Protein 7Q3L (pdb70)

InterPro domains:
  IPR011989 Armadillo-like helical [G3DSA:1.25.10.10] (470-1044)
  IPR011989 Armadillo-like helical [G3DSA:1.25.10.10] (1049-1298)
  IPR015016 Splicing factor 3B subunit 1 [PF08920] (329-451)
  IPR016024 Armadillo-type fold [SSF48371] (500-1298)
  IPR038737 Splicing factor 3B subunit 1-like [PTHR12097] (16-1304)
  IPR054573 Phosphatase PP2A regulatory subunit A/Splicing factor 3B subunit 1-like, HEAT repeat [PF22646] (1086-1158)

Radius of gyration: 43.22 Å; Cα contacts (8 Å, |Δi|>4): 5336; chains: 8; bounding box: 98×124×126 Å

GO terms:
  GO:0016607 nuclear speck (C, IDA)
  GO:0005689 U12-type spliceosomal complex (C, IDA)
  GO:0005634 nucleus (C, IDA)
  GO:0005686 U2 snRNP (C, IDA)
  GO:0034693 U11/U12 snRNP (C, IDA)
  GO:0000398 mRNA splicing, via spliceosome (P, IDA)
  GO:0036002 pre-mRNA binding (F, IDA)
  GO:0005684 U2-type spliceosomal complex (C, IDA)
  GO:0071005 U2-type precatalytic spliceosome (C, IDA)
  GO:0071013 catalytic step 2 spliceosome (C, IDA)
  GO:0000245 spliceosomal complex assembly (P, IDA)
  GO:0005634 nucleus (C, EXP)
  GO:0016607 nuclear speck (C, EXP)
  GO:0000398 mRNA splicing, via spliceosome (P, IC)
  GO:0005515 protein binding (F, IPI)
  GO:0005654 nucleoplasm (C, TAS)
  GO:1990935 splicing factor binding (F, IPI)
  GO:0045945 positive regulation of transcription by RNA polymerase III (P, IDA)
  GO:0003723 RNA binding (F, HDA)
  GO:1990935 splicing factor binding (F, IDA)

Sequence (2440 aa):
KKLRRMNRFTVAELKQLVARPDVVEMHDVTAQDPKLLVHLKATRNSVPVPRHWCFKRKYLQGFELPDFIKRYQKLHDAFFKWQTKPKLTIHGDLYYEGKEFIDRTPWGELMMFLYNLTLQRATGISFAIHGNFSGTKQQEIVVSRGKILELLRPDPNTGKVHTLLTVEVFGVIRSLMAFRLTGGTKDYIVVGSDSGRIVILEYQPSKNMFEKIHQETFGKSGCRRIVPGQFLAVDPKGRAVMISAIEKQKLVYILNRDAAARLTISSPLEAHKANTLVYHVVGVDVGFENPMFACLEMDYEEADNDPTGEAAANTQQTLTFYELDLGLNHVVRKYSEPLEEHGNFLITVPGGSDGPSGVLICSENYITYKNFGDQPDIRCPIPRRRNDLDDPERGMIFVCSATHKTKSMFFFLAQTEQGDIFKITLETDEDMVTEIRLKYFDTVPVAAAMCVLKTGFLFVASEFGNHYLYQIAHLGDDDEEPEFSSAMPLEEGDTFFFQPRPLKNLVLVDELDSLSPILFCQ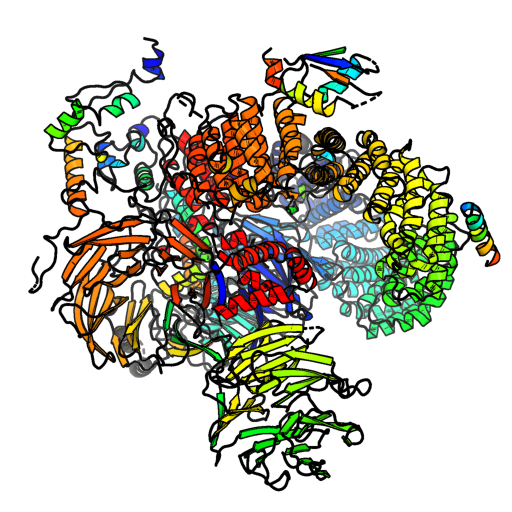IADLANEDTPQLYVACGRGPRSSLRVLRHGLEVSEMAVSELPGNPNAVWTVRRHIEDEFDAYIIVSFVNATLVLSIGETVEEVTDSGFLGTTPTLSCSLLGDDALVQVYPDGIRHIRAVNEWKTPGKKTIVKCAVNQRQVVIALTGGELVYFEMDPSGQLNEYTERKEMSADVVCMSLANVPPGEQRSRFLAVGLVDNTVRIISLDPSDCLQPLSMQALPAQPESLCIVEMFLYLNIGLQNGVLLRTVLDPGDLSDTRTGSRPVKLFRVRMQGQEAVLAMSSRSWLSYSYQSRFHLTPLSYETLEFASGFASEQCPEGIVAISTNTLRILALEKLGAVFNQVAFPLQYTPRKFVIHPESNNLIIIETDHNAYTEATKAQRKQQMAEEMVEAERELAAEMAAAFLNENLPESIFGAPKAGNGQWASVIRVMNPIQGNTLDLVQLEQNEAAFSVAVCRFSNTGEDWYVLVGVAKDLILNPRSVAGGFVYTYKLVNNGEKLEFLHKTPVEEVPAAIAPFQGRVLIGVGKLLRVYDLGKKKLLRKCENKHIANYISGIQTIGHRVIVSDVQESFIWVRYKRNENQLIIFADDTYPRWVTTASLLDYDTVAGADKFGNICVVRLPPNTNDEVDEDPTGNKALWDRGLLNGASQKAEVIMNYHVGETVLSLQKTTLIPGGSESLVYTTLSGGIGILVPFTSHEDHDFFQHVEMHLRSEHPPLCGRDHLSFRSYYFPVKNVIDGDLCEQFNSMEPNKQKNVSEELDRTPPEVSKKLEDIRTRYAFEHLQSKYIGTGHADTTKWEWLVNQHRDSYCSYMGHFDLLNYFAIAENESKARVRFNLMEKMLQPCGPPADIFCRKQAGVAIGRLCEKCDGKCVICDSYVRPCTLVRICDECNYGSYQGRCVICGGPGVSDAYYCKECTIQEKDRDGCPKIVIPYWLYKLHGLNINYNCEICGNYTYRGPKAFQRHFAEWRHAHGMRCLGIPNTAHFANVTQIEDAVSLWAKLKLQKASERWQPDTEEEYEVVNNTNVYVSGLPTVDEFIQLMSKFGIIMGLCCYLKRESVELALKLLDEDYKLHVEVLSMQQKQLDWRPEQKERKIMKLLLKIKNGTPPMRKAALRQITDKAREFGAGPLFNQILPLLMSPTLEDQERHLLVKVIDRILYKLDDLVRPYVHKILVVIEPLLIDEDYYARVEGREIISNLAKAAGLATMISTMRPDIDNMDEYVRNTTARAFAVVASALGIPSLLPFLKAVCKSKKSWQARHTGIKIVQQIAILMGCAILPHLRSLVEIIEHGLVDEQQKVRTISALAIAALAEAATPYGIESFDSVLKPLWKGIRQHRGKGLAAFLKAIGYLIPLMDAEYANYYTREVMLILIREFQSPDEEMKKIVLKVVKQCCGTDGVEANYIKTEILPPFFKHFWQHRMALDRRNYRQLVDTTVELANKVGAAEIISRIVDDLKDEAEQYRKMVMETIEKIMGNLGAADIDHKLEEQLIDGILYAFQEQTTEDSVMLNGFGTVVNALGKRVKPYLPQICGTVLWRLNNKSAKVRQQAADLISRTAVVMKTCQEEKLMGHLGVVLYEYLGEEYPEVLGSILGALKAIVNVIGMHKMTPPIKDLLPRLTPILKNRHEKVQENCIDLVGRIADRGAEYVSAREWMRICFELLELLKAHKKAIRRATVNTFGYIAKAIGPHDVLATLLNNLKVQERQNRVCTTVAIAIVAETCSPFTVLPALMNEYRVPELNVQNGVLKSLSFLFEYIGEMGKDYIYAVTPLLEDALMDRDLVHRQTASAVVQHMSLGVYGFGCEDSLNHLLNYVWPNVFETSPHVIQAVMGALEGLRVAIGPCRMLQYCLQGLFHPARKVRDVYWKIYNSIYIGSQDALIAHYPRIYNDDKNTYIRYELDYILEEEMRKRKERVEKWREEQ

Solvent-accessible surface area: 94444 Å² total; per-residue (Å²): 188,136,94,160,143,118,115,96,63,73,27,18,73,0,1,56,120,19,78,60,1,24,24,6,45,49,56,5,16,46,9,98,28,20,94,4,2,3,47,0,35,28,23,27,8,2,0,76,20,6,134,17,72,40,72,156,109,93,5,11,116,61,68,95,12,20,67,8,11,104,130,166,131,85,45,66,35,0,14,87,146,77,45,85,143,38,197,46,24,93,8,9,61,20,10,67,47,43,62,98,199,128,94,130,88,60,24,12,102,104,28,46,0,0,0,0,17,20,19,70,8,16,11,2,26,69,16,19,61,2,20,0,12,21,65,188,77,35,0,0,0,0,0,23,0,16,1,0,4,0,1,43,10,27,59,134,96,5,75,15,72,48,37,22,40,29,2,0,1,1,2,1,6,8,10,60,24,8,76,20,44,45,18,92,37,11,22,0,0,1,0,3,1,1,1,39,0,0,0,0,27,9,24,59,108,100,36,58,8,51,70,24,28,60,14,46,16,6,17,16,4,0,2,3,1,8,1,0,15,18,14,1,11,0,51,39,0,36,0,0,0,0,0,1,1,0,32,26,0,1,0,0,20,8,74,16,48,81,91,32,124,0,41,12,29,14,15,27,99,10,64,68,56,41,1,0,0,9,48,4,17,3,0,2,22,10,72,93,36,0,2,1,0,0,0,2,2,45,8,82,76,0,31,107,30,56,96,16,106,21,17,78,106,16,92,0,32,0,0,8,7,29,0,8,60,34,29,71,81,25,54,82,65,84,51,71,75,7,141,38,42,0,21,27,4,10,39,0,3,4,50,123,76,11,6,14,0,0,0,1,0,0,46,52,34,0,10,0,10,24,74,63,141,11,85,81,18,70,0,19,2,2,48,17,109,37,31,27,11,25,112,165,35,16,5,0,0,9,11,28,7,45,35,100,64,188,94,88,25,6,0,1,0,0,4,18,17,0,1,0,0,7,0,20,16,68,69,100,164,85,70,2,73,30,0,61,0,10,7,2,0,0,1,16,24,4,30,12,9,2,4,1,151,69,27,7,0,1,0,0,0,8,6,3,23,2,21,2,9,74,21,51,114,93,2,107,34,115,135,33,83,37,14,2,29,68,80,132,70,132,125,75,71,30,17,89,7,66,8,39,89,70,59,3,3,79,88,53,24,70,35,62,3,3,2,0,0,4,41,5,53,10,24,47,15,31,140,71,106,19,31,0,3,0,0,0,0,1,31,2,23,56,3,8,0,8,1,0,50,14,0,0,69,25,21,99,72,48,83,66,141,14,104,51,84,4,73,9,0,32,25,6,87,116,60,102,131,47,136,86,17,11,11,4,6,0,1,23,98,120,41,20,47,14,26,31,22,53,175,70,95,108,111,37,109,116,64,6,111,18,34,108,46,35,6,46,5,14,18,28,5,4,91,44,0,39,2,2,0,9,32,76,0,5,60,13,16,108,101,109,103,80,50,159,15,43,74,206,63,50,4,54,83,22,9,38,7,66,41,1,1,2,0,0,2,49,46,1,28,2,0,7,9,36,15,34,116,95,6,103,42,70,62,75,136,93,94,39,117,16,83,31,73,4,30,8,18,8,5,14,52,26,64,147,67,114,110,79,9,74,60,1,0,0,0,0,64,63,51,8,2,41,13,0,0,1,36,88,108,35,11,12,95,98,68,65,113,49,75,15,104,19,52,2,61,14,10,4,0,9,117,68,138,55,23,2,2,0,0,0,96,66,2,15,9,5,45,1,38,36,87,134,51,84,54,27,82,55,175,20,28,109,81,50,0,57,16,22,74,6,126,13,115,57,102,53,4,10,1,5,4,3,41,54,2,55,0,9,21,15,86,98,69,73,45,59,53,1,0,4,40,40,89,58,4,37,38,0,18,25,16,15,11,148,151,5,98,63,5,14,0,0,0,9,82,59,15,9,32,24,4,4,17,91,104,44,21,50,24,2,19,48,63,50,21,111,7,42,3,0,0,9,54,1,28,38,3,80,98,40,48,3,0,0,0,0,0,0,1,2,10,4,22,8,55,63,34,30,61,114,46,23,99,85,23,5,92,87,46,40,120,99,175,103,160,111,19,48,105,106,5,47,50,5,83,121,54,116,56,72,38,56,71,9,28,13,19,29,0,14,94,5,61,2,0,0,2,0,16,0,1,31,2,94,96,20,66,58,59,19,64,28,78,10,87,40,19,0,0,0,19,2,0,3,17,6,84,3,86,77,35,34,126,58,34,3,0,0,0,0,0,0,40,54,8,65,19,40,91,70,58,37,70,10,3,47,0,19,0,3,42,11,43,99,97,3,64,82,4,76,111,59,12,57,6,92,12,106,41,0,0,6,8,6,9,64,8,67,27,56,0,0,0,0,0,4,92,33,0,13,1,7,27,2,4,115,141,61,1,5,27,25,0,10,5,44,61,0,43,24,35,0,20,16,14,54,42,35,41,28,8,0,2,0,2,0,3,2,23,0,0,7,1,0,32,2,28,120,145,72,27,56,5,4,40,4,0,4,0,9,19,13,6,6,3,28,27,10,12,33,3,18,14,38,1,1,0,1,4,7,1,5,0,7,0,5,0,0,42,4,49,126,150,24,68,15,93,32,75,44,26,123,104,1,57,62,22,13,126,68,109,32,66,24,51,18,16,72,44,20,4,70,16,18,0,12,4,5,1,3,5,0,0,11,9,15,42,64,18,55,1,36,76,94,19,45,70,0,0,2,5,1,3,0,4,0,8,2,0,0,0,0,21,2,82,25,85,128,15,19,67,32,0,28,60,0,7,54,36,0,45,75,56,45,69,5,24,2,6,15,74,0,31,31,0,0,14,15,1,11,8,5,35,40,8,9,0,0,8,0,0,9,21,0,32,87,9,66,107,84,73,28,104,70,0,2,93,114,16,124,115,70,33,72,67,0,28,65,62,1,60,54,1,48,70,74,6,0,44,116,152,86,28,86,103,27,40,8,31,9,96,9,72,14,71,22,20,63,4,1,4,28,4,2,4,0,0,12,0,0,0,14,4,8,18,6,1,11,6,5,0,0,0,2,31,4,11,2,22,8,25,5,82,16,49,3,5,64,64,2,15,35,16,0,21,29,16,66,150,134,56,19,46,117,38,18,5,66,22,66,0,69,1,9,45,129,10,5,14,48,2,3,38,61,71,18,67,14,85,68,44,33,56,0,73,0,4,72,71,11,13,43,13,76,69,85,24,56,0,0,26,67,29,16,117,19,81,18,60,0,83,5,4,85,25,5,26,54,9,22,51,17,34,40,10,0,0,6,57,107,177,79,126,157,50,51,113,126,96,13,61,55,84,72,69,89,0,55,8,9,61,90,104,55,44,98,2,48,70,44,5,42,176,3,17,101,40,166,106,0,18,95,14,2,132,110,59,55,6,38,36,1,52,4,0,33,9,1,28,93,60,128,14,0,67,46,0,43,46,50,0,94,130,38,16,57,69,42,33,39,47,89,103,53,37,17,84,64,125,69,90,96,98,29,57,0,105,1,48,33,56,85,106,104,101,78,22,86,132,41,3,54,62,0,0,26,44,122,41,115,5,34,0,35,34,118,38,0,1,56,0,0,69,48,6,0,27,83,64,202,101,16,74,14,70,94,180,82,148,45,67,100,44,3,13,20,134,83,152,133,98,67,123,127,1,98,111,15,17,93,76,12,88,73,39,77,99,92,78,71,151,56,2,30,133,77,0,6,69,91,0,133,117,15,18,4,7,62,0,5,87,34,0,4,65,54,21,110,37,140,118,26,110,49,29,42,24,16,41,12,4,67,0,2,27,104,0,1,162,74,0,59,69,62,0,108,99,84,1,114,115,2,1,76,29,2,8,68,24,3,46,57,160,60,119,64,2,50,43,5,0,56,52,0,0,7,12,0,1,68,8,3,18,51,70,31,0,22,81,20,0,115,88,31,5,80,50,150,72,66,115,40,12,42,11,1,0,66,0,0,2,4,0,0,26,3,41,27,4,52,42,1,30,92,10,0,117,60,6,2,122,34,194,210,22,75,28,7,33,16,0,0,0,26,0,0,29,21,0,2,106,56,51,25,24,50,0,22,48,25,1,109,50,0,0,81,13,0,56,72,0,5,103,28,173,49,75,111,0,46,38,8,0,0,43,0,0,3,9,0,0,85,15,0,29,57,68,8,30,128,11,0,97,38,0,14,164,26,0,10,121,2,0,133,114,28,127,34,115,8,0,8,5,0,0,62,0,0,0,19,0,0,49,12,12,80,42,128,127,0,36,124,33,1,87,23,0,6,136,19,0,40,105,3,6,100,14,127,44,72,86,1,23,106,16,0,0,69,1,1,73,32,0,1,59,10,116,16,2,72,41,88,9,0,85,80,90,0,0,62,31,0,18,148,46,0,19,47,94,182,10,5,148,38,130,156,8,5,132,33,0,0,26,0,0,11,56,0,0,69,68,15,20,2,13,39,0,0,57,84,1,2,105,33,0,24,18,99,42,69,61,1,8,51,0,0,0,27,0,0,32,72,0,4,58,91,71,24,8,100,76,8,89,109,140,5,7,57,79,0,3,16,0,2,0,10,0,0,10,38,1,109,82,48,22,78,23,1,12,54,0,1,2,34,0,1,64,36,6,18,156,78,0,94,91,18,7,98,79,2,8,26,9,0,38,33,9,0,67,47,201,48,21,102,10,20,27,0,0,0,26,0,0,46,113,1,2,102,12,1,104,42,47,110,28,62,117,14,0,1,48,0,0,59,16,0,54,124,44,5,46,24,154,127,45,81,2,6,0,4,0,0,9,0,0,50,11,0,0,65,7,0,27,14,142,106,16,62,7,68,6,104,73,0,4,62,81,0,42,83,15,5,116,50,237,66,54,60,0,19,39,33,0,0,31,0,0,0,43,0,3,61,109,0,25,149,90,14,59,60,92,48,3,14,47,6,6,22,49,0,2,78,32,4,86,20,98,36,82,45,2,16,125,9,0,18,56,0,1,3,50,0,0,112,31,31,23,31,149,61,2,5,33,4,8,5,22,0,4,26,2,16,69,102,108,22,1,54,1,0,4,14,0,0,0,0,0,0,61,40,49,9,8,10,18,0,0,12,30,0,0,54,24,6,104,64,131,59,100,24,4,30,6,0,0,0,28,0,0,15,39,0,2,19,29,4,4,91,68,0,61,42,3,0,47,1,0,0,33,0,0,26,43,0,0,40,45,123,29,66,22,1,9,30,13,0,0,25,0,0,42,27,0,0,6,12,1,25,21,53,9,14,16,53,0,0,9,1,0,0,0,13,0,0,0,0,1,27,12,104,32,91,76,0,32,115,15,0,34,16,0,4,24,0,0,15,16,3,3,1,11,2,11,0,1,10,0,0,8,10,0,0,11,15,15,28,108,146,4,12,53,35,0,3,64,0,2,8,29,2,2,34,10,13,1,3,8,0,0,6,6,1,16,35,4,118,68,48,156,75,10,56,9,17,18,24,3,0,19,4,33,28,131,128,48,81,144,125,34,122,80,35,46,92,84,24,139,146,95,130

Secondary structure (DSSP, 8-state):
--THHHHTS-TT---EETTTTTEE--SHHHHTTGGGSHHHHHHHHHTT----GGGTT---HHHHHHHHHHHHHHHHHTS--GGG--B---B-/-HHHHHHHHHHHHHHSS-HHHHHHHHHHHHHHHHHH-HHHHHHHHHHHHH-TT--HHHHHHHHHHHHHHHHHHGGGGTTTHHHHHHHHGGGGG-S-HHHHHHHHHHHHHHHHHS-HHHHHHHHHHHHT-S-HHHHHHHHHHHHHHHHHS-HHHHHHHHHHHTT-TT-HHHHHHHHHHHHHHHHHHGGGGGGGHHHHHHHHTTGGG-S-HHHHHHHHHHHHHHHHHHTTS-HHHHHHHHHHHHHHHTT--THHHHHHHHHHHHHGGGS-HHHHHHHHHHHHHHHHHHTT---HHHHHHHHHHHHHHHHSSSS-HHHIIIIIHHHHHHHHSSGGGGG-HHHHHHHHHHHHHHHHHH-HHHHHHHHGGGTT-S-HHHHHHHHHHHHHHHHHH-STT--HHHHHHHHHHHHHHHHH-SS--HHHHHHHHHHHHHHGGGGGGGHHHHHHHHHHHHT-S-HHHHHHHHHHHHHHHHHHTTSSHHHHHHHHHHHHHHHTT-S-HHHHHHHHHHHHHHHTTS-GGG-SS-HHHHHHHHTTGGG-S-HHHHHHHHHHHHHHHHH-GGGS-HHHHHHHHHHHGGGGG-SSHHHHHHHHHHHHHHHHHH-HHHHHHHHHHHTTTS-HHHHHHHHHHHHHHHHSS-GGGTHHHHHHHHTSS-HHHHHHHHHHHHHHHHHHGGGGGGTHHHHHHHHHHHHHSS-HHHHHHHHHHHHHHHHHHTTSS-HHHHHHHHHHHGGGGG--SHHHHHHHHHHHHHHHHHT-HHHHHHHHGGGTT-S-HHHHHHHHHHHHHHHHHHTTTHHHHPPP----SS-----HHHH---/-THHHHSS--HHHHHHHSS-GGG--GGGGGSS-HHHHHHHHTSTT--PPPGGGG-SS-TT------HHHH--HHHHHHHHTS--------TT----TTS-----PPTT--/--EEEEEEE-----SEEEEE-TTSSSS-EEEEE-SSEEEEEEE-TTT--EEEEEEEE-SS-EEEEEEE--TT-SSPEEEEEETTSEEEEEEEETTTTEEEEEEEEE-S-SSS-SSSS-SEEEE-TTSSEEEEE-SBS-EEEEEEEE-TT--EEEPPPEE---TTEEEEEEEEE--TTSS-EEEEEEEE-HHHHT-SSSHHHHT---EEEEEEEETTTTEEEEEEEEE-SS-EEEEEEPP-TTT----EEEEETTEEEEE-SSSPPPEEEEPPEETT--S-TT----EEEEEEEEETTEEEEEEEETTSEEEEEEEEEETTEEEEEEEEEEEE-S-EEEEEEETTTEEEEEESSS-EEEEEE---S--SSSPEEETTS---SS---EE---S-SSEEEEEEE---PSEEEEEEE-SS--SSPEEEEEE-SGGG-EEEEEEESB--EEEEEE--SS---EEEEE-SSTT-SS--EEEEE-SS-EEEEE-SSS-EEESSS----SS--SEEEE-SSS-EEEEETTEEEEE---EEEEPSTT--EEEEEE-SSEEEEEETTTEEEEEEE-TTS-EEE-S--EEPSS-EEEEEEPPPPSSSS---EEEEEETTSEEEEEE-STTSTTEEEEEEE-SS-EEEEEEEE--EEEEEEESSSEEEEEE-----EEEEE---S--EEEEEEETTEEEEEEESSSEEEEEESSS-EEEEEBSS---SEEEEE--SS-SSEEEEEETTEEEEEE-----TTEEEEEEE-SS-EEEEEE-TTT--EEEEEEEES---HHHHHHHHHHHHHHHHT--HHHHHHHHHHHHH----HHHH------TT-EEEEEEEE-SSS--EEEEEEPPTTEEEEEEEEEE-TTTTT-EEEEEEEEES-EETTEE---EEEEEEEEETTTTEEEEEEEEEESS-EEEEEEETTEEEEEETTEEEEEE--SSS-EEEEEE----S-EEEEEEETTEEEEEESSB-EEEEEEETTTTEEEEEEE-SS-B-EEEEEEEETTEEEEEETTSEEEEEEPPTT--------SSSGGGTTS--STTS-SEE-EEEEEEE-SS-EEEEEEE-SSTTPPPEEEEEETTS-EEEEEE-SSHHHHHHHHHHHHHHHHHS--TTS--HHHHHTSSS--BSEEEHHHHGGGGGS-HHHHHHHHHTTTS-HHHHHHHHHHHHHHH--/-GGGGGSTT---TT--HHHHHHHHHHHHHHHHHH-HHHHHHHHHHHT--HHHHHHHHHHHTSSTT-S---/-B--SPP-SPBPEE-TTTTT--TTT---S-EEEE-B--SGGGSGGGTTBBTTT-SBP-EE-EEEHHHHHTTGGGSS---B-/--HHHHHHHHHHHHHHH-/--EEEEES---HHHHHHHHHTTS-B--EEEBSSTHHHHHHHHHTTT----EEE--HHHHTTS----

Foldseek 3Di:
DCVVQVVWDDLVRLLVVDPCSPQRDNCLRRDPCSPVVSVQSPDDQHADDAPCPPPPDPFAVVDDDDCQCVVVVSNVCSVVPDDDDDDDDDRRPDDGDVPPCVDDDDPPDD/DFWAWDFQFPFDAFQDKEKWQLQLDPAMWIWTDLQQKIWIWGQDLVQRDIDTLDIAGQLWGWQDWYWADAAPGSHIWIWTFTQQQWIWIWGQHNVLSDTHTLDTGHDDHGDLDQARWRNAWEAARNRQKIKTGHQFFWIWIWGWDADPVRRIDIHDIATDGDHQKGWLYKYWWHADPAFTKIKTFIWRCPVCVVDPVNVCVVPTFTKIWIWTQPVVVRHIHRDDIGGDPFHFNYKAHDHPDPQALIFIWTWGFQKIWTDDPDPADIQMAGDADADPFLFDPVDTKTFQEKEKDGDPHAIWMWTAIPLQWIWIWGFDDDPSYTDKIKTFTAAGFADASYWYQTPSQWIWGSHNFFKTFIWGQQDPRPDPVWDMGMSPDDADPVTHHYGHHDHHDRIDTSDIGGRFFPFQEWDFAPLPPDQFTWIFTFGDFFQQTWTKTWDQFFAKDFLDKDFFPAWWFEKEWEAQFPPDLFTFWIWIFHQFAIFIWGPDPVRHGDDPVDPADRGGWQDWYQQERRKIWTHGFQFIAIGDCGDTGGDPDPKTWQHWEDENFWIWTAIPQGKIWIWGADPVGDIDTDPDIDGDPAGWQEKYADYDPPVDRGGFWIWTFGQQQKIWIAGCPPVRHRHTDDMGHHPAGWHYWYWFPLCIWIWTWRQAQKIKIDHVPVTDIDMDGPGQFTWYWEWFQDPNGIWIWIFGQFIWIWHHDSLRIDTTTHPDGHFNYKYWGDDPSAHTWMWTHHTRMTTTMHRDGRSRRIDMDIGTDRRRWNDWDQDPFSRWIWIKHKDFQADAVVRSLVSLVVSLVVQCVVVNVVSNVVSVVSNVPDDDCSGSNGHGHDALWMWMKIFTARPVHGDTLDIGTDDISWGWQEWDWDAAPVRPPWIKIKTWIWHSFGVVVTDGQFIWIWIFTQDPRNRDTHTQEIATGGATQNEWDDDPRWIWTFGWQKIFTWHCDRHYTHTQEIDNPRPTGWNYWDDDDQWIWTQHQWQGTWIWGQPPVVRYTHTQEGAPGTFRWQDWDDPDPFKIWTFGPQQKIWIWGFPPPRDNPDDDDPVCCCVPPNYDPPNDHPGYIDTQFMWRNSFGWNDWDWAFRRNPFDIWIWTAGSSGIIMTMRDDPDCVLSVLLVLLQVLLQPLPNRSSNRRSQCSGCPPHGGHSYRHLSSSQCLSSDDVVSVQVSQVSSVHHSVVSNVSSVVVCVRGPD/DVCCVVPPQDDDPPDDPQSNVLSVLLVVLVVCLVPVVSLVVVCVVVVHDSVVSNVVSVVCNPAVPHDPPD/DFDQAAFDDAWAFADPVLPQAALPPRDNPAFDATQTAHVVCCDDLSNQAHQNHGDRGPGTHGHHPVCVVVVVSPRHGGRDD/DPCCCVPVVFQVAWDFAVLLVRDIQGGDVRRLCCLVPDSNCVSCVVLVHHSDPQCRVPRDDVCSNVSSVVVVVVVVPVDDDCCPDFDPVTHD/DQKKDKDLDPDPVCVCVVLCVLDDFCVMGGHPDNSSLVSCQVPVQQPPGMHMDGVVVNVVVVDPDD/DVVLVVVVVLLCQLLDDDVVSNVVSLVVCLVCLCVCAPVSNCVNLLVQLQDPPQDLVSLVSSLVSLLRSLVSCQQSCLVVCLVNCVSLLVLCVDPDPSSNVSSLSNLLSNLRRHDPVSLCVNLVVQLQDPDPVSLLSSLLSLLSSCVSDPVVVCLVVLLCQCVVVPGPSSVLSSLSNLLNNLVPCALVCQVCLLSSLVSLLCQCVDPDLSSVLSSLSSLLSSLRSNPQERLVSCPSRVVSLLVCCVPDDDVSNLSSLSNLLSNLNNDDLVVLAVVVVSNLVRLLVLLPPPDPSSLLSSLSSLLSSLLHDNHALVNCLPRVPPSLCVRQLDDVQLPDVSSLVSNLNSLLSNCVHNHLASSLVSLLVCLLPDDLSSVLSSLLSLLSNCVVHFCVRHDPVSLVSNLVSLLNSLLPDPADDVSSLSSLLSNLVRCQLVCVVCLVVVLVSLVVQCPDPDLRSVLSSLSSLLSHLNSCLNPCNLVRLQVVLVSLLVCLVPPDLSSNLSSLSNNLSSLVRDQLVSHNCHPVNVVVSLQVQCPDPDPSSVLSSLLSLQSCLQRPLPRDDLVSLLVVLVSLLLQCPDPDPSSNVSSLSRLLSSCVSNPPQVSLVVLLVCCQDDDPSSVLSSLSSLLSNPLRDHVVNRVVVLVVQCVPPDPSSVLSSLSSLLVNLQRNFLVLLVCLVVCLVSLLCLLPDPDLSSVLSSLSSLLSSLRRNAPVDCLVSNVVSCVSLVVCLLPDDPRNNVSSLSNLLSNCRRNHLLVLVVSLPCQCVDPDPSSNVSSVVSVVSSCVVQVPVCVVRDDADCADPVGHRGDVVVVDDD/DCPVVVVVCVVVVVVVVD

Structure (mmCIF, N/CA/C/O backbone):
data_7Q3L
#
_entry.id   7Q3L
#
_cell.length_a   1.00
_cell.length_b   1.00
_cell.length_c   1.00
_cell.angle_alpha   90.00
_cell.angle_beta   90.00
_cell.angle_gamma   90.00
#
_symmetry.space_group_name_H-M   'P 1'
#
loop_
_entity.id
_entity.type
_entity.pdbx_description
1 polymer 'Splicing factor 3B subunit 2'
2 polymer 'Splicing factor 3B subunit 3'
3 polymer 'Splicing factor 3B subunit 5'
4 polymer 'PHD finger-like domain-containing protein 5A'
5 polymer 'U2 snRNA'
6 polymer 'Splicing factor 3A subunit 3'
7 polymer 'HIV Tat-specific factor 1'
8 polymer 'Splicing factor 3B subunit 1'
9 polymer 'Probable ATP-dependent RNA helicase DDX46'
10 non-polymer 'ZINC ION'
11 water water
#
loop_
_atom_site.group_PDB
_atom_site.id
_atom_site.type_symbol
_atom_site.label_atom_id
_atom_site.label_alt_id
_atom_site.label_comp_id
_atom_site.label_asym_id
_atom_site.label_entity_id
_atom_site.label_seq_id
_atom_site.pdbx_PDB_ins_code
_atom_site.Cartn_x
_atom_site.Cartn_y
_atom_site.Cartn_z
_atom_site.occupancy
_atom_site.B_iso_or_equiv
_atom_site.auth_seq_id
_atom_site.auth_comp_id
_atom_site.auth_asym_id
_atom_site.auth_atom_id
_atom_site.pdbx_PDB_model_num
ATOM 1 N N . LYS A 1 452 ? 229.975 192.004 192.848 1.00 191.30 452 LYS B N 1
ATOM 2 C CA . LYS A 1 452 ? 230.668 190.768 192.314 1.00 191.33 452 LYS B CA 1
ATOM 3 C C . LYS A 1 452 ? 229.834 189.537 192.660 1.00 191.08 452 LYS B C 1
ATOM 4 O O . LYS A 1 452 ? 229.426 189.373 193.807 1.00 191.06 452 LYS B O 1
ATOM 10 N N . LYS A 1 453 ? 229.651 188.682 191.650 1.00 190.57 453 LYS B N 1
ATOM 11 C CA . LYS A 1 453 ? 228.837 187.470 191.643 1.00 189.97 453 LYS B CA 1
ATOM 12 C C . LYS A 1 453 ? 229.268 186.419 192.675 1.00 189.18 453 LYS B C 1
ATOM 13 O O . LYS A 1 453 ? 228.455 185.564 193.058 1.00 189.09 453 LYS B O 1
ATOM 19 N N . LEU A 1 454 ? 230.516 186.487 193.173 1.00 188.20 454 LEU B N 1
ATOM 20 C CA . LEU A 1 454 ? 231.100 185.436 194.011 1.00 187.13 454 LEU B CA 1
ATOM 21 C C . LEU A 1 454 ? 230.270 185.140 195.266 1.00 185.84 454 LEU B C 1
ATOM 22 O O . LEU A 1 454 ? 229.966 183.978 195.552 1.00 185.48 454 LEU B O 1
ATOM 27 N N . ARG A 1 455 ? 229.862 186.179 196.011 1.00 184.35 455 ARG B N 1
ATOM 28 C CA . ARG A 1 455 ? 229.082 186.005 197.235 1.00 182.72 455 ARG B CA 1
ATOM 29 C C . ARG A 1 455 ? 227.719 185.352 196.965 1.00 180.85 455 ARG B C 1
ATOM 30 O O . ARG A 1 455 ? 227.173 184.701 197.855 1.00 180.60 455 ARG B O 1
ATOM 38 N N . ARG A 1 456 ? 227.187 185.491 195.743 1.00 178.31 456 ARG B N 1
ATOM 39 C CA . ARG A 1 456 ? 225.939 184.854 195.322 1.00 175.79 456 ARG B CA 1
ATOM 40 C C . ARG A 1 456 ? 226.112 183.342 195.106 1.00 173.74 456 ARG B C 1
ATOM 41 O O . ARG A 1 456 ? 225.115 182.618 195.083 1.00 173.73 456 ARG B O 1
ATOM 49 N N . MET A 1 457 ? 227.365 182.866 195.011 1.00 171.18 457 MET B N 1
ATOM 50 C CA . MET A 1 457 ? 227.750 181.454 195.012 1.00 168.53 457 MET B CA 1
ATOM 51 C C . MET A 1 457 ? 228.043 180.936 196.429 1.00 165.71 457 MET B C 1
ATOM 52 O O . MET A 1 457 ? 227.941 179.730 196.667 1.00 165.44 457 MET B O 1
ATOM 57 N N . ASN A 1 458 ? 228.459 181.825 197.345 1.00 162.15 458 ASN B N 1
ATOM 58 C CA . ASN A 1 458 ? 228.818 181.494 198.719 1.00 158.58 458 ASN B CA 1
ATOM 59 C C . ASN A 1 458 ? 227.565 181.307 199.590 1.00 155.16 458 ASN B C 1
ATOM 60 O O . ASN A 1 458 ? 227.371 182.045 200.562 1.00 155.16 458 ASN B O 1
ATOM 65 N N . ARG A 1 459 ? 226.735 180.306 199.251 1.00 150.60 459 ARG B N 1
ATOM 66 C CA . ARG A 1 459 ? 225.432 180.101 199.877 1.00 146.50 459 ARG B CA 1
ATOM 67 C C . ARG A 1 459 ? 225.215 178.628 200.221 1.00 143.92 459 ARG B C 1
ATOM 68 O O . ARG A 1 459 ? 225.834 177.745 199.629 1.00 143.95 459 ARG B O 1
ATOM 76 N N . PHE A 1 460 ? 224.296 178.380 201.166 1.00 140.88 460 PHE B N 1
ATOM 77 C CA . PHE A 1 460 ? 223.803 177.034 201.412 1.00 138.17 460 PHE B CA 1
ATOM 78 C C . PHE A 1 460 ? 223.107 176.479 200.164 1.00 136.34 460 PHE B C 1
ATOM 79 O O . PHE A 1 460 ? 222.494 177.221 199.403 1.00 135.98 460 PHE B O 1
ATOM 87 N N . THR A 1 461 ? 223.141 175.152 199.981 1.00 134.45 461 THR B N 1
ATOM 88 C CA . THR A 1 461 ? 222.181 174.485 199.104 1.00 132.56 461 THR B CA 1
ATOM 89 C C . THR A 1 461 ? 220.826 174.339 199.810 1.00 130.76 461 THR B C 1
ATOM 90 O O . THR A 1 461 ? 220.772 174.340 201.037 1.00 130.33 461 THR B O 1
ATOM 94 N N . VAL A 1 462 ? 219.727 174.167 199.051 1.00 129.34 462 VAL B N 1
ATOM 95 C CA . VAL A 1 462 ? 218.400 173.946 199.628 1.00 128.09 462 VAL B CA 1
ATOM 96 C C . VAL A 1 462 ? 218.370 172.718 200.542 1.00 127.21 462 VAL B C 1
ATOM 97 O O . VAL A 1 462 ? 217.758 172.764 201.605 1.00 126.93 462 VAL B O 1
ATOM 101 N N . ALA A 1 463 ? 219.095 171.654 200.157 1.00 126.27 463 ALA B N 1
ATOM 102 C CA . ALA A 1 463 ? 219.297 170.422 200.919 1.00 124.93 463 ALA B CA 1
ATOM 103 C C . ALA A 1 463 ? 219.839 170.691 202.329 1.00 123.84 463 ALA B C 1
ATOM 104 O O . ALA A 1 463 ? 219.309 170.251 203.353 1.00 123.53 463 ALA B O 1
ATOM 106 N N . GLU A 1 464 ? 220.921 171.467 202.367 1.00 122.95 464 GLU B N 1
ATOM 107 C CA . GLU A 1 464 ? 221.673 171.833 203.558 1.00 122.33 464 GLU B CA 1
ATOM 108 C C . GLU A 1 464 ? 220.814 172.684 204.498 1.00 121.26 464 GLU B C 1
ATOM 109 O O . GLU A 1 464 ? 220.696 172.356 205.676 1.00 121.26 464 GLU B O 1
ATOM 115 N N . LEU A 1 465 ? 220.145 173.714 203.963 1.00 119.87 465 LEU B N 1
ATOM 116 C CA . LEU A 1 465 ? 219.211 174.528 204.732 1.00 118.54 465 LEU B CA 1
ATOM 117 C C . LEU A 1 465 ? 218.018 173.707 205.241 1.00 117.90 465 LEU B C 1
ATOM 118 O O . LEU A 1 465 ? 217.628 173.867 206.392 1.00 117.86 465 LEU B O 1
ATOM 123 N N . LYS A 1 466 ? 217.465 172.803 204.420 1.00 117.44 466 LYS B N 1
ATOM 124 C CA . LYS A 1 466 ? 216.386 171.898 204.815 1.00 117.18 466 LYS B CA 1
ATOM 125 C C . LYS A 1 466 ? 216.772 171.024 206.013 1.00 117.48 466 LYS B C 1
ATOM 126 O O . LYS A 1 466 ? 215.952 170.811 206.895 1.00 117.59 466 LYS B O 1
ATOM 132 N N . GLN A 1 467 ? 218.007 170.514 206.055 1.00 118.19 467 GLN B N 1
ATOM 133 C CA . GLN A 1 467 ? 218.431 169.623 207.131 1.00 118.85 467 GLN B CA 1
ATOM 134 C C . GLN A 1 467 ? 218.842 170.367 208.411 1.00 118.29 467 GLN B C 1
ATOM 135 O O . GLN A 1 467 ? 218.612 169.849 209.498 1.00 118.40 467 GLN B O 1
ATOM 141 N N . LEU A 1 468 ? 219.418 171.577 208.302 1.00 117.48 468 LEU B N 1
ATOM 142 C CA . LEU A 1 468 ? 219.879 172.385 209.433 1.00 116.90 468 LEU B CA 1
ATOM 143 C C . LEU A 1 468 ? 218.766 172.926 210.348 1.00 116.34 468 LEU B C 1
ATOM 144 O O . LEU A 1 468 ? 219.073 173.451 211.421 1.00 116.40 468 LEU B O 1
ATOM 149 N N . VAL A 1 469 ? 217.483 172.828 209.954 1.00 115.66 469 VAL B N 1
ATOM 150 C CA . VAL A 1 469 ? 216.410 173.589 210.602 1.00 114.98 469 VAL B CA 1
ATOM 151 C C . VAL A 1 469 ? 215.322 172.710 211.231 1.00 115.17 469 VAL B C 1
ATOM 152 O O . VAL A 1 469 ? 215.022 171.610 210.768 1.00 115.49 469 VAL B O 1
ATOM 156 N N . ALA A 1 470 ? 214.667 173.250 212.270 1.00 114.85 470 ALA B N 1
ATOM 157 C CA . ALA A 1 470 ? 213.625 172.547 213.013 1.00 114.45 470 ALA B CA 1
ATOM 158 C C . ALA A 1 470 ? 212.362 172.302 212.177 1.00 113.81 470 ALA B C 1
ATOM 159 O O . ALA A 1 470 ? 211.600 171.368 212.458 1.00 113.85 470 ALA B O 1
ATOM 161 N N . ARG A 1 471 ? 212.160 173.135 211.139 1.00 112.98 471 ARG B N 1
ATOM 162 C CA . ARG A 1 471 ? 210.943 173.155 210.337 1.00 112.21 471 ARG B CA 1
ATOM 163 C C . ARG A 1 471 ? 211.247 173.175 208.834 1.00 111.22 471 ARG B C 1
ATOM 164 O O . ARG A 1 471 ? 211.128 174.210 208.184 1.00 111.24 471 ARG B O 1
ATOM 172 N N . PRO A 1 472 ? 211.652 172.036 208.223 1.00 110.45 472 PRO B N 1
ATOM 173 C CA . PRO A 1 472 ? 211.978 172.004 206.794 1.00 109.63 472 PRO B CA 1
ATOM 174 C C . PRO A 1 472 ? 210.833 172.326 205.831 1.00 108.79 472 PRO B C 1
ATOM 175 O O . PRO A 1 472 ? 211.087 172.680 204.691 1.00 108.71 472 PRO B O 1
ATOM 179 N N . ASP A 1 473 ? 209.585 172.233 206.308 1.00 107.91 473 ASP B N 1
ATOM 180 C CA . ASP A 1 473 ? 208.396 172.526 205.519 1.00 107.11 473 ASP B CA 1
ATOM 181 C C . ASP A 1 473 ? 208.176 174.020 205.246 1.00 106.20 473 ASP B C 1
ATOM 182 O O . ASP A 1 473 ? 207.380 174.340 204.363 1.00 106.35 473 ASP B O 1
ATOM 187 N N . VAL A 1 474 ? 208.871 174.927 205.957 1.00 104.60 474 VAL B N 1
ATOM 188 C CA . VAL A 1 474 ? 208.784 176.358 205.654 1.00 103.25 474 VAL B CA 1
ATOM 189 C C . VAL A 1 474 ? 209.876 176.840 204.688 1.00 102.57 474 VAL B C 1
ATOM 190 O O . VAL A 1 474 ? 209.866 178.010 204.295 1.00 102.53 474 VAL B O 1
ATOM 194 N N . VAL A 1 475 ? 210.809 175.956 204.290 1.00 101.98 475 VAL B N 1
ATOM 195 C CA . VAL A 1 475 ? 211.939 176.307 203.431 1.00 101.37 475 VAL B CA 1
ATOM 196 C C . VAL A 1 475 ? 211.538 176.289 201.952 1.00 101.77 475 VAL B C 1
ATOM 197 O O . VAL A 1 475 ? 211.296 175.234 201.360 1.00 102.13 475 VAL B O 1
ATOM 201 N N . GLU A 1 476 ? 211.561 177.489 201.354 1.00 101.98 476 GLU B N 1
ATOM 202 C CA . GLU A 1 476 ? 211.258 177.762 199.948 1.00 102.01 476 GLU B CA 1
ATOM 203 C C . GLU A 1 476 ? 212.551 177.903 199.129 1.00 100.75 476 GLU B C 1
ATOM 204 O O . GLU A 1 476 ? 213.570 178.322 199.672 1.00 100.44 476 GLU B O 1
ATOM 210 N N . MET A 1 477 ? 212.514 177.607 197.811 1.00 99.89 477 MET B N 1
ATOM 211 C CA . MET A 1 477 ? 213.645 177.736 196.886 1.00 98.85 477 MET B CA 1
ATOM 212 C C . MET A 1 477 ? 214.408 179.055 197.058 1.00 96.66 477 MET B C 1
ATOM 213 O O . MET A 1 477 ? 215.643 179.071 197.076 1.00 96.56 477 MET B O 1
ATOM 218 N N . HIS A 1 478 ? 213.657 180.156 197.150 1.00 94.29 478 HIS B N 1
ATOM 219 C CA . HIS A 1 478 ? 214.194 181.500 197.247 1.00 92.19 478 HIS B CA 1
ATOM 220 C C . HIS A 1 478 ? 214.936 181.770 198.560 1.00 89.61 478 HIS B C 1
ATOM 221 O O . HIS A 1 478 ? 215.885 182.551 198.546 1.00 88.28 478 HIS B O 1
ATOM 228 N N . ASP A 1 479 ? 214.542 181.116 199.665 1.00 87.39 479 ASP B N 1
ATOM 229 C CA . ASP A 1 479 ? 215.043 181.400 201.010 1.00 85.39 479 ASP B CA 1
ATOM 230 C C . ASP A 1 479 ? 216.570 181.315 201.094 1.00 83.63 479 ASP B C 1
ATOM 231 O O . ASP A 1 479 ? 217.200 182.119 201.779 1.00 83.55 479 ASP B O 1
ATOM 236 N N . VAL A 1 480 ? 217.165 180.350 200.385 1.00 81.58 480 VAL B N 1
ATOM 237 C CA . VAL A 1 480 ? 218.605 180.133 200.261 1.00 79.81 480 VAL B CA 1
ATOM 238 C C . VAL A 1 480 ? 219.377 181.392 199.844 1.00 77.91 480 VAL B C 1
ATOM 239 O O . VAL A 1 480 ? 220.546 181.544 200.201 1.00 77.70 480 VAL B O 1
ATOM 243 N N . THR A 1 481 ? 218.732 182.299 199.098 1.00 76.05 481 THR B N 1
ATOM 244 C CA . THR A 1 481 ? 219.397 183.448 198.490 1.00 74.49 481 THR B CA 1
ATOM 245 C C . THR A 1 481 ? 219.422 184.686 199.397 1.00 73.42 481 THR B C 1
ATOM 246 O O . THR A 1 481 ? 220.004 185.702 199.004 1.00 73.53 481 THR B O 1
ATOM 250 N N . ALA A 1 482 ? 218.810 184.599 200.589 1.00 72.42 482 ALA B N 1
ATOM 251 C CA . ALA A 1 482 ? 218.755 185.660 201.597 1.00 71.61 482 ALA B CA 1
ATOM 252 C C . ALA A 1 482 ? 220.135 186.025 202.157 1.00 71.28 482 ALA B C 1
ATOM 253 O O . ALA A 1 482 ? 221.084 185.248 202.064 1.00 71.56 482 ALA B O 1
ATOM 255 N N . GLN A 1 483 ? 220.221 187.205 202.797 1.00 71.16 483 GLN B N 1
ATOM 256 C CA . GLN A 1 483 ? 221.414 187.645 203.517 1.00 71.16 483 GLN B CA 1
ATOM 257 C C . GLN A 1 483 ? 221.608 186.905 204.848 1.00 70.24 483 GLN B C 1
ATOM 258 O O . GLN A 1 483 ? 222.731 186.826 205.352 1.00 70.51 483 GLN B O 1
ATOM 264 N N . ASP A 1 484 ? 220.509 186.388 205.426 1.00 68.69 484 ASP B N 1
ATOM 265 C CA . ASP A 1 484 ? 220.529 185.490 206.578 1.00 67.15 484 ASP B CA 1
ATOM 266 C C . ASP A 1 484 ? 219.422 184.440 206.438 1.00 64.82 484 ASP B C 1
ATOM 267 O O . ASP A 1 484 ? 218.327 184.606 206.976 1.00 64.44 484 ASP B O 1
ATOM 272 N N . PRO A 1 485 ? 219.672 183.328 205.706 1.00 63.32 485 PRO B N 1
ATOM 273 C CA . PRO A 1 485 ? 218.658 182.295 205.501 1.00 62.16 485 PRO B CA 1
ATOM 274 C C . PRO A 1 485 ? 218.250 181.573 206.784 1.00 60.61 485 PRO B C 1
ATOM 275 O O . PRO A 1 485 ? 217.121 181.118 206.874 1.00 60.18 485 PRO B O 1
ATOM 279 N N . LYS A 1 486 ? 219.137 181.513 207.791 1.00 59.54 486 LYS B N 1
ATOM 280 C CA . LYS A 1 486 ? 218.826 180.873 209.065 1.00 58.52 486 LYS B CA 1
ATOM 281 C C . LYS A 1 486 ? 217.912 181.744 209.934 1.00 56.38 486 LYS B C 1
ATOM 282 O O . LYS A 1 486 ? 216.977 181.210 210.535 1.00 55.81 486 LYS B O 1
ATOM 288 N N . LEU A 1 487 ? 218.120 183.073 209.965 1.00 54.12 487 LEU B N 1
ATOM 289 C CA . LEU A 1 487 ? 217.155 183.962 210.606 1.00 52.38 487 LEU B CA 1
ATOM 290 C C . LEU A 1 487 ? 215.812 183.949 209.874 1.00 51.20 487 LEU B C 1
ATOM 291 O O . LEU A 1 487 ? 214.771 183.892 210.519 1.00 51.04 487 LEU B O 1
ATOM 296 N N . LEU A 1 488 ? 215.832 184.010 208.539 1.00 50.01 488 LEU B N 1
ATOM 297 C CA . LEU A 1 488 ? 214.616 184.005 207.739 1.00 48.99 488 LEU B CA 1
ATOM 298 C C . LEU A 1 488 ? 213.753 182.774 208.033 1.00 48.24 488 LEU B C 1
ATOM 299 O O . LEU A 1 488 ? 212.576 182.924 208.334 1.00 47.88 488 LEU B O 1
ATOM 304 N N . VAL A 1 489 ? 214.333 181.574 207.977 1.00 47.73 489 VAL B N 1
ATOM 305 C CA . VAL A 1 489 ? 213.608 180.330 208.215 1.00 47.12 489 VAL B CA 1
ATOM 306 C C . VAL A 1 489 ? 213.088 180.239 209.654 1.00 46.59 489 VAL B C 1
ATOM 307 O O . VAL A 1 489 ? 211.967 179.775 209.874 1.00 46.34 489 VAL B O 1
ATOM 311 N N . HIS A 1 490 ? 213.853 180.735 210.630 1.00 46.38 490 HIS B N 1
ATOM 312 C CA . HIS A 1 490 ? 213.397 180.878 212.008 1.00 46.66 490 HIS B CA 1
ATOM 313 C C . HIS A 1 490 ? 212.137 181.753 212.112 1.00 46.43 490 HIS B C 1
ATOM 314 O O . HIS A 1 490 ? 211.129 181.324 212.677 1.00 46.36 490 HIS B O 1
ATOM 321 N N . LEU A 1 491 ? 212.161 182.963 211.533 1.00 46.01 491 LEU B N 1
ATOM 322 C CA . LEU A 1 491 ? 211.019 183.870 211.548 1.00 46.46 491 LEU B CA 1
ATOM 323 C C . LEU A 1 491 ? 209.790 183.281 210.843 1.00 46.87 491 LEU B C 1
ATOM 324 O O . LEU A 1 491 ? 208.680 183.467 211.329 1.00 47.15 491 LEU B O 1
ATOM 329 N N . LYS A 1 492 ? 209.975 182.520 209.754 1.00 47.75 492 LYS B N 1
ATOM 330 C CA . LYS A 1 492 ? 208.911 181.811 209.039 1.00 49.22 492 LYS B CA 1
ATOM 331 C C . LYS A 1 492 ? 208.268 180.688 209.863 1.00 49.90 492 LYS B C 1
ATOM 332 O O . LYS A 1 492 ? 207.152 180.267 209.553 1.00 50.11 492 LYS B O 1
ATOM 338 N N . ALA A 1 493 ? 208.954 180.209 210.910 1.00 50.77 493 ALA B N 1
ATOM 339 C CA . ALA A 1 493 ? 208.487 179.140 211.787 1.00 51.80 493 ALA B CA 1
ATOM 340 C C . ALA A 1 493 ? 207.823 179.642 213.081 1.00 52.51 493 ALA B C 1
ATOM 341 O O . ALA A 1 493 ? 207.283 178.828 213.836 1.00 52.95 493 ALA B O 1
ATOM 343 N N . THR A 1 494 ? 207.839 180.962 213.358 1.00 53.26 494 THR B N 1
ATOM 344 C CA . THR A 1 494 ? 207.273 181.514 214.594 1.00 54.44 494 THR B CA 1
ATOM 345 C C . THR A 1 494 ? 205.744 181.384 214.655 1.00 55.07 494 THR B C 1
ATOM 346 O O . THR A 1 494 ? 205.049 181.552 213.652 1.00 55.26 494 THR B O 1
ATOM 350 N N . ARG A 1 495 ? 205.224 181.128 215.870 1.00 56.09 495 ARG B N 1
ATOM 351 C CA . ARG A 1 495 ? 203.944 180.479 216.178 1.00 57.12 495 ARG B CA 1
ATOM 352 C C . ARG A 1 495 ? 202.673 181.230 215.731 1.00 56.87 495 ARG B C 1
ATOM 353 O O . ARG A 1 495 ? 201.588 180.632 215.691 1.00 57.55 495 ARG B O 1
ATOM 361 N N . ASN A 1 496 ? 202.764 182.537 215.440 1.00 54.64 496 ASN B N 1
ATOM 362 C CA . ASN A 1 496 ? 201.599 183.333 215.058 1.00 53.54 496 ASN B CA 1
ATOM 363 C C . ASN A 1 496 ? 201.931 184.307 213.913 1.00 52.53 496 ASN B C 1
ATOM 364 O O . ASN A 1 496 ? 201.284 185.340 213.733 1.00 52.51 496 ASN B O 1
ATOM 369 N N . SER A 1 497 ? 202.954 183.979 213.119 1.00 51.34 497 SER B N 1
ATOM 370 C CA . SER A 1 497 ? 203.539 184.870 212.125 1.00 50.02 497 SER B CA 1
ATOM 371 C C . SER A 1 497 ? 202.870 184.678 210.762 1.00 49.26 497 SER B C 1
ATOM 372 O O . SER A 1 497 ? 202.485 183.563 210.418 1.00 49.47 497 SER B O 1
ATOM 375 N N . VAL A 1 498 ? 202.757 185.761 209.976 1.00 48.47 498 VAL B N 1
ATOM 376 C CA . VAL A 1 498 ? 201.978 185.733 208.748 1.00 48.12 498 VAL B CA 1
ATOM 377 C C . VAL A 1 498 ? 202.866 185.716 207.500 1.00 47.47 498 VAL B C 1
ATOM 378 O O . VAL A 1 498 ? 203.729 186.574 207.359 1.00 47.28 498 VAL B O 1
ATOM 382 N N . PRO A 1 499 ? 202.694 184.755 206.553 1.00 47.43 499 PRO B N 1
ATOM 383 C CA . PRO A 1 499 ? 203.511 184.704 205.334 1.00 47.57 499 PRO B CA 1
ATOM 384 C C . PRO A 1 499 ? 203.388 185.937 204.442 1.00 47.41 499 PRO B C 1
ATOM 385 O O . PRO A 1 499 ? 202.350 186.594 204.404 1.00 47.46 499 PRO B O 1
ATOM 389 N N . VAL A 1 500 ? 204.468 186.224 203.712 1.00 47.74 500 VAL B N 1
ATOM 390 C CA . VAL A 1 500 ? 204.520 187.310 202.736 1.00 48.34 500 VAL B CA 1
ATOM 391 C C . VAL A 1 500 ? 203.500 187.052 201.617 1.00 48.89 500 VAL B C 1
ATOM 392 O O . VAL A 1 500 ? 203.388 185.923 201.151 1.00 49.35 500 VAL B O 1
ATOM 396 N N . PRO A 1 501 ? 202.705 188.062 201.154 1.00 49.86 501 PRO B N 1
ATOM 397 C CA . PRO A 1 501 ? 201.752 187.884 200.054 1.00 50.61 501 PRO B CA 1
ATOM 398 C C . PRO A 1 501 ? 202.383 187.218 198.834 1.00 51.22 501 PRO B C 1
ATOM 399 O O . PRO A 1 501 ? 203.333 187.734 198.251 1.00 51.33 501 PRO B O 1
ATOM 403 N N . ARG A 1 502 ? 201.817 186.070 198.450 1.00 53.15 502 ARG B N 1
ATOM 404 C CA . ARG A 1 502 ? 202.389 185.133 197.484 1.00 54.74 502 ARG B CA 1
ATOM 405 C C . ARG A 1 502 ? 202.687 185.739 196.104 1.00 55.64 502 ARG B C 1
ATOM 406 O O . ARG A 1 502 ? 203.519 185.204 195.370 1.00 55.86 502 ARG B O 1
ATOM 414 N N . HIS A 1 503 ? 202.038 186.857 195.761 1.00 56.48 503 HIS B N 1
ATOM 415 C CA . HIS A 1 503 ? 202.178 187.491 194.458 1.00 57.37 503 HIS B CA 1
ATOM 416 C C . HIS A 1 503 ? 203.458 188.329 194.312 1.00 58.11 503 HIS B C 1
ATOM 417 O O . HIS A 1 503 ? 203.683 188.897 193.241 1.00 58.61 503 HIS B O 1
ATOM 424 N N . TRP A 1 504 ? 204.310 188.410 195.340 1.00 58.80 504 TRP B N 1
ATOM 425 C CA . TRP A 1 504 ? 205.538 189.210 195.329 1.00 59.79 504 TRP B CA 1
ATOM 426 C C . TRP A 1 504 ? 206.487 188.883 194.161 1.00 62.08 504 TRP B C 1
ATOM 427 O O . TRP A 1 504 ? 207.298 189.727 193.761 1.00 62.73 504 TRP B O 1
ATOM 438 N N . CYS A 1 505 ? 206.412 187.651 193.626 1.00 65.86 505 CYS B N 1
ATOM 439 C CA . CYS A 1 505 ? 207.235 187.182 192.511 1.00 69.22 505 CYS B CA 1
ATOM 440 C C . CYS A 1 505 ? 206.462 187.030 191.191 1.00 71.32 505 CYS B C 1
ATOM 441 O O . CYS A 1 505 ? 207.037 186.585 190.195 1.00 71.96 505 CYS B O 1
ATOM 444 N N . PHE A 1 506 ? 205.178 187.416 191.155 1.00 73.43 506 PHE B N 1
ATOM 445 C CA . PHE A 1 506 ? 204.384 187.337 189.936 1.00 75.90 506 PHE B CA 1
ATOM 446 C C . PHE A 1 506 ? 204.759 188.471 188.977 1.00 78.40 506 PHE B C 1
ATOM 447 O O . PHE A 1 506 ? 205.003 189.611 189.384 1.00 78.78 506 PHE B O 1
ATOM 455 N N . LYS A 1 507 ? 204.734 188.158 187.676 1.00 81.89 507 LYS B N 1
ATOM 456 C CA . LYS A 1 507 ? 205.033 189.120 186.618 1.00 85.05 507 LYS B CA 1
ATOM 457 C C . LYS A 1 507 ? 203.926 190.173 186.467 1.00 86.49 507 LYS B C 1
ATOM 458 O O . LYS A 1 507 ? 204.200 191.319 186.097 1.00 86.93 507 LYS B O 1
ATOM 464 N N . ARG A 1 508 ? 202.669 189.774 186.739 1.00 87.95 508 ARG B N 1
ATOM 465 C CA . ARG A 1 508 ? 201.509 190.662 186.694 1.00 89.32 508 ARG B CA 1
ATOM 466 C C . ARG A 1 508 ? 201.380 191.491 187.980 1.00 89.76 508 ARG B C 1
ATOM 467 O O . ARG A 1 508 ? 201.773 191.055 189.064 1.00 90.08 508 ARG B O 1
ATOM 475 N N . LYS A 1 509 ? 200.774 192.687 187.871 1.00 90.05 509 LYS B N 1
ATOM 476 C CA . LYS A 1 509 ? 200.381 193.463 189.044 1.00 89.83 509 LYS B CA 1
ATOM 477 C C . LYS A 1 509 ? 199.235 192.761 189.781 1.00 89.07 509 LYS B C 1
ATOM 478 O O . LYS A 1 509 ? 198.455 192.042 189.159 1.00 88.85 509 LYS B O 1
ATOM 484 N N . TYR A 1 510 ? 199.103 193.046 191.084 1.00 88.20 510 TYR B N 1
ATOM 485 C CA . TYR A 1 510 ? 198.409 192.265 192.109 1.00 87.73 510 TYR B CA 1
ATOM 486 C C . TYR A 1 510 ? 197.045 191.674 191.702 1.00 89.08 510 TYR B C 1
ATOM 487 O O . TYR A 1 510 ? 196.780 190.495 191.967 1.00 89.54 510 TYR B O 1
ATOM 496 N N . LEU A 1 511 ? 196.151 192.484 191.101 1.00 90.29 511 LEU B N 1
ATOM 497 C CA . LEU A 1 511 ? 194.800 192.040 190.746 1.00 92.14 511 LEU B CA 1
ATOM 498 C C . LEU A 1 511 ? 194.473 192.186 189.251 1.00 94.02 511 LEU B C 1
ATOM 499 O O . LEU A 1 511 ? 193.302 192.221 188.854 1.00 93.97 511 LEU B O 1
ATOM 504 N N . GLN A 1 512 ? 195.510 192.234 188.403 1.00 96.68 512 GLN B N 1
ATOM 505 C CA . GLN A 1 512 ? 195.362 192.330 186.951 1.00 98.93 512 GLN B CA 1
ATOM 506 C C . GLN A 1 512 ? 195.123 190.964 186.280 1.00 100.03 512 GLN B C 1
ATOM 507 O O . GLN A 1 512 ? 194.926 190.908 185.062 1.00 100.40 512 GLN B O 1
ATOM 513 N N . GLY A 1 513 ? 195.079 189.866 187.059 1.00 101.07 513 GLY B N 1
ATOM 514 C CA . GLY A 1 513 ? 194.436 188.627 186.621 1.00 102.18 513 GLY B CA 1
ATOM 515 C C . GLY A 1 513 ? 192.963 188.597 187.021 1.00 102.99 513 GLY B C 1
ATOM 516 O O . GLY A 1 513 ? 192.142 189.349 186.425 1.00 103.25 513 GLY B O 1
ATOM 517 N N . PHE A 1 522 ? 178.807 192.551 194.938 1.00 166.96 522 PHE B N 1
ATOM 518 C CA . PHE A 1 522 ? 178.190 192.943 196.231 1.00 167.41 522 PHE B CA 1
ATOM 519 C C . PHE A 1 522 ? 176.777 192.382 196.359 1.00 168.99 522 PHE B C 1
ATOM 520 O O . PHE A 1 522 ? 176.033 192.341 195.380 1.00 169.10 522 PHE B O 1
ATOM 528 N N . GLU A 1 523 ? 176.442 191.962 197.590 1.00 171.01 523 GLU B N 1
ATOM 529 C CA . GLU A 1 523 ? 175.078 191.649 197.997 1.00 172.80 523 GLU B CA 1
ATOM 530 C C . GLU A 1 523 ? 174.766 192.343 199.326 1.00 173.95 523 GLU B C 1
ATOM 531 O O . GLU A 1 523 ? 175.623 192.408 200.209 1.00 174.04 523 GLU B O 1
ATOM 537 N N . LEU A 1 524 ? 173.538 192.863 199.460 1.00 175.57 524 LEU B N 1
ATOM 538 C CA . LEU A 1 524 ? 173.103 193.601 200.640 1.00 177.24 524 LEU B CA 1
ATOM 539 C C . LEU A 1 524 ? 172.980 192.650 201.838 1.00 178.69 524 LEU B C 1
ATOM 540 O O . LEU A 1 524 ? 172.310 191.628 201.723 1.00 178.68 524 LEU B O 1
ATOM 545 N N . PRO A 1 525 ? 173.642 192.913 203.006 1.00 180.35 525 PRO B N 1
ATOM 546 C CA . PRO A 1 525 ? 173.543 192.031 204.174 1.00 181.71 525 PRO B CA 1
ATOM 547 C C . PRO A 1 525 ? 172.103 191.787 204.616 1.00 183.19 525 PRO B C 1
ATOM 548 O O . PRO A 1 525 ? 171.256 192.672 204.515 1.00 183.25 525 PRO B O 1
ATOM 552 N N . ASP A 1 526 ? 171.837 190.574 205.112 1.00 184.90 526 ASP B N 1
ATOM 553 C CA . ASP A 1 526 ? 170.485 190.044 205.234 1.00 186.44 526 ASP B CA 1
ATOM 554 C C . ASP A 1 526 ? 169.586 190.923 206.111 1.00 187.32 526 ASP B C 1
ATOM 555 O O . ASP A 1 526 ? 168.446 191.169 205.734 1.00 187.53 526 ASP B O 1
ATOM 560 N N . PHE A 1 527 ? 170.089 191.425 207.246 1.00 188.21 527 PHE B N 1
ATOM 561 C CA . PHE A 1 527 ? 169.347 192.274 208.177 1.00 189.13 527 PHE B CA 1
ATOM 562 C C . PHE A 1 527 ? 168.940 193.621 207.565 1.00 189.91 527 PHE B C 1
ATOM 563 O O . PHE A 1 527 ? 167.879 194.155 207.889 1.00 189.96 527 PHE B O 1
ATOM 571 N N . ILE A 1 528 ? 169.757 194.166 206.652 1.00 190.91 528 ILE B N 1
ATOM 572 C CA . ILE A 1 528 ? 169.380 195.360 205.903 1.00 191.98 528 ILE B CA 1
ATOM 573 C C . ILE A 1 528 ? 168.298 194.998 204.882 1.00 192.99 528 ILE B C 1
ATOM 574 O O . ILE A 1 528 ? 167.217 195.588 204.891 1.00 193.15 528 ILE B O 1
ATOM 579 N N . LYS A 1 529 ? 168.608 193.999 204.042 1.00 194.01 529 LYS B N 1
ATOM 580 C CA . LYS A 1 529 ? 167.784 193.411 202.989 1.00 194.95 529 LYS B CA 1
ATOM 581 C C . LYS A 1 529 ? 166.431 192.882 203.491 1.00 195.62 529 LYS B C 1
ATOM 582 O O . LYS A 1 529 ? 165.487 192.769 202.705 1.00 195.84 529 LYS B O 1
ATOM 588 N N . ARG A 1 530 ? 166.335 192.580 204.797 1.00 196.25 530 ARG B N 1
ATOM 589 C CA . ARG A 1 530 ? 165.198 191.966 205.479 1.00 196.76 530 ARG B CA 1
ATOM 590 C C . ARG A 1 530 ? 163.909 192.760 205.202 1.00 196.85 530 ARG B C 1
ATOM 591 O O . ARG A 1 530 ? 163.656 193.768 205.902 1.00 196.78 530 ARG B O 1
ATOM 599 N N . TYR A 1 568 ? 160.581 203.386 210.354 1.00 199.28 568 TYR B N 1
ATOM 600 C CA . TYR A 1 568 ? 161.808 203.797 211.085 1.00 199.10 568 TYR B CA 1
ATOM 601 C C . TYR A 1 568 ? 162.356 202.605 211.863 1.00 198.69 568 TYR B C 1
ATOM 602 O O . TYR A 1 568 ? 163.475 202.177 211.605 1.00 198.57 568 TYR B O 1
ATOM 611 N N . GLN A 1 569 ? 161.524 202.019 212.735 1.00 198.15 569 GLN B N 1
ATOM 612 C CA . GLN A 1 569 ? 161.832 200.933 213.665 1.00 197.38 569 GLN B CA 1
ATOM 613 C C . GLN A 1 569 ? 162.613 199.768 213.034 1.00 196.36 569 GLN B C 1
ATOM 614 O O . GLN A 1 569 ? 163.636 199.354 213.580 1.00 196.25 569 GLN B O 1
ATOM 620 N N . LYS A 1 570 ? 162.149 199.233 211.890 1.00 195.03 570 LYS B N 1
ATOM 621 C CA . LYS A 1 570 ? 162.833 198.176 211.137 1.00 193.62 570 LYS B CA 1
ATOM 622 C C . LYS A 1 570 ? 164.312 198.490 210.870 1.00 191.99 570 LYS B C 1
ATOM 623 O O . LYS A 1 570 ? 165.163 197.590 210.841 1.00 191.66 570 LYS B O 1
ATOM 629 N N . LEU A 1 571 ? 164.593 199.764 210.595 1.00 189.87 571 LEU B N 1
ATOM 630 C CA . LEU A 1 571 ? 165.912 200.225 210.194 1.00 187.78 571 LEU B CA 1
ATOM 631 C C . LEU A 1 571 ? 166.834 200.389 211.407 1.00 186.01 571 LEU B C 1
ATOM 632 O O . LEU A 1 571 ? 168.009 200.054 211.319 1.00 185.68 571 LEU B O 1
ATOM 637 N N . HIS A 1 572 ? 166.283 200.805 212.554 1.00 184.03 572 HIS B N 1
ATOM 638 C CA . HIS A 1 572 ? 166.939 200.743 213.855 1.00 182.38 572 HIS B CA 1
ATOM 639 C C . HIS A 1 572 ? 167.234 199.289 214.246 1.00 181.61 572 HIS B C 1
ATOM 640 O O . HIS A 1 572 ? 168.367 198.942 214.581 1.00 181.55 572 HIS B O 1
ATOM 647 N N . ASP A 1 573 ? 166.220 198.420 214.173 1.00 180.76 573 ASP B N 1
ATOM 648 C CA . ASP A 1 573 ? 166.290 197.027 214.610 1.00 179.87 573 ASP B CA 1
ATOM 649 C C . ASP A 1 573 ? 167.220 196.155 213.751 1.00 179.13 573 ASP B C 1
ATOM 650 O O . ASP A 1 573 ? 167.837 195.224 214.264 1.00 178.97 573 ASP B O 1
ATOM 655 N N . ALA A 1 574 ? 167.413 196.504 212.474 1.00 178.25 574 ALA B N 1
ATOM 656 C CA . ALA A 1 574 ? 168.474 195.918 211.657 1.00 177.30 574 ALA B CA 1
ATOM 657 C C . ALA A 1 574 ? 169.867 196.054 212.293 1.00 176.45 574 ALA B C 1
ATOM 658 O O . ALA A 1 574 ? 170.708 195.171 212.156 1.00 176.36 574 ALA B O 1
ATOM 660 N N . PHE A 1 575 ? 170.093 197.142 213.044 1.00 175.57 575 PHE B N 1
ATOM 661 C CA . PHE A 1 575 ? 171.344 197.443 213.729 1.00 174.96 575 PHE B CA 1
ATOM 662 C C . PHE A 1 575 ? 171.319 197.124 215.231 1.00 175.08 575 PHE B C 1
ATOM 663 O O . PHE A 1 575 ? 172.374 196.848 215.802 1.00 175.23 575 PHE B O 1
ATOM 671 N N . PHE A 1 576 ? 170.130 197.109 215.864 1.00 175.28 576 PHE B N 1
ATOM 672 C CA . PHE A 1 576 ? 170.015 196.986 217.318 1.00 175.41 576 PHE B CA 1
ATOM 673 C C . PHE A 1 576 ? 169.097 195.849 217.800 1.00 175.25 576 PHE B C 1
ATOM 674 O O . PHE A 1 576 ? 168.820 195.746 219.000 1.00 175.29 576 PHE B O 1
ATOM 682 N N . LYS A 1 577 ? 168.625 194.992 216.885 1.00 174.70 577 LYS B N 1
ATOM 683 C CA . LYS A 1 577 ? 167.813 193.854 217.302 1.00 173.96 577 LYS B CA 1
ATOM 684 C C . LYS A 1 577 ? 168.279 192.561 216.634 1.00 172.95 577 LYS B C 1
ATOM 685 O O . LYS A 1 577 ? 168.525 191.573 217.328 1.00 172.98 577 LYS B O 1
ATOM 691 N N . TRP A 1 578 ? 168.393 192.577 215.298 1.00 171.45 578 TRP B N 1
ATOM 692 C CA . TRP A 1 578 ? 168.776 191.380 214.557 1.00 169.76 578 TRP B CA 1
ATOM 693 C C . TRP A 1 578 ? 169.920 191.671 213.587 1.00 167.10 578 TRP B C 1
ATOM 694 O O . TRP A 1 578 ? 169.700 191.645 212.380 1.00 166.89 578 TRP B O 1
ATOM 705 N N . GLN A 1 579 ? 171.123 191.950 214.110 1.00 163.64 579 GLN B N 1
ATOM 706 C CA . GLN A 1 579 ? 172.317 192.121 213.284 1.00 160.25 579 GLN B CA 1
ATOM 707 C C . GLN A 1 579 ? 173.290 190.992 213.628 1.00 157.28 579 GLN B C 1
ATOM 708 O O . GLN A 1 579 ? 173.678 190.855 214.790 1.00 157.23 579 GLN B O 1
ATOM 714 N N . THR A 1 580 ? 173.679 190.201 212.620 1.00 153.20 580 THR B N 1
ATOM 715 C CA . THR A 1 580 ? 174.567 189.073 212.866 1.00 149.34 580 THR B CA 1
ATOM 716 C C . THR A 1 580 ? 175.961 189.417 212.355 1.00 145.74 580 THR B C 1
ATOM 717 O O . THR A 1 580 ? 176.075 190.071 211.324 1.00 145.40 580 THR B O 1
ATOM 721 N N . LYS A 1 581 ? 176.994 188.972 213.080 1.00 141.33 581 LYS B N 1
ATOM 722 C CA . LYS A 1 581 ? 178.376 189.159 212.677 1.00 137.20 581 LYS B CA 1
ATOM 723 C C . LYS A 1 581 ? 178.627 188.365 211.400 1.00 133.20 581 LYS B C 1
ATOM 724 O O . LYS A 1 581 ? 178.173 187.235 211.286 1.00 133.40 581 LYS B O 1
ATOM 730 N N . PRO A 1 582 ? 179.336 188.927 210.393 1.00 129.22 582 PRO B N 1
ATOM 731 C CA . PRO A 1 582 ? 179.556 188.229 209.122 1.00 125.94 582 PRO B CA 1
ATOM 732 C C . PRO A 1 582 ? 180.634 187.164 209.309 1.00 122.42 582 PRO B C 1
ATOM 733 O O . PRO A 1 582 ? 181.166 187.032 210.403 1.00 122.25 582 PRO B O 1
ATOM 737 N N . LYS A 1 583 ? 180.938 186.376 208.274 1.00 118.12 583 LYS B N 1
ATOM 738 C CA . LYS A 1 583 ? 182.041 185.447 208.437 1.00 113.98 583 LYS B CA 1
ATOM 739 C C . LYS A 1 583 ? 183.327 186.259 208.439 1.00 109.58 583 LYS B C 1
ATOM 740 O O . LYS A 1 583 ? 183.571 186.996 207.491 1.00 109.27 583 LYS B O 1
ATOM 746 N N . LEU A 1 584 ? 184.107 186.150 209.513 1.00 104.29 584 LEU B N 1
ATOM 747 C CA . LEU A 1 584 ? 185.308 186.955 209.607 1.00 99.72 584 LEU B CA 1
ATOM 748 C C . LEU A 1 584 ? 186.492 186.019 209.470 1.00 96.42 584 LEU B C 1
ATOM 749 O O . LEU A 1 584 ? 186.466 184.918 210.012 1.00 96.20 584 LEU B O 1
ATOM 754 N N . THR A 1 585 ? 187.475 186.453 208.685 1.00 92.59 585 THR B N 1
ATOM 755 C CA . THR A 1 585 ? 188.694 185.692 208.527 1.00 89.47 585 THR B CA 1
ATOM 756 C C . THR A 1 585 ? 189.501 185.858 209.802 1.00 87.04 585 THR B C 1
ATOM 757 O O . THR A 1 585 ? 189.402 186.882 210.471 1.00 86.68 585 THR B O 1
ATOM 761 N N . ILE A 1 586 ? 190.289 184.834 210.111 1.00 84.69 586 ILE B N 1
ATOM 762 C CA . ILE A 1 586 ? 191.167 184.802 211.279 1.00 82.55 586 ILE B CA 1
ATOM 763 C C . ILE A 1 586 ? 192.452 185.580 210.978 1.00 79.49 586 ILE B C 1
ATOM 764 O O . ILE A 1 586 ? 192.817 185.771 209.826 1.00 78.68 586 ILE B O 1
ATOM 769 N N . HIS A 1 587 ? 193.159 186.026 212.025 1.00 76.30 587 HIS B N 1
ATOM 770 C CA . HIS A 1 587 ? 194.504 186.583 211.902 1.00 73.79 587 HIS B CA 1
ATOM 771 C C . HIS A 1 587 ? 195.404 185.765 210.964 1.00 72.75 587 HIS B C 1
ATOM 772 O O . HIS A 1 587 ? 195.455 184.537 211.034 1.00 72.45 587 HIS B O 1
ATOM 779 N N . GLY A 1 588 ? 196.106 186.468 210.063 1.00 72.33 588 GLY B N 1
ATOM 780 C CA . GLY A 1 588 ? 197.040 185.888 209.110 1.00 72.30 588 GLY B CA 1
ATOM 781 C C . GLY A 1 588 ? 196.452 185.229 207.860 1.00 72.80 588 GLY B C 1
ATOM 782 O O . GLY A 1 588 ? 197.223 184.861 206.976 1.00 73.24 588 GLY B O 1
ATOM 783 N N . ASP A 1 589 ? 195.132 185.050 207.765 1.00 72.77 589 ASP B N 1
ATOM 784 C CA . ASP A 1 589 ? 194.506 184.494 206.572 1.00 72.71 589 ASP B CA 1
ATOM 785 C C . ASP A 1 589 ? 194.463 185.520 205.440 1.00 72.03 589 ASP B C 1
ATOM 786 O O . ASP A 1 589 ? 193.376 185.941 205.043 1.00 71.92 589 ASP B O 1
ATOM 791 N N . LEU A 1 590 ? 195.626 185.837 204.853 1.00 72.09 590 LEU B N 1
ATOM 792 C CA . LEU A 1 590 ? 195.729 186.889 203.847 1.00 72.31 590 LEU B CA 1
ATOM 793 C C . LEU A 1 590 ? 194.893 186.537 202.624 1.00 72.84 590 LEU B C 1
ATOM 794 O O . LEU A 1 590 ? 194.817 185.371 202.257 1.00 72.63 590 LEU B O 1
ATOM 799 N N . TYR A 1 591 ? 194.286 187.549 201.993 1.00 73.72 591 TYR B N 1
ATOM 800 C CA . TYR A 1 591 ? 193.578 187.319 200.743 1.00 75.03 591 TYR B CA 1
ATOM 801 C C . TYR A 1 591 ? 194.604 187.097 199.639 1.00 76.28 591 TYR B C 1
ATOM 802 O O . TYR A 1 591 ? 195.709 187.609 199.740 1.00 76.33 591 TYR B O 1
ATOM 811 N N . TYR A 1 592 ? 194.231 186.324 198.612 1.00 78.83 592 TYR B N 1
ATOM 812 C CA . TYR A 1 592 ? 195.057 186.087 197.431 1.00 81.61 592 TYR B CA 1
ATOM 813 C C . TYR A 1 592 ? 194.123 185.860 196.244 1.00 84.39 592 TYR B C 1
ATOM 814 O O . TYR A 1 592 ? 192.916 185.880 196.443 1.00 84.03 592 TYR B O 1
ATOM 823 N N . GLU A 1 593 ? 194.660 185.649 195.030 1.00 89.07 593 GLU B N 1
ATOM 824 C CA . GLU A 1 593 ? 193.855 185.549 193.814 1.00 92.89 593 GLU B CA 1
ATOM 825 C C . GLU A 1 593 ? 192.826 184.410 193.859 1.00 95.57 593 GLU B C 1
ATOM 826 O O . GLU A 1 593 ? 191.682 184.596 193.436 1.00 95.39 593 GLU B O 1
ATOM 832 N N . GLY A 1 594 ? 193.234 183.228 194.342 1.00 98.80 594 GLY B N 1
ATOM 833 C CA . GLY A 1 594 ? 192.387 182.045 194.277 1.00 102.48 594 GLY B CA 1
ATOM 834 C C . GLY A 1 594 ? 191.668 181.703 195.584 1.00 105.61 594 GLY B C 1
ATOM 835 O O . GLY A 1 594 ? 191.107 180.608 195.693 1.00 106.03 594 GLY B O 1
ATOM 836 N N . LYS A 1 595 ? 191.671 182.633 196.553 1.00 108.05 595 LYS B N 1
ATOM 837 C CA . LYS A 1 595 ? 191.103 182.382 197.876 1.00 110.82 595 LYS B CA 1
ATOM 838 C C . LYS A 1 595 ? 189.610 182.040 197.826 1.00 113.47 595 LYS B C 1
ATOM 839 O O . LYS A 1 595 ? 189.171 181.139 198.544 1.00 114.11 595 LYS B O 1
ATOM 845 N N . GLU A 1 596 ? 188.846 182.753 196.984 1.00 116.12 596 GLU B N 1
ATOM 846 C CA . GLU A 1 596 ? 187.393 182.629 196.947 1.00 118.93 596 GLU B CA 1
ATOM 847 C C . GLU A 1 596 ? 186.925 181.390 196.175 1.00 120.85 596 GLU B C 1
ATOM 848 O O . GLU A 1 596 ? 186.391 180.461 196.779 1.00 121.25 596 GLU B O 1
ATOM 854 N N . PHE A 1 597 ? 187.097 181.407 194.845 1.00 122.67 597 PHE B N 1
ATOM 855 C CA . PHE A 1 597 ? 186.624 180.373 193.932 1.00 124.20 597 PHE B CA 1
ATOM 856 C C . PHE A 1 597 ? 186.765 178.962 194.531 1.00 124.54 597 PHE B C 1
ATOM 857 O O . PHE A 1 597 ? 187.894 178.433 194.647 1.00 124.58 597 PHE B O 1
ATOM 865 N N . ILE A 1 703 ? 181.051 168.856 235.163 1.00 121.39 703 ILE B N 1
ATOM 866 C CA . ILE A 1 703 ? 181.396 170.294 235.373 1.00 121.16 703 ILE B CA 1
ATOM 867 C C . ILE A 1 703 ? 180.429 171.158 234.568 1.00 120.65 703 ILE B C 1
ATOM 868 O O . ILE A 1 703 ? 180.069 170.806 233.445 1.00 120.64 703 ILE B O 1
ATOM 873 N N . ASP A 1 704 ? 180.009 172.279 235.169 1.00 119.80 704 ASP B N 1
ATOM 874 C CA . ASP A 1 704 ? 179.118 173.233 234.532 1.00 118.79 704 ASP B CA 1
ATOM 875 C C . ASP A 1 704 ? 179.859 174.061 233.477 1.00 117.42 704 ASP B C 1
ATOM 876 O O . ASP A 1 704 ? 181.079 174.224 233.554 1.00 117.53 704 ASP B O 1
ATOM 881 N N . ARG A 1 705 ? 179.091 174.580 232.493 1.00 115.38 705 ARG B N 1
ATOM 882 C CA . ARG A 1 705 ? 179.572 175.350 231.351 1.00 113.66 705 ARG B CA 1
ATOM 883 C C . ARG A 1 705 ? 178.866 176.718 231.246 1.00 111.93 705 ARG B C 1
ATOM 884 O O . ARG A 1 705 ? 178.799 177.285 230.152 1.00 111.95 705 ARG B O 1
ATOM 892 N N . THR A 1 706 ? 178.364 177.282 232.360 1.00 109.63 706 THR B N 1
ATOM 893 C CA . THR A 1 706 ? 177.896 178.669 232.335 1.00 107.44 706 THR B CA 1
ATOM 894 C C . THR A 1 706 ? 179.068 179.628 232.104 1.00 105.01 706 THR B C 1
ATOM 895 O O . THR A 1 706 ? 180.105 179.502 232.747 1.00 104.76 706 THR B O 1
ATOM 899 N N . PRO A 1 707 ? 178.972 180.593 231.155 1.00 102.74 707 PRO B N 1
ATOM 900 C CA . PRO A 1 707 ? 180.021 181.596 230.968 1.00 100.85 707 PRO B CA 1
ATOM 901 C C . PRO A 1 707 ? 180.132 182.548 232.155 1.00 98.82 707 PRO B C 1
ATOM 902 O O . PRO A 1 707 ? 179.150 183.126 232.609 1.00 99.04 707 PRO B O 1
ATOM 906 N N . TRP A 1 708 ? 181.357 182.757 232.635 1.00 96.25 708 TRP B N 1
ATOM 907 C CA . TRP A 1 708 ? 181.576 183.808 233.621 1.00 94.35 708 TRP B CA 1
ATOM 908 C C . TRP A 1 708 ? 181.432 185.194 232.990 1.00 94.55 708 TRP B C 1
ATOM 909 O O . TRP A 1 708 ? 181.810 185.410 231.836 1.00 94.81 708 TRP B O 1
ATOM 920 N N . GLY A 1 709 ? 180.852 186.131 233.758 1.00 95.21 709 GLY B N 1
ATOM 921 C CA . GLY A 1 709 ? 180.722 187.531 233.369 1.00 96.56 709 GLY B CA 1
ATOM 922 C C . GLY A 1 709 ? 179.835 187.785 232.146 1.00 97.99 709 GLY B C 1
ATOM 923 O O . GLY A 1 709 ? 180.133 188.683 231.347 1.00 98.61 709 GLY B O 1
ATOM 924 N N . GLU A 1 710 ? 178.750 187.004 232.018 1.00 99.27 710 GLU B N 1
ATOM 925 C CA . GLU A 1 710 ? 177.640 187.347 231.126 1.00 100.69 710 GLU B CA 1
ATOM 926 C C . GLU A 1 710 ? 176.695 188.352 231.800 1.00 101.09 710 GLU B C 1
ATOM 927 O O . GLU A 1 710 ? 177.028 188.850 232.877 1.00 101.48 710 GLU B O 1
ATOM 933 N N . LEU A 1 711 ? 175.573 188.699 231.125 1.00 101.46 711 LEU B N 1
ATOM 934 C CA . LEU A 1 711 ? 174.596 189.679 231.585 1.00 101.76 711 LEU B CA 1
ATOM 935 C C . LEU A 1 711 ? 173.194 189.041 231.632 1.00 102.31 711 LEU B C 1
ATOM 936 O O . LEU A 1 711 ? 172.764 188.499 230.589 1.00 103.15 711 LEU B O 1
ATOM 941 N N A MET B 2 1 ? 182.313 190.091 227.620 0.50 45.51 1 MET C N 1
ATOM 942 N N B MET B 2 1 ? 182.417 189.313 230.103 0.50 47.23 1 MET C N 1
ATOM 943 C CA A MET B 2 1 ? 182.562 190.149 229.089 0.50 45.26 1 MET C CA 1
ATOM 944 C CA B MET B 2 1 ? 182.597 190.197 228.917 0.50 47.24 1 MET C CA 1
ATOM 945 C C A MET B 2 1 ? 183.024 191.553 229.469 0.50 45.22 1 MET C C 1
ATOM 946 C C B MET B 2 1 ? 183.031 191.586 229.383 0.50 46.39 1 MET C C 1
ATOM 947 O O A MET B 2 1 ? 184.225 191.811 229.543 0.50 45.68 1 MET C O 1
ATOM 948 O O B MET B 2 1 ? 184.228 191.859 229.464 0.50 46.74 1 MET C O 1
ATOM 957 N N . PHE B 2 2 ? 182.050 192.441 229.706 1.00 45.19 2 PHE C N 1
ATOM 958 C CA . PHE B 2 2 ? 182.288 193.812 230.138 1.00 44.29 2 PHE C CA 1
ATOM 959 C C . PHE B 2 2 ? 182.741 193.808 231.597 1.00 42.27 2 PHE C C 1
ATOM 960 O O . PHE B 2 2 ? 182.154 193.083 232.394 1.00 42.58 2 PHE C O 1
ATOM 968 N N . LEU B 2 3 ? 183.772 194.599 231.939 1.00 40.15 3 LEU C N 1
ATOM 969 C CA . LEU B 2 3 ? 184.352 194.551 233.282 1.00 38.42 3 LEU C CA 1
ATOM 970 C C . LEU B 2 3 ? 184.656 195.954 233.805 1.00 36.94 3 LEU C C 1
ATOM 971 O O . LEU B 2 3 ? 185.029 196.818 233.016 1.00 36.42 3 LEU C O 1
ATOM 976 N N . TYR B 2 4 ? 184.485 196.165 235.113 1.00 35.97 4 TYR C N 1
ATOM 977 C CA . TYR B 2 4 ? 184.821 197.420 235.753 1.00 35.29 4 TYR C CA 1
ATOM 978 C C . TYR B 2 4 ? 185.997 197.201 236.693 1.00 34.78 4 TYR C C 1
ATOM 979 O O . TYR B 2 4 ? 185.962 196.272 237.493 1.00 35.06 4 TYR C O 1
ATOM 988 N N . ASN B 2 5 ? 187.042 198.008 236.551 1.00 34.62 5 ASN C N 1
ATOM 989 C CA . ASN B 2 5 ? 188.199 197.874 237.400 1.00 35.18 5 ASN C CA 1
ATOM 990 C C . ASN B 2 5 ? 188.041 198.803 238.603 1.00 35.94 5 ASN C C 1
ATOM 991 O O . ASN B 2 5 ? 188.040 200.012 238.413 1.00 36.21 5 ASN C O 1
ATOM 996 N N . LEU B 2 6 ? 188.302 198.288 239.814 1.00 37.05 6 LEU C N 1
ATOM 997 C CA . LEU B 2 6 ? 188.447 199.139 240.990 1.00 38.43 6 LEU C CA 1
ATOM 998 C C . LEU B 2 6 ? 189.687 198.767 241.793 1.00 38.99 6 LEU C C 1
ATOM 999 O O . LEU B 2 6 ? 189.900 197.604 242.126 1.00 39.18 6 LEU C O 1
ATOM 1004 N N . THR B 2 7 ? 190.439 199.786 242.198 1.00 40.26 7 THR C N 1
ATOM 1005 C CA . THR B 2 7 ? 191.471 199.626 243.211 1.00 41.49 7 THR C CA 1
ATOM 1006 C C . THR B 2 7 ? 190.815 199.532 244.587 1.00 42.19 7 THR C C 1
ATOM 1007 O O . THR B 2 7 ? 189.973 200.351 244.950 1.00 42.43 7 THR C O 1
ATOM 1011 N N . LEU B 2 8 ? 191.207 198.508 245.348 1.00 43.13 8 LEU C N 1
ATOM 1012 C CA . LEU B 2 8 ? 190.829 198.364 246.747 1.00 44.10 8 LEU C CA 1
ATOM 1013 C C . LEU B 2 8 ? 191.937 198.925 247.631 1.00 44.83 8 LEU C C 1
ATOM 1014 O O . LEU B 2 8 ? 191.725 199.841 248.417 1.00 45.64 8 LEU C O 1
ATOM 1019 N N . GLN B 2 9 ? 193.148 198.391 247.457 1.00 45.87 9 GLN C N 1
ATOM 1020 C CA . GLN B 2 9 ? 194.338 198.866 248.141 1.00 46.61 9 GLN C CA 1
ATOM 1021 C C . GLN B 2 9 ? 195.287 199.506 247.124 1.00 46.72 9 GLN C C 1
ATOM 1022 O O . GLN B 2 9 ? 195.670 198.897 246.125 1.00 46.62 9 GLN C O 1
ATOM 1028 N N . ARG B 2 10 ? 195.476 200.830 247.236 1.00 47.65 10 ARG C N 1
ATOM 1029 C CA . ARG B 2 10 ? 196.452 201.526 246.414 1.00 48.04 10 ARG C CA 1
ATOM 1030 C C . ARG B 2 10 ? 197.830 200.913 246.638 1.00 47.11 10 ARG C C 1
ATOM 1031 O O . ARG B 2 10 ? 198.113 200.411 247.725 1.00 47.15 10 ARG C O 1
ATOM 1039 N N . ALA B 2 11 ? 198.665 200.952 245.591 1.00 46.40 11 ALA C N 1
ATOM 1040 C CA . ALA B 2 11 ? 200.061 200.554 245.672 1.00 45.82 11 ALA C CA 1
ATOM 1041 C C . ALA B 2 11 ? 200.719 201.227 246.876 1.00 45.36 11 ALA C C 1
ATOM 1042 O O . ALA B 2 11 ? 200.447 202.394 247.166 1.00 45.35 11 ALA C O 1
ATOM 1044 N N . THR B 2 12 ? 201.593 200.482 247.564 1.00 44.74 12 THR C N 1
ATOM 1045 C CA . THR B 2 12 ? 202.291 200.965 248.750 1.00 44.28 12 THR C CA 1
ATOM 1046 C C . THR B 2 12 ? 203.799 201.088 248.520 1.00 43.28 12 THR C C 1
ATOM 1047 O O . THR B 2 12 ? 204.468 201.785 249.278 1.00 43.66 12 THR C O 1
ATOM 1051 N N . GLY B 2 13 ? 204.330 200.438 247.474 1.00 42.28 13 GLY C N 1
ATOM 1052 C CA . GLY B 2 13 ? 205.740 200.545 247.120 1.00 41.45 13 GLY C CA 1
ATOM 1053 C C . GLY B 2 13 ? 206.102 201.954 246.654 1.00 41.24 13 GLY C C 1
ATOM 1054 O O . GLY B 2 13 ? 205.339 202.584 245.933 1.00 41.82 13 GLY C O 1
ATOM 1055 N N . ILE B 2 14 ? 207.265 202.444 247.088 1.00 40.14 14 ILE C N 1
ATOM 1056 C CA . ILE B 2 14 ? 207.762 203.763 246.719 1.00 39.66 14 ILE C CA 1
ATOM 1057 C C . ILE B 2 14 ? 208.964 203.579 245.793 1.00 39.83 14 ILE C C 1
ATOM 1058 O O . ILE B 2 14 ? 209.817 202.730 246.047 1.00 40.07 14 ILE C O 1
ATOM 1063 N N . SER B 2 15 ? 209.033 204.392 244.728 1.00 39.56 15 SER C N 1
ATOM 1064 C CA . SER B 2 15 ? 210.147 204.355 243.787 1.00 39.80 15 SER C CA 1
ATOM 1065 C C . SER B 2 15 ? 210.927 205.673 243.744 1.00 39.78 15 SER C C 1
ATOM 1066 O O . SER B 2 15 ? 212.127 205.648 243.485 1.00 40.41 15 SER C O 1
ATOM 1069 N N . PHE B 2 16 ? 210.254 206.805 244.018 1.00 39.52 16 PHE C N 1
ATOM 1070 C CA . PHE B 2 16 ? 210.889 208.111 244.178 1.00 38.93 16 PHE C CA 1
ATOM 1071 C C . PHE B 2 16 ? 210.294 208.809 245.392 1.00 38.27 16 PHE C C 1
ATOM 1072 O O . PHE B 2 16 ? 209.111 208.643 245.680 1.00 38.11 16 PHE C O 1
ATOM 1080 N N . ALA B 2 17 ? 211.115 209.619 246.067 1.00 37.65 17 ALA C N 1
ATOM 1081 C CA . ALA B 2 17 ? 210.646 210.531 247.098 1.00 37.56 17 ALA C CA 1
ATOM 1082 C C . ALA B 2 17 ? 211.413 211.845 246.991 1.00 37.61 17 ALA C C 1
ATOM 1083 O O . ALA B 2 17 ? 212.622 211.847 246.777 1.00 38.16 17 ALA C O 1
ATOM 1085 N N . ILE B 2 18 ? 210.689 212.961 247.137 1.00 37.59 18 ILE C N 1
ATOM 1086 C CA . ILE B 2 18 ? 211.242 214.308 247.156 1.00 37.90 18 ILE C CA 1
ATOM 1087 C C . ILE B 2 18 ? 210.626 215.033 248.348 1.00 38.11 18 ILE C C 1
ATOM 1088 O O . ILE B 2 18 ? 209.487 214.756 248.708 1.00 38.02 18 ILE C O 1
ATOM 1093 N N . HIS B 2 19 ? 211.362 215.984 248.925 1.00 38.99 19 HIS C N 1
ATOM 1094 C CA . HIS B 2 19 ? 210.862 216.724 250.073 1.00 40.12 19 HIS C CA 1
ATOM 1095 C C . HIS B 2 19 ? 210.934 218.222 249.799 1.00 40.04 19 HIS C C 1
ATOM 1096 O O . HIS B 2 19 ? 211.794 218.674 249.046 1.00 40.15 19 HIS C O 1
ATOM 1103 N N . GLY B 2 20 ? 210.020 218.978 250.418 1.00 40.32 20 GLY C N 1
ATOM 1104 C CA . GLY B 2 20 ? 209.909 220.405 250.168 1.00 40.82 20 GLY C CA 1
ATOM 1105 C C . GLY B 2 20 ? 208.749 221.051 250.920 1.00 41.35 20 GLY C C 1
ATOM 1106 O O . GLY B 2 20 ? 207.931 220.383 251.542 1.00 41.32 20 GLY C O 1
ATOM 1107 N N . ASN B 2 21 ? 208.695 222.377 250.863 1.00 41.88 21 ASN C N 1
ATOM 1108 C CA . ASN B 2 21 ? 207.557 223.156 251.316 1.00 42.72 21 ASN C CA 1
ATOM 1109 C C . ASN B 2 21 ? 206.523 223.226 250.184 1.00 43.09 21 ASN C C 1
ATOM 1110 O O . ASN B 2 21 ? 206.284 224.294 249.617 1.00 43.54 21 ASN C O 1
ATOM 1115 N N . PHE B 2 22 ? 205.915 222.085 249.834 1.00 43.23 22 PHE C N 1
ATOM 1116 C CA . PHE B 2 22 ? 204.948 222.010 248.743 1.00 43.92 22 PHE C CA 1
ATOM 1117 C C . PHE B 2 22 ? 203.675 222.809 249.049 1.00 45.19 22 PHE C C 1
ATOM 1118 O O . PHE B 2 22 ? 203.044 223.334 248.134 1.00 45.70 22 PHE C O 1
ATOM 1126 N N . SER B 2 23 ? 203.327 222.949 250.338 1.00 47.00 23 SER C N 1
ATOM 1127 C CA . SER B 2 23 ? 202.214 223.777 250.795 1.00 48.87 23 SER C CA 1
ATOM 1128 C C . SER B 2 23 ? 202.537 225.274 250.777 1.00 50.02 23 SER C C 1
ATOM 1129 O O . SER B 2 23 ? 201.616 226.089 250.838 1.00 50.40 23 SER C O 1
ATOM 1132 N N . GLY B 2 24 ? 203.828 225.639 250.737 1.00 51.69 24 GLY C N 1
ATOM 1133 C CA . GLY B 2 24 ? 204.276 227.025 250.837 1.00 54.56 24 GLY C CA 1
ATOM 1134 C C . GLY B 2 24 ? 204.282 227.542 252.276 1.00 56.66 24 GLY C C 1
ATOM 1135 O O . GLY B 2 24 ? 203.946 228.698 252.520 1.00 57.24 24 GLY C O 1
ATOM 1136 N N . THR B 2 25 ? 204.675 226.674 253.224 1.00 58.69 25 THR C N 1
ATOM 1137 C CA . THR B 2 25 ? 204.673 226.973 254.654 1.00 60.54 25 THR C CA 1
ATOM 1138 C C . THR B 2 25 ? 205.968 226.465 255.298 1.00 61.81 25 THR C C 1
ATOM 1139 O O . THR B 2 25 ? 206.703 225.699 254.679 1.00 62.32 25 THR C O 1
ATOM 1143 N N . LYS B 2 26 ? 206.220 226.838 256.565 1.00 63.43 26 LYS C N 1
ATOM 1144 C CA . LYS B 2 26 ? 207.427 226.498 257.317 1.00 64.63 26 LYS C CA 1
ATOM 1145 C C . LYS B 2 26 ? 207.728 224.991 257.350 1.00 64.01 26 LYS C C 1
ATOM 1146 O O . LYS B 2 26 ? 208.894 224.580 257.354 1.00 64.61 26 LYS C O 1
ATOM 1152 N N . GLN B 2 27 ? 206.671 224.172 257.421 1.00 63.34 27 GLN C N 1
ATOM 1153 C CA . GLN B 2 27 ? 206.769 222.720 257.527 1.00 62.59 27 GLN C CA 1
ATOM 1154 C C . GLN B 2 27 ? 207.050 222.064 256.169 1.00 60.32 27 GLN C C 1
ATOM 1155 O O . GLN B 2 27 ? 206.702 222.610 255.120 1.00 60.45 27 GLN C O 1
ATOM 1161 N N . GLN B 2 28 ? 207.680 220.881 256.204 1.00 57.71 28 GLN C N 1
ATOM 1162 C CA . GLN B 2 28 ? 208.040 220.144 255.002 1.00 55.14 28 GLN C CA 1
ATOM 1163 C C . GLN B 2 28 ? 207.130 218.940 254.798 1.00 52.54 28 GLN C C 1
ATOM 1164 O O . GLN B 2 28 ? 206.843 218.191 255.728 1.00 52.28 28 GLN C O 1
ATOM 1170 N N . GLU B 2 29 ? 206.707 218.757 253.548 1.00 49.59 29 GLU C N 1
ATOM 1171 C CA . GLU B 2 29 ? 206.049 217.541 253.107 1.00 47.20 29 GLU C CA 1
ATOM 1172 C C . GLU B 2 29 ? 207.010 216.709 252.256 1.00 44.28 29 GLU C C 1
ATOM 1173 O O . GLU B 2 29 ? 208.075 217.168 251.848 1.00 43.85 29 GLU C O 1
ATOM 1179 N N . ILE B 2 30 ? 206.613 215.460 251.999 1.00 42.07 30 ILE C N 1
ATOM 1180 C CA . ILE B 2 30 ? 207.309 214.562 251.090 1.00 39.90 30 ILE C CA 1
ATOM 1181 C C . ILE B 2 30 ? 206.332 214.175 249.986 1.00 38.26 30 ILE C C 1
ATOM 1182 O O . ILE B 2 30 ? 205.232 213.720 250.283 1.00 38.21 30 ILE C O 1
ATOM 1187 N N . VAL B 2 31 ? 206.733 214.333 248.718 1.00 36.87 31 VAL C N 1
ATOM 1188 C CA . VAL B 2 31 ? 205.967 213.762 247.618 1.00 36.07 31 VAL C CA 1
ATOM 1189 C C . VAL B 2 31 ? 206.637 212.459 247.198 1.00 35.30 31 VAL C C 1
ATOM 1190 O O . VAL B 2 31 ? 207.838 212.432 246.944 1.00 35.04 31 VAL C O 1
ATOM 1194 N N . VAL B 2 32 ? 205.847 211.381 247.151 1.00 35.58 32 VAL C N 1
ATOM 1195 C CA . VAL B 2 32 ? 206.338 210.059 246.802 1.00 35.91 32 VAL C CA 1
ATOM 1196 C C . VAL B 2 32 ? 205.676 209.603 245.507 1.00 36.16 32 VAL C C 1
ATOM 1197 O O . VAL B 2 32 ? 204.478 209.780 245.302 1.00 36.02 32 VAL C O 1
ATOM 1201 N N . SER B 2 33 ? 206.482 209.011 244.626 1.00 37.15 33 SER C N 1
ATOM 1202 C CA . SER B 2 33 ? 205.960 208.248 243.511 1.00 38.26 33 SER C CA 1
ATOM 1203 C C . SER B 2 33 ? 205.799 206.789 243.912 1.00 39.51 33 SER C C 1
ATOM 1204 O O . SER B 2 33 ? 206.749 206.148 244.350 1.00 39.82 33 SER C O 1
ATOM 1207 N N . ARG B 2 34 ? 204.610 206.249 243.645 1.00 40.98 34 ARG C N 1
ATOM 1208 C CA . ARG B 2 34 ? 204.355 204.815 243.693 1.00 42.99 34 ARG C CA 1
ATOM 1209 C C . ARG B 2 34 ? 204.167 204.232 242.291 1.00 43.33 34 ARG C C 1
ATOM 1210 O O . ARG B 2 34 ? 203.379 203.303 242.095 1.00 44.16 34 ARG C O 1
ATOM 1218 N N . GLY B 2 35 ? 204.883 204.804 241.319 1.00 43.63 35 GLY C N 1
ATOM 1219 C CA . GLY B 2 35 ? 204.845 204.368 239.936 1.00 43.78 35 GLY C CA 1
ATOM 1220 C C . GLY B 2 35 ? 203.628 204.906 239.194 1.00 43.77 35 GLY C C 1
ATOM 1221 O O . GLY B 2 35 ? 203.763 205.805 238.374 1.00 44.09 35 GLY C O 1
ATOM 1222 N N . LYS B 2 36 ? 202.450 204.346 239.497 1.00 44.25 36 LYS C N 1
ATOM 1223 C CA . LYS B 2 36 ? 201.178 204.712 238.880 1.00 44.44 36 LYS C CA 1
ATOM 1224 C C . LYS B 2 36 ? 200.473 205.849 239.636 1.00 43.52 36 LYS C C 1
ATOM 1225 O O . LYS B 2 36 ? 199.551 206.474 239.109 1.00 43.28 36 LYS C O 1
ATOM 1231 N N . ILE B 2 37 ? 200.918 206.127 240.873 1.00 42.65 37 ILE C N 1
ATOM 1232 C CA . ILE B 2 37 ? 200.266 207.047 241.807 1.00 42.13 37 ILE C CA 1
ATOM 1233 C C . ILE B 2 37 ? 201.284 208.076 242.308 1.00 41.23 37 ILE C C 1
ATOM 1234 O O . ILE B 2 37 ? 202.441 207.742 242.573 1.00 40.99 37 ILE C O 1
ATOM 1239 N N . LEU B 2 38 ? 200.845 209.336 242.436 1.00 41.28 38 LEU C N 1
ATOM 1240 C CA . LEU B 2 38 ? 201.595 210.387 243.104 1.00 41.76 38 LEU C CA 1
ATOM 1241 C C . LEU B 2 38 ? 200.900 210.714 244.425 1.00 42.29 38 LEU C C 1
ATOM 1242 O O . LEU B 2 38 ? 199.681 210.887 244.471 1.00 42.66 38 LEU C O 1
ATOM 1247 N N . GLU B 2 39 ? 201.683 210.790 245.507 1.00 43.42 39 GLU C N 1
ATOM 1248 C CA . GLU B 2 39 ? 201.124 210.895 246.851 1.00 44.91 39 GLU C CA 1
ATOM 1249 C C . GLU B 2 39 ? 201.890 211.931 247.675 1.00 44.84 39 GLU C C 1
ATOM 1250 O O . GLU B 2 39 ? 203.110 212.027 247.575 1.00 44.72 39 GLU C O 1
ATOM 1256 N N . LEU B 2 40 ? 201.164 212.695 248.501 1.00 45.49 40 LEU C N 1
ATOM 1257 C CA . LEU B 2 40 ? 201.748 213.706 249.369 1.00 46.20 40 LEU C CA 1
ATOM 1258 C C . LEU B 2 40 ? 201.634 213.278 250.832 1.00 46.45 40 LEU C C 1
ATOM 1259 O O . LEU B 2 40 ? 200.541 213.003 251.329 1.00 46.29 40 LEU C O 1
ATOM 1264 N N . LEU B 2 41 ? 202.779 213.276 251.526 1.00 47.61 41 LEU C N 1
ATOM 1265 C CA . LEU B 2 41 ? 202.900 212.859 252.918 1.00 49.26 41 LEU C CA 1
ATOM 1266 C C . LEU B 2 41 ? 203.333 214.030 253.800 1.00 50.73 41 LEU C C 1
ATOM 1267 O O . LEU B 2 41 ? 204.262 214.757 253.460 1.00 50.87 41 LEU C O 1
ATOM 1272 N N . ARG B 2 42 ? 202.719 214.153 254.981 1.00 53.56 42 ARG C N 1
ATOM 1273 C CA . ARG B 2 42 ? 203.180 215.057 256.023 1.00 56.32 42 ARG C CA 1
ATOM 1274 C C . ARG B 2 42 ? 203.633 214.230 257.225 1.00 57.68 42 ARG C C 1
ATOM 1275 O O . ARG B 2 42 ? 202.810 213.554 257.842 1.00 57.74 42 ARG C O 1
ATOM 1283 N N . PRO B 2 43 ? 204.933 214.236 257.606 1.00 59.58 43 PRO C N 1
ATOM 1284 C CA . PRO B 2 43 ? 205.334 213.743 258.924 1.00 61.57 43 PRO C CA 1
ATOM 1285 C C . PRO B 2 43 ? 204.991 214.815 259.960 1.00 63.91 43 PRO C C 1
ATOM 1286 O O . PRO B 2 43 ? 205.433 215.956 259.851 1.00 64.03 43 PRO C O 1
ATOM 1290 N N . ASP B 2 44 ? 204.189 214.463 260.969 1.00 66.98 44 ASP C N 1
ATOM 1291 C CA . ASP B 2 44 ? 203.985 215.377 262.084 1.00 69.94 44 ASP C CA 1
ATOM 1292 C C . ASP B 2 44 ? 205.220 215.411 262.992 1.00 71.88 44 ASP C C 1
ATOM 1293 O O . ASP B 2 44 ? 205.561 214.388 263.585 1.00 72.09 44 ASP C O 1
ATOM 1298 N N . PRO B 2 45 ? 205.953 216.551 263.124 1.00 73.94 45 PRO C N 1
ATOM 1299 C CA . PRO B 2 45 ? 207.143 216.599 263.974 1.00 75.90 45 PRO C CA 1
ATOM 1300 C C . PRO B 2 45 ? 206.865 216.417 265.466 1.00 77.46 45 PRO C C 1
ATOM 1301 O O . PRO B 2 45 ? 207.799 216.212 266.231 1.00 77.82 45 PRO C O 1
ATOM 1305 N N . ASN B 2 46 ? 205.587 216.469 265.870 1.00 79.38 46 ASN C N 1
ATOM 1306 C CA . ASN B 2 46 ? 205.165 216.227 267.247 1.00 81.42 46 ASN C CA 1
ATOM 1307 C C . ASN B 2 46 ? 204.877 214.740 267.516 1.00 81.49 46 ASN C C 1
ATOM 1308 O O . ASN B 2 46 ? 205.600 214.087 268.279 1.00 82.12 46 ASN C O 1
ATOM 1313 N N . THR B 2 47 ? 203.902 214.167 266.786 1.00 81.51 47 THR C N 1
ATOM 1314 C CA . THR B 2 47 ? 203.402 212.806 267.006 1.00 81.02 47 THR C CA 1
ATOM 1315 C C . THR B 2 47 ? 204.258 211.743 266.308 1.00 80.13 47 THR C C 1
ATOM 1316 O O . THR B 2 47 ? 204.138 210.549 266.600 1.00 80.31 47 THR C O 1
ATOM 1320 N N . GLY B 2 48 ? 205.098 212.148 265.351 1.00 78.88 48 GLY C N 1
ATOM 1321 C CA . GLY B 2 48 ? 205.948 211.209 264.626 1.00 77.24 48 GLY C CA 1
ATOM 1322 C C . GLY B 2 48 ? 205.240 210.531 263.452 1.00 75.96 48 GLY C C 1
ATOM 1323 O O . GLY B 2 48 ? 205.833 210.360 262.385 1.00 76.15 48 GLY C O 1
ATOM 1324 N N . LYS B 2 49 ? 203.963 210.156 263.644 1.00 74.82 49 LYS C N 1
ATOM 1325 C CA . LYS B 2 49 ? 203.151 209.514 262.610 1.00 73.35 49 LYS C CA 1
ATOM 1326 C C . LYS B 2 49 ? 203.127 210.325 261.308 1.00 71.14 49 LYS C C 1
ATOM 1327 O O . LYS B 2 49 ? 203.094 211.556 261.330 1.00 71.00 49 LYS C O 1
ATOM 1333 N N . VAL B 2 50 ? 203.093 209.609 260.171 1.00 68.11 50 VAL C N 1
ATOM 1334 C CA . VAL B 2 50 ? 203.100 210.196 258.833 1.00 65.40 50 VAL C CA 1
ATOM 1335 C C . VAL B 2 50 ? 201.700 210.125 258.209 1.00 63.59 50 VAL C C 1
ATOM 1336 O O . VAL B 2 50 ? 201.155 209.044 257.979 1.00 64.25 50 VAL C O 1
ATOM 1340 N N . HIS B 2 51 ? 201.140 211.295 257.870 1.00 61.74 51 HIS C N 1
ATOM 1341 C CA . HIS B 2 51 ? 199.785 211.412 257.352 1.00 60.05 51 HIS C CA 1
ATOM 1342 C C . HIS B 2 51 ? 199.794 211.595 255.837 1.00 57.87 51 HIS C C 1
ATOM 1343 O O . HIS B 2 51 ? 200.442 212.495 255.312 1.00 57.77 51 HIS C O 1
ATOM 1350 N N . THR B 2 52 ? 199.028 210.752 255.140 1.00 55.89 52 THR C N 1
ATOM 1351 C CA . THR B 2 52 ? 198.809 210.898 253.708 1.00 54.29 52 THR C CA 1
ATOM 1352 C C . THR B 2 52 ? 197.762 211.984 253.451 1.00 52.98 52 THR C C 1
ATOM 1353 O O . THR B 2 52 ? 196.574 211.776 253.694 1.00 53.19 52 THR C O 1
ATOM 1357 N N . LEU B 2 53 ? 198.199 213.137 252.930 1.00 51.90 53 LEU C N 1
ATOM 1358 C CA . LEU B 2 53 ? 197.310 214.263 252.650 1.00 50.99 53 LEU C CA 1
ATOM 1359 C C . LEU B 2 53 ? 196.493 214.045 251.374 1.00 49.59 53 LEU C C 1
ATOM 1360 O O . LEU B 2 53 ? 195.311 214.393 251.334 1.00 49.83 53 LEU C O 1
ATOM 1365 N N . LEU B 2 54 ? 197.132 213.493 250.333 1.00 48.12 54 LEU C N 1
ATOM 1366 C CA . LEU B 2 54 ? 196.559 213.408 248.996 1.00 47.06 54 LEU C CA 1
ATOM 1367 C C . LEU B 2 54 ? 197.176 212.239 248.224 1.00 46.35 54 LEU C C 1
ATOM 1368 O O . LEU B 2 54 ? 198.386 212.039 248.281 1.00 46.28 54 LEU C O 1
ATOM 1373 N N . THR B 2 55 ? 196.337 211.484 247.493 1.00 46.30 55 THR C N 1
ATOM 1374 C CA . THR B 2 55 ? 196.767 210.423 246.585 1.00 46.27 55 THR C CA 1
ATOM 1375 C C . THR B 2 55 ? 196.088 210.617 245.231 1.00 45.38 55 THR C C 1
ATOM 1376 O O . THR B 2 55 ? 194.872 210.800 245.173 1.00 45.68 55 THR C O 1
ATOM 1380 N N . VAL B 2 56 ? 196.859 210.564 244.135 1.00 44.50 56 VAL C N 1
ATOM 1381 C CA . VAL B 2 56 ? 196.304 210.740 242.798 1.00 43.98 56 VAL C CA 1
ATOM 1382 C C . VAL B 2 56 ? 196.844 209.651 241.871 1.00 43.52 56 VAL C C 1
ATOM 1383 O O . VAL B 2 56 ? 198.052 209.530 241.700 1.00 43.41 56 VAL C O 1
ATOM 1387 N N . GLU B 2 57 ? 195.949 208.877 241.236 1.00 43.46 57 GLU C N 1
ATOM 1388 C CA . GLU B 2 57 ? 196.346 208.051 240.103 1.00 43.69 57 GLU C CA 1
ATOM 1389 C C . GLU B 2 57 ? 196.706 208.962 238.933 1.00 42.70 57 GLU C C 1
ATOM 1390 O O . GLU B 2 57 ? 195.868 209.756 238.508 1.00 42.75 57 GLU C O 1
ATOM 1396 N N . VAL B 2 58 ? 197.924 208.812 238.414 1.00 41.97 58 VAL C N 1
ATOM 1397 C CA . VAL B 2 58 ? 198.355 209.646 237.300 1.00 41.59 58 VAL C CA 1
ATOM 1398 C C . VAL B 2 58 ? 198.237 208.937 235.949 1.00 40.96 58 VAL C C 1
ATOM 1399 O O . VAL B 2 58 ? 198.603 209.563 234.953 1.00 41.27 58 VAL C O 1
ATOM 1403 N N . PHE B 2 59 ? 197.757 207.665 235.911 1.00 40.23 59 PHE C N 1
ATOM 1404 C CA . PHE B 2 59 ? 197.523 206.829 234.702 1.00 39.67 59 PHE C CA 1
ATOM 1405 C C . PHE B 2 59 ? 198.697 206.998 233.717 1.00 39.17 59 PHE C C 1
ATOM 1406 O O . PHE B 2 59 ? 198.571 207.423 232.552 1.00 39.60 59 PHE C O 1
ATOM 1414 N N . GLY B 2 60 ? 199.885 206.734 234.254 1.00 38.69 60 GLY C N 1
ATOM 1415 C CA . GLY B 2 60 ? 201.149 206.843 233.559 1.00 38.13 60 GLY C CA 1
ATOM 1416 C C . GLY B 2 60 ? 202.238 206.221 234.421 1.00 37.91 60 GLY C C 1
ATOM 1417 O O . GLY B 2 60 ? 202.002 205.893 235.578 1.00 38.39 60 GLY C O 1
ATOM 1418 N N . VAL B 2 61 ? 203.435 206.087 233.853 1.00 37.48 61 VAL C N 1
ATOM 1419 C CA . VAL B 2 61 ? 204.591 205.562 234.562 1.00 37.12 61 VAL C CA 1
ATOM 1420 C C . VAL B 2 61 ? 205.480 206.737 234.972 1.00 36.56 61 VAL C C 1
ATOM 1421 O O . VAL B 2 61 ? 206.247 207.250 234.161 1.00 36.67 61 VAL C O 1
ATOM 1425 N N . ILE B 2 62 ? 205.409 207.156 236.240 1.00 35.80 62 ILE C N 1
ATOM 1426 C CA . ILE B 2 62 ? 206.345 208.155 236.746 1.00 35.35 62 ILE C CA 1
ATOM 1427 C C . ILE B 2 62 ? 207.761 207.571 236.708 1.00 35.03 62 ILE C C 1
ATOM 1428 O O . ILE B 2 62 ? 207.995 206.448 237.148 1.00 35.22 62 ILE C O 1
ATOM 1433 N N . ARG B 2 63 ? 208.709 208.345 236.163 1.00 34.80 63 ARG C N 1
ATOM 1434 C CA . ARG B 2 63 ? 210.075 207.881 235.951 1.00 34.90 63 ARG C CA 1
ATOM 1435 C C . ARG B 2 63 ? 211.109 208.762 236.640 1.00 34.93 63 ARG C C 1
ATOM 1436 O O . ARG B 2 63 ? 212.218 208.299 236.897 1.00 34.99 63 ARG C O 1
ATOM 1444 N N . SER B 2 64 ? 210.739 210.010 236.941 1.00 34.94 64 SER C N 1
ATOM 1445 C CA . SER B 2 64 ? 211.570 210.932 237.697 1.00 35.54 64 SER C CA 1
ATOM 1446 C C . SER B 2 64 ? 210.703 211.985 238.390 1.00 35.65 64 SER C C 1
ATOM 1447 O O . SER B 2 64 ? 209.621 212.334 237.916 1.00 35.43 64 SER C O 1
ATOM 1450 N N . LEU B 2 65 ? 211.184 212.443 239.555 1.00 36.26 65 LEU C N 1
ATOM 1451 C CA . LEU B 2 65 ? 210.623 213.567 240.289 1.00 36.93 65 LEU C CA 1
ATOM 1452 C C . LEU B 2 65 ? 211.764 214.492 240.696 1.00 37.27 65 LEU C C 1
ATOM 1453 O O . LEU B 2 65 ? 212.832 214.019 241.076 1.00 37.57 65 LEU C O 1
ATOM 1458 N N . MET B 2 66 ? 211.515 215.807 240.653 1.00 37.95 66 MET C N 1
ATOM 1459 C CA . MET B 2 66 ? 212.338 216.776 241.362 1.00 38.86 66 MET C CA 1
ATOM 1460 C C . MET B 2 66 ? 211.436 217.797 242.053 1.00 38.73 66 MET C C 1
ATOM 1461 O O . MET B 2 66 ? 210.432 218.216 241.493 1.00 38.29 66 MET C O 1
ATOM 1466 N N . ALA B 2 67 ? 211.812 218.211 243.268 1.00 39.33 67 ALA C N 1
ATOM 1467 C CA . ALA B 2 67 ? 211.336 219.475 243.809 1.00 40.40 67 ALA C CA 1
ATOM 1468 C C . ALA B 2 67 ? 212.171 220.601 243.197 1.00 41.34 67 ALA C C 1
ATOM 1469 O O . ALA B 2 67 ? 213.357 220.409 242.951 1.00 41.70 67 ALA C O 1
ATOM 1471 N N . PHE B 2 68 ? 211.577 221.783 242.965 1.00 43.14 68 PHE C N 1
ATOM 1472 C CA . PHE B 2 68 ? 212.374 222.975 242.693 1.00 45.23 68 PHE C CA 1
ATOM 1473 C C . PHE B 2 68 ? 211.653 224.234 243.175 1.00 46.75 68 PHE C C 1
ATOM 1474 O O . PHE B 2 68 ? 210.428 224.267 243.326 1.00 46.49 68 PHE C O 1
ATOM 1482 N N . ARG B 2 69 ? 212.440 225.299 243.365 1.00 49.76 69 ARG C N 1
ATOM 1483 C CA . ARG B 2 69 ? 211.970 226.574 243.869 1.00 52.47 69 ARG C CA 1
ATOM 1484 C C . ARG B 2 69 ? 212.547 227.680 242.994 1.00 53.73 69 ARG C C 1
ATOM 1485 O O . ARG B 2 69 ? 213.753 227.710 242.788 1.00 53.94 69 ARG C O 1
ATOM 1493 N N . LEU B 2 70 ? 211.716 228.626 242.536 1.00 55.83 70 LEU C N 1
ATOM 1494 C CA . LEU B 2 70 ? 212.249 229.834 241.914 1.00 57.92 70 LEU C CA 1
ATOM 1495 C C . LEU B 2 70 ? 212.924 230.692 242.985 1.00 58.88 70 LEU C C 1
ATOM 1496 O O . LEU B 2 70 ? 212.397 230.809 244.089 1.00 58.96 70 LEU C O 1
ATOM 1501 N N . THR B 2 71 ? 214.054 231.336 242.652 1.00 60.42 71 THR C N 1
ATOM 1502 C CA . THR B 2 71 ? 214.747 232.236 243.578 1.00 61.63 71 THR C CA 1
ATOM 1503 C C . THR B 2 71 ? 213.789 233.282 244.164 1.00 61.98 71 THR C C 1
ATOM 1504 O O . THR B 2 71 ? 213.102 233.983 243.423 1.00 62.39 71 THR C O 1
ATOM 1508 N N . GLY B 2 72 ? 213.755 233.388 245.505 1.00 61.99 72 GLY C N 1
ATOM 1509 C CA . GLY B 2 72 ? 212.851 234.299 246.197 1.00 61.87 72 GLY C CA 1
ATOM 1510 C C . GLY B 2 72 ? 211.499 233.685 246.588 1.00 61.59 72 GLY C C 1
ATOM 1511 O O . GLY B 2 72 ? 210.796 234.236 247.441 1.00 61.78 72 GLY C O 1
ATOM 1512 N N . GLY B 2 73 ? 211.123 232.546 245.988 1.00 61.32 73 GLY C N 1
ATOM 1513 C CA . GLY B 2 73 ? 209.832 231.912 246.250 1.00 60.66 73 GLY C CA 1
ATOM 1514 C C . GLY B 2 73 ? 209.778 231.142 247.571 1.00 59.79 73 GLY C C 1
ATOM 1515 O O . GLY B 2 73 ? 210.766 230.568 248.024 1.00 59.59 73 GLY C O 1
ATOM 1516 N N . THR B 2 74 ? 208.575 231.082 248.155 1.00 59.07 74 THR C N 1
ATOM 1517 C CA . THR B 2 74 ? 208.349 230.428 249.442 1.00 58.24 74 THR C CA 1
ATOM 1518 C C . THR B 2 74 ? 207.942 228.950 249.311 1.00 56.64 74 THR C C 1
ATOM 1519 O O . THR B 2 74 ? 208.013 228.195 250.287 1.00 57.02 74 THR C O 1
ATOM 1523 N N . LYS B 2 75 ? 207.523 228.535 248.105 1.00 54.33 75 LYS C N 1
ATOM 1524 C CA . LYS B 2 75 ? 206.817 227.282 247.867 1.00 52.60 75 LYS C CA 1
ATOM 1525 C C . LYS B 2 75 ? 207.567 226.452 246.824 1.00 51.00 75 LYS C C 1
ATOM 1526 O O . LYS B 2 75 ? 208.069 227.003 245.846 1.00 51.31 75 LYS C O 1
ATOM 1532 N N . ASP B 2 76 ? 207.619 225.130 247.035 1.00 49.37 76 ASP C N 1
ATOM 1533 C CA . ASP B 2 76 ? 208.242 224.209 246.095 1.00 47.83 76 ASP C CA 1
ATOM 1534 C C . ASP B 2 76 ? 207.242 223.685 245.065 1.00 45.70 76 ASP C C 1
ATOM 1535 O O . ASP B 2 76 ? 206.105 223.337 245.380 1.00 45.73 76 ASP C O 1
ATOM 1540 N N . TYR B 2 77 ? 207.715 223.603 243.818 1.00 44.19 77 TYR C N 1
ATOM 1541 C CA . TYR B 2 77 ? 207.041 222.954 242.705 1.00 42.96 77 TYR C CA 1
ATOM 1542 C C . TYR B 2 77 ? 207.497 221.506 242.598 1.00 41.50 77 TYR C C 1
ATOM 1543 O O . TYR B 2 77 ? 208.634 221.190 242.927 1.00 41.39 77 TYR C O 1
ATOM 1552 N N . ILE B 2 78 ? 206.622 220.644 242.075 1.00 40.28 78 ILE C N 1
ATOM 1553 C CA . ILE B 2 78 ? 207.005 219.299 241.679 1.00 39.47 78 ILE C CA 1
ATOM 1554 C C . ILE B 2 78 ? 207.148 219.301 240.159 1.00 38.73 78 ILE C C 1
ATOM 1555 O O . ILE B 2 78 ? 206.195 219.641 239.461 1.00 38.76 78 ILE C O 1
ATOM 1560 N N . VAL B 2 79 ? 208.323 218.931 239.637 1.00 38.07 79 VAL C N 1
ATOM 1561 C CA . VAL B 2 79 ? 208.451 218.725 238.198 1.00 37.92 79 VAL C CA 1
ATOM 1562 C C . VAL B 2 79 ? 208.482 217.214 237.969 1.00 37.54 79 VAL C C 1
ATOM 1563 O O . VAL B 2 79 ? 209.171 216.526 238.718 1.00 37.45 79 VAL C O 1
ATOM 1567 N N . VAL B 2 80 ? 207.713 216.697 236.994 1.00 37.28 80 VAL C N 1
ATOM 1568 C CA . VAL B 2 80 ? 207.578 215.244 236.843 1.00 36.98 80 VAL C CA 1
ATOM 1569 C C . VAL B 2 80 ? 208.101 214.769 235.483 1.00 37.15 80 VAL C C 1
ATOM 1570 O O . VAL B 2 80 ? 207.751 215.358 234.465 1.00 37.25 80 VAL C O 1
ATOM 1574 N N . GLY B 2 81 ? 208.924 213.708 235.473 1.00 37.30 81 GLY C N 1
ATOM 1575 C CA . GLY B 2 81 ? 209.311 213.056 234.234 1.00 37.73 81 GLY C CA 1
ATOM 1576 C C . GLY B 2 81 ? 208.576 211.729 234.135 1.00 38.15 81 GLY C C 1
ATOM 1577 O O . GLY B 2 81 ? 208.558 210.993 235.116 1.00 38.16 81 GLY C O 1
ATOM 1578 N N . SER B 2 82 ? 207.959 211.443 232.986 1.00 38.68 82 SER C N 1
ATOM 1579 C CA . SER B 2 82 ? 207.082 210.278 232.869 1.00 39.18 82 SER C CA 1
ATOM 1580 C C . SER B 2 82 ? 207.182 209.630 231.485 1.00 39.06 82 SER C C 1
ATOM 1581 O O . SER B 2 82 ? 207.918 210.131 230.633 1.00 39.98 82 SER C O 1
ATOM 1584 N N . ASP B 2 83 ? 206.492 208.487 231.303 1.00 38.84 83 ASP C N 1
ATOM 1585 C CA . ASP B 2 83 ? 206.447 207.801 230.014 1.00 39.02 83 ASP C CA 1
ATOM 1586 C C . ASP B 2 83 ? 205.677 208.644 228.992 1.00 38.84 83 ASP C C 1
ATOM 1587 O O . ASP B 2 83 ? 205.774 208.369 227.795 1.00 39.45 83 ASP C O 1
ATOM 1592 N N . SER B 2 84 ? 204.920 209.655 229.456 1.00 38.45 84 SER C N 1
ATOM 1593 C CA . SER B 2 84 ? 204.071 210.484 228.601 1.00 38.62 84 SER C CA 1
ATOM 1594 C C . SER B 2 84 ? 204.841 211.174 227.476 1.00 38.66 84 SER C C 1
ATOM 1595 O O . SER B 2 84 ? 204.312 211.329 226.378 1.00 38.84 84 SER C O 1
ATOM 1598 N N . GLY B 2 85 ? 206.074 211.600 227.764 1.00 38.84 85 GLY C N 1
ATOM 1599 C CA . GLY B 2 85 ? 206.856 212.374 226.817 1.00 38.57 85 GLY C CA 1
ATOM 1600 C C . GLY B 2 85 ? 206.516 213.859 226.901 1.00 38.41 85 GLY C C 1
ATOM 1601 O O . GLY B 2 85 ? 206.899 214.624 226.019 1.00 38.15 85 GLY C O 1
ATOM 1602 N N . ARG B 2 86 ? 205.790 214.241 227.961 1.00 39.08 86 ARG C N 1
ATOM 1603 C CA . ARG B 2 86 ? 205.497 215.641 228.245 1.00 39.75 86 ARG C CA 1
ATOM 1604 C C . ARG B 2 86 ? 206.051 215.997 229.624 1.00 39.81 86 ARG C C 1
ATOM 1605 O O . ARG B 2 86 ? 205.759 215.280 230.582 1.00 40.48 86 ARG C O 1
ATOM 1613 N N . ILE B 2 87 ? 206.851 217.075 229.730 1.00 39.09 87 ILE C N 1
ATOM 1614 C CA . ILE B 2 87 ? 207.334 217.535 231.032 1.00 38.79 87 ILE C CA 1
ATOM 1615 C C . ILE B 2 87 ? 206.201 218.272 231.748 1.00 38.20 87 ILE C C 1
ATOM 1616 O O . ILE B 2 87 ? 205.619 219.193 231.169 1.00 38.38 87 ILE C O 1
ATOM 1621 N N . VAL B 2 88 ? 205.882 217.847 232.978 1.00 38.04 88 VAL C N 1
ATOM 1622 C CA . VAL B 2 88 ? 204.749 218.402 233.701 1.00 38.20 88 VAL C CA 1
ATOM 1623 C C . VAL B 2 88 ? 205.261 219.049 234.980 1.00 38.09 88 VAL C C 1
ATOM 1624 O O . VAL B 2 88 ? 206.063 218.454 235.691 1.00 38.11 88 VAL C O 1
ATOM 1628 N N . ILE B 2 89 ? 204.811 220.284 235.242 1.00 37.99 89 ILE C N 1
ATOM 1629 C CA . ILE B 2 89 ? 205.076 220.956 236.504 1.00 38.11 89 ILE C CA 1
ATOM 1630 C C . ILE B 2 89 ? 203.766 221.112 237.267 1.00 38.25 89 ILE C C 1
ATOM 1631 O O . ILE B 2 89 ? 202.785 221.634 236.732 1.00 38.09 89 ILE C O 1
ATOM 1636 N N . LEU B 2 90 ? 203.793 220.674 238.533 1.00 39.29 90 LEU C N 1
ATOM 1637 C CA . LEU B 2 90 ? 202.657 220.690 239.437 1.00 40.52 90 LEU C CA 1
ATOM 1638 C C . LEU B 2 90 ? 202.955 221.601 240.622 1.00 41.34 90 LEU C C 1
ATOM 1639 O O . LEU B 2 90 ? 204.080 221.673 241.113 1.00 41.04 90 LEU C O 1
ATOM 1644 N N . GLU B 2 91 ? 201.902 222.262 241.103 1.00 43.31 91 GLU C N 1
ATOM 1645 C CA . GLU B 2 91 ? 201.927 222.993 242.357 1.00 45.15 91 GLU C CA 1
ATOM 1646 C C . GLU B 2 91 ? 200.864 222.383 243.267 1.00 45.22 91 GLU C C 1
ATOM 1647 O O . GLU B 2 91 ? 199.729 222.174 242.848 1.00 45.51 91 GLU C O 1
ATOM 1653 N N . TYR B 2 92 ? 201.230 222.077 244.512 1.00 45.86 92 TYR C N 1
ATOM 1654 C CA . TYR B 2 92 ? 200.210 221.622 245.436 1.00 46.50 92 TYR C CA 1
ATOM 1655 C C . TYR B 2 92 ? 199.385 222.792 245.949 1.00 47.18 92 TYR C C 1
ATOM 1656 O O . TYR B 2 92 ? 199.933 223.804 246.381 1.00 47.19 92 TYR C O 1
ATOM 1665 N N . GLN B 2 93 ? 198.073 222.649 245.821 1.00 49.30 93 GLN C N 1
ATOM 1666 C CA . GLN B 2 93 ? 197.202 223.670 246.285 1.00 51.15 93 GLN C CA 1
ATOM 1667 C C . GLN B 2 93 ? 196.535 223.331 247.604 1.00 51.86 93 GLN C C 1
ATOM 1668 O O . GLN B 2 93 ? 195.613 222.528 247.600 1.00 51.38 93 GLN C O 1
ATOM 1674 N N . PRO B 2 94 ? 197.110 223.755 248.754 1.00 53.17 94 PRO C N 1
ATOM 1675 C CA . PRO B 2 94 ? 196.736 223.229 250.066 1.00 54.43 94 PRO C CA 1
ATOM 1676 C C . PRO B 2 94 ? 195.248 223.430 250.331 1.00 55.79 94 PRO C C 1
ATOM 1677 O O . PRO B 2 94 ? 194.625 222.537 250.868 1.00 56.35 94 PRO C O 1
ATOM 1681 N N . SER B 2 95 ? 194.693 224.581 249.940 1.00 57.41 95 SER C N 1
ATOM 1682 C CA . SER B 2 95 ? 193.296 224.909 250.192 1.00 59.21 95 SER C CA 1
ATOM 1683 C C . SER B 2 95 ? 192.342 223.910 249.530 1.00 59.87 95 SER C C 1
ATOM 1684 O O . SER B 2 95 ? 191.385 223.462 250.151 1.00 60.22 95 SER C O 1
ATOM 1687 N N . LYS B 2 96 ? 192.620 223.543 248.278 1.00 60.47 96 LYS C N 1
ATOM 1688 C CA . LYS B 2 96 ? 191.757 222.633 247.537 1.00 61.04 96 LYS C CA 1
ATOM 1689 C C . LYS B 2 96 ? 192.217 221.176 247.680 1.00 60.41 96 LYS C C 1
ATOM 1690 O O . LYS B 2 96 ? 191.532 220.281 247.186 1.00 60.57 96 LYS C O 1
ATOM 1696 N N . ASN B 2 97 ? 193.371 220.943 248.335 1.00 59.52 97 ASN C N 1
ATOM 1697 C CA . ASN B 2 97 ? 193.954 219.609 248.500 1.00 58.72 97 ASN C CA 1
ATOM 1698 C C . ASN B 2 97 ? 194.051 218.899 247.153 1.00 57.89 97 ASN C C 1
ATOM 1699 O O . ASN B 2 97 ? 193.519 217.801 246.996 1.00 57.92 97 ASN C O 1
ATOM 1704 N N . MET B 2 98 ? 194.680 219.558 246.178 1.00 57.14 98 MET C N 1
ATOM 1705 C CA . MET B 2 98 ? 194.831 218.980 244.847 1.00 56.97 98 MET C CA 1
ATOM 1706 C C . MET B 2 98 ? 196.188 219.372 244.271 1.00 55.71 98 MET C C 1
ATOM 1707 O O . MET B 2 98 ? 196.758 220.362 244.705 1.00 55.34 98 MET C O 1
ATOM 1712 N N . PHE B 2 99 ? 196.711 218.572 243.339 1.00 54.82 99 PHE C N 1
ATOM 1713 C CA . PHE B 2 99 ? 197.899 218.970 242.600 1.00 54.08 99 PHE C CA 1
ATOM 1714 C C . PHE B 2 99 ? 197.400 219.697 241.360 1.00 53.39 99 PHE C C 1
ATOM 1715 O O . PHE B 2 99 ? 196.551 219.169 240.646 1.00 53.58 99 PHE C O 1
ATOM 1723 N N . GLU B 2 100 ? 197.885 220.920 241.151 1.00 53.34 100 GLU C N 1
ATOM 1724 C CA . GLU B 2 100 ? 197.450 221.751 240.037 1.00 53.66 100 GLU C CA 1
ATOM 1725 C C . GLU B 2 100 ? 198.537 221.807 238.964 1.00 52.36 100 GLU C C 1
ATOM 1726 O O . GLU B 2 100 ? 199.690 222.073 239.272 1.00 52.00 100 GLU C O 1
ATOM 1732 N N . LYS B 2 101 ? 198.154 221.572 237.705 1.00 51.68 101 LYS C N 1
ATOM 1733 C CA . LYS B 2 101 ? 199.109 221.491 236.611 1.00 51.02 101 LYS C CA 1
ATOM 1734 C C . LYS B 2 101 ? 199.437 222.887 236.073 1.00 50.43 101 LYS C C 1
ATOM 1735 O O . LYS B 2 101 ? 198.684 223.456 235.284 1.00 51.23 101 LYS C O 1
ATOM 1741 N N . ILE B 2 102 ? 200.607 223.400 236.465 1.00 49.89 102 ILE C N 1
ATOM 1742 C CA . ILE B 2 102 ? 201.049 224.760 236.170 1.00 50.17 102 ILE C CA 1
ATOM 1743 C C . ILE B 2 102 ? 201.626 224.881 234.756 1.00 49.70 102 ILE C C 1
ATOM 1744 O O . ILE B 2 102 ? 201.490 225.938 234.130 1.00 50.33 102 ILE C O 1
ATOM 1749 N N . HIS B 2 103 ? 202.295 223.819 234.274 1.00 48.79 103 HIS C N 1
ATOM 1750 C CA . HIS B 2 103 ? 202.783 223.698 232.902 1.00 48.05 103 HIS C CA 1
ATOM 1751 C C . HIS B 2 103 ? 202.781 222.244 232.441 1.00 47.49 103 HIS C C 1
ATOM 1752 O O . HIS B 2 103 ? 202.922 221.328 233.254 1.00 47.45 103 HIS C O 1
ATOM 1759 N N . GLN B 2 104 ? 202.637 222.073 231.121 1.00 46.86 104 GLN C N 1
ATOM 1760 C CA . GLN B 2 104 ? 202.732 220.801 230.429 1.00 46.53 104 GLN C CA 1
ATOM 1761 C C . GLN B 2 104 ? 203.337 221.070 229.055 1.00 46.39 104 GLN C C 1
ATOM 1762 O O . GLN B 2 104 ? 202.658 221.582 228.163 1.00 46.81 104 GLN C O 1
ATOM 1768 N N . GLU B 2 105 ? 204.624 220.747 228.907 1.00 45.72 105 GLU C N 1
ATOM 1769 C CA . GLU B 2 105 ? 205.351 220.968 227.667 1.00 45.35 105 GLU C CA 1
ATOM 1770 C C . GLU B 2 105 ? 205.704 219.632 227.015 1.00 43.80 105 GLU C C 1
ATOM 1771 O O . GLU B 2 105 ? 206.129 218.696 227.678 1.00 43.57 105 GLU C O 1
ATOM 1777 N N . THR B 2 106 ? 205.473 219.559 225.696 1.00 42.00 106 THR C N 1
ATOM 1778 C CA . THR B 2 106 ? 205.493 218.320 224.933 1.00 40.18 106 THR C CA 1
ATOM 1779 C C . THR B 2 106 ? 206.743 218.266 224.061 1.00 38.82 106 THR C C 1
ATOM 1780 O O . THR B 2 106 ? 207.078 219.234 223.384 1.00 39.42 106 THR C O 1
ATOM 1784 N N . PHE B 2 107 ? 207.397 217.093 224.036 1.00 37.42 107 PHE C N 1
ATOM 1785 C CA . PHE B 2 107 ? 208.657 216.929 223.319 1.00 36.42 107 PHE C CA 1
ATOM 1786 C C . PHE B 2 107 ? 208.810 215.571 222.615 1.00 36.31 107 PHE C C 1
ATOM 1787 O O . PHE B 2 107 ? 209.809 215.365 221.927 1.00 36.71 107 PHE C O 1
ATOM 1795 N N . GLY B 2 108 ? 207.870 214.628 222.774 1.00 36.15 108 GLY C N 1
ATOM 1796 C CA . GLY B 2 108 ? 208.065 213.331 222.142 1.00 36.31 108 GLY C CA 1
ATOM 1797 C C . GLY B 2 108 ? 206.851 212.412 222.210 1.00 36.86 108 GLY C C 1
ATOM 1798 O O . GLY B 2 108 ? 205.783 212.788 222.692 1.00 36.79 108 GLY C O 1
ATOM 1799 N N . LYS B 2 109 ? 207.020 211.191 221.691 1.00 37.68 109 LYS C N 1
ATOM 1800 C CA . LYS B 2 109 ? 206.003 210.150 221.770 1.00 38.53 109 LYS C CA 1
ATOM 1801 C C . LYS B 2 109 ? 206.023 209.483 223.146 1.00 38.54 109 LYS C C 1
ATOM 1802 O O . LYS B 2 109 ? 207.012 209.565 223.873 1.00 38.42 109 LYS C O 1
ATOM 1808 N N . SER B 2 110 ? 204.912 208.830 223.506 1.00 38.66 110 SER C N 1
ATOM 1809 C CA . SER B 2 110 ? 204.718 208.196 224.804 1.00 38.45 110 SER C CA 1
ATOM 1810 C C . SER B 2 110 ? 205.225 206.744 224.860 1.00 38.26 110 SER C C 1
ATOM 1811 O O . SER B 2 110 ? 205.508 206.111 223.843 1.00 38.65 110 SER C O 1
ATOM 1814 N N . GLY B 2 111 ? 205.351 206.225 226.091 1.00 37.83 111 GLY C N 1
ATOM 1815 C CA . GLY B 2 111 ? 206.014 204.972 226.439 1.00 37.42 111 GLY C CA 1
ATOM 1816 C C . GLY B 2 111 ? 207.371 205.219 227.105 1.00 37.32 111 GLY C C 1
ATOM 1817 O O . GLY B 2 111 ? 207.921 206.312 226.999 1.00 37.32 111 GLY C O 1
ATOM 1818 N N . CYS B 2 112 ? 207.927 204.192 227.765 1.00 37.41 112 CYS C N 1
ATOM 1819 C CA . CYS B 2 112 ? 209.264 204.215 228.357 1.00 37.68 112 CYS C CA 1
ATOM 1820 C C . CYS B 2 112 ? 210.347 204.029 227.290 1.00 37.50 112 CYS C C 1
ATOM 1821 O O . CYS B 2 112 ? 211.093 203.042 227.293 1.00 37.89 112 CYS C O 1
ATOM 1824 N N . ARG B 2 113 ? 210.433 205.001 226.369 1.00 36.54 113 ARG C N 1
ATOM 1825 C CA . ARG B 2 113 ? 211.276 204.878 225.178 1.00 35.87 113 ARG C CA 1
ATOM 1826 C C . ARG B 2 113 ? 212.755 205.161 225.460 1.00 35.60 113 ARG C C 1
ATOM 1827 O O . ARG B 2 113 ? 213.077 205.950 226.344 1.00 35.87 113 ARG C O 1
ATOM 1835 N N . ARG B 2 114 ? 213.645 204.530 224.673 1.00 35.30 114 ARG C N 1
ATOM 1836 C CA . ARG B 2 114 ? 215.094 204.665 224.788 1.00 34.95 114 ARG C CA 1
ATOM 1837 C C . ARG B 2 114 ? 215.593 206.086 224.497 1.00 34.20 114 ARG C C 1
ATOM 1838 O O . ARG B 2 114 ? 216.423 206.602 225.251 1.00 34.12 114 ARG C O 1
ATOM 1846 N N . ILE B 2 115 ? 215.128 206.699 223.396 1.00 33.73 115 ILE C N 1
ATOM 1847 C CA . ILE B 2 115 ? 215.673 207.984 222.959 1.00 33.80 115 ILE C CA 1
ATOM 1848 C C . ILE B 2 115 ? 214.727 209.159 223.230 1.00 33.17 115 ILE C C 1
ATOM 1849 O O . ILE B 2 115 ? 215.023 210.279 222.808 1.00 33.68 115 ILE C O 1
ATOM 1854 N N . VAL B 2 116 ? 213.602 208.922 223.918 1.00 32.27 116 VAL C N 1
ATOM 1855 C CA . VAL B 2 116 ? 212.707 210.024 224.269 1.00 31.84 116 VAL C CA 1
ATOM 1856 C C . VAL B 2 116 ? 212.913 210.389 225.741 1.00 31.29 116 VAL C C 1
ATOM 1857 O O . VAL B 2 116 ? 212.911 209.493 226.577 1.00 31.28 116 VAL C O 1
ATOM 1861 N N . PRO B 2 117 ? 213.131 211.686 226.102 1.00 31.11 117 PRO C N 1
ATOM 1862 C CA . PRO B 2 117 ? 213.428 212.087 227.484 1.00 31.10 117 PRO C CA 1
ATOM 1863 C C . PRO B 2 117 ? 212.321 211.812 228.502 1.00 31.18 117 PRO C C 1
ATOM 1864 O O . PRO B 2 117 ? 211.161 211.668 228.123 1.00 31.19 117 PRO C O 1
ATOM 1868 N N . GLY B 2 118 ? 212.696 211.714 229.784 1.00 31.81 118 GLY C N 1
ATOM 1869 C CA . GLY B 2 118 ? 211.735 211.395 230.825 1.00 32.56 118 GLY C CA 1
ATOM 1870 C C . GLY B 2 118 ? 212.326 210.554 231.952 1.00 33.02 118 GLY C C 1
ATOM 1871 O O . GLY B 2 118 ? 211.952 210.747 233.111 1.00 33.32 118 GLY C O 1
ATOM 1872 N N . GLN B 2 119 ? 213.246 209.643 231.608 1.00 33.49 119 GLN C N 1
ATOM 1873 C CA . GLN B 2 119 ? 213.882 208.769 232.587 1.00 34.24 119 GLN C CA 1
ATOM 1874 C C . GLN B 2 119 ? 214.683 209.571 233.619 1.00 34.12 119 GLN C C 1
ATOM 1875 O O . GLN B 2 119 ? 214.603 209.264 234.810 1.00 34.82 119 GLN C O 1
ATOM 1881 N N . PHE B 2 120 ? 215.430 210.595 233.170 1.00 33.66 120 PHE C N 1
ATOM 1882 C CA . PHE B 2 120 ? 216.282 211.377 234.061 1.00 33.70 120 PHE C CA 1
ATOM 1883 C C . PHE B 2 120 ? 215.803 212.824 234.131 1.00 33.44 120 PHE C C 1
ATOM 1884 O O . PHE B 2 120 ? 215.568 213.435 233.094 1.00 33.25 120 PHE C O 1
ATOM 1892 N N . LEU B 2 121 ? 215.663 213.355 235.354 1.00 33.72 121 LEU C N 1
ATOM 1893 C CA . LEU B 2 121 ? 215.281 214.748 235.548 1.00 34.10 121 LEU C CA 1
ATOM 1894 C C . LEU B 2 121 ? 216.306 215.439 236.441 1.00 34.35 121 LEU C C 1
ATOM 1895 O O . LEU B 2 121 ? 216.578 214.933 237.529 1.00 34.94 121 LEU C O 1
ATOM 1900 N N . ALA B 2 122 ? 216.856 216.576 235.989 1.00 34.36 122 ALA C N 1
ATOM 1901 C CA . ALA B 2 122 ? 217.785 217.362 236.792 1.00 34.98 122 ALA C CA 1
ATOM 1902 C C . ALA B 2 122 ? 217.307 218.810 236.831 1.00 35.61 122 ALA C C 1
ATOM 1903 O O . ALA B 2 122 ? 216.933 219.337 235.789 1.00 36.00 122 ALA C O 1
ATOM 1905 N N . VAL B 2 123 ? 217.306 219.436 238.016 1.00 36.74 123 VAL C N 1
ATOM 1906 C CA . VAL B 2 123 ? 216.946 220.847 238.120 1.00 38.53 123 VAL C CA 1
ATOM 1907 C C . VAL B 2 123 ? 218.117 221.638 238.697 1.00 39.11 123 VAL C C 1
ATOM 1908 O O . VAL B 2 123 ? 218.800 221.136 239.582 1.00 39.53 123 VAL C O 1
ATOM 1912 N N . ASP B 2 124 ? 218.330 222.866 238.196 1.00 40.65 124 ASP C N 1
ATOM 1913 C CA . ASP B 2 124 ? 219.297 223.778 238.790 1.00 42.33 124 ASP C CA 1
ATOM 1914 C C . ASP B 2 124 ? 218.837 224.087 240.216 1.00 43.26 124 ASP C C 1
ATOM 1915 O O . ASP B 2 124 ? 217.639 224.253 240.425 1.00 43.31 124 ASP C O 1
ATOM 1920 N N . PRO B 2 125 ? 219.742 224.139 241.227 1.00 44.52 125 PRO C N 1
ATOM 1921 C CA . PRO B 2 125 ? 219.346 224.369 242.618 1.00 45.55 125 PRO C CA 1
ATOM 1922 C C . PRO B 2 125 ? 218.575 225.672 242.803 1.00 46.72 125 PRO C C 1
ATOM 1923 O O . PRO B 2 125 ? 217.600 225.700 243.546 1.00 47.69 125 PRO C O 1
ATOM 1927 N N . LYS B 2 126 ? 218.985 226.720 242.080 1.00 47.45 126 LYS C N 1
ATOM 1928 C CA . LYS B 2 126 ? 218.308 228.012 242.127 1.00 48.09 126 LYS C CA 1
ATOM 1929 C C . LYS B 2 126 ? 216.939 227.967 241.442 1.00 47.66 126 LYS C C 1
ATOM 1930 O O . LYS B 2 126 ? 216.142 228.895 241.609 1.00 48.33 126 LYS C O 1
ATOM 1936 N N . GLY B 2 127 ? 216.677 226.895 240.676 1.00 46.75 127 GLY C N 1
ATOM 1937 C CA . GLY B 2 127 ? 215.398 226.685 240.005 1.00 46.00 127 GLY C CA 1
ATOM 1938 C C . GLY B 2 127 ? 215.309 227.418 238.666 1.00 45.59 127 GLY C C 1
ATOM 1939 O O . GLY B 2 127 ? 214.235 227.484 238.072 1.00 46.17 127 GLY C O 1
ATOM 1940 N N . ARG B 2 128 ? 216.438 227.973 238.206 1.00 44.40 128 ARG C N 1
ATOM 1941 C CA . ARG B 2 128 ? 216.501 228.743 236.967 1.00 43.53 128 ARG C CA 1
ATOM 1942 C C . ARG B 2 128 ? 216.263 227.856 235.743 1.00 42.59 128 ARG C C 1
ATOM 1943 O O . ARG B 2 128 ? 215.659 228.320 234.780 1.00 42.62 128 ARG C O 1
ATOM 1951 N N . ALA B 2 129 ? 216.763 226.611 235.769 1.00 41.56 129 ALA C N 1
ATOM 1952 C CA . ALA B 2 129 ? 216.641 225.736 234.605 1.00 40.52 129 ALA C CA 1
ATOM 1953 C C . ALA B 2 129 ? 216.350 224.289 235.010 1.00 40.07 129 ALA C C 1
ATOM 1954 O O . ALA B 2 129 ? 216.772 223.877 236.083 1.00 40.26 129 ALA C O 1
ATOM 1956 N N . VAL B 2 130 ? 215.644 223.534 234.148 1.00 39.14 130 VAL C N 1
ATOM 1957 C CA . VAL B 2 130 ? 215.412 222.105 234.364 1.00 38.74 130 VAL C CA 1
ATOM 1958 C C . VAL B 2 130 ? 215.864 221.340 233.118 1.00 38.12 130 VAL C C 1
ATOM 1959 O O . VAL B 2 130 ? 215.512 221.753 232.023 1.00 38.27 130 VAL C O 1
ATOM 1963 N N . MET B 2 131 ? 216.641 220.254 233.281 1.00 37.12 131 MET C N 1
ATOM 1964 C CA . MET B 2 131 ? 217.031 219.413 232.150 1.00 36.46 131 MET C CA 1
ATOM 1965 C C . MET B 2 131 ? 216.356 218.045 232.264 1.00 35.69 131 MET C C 1
ATOM 1966 O O . MET B 2 131 ? 216.512 217.388 233.289 1.00 36.01 131 MET C O 1
ATOM 1971 N N . ILE B 2 132 ? 215.622 217.626 231.224 1.00 34.62 132 ILE C N 1
ATOM 1972 C CA . ILE B 2 132 ? 215.039 216.288 231.171 1.00 34.06 132 ILE C CA 1
ATOM 1973 C C . ILE B 2 132 ? 215.845 215.474 230.157 1.00 33.67 132 ILE C C 1
ATOM 1974 O O . ILE B 2 132 ? 216.048 215.944 229.039 1.00 33.69 132 ILE C O 1
ATOM 1979 N N . SER B 2 133 ? 216.346 214.294 230.553 1.00 33.54 133 SER C N 1
ATOM 1980 C CA . SER B 2 133 ? 217.255 213.549 229.686 1.00 33.73 133 SER C CA 1
ATOM 1981 C C . SER B 2 133 ? 216.775 212.117 229.443 1.00 33.28 133 SER C C 1
ATOM 1982 O O . SER B 2 133 ? 216.326 211.458 230.380 1.00 33.24 133 SER C O 1
ATOM 1985 N N . ALA B 2 134 ? 216.880 211.647 228.187 1.00 33.31 134 ALA C N 1
ATOM 1986 C CA . ALA B 2 134 ? 216.590 210.258 227.855 1.00 33.66 134 ALA C CA 1
ATOM 1987 C C . ALA B 2 134 ? 217.785 209.408 228.266 1.00 33.94 134 ALA C C 1
ATOM 1988 O O . ALA B 2 134 ? 218.851 209.960 228.517 1.00 33.85 134 ALA C O 1
ATOM 1990 N N . ILE B 2 135 ? 217.607 208.081 228.321 1.00 35.37 135 ILE C N 1
ATOM 1991 C CA . ILE B 2 135 ? 218.742 207.204 228.578 1.00 36.98 135 ILE C CA 1
ATOM 1992 C C . ILE B 2 135 ? 219.777 207.385 227.468 1.00 37.32 135 ILE C C 1
ATOM 1993 O O . ILE B 2 135 ? 220.967 207.435 227.765 1.00 37.48 135 ILE C O 1
ATOM 1998 N N . GLU B 2 136 ? 219.332 207.530 226.211 1.00 38.46 136 GLU C N 1
ATOM 1999 C CA . GLU B 2 136 ? 220.280 207.585 225.096 1.00 39.79 136 GLU C CA 1
ATOM 2000 C C . GLU B 2 136 ? 220.070 208.812 224.199 1.00 39.76 136 GLU C C 1
ATOM 2001 O O . GLU B 2 136 ? 218.952 209.034 223.748 1.00 39.57 136 GLU C O 1
ATOM 2007 N N . LYS B 2 137 ? 221.157 209.560 223.897 1.00 40.02 137 LYS C N 1
ATOM 2008 C CA . LYS B 2 137 ? 221.184 210.612 222.873 1.00 40.67 137 LYS C CA 1
ATOM 2009 C C . LYS B 2 137 ? 220.433 211.904 223.238 1.00 40.39 137 LYS C C 1
ATOM 2010 O O . LYS B 2 137 ? 221.058 212.966 223.334 1.00 40.03 137 LYS C O 1
ATOM 2016 N N . GLN B 2 138 ? 219.104 211.840 223.399 1.00 40.36 138 GLN C N 1
ATOM 2017 C CA . GLN B 2 138 ? 218.303 213.061 223.507 1.00 40.65 138 GLN C CA 1
ATOM 2018 C C . GLN B 2 138 ? 218.265 213.625 224.932 1.00 40.64 138 GLN C C 1
ATOM 2019 O O . GLN B 2 138 ? 217.843 212.929 225.853 1.00 40.77 138 GLN C O 1
ATOM 2025 N N . LYS B 2 139 ? 218.690 214.890 225.102 1.00 40.63 139 LYS C N 1
ATOM 2026 C CA . LYS B 2 139 ? 218.581 215.597 226.375 1.00 41.11 139 LYS C CA 1
ATOM 2027 C C . LYS B 2 139 ? 218.001 216.981 226.094 1.00 40.18 139 LYS C C 1
ATOM 2028 O O . LYS B 2 139 ? 218.475 217.637 225.166 1.00 40.12 139 LYS C O 1
ATOM 2034 N N . LEU B 2 140 ? 217.000 217.425 226.870 1.00 39.29 140 LEU C N 1
ATOM 2035 C CA . LEU B 2 140 ? 216.367 218.713 226.618 1.00 38.88 140 LEU C CA 1
ATOM 2036 C C . LEU B 2 140 ? 216.372 219.589 227.863 1.00 38.48 140 LEU C C 1
ATOM 2037 O O . LEU B 2 140 ? 216.026 219.091 228.924 1.00 38.74 140 LEU C O 1
ATOM 2042 N N . VAL B 2 141 ? 216.681 220.884 227.689 1.00 38.27 141 VAL C N 1
ATOM 2043 C CA . VAL B 2 141 ? 216.771 221.814 228.813 1.00 38.35 141 VAL C CA 1
ATOM 2044 C C . VAL B 2 141 ? 215.677 222.873 228.670 1.00 38.32 141 VAL C C 1
ATOM 2045 O O . VAL B 2 141 ? 215.602 223.518 227.626 1.00 38.37 141 VAL C O 1
ATOM 2049 N N . TYR B 2 142 ? 214.865 223.073 229.723 1.00 38.41 142 TYR C N 1
ATOM 2050 C CA . TYR B 2 142 ? 213.826 224.095 229.732 1.00 39.22 142 TYR C CA 1
ATOM 2051 C C . TYR B 2 142 ? 214.197 225.186 230.733 1.00 40.13 142 TYR C C 1
ATOM 2052 O O . TYR B 2 142 ? 214.371 224.891 231.914 1.00 40.23 142 TYR C O 1
ATOM 2061 N N . ILE B 2 143 ? 214.333 226.438 230.267 1.00 41.92 143 ILE C N 1
ATOM 2062 C CA . ILE B 2 143 ? 214.621 227.558 231.162 1.00 43.94 143 ILE C CA 1
ATOM 2063 C C . ILE B 2 143 ? 213.352 227.900 231.948 1.00 45.12 143 ILE C C 1
ATOM 2064 O O . ILE B 2 143 ? 212.260 227.806 231.390 1.00 45.48 143 ILE C O 1
ATOM 2069 N N . LEU B 2 144 ? 213.503 228.289 233.229 1.00 47.52 144 LEU C N 1
ATOM 2070 C CA . LEU B 2 144 ? 212.376 228.611 234.096 1.00 50.64 144 LEU C CA 1
ATOM 2071 C C . LEU B 2 144 ? 212.481 230.065 234.555 1.00 52.90 144 LEU C C 1
ATOM 2072 O O . LEU B 2 144 ? 213.544 230.465 235.029 1.00 53.23 144 LEU C O 1
ATOM 2077 N N . ASN B 2 145 ? 211.389 230.840 234.417 1.00 56.30 145 ASN C N 1
ATOM 2078 C CA . ASN B 2 145 ? 211.378 232.257 234.777 1.00 59.97 145 ASN C CA 1
ATOM 2079 C C . ASN B 2 145 ? 210.099 232.571 235.558 1.00 61.60 145 ASN C C 1
ATOM 2080 O O . ASN B 2 145 ? 209.122 231.871 235.368 1.00 61.07 145 ASN C O 1
ATOM 2085 N N . ARG B 2 146 ? 210.136 233.572 236.449 1.00 65.33 146 ARG C N 1
ATOM 2086 C CA . ARG B 2 146 ? 208.967 234.022 237.199 1.00 68.38 146 ARG C CA 1
ATOM 2087 C C . ARG B 2 146 ? 208.382 235.276 236.547 1.00 69.79 146 ARG C C 1
ATOM 2088 O O . ARG B 2 146 ? 209.110 236.249 236.388 1.00 70.56 146 ARG C O 1
ATOM 2096 N N . ASP B 2 147 ? 207.078 235.281 236.207 1.00 71.95 147 ASP C N 1
ATOM 2097 C CA . ASP B 2 147 ? 206.468 236.485 235.640 1.00 73.81 147 ASP C CA 1
ATOM 2098 C C . ASP B 2 147 ? 206.155 237.505 236.741 1.00 74.77 147 ASP C C 1
ATOM 2099 O O . ASP B 2 147 ? 206.379 237.230 237.918 1.00 74.54 147 ASP C O 1
ATOM 2104 N N . ALA B 2 148 ? 205.639 238.684 236.346 1.00 75.97 148 ALA C N 1
ATOM 2105 C CA . ALA B 2 148 ? 205.295 239.757 237.269 1.00 76.75 148 ALA C CA 1
ATOM 2106 C C . ALA B 2 148 ? 204.236 239.307 238.277 1.00 77.04 148 ALA C C 1
ATOM 2107 O O . ALA B 2 148 ? 204.320 239.643 239.459 1.00 77.43 148 ALA C O 1
ATOM 2109 N N . ALA B 2 149 ? 203.247 238.539 237.796 1.00 77.04 149 ALA C N 1
ATOM 2110 C CA . ALA B 2 149 ? 202.176 238.010 238.630 1.00 76.77 149 ALA C CA 1
ATOM 2111 C C . ALA B 2 149 ? 202.688 236.921 239.578 1.00 76.61 149 ALA C C 1
ATOM 2112 O O . ALA B 2 149 ? 201.949 236.500 240.466 1.00 76.88 149 ALA C O 1
ATOM 2114 N N . ALA B 2 150 ? 203.938 236.466 239.372 1.00 75.99 150 ALA C N 1
ATOM 2115 C CA . ALA B 2 150 ? 204.611 235.434 240.160 1.00 75.30 150 ALA C CA 1
ATOM 2116 C C . ALA B 2 150 ? 204.205 234.027 239.716 1.00 74.71 150 ALA C C 1
ATOM 2117 O O . ALA B 2 150 ? 204.633 233.042 240.318 1.00 75.16 150 ALA C O 1
ATOM 2119 N N . ARG B 2 151 ? 203.385 233.931 238.657 1.00 73.55 151 ARG C N 1
ATOM 2120 C CA . ARG B 2 151 ? 203.041 232.637 238.075 1.00 72.00 151 ARG C CA 1
ATOM 2121 C C . ARG B 2 151 ? 204.282 232.083 237.376 1.00 69.23 151 ARG C C 1
ATOM 2122 O O . ARG B 2 151 ? 205.071 232.861 236.852 1.00 68.09 151 ARG C O 1
ATOM 2130 N N . LEU B 2 152 ? 204.444 230.753 237.360 1.00 66.10 152 LEU C N 1
ATOM 2131 C CA . LEU B 2 152 ? 205.603 230.122 236.736 1.00 62.66 152 LEU C CA 1
ATOM 2132 C C . LEU B 2 152 ? 205.541 230.269 235.214 1.00 59.92 152 LEU C C 1
ATOM 2133 O O . LEU B 2 152 ? 204.445 230.285 234.661 1.00 59.82 152 LEU C O 1
ATOM 2138 N N . THR B 2 153 ? 206.714 230.404 234.563 1.00 57.18 153 THR C N 1
ATOM 2139 C CA . THR B 2 153 ? 206.842 230.479 233.111 1.00 55.44 153 THR C CA 1
ATOM 2140 C C . THR B 2 153 ? 207.907 229.483 232.644 1.00 53.75 153 THR C C 1
ATOM 2141 O O . THR B 2 153 ? 208.983 229.444 233.235 1.00 53.89 153 THR C O 1
ATOM 2145 N N . ILE B 2 154 ? 207.602 228.696 231.596 1.00 52.65 154 ILE C N 1
ATOM 2146 C CA . ILE B 2 154 ? 208.523 227.684 231.085 1.00 51.89 154 ILE C CA 1
ATOM 2147 C C . ILE B 2 154 ? 209.029 228.106 229.702 1.00 51.08 154 ILE C C 1
ATOM 2148 O O . ILE B 2 154 ? 208.222 228.372 228.818 1.00 50.71 154 ILE C O 1
ATOM 2153 N N . SER B 2 155 ? 210.358 228.149 229.511 1.00 50.89 155 SER C N 1
ATOM 2154 C CA . SER B 2 155 ? 210.962 228.512 228.231 1.00 50.35 155 SER C CA 1
ATOM 2155 C C . SER B 2 155 ? 210.866 227.353 227.235 1.00 50.24 155 SER C C 1
ATOM 2156 O O . SER B 2 155 ? 210.715 226.211 227.649 1.00 50.88 155 SER C O 1
ATOM 2159 N N . SER B 2 156 ? 210.986 227.649 225.927 1.00 49.78 156 SER C N 1
ATOM 2160 C CA . SER B 2 156 ? 211.021 226.624 224.891 1.00 49.43 156 SER C CA 1
ATOM 2161 C C . SER B 2 156 ? 212.259 225.743 225.080 1.00 48.69 156 SER C C 1
ATOM 2162 O O . SER B 2 156 ? 213.307 226.265 225.456 1.00 48.39 156 SER C O 1
ATOM 2165 N N . PRO B 2 157 ? 212.185 224.403 224.852 1.00 48.91 157 PRO C N 1
ATOM 2166 C CA . PRO B 2 157 ? 213.314 223.507 225.130 1.00 49.13 157 PRO C CA 1
ATOM 2167 C C . PRO B 2 157 ? 214.530 223.789 224.250 1.00 49.11 157 PRO C C 1
ATOM 2168 O O . PRO B 2 157 ? 214.363 224.103 223.072 1.00 49.67 157 PRO C O 1
ATOM 2172 N N . LEU B 2 158 ? 215.735 223.676 224.823 1.00 49.40 158 LEU C N 1
ATOM 2173 C CA . LEU B 2 158 ? 216.959 223.841 224.052 1.00 50.14 158 LEU C CA 1
ATOM 2174 C C . LEU B 2 158 ? 217.590 222.468 223.862 1.00 50.41 158 LEU C C 1
ATOM 2175 O O . LEU B 2 158 ? 217.839 221.787 224.848 1.00 50.46 158 LEU C O 1
ATOM 2180 N N . GLU B 2 159 ? 217.838 222.072 222.604 1.00 51.71 159 GLU C N 1
ATOM 2181 C CA . GLU B 2 159 ? 218.325 220.729 222.299 1.00 52.09 159 GLU C CA 1
ATOM 2182 C C . GLU B 2 159 ? 219.776 220.552 222.752 1.00 51.76 159 GLU C C 1
ATOM 2183 O O . GLU B 2 159 ? 220.608 221.413 222.468 1.00 52.43 159 GLU C O 1
ATOM 2189 N N . ALA B 2 160 ? 220.061 219.450 223.463 1.00 51.38 160 ALA C N 1
ATOM 2190 C CA . ALA B 2 160 ? 221.416 219.097 223.847 1.00 51.18 160 ALA C CA 1
ATOM 2191 C C . ALA B 2 160 ? 221.600 217.617 223.542 1.00 50.88 160 ALA C C 1
ATOM 2192 O O . ALA B 2 160 ? 221.727 216.820 224.467 1.00 51.15 160 ALA C O 1
ATOM 2194 N N . HIS B 2 161 ? 221.607 217.253 222.251 1.00 51.09 161 HIS C N 1
ATOM 2195 C CA . HIS B 2 161 ? 221.630 215.848 221.856 1.00 50.99 161 HIS C CA 1
ATOM 2196 C C . HIS B 2 161 ? 223.024 215.419 221.398 1.00 51.15 161 HIS C C 1
ATOM 2197 O O . HIS B 2 161 ? 223.604 216.084 220.538 1.00 51.55 161 HIS C O 1
ATOM 2204 N N . LYS B 2 162 ? 223.548 214.315 221.962 1.00 51.33 162 LYS C N 1
ATOM 2205 C CA . LYS B 2 162 ? 224.813 213.743 221.512 1.00 51.51 162 LYS C CA 1
ATOM 2206 C C . LYS B 2 162 ? 224.560 212.283 221.149 1.00 50.63 162 LYS C C 1
ATOM 2207 O O . LYS B 2 162 ? 224.249 211.500 222.041 1.00 50.72 162 LYS C O 1
ATOM 2213 N N . ALA B 2 163 ? 224.696 211.936 219.858 1.00 49.67 163 ALA C N 1
ATOM 2214 C CA . ALA B 2 163 ? 224.366 210.610 219.347 1.00 48.52 163 ALA C CA 1
ATOM 2215 C C . ALA B 2 163 ? 225.306 209.553 219.925 1.00 47.32 163 ALA C C 1
ATOM 2216 O O . ALA B 2 163 ? 226.467 209.845 220.204 1.00 47.03 163 ALA C O 1
ATOM 2218 N N . ASN B 2 164 ? 224.786 208.326 220.070 1.00 46.50 164 ASN C N 1
ATOM 2219 C CA . ASN B 2 164 ? 225.559 207.175 220.495 1.00 46.07 164 ASN C CA 1
ATOM 2220 C C . ASN B 2 164 ? 225.988 207.303 221.954 1.00 45.61 164 ASN C C 1
ATOM 2221 O O . ASN B 2 164 ? 227.067 206.833 222.269 1.00 45.83 164 ASN C O 1
ATOM 2226 N N . THR B 2 165 ? 225.286 208.112 222.750 1.00 44.91 165 THR C N 1
ATOM 2227 C CA . THR B 2 165 ? 225.703 208.391 224.115 1.00 44.34 165 THR C CA 1
ATOM 2228 C C . THR B 2 165 ? 224.646 207.813 225.037 1.00 43.17 165 THR C C 1
ATOM 2229 O O . THR B 2 165 ? 223.479 208.004 224.768 1.00 43.03 165 THR C O 1
ATOM 2233 N N . LEU B 2 166 ? 225.061 207.048 226.048 1.00 41.74 166 LEU C N 1
ATOM 2234 C CA . LEU B 2 166 ? 224.136 206.526 227.034 1.00 40.61 166 LEU C CA 1
ATOM 2235 C C . LEU B 2 166 ? 224.359 207.347 228.286 1.00 38.80 166 LEU C C 1
ATOM 2236 O O . LEU B 2 166 ? 225.494 207.656 228.577 1.00 38.93 166 LEU C O 1
ATOM 2241 N N . VAL B 2 167 ? 223.292 207.766 228.950 1.00 36.93 167 VAL C N 1
ATOM 2242 C CA . VAL B 2 167 ? 223.426 208.575 230.151 1.00 35.62 167 VAL C CA 1
ATOM 2243 C C . VAL B 2 167 ? 223.056 207.703 231.343 1.00 34.91 167 VAL C C 1
ATOM 2244 O O . VAL B 2 167 ? 222.062 207.004 231.273 1.00 34.58 167 VAL C O 1
ATOM 2248 N N . TYR B 2 168 ? 223.883 207.714 232.389 1.00 34.35 168 TYR C N 1
ATOM 2249 C CA . TYR B 2 168 ? 223.659 206.868 233.544 1.00 34.60 168 TYR C CA 1
ATOM 2250 C C . TYR B 2 168 ? 222.930 207.677 234.608 1.00 33.89 168 TYR C C 1
ATOM 2251 O O . TYR B 2 168 ? 222.059 207.130 235.264 1.00 33.59 168 TYR C O 1
ATOM 2260 N N . HIS B 2 169 ? 223.278 208.956 234.766 1.00 33.52 169 HIS C N 1
ATOM 2261 C CA . HIS B 2 169 ? 222.577 209.837 235.695 1.00 33.52 169 HIS C CA 1
ATOM 2262 C C . HIS B 2 169 ? 222.896 211.274 235.312 1.00 33.04 169 HIS C C 1
ATOM 2263 O O . HIS B 2 169 ? 223.948 211.463 234.739 1.00 32.93 169 HIS C O 1
ATOM 2270 N N . VAL B 2 170 ? 222.014 212.238 235.622 1.00 33.00 170 VAL C N 1
ATOM 2271 C CA . VAL B 2 170 ? 222.267 213.659 235.402 1.00 33.08 170 VAL C CA 1
ATOM 2272 C C . VAL B 2 170 ? 221.926 214.347 236.711 1.00 32.76 170 VAL C C 1
ATOM 2273 O O . VAL B 2 170 ? 220.913 213.984 237.291 1.00 32.94 170 VAL C O 1
ATOM 2277 N N . VAL B 2 171 ? 222.720 215.325 237.155 1.00 32.78 171 VAL C N 1
ATOM 2278 C CA . VAL B 2 171 ? 222.333 216.106 238.324 1.00 33.19 171 VAL C CA 1
ATOM 2279 C C . VAL B 2 171 ? 222.649 217.557 238.030 1.00 33.50 171 VAL C C 1
ATOM 2280 O O . VAL B 2 171 ? 223.519 217.830 237.233 1.00 33.26 171 VAL C O 1
ATOM 2284 N N . GLY B 2 172 ? 221.914 218.469 238.650 1.00 34.43 172 GLY C N 1
ATOM 2285 C CA . GLY B 2 172 ? 222.226 219.877 238.491 1.00 35.48 172 GLY C CA 1
ATOM 2286 C C . GLY B 2 172 ? 223.394 220.228 239.399 1.00 36.67 172 GLY C C 1
ATOM 2287 O O . GLY B 2 172 ? 223.424 219.791 240.523 1.00 36.88 172 GLY C O 1
ATOM 2288 N N . VAL B 2 173 ? 224.363 220.987 238.900 1.00 38.09 173 VAL C N 1
ATOM 2289 C CA . VAL B 2 173 ? 225.507 221.402 239.705 1.00 40.02 173 VAL C CA 1
ATOM 2290 C C . VAL B 2 173 ? 225.196 222.773 240.294 1.00 41.58 173 VAL C C 1
ATOM 2291 O O . VAL B 2 173 ? 224.612 223.579 239.593 1.00 41.92 173 VAL C O 1
ATOM 2295 N N . ASP B 2 174 ? 225.581 223.028 241.554 1.00 43.62 174 ASP C N 1
ATOM 2296 C CA . ASP B 2 174 ? 225.256 224.272 242.222 1.00 45.90 174 ASP C CA 1
ATOM 2297 C C . ASP B 2 174 ? 226.399 225.247 241.981 1.00 46.85 174 ASP C C 1
ATOM 2298 O O . ASP B 2 174 ? 227.450 225.117 242.584 1.00 46.92 174 ASP C O 1
ATOM 2303 N N . VAL B 2 175 ? 226.153 226.233 241.127 1.00 48.18 175 VAL C N 1
ATOM 2304 C CA . VAL B 2 175 ? 227.172 227.157 240.681 1.00 49.72 175 VAL C CA 1
ATOM 2305 C C . VAL B 2 175 ? 226.854 228.519 241.280 1.00 50.52 175 VAL C C 1
ATOM 2306 O O . VAL B 2 175 ? 227.488 229.513 240.951 1.00 50.68 175 VAL C O 1
ATOM 2310 N N . GLY B 2 176 ? 225.882 228.526 242.191 1.00 51.63 176 GLY C N 1
ATOM 2311 C CA . GLY B 2 176 ? 225.438 229.777 242.769 1.00 53.00 176 GLY C CA 1
ATOM 2312 C C . GLY B 2 176 ? 224.638 230.542 241.725 1.00 54.11 176 GLY C C 1
ATOM 2313 O O . GLY B 2 176 ? 223.688 230.006 241.174 1.00 54.10 176 GLY C O 1
ATOM 2314 N N . PHE B 2 177 ? 225.018 231.784 241.435 1.00 55.09 177 PHE C N 1
ATOM 2315 C CA . PHE B 2 177 ? 224.201 232.525 240.494 1.00 55.73 177 PHE C CA 1
ATOM 2316 C C . PHE B 2 177 ? 224.949 232.678 239.180 1.00 55.52 177 PHE C C 1
ATOM 2317 O O . PHE B 2 177 ? 224.589 233.510 238.359 1.00 55.91 177 PHE C O 1
ATOM 2325 N N . GLU B 2 178 ? 225.950 231.824 238.960 1.00 55.35 178 GLU C N 1
ATOM 2326 C CA . GLU B 2 178 ? 226.598 231.769 237.663 1.00 54.98 178 GLU C CA 1
ATOM 2327 C C . GLU B 2 178 ? 225.689 230.949 236.759 1.00 53.63 178 GLU C C 1
ATOM 2328 O O . GLU B 2 178 ? 224.675 230.461 237.244 1.00 53.59 178 GLU C O 1
ATOM 2334 N N . ASN B 2 179 ? 226.021 230.825 235.469 1.00 52.30 179 ASN C N 1
ATOM 2335 C CA . ASN B 2 179 ? 225.193 230.136 234.494 1.00 50.97 179 ASN C CA 1
ATOM 2336 C C . ASN B 2 179 ? 224.887 228.709 234.933 1.00 49.25 179 ASN C C 1
ATOM 2337 O O . ASN B 2 179 ? 225.763 228.016 235.396 1.00 49.22 179 ASN C O 1
ATOM 2342 N N . PRO B 2 180 ? 223.656 228.180 234.786 1.00 47.35 180 PRO C N 1
ATOM 2343 C CA . PRO B 2 180 ? 223.351 226.832 235.279 1.00 46.11 180 PRO C CA 1
ATOM 2344 C C . PRO B 2 180 ? 224.221 225.774 234.609 1.00 44.99 180 PRO C C 1
ATOM 2345 O O . PRO B 2 180 ? 224.574 225.937 233.456 1.00 44.74 180 PRO C O 1
ATOM 2349 N N . MET B 2 181 ? 224.611 224.729 235.344 1.00 43.98 181 MET C N 1
ATOM 2350 C CA . MET B 2 181 ? 225.403 223.656 234.763 1.00 43.02 181 MET C CA 1
ATOM 2351 C C . MET B 2 181 ? 224.756 222.338 235.151 1.00 40.99 181 MET C C 1
ATOM 2352 O O . MET B 2 181 ? 224.189 222.231 236.221 1.00 40.65 181 MET C O 1
ATOM 2357 N N . PHE B 2 182 ? 224.779 221.370 234.250 1.00 39.13 182 PHE C N 1
ATOM 2358 C CA . PHE B 2 182 ? 224.268 220.065 234.601 1.00 38.06 182 PHE C CA 1
ATOM 2359 C C . PHE B 2 182 ? 225.464 219.144 234.459 1.00 37.51 182 PHE C C 1
ATOM 2360 O O . PHE B 2 182 ? 226.430 219.559 233.857 1.00 37.68 182 PHE C O 1
ATOM 2368 N N . ALA B 2 183 ? 225.469 218.027 235.170 1.00 36.98 183 ALA C N 1
ATOM 2369 C CA . ALA B 2 183 ? 226.556 217.072 235.070 1.00 36.79 183 ALA C CA 1
ATOM 2370 C C . ALA B 2 183 ? 225.929 215.746 234.686 1.00 36.70 183 ALA C C 1
ATOM 2371 O O . ALA B 2 183 ? 224.888 215.408 235.216 1.00 36.32 183 ALA C O 1
ATOM 2373 N N . CYS B 2 184 ? 226.542 215.037 233.742 1.00 37.33 184 CYS C N 1
ATOM 2374 C CA . CYS B 2 184 ? 225.979 213.768 233.320 1.00 38.09 184 CYS C CA 1
ATOM 2375 C C . CYS B 2 184 ? 227.085 212.729 233.355 1.00 37.90 184 CYS C C 1
ATOM 2376 O O . CYS B 2 184 ? 228.223 213.061 233.069 1.00 37.61 184 CYS C O 1
ATOM 2379 N N . LEU B 2 185 ? 226.752 211.502 233.758 1.00 38.59 185 LEU C N 1
ATOM 2380 C CA . LEU B 2 185 ? 227.684 210.397 233.660 1.00 40.07 185 LEU C CA 1
ATOM 2381 C C . LEU B 2 185 ? 227.287 209.705 232.375 1.00 40.88 185 LEU C C 1
ATOM 2382 O O . LEU B 2 185 ? 226.155 209.278 232.267 1.00 40.72 185 LEU C O 1
ATOM 2387 N N . GLU B 2 186 ? 228.175 209.698 231.395 1.00 43.32 186 GLU C N 1
ATOM 2388 C CA . GLU B 2 186 ? 227.776 209.248 230.070 1.00 45.72 186 GLU C CA 1
ATOM 2389 C C . GLU B 2 186 ? 228.792 208.289 229.473 1.00 46.50 186 GLU C C 1
ATOM 2390 O O . GLU B 2 186 ? 229.975 208.453 229.722 1.00 46.40 186 GLU C O 1
ATOM 2396 N N . MET B 2 187 ? 228.344 207.341 228.641 1.00 47.83 187 MET C N 1
ATOM 2397 C CA . MET B 2 187 ? 229.284 206.500 227.918 1.00 49.60 187 MET C CA 1
ATOM 2398 C C . MET B 2 187 ? 228.923 206.539 226.441 1.00 49.63 187 MET C C 1
ATOM 2399 O O . MET B 2 187 ? 227.750 206.432 226.125 1.00 49.71 187 MET C O 1
ATOM 2404 N N . ASP B 2 188 ? 229.919 206.711 225.567 1.00 50.57 188 ASP C N 1
ATOM 2405 C CA . ASP B 2 188 ? 229.696 206.712 224.129 1.00 51.49 188 ASP C CA 1
ATOM 2406 C C . ASP B 2 188 ? 229.861 205.291 223.607 1.00 51.88 188 ASP C C 1
ATOM 2407 O O . ASP B 2 188 ? 230.903 204.699 223.827 1.00 51.66 188 ASP C O 1
ATOM 2412 N N . TYR B 2 189 ? 228.888 204.779 222.844 1.00 52.49 189 TYR C N 1
ATOM 2413 C CA . TYR B 2 189 ? 228.904 203.373 222.469 1.00 53.69 189 TYR C CA 1
ATOM 2414 C C . TYR B 2 189 ? 229.217 203.128 220.998 1.00 55.23 189 TYR C C 1
ATOM 2415 O O . TYR B 2 189 ? 229.059 202.000 220.543 1.00 55.01 189 TYR C O 1
ATOM 2424 N N . GLU B 2 190 ? 229.641 204.155 220.267 1.00 57.65 190 GLU C N 1
ATOM 2425 C CA . GLU B 2 190 ? 229.802 204.053 218.821 1.00 60.41 190 GLU C CA 1
ATOM 2426 C C . GLU B 2 190 ? 230.909 203.070 218.455 1.00 61.40 190 GLU C C 1
ATOM 2427 O O . GLU B 2 190 ? 230.716 202.243 217.568 1.00 61.62 190 GLU C O 1
ATOM 2433 N N . GLU B 2 191 ? 232.035 203.153 219.159 1.00 62.61 191 GLU C N 1
ATOM 2434 C CA . GLU B 2 191 ? 233.192 202.331 218.860 1.00 63.88 191 GLU C CA 1
ATOM 2435 C C . GLU B 2 191 ? 232.922 200.862 219.167 1.00 63.79 191 GLU C C 1
ATOM 2436 O O . GLU B 2 191 ? 233.347 200.015 218.417 1.00 64.27 191 GLU C O 1
ATOM 2442 N N . ALA B 2 192 ? 232.211 200.553 220.250 1.00 63.40 192 ALA C N 1
ATOM 2443 C CA . ALA B 2 192 ? 231.898 199.177 220.566 1.00 63.52 192 ALA C CA 1
ATOM 2444 C C . ALA B 2 192 ? 231.089 198.584 219.424 1.00 64.10 192 ALA C C 1
ATOM 2445 O O . ALA B 2 192 ? 231.224 197.417 219.139 1.00 64.16 192 ALA C O 1
ATOM 2447 N N . ASP B 2 193 ? 230.223 199.385 218.814 1.00 64.92 193 ASP C N 1
ATOM 2448 C CA . ASP B 2 193 ? 229.337 198.861 217.799 1.00 66.07 193 ASP C CA 1
ATOM 2449 C C . ASP B 2 193 ? 230.108 198.587 216.513 1.00 67.04 193 ASP C C 1
ATOM 2450 O O . ASP B 2 193 ? 229.603 197.894 215.650 1.00 66.96 193 ASP C O 1
ATOM 2455 N N . ASN B 2 194 ? 231.296 199.179 216.360 1.00 68.60 194 ASN C N 1
ATOM 2456 C CA . ASN B 2 194 ? 232.022 199.063 215.108 1.00 70.13 194 ASN C CA 1
ATOM 2457 C C . ASN B 2 194 ? 233.285 198.219 215.256 1.00 71.00 194 ASN C C 1
ATOM 2458 O O . ASN B 2 194 ? 234.085 198.187 214.325 1.00 71.52 194 ASN C O 1
ATOM 2463 N N . ASP B 2 195 ? 233.470 197.555 216.409 1.00 72.04 195 ASP C N 1
ATOM 2464 C CA . ASP B 2 195 ? 234.685 196.785 216.649 1.00 73.01 195 ASP C CA 1
ATOM 2465 C C . ASP B 2 195 ? 234.366 195.302 216.775 1.00 73.09 195 ASP C C 1
ATOM 2466 O O . ASP B 2 195 ? 233.875 194.876 217.800 1.00 72.84 195 ASP C O 1
ATOM 2471 N N . PRO B 2 196 ? 234.758 194.478 215.788 1.00 73.66 196 PRO C N 1
ATOM 2472 C CA . PRO B 2 196 ? 234.486 193.042 215.788 1.00 74.14 196 PRO C CA 1
ATOM 2473 C C . PRO B 2 196 ? 235.171 192.259 216.908 1.00 74.36 196 PRO C C 1
ATOM 2474 O O . PRO B 2 196 ? 234.684 191.210 217.269 1.00 74.18 196 PRO C O 1
ATOM 2478 N N . THR B 2 197 ? 236.312 192.742 217.397 1.00 75.18 197 THR C N 1
ATOM 2479 C CA . THR B 2 197 ? 237.074 192.087 218.447 1.00 75.99 197 THR C CA 1
ATOM 2480 C C . THR B 2 197 ? 236.382 192.187 219.803 1.00 76.13 197 THR C C 1
ATOM 2481 O O . THR B 2 197 ? 236.394 191.213 220.542 1.00 76.57 197 THR C O 1
ATOM 2485 N N . GLY B 2 198 ? 235.815 193.353 220.141 1.00 76.44 198 GLY C N 1
ATOM 2486 C CA . GLY B 2 198 ? 235.226 193.567 221.455 1.00 76.66 198 GLY C CA 1
ATOM 2487 C C . GLY B 2 198 ? 236.151 194.346 222.387 1.00 76.86 198 GLY C C 1
ATOM 2488 O O . GLY B 2 198 ? 235.783 194.615 223.528 1.00 77.06 198 GLY C O 1
ATOM 2489 N N . GLU B 2 199 ? 237.349 194.677 221.897 1.00 76.90 199 GLU C N 1
ATOM 2490 C CA . GLU B 2 199 ? 238.297 195.422 222.704 1.00 76.94 199 GLU C CA 1
ATOM 2491 C C . GLU B 2 199 ? 237.728 196.803 223.014 1.00 76.15 199 GLU C C 1
ATOM 2492 O O . GLU B 2 199 ? 237.859 197.263 224.137 1.00 76.10 199 GLU C O 1
ATOM 2498 N N . ALA B 2 200 ? 237.074 197.421 222.023 1.00 74.65 200 ALA C N 1
ATOM 2499 C CA . ALA B 2 200 ? 236.515 198.748 222.187 1.00 73.49 200 ALA C CA 1
ATOM 2500 C C . ALA B 2 200 ? 235.480 198.755 223.307 1.00 72.36 200 ALA C C 1
ATOM 2501 O O . ALA B 2 200 ? 235.412 199.706 224.048 1.00 72.55 200 ALA C O 1
ATOM 2503 N N . ALA B 2 201 ? 234.665 197.712 223.434 1.00 71.12 201 ALA C N 1
ATOM 2504 C CA . ALA B 2 201 ? 233.715 197.696 224.529 1.00 70.13 201 ALA C CA 1
ATOM 2505 C C . ALA B 2 201 ? 234.467 197.718 225.852 1.00 69.51 201 ALA C C 1
ATOM 2506 O O . ALA B 2 201 ? 234.095 198.441 226.755 1.00 69.82 201 ALA C O 1
ATOM 2508 N N . ALA B 2 202 ? 235.521 196.909 225.959 1.00 68.52 202 ALA C N 1
ATOM 2509 C CA . ALA B 2 202 ? 236.250 196.798 227.208 1.00 67.27 202 ALA C CA 1
ATOM 2510 C C . ALA B 2 202 ? 236.981 198.102 227.528 1.00 66.01 202 ALA C C 1
ATOM 2511 O O . ALA B 2 202 ? 237.132 198.450 228.691 1.00 66.51 202 ALA C O 1
ATOM 2513 N N . ASN B 2 203 ? 237.436 198.826 226.501 1.00 64.44 203 ASN C N 1
ATOM 2514 C CA . ASN B 2 203 ? 238.232 200.020 226.727 1.00 63.16 203 ASN C CA 1
ATOM 2515 C C . ASN B 2 203 ? 237.393 201.293 226.663 1.00 61.61 203 ASN C C 1
ATOM 2516 O O . ASN B 2 203 ? 237.961 202.379 226.631 1.00 61.70 203 ASN C O 1
ATOM 2521 N N . THR B 2 204 ? 236.064 201.166 226.597 1.00 59.77 204 THR C N 1
ATOM 2522 C CA . THR B 2 204 ? 235.201 202.343 226.611 1.00 58.12 204 THR C CA 1
ATOM 2523 C C . THR B 2 204 ? 235.061 202.807 228.052 1.00 56.39 204 THR C C 1
ATOM 2524 O O . THR B 2 204 ? 234.817 201.999 228.934 1.00 56.11 204 THR C O 1
ATOM 2528 N N . GLN B 2 205 ? 235.257 204.097 228.282 1.00 54.75 205 GLN C N 1
ATOM 2529 C CA . GLN B 2 205 ? 235.221 204.625 229.632 1.00 53.38 205 GLN C CA 1
ATOM 2530 C C . GLN B 2 205 ? 234.031 205.564 229.748 1.00 51.46 205 GLN C C 1
ATOM 2531 O O . GLN B 2 205 ? 233.716 206.261 228.793 1.00 51.21 205 GLN C O 1
ATOM 2537 N N . GLN B 2 206 ? 233.396 205.612 230.922 1.00 49.41 206 GLN C N 1
ATOM 2538 C CA . GLN B 2 206 ? 232.353 206.572 231.222 1.00 47.72 206 GLN C CA 1
ATOM 2539 C C . GLN B 2 206 ? 233.048 207.915 231.389 1.00 46.56 206 GLN C C 1
ATOM 2540 O O . GLN B 2 206 ? 234.213 207.947 231.739 1.00 46.30 206 GLN C O 1
ATOM 2546 N N . THR B 2 207 ? 232.362 209.003 231.076 1.00 45.91 207 THR C N 1
ATOM 2547 C CA . THR B 2 207 ? 232.957 210.318 231.249 1.00 45.55 207 THR C CA 1
ATOM 2548 C C . THR B 2 207 ? 232.020 211.114 232.133 1.00 44.53 207 THR C C 1
ATOM 2549 O O . THR B 2 207 ? 230.891 210.696 232.314 1.00 44.15 207 THR C O 1
ATOM 2553 N N . LEU B 2 208 ? 232.531 212.148 232.776 1.00 44.19 208 LEU C N 1
ATOM 2554 C CA . LEU B 2 208 ? 231.644 213.050 233.470 1.00 43.80 208 LEU C CA 1
ATOM 2555 C C . LEU B 2 208 ? 231.659 214.277 232.592 1.00 43.44 208 LEU C C 1
ATOM 2556 O O . LEU B 2 208 ? 232.722 214.796 232.324 1.00 43.40 208 LEU C O 1
ATOM 2561 N N . THR B 2 209 ? 230.501 214.669 232.096 1.00 43.68 209 THR C N 1
ATOM 2562 C CA . THR B 2 209 ? 230.460 215.843 231.245 1.00 44.35 209 THR C CA 1
ATOM 2563 C C . THR B 2 209 ? 229.662 216.933 231.933 1.00 44.35 209 THR C C 1
ATOM 2564 O O . THR B 2 209 ? 228.616 216.649 232.475 1.00 44.13 209 THR C O 1
ATOM 2568 N N . PHE B 2 210 ? 230.160 218.163 231.891 1.00 45.44 210 PHE C N 1
ATOM 2569 C CA . PHE B 2 210 ? 229.398 219.270 232.425 1.00 46.38 210 PHE C CA 1
ATOM 2570 C C . PHE B 2 210 ? 228.839 220.058 231.253 1.00 47.04 210 PHE C C 1
ATOM 2571 O O . PHE B 2 210 ? 229.580 220.521 230.402 1.00 47.24 210 PHE C O 1
ATOM 2579 N N . TYR B 2 211 ? 227.518 220.160 231.197 1.00 48.28 211 TYR C N 1
ATOM 2580 C CA . TYR B 2 211 ? 226.877 220.960 230.174 1.00 49.64 211 TYR C CA 1
ATOM 2581 C C . TYR B 2 211 ? 226.498 222.285 230.818 1.00 50.68 211 TYR C C 1
ATOM 2582 O O . TYR B 2 211 ? 225.798 222.253 231.817 1.00 50.89 211 TYR C O 1
ATOM 2591 N N . GLU B 2 212 ? 226.961 223.421 230.281 1.00 52.28 212 GLU C N 1
ATOM 2592 C CA . GLU B 2 212 ? 226.630 224.737 230.822 1.00 53.88 212 GLU C CA 1
ATOM 2593 C C . GLU B 2 212 ? 225.538 225.374 229.970 1.00 54.44 212 GLU C C 1
ATOM 2594 O O . GLU B 2 212 ? 225.605 225.276 228.761 1.00 54.24 212 GLU C O 1
ATOM 2600 N N . LEU B 2 213 ? 224.555 226.021 230.595 1.00 55.91 213 LEU C N 1
ATOM 2601 C CA . LEU B 2 213 ? 223.531 226.731 229.858 1.00 57.82 213 LEU C CA 1
ATOM 2602 C C . LEU B 2 213 ? 223.906 228.196 229.949 1.00 59.49 213 LEU C C 1
ATOM 2603 O O . LEU B 2 213 ? 223.955 228.748 231.036 1.00 59.55 213 LEU C O 1
ATOM 2608 N N . ASP B 2 214 ? 224.225 228.797 228.814 1.00 62.24 214 ASP C N 1
ATOM 2609 C CA . ASP B 2 214 ? 224.516 230.214 228.821 1.00 64.85 214 ASP C CA 1
ATOM 2610 C C . ASP B 2 214 ? 223.168 230.900 228.738 1.00 66.28 214 ASP C C 1
ATOM 2611 O O . ASP B 2 214 ? 222.539 230.861 227.695 1.00 66.55 214 ASP C O 1
ATOM 2616 N N . LEU B 2 215 ? 222.729 231.472 229.850 1.00 68.31 215 LEU C N 1
ATOM 2617 C CA . LEU B 2 215 ? 221.385 232.006 229.946 1.00 70.37 215 LEU C CA 1
ATOM 2618 C C . LEU B 2 215 ? 221.198 233.122 228.923 1.00 71.95 215 LEU C C 1
ATOM 2619 O O . LEU B 2 215 ? 220.130 233.232 228.332 1.00 72.52 215 LEU C O 1
ATOM 2624 N N . GLY B 2 216 ? 222.256 233.912 228.721 1.00 73.08 216 GLY C N 1
ATOM 2625 C CA . GLY B 2 216 ? 222.240 235.043 227.811 1.00 74.57 216 GLY C CA 1
ATOM 2626 C C . GLY B 2 216 ? 222.041 234.623 226.357 1.00 75.79 216 GLY C C 1
ATOM 2627 O O . GLY B 2 216 ? 221.169 235.160 225.684 1.00 76.36 216 GLY C O 1
ATOM 2628 N N . LEU B 2 217 ? 222.805 233.629 225.902 1.00 76.40 217 LEU C N 1
ATOM 2629 C CA . LEU B 2 217 ? 222.837 233.270 224.493 1.00 76.72 217 LEU C CA 1
ATOM 2630 C C . LEU B 2 217 ? 221.838 232.165 224.148 1.00 76.25 217 LEU C C 1
ATOM 2631 O O . LEU B 2 217 ? 221.820 231.725 223.001 1.00 76.39 217 LEU C O 1
ATOM 2636 N N . ASN B 2 218 ? 221.070 231.685 225.139 1.00 75.73 218 ASN C N 1
ATOM 2637 C CA . ASN B 2 218 ? 220.121 230.590 224.988 1.00 75.09 218 ASN C CA 1
ATOM 2638 C C . ASN B 2 218 ? 220.726 229.411 224.231 1.00 73.86 218 ASN C C 1
ATOM 2639 O O . ASN B 2 218 ? 220.136 228.965 223.255 1.00 73.78 218 ASN C O 1
ATOM 2644 N N . HIS B 2 219 ? 221.889 228.919 224.666 1.00 72.89 219 HIS C N 1
ATOM 2645 C CA . HIS B 2 219 ? 222.408 227.685 224.085 1.00 72.07 219 HIS C CA 1
ATOM 2646 C C . HIS B 2 219 ? 223.039 226.821 225.172 1.00 70.06 219 HIS C C 1
ATOM 2647 O O . HIS B 2 219 ? 223.496 227.363 226.164 1.00 70.12 219 HIS C O 1
ATOM 2654 N N . VAL B 2 220 ? 223.056 225.502 224.975 1.00 68.66 220 VAL C N 1
ATOM 2655 C CA . VAL B 2 220 ? 223.622 224.597 225.955 1.00 67.57 220 VAL C CA 1
ATOM 2656 C C . VAL B 2 220 ? 224.921 224.087 225.359 1.00 67.38 220 VAL C C 1
ATOM 2657 O O . VAL B 2 220 ? 224.876 223.474 224.305 1.00 67.73 220 VAL C O 1
ATOM 2661 N N . VAL B 2 221 ? 226.058 224.337 226.021 1.00 67.37 221 VAL C N 1
ATOM 2662 C CA . VAL B 2 221 ? 227.376 223.938 225.537 1.00 67.98 221 VAL C CA 1
ATOM 2663 C C . VAL B 2 221 ? 227.977 222.824 226.406 1.00 68.39 221 VAL C C 1
ATOM 2664 O O . VAL B 2 221 ? 228.024 222.933 227.631 1.00 67.95 221 VAL C O 1
ATOM 2668 N N . ARG B 2 222 ? 228.498 221.779 225.744 1.00 69.88 222 ARG C N 1
ATOM 2669 C CA . ARG B 2 222 ? 229.138 220.625 226.371 1.00 71.07 222 ARG C CA 1
ATOM 2670 C C . ARG B 2 222 ? 230.560 220.994 226.824 1.00 71.80 222 ARG C C 1
ATOM 2671 O O . ARG B 2 222 ? 231.548 220.499 226.274 1.00 72.51 222 ARG C O 1
ATOM 2679 N N . LYS B 2 223 ? 230.645 221.842 227.860 1.00 72.75 223 LYS C N 1
ATOM 2680 C CA . LYS B 2 223 ? 231.794 222.675 228.192 1.00 74.22 223 LYS C CA 1
ATOM 2681 C C . LYS B 2 223 ? 233.021 221.896 228.687 1.00 74.26 223 LYS C C 1
ATOM 2682 O O . LYS B 2 223 ? 234.152 222.271 228.371 1.00 74.82 223 LYS C O 1
ATOM 2688 N N . TYR B 2 224 ? 232.817 220.861 229.512 1.00 74.01 224 TYR C N 1
ATOM 2689 C CA . TYR B 2 224 ? 233.901 219.980 229.950 1.00 73.52 224 TYR C CA 1
ATOM 2690 C C . TYR B 2 224 ? 233.447 218.526 229.865 1.00 71.94 224 TYR C C 1
ATOM 2691 O O . TYR B 2 224 ? 232.281 218.237 230.108 1.00 71.74 224 TYR C O 1
ATOM 2700 N N . SER B 2 225 ? 234.370 217.614 229.551 1.00 70.70 225 SER C N 1
ATOM 2701 C CA . SER B 2 225 ? 234.086 216.186 229.556 1.00 69.74 225 SER C CA 1
ATOM 2702 C C . SER B 2 225 ? 235.376 215.442 229.886 1.00 69.21 225 SER C C 1
ATOM 2703 O O . SER B 2 225 ? 236.435 215.821 229.393 1.00 69.81 225 SER C O 1
ATOM 2706 N N . GLU B 2 226 ? 235.293 214.403 230.733 1.00 68.62 226 GLU C N 1
ATOM 2707 C CA . GLU B 2 226 ? 236.482 213.827 231.344 1.00 67.64 226 GLU C CA 1
ATOM 2708 C C . GLU B 2 226 ? 236.270 212.342 231.648 1.00 66.04 226 GLU C C 1
ATOM 2709 O O . GLU B 2 226 ? 235.267 211.986 232.258 1.00 65.94 226 GLU C O 1
ATOM 2715 N N . PRO B 2 227 ? 237.199 211.432 231.261 1.00 64.73 227 PRO C N 1
ATOM 2716 C CA . PRO B 2 227 ? 237.052 210.007 231.555 1.00 63.64 227 PRO C CA 1
ATOM 2717 C C . PRO B 2 227 ? 237.227 209.709 233.042 1.00 62.26 227 PRO C C 1
ATOM 2718 O O . PRO B 2 227 ? 238.137 210.220 233.683 1.00 62.41 227 PRO C O 1
ATOM 2722 N N . LEU B 2 228 ? 236.348 208.855 233.572 1.00 61.68 228 LEU C N 1
ATOM 2723 C CA . LEU B 2 228 ? 236.463 208.382 234.948 1.00 61.52 228 LEU C CA 1
ATOM 2724 C C . LEU B 2 228 ? 237.311 207.112 235.025 1.00 62.16 228 LEU C C 1
ATOM 2725 O O . LEU B 2 228 ? 237.328 206.307 234.094 1.00 61.95 228 LEU C O 1
ATOM 2730 N N . GLU B 2 229 ? 237.965 206.907 236.180 1.00 63.44 229 GLU C N 1
ATOM 2731 C CA . GLU B 2 229 ? 238.746 205.705 236.461 1.00 64.53 229 GLU C CA 1
ATOM 2732 C C . GLU B 2 229 ? 237.870 204.440 236.453 1.00 63.69 229 GLU C C 1
ATOM 2733 O O . GLU B 2 229 ? 238.311 203.381 235.997 1.00 64.11 229 GLU C O 1
ATOM 2739 N N . GLU B 2 230 ? 236.638 204.553 236.961 1.00 63.00 230 GLU C N 1
ATOM 2740 C CA . GLU B 2 230 ? 235.696 203.442 237.014 1.00 62.12 230 GLU C CA 1
ATOM 2741 C C . GLU B 2 230 ? 234.261 203.936 236.793 1.00 60.30 230 GLU C C 1
ATOM 2742 O O . GLU B 2 230 ? 233.956 205.114 236.984 1.00 60.30 230 GLU C O 1
ATOM 2748 N N . HIS B 2 231 ? 233.339 203.008 236.484 1.00 58.14 231 HIS C N 1
ATOM 2749 C CA . HIS B 2 231 ? 231.954 203.364 236.177 1.00 55.91 231 HIS C CA 1
ATOM 2750 C C . HIS B 2 231 ? 231.169 203.760 237.433 1.00 53.26 231 HIS C C 1
ATOM 2751 O O . HIS B 2 231 ? 231.011 202.976 238.366 1.00 52.98 231 HIS C O 1
ATOM 2758 N N . GLY B 2 232 ? 230.668 205.005 237.447 1.00 50.69 232 GLY C N 1
ATOM 2759 C CA . GLY B 2 232 ? 229.759 205.511 238.457 1.00 47.83 232 GLY C CA 1
ATOM 2760 C C . GLY B 2 232 ? 228.325 205.069 238.189 1.00 45.95 232 GLY C C 1
ATOM 2761 O O . GLY B 2 232 ? 227.893 204.986 237.045 1.00 46.14 232 GLY C O 1
ATOM 2762 N N . ASN B 2 233 ? 227.582 204.799 239.263 1.00 44.32 233 ASN C N 1
ATOM 2763 C CA . ASN B 2 233 ? 226.176 204.437 239.170 1.00 43.02 233 ASN C CA 1
ATOM 2764 C C . ASN B 2 233 ? 225.251 205.647 239.341 1.00 42.23 233 ASN C C 1
ATOM 2765 O O . ASN B 2 233 ? 224.150 205.630 238.793 1.00 42.90 233 ASN C O 1
ATOM 2770 N N . PHE B 2 234 ? 225.683 206.680 240.092 1.00 41.50 234 PHE C N 1
ATOM 2771 C CA . PHE B 2 234 ? 224.947 207.938 240.222 1.00 41.47 234 PHE C CA 1
ATOM 2772 C C . PHE B 2 234 ? 225.812 209.086 240.754 1.00 40.11 234 PHE C C 1
ATOM 2773 O O . PHE B 2 234 ? 226.937 208.879 241.208 1.00 40.23 234 PHE C O 1
ATOM 2781 N N . LEU B 2 235 ? 225.261 210.310 240.671 1.00 39.04 235 LEU C N 1
ATOM 2782 C CA . LEU B 2 235 ? 225.907 211.547 241.095 1.00 38.54 235 LEU C CA 1
ATOM 2783 C C . LEU B 2 235 ? 225.176 212.166 242.285 1.00 37.90 235 LEU C C 1
ATOM 2784 O O . LEU B 2 235 ? 223.969 212.001 242.442 1.00 38.00 235 LEU C O 1
ATOM 2789 N N . ILE B 2 236 ? 225.914 212.937 243.095 1.00 37.82 236 ILE C N 1
ATOM 2790 C CA . ILE B 2 236 ? 225.329 213.769 244.140 1.00 37.80 236 ILE C CA 1
ATOM 2791 C C . ILE B 2 236 ? 225.786 215.212 243.923 1.00 37.34 236 ILE C C 1
ATOM 2792 O O . ILE B 2 236 ? 226.982 215.479 243.801 1.00 37.18 236 ILE C O 1
ATOM 2797 N N . THR B 2 237 ? 224.822 216.144 243.916 1.00 37.34 237 THR C N 1
ATOM 2798 C CA . THR B 2 237 ? 225.092 217.574 243.897 1.00 37.78 237 THR C CA 1
ATOM 2799 C C . THR B 2 237 ? 225.683 217.998 245.239 1.00 37.80 237 THR C C 1
ATOM 2800 O O . THR B 2 237 ? 225.053 217.834 246.279 1.00 37.66 237 THR C O 1
ATOM 2804 N N . VAL B 2 238 ? 226.872 218.600 245.196 1.00 38.28 238 VAL C N 1
ATOM 2805 C CA . VAL B 2 238 ? 227.477 219.194 246.382 1.00 39.36 238 VAL C CA 1
ATOM 2806 C C . VAL B 2 238 ? 227.049 220.660 246.470 1.00 40.60 238 VAL C C 1
ATOM 2807 O O . VAL B 2 238 ? 227.099 221.345 245.461 1.00 40.95 238 VAL C O 1
ATOM 2811 N N . PRO B 2 239 ? 226.628 221.191 247.652 1.00 41.74 239 PRO C N 1
ATOM 2812 C CA . PRO B 2 239 ? 226.349 222.620 247.852 1.00 42.75 239 PRO C CA 1
ATOM 2813 C C . PRO B 2 239 ? 227.438 223.547 247.316 1.00 44.00 239 PRO C C 1
ATOM 2814 O O . PRO B 2 239 ? 228.618 223.214 247.375 1.00 44.34 239 PRO C O 1
ATOM 2818 N N . GLY B 2 240 ? 227.025 224.681 246.737 1.00 46.06 240 GLY C N 1
ATOM 2819 C CA . GLY B 2 240 ? 227.979 225.580 246.098 1.00 48.96 240 GLY C CA 1
ATOM 2820 C C . GLY B 2 240 ? 227.871 227.016 246.603 1.00 51.73 240 GLY C C 1
ATOM 2821 O O . GLY B 2 240 ? 227.083 227.285 247.501 1.00 52.11 240 GLY C O 1
ATOM 2822 N N . GLY B 2 241 ? 228.674 227.921 246.022 1.00 54.12 241 GLY C N 1
ATOM 2823 C CA . GLY B 2 241 ? 228.689 229.319 246.428 1.00 56.43 241 GLY C CA 1
ATOM 2824 C C . GLY B 2 241 ? 229.104 229.477 247.889 1.00 58.48 241 GLY C C 1
ATOM 2825 O O . GLY B 2 241 ? 230.090 228.883 248.310 1.00 59.10 241 GLY C O 1
ATOM 2826 N N . SER B 2 242 ? 228.338 230.274 248.649 1.00 59.90 242 SER C N 1
ATOM 2827 C CA . SER B 2 242 ? 228.563 230.443 250.079 1.00 61.33 242 SER C CA 1
ATOM 2828 C C . SER B 2 242 ? 228.362 229.129 250.837 1.00 61.49 242 SER C C 1
ATOM 2829 O O . SER B 2 242 ? 229.131 228.823 251.750 1.00 62.15 242 SER C O 1
ATOM 2832 N N . ASP B 2 243 ? 227.339 228.355 250.449 1.00 61.76 243 ASP C N 1
ATOM 2833 C CA . ASP B 2 243 ? 226.992 227.115 251.135 1.00 61.82 243 ASP C CA 1
ATOM 2834 C C . ASP B 2 243 ? 228.124 226.089 251.082 1.00 60.34 243 ASP C C 1
ATOM 2835 O O . ASP B 2 243 ? 228.376 225.414 252.082 1.00 60.80 243 ASP C O 1
ATOM 2840 N N . GLY B 2 244 ? 228.798 225.954 249.929 1.00 58.24 244 GLY C N 1
ATOM 2841 C CA . GLY B 2 244 ? 229.816 224.915 249.821 1.00 56.09 244 GLY C CA 1
ATOM 2842 C C . GLY B 2 244 ? 230.798 225.128 248.670 1.00 54.19 244 GLY C C 1
ATOM 2843 O O . GLY B 2 244 ? 230.813 226.215 248.088 1.00 54.65 244 GLY C O 1
ATOM 2844 N N . PRO B 2 245 ? 231.626 224.111 248.316 1.00 52.55 245 PRO C N 1
ATOM 2845 C CA . PRO B 2 245 ? 232.638 224.250 247.271 1.00 51.56 245 PRO C CA 1
ATOM 2846 C C . PRO B 2 245 ? 232.176 223.887 245.863 1.00 50.26 245 PRO C C 1
ATOM 2847 O O . PRO B 2 245 ? 233.009 223.904 244.966 1.00 50.60 245 PRO C O 1
ATOM 2851 N N . SER B 2 246 ? 230.888 223.531 245.683 1.00 48.78 246 SER C N 1
ATOM 2852 C CA . SER B 2 246 ? 230.341 223.104 244.390 1.00 47.75 246 SER C CA 1
ATOM 2853 C C . SER B 2 246 ? 230.889 221.719 244.031 1.00 46.75 246 SER C C 1
ATOM 2854 O O . SER B 2 246 ? 231.355 221.020 244.926 1.00 46.45 246 SER C O 1
ATOM 2857 N N . GLY B 2 247 ? 230.819 221.318 242.747 1.00 45.78 247 GLY C N 1
ATOM 2858 C CA . GLY B 2 247 ? 231.327 220.021 242.311 1.00 44.68 247 GLY C CA 1
ATOM 2859 C C . GLY B 2 247 ? 230.296 218.917 242.524 1.00 43.84 247 GLY C C 1
ATOM 2860 O O . GLY B 2 247 ? 229.188 219.227 242.966 1.00 43.83 247 GLY C O 1
ATOM 2861 N N . VAL B 2 248 ? 230.659 217.655 242.228 1.00 43.57 248 VAL C N 1
ATOM 2862 C CA . VAL B 2 248 ? 229.693 216.551 242.313 1.00 43.75 248 VAL C CA 1
ATOM 2863 C C . VAL B 2 248 ? 230.380 215.253 242.749 1.00 43.18 248 VAL C C 1
ATOM 2864 O O . VAL B 2 248 ? 231.402 214.894 242.160 1.00 44.19 248 VAL C O 1
ATOM 2868 N N . LEU B 2 249 ? 229.848 214.585 243.786 1.00 42.02 249 LEU C N 1
ATOM 2869 C CA . LEU B 2 249 ? 230.367 213.280 244.167 1.00 41.55 249 LEU C CA 1
ATOM 2870 C C . LEU B 2 249 ? 229.860 212.242 243.176 1.00 40.86 249 LEU C C 1
ATOM 2871 O O . LEU B 2 249 ? 228.668 212.182 242.898 1.00 40.88 249 LEU C O 1
ATOM 2876 N N . ILE B 2 250 ? 230.785 211.443 242.634 1.00 40.65 250 ILE C N 1
ATOM 2877 C CA . ILE B 2 250 ? 230.439 210.281 241.833 1.00 40.84 250 ILE C CA 1
ATOM 2878 C C . ILE B 2 250 ? 230.476 209.074 242.759 1.00 40.84 250 ILE C C 1
ATOM 2879 O O . ILE B 2 250 ? 231.528 208.755 243.310 1.00 40.63 250 ILE C O 1
ATOM 2884 N N . CYS B 2 251 ? 229.337 208.402 242.902 1.00 41.62 251 CYS C N 1
ATOM 2885 C CA . CYS B 2 251 ? 229.319 207.095 243.531 1.00 42.49 251 CYS C CA 1
ATOM 2886 C C . CYS B 2 251 ? 229.593 206.046 242.465 1.00 42.73 251 CYS C C 1
ATOM 2887 O O . CYS B 2 251 ? 228.952 206.033 241.417 1.00 42.64 251 CYS C O 1
ATOM 2890 N N . SER B 2 252 ? 230.549 205.154 242.747 1.00 43.57 252 SER C N 1
ATOM 2891 C CA . SER B 2 252 ? 230.999 204.148 241.796 1.00 44.74 252 SER C CA 1
ATOM 2892 C C . SER B 2 252 ? 231.234 202.812 242.505 1.00 45.50 252 SER C C 1
ATOM 2893 O O . SER B 2 252 ? 231.004 202.684 243.705 1.00 45.76 252 SER C O 1
ATOM 2896 N N . GLU B 2 253 ? 231.654 201.802 241.742 1.00 47.14 253 GLU C N 1
ATOM 2897 C CA . GLU B 2 253 ? 231.917 200.476 242.286 1.00 48.39 253 GLU C CA 1
ATOM 2898 C C . GLU B 2 253 ? 233.104 200.518 243.257 1.00 48.18 253 GLU C C 1
ATOM 2899 O O . GLU B 2 253 ? 234.225 200.823 242.856 1.00 48.51 253 GLU C O 1
ATOM 2905 N N . ASN B 2 254 ? 232.855 200.226 244.545 1.00 47.95 254 ASN C N 1
ATOM 2906 C CA . ASN B 2 254 ? 233.824 200.263 245.644 1.00 48.05 254 ASN C CA 1
ATOM 2907 C C . ASN B 2 254 ? 234.319 201.658 246.070 1.00 47.87 254 ASN C C 1
ATOM 2908 O O . ASN B 2 254 ? 235.057 201.747 247.055 1.00 47.69 254 ASN C O 1
ATOM 2913 N N . TYR B 2 255 ? 233.929 202.744 245.382 1.00 47.98 255 TYR C N 1
ATOM 2914 C CA . TYR B 2 255 ? 234.508 204.062 245.617 1.00 48.21 255 TYR C CA 1
ATOM 2915 C C . TYR B 2 255 ? 233.470 205.189 245.637 1.00 47.22 255 TYR C C 1
ATOM 2916 O O . TYR B 2 255 ? 232.377 205.089 245.081 1.00 47.12 255 TYR C O 1
ATOM 2925 N N . ILE B 2 256 ? 233.847 206.290 246.290 1.00 46.28 256 ILE C N 1
ATOM 2926 C CA . ILE B 2 256 ? 233.216 207.582 246.079 1.00 45.73 256 ILE C CA 1
ATOM 2927 C C . ILE B 2 256 ? 234.307 208.600 245.746 1.00 44.74 256 ILE C C 1
ATOM 2928 O O . ILE B 2 256 ? 235.362 208.631 246.376 1.00 44.84 256 ILE C O 1
ATOM 2933 N N . THR B 2 257 ? 234.058 209.402 244.707 1.00 44.26 257 THR C N 1
ATOM 2934 C CA . THR B 2 257 ? 235.035 210.324 244.148 1.00 44.35 257 THR C CA 1
ATOM 2935 C C . THR B 2 257 ? 234.426 211.719 244.132 1.00 43.90 257 THR C C 1
ATOM 2936 O O . THR B 2 257 ? 233.264 211.865 243.777 1.00 43.55 257 THR C O 1
ATOM 2940 N N . TYR B 2 258 ? 235.201 212.740 244.503 1.00 43.76 258 TYR C N 1
ATOM 2941 C CA . TYR B 2 258 ? 234.762 214.113 244.350 1.00 44.04 258 TYR C CA 1
ATOM 2942 C C . TYR B 2 258 ? 235.467 214.751 243.157 1.00 45.02 258 TYR C C 1
ATOM 2943 O O . TYR B 2 258 ? 236.693 214.666 243.059 1.00 45.17 258 TYR C O 1
ATOM 2952 N N . LYS B 2 259 ? 234.681 215.402 242.285 1.00 46.88 259 LYS C N 1
ATOM 2953 C CA . LYS B 2 259 ? 235.207 216.148 241.153 1.00 48.88 259 LYS C CA 1
ATOM 2954 C C . LYS B 2 259 ? 234.585 217.537 241.053 1.00 50.38 259 LYS C C 1
ATOM 2955 O O . LYS B 2 259 ? 233.400 217.736 241.286 1.00 50.65 259 LYS C O 1
ATOM 2961 N N . ASN B 2 260 ? 235.422 218.497 240.644 1.00 53.28 260 ASN C N 1
ATOM 2962 C CA . ASN B 2 260 ? 234.978 219.819 240.235 1.00 55.93 260 ASN C CA 1
ATOM 2963 C C . ASN B 2 260 ? 235.824 220.272 239.046 1.00 58.80 260 ASN C C 1
ATOM 2964 O O . ASN B 2 260 ? 236.969 219.847 238.892 1.00 59.15 260 ASN C O 1
ATOM 2969 N N . PHE B 2 261 ? 235.266 221.145 238.201 1.00 62.74 261 PHE C N 1
ATOM 2970 C CA . PHE B 2 261 ? 235.991 221.685 237.058 1.00 66.03 261 PHE C CA 1
ATOM 2971 C C . PHE B 2 261 ? 237.034 222.711 237.511 1.00 66.95 261 PHE C C 1
ATOM 2972 O O . PHE B 2 261 ? 236.882 223.358 238.547 1.00 67.67 261 PHE C O 1
ATOM 2980 N N . GLY B 2 262 ? 238.095 222.870 236.711 1.00 67.99 262 GLY C N 1
ATOM 2981 C CA . GLY B 2 262 ? 239.196 223.752 237.072 1.00 68.97 262 GLY C CA 1
ATOM 2982 C C . GLY B 2 262 ? 240.238 223.059 237.951 1.00 69.51 262 GLY C C 1
ATOM 2983 O O . GLY B 2 262 ? 240.419 221.846 237.862 1.00 69.99 262 GLY C O 1
ATOM 2984 N N . ASP B 2 263 ? 240.895 223.844 238.817 1.00 70.02 263 ASP C N 1
ATOM 2985 C CA . ASP B 2 263 ? 242.132 223.471 239.496 1.00 70.28 263 ASP C CA 1
ATOM 2986 C C . ASP B 2 263 ? 241.953 222.399 240.581 1.00 69.31 263 ASP C C 1
ATOM 2987 O O . ASP B 2 263 ? 242.945 221.925 241.145 1.00 69.67 263 ASP C O 1
ATOM 2992 N N . GLN B 2 264 ? 240.699 222.024 240.868 1.00 67.19 264 GLN C N 1
ATOM 2993 C CA . GLN B 2 264 ? 240.344 221.020 241.867 1.00 65.18 264 GLN C CA 1
ATOM 2994 C C . GLN B 2 264 ? 240.858 219.623 241.497 1.00 64.29 264 GLN C C 1
ATOM 2995 O O . GLN B 2 264 ? 240.414 219.027 240.514 1.00 64.08 264 GLN C O 1
ATOM 3001 N N . PRO B 2 265 ? 241.781 219.013 242.286 1.00 63.77 265 PRO C N 1
ATOM 3002 C CA . PRO B 2 265 ? 242.187 217.625 242.052 1.00 63.35 265 PRO C CA 1
ATOM 3003 C C . PRO B 2 265 ? 241.062 216.655 242.407 1.00 62.45 265 PRO C C 1
ATOM 3004 O O . PRO B 2 265 ? 240.169 216.979 243.187 1.00 62.60 265 PRO C O 1
ATOM 3008 N N . ASP B 2 266 ? 241.129 215.444 241.853 1.00 62.05 266 ASP C N 1
ATOM 3009 C CA . ASP B 2 266 ? 240.252 214.359 242.277 1.00 61.73 266 ASP C CA 1
ATOM 3010 C C . ASP B 2 266 ? 240.608 213.899 243.689 1.00 61.04 266 ASP C C 1
ATOM 3011 O O . ASP B 2 266 ? 241.768 213.628 243.997 1.00 61.56 266 ASP C O 1
ATOM 3016 N N . ILE B 2 267 ? 239.588 213.797 244.547 1.00 59.75 267 ILE C N 1
ATOM 3017 C CA . ILE B 2 267 ? 239.723 213.149 245.841 1.00 59.23 267 ILE C CA 1
ATOM 3018 C C . ILE B 2 267 ? 238.873 211.879 245.771 1.00 58.90 267 ILE C C 1
ATOM 3019 O O . ILE B 2 267 ? 237.706 211.953 245.384 1.00 58.89 267 ILE C O 1
ATOM 3024 N N . ARG B 2 268 ? 239.445 210.720 246.135 1.00 59.12 268 ARG C N 1
ATOM 3025 C CA . ARG B 2 268 ? 238.712 209.460 246.085 1.00 59.36 268 ARG C CA 1
ATOM 3026 C C . ARG B 2 268 ? 238.842 208.693 247.403 1.00 58.03 268 ARG C C 1
ATOM 3027 O O . ARG B 2 268 ? 239.941 208.526 247.925 1.00 58.24 268 ARG C O 1
ATOM 3035 N N . CYS B 2 269 ? 237.706 208.208 247.919 1.00 56.70 269 CYS C N 1
ATOM 3036 C CA . CYS B 2 269 ? 237.635 207.434 249.141 1.00 55.48 269 CYS C CA 1
ATOM 3037 C C . CYS B 2 269 ? 237.023 206.066 248.843 1.00 54.23 269 CYS C C 1
ATOM 3038 O O . CYS B 2 269 ? 235.960 206.004 248.237 1.00 54.09 269 CYS C O 1
ATOM 3041 N N . PRO B 2 270 ? 237.641 204.928 249.243 1.00 53.51 270 PRO C N 1
ATOM 3042 C CA . PRO B 2 270 ? 236.972 203.633 249.125 1.00 52.72 270 PRO C CA 1
ATOM 3043 C C . PRO B 2 270 ? 235.808 203.544 250.105 1.00 51.88 270 PRO C C 1
ATOM 3044 O O . PRO B 2 270 ? 235.843 204.131 251.184 1.00 52.17 270 PRO C O 1
ATOM 3048 N N . ILE B 2 271 ? 234.775 202.809 249.695 1.00 51.70 271 ILE C N 1
ATOM 3049 C CA . ILE B 2 271 ? 233.622 202.506 250.531 1.00 51.78 271 ILE C CA 1
ATOM 3050 C C . ILE B 2 271 ? 234.041 201.483 251.590 1.00 52.10 271 ILE C C 1
ATOM 3051 O O . ILE B 2 271 ? 234.478 200.392 251.241 1.00 52.03 271 ILE C O 1
ATOM 3056 N N . PRO B 2 272 ? 233.957 201.797 252.909 1.00 52.44 272 PRO C N 1
ATOM 3057 C CA . PRO B 2 272 ? 234.332 200.854 253.965 1.00 52.83 272 PRO C CA 1
ATOM 3058 C C . PRO B 2 272 ? 233.447 199.612 253.965 1.00 53.45 272 PRO C C 1
ATOM 3059 O O . PRO B 2 272 ? 232.225 199.710 253.884 1.00 53.45 272 PRO C O 1
ATOM 3063 N N . ARG B 2 273 ? 234.089 198.446 254.064 1.00 54.70 273 ARG C N 1
ATOM 3064 C CA . ARG B 2 273 ? 233.402 197.162 254.089 1.00 55.62 273 ARG C CA 1
ATOM 3065 C C . ARG B 2 273 ? 233.084 196.727 255.518 1.00 55.87 273 ARG C C 1
ATOM 3066 O O . ARG B 2 273 ? 233.728 197.152 256.468 1.00 55.50 273 ARG C O 1
ATOM 3074 N N . ARG B 2 274 ? 232.110 195.827 255.665 1.00 57.19 274 ARG C N 1
ATOM 3075 C CA . ARG B 2 274 ? 231.856 195.214 256.959 1.00 59.18 274 ARG C CA 1
ATOM 3076 C C . ARG B 2 274 ? 233.012 194.303 257.355 1.00 60.93 274 ARG C C 1
ATOM 3077 O O . ARG B 2 274 ? 233.492 193.506 256.558 1.00 60.99 274 ARG C O 1
ATOM 3085 N N . ARG B 2 275 ? 233.482 194.444 258.598 1.00 63.84 275 ARG C N 1
ATOM 3086 C CA . ARG B 2 275 ? 234.399 193.473 259.179 1.00 66.57 275 ARG C CA 1
ATOM 3087 C C . ARG B 2 275 ? 233.681 192.126 259.277 1.00 68.12 275 ARG C C 1
ATOM 3088 O O . ARG B 2 275 ? 232.490 192.096 259.563 1.00 68.34 275 ARG C O 1
ATOM 3096 N N . ASN B 2 276 ? 234.396 191.022 259.000 1.00 70.24 276 ASN C N 1
ATOM 3097 C CA . ASN B 2 276 ? 233.867 189.660 259.043 1.00 72.63 276 ASN C CA 1
ATOM 3098 C C . ASN B 2 276 ? 232.670 189.437 258.100 1.00 74.02 276 ASN C C 1
ATOM 3099 O O . ASN B 2 276 ? 231.829 188.575 258.362 1.00 74.25 276 ASN C O 1
ATOM 3104 N N . ASP B 2 277 ? 232.600 190.152 256.967 1.00 75.58 277 ASP C N 1
ATOM 3105 C CA . ASP B 2 277 ? 231.448 190.039 256.069 1.00 76.86 277 ASP C CA 1
ATOM 3106 C C . ASP B 2 277 ? 231.312 188.631 255.473 1.00 77.41 277 ASP C C 1
ATOM 3107 O O . ASP B 2 277 ? 232.257 188.101 254.898 1.00 77.19 277 ASP C O 1
ATOM 3112 N N . LEU B 2 278 ? 230.121 188.017 255.600 1.00 78.75 278 LEU C N 1
ATOM 3113 C CA . LEU B 2 278 ? 229.868 186.677 255.071 1.00 80.15 278 LEU C CA 1
ATOM 3114 C C . LEU B 2 278 ? 229.625 186.673 253.554 1.00 80.92 278 LEU C C 1
ATOM 3115 O O . LEU B 2 278 ? 229.639 185.608 252.928 1.00 80.89 278 LEU C O 1
ATOM 3120 N N . ASP B 2 279 ? 229.413 187.858 252.959 1.00 81.82 279 ASP C N 1
ATOM 3121 C CA . ASP B 2 279 ? 229.194 188.014 251.520 1.00 82.98 279 ASP C CA 1
ATOM 3122 C C . ASP B 2 279 ? 230.343 187.443 250.680 1.00 83.52 279 ASP C C 1
ATOM 3123 O O . ASP B 2 279 ? 231.505 187.398 251.092 1.00 83.66 279 ASP C O 1
ATOM 3128 N N . ASP B 2 280 ? 229.980 187.021 249.468 1.00 83.90 280 ASP C N 1
ATOM 3129 C CA . ASP B 2 280 ? 230.887 186.628 248.402 1.00 83.99 280 ASP C CA 1
ATOM 3130 C C . ASP B 2 280 ? 231.922 187.727 248.126 1.00 83.65 280 ASP C C 1
ATOM 3131 O O . ASP B 2 280 ? 231.550 188.821 247.714 1.00 83.90 280 ASP C O 1
ATOM 3136 N N . PRO B 2 281 ? 233.245 187.473 248.323 1.00 83.15 281 PRO C N 1
ATOM 3137 C CA . PRO B 2 281 ? 234.291 188.466 248.064 1.00 82.59 281 PRO C CA 1
ATOM 3138 C C . PRO B 2 281 ? 234.386 189.021 246.645 1.00 81.93 281 PRO C C 1
ATOM 3139 O O . PRO B 2 281 ? 234.940 190.102 246.476 1.00 82.32 281 PRO C O 1
ATOM 3143 N N . GLU B 2 282 ? 233.843 188.311 245.642 1.00 81.27 282 GLU C N 1
ATOM 3144 C CA . GLU B 2 282 ? 233.801 188.835 244.278 1.00 80.35 282 GLU C CA 1
ATOM 3145 C C . GLU B 2 282 ? 232.889 190.065 244.171 1.00 78.31 282 GLU C C 1
ATOM 3146 O O . GLU B 2 282 ? 233.109 190.924 243.312 1.00 78.40 282 GLU C O 1
ATOM 3152 N N . ARG B 2 283 ? 231.884 190.173 245.056 1.00 75.73 283 ARG C N 1
ATOM 3153 C CA . ARG B 2 283 ? 230.953 191.301 245.049 1.00 72.92 283 ARG C CA 1
ATOM 3154 C C . ARG B 2 283 ? 231.633 192.625 245.411 1.00 70.13 283 ARG C C 1
ATOM 3155 O O . ARG B 2 283 ? 232.147 192.807 246.522 1.00 70.21 283 ARG C O 1
ATOM 3163 N N . GLY B 2 284 ? 231.570 193.571 244.460 1.00 66.80 284 GLY C N 1
ATOM 3164 C CA . GLY B 2 284 ? 231.821 194.982 244.736 1.00 62.53 284 GLY C CA 1
ATOM 3165 C C . GLY B 2 284 ? 230.770 195.570 245.682 1.00 59.53 284 GLY C C 1
ATOM 3166 O O . GLY B 2 284 ? 229.882 194.861 246.154 1.00 60.17 284 GLY C O 1
ATOM 3167 N N . MET B 2 285 ? 230.877 196.871 245.971 1.00 56.19 285 MET C N 1
ATOM 3168 C CA . MET B 2 285 ? 229.874 197.569 246.755 1.00 53.13 285 MET C CA 1
ATOM 3169 C C . MET B 2 285 ? 229.535 198.909 246.093 1.00 50.48 285 MET C C 1
ATOM 3170 O O . MET B 2 285 ? 230.430 199.699 245.807 1.00 50.03 285 MET C O 1
ATOM 3175 N N . ILE B 2 286 ? 228.234 199.186 245.906 1.00 47.69 286 ILE C N 1
ATOM 3176 C CA . ILE B 2 286 ? 227.743 200.486 245.453 1.00 45.62 286 ILE C CA 1
ATOM 3177 C C . ILE B 2 286 ? 226.907 201.153 246.548 1.00 44.44 286 ILE C C 1
ATOM 3178 O O . ILE B 2 286 ? 226.268 200.488 247.364 1.00 44.42 286 ILE C O 1
ATOM 3183 N N . PHE B 2 287 ? 226.887 202.490 246.521 1.00 43.52 287 PHE C N 1
ATOM 3184 C CA . PHE B 2 287 ? 225.818 203.245 247.147 1.00 42.90 287 PHE C CA 1
ATOM 3185 C C . PHE B 2 287 ? 224.551 203.147 246.295 1.00 42.71 287 PHE C C 1
ATOM 3186 O O . PHE B 2 287 ? 224.601 203.344 245.088 1.00 42.94 287 PHE C O 1
ATOM 3194 N N . VAL B 2 288 ? 223.409 202.862 246.933 1.00 42.88 288 VAL C N 1
ATOM 3195 C CA . VAL B 2 288 ? 222.139 202.633 246.244 1.00 43.41 288 VAL C CA 1
ATOM 3196 C C . VAL B 2 288 ? 221.300 203.910 246.132 1.00 43.90 288 VAL C C 1
ATOM 3197 O O . VAL B 2 288 ? 220.522 204.057 245.189 1.00 44.34 288 VAL C O 1
ATOM 3201 N N . CYS B 2 289 ? 221.455 204.825 247.104 1.00 44.70 289 CYS C N 1
ATOM 3202 C CA . CYS B 2 289 ? 220.737 206.090 247.171 1.00 45.84 289 CYS C CA 1
ATOM 3203 C C . CYS B 2 289 ? 221.469 207.049 248.116 1.00 45.87 289 CYS C C 1
ATOM 3204 O O . CYS B 2 289 ? 222.372 206.647 248.855 1.00 45.64 289 CYS C O 1
ATOM 3207 N N . SER B 2 290 ? 221.064 208.325 248.089 1.00 46.71 290 SER C N 1
ATOM 3208 C CA . SER B 2 290 ? 221.654 209.348 248.943 1.00 47.80 290 SER C CA 1
ATOM 3209 C C . SER B 2 290 ? 220.627 210.400 249.371 1.00 48.32 290 SER C C 1
ATOM 3210 O O . SER B 2 290 ? 219.660 210.659 248.659 1.00 48.68 290 SER C O 1
ATOM 3213 N N . ALA B 2 291 ? 220.863 211.016 250.538 1.00 49.34 291 ALA C N 1
ATOM 3214 C CA . ALA B 2 291 ? 220.205 212.245 250.954 1.00 50.83 291 ALA C CA 1
ATOM 3215 C C . ALA B 2 291 ? 221.264 213.297 251.275 1.00 51.94 291 ALA C C 1
ATOM 3216 O O . ALA B 2 291 ? 222.346 212.963 251.756 1.00 52.07 291 ALA C O 1
ATOM 3218 N N . THR B 2 292 ? 220.929 214.572 251.040 1.00 54.21 292 THR C N 1
ATOM 3219 C CA . THR B 2 292 ? 221.773 215.696 251.437 1.00 56.32 292 THR C CA 1
ATOM 3220 C C . THR B 2 292 ? 221.102 216.456 252.578 1.00 58.44 292 THR C C 1
ATOM 3221 O O . THR B 2 292 ? 219.901 216.708 252.534 1.00 58.95 292 THR C O 1
ATOM 3225 N N . HIS B 2 293 ? 221.876 216.851 253.594 1.00 61.57 293 HIS C N 1
ATOM 3226 C CA . HIS B 2 293 ? 221.382 217.797 254.581 1.00 64.92 293 HIS C CA 1
ATOM 3227 C C . HIS B 2 293 ? 222.213 219.075 254.520 1.00 67.27 293 HIS C C 1
ATOM 3228 O O . HIS B 2 293 ? 223.415 219.040 254.771 1.00 67.57 293 HIS C O 1
ATOM 3235 N N . LYS B 2 294 ? 221.566 220.188 254.150 1.00 70.83 294 LYS C N 1
ATOM 3236 C CA . LYS B 2 294 ? 222.203 221.492 254.060 1.00 74.01 294 LYS C CA 1
ATOM 3237 C C . LYS B 2 294 ? 221.707 222.319 255.245 1.00 75.57 294 LYS C C 1
ATOM 3238 O O . LYS B 2 294 ? 220.506 222.467 255.456 1.00 76.42 294 LYS C O 1
ATOM 3244 N N . THR B 2 295 ? 222.659 222.838 256.032 1.00 77.56 295 THR C N 1
ATOM 3245 C CA . THR B 2 295 ? 222.429 223.559 257.283 1.00 79.37 295 THR C CA 1
ATOM 3246 C C . THR B 2 295 ? 223.137 224.914 257.226 1.00 80.60 295 THR C C 1
ATOM 3247 O O . THR B 2 295 ? 224.119 225.072 256.500 1.00 81.02 295 THR C O 1
ATOM 3251 N N . LYS B 2 296 ? 222.691 225.874 258.048 1.00 81.81 296 LYS C N 1
ATOM 3252 C CA . LYS B 2 296 ? 223.068 227.286 257.979 1.00 82.40 296 LYS C CA 1
ATOM 3253 C C . LYS B 2 296 ? 224.585 227.545 257.949 1.00 81.61 296 LYS C C 1
ATOM 3254 O O . LYS B 2 296 ? 225.020 228.578 257.423 1.00 81.80 296 LYS C O 1
ATOM 3260 N N . SER B 2 297 ? 225.391 226.636 258.533 1.00 79.99 297 SER C N 1
ATOM 3261 C CA . SER B 2 297 ? 226.848 226.741 258.568 1.00 78.21 297 SER C CA 1
ATOM 3262 C C . SER B 2 297 ? 227.606 225.478 258.109 1.00 76.16 297 SER C C 1
ATOM 3263 O O . SER B 2 297 ? 228.837 225.483 258.145 1.00 76.47 297 SER C O 1
ATOM 3266 N N . MET B 2 298 ? 226.902 224.418 257.657 1.00 72.77 298 MET C N 1
ATOM 3267 C CA . MET B 2 298 ? 227.536 223.154 257.282 1.00 69.34 298 MET C CA 1
ATOM 3268 C C . MET B 2 298 ? 226.610 222.277 256.431 1.00 65.01 298 MET C C 1
ATOM 3269 O O . MET B 2 298 ? 225.405 222.495 256.377 1.00 64.85 298 MET C O 1
ATOM 3274 N N . PHE B 2 299 ? 227.176 221.248 255.786 1.00 59.70 299 PHE C N 1
ATOM 3275 C CA . PHE B 2 299 ? 226.383 220.237 255.094 1.00 55.33 299 PHE C CA 1
ATOM 3276 C C . PHE B 2 299 ? 227.031 218.863 255.269 1.00 52.54 299 PHE C C 1
ATOM 3277 O O . PHE B 2 299 ? 228.237 218.762 255.501 1.00 52.61 299 PHE C O 1
ATOM 3285 N N . PHE B 2 300 ? 226.222 217.812 255.104 1.00 50.03 300 PHE C N 1
ATOM 3286 C CA . PHE B 2 300 ? 226.698 216.437 255.028 1.00 47.76 300 PHE C CA 1
ATOM 3287 C C . PHE B 2 300 ? 225.779 215.640 254.103 1.00 45.32 300 PHE C C 1
ATOM 3288 O O . PHE B 2 300 ? 224.656 216.054 253.829 1.00 45.14 300 PHE C O 1
ATOM 3296 N N . PHE B 2 301 ? 226.262 214.487 253.626 1.00 42.70 301 PHE C N 1
ATOM 3297 C CA . PHE B 2 301 ? 225.441 213.574 252.848 1.00 40.38 301 PHE C CA 1
ATOM 3298 C C . PHE B 2 301 ? 225.262 212.288 253.641 1.00 39.36 301 PHE C C 1
ATOM 3299 O O . PHE B 2 301 ? 226.159 211.880 254.371 1.00 39.43 301 PHE C O 1
ATOM 3307 N N . LEU B 2 302 ? 224.098 211.657 253.489 1.00 38.43 302 LEU C N 1
ATOM 3308 C CA . LEU B 2 302 ? 223.934 210.267 253.874 1.00 37.72 302 LEU C CA 1
ATOM 3309 C C . LEU B 2 302 ? 223.918 209.444 252.594 1.00 37.56 302 LEU C C 1
ATOM 3310 O O . LEU B 2 302 ? 223.222 209.796 251.645 1.00 37.98 302 LEU C O 1
ATOM 3315 N N . ALA B 2 303 ? 224.681 208.351 252.569 1.00 36.92 303 ALA C N 1
ATOM 3316 C CA . ALA B 2 303 ? 224.667 207.440 251.437 1.00 36.45 303 ALA C CA 1
ATOM 3317 C C . ALA B 2 303 ? 224.561 206.013 251.960 1.00 36.20 303 ALA C C 1
ATOM 3318 O O . ALA B 2 303 ? 225.271 205.642 252.891 1.00 35.81 303 ALA C O 1
ATOM 3320 N N . GLN B 2 304 ? 223.659 205.221 251.371 1.00 36.01 304 GLN C N 1
ATOM 3321 C CA . GLN B 2 304 ? 223.391 203.877 251.857 1.00 36.26 304 GLN C CA 1
ATOM 3322 C C . GLN B 2 304 ? 223.983 202.843 250.896 1.00 36.42 304 GLN C C 1
ATOM 3323 O O . GLN B 2 304 ? 223.802 202.955 249.695 1.00 36.32 304 GLN C O 1
ATOM 3329 N N . THR B 2 305 ? 224.677 201.820 251.409 1.00 36.95 305 THR C N 1
ATOM 3330 C CA . THR B 2 305 ? 225.218 200.732 250.589 1.00 37.76 305 THR C CA 1
ATOM 3331 C C . THR B 2 305 ? 224.153 199.671 250.275 1.00 38.61 305 THR C C 1
ATOM 3332 O O . THR B 2 305 ? 223.078 199.681 250.867 1.00 38.38 305 THR C O 1
ATOM 3336 N N . GLU B 2 306 ? 224.474 198.696 249.402 1.00 40.60 306 GLU C N 1
ATOM 3337 C CA . GLU B 2 306 ? 223.586 197.584 249.048 1.00 42.20 306 GLU C CA 1
ATOM 3338 C C . GLU B 2 306 ? 223.160 196.714 250.240 1.00 42.27 306 GLU C C 1
ATOM 3339 O O . GLU B 2 306 ? 222.183 195.966 250.142 1.00 42.85 306 GLU C O 1
ATOM 3345 N N . GLN B 2 307 ? 223.927 196.770 251.334 1.00 42.71 307 GLN C N 1
ATOM 3346 C CA . GLN B 2 307 ? 223.690 196.019 252.563 1.00 43.47 307 GLN C CA 1
ATOM 3347 C C . GLN B 2 307 ? 222.763 196.760 253.538 1.00 42.74 307 GLN C C 1
ATOM 3348 O O . GLN B 2 307 ? 222.180 196.161 254.440 1.00 43.04 307 GLN C O 1
ATOM 3354 N N . GLY B 2 308 ? 222.506 198.042 253.264 1.00 41.97 308 GLY C N 1
ATOM 3355 C CA . GLY B 2 308 ? 221.625 198.869 254.078 1.00 41.41 308 GLY C CA 1
ATOM 3356 C C . GLY B 2 308 ? 222.370 199.796 255.039 1.00 41.01 308 GLY C C 1
ATOM 3357 O O . GLY B 2 308 ? 221.744 200.600 255.725 1.00 41.06 308 GLY C O 1
ATOM 3358 N N . ASP B 2 309 ? 223.702 199.719 255.058 1.00 40.76 309 ASP C N 1
ATOM 3359 C CA . ASP B 2 309 ? 224.533 200.541 255.927 1.00 41.04 309 ASP C CA 1
ATOM 3360 C C . ASP B 2 309 ? 224.627 201.973 255.391 1.00 40.53 309 ASP C C 1
ATOM 3361 O O . ASP B 2 309 ? 225.004 202.190 254.244 1.00 40.42 309 ASP C O 1
ATOM 3366 N N . ILE B 2 310 ? 224.293 202.954 256.241 1.00 40.08 310 ILE C N 1
ATOM 3367 C CA . ILE B 2 310 ? 224.376 204.371 255.909 1.00 39.74 310 ILE C CA 1
ATOM 3368 C C . ILE B 2 310 ? 225.718 204.918 256.384 1.00 39.65 310 ILE C C 1
ATOM 3369 O O . ILE B 2 310 ? 226.108 204.726 257.536 1.00 39.77 310 ILE C O 1
ATOM 3374 N N . PHE B 2 311 ? 226.380 205.666 255.503 1.00 39.77 311 PHE C N 1
ATOM 3375 C CA . PHE B 2 311 ? 227.542 206.472 255.840 1.00 40.35 311 PHE C CA 1
ATOM 3376 C C . PHE B 2 311 ? 227.172 207.949 255.822 1.00 40.81 311 PHE C C 1
ATOM 3377 O O . PHE B 2 311 ? 226.546 208.419 254.877 1.00 40.88 311 PHE C O 1
ATOM 3385 N N . LYS B 2 312 ? 227.562 208.668 256.878 1.00 42.02 312 LYS C N 1
ATOM 3386 C CA . LYS B 2 312 ? 227.652 210.117 256.837 1.00 43.24 312 LYS C CA 1
ATOM 3387 C C . LYS B 2 312 ? 228.935 210.489 256.100 1.00 43.15 312 LYS C C 1
ATOM 3388 O O . LYS B 2 312 ? 230.005 209.996 256.436 1.00 43.10 312 LYS C O 1
ATOM 3394 N N . ILE B 2 313 ? 228.796 211.346 255.084 1.00 43.19 313 ILE C N 1
ATOM 3395 C CA . ILE B 2 313 ? 229.897 211.818 254.254 1.00 43.61 313 ILE C CA 1
ATOM 3396 C C . ILE B 2 313 ? 230.029 213.327 254.447 1.00 43.84 313 ILE C C 1
ATOM 3397 O O . ILE B 2 313 ? 229.051 214.061 254.293 1.00 43.82 313 ILE C O 1
ATOM 3402 N N . THR B 2 314 ? 231.248 213.777 254.774 1.00 45.22 314 THR C N 1
ATOM 3403 C CA . THR B 2 314 ? 231.575 215.197 254.839 1.00 47.21 314 THR C CA 1
ATOM 3404 C C . THR B 2 314 ? 232.785 215.495 253.957 1.00 48.07 314 THR C C 1
ATOM 3405 O O . THR B 2 314 ? 233.588 214.608 253.663 1.00 48.04 314 THR C O 1
ATOM 3409 N N . LEU B 2 315 ? 232.893 216.755 253.520 1.00 50.31 315 LEU C N 1
ATOM 3410 C CA . LEU B 2 315 ? 233.999 217.195 252.684 1.00 52.90 315 LEU C CA 1
ATOM 3411 C C . LEU B 2 315 ? 234.788 218.258 253.436 1.00 55.29 315 LEU C C 1
ATOM 3412 O O . LEU B 2 315 ? 234.257 219.322 253.751 1.00 55.86 315 LEU C O 1
ATOM 3417 N N . GLU B 2 316 ? 236.075 217.992 253.675 1.00 59.41 316 GLU C N 1
ATOM 3418 C CA . GLU B 2 316 ? 236.957 219.018 254.213 1.00 63.31 316 GLU C CA 1
ATOM 3419 C C . GLU B 2 316 ? 237.400 219.949 253.087 1.00 65.29 316 GLU C C 1
ATOM 3420 O O . GLU B 2 316 ? 237.715 219.491 251.988 1.00 65.27 316 GLU C O 1
ATOM 3426 N N . THR B 2 317 ? 237.439 221.256 253.383 1.00 68.97 317 THR C N 1
ATOM 3427 C CA . THR B 2 317 ? 237.793 222.271 252.401 1.00 72.66 317 THR C CA 1
ATOM 3428 C C . THR B 2 317 ? 238.915 223.158 252.935 1.00 75.21 317 THR C C 1
ATOM 3429 O O . THR B 2 317 ? 238.963 223.473 254.124 1.00 76.10 317 THR C O 1
ATOM 3433 N N . ASP B 2 318 ? 239.837 223.522 252.035 1.00 78.04 318 ASP C N 1
ATOM 3434 C CA . ASP B 2 318 ? 240.822 224.574 252.247 1.00 80.66 318 ASP C CA 1
ATOM 3435 C C . ASP B 2 318 ? 240.693 225.570 251.094 1.00 81.88 318 ASP C C 1
ATOM 3436 O O . ASP B 2 318 ? 240.668 225.161 249.930 1.00 82.24 318 ASP C O 1
ATOM 3441 N N . GLU B 2 319 ? 240.510 226.859 251.418 1.00 83.47 319 GLU C N 1
ATOM 3442 C CA . GLU B 2 319 ? 239.828 227.775 250.502 1.00 84.55 319 GLU C CA 1
ATOM 3443 C C . GLU B 2 319 ? 238.537 227.136 249.954 1.00 84.34 319 GLU C C 1
ATOM 3444 O O . GLU B 2 319 ? 237.777 226.540 250.720 1.00 84.71 319 GLU C O 1
ATOM 3450 N N . ASP B 2 320 ? 238.298 227.243 248.633 1.00 83.54 320 ASP C N 1
ATOM 3451 C CA . ASP B 2 320 ? 237.161 226.612 247.968 1.00 82.29 320 ASP C CA 1
ATOM 3452 C C . ASP B 2 320 ? 237.497 225.218 247.407 1.00 80.34 320 ASP C C 1
ATOM 3453 O O . ASP B 2 320 ? 236.730 224.645 246.626 1.00 80.22 320 ASP C O 1
ATOM 3458 N N . MET B 2 321 ? 238.664 224.663 247.767 1.00 77.52 321 MET C N 1
ATOM 3459 C CA . MET B 2 321 ? 239.095 223.364 247.265 1.00 74.77 321 MET C CA 1
ATOM 3460 C C . MET B 2 321 ? 238.766 222.281 248.291 1.00 71.64 321 MET C C 1
ATOM 3461 O O . MET B 2 321 ? 239.114 222.397 249.459 1.00 71.55 321 MET C O 1
ATOM 3466 N N . VAL B 2 322 ? 238.113 221.200 247.858 1.00 67.90 322 VAL C N 1
ATOM 3467 C CA . VAL B 2 322 ? 237.983 220.010 248.696 1.00 64.79 322 VAL C CA 1
ATOM 3468 C C . VAL B 2 322 ? 239.342 219.319 248.792 1.00 63.23 322 VAL C C 1
ATOM 3469 O O . VAL B 2 322 ? 240.026 219.171 247.780 1.00 62.76 322 VAL C O 1
ATOM 3473 N N . THR B 2 323 ? 239.709 218.886 250.010 1.00 61.85 323 THR C N 1
ATOM 3474 C CA . THR B 2 323 ? 240.994 218.256 250.283 1.00 60.84 323 THR C CA 1
ATOM 3475 C C . THR B 2 323 ? 240.832 216.792 250.693 1.00 59.84 323 THR C C 1
ATOM 3476 O O . THR B 2 323 ? 241.679 215.970 250.350 1.00 60.03 323 THR C O 1
ATOM 3480 N N . GLU B 2 324 ? 239.751 216.456 251.419 1.00 58.86 324 GLU C N 1
ATOM 3481 C CA . GLU B 2 324 ? 239.428 215.060 251.699 1.00 58.02 324 GLU C CA 1
ATOM 3482 C C . GLU B 2 324 ? 237.919 214.820 251.806 1.00 56.12 324 GLU C C 1
ATOM 3483 O O . GLU B 2 324 ? 237.141 215.713 252.137 1.00 56.06 324 GLU C O 1
ATOM 3489 N N . ILE B 2 325 ? 237.514 213.575 251.507 1.00 54.65 325 ILE C N 1
ATOM 3490 C CA . ILE B 2 325 ? 236.188 213.052 251.796 1.00 53.74 325 ILE C CA 1
ATOM 3491 C C . ILE B 2 325 ? 236.322 212.213 253.064 1.00 53.77 325 ILE C C 1
ATOM 3492 O O . ILE B 2 325 ? 237.156 211.313 253.107 1.00 53.60 325 ILE C O 1
ATOM 3497 N N . ARG B 2 326 ? 235.473 212.481 254.062 1.00 54.20 326 ARG C N 1
ATOM 3498 C CA . ARG B 2 326 ? 235.452 211.728 255.310 1.00 54.61 326 ARG C CA 1
ATOM 3499 C C . ARG B 2 326 ? 234.157 210.924 255.400 1.00 53.67 326 ARG C C 1
ATOM 3500 O O . ARG B 2 326 ? 233.088 211.465 255.140 1.00 53.38 326 ARG C O 1
ATOM 3508 N N . LEU B 2 327 ? 234.264 209.627 255.732 1.00 53.07 327 LEU C N 1
ATOM 3509 C CA . LEU B 2 327 ? 233.129 208.719 255.878 1.00 52.73 327 LEU C CA 1
ATOM 3510 C C . LEU B 2 327 ? 233.052 208.200 257.314 1.00 52.28 327 LEU C C 1
ATOM 3511 O O . LEU B 2 327 ? 233.935 207.465 257.757 1.00 53.05 327 LEU C O 1
ATOM 3516 N N . LYS B 2 328 ? 231.958 208.516 258.020 1.00 51.52 328 LYS C N 1
ATOM 3517 C CA . LYS B 2 328 ? 231.664 207.884 259.295 1.00 50.91 328 LYS C CA 1
ATOM 3518 C C . LYS B 2 328 ? 230.486 206.936 259.099 1.00 49.20 328 LYS C C 1
ATOM 3519 O O . LYS B 2 328 ? 229.504 207.285 258.452 1.00 48.72 328 LYS C O 1
ATOM 3525 N N . TYR B 2 329 ? 230.587 205.720 259.637 1.00 47.10 329 TYR C N 1
ATOM 3526 C CA . TYR B 2 329 ? 229.427 204.848 259.662 1.00 45.60 329 TYR C CA 1
ATOM 3527 C C . TYR B 2 329 ? 228.356 205.433 260.582 1.00 45.13 329 TYR C C 1
ATOM 3528 O O . TYR B 2 329 ? 228.645 205.828 261.705 1.00 45.28 329 TYR C O 1
ATOM 3537 N N . PHE B 2 330 ? 227.125 205.515 260.077 1.00 44.81 330 PHE C N 1
ATOM 3538 C CA . PHE B 2 330 ? 226.060 206.225 260.754 1.00 44.79 330 PHE C CA 1
ATOM 3539 C C . PHE B 2 330 ? 225.094 205.253 261.426 1.00 44.74 330 PHE C C 1
ATOM 3540 O O . PHE B 2 330 ? 225.042 205.199 262.659 1.00 45.40 330 PHE C O 1
ATOM 3548 N N . ASP B 2 331 ? 224.360 204.474 260.618 1.00 44.56 331 ASP C N 1
ATOM 3549 C CA . ASP B 2 331 ? 223.440 203.443 261.086 1.00 44.39 331 ASP C CA 1
ATOM 3550 C C . ASP B 2 331 ? 223.113 202.469 259.953 1.00 43.69 331 ASP C C 1
ATOM 3551 O O . ASP B 2 331 ? 223.366 202.770 258.796 1.00 43.64 331 ASP C O 1
ATOM 3556 N N . THR B 2 332 ? 222.546 201.298 260.280 1.00 42.53 332 THR C N 1
ATOM 3557 C CA . THR B 2 332 ? 222.063 200.344 259.291 1.00 42.38 332 THR C CA 1
ATOM 3558 C C . THR B 2 332 ? 220.538 200.295 259.344 1.00 42.32 332 THR C C 1
ATOM 3559 O O . THR B 2 332 ? 219.947 200.092 260.406 1.00 42.58 332 THR C O 1
ATOM 3563 N N . VAL B 2 333 ? 219.903 200.450 258.174 1.00 41.78 333 VAL C N 1
ATOM 3564 C CA . VAL B 2 333 ? 218.454 200.395 258.023 1.00 41.61 333 VAL C CA 1
ATOM 3565 C C . VAL B 2 333 ? 218.138 199.579 256.765 1.00 41.70 333 VAL C C 1
ATOM 3566 O O . VAL B 2 333 ? 219.037 199.340 255.965 1.00 41.55 333 VAL C O 1
ATOM 3570 N N . PRO B 2 334 ? 216.891 199.101 256.527 1.00 41.91 334 PRO C N 1
ATOM 3571 C CA . PRO B 2 334 ? 216.569 198.392 255.284 1.00 41.59 334 PRO C CA 1
ATOM 3572 C C . PRO B 2 334 ? 216.941 199.189 254.035 1.00 40.83 334 PRO C C 1
ATOM 3573 O O . PRO B 2 334 ? 216.911 200.420 254.029 1.00 40.66 334 PRO C O 1
ATOM 3577 N N . VAL B 2 335 ? 217.321 198.460 252.984 1.00 39.99 335 VAL C N 1
ATOM 3578 C CA . VAL B 2 335 ? 217.791 199.043 251.734 1.00 39.59 335 VAL C CA 1
ATOM 3579 C C . VAL B 2 335 ? 216.696 199.923 251.134 1.00 39.41 335 VAL C C 1
ATOM 3580 O O . VAL B 2 335 ? 215.553 199.497 251.012 1.00 39.04 335 VAL C O 1
ATOM 3584 N N . ALA B 2 336 ? 217.064 201.155 250.763 1.00 39.64 336 ALA C N 1
ATOM 3585 C CA . ALA B 2 336 ? 216.102 202.202 250.452 1.00 40.16 336 ALA C CA 1
ATOM 3586 C C . ALA B 2 336 ? 216.084 202.540 248.959 1.00 40.62 336 ALA C C 1
ATOM 3587 O O . ALA B 2 336 ? 217.125 202.655 248.310 1.00 41.06 336 ALA C O 1
ATOM 3589 N N . ALA B 2 337 ? 214.877 202.744 248.419 1.00 41.39 337 ALA C N 1
ATOM 3590 C CA . ALA B 2 337 ? 214.690 203.383 247.123 1.00 41.86 337 ALA C CA 1
ATOM 3591 C C . ALA B 2 337 ? 215.063 204.868 247.192 1.00 42.61 337 ALA C C 1
ATOM 3592 O O . ALA B 2 337 ? 215.659 205.401 246.253 1.00 43.11 337 ALA C O 1
ATOM 3594 N N . ALA B 2 338 ? 214.696 205.528 248.307 1.00 42.86 338 ALA C N 1
ATOM 3595 C CA . ALA B 2 338 ? 215.009 206.932 248.548 1.00 43.35 338 ALA C CA 1
ATOM 3596 C C . ALA B 2 338 ? 215.142 207.236 250.042 1.00 43.72 338 ALA C C 1
ATOM 3597 O O . ALA B 2 338 ? 214.503 206.605 250.885 1.00 43.55 338 ALA C O 1
ATOM 3599 N N . MET B 2 339 ? 215.958 208.254 250.342 1.00 44.72 339 MET C N 1
ATOM 3600 C CA . MET B 2 339 ? 216.066 208.833 251.673 1.00 45.59 339 MET C CA 1
ATOM 3601 C C . MET B 2 339 ? 215.797 210.335 251.588 1.00 46.00 339 MET C C 1
ATOM 3602 O O . MET B 2 339 ? 216.306 211.001 250.686 1.00 46.25 339 MET C O 1
ATOM 3607 N N . CYS B 2 340 ? 215.026 210.864 252.544 1.00 46.86 340 CYS C N 1
ATOM 3608 C CA . CYS B 2 340 ? 214.859 212.299 252.708 1.00 47.70 340 CYS C CA 1
ATOM 3609 C C . CYS B 2 340 ? 215.198 212.688 254.142 1.00 47.78 340 CYS C C 1
ATOM 3610 O O . CYS B 2 340 ? 214.571 212.194 255.077 1.00 47.36 340 CYS C O 1
ATOM 3613 N N . VAL B 2 341 ? 216.183 213.585 254.317 1.00 48.67 341 VAL C N 1
ATOM 3614 C CA . VAL B 2 341 ? 216.377 214.232 255.609 1.00 50.06 341 VAL C CA 1
ATOM 3615 C C . VAL B 2 341 ? 215.526 215.499 255.644 1.00 51.17 341 VAL C C 1
ATOM 3616 O O . VAL B 2 341 ? 215.735 216.419 254.855 1.00 51.76 341 VAL C O 1
ATOM 3620 N N . LEU B 2 342 ? 214.596 215.544 256.602 1.00 52.63 342 LEU C N 1
ATOM 3621 C CA . LEU B 2 342 ? 213.730 216.682 256.864 1.00 54.14 342 LEU C CA 1
ATOM 3622 C C . LEU B 2 342 ? 214.401 217.680 257.807 1.00 55.29 342 LEU C C 1
ATOM 3623 O O . LEU B 2 342 ? 215.104 217.300 258.749 1.00 55.26 342 LEU C O 1
ATOM 3628 N N . LYS B 2 343 ? 214.100 218.967 257.598 1.00 56.73 343 LYS C N 1
ATOM 3629 C CA . LYS B 2 343 ? 214.617 220.081 258.389 1.00 57.83 343 LYS C CA 1
ATOM 3630 C C . LYS B 2 343 ? 214.326 219.933 259.888 1.00 57.33 343 LYS C C 1
ATOM 3631 O O . LYS B 2 343 ? 215.078 220.452 260.718 1.00 57.98 343 LYS C O 1
ATOM 3637 N N . THR B 2 344 ? 213.228 219.240 260.225 1.00 56.64 344 THR C N 1
ATOM 3638 C CA . THR B 2 344 ? 212.778 219.011 261.594 1.00 56.27 344 THR C CA 1
ATOM 3639 C C . THR B 2 344 ? 213.529 217.885 262.315 1.00 55.40 344 THR C C 1
ATOM 3640 O O . THR B 2 344 ? 213.153 217.521 263.432 1.00 55.75 344 THR C O 1
ATOM 3644 N N . GLY B 2 345 ? 214.563 217.306 261.691 1.00 54.32 345 GLY C N 1
ATOM 3645 C CA . GLY B 2 345 ? 215.416 216.317 262.341 1.00 52.69 345 GLY C CA 1
ATOM 3646 C C . GLY B 2 345 ? 214.896 214.881 262.239 1.00 51.36 345 GLY C C 1
ATOM 3647 O O . GLY B 2 345 ? 215.091 214.077 263.155 1.00 51.15 345 GLY C O 1
ATOM 3648 N N . PHE B 2 346 ? 214.251 214.559 261.110 1.00 49.99 346 PHE C N 1
ATOM 3649 C CA . PHE B 2 346 ? 213.781 213.210 260.830 1.00 48.53 346 PHE C CA 1
ATOM 3650 C C . PHE B 2 346 ? 214.365 212.722 259.507 1.00 46.78 346 PHE C C 1
ATOM 3651 O O . PHE B 2 346 ? 214.516 213.496 258.563 1.00 46.71 346 PHE C O 1
ATOM 3659 N N . LEU B 2 347 ? 214.680 211.423 259.450 1.00 44.66 347 LEU C N 1
ATOM 3660 C CA . LEU B 2 347 ? 215.068 210.744 258.227 1.00 42.72 347 LEU C CA 1
ATOM 3661 C C . LEU B 2 347 ? 213.907 209.856 257.794 1.00 41.31 347 LEU C C 1
ATOM 3662 O O . LEU B 2 347 ? 213.487 208.966 258.532 1.00 41.20 347 LEU C O 1
ATOM 3667 N N . PHE B 2 348 ? 213.403 210.091 256.584 1.00 40.07 348 PHE C N 1
ATOM 3668 C CA . PHE B 2 348 ? 212.423 209.204 255.996 1.00 39.11 348 PHE C CA 1
ATOM 3669 C C . PHE B 2 348 ? 213.136 208.234 255.067 1.00 38.74 348 PHE C C 1
ATOM 3670 O O . PHE B 2 348 ? 213.863 208.643 254.168 1.00 38.40 348 PHE C O 1
ATOM 3678 N N . VAL B 2 349 ? 212.899 206.947 255.303 1.00 38.44 349 VAL C N 1
ATOM 3679 C CA . VAL B 2 349 ? 213.506 205.877 254.546 1.00 38.41 349 VAL C CA 1
ATOM 3680 C C . VAL B 2 349 ? 212.457 205.096 253.764 1.00 38.14 349 VAL C C 1
ATOM 3681 O O . VAL B 2 349 ? 211.611 204.406 254.321 1.00 37.85 349 VAL C O 1
ATOM 3685 N N . ALA B 2 350 ? 212.299 205.484 252.489 1.00 38.14 350 ALA C N 1
ATOM 3686 C CA . ALA B 2 350 ? 211.427 204.787 251.555 1.00 38.47 350 ALA C CA 1
ATOM 3687 C C . ALA B 2 350 ? 212.109 203.476 251.187 1.00 38.65 350 ALA C C 1
ATOM 3688 O O . ALA B 2 350 ? 213.050 203.464 250.389 1.00 39.12 350 ALA C O 1
ATOM 3690 N N . SER B 2 351 ? 211.661 202.375 251.801 1.00 38.71 351 SER C N 1
ATOM 3691 C CA . SER B 2 351 ? 212.259 201.069 251.594 1.00 39.18 351 SER C CA 1
ATOM 3692 C C . SER B 2 351 ? 212.084 200.613 250.150 1.00 39.43 351 SER C C 1
ATOM 3693 O O . SER B 2 351 ? 211.033 200.790 249.543 1.00 39.36 351 SER C O 1
ATOM 3696 N N . GLU B 2 352 ? 213.126 199.974 249.625 1.00 40.00 352 GLU C N 1
ATOM 3697 C CA . GLU B 2 352 ? 213.126 199.351 248.311 1.00 40.46 352 GLU C CA 1
ATOM 3698 C C . GLU B 2 352 ? 211.939 198.389 248.155 1.00 39.67 352 GLU C C 1
ATOM 3699 O O . GLU B 2 352 ? 211.262 198.402 247.127 1.00 39.43 352 GLU C O 1
ATOM 3705 N N . PHE B 2 353 ? 211.701 197.576 249.196 1.00 38.96 353 PHE C N 1
ATOM 3706 C CA . PHE B 2 353 ? 210.564 196.674 249.327 1.00 38.31 353 PHE C CA 1
ATOM 3707 C C . PHE B 2 353 ? 210.092 196.669 250.780 1.00 37.66 353 PHE C C 1
ATOM 3708 O O . PHE B 2 353 ? 210.832 197.061 251.678 1.00 37.89 353 PHE C O 1
ATOM 3716 N N . GLY B 2 354 ? 208.847 196.249 251.024 1.00 37.10 354 GLY C N 1
ATOM 3717 C CA . GLY B 2 354 ? 208.342 196.165 252.387 1.00 36.84 354 GLY C CA 1
ATOM 3718 C C . GLY B 2 354 ? 208.110 197.540 253.013 1.00 36.28 354 GLY C C 1
ATOM 3719 O O . GLY B 2 354 ? 208.063 198.551 252.321 1.00 36.38 354 GLY C O 1
ATOM 3720 N N . ASN B 2 355 ? 207.949 197.558 254.335 1.00 36.05 355 ASN C N 1
ATOM 3721 C CA . ASN B 2 355 ? 207.492 198.726 255.075 1.00 36.10 355 ASN C CA 1
ATOM 3722 C C . ASN B 2 355 ? 208.497 199.871 254.976 1.00 35.83 355 ASN C C 1
ATOM 3723 O O . ASN B 2 355 ? 209.692 199.622 254.972 1.00 35.92 355 ASN C O 1
ATOM 3728 N N . HIS B 2 356 ? 208.006 201.120 254.938 1.00 36.01 356 HIS C N 1
ATOM 3729 C CA . HIS B 2 356 ? 208.830 202.327 254.988 1.00 36.05 356 HIS C CA 1
ATOM 3730 C C . HIS B 2 356 ? 208.928 202.845 256.420 1.00 36.65 356 HIS C C 1
ATOM 3731 O O . HIS B 2 356 ? 208.042 202.596 257.232 1.00 36.61 356 HIS C O 1
ATOM 3738 N N . TYR B 2 357 ? 209.982 203.618 256.721 1.00 37.46 357 TYR C N 1
ATOM 3739 C CA . TYR B 2 357 ? 210.278 204.025 258.093 1.00 38.34 357 TYR C CA 1
ATOM 3740 C C . TYR B 2 357 ? 210.460 205.536 258.190 1.00 38.28 357 TYR C C 1
ATOM 3741 O O . TYR B 2 357 ? 211.105 206.142 257.336 1.00 38.08 357 TYR C O 1
ATOM 3750 N N . LEU B 2 358 ? 209.945 206.134 259.268 1.00 38.59 358 LEU C N 1
ATOM 3751 C CA . LEU B 2 358 ? 210.426 207.434 259.695 1.00 39.33 358 LEU C CA 1
ATOM 3752 C C . LEU B 2 358 ? 211.251 207.252 260.966 1.00 39.75 358 LEU C C 1
ATOM 3753 O O . LEU B 2 358 ? 210.783 206.671 261.944 1.00 39.59 358 LEU C O 1
ATOM 3758 N N . TYR B 2 359 ? 212.477 207.774 260.937 1.00 40.94 359 TYR C N 1
ATOM 3759 C CA . TYR B 2 359 ? 213.353 207.803 262.096 1.00 42.64 359 TYR C CA 1
ATOM 3760 C C . TYR B 2 359 ? 213.551 209.244 262.553 1.00 44.58 359 TYR C C 1
ATOM 3761 O O . TYR B 2 359 ? 213.786 210.122 261.731 1.00 44.39 359 TYR C O 1
ATOM 3770 N N . GLN B 2 360 ? 213.525 209.484 263.865 1.00 47.94 360 GLN C N 1
ATOM 3771 C CA . GLN B 2 360 ? 214.119 210.704 264.380 1.00 51.21 360 GLN C CA 1
ATOM 3772 C C . GLN B 2 360 ? 215.640 210.556 264.400 1.00 52.90 360 GLN C C 1
ATOM 3773 O O . GLN B 2 360 ? 216.157 209.513 264.792 1.00 52.84 360 GLN C O 1
ATOM 3779 N N . ILE B 2 361 ? 216.344 211.612 263.983 1.00 56.22 361 ILE C N 1
ATOM 3780 C CA . ILE B 2 361 ? 217.793 211.658 264.074 1.00 59.78 361 ILE C CA 1
ATOM 3781 C C . ILE B 2 361 ? 218.148 212.139 265.479 1.00 62.80 361 ILE C C 1
ATOM 3782 O O . ILE B 2 361 ? 218.110 213.336 265.767 1.00 63.58 361 ILE C O 1
ATOM 3787 N N . ALA B 2 362 ? 218.471 211.184 266.358 1.00 66.85 362 ALA C N 1
ATOM 3788 C CA . ALA B 2 362 ? 218.814 211.467 267.744 1.00 71.08 362 ALA C CA 1
ATOM 3789 C C . ALA B 2 362 ? 220.179 212.151 267.854 1.00 74.56 362 ALA C C 1
ATOM 3790 O O . ALA B 2 362 ? 220.362 213.027 268.698 1.00 75.45 362 ALA C O 1
ATOM 3792 N N . HIS B 2 363 ? 221.133 211.747 266.998 1.00 79.16 363 HIS C N 1
ATOM 3793 C CA . HIS B 2 363 ? 222.477 212.317 266.960 1.00 83.54 363 HIS C CA 1
ATOM 3794 C C . HIS B 2 363 ? 222.939 212.482 265.513 1.00 86.21 363 HIS C C 1
ATOM 3795 O O . HIS B 2 363 ? 222.613 211.664 264.650 1.00 86.28 363 HIS C O 1
ATOM 3802 N N . LEU B 2 364 ? 223.759 213.512 265.258 1.00 90.03 364 LEU C N 1
ATOM 3803 C CA . LEU B 2 364 ? 224.179 213.848 263.899 1.00 93.47 364 LEU C CA 1
ATOM 3804 C C . LEU B 2 364 ? 225.376 213.012 263.416 1.00 95.93 364 LEU C C 1
ATOM 3805 O O . LEU B 2 364 ? 225.956 213.325 262.373 1.00 95.91 364 LEU C O 1
ATOM 3810 N N . GLY B 2 365 ? 225.744 211.938 264.140 1.00 98.74 365 GLY C N 1
ATOM 3811 C CA . GLY B 2 365 ? 226.919 211.143 263.803 1.00 102.45 365 GLY C CA 1
ATOM 3812 C C . GLY B 2 365 ? 228.234 211.858 264.105 1.00 105.40 365 GLY C C 1
ATOM 3813 O O . GLY B 2 365 ? 229.124 211.908 263.253 1.00 105.47 365 GLY C O 1
ATOM 3814 N N . ASP B 2 366 ? 228.310 212.437 265.315 1.00 108.42 366 ASP C N 1
ATOM 3815 C CA . ASP B 2 366 ? 229.473 213.145 265.844 1.00 111.30 366 ASP C CA 1
ATOM 3816 C C . ASP B 2 366 ? 229.889 212.568 267.206 1.00 112.89 366 ASP C C 1
ATOM 3817 O O . ASP B 2 366 ? 230.228 213.301 268.139 1.00 113.47 366 ASP C O 1
ATOM 3822 N N . ASP B 2 367 ? 229.837 211.234 267.284 1.00 114.53 367 ASP C N 1
ATOM 3823 C CA . ASP B 2 367 ? 230.441 210.378 268.295 1.00 115.76 367 ASP C CA 1
ATOM 3824 C C . ASP B 2 367 ? 231.938 210.226 268.008 1.00 116.14 367 ASP C C 1
ATOM 3825 O O . ASP B 2 367 ? 232.419 210.737 266.995 1.00 116.17 367 ASP C O 1
ATOM 3830 N N . ASP B 2 368 ? 232.683 209.442 268.825 1.00 116.25 368 ASP C N 1
ATOM 3831 C CA . ASP B 2 368 ? 233.964 208.921 268.332 1.00 116.24 368 ASP C CA 1
ATOM 3832 C C . ASP B 2 368 ? 234.405 207.558 268.899 1.00 115.61 368 ASP C C 1
ATOM 3833 O O . ASP B 2 368 ? 235.571 207.168 268.769 1.00 115.88 368 ASP C O 1
ATOM 3838 N N . GLU B 2 369 ? 233.467 206.787 269.464 1.00 114.29 369 GLU C N 1
ATOM 3839 C CA . GLU B 2 369 ? 233.676 205.368 269.753 1.00 112.95 369 GLU C CA 1
ATOM 3840 C C . GLU B 2 369 ? 233.886 204.552 268.468 1.00 110.96 369 GLU C C 1
ATOM 3841 O O . GLU B 2 369 ? 234.485 203.475 268.511 1.00 111.08 369 GLU C O 1
ATOM 3847 N N . GLU B 2 370 ? 233.376 205.060 267.331 1.00 107.71 370 GLU C N 1
ATOM 3848 C CA . GLU B 2 370 ? 233.499 204.426 266.022 1.00 104.70 370 GLU C CA 1
ATOM 3849 C C . GLU B 2 370 ? 234.288 205.317 265.058 1.00 101.85 370 GLU C C 1
ATOM 3850 O O . GLU B 2 370 ? 233.961 206.494 264.885 1.00 101.49 370 GLU C O 1
ATOM 3856 N N . PRO B 2 371 ? 235.324 204.770 264.375 1.00 99.31 371 PRO C N 1
ATOM 3857 C CA . PRO B 2 371 ? 236.276 205.581 263.614 1.00 97.53 371 PRO C CA 1
ATOM 3858 C C . PRO B 2 371 ? 235.706 206.213 262.346 1.00 95.45 371 PRO C C 1
ATOM 3859 O O . PRO B 2 371 ? 234.794 205.683 261.714 1.00 95.01 371 PRO C O 1
ATOM 3863 N N . GLU B 2 372 ? 236.290 207.356 261.975 1.00 92.99 372 GLU C N 1
ATOM 3864 C CA . GLU B 2 372 ? 235.969 208.036 260.730 1.00 90.67 372 GLU C CA 1
ATOM 3865 C C . GLU B 2 372 ? 237.069 207.787 259.696 1.00 88.36 372 GLU C C 1
ATOM 3866 O O . GLU B 2 372 ? 238.222 208.173 259.894 1.00 88.45 372 GLU C O 1
ATOM 3872 N N . PHE B 2 373 ? 236.676 207.205 258.556 1.00 85.62 373 PHE C N 1
ATOM 3873 C CA . PHE B 2 373 ? 237.557 206.899 257.436 1.00 83.50 373 PHE C CA 1
ATOM 3874 C C . PHE B 2 373 ? 237.768 208.139 256.572 1.00 82.52 373 PHE C C 1
ATOM 3875 O O . PHE B 2 373 ? 236.921 209.026 256.549 1.00 82.50 373 PHE C O 1
ATOM 3883 N N . SER B 2 374 ? 238.874 208.186 255.816 1.00 81.95 374 SER C N 1
ATOM 3884 C CA . SER B 2 374 ? 239.169 209.357 255.004 1.00 81.49 374 SER C CA 1
ATOM 3885 C C . SER B 2 374 ? 239.949 209.011 253.730 1.00 81.75 374 SER C C 1
ATOM 3886 O O . SER B 2 374 ? 240.815 208.143 253.732 1.00 82.21 374 SER C O 1
ATOM 3889 N N . SER B 2 375 ? 239.698 209.768 252.653 1.00 82.33 375 SER C N 1
ATOM 3890 C CA . SER B 2 375 ? 240.453 209.728 251.402 1.00 83.69 375 SER C CA 1
ATOM 3891 C C . SER B 2 375 ? 241.928 210.118 251.556 1.00 85.52 375 SER C C 1
ATOM 3892 O O . SER B 2 375 ? 242.702 209.919 250.620 1.00 85.71 375 SER C O 1
ATOM 3895 N N . ALA B 2 376 ? 242.294 210.735 252.688 1.00 87.85 376 ALA C N 1
ATOM 3896 C CA . ALA B 2 376 ? 243.651 211.166 253.006 1.00 90.60 376 ALA C CA 1
ATOM 3897 C C . ALA B 2 376 ? 244.476 210.085 253.723 1.00 92.91 376 ALA C C 1
ATOM 3898 O O . ALA B 2 376 ? 245.700 210.217 253.818 1.00 93.65 376 ALA C O 1
ATOM 3900 N N . MET B 2 377 ? 243.828 209.018 254.208 1.00 95.81 377 MET C N 1
ATOM 3901 C CA . MET B 2 377 ? 244.520 207.927 254.884 1.00 98.91 377 MET C CA 1
ATOM 3902 C C . MET B 2 377 ? 245.338 207.094 253.895 1.00 101.74 377 MET C C 1
ATOM 3903 O O . MET B 2 377 ? 244.869 206.785 252.799 1.00 101.95 377 MET C O 1
ATOM 3908 N N . PRO B 2 378 ? 246.564 206.654 254.274 1.00 104.49 378 PRO C N 1
ATOM 3909 C CA . PRO B 2 378 ? 247.315 205.695 253.463 1.00 106.31 378 PRO C CA 1
ATOM 3910 C C . PRO B 2 378 ? 246.610 204.339 253.474 1.00 108.09 378 PRO C C 1
ATOM 3911 O O . PRO B 2 378 ? 246.119 203.898 254.514 1.00 108.41 378 PRO C O 1
ATOM 3915 N N . LEU B 2 379 ? 246.539 203.726 252.285 1.00 110.47 379 LEU C N 1
ATOM 3916 C CA . LEU B 2 379 ? 245.916 202.435 252.031 1.00 112.76 379 LEU C CA 1
ATOM 3917 C C . LEU B 2 379 ? 246.492 201.885 250.726 1.00 114.50 379 LEU C C 1
ATOM 3918 O O . LEU B 2 379 ? 247.027 202.649 249.921 1.00 114.91 379 LEU C O 1
ATOM 3923 N N . GLU B 2 380 ? 246.363 200.567 250.509 1.00 116.13 380 GLU C N 1
ATOM 3924 C CA . GLU B 2 380 ? 246.733 199.942 249.242 1.00 117.48 380 GLU C CA 1
ATOM 3925 C C . GLU B 2 380 ? 245.528 199.854 248.296 1.00 117.82 380 GLU C C 1
ATOM 3926 O O . GLU B 2 380 ? 244.419 200.239 248.665 1.00 117.92 380 GLU C O 1
ATOM 3932 N N . GLU B 2 381 ? 245.732 199.327 247.072 1.00 117.84 381 GLU C N 1
ATOM 3933 C CA . GLU B 2 381 ? 244.636 198.926 246.191 1.00 117.54 381 GLU C CA 1
ATOM 3934 C C . GLU B 2 381 ? 244.265 197.459 246.461 1.00 116.49 381 GLU C C 1
ATOM 3935 O O . GLU B 2 381 ? 245.134 196.651 246.780 1.00 116.49 381 GLU C O 1
ATOM 3941 N N . GLY B 2 382 ? 242.972 197.104 246.366 1.00 114.64 382 GLY C N 1
ATOM 3942 C CA . GLY B 2 382 ? 242.488 195.804 246.829 1.00 112.20 382 GLY C CA 1
ATOM 3943 C C . GLY B 2 382 ? 242.319 195.697 248.350 1.00 110.13 382 GLY C C 1
ATOM 3944 O O . GLY B 2 382 ? 241.521 194.890 248.837 1.00 110.32 382 GLY C O 1
ATOM 3945 N N . ASP B 2 383 ? 243.113 196.482 249.085 1.00 107.50 383 ASP C N 1
ATOM 3946 C CA . ASP B 2 383 ? 242.998 196.759 250.513 1.00 104.41 383 ASP C CA 1
ATOM 3947 C C . ASP B 2 383 ? 241.750 197.605 250.793 1.00 101.09 383 ASP C C 1
ATOM 3948 O O . ASP B 2 383 ? 241.232 198.272 249.900 1.00 101.09 383 ASP C O 1
ATOM 3953 N N . THR B 2 384 ? 241.244 197.588 252.042 1.00 96.53 384 THR C N 1
ATOM 3954 C CA . THR B 2 384 ? 240.045 198.361 252.360 1.00 92.22 384 THR C CA 1
ATOM 3955 C C . THR B 2 384 ? 239.932 198.744 253.840 1.00 88.16 384 THR C C 1
ATOM 3956 O O . THR B 2 384 ? 240.327 197.999 254.736 1.00 88.07 384 THR C O 1
ATOM 3960 N N . PHE B 2 385 ? 239.267 199.879 254.092 1.00 83.14 385 PHE C N 1
ATOM 3961 C CA . PHE B 2 385 ? 238.723 200.191 255.404 1.00 78.67 385 PHE C CA 1
ATOM 3962 C C . PHE B 2 385 ? 237.677 199.152 255.816 1.00 75.03 385 PHE C C 1
ATOM 3963 O O . PHE B 2 385 ? 236.866 198.728 254.991 1.00 74.71 385 PHE C O 1
ATOM 3971 N N . PHE B 2 386 ? 237.661 198.815 257.117 1.00 71.20 386 PHE C N 1
ATOM 3972 C CA . PHE B 2 386 ? 236.647 197.952 257.706 1.00 67.98 386 PHE C CA 1
ATOM 3973 C C . PHE B 2 386 ? 235.987 198.602 258.923 1.00 65.31 386 PHE C C 1
ATOM 3974 O O . PHE B 2 386 ? 236.658 199.128 259.811 1.00 65.34 386 PHE C O 1
ATOM 3982 N N . PHE B 2 387 ? 234.656 198.460 259.004 1.00 62.14 387 PHE C N 1
ATOM 3983 C CA . PHE B 2 387 ? 233.836 198.980 260.092 1.00 60.13 387 PHE C CA 1
ATOM 3984 C C . PHE B 2 387 ? 232.981 197.854 260.680 1.00 60.15 387 PHE C C 1
ATOM 3985 O O . PHE B 2 387 ? 232.804 196.812 260.054 1.00 59.79 387 PHE C O 1
ATOM 3993 N N . GLN B 2 388 ? 232.450 198.064 261.892 1.00 61.30 388 GLN C N 1
ATOM 3994 C CA . GLN B 2 388 ? 231.604 197.069 262.529 1.00 61.89 388 GLN C CA 1
ATOM 3995 C C . GLN B 2 388 ? 230.137 197.484 262.418 1.00 61.76 388 GLN C C 1
ATOM 3996 O O . GLN B 2 388 ? 229.766 198.511 262.977 1.00 61.55 388 GLN C O 1
ATOM 4002 N N . PRO B 2 389 ? 229.243 196.714 261.740 1.00 62.02 389 PRO C N 1
ATOM 4003 C CA . PRO B 2 389 ? 227.798 196.951 261.840 1.00 62.33 389 PRO C CA 1
ATOM 4004 C C . PRO B 2 389 ? 227.329 196.729 263.279 1.00 62.61 389 PRO C C 1
ATOM 4005 O O . PRO B 2 389 ? 227.748 195.778 263.932 1.00 63.08 389 PRO C O 1
ATOM 4009 N N . ARG B 2 390 ? 226.462 197.620 263.775 1.00 62.97 390 ARG C N 1
ATOM 4010 C CA . ARG B 2 390 ? 225.946 197.545 265.140 1.00 63.30 390 ARG C CA 1
ATOM 4011 C C . ARG B 2 390 ? 224.566 198.209 265.237 1.00 63.53 390 ARG C C 1
ATOM 4012 O O . ARG B 2 390 ? 224.226 199.006 264.369 1.00 63.48 390 ARG C O 1
ATOM 4020 N N . PRO B 2 391 ? 223.730 197.898 266.267 1.00 63.89 391 PRO C N 1
ATOM 4021 C CA . PRO B 2 391 ? 222.365 198.433 266.379 1.00 63.55 391 PRO C CA 1
ATOM 4022 C C . PRO B 2 391 ? 222.235 199.955 266.310 1.00 63.21 391 PRO C C 1
ATOM 4023 O O . PRO B 2 391 ? 223.227 200.675 266.411 1.00 63.24 391 PRO C O 1
ATOM 4027 N N . LEU B 2 392 ? 220.992 200.432 266.143 1.00 63.38 392 LEU C N 1
ATOM 4028 C CA . LEU B 2 392 ? 220.691 201.826 265.827 1.00 63.67 392 LEU C CA 1
ATOM 4029 C C . LEU B 2 392 ? 221.122 202.768 266.956 1.00 63.18 392 LEU C C 1
ATOM 4030 O O . LEU B 2 392 ? 220.664 202.647 268.094 1.00 63.76 392 LEU C O 1
ATOM 4035 N N . LYS B 2 393 ? 221.996 203.731 266.612 1.00 62.86 393 LYS C N 1
ATOM 4036 C CA . LYS B 2 393 ? 222.700 204.610 267.540 1.00 62.61 393 LYS C CA 1
ATOM 4037 C C . LYS B 2 393 ? 222.345 206.085 267.310 1.00 61.36 393 LYS C C 1
ATOM 4038 O O . LYS B 2 393 ? 222.106 206.826 268.268 1.00 61.44 393 LYS C O 1
ATOM 4044 N N . ASN B 2 394 ? 222.332 206.498 266.039 1.00 59.55 394 ASN C N 1
ATOM 4045 C CA . ASN B 2 394 ? 222.029 207.856 265.628 1.00 57.59 394 ASN C CA 1
ATOM 4046 C C . ASN B 2 394 ? 220.548 208.045 265.272 1.00 56.13 394 ASN C C 1
ATOM 4047 O O . ASN B 2 394 ? 220.050 209.176 265.270 1.00 56.35 394 ASN C O 1
ATOM 4052 N N . LEU B 2 395 ? 219.843 206.940 264.984 1.00 54.65 395 LEU C N 1
ATOM 4053 C CA . LEU B 2 395 ? 218.443 206.936 264.573 1.00 53.52 395 LEU C CA 1
ATOM 4054 C C . LEU B 2 395 ? 217.551 206.263 265.619 1.00 53.24 395 LEU C C 1
ATOM 4055 O O . LEU B 2 395 ? 217.922 205.251 266.218 1.00 53.43 395 LEU C O 1
ATOM 4060 N N . VAL B 2 396 ? 216.347 206.818 265.804 1.00 53.34 396 VAL C N 1
ATOM 4061 C CA . VAL B 2 396 ? 215.304 206.228 266.636 1.00 53.76 396 VAL C CA 1
ATOM 4062 C C . VAL B 2 396 ? 214.052 206.073 265.776 1.00 53.95 396 VAL C C 1
ATOM 4063 O O . VAL B 2 396 ? 213.607 207.037 265.160 1.00 54.17 396 VAL C O 1
ATOM 4067 N N . LEU B 2 397 ? 213.485 204.863 265.709 1.00 54.35 397 LEU C N 1
ATOM 4068 C CA . LEU B 2 397 ? 212.284 204.625 264.917 1.00 55.15 397 LEU C CA 1
ATOM 4069 C C . LEU B 2 397 ? 211.062 205.297 265.554 1.00 55.56 397 LEU C C 1
ATOM 4070 O O . LEU B 2 397 ? 210.852 205.164 266.759 1.00 56.40 397 LEU C O 1
ATOM 4075 N N . VAL B 2 398 ? 210.235 205.978 264.730 1.00 55.90 398 VAL C N 1
ATOM 4076 C CA . VAL B 2 398 ? 209.063 206.710 265.220 1.00 56.57 398 VAL C CA 1
ATOM 4077 C C . VAL B 2 398 ? 207.765 206.408 264.455 1.00 57.53 398 VAL C C 1
ATOM 4078 O O . VAL B 2 398 ? 206.690 206.599 265.024 1.00 58.12 398 VAL C O 1
ATOM 4082 N N . ASP B 2 399 ? 207.839 205.981 263.179 1.00 58.09 399 ASP C N 1
ATOM 4083 C CA . ASP B 2 399 ? 206.676 205.467 262.456 1.00 59.02 399 ASP C CA 1
ATOM 4084 C C . ASP B 2 399 ? 207.082 204.421 261.414 1.00 58.83 399 ASP C C 1
ATOM 4085 O O . ASP B 2 399 ? 208.198 204.455 260.899 1.00 58.51 399 ASP C O 1
ATOM 4090 N N . GLU B 2 400 ? 206.152 203.505 261.100 1.00 59.36 400 GLU C N 1
ATOM 4091 C CA . GLU B 2 400 ? 206.352 202.467 260.097 1.00 59.72 400 GLU C CA 1
ATOM 4092 C C . GLU B 2 400 ? 205.121 202.366 259.193 1.00 59.34 400 GLU C C 1
ATOM 4093 O O . GLU B 2 400 ? 204.040 201.977 259.629 1.00 60.07 400 GLU C O 1
ATOM 4099 N N . LEU B 2 401 ? 205.311 202.677 257.908 1.00 59.01 401 LEU C N 1
ATOM 4100 C CA . LEU B 2 401 ? 204.240 202.596 256.928 1.00 58.45 401 LEU C CA 1
ATOM 4101 C C . LEU B 2 401 ? 204.163 201.179 256.369 1.00 58.05 401 LEU C C 1
ATOM 4102 O O . LEU B 2 401 ? 204.901 200.803 255.457 1.00 58.30 401 LEU C O 1
ATOM 4107 N N . ASP B 2 402 ? 203.237 200.402 256.932 1.00 57.87 402 ASP C N 1
ATOM 4108 C CA . ASP B 2 402 ? 203.078 198.983 256.627 1.00 57.54 402 ASP C CA 1
ATOM 4109 C C . ASP B 2 402 ? 202.719 198.762 255.153 1.00 56.02 402 ASP C C 1
ATOM 4110 O O . ASP B 2 402 ? 201.634 199.134 254.723 1.00 56.62 402 ASP C O 1
ATOM 4115 N N . SER B 2 403 ? 203.616 198.118 254.387 1.00 53.44 403 SER C N 1
ATOM 4116 C CA . SER B 2 403 ? 203.561 198.100 252.927 1.00 50.94 403 SER C CA 1
ATOM 4117 C C . SER B 2 403 ? 203.667 196.689 252.350 1.00 48.56 403 SER C C 1
ATOM 4118 O O . SER B 2 403 ? 204.595 195.940 252.653 1.00 48.38 403 SER C O 1
ATOM 4121 N N . LEU B 2 404 ? 202.764 196.384 251.412 1.00 45.82 404 LEU C N 1
ATOM 4122 C CA . LEU B 2 404 ? 202.600 195.043 250.866 1.00 44.07 404 LEU C CA 1
ATOM 4123 C C . LEU B 2 404 ? 203.582 194.734 249.734 1.00 42.81 404 LEU C C 1
ATOM 4124 O O . LEU B 2 404 ? 203.664 193.582 249.315 1.00 42.78 404 LEU C O 1
ATOM 4129 N N . SER B 2 405 ? 204.311 195.731 249.213 1.00 41.23 405 SER C N 1
ATOM 4130 C CA . SER B 2 405 ? 205.226 195.511 248.095 1.00 40.21 405 SER C CA 1
ATOM 4131 C C . SER B 2 405 ? 206.370 194.584 248.507 1.00 39.15 405 SER C C 1
ATOM 4132 O O . SER B 2 405 ? 206.975 194.802 249.557 1.00 39.26 405 SER C O 1
ATOM 4135 N N . PRO B 2 406 ? 206.744 193.541 247.724 1.00 38.17 406 PRO C N 1
ATOM 4136 C CA . PRO B 2 406 ? 205.950 192.966 246.634 1.00 37.44 406 PRO C CA 1
ATOM 4137 C C . PRO B 2 406 ? 204.979 191.895 247.122 1.00 37.01 406 PRO C C 1
ATOM 4138 O O . PRO B 2 406 ? 205.322 191.108 248.000 1.00 37.08 406 PRO C O 1
ATOM 4142 N N . ILE B 2 407 ? 203.785 191.841 246.522 1.00 36.32 407 ILE C N 1
ATOM 4143 C CA . ILE B 2 407 ? 202.918 190.687 246.708 1.00 36.17 407 ILE C CA 1
ATOM 4144 C C . ILE B 2 407 ? 203.324 189.625 245.695 1.00 36.22 407 ILE C C 1
ATOM 4145 O O . ILE B 2 407 ? 203.172 189.816 244.492 1.00 36.16 407 ILE C O 1
ATOM 4150 N N . LEU B 2 408 ? 203.801 188.492 246.205 1.00 36.56 408 LEU C N 1
ATOM 4151 C CA . LEU B 2 408 ? 204.331 187.423 245.376 1.00 36.92 408 LEU C CA 1
ATOM 4152 C C . LEU B 2 408 ? 203.295 186.327 245.141 1.00 37.36 408 LEU C C 1
ATOM 4153 O O . LEU B 2 408 ? 203.236 185.750 244.058 1.00 37.75 408 LEU C O 1
ATOM 4158 N N . PHE B 2 409 ? 202.455 186.070 246.147 1.00 37.42 409 PHE C N 1
ATOM 4159 C CA . PHE B 2 409 ? 201.389 185.087 246.035 1.00 37.93 409 PHE C CA 1
ATOM 4160 C C . PHE B 2 409 ? 200.217 185.527 246.904 1.00 38.33 409 PHE C C 1
ATOM 4161 O O . PHE B 2 409 ? 200.415 186.220 247.900 1.00 38.19 409 PHE C O 1
ATOM 4169 N N . CYS B 2 410 ? 199.001 185.111 246.537 1.00 40.08 410 CYS C N 1
ATOM 4170 C CA . CYS B 2 410 ? 197.825 185.448 247.315 1.00 41.72 410 CYS C CA 1
ATOM 4171 C C . CYS B 2 410 ? 196.805 184.312 247.258 1.00 42.50 410 CYS C C 1
ATOM 4172 O O . CYS B 2 410 ? 196.652 183.658 246.231 1.00 42.90 410 CYS C O 1
ATOM 4175 N N . GLN B 2 411 ? 196.114 184.078 248.378 1.00 43.98 411 GLN C N 1
ATOM 4176 C CA . GLN B 2 411 ? 194.907 183.273 248.413 1.00 45.64 411 GLN C CA 1
ATOM 4177 C C . GLN B 2 411 ? 193.859 184.020 249.227 1.00 46.03 411 GLN C C 1
ATOM 4178 O O . GLN B 2 411 ? 194.124 184.441 250.349 1.00 45.98 411 GLN C O 1
ATOM 4184 N N . ILE B 2 412 ? 192.652 184.138 248.675 1.00 47.38 412 ILE C N 1
ATOM 4185 C CA . ILE B 2 412 ? 191.517 184.646 249.423 1.00 49.07 412 ILE C CA 1
ATOM 4186 C C . ILE B 2 412 ? 190.710 183.443 249.895 1.00 49.72 412 ILE C C 1
ATOM 4187 O O . ILE B 2 412 ? 190.144 182.715 249.082 1.00 50.18 412 ILE C O 1
ATOM 4192 N N . ALA B 2 413 ? 190.690 183.234 251.212 1.00 51.46 413 ALA C N 1
ATOM 4193 C CA . ALA B 2 413 ? 189.920 182.161 251.817 1.00 53.18 413 ALA C CA 1
ATOM 4194 C C . ALA B 2 413 ? 189.531 182.556 253.235 1.00 54.64 413 ALA C C 1
ATOM 4195 O O . ALA B 2 413 ? 190.221 183.327 253.893 1.00 54.21 413 ALA C O 1
ATOM 4197 N N . ASP B 2 414 ? 188.424 182.002 253.726 1.00 57.49 414 ASP C N 1
ATOM 4198 C CA . ASP B 2 414 ? 188.277 181.942 255.168 1.00 59.91 414 ASP C CA 1
ATOM 4199 C C . ASP B 2 414 ? 189.086 180.751 255.676 1.00 60.62 414 ASP C C 1
ATOM 4200 O O . ASP B 2 414 ? 188.767 179.606 255.347 1.00 61.58 414 ASP C O 1
ATOM 4205 N N . LEU B 2 415 ? 190.139 181.023 256.461 1.00 61.75 415 LEU C N 1
ATOM 4206 C CA . LEU B 2 415 ? 190.872 179.987 257.178 1.00 63.10 415 LEU C CA 1
ATOM 4207 C C . LEU B 2 415 ? 190.721 180.144 258.700 1.00 65.04 415 LEU C C 1
ATOM 4208 O O . LEU B 2 415 ? 191.364 179.422 259.461 1.00 65.50 415 LEU C O 1
ATOM 4213 N N . ALA B 2 416 ? 189.854 181.066 259.144 1.00 67.47 416 ALA C N 1
ATOM 4214 C CA . ALA B 2 416 ? 189.682 181.449 260.542 1.00 69.82 416 ALA C CA 1
ATOM 4215 C C . ALA B 2 416 ? 188.275 181.161 261.080 1.00 71.90 416 ALA C C 1
ATOM 4216 O O . ALA B 2 416 ? 188.051 181.284 262.286 1.00 72.95 416 ALA C O 1
ATOM 4218 N N . ASN B 2 417 ? 187.333 180.804 260.197 1.00 73.67 417 ASN C N 1
ATOM 4219 C CA . ASN B 2 417 ? 185.913 180.623 260.507 1.00 75.41 417 ASN C CA 1
ATOM 4220 C C . ASN B 2 417 ? 185.255 181.923 260.986 1.00 75.82 417 ASN C C 1
ATOM 4221 O O . ASN B 2 417 ? 184.328 181.922 261.798 1.00 76.66 417 ASN C O 1
ATOM 4226 N N . GLU B 2 418 ? 185.729 183.024 260.401 1.00 75.87 418 GLU C N 1
ATOM 4227 C CA . GLU B 2 418 ? 185.051 184.309 260.386 1.00 76.06 418 GLU C CA 1
ATOM 4228 C C . GLU B 2 418 ? 183.948 184.302 259.324 1.00 76.00 418 GLU C C 1
ATOM 4229 O O . GLU B 2 418 ? 183.890 183.425 258.464 1.00 76.33 418 GLU C O 1
ATOM 4235 N N . ASP B 2 419 ? 183.101 185.337 259.356 1.00 76.02 419 ASP C N 1
ATOM 4236 C CA . ASP B 2 419 ? 182.065 185.596 258.363 1.00 75.62 419 ASP C CA 1
ATOM 4237 C C . ASP B 2 419 ? 182.684 185.801 256.971 1.00 73.94 419 ASP C C 1
ATOM 4238 O O . ASP B 2 419 ? 182.237 185.244 255.958 1.00 74.18 419 ASP C O 1
ATOM 4243 N N . THR B 2 420 ? 183.754 186.607 256.941 1.00 70.80 420 THR C N 1
ATOM 4244 C CA . THR B 2 420 ? 184.326 187.162 255.719 1.00 67.67 420 THR C CA 1
ATOM 4245 C C . THR B 2 420 ? 185.677 186.514 255.404 1.00 64.49 420 THR C C 1
ATOM 4246 O O . THR B 2 420 ? 186.515 186.388 256.293 1.00 64.40 420 THR C O 1
ATOM 4250 N N . PRO B 2 421 ? 185.962 186.106 254.137 1.00 61.31 421 PRO C N 1
ATOM 4251 C CA . PRO B 2 421 ? 187.286 185.608 253.742 1.00 58.33 421 PRO C CA 1
ATOM 4252 C C . PRO B 2 421 ? 188.403 186.608 254.043 1.00 54.82 421 PRO C C 1
ATOM 4253 O O . PRO B 2 421 ? 188.232 187.815 253.901 1.00 54.79 421 PRO C O 1
ATOM 4257 N N . GLN B 2 422 ? 189.550 186.084 254.483 1.00 51.01 422 GLN C N 1
ATOM 4258 C CA . GLN B 2 422 ? 190.760 186.877 254.648 1.00 48.13 422 GLN C CA 1
ATOM 4259 C C . GLN B 2 422 ? 191.627 186.744 253.394 1.00 46.06 422 GLN C C 1
ATOM 4260 O O . GLN B 2 422 ? 191.495 185.780 252.642 1.00 45.66 422 GLN C O 1
ATOM 4266 N N . LEU B 2 423 ? 192.533 187.702 253.179 1.00 43.96 423 LEU C N 1
ATOM 4267 C CA . LEU B 2 423 ? 193.520 187.550 252.121 1.00 42.69 423 LEU C CA 1
ATOM 4268 C C . LEU B 2 423 ? 194.852 187.157 252.748 1.00 41.17 423 LEU C C 1
ATOM 4269 O O . LEU B 2 423 ? 195.407 187.888 253.563 1.00 40.69 423 LEU C O 1
ATOM 4274 N N . TYR B 2 424 ? 195.342 185.967 252.383 1.00 40.00 424 TYR C N 1
ATOM 4275 C CA . TYR B 2 424 ? 196.636 185.447 252.800 1.00 39.34 424 TYR C CA 1
ATOM 4276 C C . TYR B 2 424 ? 197.638 185.852 251.733 1.00 38.84 424 TYR C C 1
ATOM 4277 O O . TYR B 2 424 ? 197.542 185.408 250.593 1.00 38.64 424 TYR C O 1
ATOM 4286 N N . VAL B 2 425 ? 198.564 186.730 252.110 1.00 38.73 425 VAL C N 1
ATOM 4287 C CA . VAL B 2 425 ? 199.420 187.422 251.161 1.00 39.00 425 VAL C CA 1
ATOM 4288 C C . VAL B 2 425 ? 200.876 187.073 251.468 1.00 38.67 425 VAL C C 1
ATOM 4289 O O . VAL B 2 425 ? 201.350 187.291 252.580 1.00 38.64 425 VAL C O 1
ATOM 4293 N N . ALA B 2 426 ? 201.592 186.522 250.486 1.00 38.49 426 ALA C N 1
ATOM 4294 C CA . ALA B 2 426 ? 203.021 186.289 250.603 1.00 38.64 426 ALA C CA 1
ATOM 4295 C C . ALA B 2 426 ? 203.759 187.544 250.133 1.00 38.94 426 ALA C C 1
ATOM 4296 O O . ALA B 2 426 ? 203.592 187.974 248.989 1.00 39.11 426 ALA C O 1
ATOM 4298 N N . CYS B 2 427 ? 204.573 188.124 251.026 1.00 39.80 427 CYS C N 1
ATOM 4299 C CA . CYS B 2 427 ? 205.085 189.478 250.889 1.00 41.01 427 CYS C CA 1
ATOM 4300 C C . CYS B 2 427 ? 206.593 189.549 251.103 1.00 41.92 427 CYS C C 1
ATOM 4301 O O . CYS B 2 427 ? 207.191 188.661 251.712 1.00 41.78 427 CYS C O 1
ATOM 4304 N N . GLY B 2 428 ? 207.176 190.673 250.669 1.00 43.19 428 GLY C N 1
ATOM 4305 C CA . GLY B 2 428 ? 208.537 191.074 251.000 1.00 42.93 428 GLY C CA 1
ATOM 4306 C C . GLY B 2 428 ? 209.572 190.358 250.137 1.00 42.99 428 GLY C C 1
ATOM 4307 O O . GLY B 2 428 ? 209.224 189.476 249.359 1.00 43.46 428 GLY C O 1
ATOM 4308 N N . ARG B 2 429 ? 210.846 190.752 250.285 1.00 42.91 429 ARG C N 1
ATOM 4309 C CA . ARG B 2 429 ? 211.955 189.983 249.735 1.00 42.85 429 ARG C CA 1
ATOM 4310 C C . ARG B 2 429 ? 212.951 189.631 250.841 1.00 41.72 429 ARG C C 1
ATOM 4311 O O . ARG B 2 429 ? 213.172 190.412 251.763 1.00 41.83 429 ARG C O 1
ATOM 4319 N N . GLY B 2 430 ? 213.577 188.453 250.721 1.00 40.75 430 GLY C N 1
ATOM 4320 C CA . GLY B 2 430 ? 214.642 188.016 251.615 1.00 39.66 430 GLY C CA 1
ATOM 4321 C C . GLY B 2 430 ? 214.202 187.926 253.077 1.00 38.95 430 GLY C C 1
ATOM 4322 O O . GLY B 2 430 ? 213.082 187.516 253.362 1.00 38.88 430 GLY C O 1
ATOM 4323 N N . PRO B 2 431 ? 215.046 188.348 254.047 1.00 39.18 431 PRO C N 1
ATOM 4324 C CA . PRO B 2 431 ? 214.729 188.205 255.470 1.00 39.02 431 PRO C CA 1
ATOM 4325 C C . PRO B 2 431 ? 213.709 189.205 256.016 1.00 38.92 431 PRO C C 1
ATOM 4326 O O . PRO B 2 431 ? 213.401 189.171 257.200 1.00 39.52 431 PRO C O 1
ATOM 4330 N N . ARG B 2 432 ? 213.199 190.093 255.151 1.00 38.45 432 ARG C N 1
ATOM 4331 C CA . ARG B 2 432 ? 212.070 190.962 255.472 1.00 38.07 432 ARG C CA 1
ATOM 4332 C C . ARG B 2 432 ? 210.766 190.452 254.846 1.00 37.27 432 ARG C C 1
ATOM 4333 O O . ARG B 2 432 ? 209.758 191.165 254.816 1.00 37.56 432 ARG C O 1
ATOM 4341 N N . SER B 2 433 ? 210.784 189.207 254.350 1.00 36.52 433 SER C N 1
ATOM 4342 C CA . SER B 2 433 ? 209.591 188.525 253.864 1.00 36.06 433 SER C CA 1
ATOM 4343 C C . SER B 2 433 ? 208.627 188.244 255.008 1.00 36.03 433 SER C C 1
ATOM 4344 O O . SER B 2 433 ? 209.021 188.067 256.158 1.00 36.42 433 SER C O 1
ATOM 4347 N N . SER B 2 434 ? 207.343 188.175 254.669 1.00 35.95 434 SER C N 1
ATOM 4348 C CA . SER B 2 434 ? 206.318 187.856 255.644 1.00 36.41 434 SER C CA 1
ATOM 4349 C C . SER B 2 434 ? 205.138 187.192 254.948 1.00 36.11 434 SER C C 1
ATOM 4350 O O . SER B 2 434 ? 204.909 187.399 253.757 1.00 36.20 434 SER C O 1
ATOM 4353 N N . LEU B 2 435 ? 204.380 186.387 255.696 1.00 36.39 435 LEU C N 1
ATOM 4354 C CA . LEU B 2 435 ? 203.016 186.107 255.302 1.00 36.88 435 LEU C CA 1
ATOM 4355 C C . LEU B 2 435 ? 202.114 187.070 256.063 1.00 37.00 435 LEU C C 1
ATOM 4356 O O . LEU B 2 435 ? 202.201 187.173 257.285 1.00 37.10 435 LEU C O 1
ATOM 4361 N N . ARG B 2 436 ? 201.271 187.789 255.323 1.00 37.05 436 ARG C N 1
ATOM 4362 C CA . ARG B 2 436 ? 200.394 188.773 255.928 1.00 37.53 436 ARG C CA 1
ATOM 4363 C C . ARG B 2 436 ? 198.954 188.341 255.734 1.00 37.62 436 ARG C C 1
ATOM 4364 O O . ARG B 2 436 ? 198.570 187.883 254.655 1.00 37.44 436 ARG C O 1
ATOM 4372 N N . VAL B 2 437 ? 198.170 188.496 256.796 1.00 38.47 437 VAL C N 1
ATOM 4373 C CA . VAL B 2 437 ? 196.751 188.232 256.712 1.00 39.37 437 VAL C CA 1
ATOM 4374 C C . VAL B 2 437 ? 196.029 189.567 256.740 1.00 40.21 437 VAL C C 1
ATOM 4375 O O . VAL B 2 437 ? 196.162 190.339 257.686 1.00 40.40 437 VAL C O 1
ATOM 4379 N N . LEU B 2 438 ? 195.255 189.807 255.682 1.00 41.52 438 LEU C N 1
ATOM 4380 C CA . LEU B 2 438 ? 194.494 191.032 255.532 1.00 42.91 438 LEU C CA 1
ATOM 4381 C C . LEU B 2 438 ? 193.020 190.735 255.785 1.00 44.22 438 LEU C C 1
ATOM 4382 O O . LEU B 2 438 ? 192.443 189.814 255.203 1.00 44.24 438 LEU C O 1
ATOM 4387 N N . ARG B 2 439 ? 192.430 191.543 256.665 1.00 46.61 439 ARG C N 1
ATOM 4388 C CA . ARG B 2 439 ? 191.000 191.557 256.907 1.00 49.32 439 ARG C CA 1
ATOM 4389 C C . ARG B 2 439 ? 190.492 192.951 256.569 1.00 51.29 439 ARG C C 1
ATOM 4390 O O . ARG B 2 439 ? 191.195 193.940 256.784 1.00 50.99 439 ARG C O 1
ATOM 4398 N N . HIS B 2 440 ? 189.273 193.032 256.028 1.00 54.78 440 HIS C N 1
ATOM 4399 C CA . HIS B 2 440 ? 188.631 194.320 255.849 1.00 58.72 440 HIS C CA 1
ATOM 4400 C C . HIS B 2 440 ? 188.199 194.843 257.214 1.00 62.04 440 HIS C C 1
ATOM 4401 O O . HIS B 2 440 ? 187.514 194.156 257.974 1.00 61.61 440 HIS C O 1
ATOM 4408 N N . GLY B 2 441 ? 188.806 195.966 257.604 1.00 67.21 441 GLY C N 1
ATOM 4409 C CA . GLY B 2 441 ? 188.538 196.514 258.928 1.00 75.02 441 GLY C CA 1
ATOM 4410 C C . GLY B 2 441 ? 189.649 197.407 259.479 1.00 81.32 441 GLY C C 1
ATOM 4411 O O . GLY B 2 441 ? 190.620 197.674 258.769 1.00 81.29 441 GLY C O 1
ATOM 4412 N N . LEU B 2 442 ? 189.491 197.858 260.740 1.00 88.35 442 LEU C N 1
ATOM 4413 C CA . LEU B 2 442 ? 190.449 198.746 261.403 1.00 95.38 442 LEU C CA 1
ATOM 4414 C C . LEU B 2 442 ? 191.066 198.029 262.602 1.00 100.73 442 LEU C C 1
ATOM 4415 O O . LEU B 2 442 ? 190.353 197.326 263.306 1.00 101.06 442 LEU C O 1
ATOM 4420 N N . GLU B 2 443 ? 192.374 198.221 262.840 1.00 107.74 443 GLU C N 1
ATOM 4421 C CA . GLU B 2 443 ? 193.033 197.661 264.020 1.00 114.51 443 GLU C CA 1
ATOM 4422 C C . GLU B 2 443 ? 192.449 198.300 265.283 1.00 119.28 443 GLU C C 1
ATOM 4423 O O . GLU B 2 443 ? 192.258 199.511 265.296 1.00 119.64 443 GLU C O 1
ATOM 4429 N N . VAL B 2 444 ? 192.175 197.489 266.322 1.00 125.52 444 VAL C N 1
ATOM 4430 C CA . VAL B 2 444 ? 191.641 197.983 267.593 1.00 131.59 444 VAL C CA 1
ATOM 4431 C C . VAL B 2 444 ? 192.691 197.792 268.693 1.00 136.51 444 VAL C C 1
ATOM 4432 O O . VAL B 2 444 ? 193.333 196.741 268.721 1.00 136.90 444 VAL C O 1
ATOM 4436 N N . SER B 2 445 ? 192.862 198.801 269.570 1.00 142.70 445 SER C N 1
ATOM 4437 C CA . SER B 2 445 ? 193.809 198.746 270.674 1.00 148.70 445 SER C CA 1
ATOM 4438 C C . SER B 2 445 ? 193.036 198.794 271.988 1.00 153.54 445 SER C C 1
ATOM 4439 O O . SER B 2 445 ? 192.478 199.832 272.338 1.00 154.00 445 SER C O 1
ATOM 4442 N N . GLU B 2 446 ? 192.994 197.663 272.699 1.00 159.86 446 GLU C N 1
ATOM 4443 C CA . GLU B 2 446 ? 192.311 197.587 273.982 1.00 165.95 446 GLU C CA 1
ATOM 4444 C C . GLU B 2 446 ? 193.106 198.376 275.023 1.00 170.32 446 GLU C C 1
ATOM 4445 O O . GLU B 2 446 ? 194.129 197.910 275.513 1.00 170.83 446 GLU C O 1
ATOM 4451 N N . MET B 2 447 ? 192.633 199.577 275.350 1.00 175.94 447 MET C N 1
ATOM 4452 C CA . MET B 2 447 ? 193.305 200.397 276.347 1.00 181.13 447 MET C CA 1
ATOM 4453 C C . MET B 2 447 ? 193.011 199.890 277.760 1.00 184.84 447 MET C C 1
ATOM 4454 O O . MET B 2 447 ? 193.889 199.932 278.624 1.00 185.14 447 MET C O 1
ATOM 4459 N N . ALA B 2 448 ? 191.782 199.422 278.002 1.00 189.47 448 ALA C N 1
ATOM 4460 C CA . ALA B 2 448 ? 191.433 198.894 279.313 1.00 194.11 448 ALA C CA 1
ATOM 4461 C C . ALA B 2 448 ? 190.264 197.927 279.183 1.00 197.71 448 ALA C C 1
ATOM 4462 O O . ALA B 2 448 ? 189.461 198.033 278.259 1.00 198.06 448 ALA C O 1
ATOM 4464 N N . VAL B 2 449 ? 190.182 196.980 280.125 1.00 202.25 449 VAL C N 1
ATOM 4465 C CA . VAL B 2 449 ? 189.052 196.067 280.222 1.00 206.53 449 VAL C CA 1
ATOM 4466 C C . VAL B 2 449 ? 188.715 195.831 281.693 1.00 209.94 449 VAL C C 1
ATOM 4467 O O . VAL B 2 449 ? 189.563 195.390 282.468 1.00 210.34 449 VAL C O 1
ATOM 4471 N N . SER B 2 450 ? 187.464 196.120 282.070 1.00 213.97 450 SER C N 1
ATOM 4472 C CA . SER B 2 450 ? 186.983 195.890 283.424 1.00 217.73 450 SER C CA 1
ATOM 4473 C C . SER B 2 450 ? 185.611 195.233 283.342 1.00 220.65 450 SER C C 1
ATOM 4474 O O . SER B 2 450 ? 184.720 195.755 282.676 1.00 220.85 450 SER C O 1
ATOM 4477 N N . GLU B 2 451 ? 185.447 194.098 284.027 1.00 224.30 451 GLU C N 1
ATOM 4478 C CA . GLU B 2 451 ? 184.194 193.351 283.999 1.00 227.68 451 GLU C CA 1
ATOM 4479 C C . GLU B 2 451 ? 183.147 194.050 284.866 1.00 230.12 451 GLU C C 1
ATOM 4480 O O . GLU B 2 451 ? 183.473 194.588 285.923 1.00 230.32 451 GLU C O 1
ATOM 4486 N N . LEU B 2 452 ? 181.888 194.023 284.407 1.00 233.14 452 LEU C N 1
ATOM 4487 C CA . LEU B 2 452 ? 180.797 194.674 285.112 1.00 235.92 452 LEU C CA 1
ATOM 4488 C C . LEU B 2 452 ? 179.805 193.643 285.639 1.00 238.09 452 LEU C C 1
ATOM 4489 O O . LEU B 2 452 ? 179.483 192.665 284.960 1.00 238.08 452 LEU C O 1
ATOM 4494 N N . PRO B 2 453 ? 179.276 193.837 286.868 1.00 240.17 453 PRO C N 1
ATOM 4495 C CA . PRO B 2 453 ? 178.204 192.983 287.372 1.00 241.71 453 PRO C CA 1
ATOM 4496 C C . PRO B 2 453 ? 176.881 193.263 286.662 1.00 243.21 453 PRO C C 1
ATOM 4497 O O . PRO B 2 453 ? 176.663 194.346 286.112 1.00 243.30 453 PRO C O 1
ATOM 4501 N N . GLY B 2 454 ? 176.017 192.247 286.669 1.00 244.81 454 GLY C N 1
ATOM 4502 C CA . GLY B 2 454 ? 174.728 192.326 286.007 1.00 246.67 454 GLY C CA 1
ATOM 4503 C C . GLY B 2 454 ? 174.889 192.531 284.501 1.00 248.10 454 GLY C C 1
ATOM 4504 O O . GLY B 2 454 ? 175.962 192.317 283.930 1.00 248.10 454 GLY C O 1
ATOM 4505 N N . ASN B 2 455 ? 173.796 192.954 283.872 1.00 249.49 455 ASN C N 1
ATOM 4506 C CA . ASN B 2 455 ? 173.770 193.173 282.438 1.00 250.79 455 ASN C CA 1
ATOM 4507 C C . ASN B 2 455 ? 173.671 194.668 282.158 1.00 251.79 455 ASN C C 1
ATOM 4508 O O . ASN B 2 455 ? 172.586 195.245 282.194 1.00 251.81 455 ASN C O 1
ATOM 4513 N N . PRO B 2 456 ? 174.797 195.353 281.869 1.00 252.66 456 PRO C N 1
ATOM 4514 C CA . PRO B 2 456 ? 174.733 196.776 281.540 1.00 253.30 456 PRO C CA 1
ATOM 4515 C C . PRO B 2 456 ? 174.116 196.972 280.158 1.00 253.95 456 PRO C C 1
ATOM 4516 O O . PRO B 2 456 ? 174.343 196.175 279.247 1.00 253.99 456 PRO C O 1
ATOM 4520 N N . ASN B 2 457 ? 173.338 198.047 280.012 1.00 254.59 457 ASN C N 1
ATOM 4521 C CA . ASN B 2 457 ? 172.675 198.331 278.747 1.00 254.99 457 ASN C CA 1
ATOM 4522 C C . ASN B 2 457 ? 173.130 199.642 278.101 1.00 255.10 457 ASN C C 1
ATOM 4523 O O . ASN B 2 457 ? 172.936 199.806 276.901 1.00 255.01 457 ASN C O 1
ATOM 4528 N N . ALA B 2 458 ? 173.680 200.589 278.871 1.00 255.36 458 ALA C N 1
ATOM 4529 C CA . ALA B 2 458 ? 174.077 201.857 278.272 1.00 255.72 458 ALA C CA 1
ATOM 4530 C C . ALA B 2 458 ? 175.343 202.392 278.934 1.00 256.21 458 ALA C C 1
ATOM 4531 O O . ALA B 2 458 ? 175.777 201.895 279.973 1.00 256.17 458 ALA C O 1
ATOM 4533 N N . VAL B 2 459 ? 175.914 203.432 278.312 1.00 257.35 459 VAL C N 1
ATOM 4534 C CA . VAL B 2 459 ? 177.128 204.080 278.790 1.00 258.58 459 VAL C CA 1
ATOM 4535 C C . VAL B 2 459 ? 177.316 205.421 278.081 1.00 259.46 459 VAL C C 1
ATOM 4536 O O . VAL B 2 459 ? 177.044 205.542 276.889 1.00 259.51 459 VAL C O 1
ATOM 4540 N N . TRP B 2 460 ? 177.786 206.428 278.824 1.00 260.69 460 TRP C N 1
ATOM 4541 C CA . TRP B 2 460 ? 178.108 207.733 278.267 1.00 262.06 460 TRP C CA 1
ATOM 4542 C C . TRP B 2 460 ? 179.387 208.254 278.909 1.00 262.96 460 TRP C C 1
ATOM 4543 O O . TRP B 2 460 ? 179.824 207.756 279.946 1.00 263.04 460 TRP C O 1
ATOM 4554 N N . THR B 2 461 ? 179.965 209.285 278.284 1.00 264.38 461 THR C N 1
ATOM 4555 C CA . THR B 2 461 ? 181.151 209.944 278.797 1.00 265.86 461 THR C CA 1
ATOM 4556 C C . THR B 2 461 ? 180.911 211.449 278.796 1.00 267.14 461 THR C C 1
ATOM 4557 O O . THR B 2 461 ? 180.659 212.032 277.744 1.00 267.08 461 THR C O 1
ATOM 4561 N N . VAL B 2 462 ? 180.993 212.064 279.981 1.00 268.81 462 VAL C N 1
ATOM 4562 C CA . VAL B 2 462 ? 180.635 213.463 280.150 1.00 270.27 462 VAL C CA 1
ATOM 4563 C C . VAL B 2 462 ? 181.832 214.222 280.708 1.00 271.32 462 VAL C C 1
ATOM 4564 O O . VAL B 2 462 ? 182.494 213.756 281.636 1.00 271.32 462 VAL C O 1
ATOM 4568 N N . ARG B 2 463 ? 182.084 215.406 280.142 1.00 272.74 463 ARG C N 1
ATOM 4569 C CA . ARG B 2 463 ? 183.091 216.322 280.652 1.00 274.13 463 ARG C CA 1
ATOM 4570 C C . ARG B 2 463 ? 182.564 217.029 281.900 1.00 275.31 463 ARG C C 1
ATOM 4571 O O . ARG B 2 463 ? 181.380 216.972 282.221 1.00 275.42 463 ARG C O 1
ATOM 4579 N N . ARG B 2 464 ? 183.472 217.716 282.600 1.00 276.62 464 ARG C N 1
ATOM 4580 C CA . ARG B 2 464 ? 183.102 218.560 283.729 1.00 277.67 464 ARG C CA 1
ATOM 4581 C C . ARG B 2 464 ? 182.894 220.013 283.291 1.00 278.19 464 ARG C C 1
ATOM 4582 O O . ARG B 2 464 ? 182.067 220.719 283.870 1.00 278.11 464 ARG C O 1
ATOM 4590 N N . HIS B 2 465 ? 183.665 220.458 282.290 1.00 278.92 465 HIS C N 1
ATOM 4591 C CA . HIS B 2 465 ? 183.552 221.805 281.752 1.00 279.56 465 HIS C CA 1
ATOM 4592 C C . HIS B 2 465 ? 183.680 221.733 280.237 1.00 279.94 465 HIS C C 1
ATOM 4593 O O . HIS B 2 465 ? 184.231 220.774 279.698 1.00 279.90 465 HIS C O 1
ATOM 4600 N N . ILE B 2 466 ? 183.166 222.758 279.556 1.00 280.46 466 ILE C N 1
ATOM 4601 C CA . ILE B 2 466 ? 183.235 222.804 278.104 1.00 280.92 466 ILE C CA 1
ATOM 4602 C C . ILE B 2 466 ? 184.679 222.995 277.636 1.00 281.13 466 ILE C C 1
ATOM 4603 O O . ILE B 2 466 ? 185.071 222.470 276.597 1.00 281.11 466 ILE C O 1
ATOM 4608 N N . GLU B 2 467 ? 185.467 223.754 278.402 1.00 281.35 467 GLU C N 1
ATOM 4609 C CA . GLU B 2 467 ? 186.858 224.010 278.051 1.00 281.47 467 GLU C CA 1
ATOM 4610 C C . GLU B 2 467 ? 187.777 222.836 278.407 1.00 281.43 467 GLU C C 1
ATOM 4611 O O . GLU B 2 467 ? 188.967 222.884 278.097 1.00 281.45 467 GLU C O 1
ATOM 4617 N N . ASP B 2 468 ? 187.244 221.806 279.072 1.00 281.25 468 ASP C N 1
ATOM 4618 C CA . ASP B 2 468 ? 188.047 220.648 279.444 1.00 281.00 468 ASP C CA 1
ATOM 4619 C C . ASP B 2 468 ? 188.467 219.881 278.195 1.00 280.80 468 ASP C C 1
ATOM 4620 O O . ASP B 2 468 ? 187.620 219.455 277.414 1.00 280.77 468 ASP C O 1
ATOM 4625 N N . GLU B 2 469 ? 189.780 219.708 278.024 1.00 280.40 469 GLU C N 1
ATOM 4626 C CA . GLU B 2 469 ? 190.324 218.942 276.913 1.00 279.93 469 GLU C CA 1
ATOM 4627 C C . GLU B 2 469 ? 190.074 217.440 277.063 1.00 279.42 469 GLU C C 1
ATOM 4628 O O . GLU B 2 469 ? 190.194 216.705 276.083 1.00 279.36 469 GLU C O 1
ATOM 4634 N N . PHE B 2 470 ? 189.743 216.985 278.279 1.00 278.74 470 PHE C N 1
ATOM 4635 C CA . PHE B 2 470 ? 189.508 215.573 278.538 1.00 278.06 470 PHE C CA 1
ATOM 4636 C C . PHE B 2 470 ? 188.214 215.404 279.323 1.00 277.56 470 PHE C C 1
ATOM 4637 O O . PHE B 2 470 ? 187.792 216.307 280.041 1.00 277.41 470 PHE C O 1
ATOM 4645 N N . ASP B 2 471 ? 187.610 214.222 279.203 1.00 277.10 471 ASP C N 1
ATOM 4646 C CA . ASP B 2 471 ? 186.358 213.919 279.876 1.00 276.69 471 ASP C CA 1
ATOM 4647 C C . ASP B 2 471 ? 186.580 213.775 281.380 1.00 276.43 471 ASP C C 1
ATOM 4648 O O . ASP B 2 471 ? 187.707 213.835 281.867 1.00 276.34 471 ASP C O 1
ATOM 4653 N N . ALA B 2 472 ? 185.487 213.581 282.122 1.00 276.18 472 ALA C N 1
ATOM 4654 C CA . ALA B 2 472 ? 185.551 213.546 283.576 1.00 275.95 472 ALA C CA 1
ATOM 4655 C C . ALA B 2 472 ? 184.810 212.345 284.165 1.00 275.75 472 ALA C C 1
ATOM 4656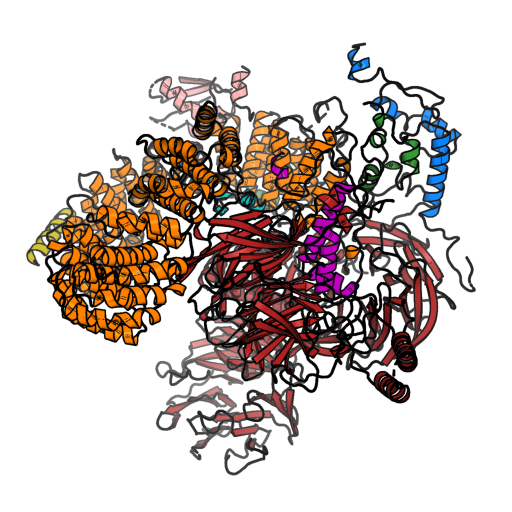 O O . ALA B 2 472 ? 185.205 211.834 285.213 1.00 275.76 472 ALA C O 1
ATOM 4658 N N . TYR B 2 473 ? 183.726 211.906 283.512 1.00 275.37 473 TYR C N 1
ATOM 4659 C CA . TYR B 2 473 ? 182.884 210.863 284.077 1.00 275.02 473 TYR C CA 1
ATOM 4660 C C . TYR B 2 473 ? 182.471 209.860 283.007 1.00 274.34 473 TYR C C 1
ATOM 4661 O O . TYR B 2 473 ? 182.250 210.220 281.854 1.00 274.16 473 TYR C O 1
ATOM 4670 N N . ILE B 2 474 ? 182.364 208.592 283.423 1.00 273.78 474 ILE C N 1
ATOM 4671 C CA . ILE B 2 474 ? 181.811 207.516 282.615 1.00 273.38 474 ILE C CA 1
ATOM 4672 C C . ILE B 2 474 ? 180.616 206.942 283.366 1.00 272.96 474 ILE C C 1
ATOM 4673 O O . ILE B 2 474 ? 180.757 206.504 284.510 1.00 272.94 474 ILE C O 1
ATOM 4678 N N . ILE B 2 475 ? 179.446 206.946 282.714 1.00 272.55 475 ILE C N 1
ATOM 4679 C CA . ILE B 2 475 ? 178.202 206.510 283.331 1.00 272.20 475 ILE C CA 1
ATOM 4680 C C . ILE B 2 475 ? 177.734 205.237 282.637 1.00 272.09 475 ILE C C 1
ATOM 4681 O O . ILE B 2 475 ? 177.714 205.170 281.410 1.00 272.02 475 ILE C O 1
ATOM 4686 N N . VAL B 2 476 ? 177.354 204.233 283.439 1.00 272.07 476 VAL C N 1
ATOM 4687 C CA . VAL B 2 476 ? 176.912 202.947 282.927 1.00 272.24 476 VAL C CA 1
ATOM 4688 C C . VAL B 2 476 ? 175.513 202.660 283.462 1.00 272.61 476 VAL C C 1
ATOM 4689 O O . VAL B 2 476 ? 175.304 202.665 284.674 1.00 272.72 476 VAL C O 1
ATOM 4693 N N . SER B 2 477 ? 174.568 202.401 282.550 1.00 272.99 477 SER C N 1
ATOM 4694 C CA . SER B 2 477 ? 173.187 202.103 282.911 1.00 273.41 477 SER C CA 1
ATOM 4695 C C . SER B 2 477 ? 172.948 200.598 282.819 1.00 273.86 477 SER C C 1
ATOM 4696 O O . SER B 2 477 ? 173.151 200.001 281.758 1.00 273.74 477 SER C O 1
ATOM 4699 N N . PHE B 2 478 ? 172.509 200.014 283.942 1.00 274.60 478 PHE C N 1
ATOM 4700 C CA . PHE B 2 478 ? 172.098 198.621 284.057 1.00 275.30 478 PHE C CA 1
ATOM 4701 C C . PHE B 2 478 ? 170.571 198.532 283.986 1.00 275.98 478 PHE C C 1
ATOM 4702 O O . PHE B 2 478 ? 169.900 199.478 283.562 1.00 276.02 478 PHE C O 1
ATOM 4710 N N . VAL B 2 479 ? 170.016 197.404 284.437 1.00 276.81 479 VAL C N 1
ATOM 4711 C CA . VAL B 2 479 ? 168.584 197.156 284.341 1.00 277.54 479 VAL C CA 1
ATOM 4712 C C . VAL B 2 479 ? 167.823 197.933 285.416 1.00 278.12 479 VAL C C 1
ATOM 4713 O O . VAL B 2 479 ? 166.736 198.461 285.160 1.00 278.18 479 VAL C O 1
ATOM 4717 N N . ASN B 2 480 ? 168.382 197.984 286.630 1.00 278.71 480 ASN C N 1
ATOM 4718 C CA . ASN B 2 480 ? 167.724 198.654 287.740 1.00 279.18 480 ASN C CA 1
ATOM 4719 C C . ASN B 2 480 ? 168.584 199.742 288.379 1.00 279.45 480 ASN C C 1
ATOM 4720 O O . ASN B 2 480 ? 168.153 200.337 289.366 1.00 279.38 480 ASN C O 1
ATOM 4725 N N . ALA B 2 481 ? 169.791 199.993 287.854 1.00 279.85 481 ALA C N 1
ATOM 4726 C CA . ALA B 2 481 ? 170.694 200.951 288.475 1.00 280.25 481 ALA C CA 1
ATOM 4727 C C . ALA B 2 481 ? 171.623 201.558 287.431 1.00 280.55 481 ALA C C 1
ATOM 4728 O O . ALA B 2 481 ? 171.828 200.994 286.354 1.00 280.54 481 ALA C O 1
ATOM 4730 N N . THR B 2 482 ? 172.168 202.731 287.767 1.00 281.01 482 THR C N 1
ATOM 4731 C CA . THR B 2 482 ? 173.229 203.357 286.994 1.00 281.43 482 THR C CA 1
ATOM 4732 C C . THR B 2 482 ? 174.387 203.700 287.916 1.00 281.73 482 THR C C 1
ATOM 4733 O O . THR B 2 482 ? 174.189 204.009 289.089 1.00 281.68 482 THR C O 1
ATOM 4737 N N . LEU B 2 483 ? 175.592 203.665 287.349 1.00 282.16 483 LEU C N 1
ATOM 4738 C CA . LEU B 2 483 ? 176.829 203.789 288.104 1.00 282.55 483 LEU C CA 1
ATOM 4739 C C . LEU B 2 483 ? 177.695 204.859 287.450 1.00 282.86 483 LEU C C 1
ATOM 4740 O O . LEU B 2 483 ? 177.739 204.955 286.228 1.00 282.84 483 LEU C O 1
ATOM 4745 N N . VAL B 2 484 ? 178.390 205.637 288.283 1.00 283.20 484 VAL C N 1
ATOM 4746 C CA . VAL B 2 484 ? 179.248 206.717 287.826 1.00 283.57 484 VAL C CA 1
ATOM 4747 C C . VAL B 2 484 ? 180.689 206.403 288.224 1.00 284.07 484 VAL C C 1
ATOM 4748 O O . VAL B 2 484 ? 180.950 206.003 289.354 1.00 284.14 484 VAL C O 1
ATOM 4752 N N . LEU B 2 485 ? 181.610 206.592 287.272 1.00 284.76 485 LEU C N 1
ATOM 4753 C CA . LEU B 2 485 ? 183.036 206.407 287.491 1.00 285.48 485 LEU C CA 1
ATOM 4754 C C . LEU B 2 485 ? 183.762 207.698 287.131 1.00 286.23 485 LEU C C 1
ATOM 4755 O O . LEU B 2 485 ? 183.498 208.294 286.086 1.00 286.19 485 LEU C O 1
ATOM 4760 N N . SER B 2 486 ? 184.678 208.122 288.009 1.00 287.41 486 SER C N 1
ATOM 4761 C CA . SER B 2 486 ? 185.531 209.273 287.755 1.00 288.56 486 SER C CA 1
ATOM 4762 C C . SER B 2 486 ? 186.824 208.793 287.103 1.00 289.51 486 SER C C 1
ATOM 4763 O O . SER B 2 486 ? 187.567 208.012 287.696 1.00 289.63 486 SER C O 1
ATOM 4766 N N . ILE B 2 487 ? 187.091 209.270 285.888 1.00 290.70 487 ILE C N 1
ATOM 4767 C CA . ILE B 2 487 ? 188.266 208.843 285.143 1.00 291.81 487 ILE C CA 1
ATOM 4768 C C . ILE B 2 487 ? 189.478 209.673 285.552 1.00 292.71 487 ILE C C 1
ATOM 4769 O O . ILE B 2 487 ? 190.138 210.282 284.709 1.00 292.73 487 ILE C O 1
ATOM 4774 N N . GLY B 2 488 ? 189.777 209.670 286.855 1.00 293.71 488 GLY C N 1
ATOM 4775 C CA . GLY B 2 488 ? 190.976 210.306 287.376 1.00 294.97 488 GLY C CA 1
ATOM 4776 C C . GLY B 2 488 ? 192.209 209.447 287.113 1.00 296.00 488 GLY C C 1
ATOM 4777 O O . GLY B 2 488 ? 192.278 208.739 286.108 1.00 295.98 488 GLY C O 1
ATOM 4778 N N . GLU B 2 489 ? 193.158 209.491 288.047 1.00 297.05 489 GLU C N 1
ATOM 4779 C CA . GLU B 2 489 ? 194.386 208.720 287.923 1.00 297.97 489 GLU C CA 1
ATOM 4780 C C . GLU B 2 489 ? 194.126 207.221 288.084 1.00 298.43 489 GLU C C 1
ATOM 4781 O O . GLU B 2 489 ? 194.855 206.402 287.529 1.00 298.41 489 GLU C O 1
ATOM 4787 N N . THR B 2 490 ? 193.081 206.864 288.840 1.00 298.94 490 THR C N 1
ATOM 4788 C CA . THR B 2 490 ? 192.851 205.474 289.222 1.00 299.34 490 THR C CA 1
ATOM 4789 C C . THR B 2 490 ? 191.492 204.951 288.756 1.00 299.55 490 THR C C 1
ATOM 4790 O O . THR B 2 490 ? 191.074 203.873 289.188 1.00 299.62 490 THR C O 1
ATOM 4794 N N . VAL B 2 491 ? 190.805 205.702 287.879 1.00 299.68 491 VAL C N 1
ATOM 4795 C CA . VAL B 2 491 ? 189.487 205.380 287.333 1.00 299.76 491 VAL C CA 1
ATOM 4796 C C . VAL B 2 491 ? 188.601 204.677 288.361 1.00 299.96 491 VAL C C 1
ATOM 4797 O O . VAL B 2 491 ? 188.080 203.594 288.100 1.00 299.90 491 VAL C O 1
ATOM 4801 N N . GLU B 2 492 ? 188.426 205.308 289.527 1.00 300.18 492 GLU C N 1
ATOM 4802 C CA . GLU B 2 492 ? 187.700 204.677 290.621 1.00 300.34 492 GLU C CA 1
ATOM 4803 C C . GLU B 2 492 ? 186.224 205.076 290.630 1.00 300.27 492 GLU C C 1
ATOM 4804 O O . GLU B 2 492 ? 185.844 206.143 290.152 1.00 300.24 492 GLU C O 1
ATOM 4810 N N . GLU B 2 493 ? 185.404 204.192 291.200 1.00 300.15 493 GLU C N 1
ATOM 4811 C CA . GLU B 2 493 ? 183.985 204.445 291.413 1.00 300.03 493 GLU C CA 1
ATOM 4812 C C . GLU B 2 493 ? 183.803 205.640 292.352 1.00 299.95 493 GLU C C 1
ATOM 4813 O O . GLU B 2 493 ? 184.446 205.723 293.394 1.00 299.96 493 GLU C O 1
ATOM 4819 N N . VAL B 2 494 ? 182.904 206.555 291.967 1.00 299.74 494 VAL C N 1
ATOM 4820 C CA . VAL B 2 494 ? 182.564 207.717 292.773 1.00 299.47 494 VAL C CA 1
ATOM 4821 C C . VAL B 2 494 ? 181.059 207.693 293.042 1.00 299.33 494 VAL C C 1
ATOM 4822 O O . VAL B 2 494 ? 180.299 207.006 292.360 1.00 299.36 494 VAL C O 1
ATOM 4826 N N . THR B 2 495 ? 180.633 208.447 294.060 1.00 298.96 495 THR C N 1
ATOM 4827 C CA . THR B 2 495 ? 179.230 208.470 294.444 1.00 298.54 495 THR C CA 1
ATOM 4828 C C . THR B 2 495 ? 178.752 209.879 294.796 1.00 298.18 495 THR C C 1
ATOM 4829 O O . THR B 2 495 ? 177.610 210.240 294.508 1.00 298.04 495 THR C O 1
ATOM 4833 N N . ASP B 2 496 ? 179.615 210.679 295.431 1.00 297.77 496 ASP C N 1
ATOM 4834 C CA . ASP B 2 496 ? 179.193 211.975 295.937 1.00 297.31 496 ASP C CA 1
ATOM 4835 C C . ASP B 2 496 ? 179.125 213.021 294.825 1.00 296.74 496 ASP C C 1
ATOM 4836 O O . ASP B 2 496 ? 178.131 213.740 294.709 1.00 296.80 496 ASP C O 1
ATOM 4841 N N . SER B 2 497 ? 180.193 213.129 294.028 1.00 295.76 497 SER C N 1
ATOM 4842 C CA . SER B 2 497 ? 180.261 214.125 292.963 1.00 294.81 497 SER C CA 1
ATOM 4843 C C . SER B 2 497 ? 179.062 214.006 292.019 1.00 294.16 497 SER C C 1
ATOM 4844 O O . SER B 2 497 ? 178.337 214.976 291.783 1.00 294.00 497 SER C O 1
ATOM 4847 N N . GLY B 2 498 ? 178.859 212.795 291.491 1.00 293.46 498 GLY C N 1
ATOM 4848 C CA . GLY B 2 498 ? 177.627 212.464 290.804 1.00 292.61 498 GLY C CA 1
ATOM 4849 C C . GLY B 2 498 ? 176.455 212.394 291.778 1.00 292.00 498 GLY C C 1
ATOM 4850 O O . GLY B 2 498 ? 176.639 212.161 292.968 1.00 292.01 498 GLY C O 1
ATOM 4851 N N . PHE B 2 499 ? 175.248 212.612 291.256 1.00 291.39 499 PHE C N 1
ATOM 4852 C CA . PHE B 2 499 ? 174.045 212.434 292.050 1.00 290.72 499 PHE C CA 1
ATOM 4853 C C . PHE B 2 499 ? 173.144 211.390 291.408 1.00 289.81 499 PHE C C 1
ATOM 4854 O O . PHE B 2 499 ? 172.969 210.306 291.963 1.00 289.61 499 PHE C O 1
ATOM 4862 N N . LEU B 2 500 ? 172.577 211.728 290.241 1.00 288.76 500 LEU C N 1
ATOM 4863 C CA . LEU B 2 500 ? 171.832 210.798 289.401 1.00 287.74 500 LEU C CA 1
ATOM 4864 C C . LEU B 2 500 ? 170.739 210.133 290.245 1.00 286.81 500 LEU C C 1
ATOM 4865 O O . LEU B 2 500 ? 169.974 210.837 290.902 1.00 286.67 500 LEU C O 1
ATOM 4870 N N . GLY B 2 501 ? 170.698 208.801 290.269 1.00 285.75 501 GLY C N 1
ATOM 4871 C CA . GLY B 2 501 ? 169.713 208.123 291.082 1.00 284.45 501 GLY C CA 1
ATOM 4872 C C . GLY B 2 501 ? 169.879 206.619 290.975 1.00 283.50 501 GLY C C 1
ATOM 4873 O O . GLY B 2 501 ? 170.798 206.127 290.320 1.00 283.38 501 GLY C O 1
ATOM 4874 N N . THR B 2 502 ? 168.956 205.907 291.624 1.00 282.64 502 THR C N 1
ATOM 4875 C CA . THR B 2 502 ? 168.931 204.455 291.614 1.00 281.79 502 THR C CA 1
ATOM 4876 C C . THR B 2 502 ? 168.411 203.917 290.279 1.00 281.07 502 THR C C 1
ATOM 4877 O O . THR B 2 502 ? 168.800 202.829 289.861 1.00 281.02 502 THR C O 1
ATOM 4881 N N . THR B 2 503 ? 167.540 204.677 289.611 1.00 280.07 503 THR C N 1
ATOM 4882 C CA . THR B 2 503 ? 166.803 204.173 288.465 1.00 279.07 503 THR C CA 1
ATOM 4883 C C . THR B 2 503 ? 167.686 204.162 287.219 1.00 278.20 503 THR C C 1
ATOM 4884 O O . THR B 2 503 ? 168.678 204.888 287.145 1.00 278.16 503 THR C O 1
ATOM 4888 N N . PRO B 2 504 ? 167.349 203.336 286.200 1.00 277.26 504 PRO C N 1
ATOM 4889 C CA . PRO B 2 504 ? 168.061 203.372 284.922 1.00 276.51 504 PRO C CA 1
ATOM 4890 C C . PRO B 2 504 ? 168.076 204.778 284.323 1.00 275.71 504 PRO C C 1
ATOM 4891 O O . PRO B 2 504 ? 167.184 205.583 284.576 1.00 275.59 504 PRO C O 1
ATOM 4895 N N . THR B 2 505 ? 169.117 205.058 283.537 1.00 274.67 505 THR C N 1
ATOM 4896 C CA . THR B 2 505 ? 169.314 206.360 282.920 1.00 273.59 505 THR C CA 1
ATOM 4897 C C . THR B 2 505 ? 169.193 206.238 281.404 1.00 272.60 505 THR C C 1
ATOM 4898 O O . THR B 2 505 ? 169.742 205.314 280.805 1.00 272.42 505 THR C O 1
ATOM 4902 N N . LEU B 2 506 ? 168.484 207.193 280.800 1.00 271.41 506 LEU C N 1
ATOM 4903 C CA . LEU B 2 506 ? 168.359 207.248 279.352 1.00 270.31 506 LEU C CA 1
ATOM 4904 C C . LEU B 2 506 ? 169.437 208.120 278.712 1.00 269.59 506 LEU C C 1
ATOM 4905 O O . LEU B 2 506 ? 169.799 207.881 277.560 1.00 269.62 506 LEU C O 1
ATOM 4910 N N . SER B 2 507 ? 169.942 209.130 279.430 1.00 268.73 507 SER C N 1
ATOM 4911 C CA . SER B 2 507 ? 170.985 209.974 278.862 1.00 268.13 507 SER C CA 1
ATOM 4912 C C . SER B 2 507 ? 171.748 210.694 279.965 1.00 267.73 507 SER C C 1
ATOM 4913 O O . SER B 2 507 ? 171.199 210.986 281.023 1.00 267.64 507 SER C O 1
ATOM 4916 N N . CYS B 2 508 ? 173.013 211.002 279.677 1.00 267.56 508 CYS C N 1
ATOM 4917 C CA . CYS B 2 508 ? 173.835 211.855 280.518 1.00 267.47 508 CYS C CA 1
ATOM 4918 C C . CYS B 2 508 ? 174.620 212.785 279.599 1.00 267.41 508 CYS C C 1
ATOM 4919 O O . CYS B 2 508 ? 175.398 212.317 278.772 1.00 267.50 508 CYS C O 1
ATOM 4922 N N . SER B 2 509 ? 174.403 214.096 279.737 1.00 267.32 509 SER C N 1
ATOM 4923 C CA . SER B 2 509 ? 175.073 215.063 278.886 1.00 267.33 509 SER C CA 1
ATOM 4924 C C . SER B 2 509 ? 175.508 216.270 279.707 1.00 267.56 509 SER C C 1
ATOM 4925 O O . SER B 2 509 ? 174.961 216.548 280.775 1.00 267.70 509 SER C O 1
ATOM 4928 N N . LEU B 2 510 ? 176.505 216.986 279.184 1.00 267.84 510 LEU C N 1
ATOM 4929 C CA . LEU B 2 510 ? 176.899 218.273 279.735 1.00 268.20 510 LEU C CA 1
ATOM 4930 C C . LEU B 2 510 ? 176.068 219.346 279.040 1.00 268.36 510 LEU C C 1
ATOM 4931 O O . LEU B 2 510 ? 176.329 219.703 277.891 1.00 268.41 510 LEU C O 1
ATOM 4936 N N . LEU B 2 511 ? 175.051 219.846 279.743 1.00 268.22 511 LEU C N 1
ATOM 4937 C CA . LEU B 2 511 ? 174.165 220.836 279.147 1.00 268.10 511 LEU C CA 1
ATOM 4938 C C . LEU B 2 511 ? 174.814 222.218 279.193 1.00 268.15 511 LEU C C 1
ATOM 4939 O O . LEU B 2 511 ? 175.212 222.762 278.168 1.00 268.01 511 LEU C O 1
ATOM 4944 N N . GLY B 2 512 ? 174.902 222.799 280.391 1.00 268.32 512 GLY C N 1
ATOM 4945 C CA . GLY B 2 512 ? 175.524 224.102 280.537 1.00 268.58 512 GLY C CA 1
ATOM 4946 C C . GLY B 2 512 ? 177.008 224.056 280.181 1.00 268.73 512 GLY C C 1
ATOM 4947 O O . GLY B 2 512 ? 177.535 223.048 279.706 1.00 268.72 512 GLY C O 1
ATOM 4948 N N . ASP B 2 513 ? 177.678 225.177 280.411 1.00 268.87 513 ASP C N 1
ATOM 4949 C CA . ASP B 2 513 ? 179.132 225.212 280.354 1.00 268.86 513 ASP C CA 1
ATOM 4950 C C . ASP B 2 513 ? 179.730 224.221 281.349 1.00 268.66 513 ASP C C 1
ATOM 4951 O O . ASP B 2 513 ? 180.763 223.606 281.079 1.00 268.60 513 ASP C O 1
ATOM 4956 N N . ASP B 2 514 ? 179.041 224.036 282.479 1.00 268.48 514 ASP C N 1
ATOM 4957 C CA . ASP B 2 514 ? 179.511 223.192 283.565 1.00 268.18 514 ASP C CA 1
ATOM 4958 C C . ASP B 2 514 ? 178.374 222.390 284.198 1.00 267.82 514 ASP C C 1
ATOM 4959 O O . ASP B 2 514 ? 178.610 221.687 285.182 1.00 267.81 514 ASP C O 1
ATOM 4964 N N . ALA B 2 515 ? 177.153 222.480 283.646 1.00 267.21 515 ALA C N 1
ATOM 4965 C CA . ALA B 2 515 ? 175.980 221.818 284.207 1.00 266.54 515 ALA C CA 1
ATOM 4966 C C . ALA B 2 515 ? 175.791 220.448 283.562 1.00 266.01 515 ALA C C 1
ATOM 4967 O O . ALA B 2 515 ? 175.992 220.280 282.357 1.00 265.81 515 ALA C O 1
ATOM 4969 N N . LEU B 2 516 ? 175.395 219.469 284.385 1.00 265.53 516 LEU C N 1
ATOM 4970 C CA . LEU B 2 516 ? 175.123 218.115 283.928 1.00 265.08 516 LEU C CA 1
ATOM 4971 C C . LEU B 2 516 ? 173.618 217.867 283.929 1.00 264.82 516 LEU C C 1
ATOM 4972 O O . LEU B 2 516 ? 172.891 218.378 284.780 1.00 264.94 516 LEU C O 1
ATOM 4977 N N . VAL B 2 517 ? 173.168 217.054 282.968 1.00 264.44 517 VAL C N 1
ATOM 4978 C CA . VAL B 2 517 ? 171.766 216.706 282.818 1.00 264.24 517 VAL C CA 1
ATOM 4979 C C . VAL B 2 517 ? 171.650 215.201 282.627 1.00 264.40 517 VAL C C 1
ATOM 4980 O O . VAL B 2 517 ? 172.284 214.631 281.737 1.00 264.61 517 VAL C O 1
ATOM 4984 N N . GLN B 2 518 ? 170.827 214.578 283.476 1.00 264.50 518 GLN C N 1
ATOM 4985 C CA . GLN B 2 518 ? 170.507 213.165 283.390 1.00 264.69 518 GLN C CA 1
ATOM 4986 C C . GLN B 2 518 ? 169.037 213.016 283.015 1.00 264.74 518 GLN C C 1
ATOM 4987 O O . GLN B 2 518 ? 168.178 213.685 283.585 1.00 264.67 518 GLN C O 1
ATOM 4993 N N . VAL B 2 519 ? 168.768 212.114 282.067 1.00 265.12 519 VAL C N 1
ATOM 4994 C CA . VAL B 2 519 ? 167.416 211.779 281.658 1.00 265.44 519 VAL C CA 1
ATOM 4995 C C . VAL B 2 519 ? 167.166 210.320 282.013 1.00 265.59 519 VAL C C 1
ATOM 4996 O O . VAL B 2 519 ? 167.869 209.436 281.527 1.00 265.85 519 VAL C O 1
ATOM 5000 N N . TYR B 2 520 ? 166.155 210.091 282.855 1.00 265.58 520 TYR C N 1
ATOM 5001 C CA . TYR B 2 520 ? 165.760 208.768 283.305 1.00 265.66 520 TYR C CA 1
ATOM 5002 C C . TYR B 2 520 ? 164.253 208.626 283.109 1.00 265.91 520 TYR C C 1
ATOM 5003 O O . TYR B 2 520 ? 163.539 209.626 282.993 1.00 265.99 520 TYR C O 1
ATOM 5012 N N . PRO B 2 521 ? 163.706 207.389 283.063 1.00 266.14 521 PRO C N 1
ATOM 5013 C CA . PRO B 2 521 ? 162.297 207.219 282.703 1.00 266.38 521 PRO C CA 1
ATOM 5014 C C . PRO B 2 521 ? 161.322 207.929 283.642 1.00 266.65 521 PRO C C 1
ATOM 5015 O O . PRO B 2 521 ? 160.238 208.313 283.219 1.00 266.67 521 PRO C O 1
ATOM 5019 N N . ASP B 2 522 ? 161.725 208.139 284.901 1.00 266.92 522 ASP C N 1
ATOM 5020 C CA . ASP B 2 522 ? 160.865 208.792 285.874 1.00 267.10 522 ASP C CA 1
ATOM 5021 C C . ASP B 2 522 ? 161.027 210.311 285.897 1.00 267.20 522 ASP C C 1
ATOM 5022 O O . ASP B 2 522 ? 160.349 210.976 286.680 1.00 267.27 522 ASP C O 1
ATOM 5027 N N . GLY B 2 523 ? 161.908 210.864 285.064 1.00 267.19 523 GLY C N 1
ATOM 5028 C CA . GLY B 2 523 ? 162.027 212.308 284.985 1.00 267.17 523 GLY C CA 1
ATOM 5029 C C . GLY B 2 523 ? 163.431 212.738 284.593 1.00 267.22 523 GLY C C 1
ATOM 5030 O O . GLY B 2 523 ? 164.229 211.938 284.113 1.00 267.21 523 GLY C O 1
ATOM 5031 N N . ILE B 2 524 ? 163.696 214.029 284.810 1.00 267.43 524 ILE C N 1
ATOM 5032 C CA . ILE B 2 524 ? 164.930 214.680 284.395 1.00 267.70 524 ILE C CA 1
ATOM 5033 C C . ILE B 2 524 ? 165.572 215.314 285.622 1.00 267.83 524 ILE C C 1
ATOM 5034 O O . ILE B 2 524 ? 164.918 216.066 286.348 1.00 267.82 524 ILE C O 1
ATOM 5039 N N . ARG B 2 525 ? 166.863 215.025 285.830 1.00 268.22 525 ARG C N 1
ATOM 5040 C CA . ARG B 2 525 ? 167.631 215.630 286.906 1.00 268.67 525 ARG C CA 1
ATOM 5041 C C . ARG B 2 525 ? 168.662 216.588 286.314 1.00 269.04 525 ARG C C 1
ATOM 5042 O O . ARG B 2 525 ? 169.437 216.202 285.439 1.00 269.15 525 ARG C O 1
ATOM 5050 N N . HIS B 2 526 ? 168.659 217.831 286.806 1.00 269.51 526 HIS C N 1
ATOM 5051 C CA . HIS B 2 526 ? 169.668 218.814 286.443 1.00 270.04 526 HIS C CA 1
ATOM 5052 C C . HIS B 2 526 ? 170.555 219.115 287.646 1.00 270.60 526 HIS C C 1
ATOM 5053 O O . HIS B 2 526 ? 170.061 219.420 288.731 1.00 270.78 526 HIS C O 1
ATOM 5060 N N . ILE B 2 527 ? 171.866 219.060 287.400 1.00 271.18 527 ILE C N 1
ATOM 5061 C CA . ILE B 2 527 ? 172.885 219.254 288.413 1.00 271.79 527 ILE C CA 1
ATOM 5062 C C . ILE B 2 527 ? 173.741 220.435 287.978 1.00 272.37 527 ILE C C 1
ATOM 5063 O O . ILE B 2 527 ? 174.512 220.338 287.023 1.00 272.35 527 ILE C O 1
ATOM 5068 N N . ARG B 2 528 ? 173.591 221.556 288.681 1.00 273.21 528 ARG C N 1
ATOM 5069 C CA . ARG B 2 528 ? 174.432 222.719 288.449 1.00 273.92 528 ARG C CA 1
ATOM 5070 C C . ARG B 2 528 ? 175.828 222.454 289.015 1.00 274.23 528 ARG C C 1
ATOM 5071 O O . ARG B 2 528 ? 175.996 221.613 289.893 1.00 274.30 528 ARG C O 1
ATOM 5079 N N . ALA B 2 529 ? 176.833 223.163 288.485 1.00 274.36 529 ALA C N 1
ATOM 5080 C CA . ALA B 2 529 ? 178.185 223.118 289.030 1.00 274.37 529 ALA C CA 1
ATOM 5081 C C . ALA B 2 529 ? 178.174 223.430 290.535 1.00 274.41 529 ALA C C 1
ATOM 5082 O O . ALA B 2 529 ? 178.643 222.565 291.315 1.00 274.38 529 ALA C O 1
ATOM 5084 N N . VAL B 2 533 ? 170.189 221.132 292.742 1.00 274.62 533 VAL C N 1
ATOM 5085 C CA . VAL B 2 533 ? 169.569 220.078 291.895 1.00 274.63 533 VAL C CA 1
ATOM 5086 C C . VAL B 2 533 ? 168.141 220.505 291.585 1.00 274.74 533 VAL C C 1
ATOM 5087 O O . VAL B 2 533 ? 167.377 220.824 292.494 1.00 274.83 533 VAL C O 1
ATOM 5091 N N . ASN B 2 534 ? 167.809 220.536 290.290 1.00 274.73 534 ASN C N 1
ATOM 5092 C CA . ASN B 2 534 ? 166.455 220.809 289.835 1.00 274.68 534 ASN C CA 1
ATOM 5093 C C . ASN B 2 534 ? 165.872 219.536 289.234 1.00 274.67 534 ASN C C 1
ATOM 5094 O O . ASN B 2 534 ? 166.460 218.953 288.325 1.00 274.71 534 ASN C O 1
ATOM 5099 N N . GLU B 2 535 ? 164.719 219.119 289.765 1.00 274.62 535 GLU C N 1
ATOM 5100 C CA . GLU B 2 535 ? 164.120 217.822 289.481 1.00 274.56 535 GLU C CA 1
ATOM 5101 C C . GLU B 2 535 ? 162.822 218.035 288.704 1.00 274.63 535 GLU C C 1
ATOM 5102 O O . GLU B 2 535 ? 162.010 218.873 289.076 1.00 274.60 535 GLU C O 1
ATOM 5108 N N . TRP B 2 536 ? 162.626 217.233 287.651 1.00 274.74 536 TRP C N 1
ATOM 5109 C CA . TRP B 2 536 ? 161.453 217.299 286.791 1.00 274.82 536 TRP C CA 1
ATOM 5110 C C . TRP B 2 536 ? 160.785 215.929 286.777 1.00 274.91 536 TRP C C 1
ATOM 5111 O O . TRP B 2 536 ? 161.300 214.990 286.177 1.00 274.93 536 TRP C O 1
ATOM 5122 N N . LYS B 2 537 ? 159.635 215.828 287.446 1.00 274.97 537 LYS C N 1
ATOM 5123 C CA . LYS B 2 537 ? 158.875 214.587 287.490 1.00 275.01 537 LYS C CA 1
ATOM 5124 C C . LYS B 2 537 ? 158.086 214.420 286.195 1.00 274.90 537 LYS C C 1
ATOM 5125 O O . LYS B 2 537 ? 157.681 215.396 285.563 1.00 274.79 537 LYS C O 1
ATOM 5131 N N . THR B 2 538 ? 157.869 213.161 285.804 1.00 274.88 538 THR C N 1
ATOM 5132 C CA . THR B 2 538 ? 157.109 212.861 284.605 1.00 274.92 538 THR C CA 1
ATOM 5133 C C . THR B 2 538 ? 155.632 213.153 284.859 1.00 275.04 538 THR C C 1
ATOM 5134 O O . THR B 2 538 ? 155.091 212.716 285.870 1.00 275.01 538 THR C O 1
ATOM 5138 N N . PRO B 2 539 ? 154.933 213.896 283.964 1.00 275.14 539 PRO C N 1
ATOM 5139 C CA . PRO B 2 539 ? 153.530 214.256 284.189 1.00 275.19 539 PRO C CA 1
ATOM 5140 C C . PRO B 2 539 ? 152.623 213.029 284.238 1.00 275.20 539 PRO C C 1
ATOM 5141 O O . PRO B 2 539 ? 152.608 212.227 283.305 1.00 275.19 539 PRO C O 1
ATOM 5145 N N . GLY B 2 540 ? 151.898 212.890 285.357 1.00 275.08 540 GLY C N 1
ATOM 5146 C CA . GLY B 2 540 ? 150.985 211.785 285.590 1.00 274.81 540 GLY C CA 1
ATOM 5147 C C . GLY B 2 540 ? 151.714 210.449 285.709 1.00 274.57 540 GLY C C 1
ATOM 5148 O O . GLY B 2 540 ? 152.870 210.394 286.122 1.00 274.56 540 GLY C O 1
ATOM 5149 N N . LYS B 2 541 ? 151.014 209.381 285.314 1.00 274.15 541 LYS C N 1
ATOM 5150 C CA . LYS B 2 541 ? 151.505 208.017 285.430 1.00 273.60 541 LYS C CA 1
ATOM 5151 C C . LYS B 2 541 ? 152.492 207.649 284.319 1.00 272.90 541 LYS C C 1
ATOM 5152 O O . LYS B 2 541 ? 152.995 206.524 284.308 1.00 272.76 541 LYS C O 1
ATOM 5158 N N . LYS B 2 542 ? 152.764 208.572 283.388 1.00 272.04 542 LYS C N 1
ATOM 5159 C CA . LYS B 2 542 ? 153.586 208.260 282.225 1.00 271.21 542 LYS C CA 1
ATOM 5160 C C . LYS B 2 542 ? 155.049 208.098 282.632 1.00 270.62 542 LYS C C 1
ATOM 5161 O O . LYS B 2 542 ? 155.431 208.353 283.774 1.00 270.59 542 LYS C O 1
ATOM 5167 N N . THR B 2 543 ? 155.863 207.648 281.675 1.00 269.76 543 THR C N 1
ATOM 5168 C CA . THR B 2 543 ? 157.305 207.565 281.823 1.00 268.84 543 THR C CA 1
ATOM 5169 C C . THR B 2 543 ? 157.964 208.074 280.548 1.00 268.01 543 THR C C 1
ATOM 5170 O O . THR B 2 543 ? 157.329 208.156 279.494 1.00 267.83 543 THR C O 1
ATOM 5174 N N . ILE B 2 544 ? 159.251 208.405 280.652 1.00 266.92 544 ILE C N 1
ATOM 5175 C CA . ILE B 2 544 ? 160.014 208.879 279.509 1.00 265.84 544 ILE C CA 1
ATOM 5176 C C . ILE B 2 544 ? 160.501 207.673 278.714 1.00 265.02 544 ILE C C 1
ATOM 5177 O O . ILE B 2 544 ? 161.270 206.856 279.219 1.00 264.97 544 ILE C O 1
ATOM 5182 N N . VAL B 2 545 ? 160.057 207.574 277.456 1.00 263.88 545 VAL C N 1
ATOM 5183 C CA . VAL B 2 545 ? 160.426 206.446 276.617 1.00 262.81 545 VAL C CA 1
ATOM 5184 C C . VAL B 2 545 ? 161.782 206.693 275.961 1.00 261.99 545 VAL C C 1
ATOM 5185 O O . VAL B 2 545 ? 162.671 205.843 276.025 1.00 261.92 545 VAL C O 1
ATOM 5189 N N . LYS B 2 546 ? 161.935 207.843 275.299 1.00 260.64 546 LYS C N 1
ATOM 5190 C CA . LYS B 2 546 ? 163.162 208.146 274.585 1.00 259.19 546 LYS C CA 1
ATOM 5191 C C . LYS B 2 546 ? 163.589 209.578 274.874 1.00 258.05 546 LYS C C 1
ATOM 5192 O O . LYS B 2 546 ? 162.854 210.353 275.481 1.00 258.01 546 LYS C O 1
ATOM 5198 N N . CYS B 2 547 ? 164.800 209.922 274.424 1.00 256.46 547 CYS C N 1
ATOM 5199 C CA . CYS B 2 547 ? 165.364 211.238 274.666 1.00 255.15 547 CYS C CA 1
ATOM 5200 C C . CYS B 2 547 ? 166.335 211.604 273.548 1.00 254.27 547 CYS C C 1
ATOM 5201 O O . CYS B 2 547 ? 166.749 210.754 272.755 1.00 254.25 547 CYS C O 1
ATOM 5204 N N . ALA B 2 548 ? 166.688 212.890 273.509 1.00 253.22 548 ALA C N 1
ATOM 5205 C CA . ALA B 2 548 ? 167.659 213.433 272.574 1.00 252.32 548 ALA C CA 1
ATOM 5206 C C . ALA B 2 548 ? 168.182 214.733 273.172 1.00 251.55 548 ALA C C 1
ATOM 5207 O O . ALA B 2 548 ? 167.430 215.696 273.315 1.00 251.46 548 ALA C O 1
ATOM 5209 N N . VAL B 2 549 ? 169.469 214.744 273.517 1.00 250.85 549 VAL C N 1
ATOM 5210 C CA . VAL B 2 549 ? 170.063 215.866 274.228 1.00 250.30 549 VAL C CA 1
ATOM 5211 C C . VAL B 2 549 ? 170.929 216.684 273.276 1.00 249.93 549 VAL C C 1
ATOM 5212 O O . VAL B 2 549 ? 171.067 216.346 272.101 1.00 249.86 549 VAL C O 1
ATOM 5216 N N . ASN B 2 550 ? 171.523 217.755 273.809 1.00 249.74 550 ASN C N 1
ATOM 5217 C CA . ASN B 2 550 ? 172.267 218.725 273.028 1.00 249.75 550 ASN C CA 1
ATOM 5218 C C . ASN B 2 550 ? 173.066 219.582 274.001 1.00 250.01 550 ASN C C 1
ATOM 5219 O O . ASN B 2 550 ? 172.929 219.450 275.214 1.00 250.03 550 ASN C O 1
ATOM 5224 N N . GLN B 2 551 ? 173.901 220.468 273.457 1.00 250.38 551 GLN C N 1
ATOM 5225 C CA . GLN B 2 551 ? 174.618 221.436 274.272 1.00 250.64 551 GLN C CA 1
ATOM 5226 C C . GLN B 2 551 ? 173.664 222.455 274.894 1.00 250.47 551 GLN C C 1
ATOM 5227 O O . GLN B 2 551 ? 173.967 223.001 275.955 1.00 250.42 551 GLN C O 1
ATOM 5233 N N . ARG B 2 552 ? 172.518 222.724 274.248 1.00 249.98 552 ARG C N 1
ATOM 5234 C CA . ARG B 2 552 ? 171.584 223.702 274.795 1.00 249.34 552 ARG C CA 1
ATOM 5235 C C . ARG B 2 552 ? 170.122 223.308 274.576 1.00 248.63 552 ARG C C 1
ATOM 5236 O O . ARG B 2 552 ? 169.244 224.166 274.666 1.00 248.70 552 ARG C O 1
ATOM 5244 N N . GLN B 2 553 ? 169.850 222.030 274.284 1.00 247.77 553 GLN C N 1
ATOM 5245 C CA . GLN B 2 553 ? 168.491 221.573 274.020 1.00 247.11 553 GLN C CA 1
ATOM 5246 C C . GLN B 2 553 ? 168.299 220.172 274.594 1.00 246.73 553 GLN C C 1
ATOM 5247 O O . GLN B 2 553 ? 169.224 219.362 274.595 1.00 246.92 553 GLN C O 1
ATOM 5253 N N . VAL B 2 554 ? 167.084 219.899 275.088 1.00 246.19 554 VAL C N 1
ATOM 5254 C CA . VAL B 2 554 ? 166.731 218.597 275.634 1.00 245.88 554 VAL C CA 1
ATOM 5255 C C . VAL B 2 554 ? 165.309 218.259 275.205 1.00 245.83 554 VAL C C 1
ATOM 5256 O O . VAL B 2 554 ? 164.356 218.892 275.656 1.00 245.96 554 VAL C O 1
ATOM 5260 N N . VAL B 2 555 ? 165.169 217.246 274.347 1.00 246.02 555 VAL C N 1
ATOM 5261 C CA . VAL B 2 555 ? 163.865 216.798 273.877 1.00 246.23 555 VAL C CA 1
ATOM 5262 C C . VAL B 2 555 ? 163.622 215.395 274.420 1.00 246.39 555 VAL C C 1
ATOM 5263 O O . VAL B 2 555 ? 164.513 214.550 274.366 1.00 246.59 555 VAL C O 1
ATOM 5267 N N . ILE B 2 556 ? 162.408 215.151 274.928 1.00 246.53 556 ILE C N 1
ATOM 5268 C CA . ILE B 2 556 ? 162.057 213.850 275.479 1.00 246.76 556 ILE C CA 1
ATOM 5269 C C . ILE B 2 556 ? 160.751 213.370 274.855 1.00 246.97 556 ILE C C 1
ATOM 5270 O O . ILE B 2 556 ? 159.887 214.170 274.495 1.00 247.04 556 ILE C O 1
ATOM 5275 N N . ALA B 2 557 ? 160.622 212.044 274.753 1.00 247.32 557 ALA C N 1
ATOM 5276 C CA . ALA B 2 557 ? 159.437 211.392 274.216 1.00 247.81 557 ALA C CA 1
ATOM 5277 C C . ALA B 2 557 ? 158.862 210.464 275.279 1.00 248.24 557 ALA C C 1
ATOM 5278 O O . ALA B 2 557 ? 159.538 209.539 275.734 1.00 248.33 557 ALA C O 1
ATOM 5280 N N . LEU B 2 558 ? 157.607 210.734 275.667 1.00 248.73 558 LEU C N 1
ATOM 5281 C CA . LEU B 2 558 ? 156.894 209.990 276.697 1.00 249.09 558 LEU C CA 1
ATOM 5282 C C . LEU B 2 558 ? 155.880 209.044 276.051 1.00 249.58 558 LEU C C 1
ATOM 5283 O O . LEU B 2 558 ? 155.470 209.221 274.899 1.00 249.65 558 LEU C O 1
ATOM 5288 N N . THR B 2 559 ? 155.444 208.065 276.850 1.00 250.19 559 THR C N 1
ATOM 5289 C CA . THR B 2 559 ? 154.485 207.053 276.436 1.00 250.72 559 THR C CA 1
ATOM 5290 C C . THR B 2 559 ? 153.278 207.693 275.756 1.00 250.83 559 THR C C 1
ATOM 5291 O O . THR B 2 559 ? 152.832 208.778 276.134 1.00 250.88 559 THR C O 1
ATOM 5295 N N . GLY B 2 560 ? 152.768 207.008 274.728 1.00 250.90 560 GLY C N 1
ATOM 5296 C CA . GLY B 2 560 ? 151.754 207.585 273.865 1.00 250.98 560 GLY C CA 1
ATOM 5297 C C . GLY B 2 560 ? 152.318 208.560 272.834 1.00 251.04 560 GLY C C 1
ATOM 5298 O O . GLY B 2 560 ? 151.547 209.167 272.093 1.00 250.99 560 GLY C O 1
ATOM 5299 N N . GLY B 2 561 ? 153.650 208.701 272.781 1.00 251.05 561 GLY C N 1
ATOM 5300 C CA . GLY B 2 561 ? 154.317 209.556 271.807 1.00 251.07 561 GLY C CA 1
ATOM 5301 C C . GLY B 2 561 ? 154.105 211.046 272.085 1.00 251.11 561 GLY C C 1
ATOM 5302 O O . GLY B 2 561 ? 153.782 211.807 271.172 1.00 251.17 561 GLY C O 1
ATOM 5303 N N . GLU B 2 562 ? 154.303 211.461 273.344 1.00 251.19 562 GLU C N 1
ATOM 5304 C CA . GLU B 2 562 ? 154.132 212.857 273.722 1.00 251.33 562 GLU C CA 1
ATOM 5305 C C . GLU B 2 562 ? 155.504 213.501 273.891 1.00 251.29 562 GLU C C 1
ATOM 5306 O O . GLU B 2 562 ? 156.267 213.131 274.783 1.00 251.12 562 GLU C O 1
ATOM 5312 N N . LEU B 2 563 ? 155.809 214.471 273.024 1.00 251.58 563 LEU C N 1
ATOM 5313 C CA . LEU B 2 563 ? 157.095 215.154 273.046 1.00 251.89 563 LEU C CA 1
ATOM 5314 C C . LEU B 2 563 ? 157.055 216.333 274.014 1.00 251.95 563 LEU C C 1
ATOM 5315 O O . LEU B 2 563 ? 156.101 217.112 274.026 1.00 252.04 563 LEU C O 1
ATOM 5320 N N . VAL B 2 564 ? 158.116 216.452 274.819 1.00 252.20 564 VAL C N 1
ATOM 5321 C CA . VAL B 2 564 ? 158.310 217.584 275.710 1.00 252.57 564 VAL C CA 1
ATOM 5322 C C . VAL B 2 564 ? 159.673 218.192 275.405 1.00 252.83 564 VAL C C 1
ATOM 5323 O O . VAL B 2 564 ? 160.669 217.474 275.326 1.00 252.87 564 VAL C O 1
ATOM 5327 N N . TYR B 2 565 ? 159.695 219.521 275.238 1.00 253.34 565 TYR C N 1
ATOM 5328 C CA . TYR B 2 565 ? 160.871 220.233 274.769 1.00 253.97 565 TYR C CA 1
ATOM 5329 C C . TYR B 2 565 ? 161.357 221.206 275.839 1.00 254.52 565 TYR C C 1
ATOM 5330 O O . TYR B 2 565 ? 160.575 222.000 276.355 1.00 254.71 565 TYR C O 1
ATOM 5339 N N . PHE B 2 566 ? 162.659 221.136 276.134 1.00 255.33 566 PHE C N 1
ATOM 5340 C CA . PHE B 2 566 ? 163.322 222.025 277.076 1.00 256.18 566 PHE C CA 1
ATOM 5341 C C . PHE B 2 566 ? 164.458 222.746 276.362 1.00 256.79 566 PHE C C 1
ATOM 5342 O O . PHE B 2 566 ? 165.235 222.124 275.633 1.00 256.93 566 PHE C O 1
ATOM 5350 N N . GLU B 2 567 ? 164.556 224.060 276.593 1.00 257.64 567 GLU C N 1
ATOM 5351 C CA . GLU B 2 567 ? 165.654 224.854 276.061 1.00 258.53 567 GLU C CA 1
ATOM 5352 C C . GLU B 2 567 ? 166.272 225.678 277.184 1.00 259.38 567 GLU C C 1
ATOM 5353 O O . GLU B 2 567 ? 165.558 226.274 277.987 1.00 259.59 567 GLU C O 1
ATOM 5359 N N . MET B 2 568 ? 167.607 225.714 277.212 1.00 260.37 568 MET C N 1
ATOM 5360 C CA . MET B 2 568 ? 168.333 226.437 278.241 1.00 261.41 568 MET C CA 1
ATOM 5361 C C . MET B 2 568 ? 168.545 227.887 277.807 1.00 262.31 568 MET C C 1
ATOM 5362 O O . MET B 2 568 ? 168.977 228.159 276.688 1.00 262.32 568 MET C O 1
ATOM 5367 N N . ASP B 2 569 ? 168.237 228.814 278.716 1.00 263.41 569 ASP C N 1
ATOM 5368 C CA . ASP B 2 569 ? 168.475 230.225 278.480 1.00 264.37 569 ASP C CA 1
ATOM 5369 C C . ASP B 2 569 ? 169.917 230.552 278.853 1.00 265.22 569 ASP C C 1
ATOM 5370 O O . ASP B 2 569 ? 170.562 229.813 279.597 1.00 265.27 569 ASP C O 1
ATOM 5375 N N . PRO B 2 570 ? 170.480 231.665 278.334 1.00 266.00 570 PRO C N 1
ATOM 5376 C CA . PRO B 2 570 ? 171.846 232.057 278.684 1.00 266.62 570 PRO C CA 1
ATOM 5377 C C . PRO B 2 570 ? 172.106 232.244 280.177 1.00 267.23 570 PRO C C 1
ATOM 5378 O O . PRO B 2 570 ? 173.258 232.182 280.603 1.00 267.22 570 PRO C O 1
ATOM 5382 N N . SER B 2 571 ? 171.040 232.441 280.973 1.00 267.89 571 SER C N 1
ATOM 5383 C CA . SER B 2 571 ? 171.195 232.517 282.421 1.00 268.46 571 SER C CA 1
ATOM 5384 C C . SER B 2 571 ? 171.569 231.152 283.002 1.00 268.85 571 SER C C 1
ATOM 5385 O O . SER B 2 571 ? 172.281 231.075 284.005 1.00 268.80 571 SER C O 1
ATOM 5388 N N . GLY B 2 572 ? 171.058 230.076 282.389 1.00 269.31 572 GLY C N 1
ATOM 5389 C CA . GLY B 2 572 ? 171.522 228.740 282.723 1.00 269.82 572 GLY C CA 1
ATOM 5390 C C . GLY B 2 572 ? 170.421 227.711 282.976 1.00 270.15 572 GLY C C 1
ATOM 5391 O O . GLY B 2 572 ? 170.657 226.510 282.839 1.00 270.16 572 GLY C O 1
ATOM 5392 N N . GLN B 2 573 ? 169.229 228.155 283.378 1.00 270.54 573 GLN C N 1
ATOM 5393 C CA . GLN B 2 573 ? 168.164 227.223 283.714 1.00 270.93 573 GLN C CA 1
ATOM 5394 C C . GLN B 2 573 ? 167.518 226.678 282.439 1.00 271.11 573 GLN C C 1
ATOM 5395 O O . GLN B 2 573 ? 167.751 227.172 281.339 1.00 271.04 573 GLN C O 1
ATOM 5401 N N . LEU B 2 574 ? 166.683 225.648 282.606 1.00 271.37 574 LEU C N 1
ATOM 5402 C CA . LEU B 2 574 ? 165.891 225.105 281.511 1.00 271.60 574 LEU C CA 1
ATOM 5403 C C . LEU B 2 574 ? 164.484 225.690 281.551 1.00 271.75 574 LEU C C 1
ATOM 5404 O O . LEU B 2 574 ? 163.903 225.894 282.615 1.00 271.65 574 LEU C O 1
ATOM 5409 N N . ASN B 2 575 ? 163.945 225.930 280.357 1.00 271.98 575 ASN C N 1
ATOM 5410 C CA . ASN B 2 575 ? 162.595 226.426 280.176 1.00 272.16 575 ASN C CA 1
ATOM 5411 C C . ASN B 2 575 ? 161.856 225.435 279.287 1.00 272.39 575 ASN C C 1
ATOM 5412 O O . ASN B 2 575 ? 162.308 225.133 278.184 1.00 272.44 575 ASN C O 1
ATOM 5417 N N . GLU B 2 576 ? 160.745 224.902 279.801 1.00 272.58 576 GLU C N 1
ATOM 5418 C CA . GLU B 2 576 ? 159.906 223.991 279.039 1.00 272.84 576 GLU C CA 1
ATOM 5419 C C . GLU B 2 576 ? 159.017 224.797 278.097 1.00 273.28 576 GLU C C 1
ATOM 5420 O O . GLU B 2 576 ? 158.440 225.808 278.493 1.00 273.31 576 GLU C O 1
ATOM 5426 N N . TYR B 2 577 ? 158.897 224.317 276.859 1.00 273.89 577 TYR C N 1
ATOM 5427 C CA . TYR B 2 577 ? 158.048 224.970 275.879 1.00 274.50 577 TYR C CA 1
ATOM 5428 C C . TYR B 2 577 ? 156.590 224.916 276.327 1.00 275.05 577 TYR C C 1
ATOM 5429 O O . TYR B 2 577 ? 156.188 224.030 277.078 1.00 275.06 577 TYR C O 1
ATOM 5438 N N . THR B 2 578 ? 155.805 225.871 275.832 1.00 275.75 578 THR C N 1
ATOM 5439 C CA . THR B 2 578 ? 154.420 226.019 276.252 1.00 276.33 578 THR C CA 1
ATOM 5440 C C . THR B 2 578 ? 153.472 225.118 275.461 1.00 276.55 578 THR C C 1
ATOM 5441 O O . THR B 2 578 ? 152.266 225.374 275.441 1.00 276.57 578 THR C O 1
ATOM 5445 N N . GLU B 2 579 ? 153.992 224.055 274.842 1.00 276.66 579 GLU C N 1
ATOM 5446 C CA . GLU B 2 579 ? 153.157 223.153 274.058 1.00 276.66 579 GLU C CA 1
ATOM 5447 C C . GLU B 2 579 ? 153.817 221.780 274.003 1.00 276.59 579 GLU C C 1
ATOM 5448 O O . GLU B 2 579 ? 155.037 221.678 273.909 1.00 276.48 579 GLU C O 1
ATOM 5454 N N . ARG B 2 580 ? 152.985 220.736 274.059 1.00 276.60 580 ARG C N 1
ATOM 5455 C CA . ARG B 2 580 ? 153.436 219.361 273.921 1.00 276.61 580 ARG C CA 1
ATOM 5456 C C . ARG B 2 580 ? 152.701 218.725 272.748 1.00 276.71 580 ARG C C 1
ATOM 5457 O O . ARG B 2 580 ? 151.470 218.703 272.721 1.00 276.68 580 ARG C O 1
ATOM 5465 N N . LYS B 2 581 ? 153.474 218.225 271.777 1.00 276.79 581 LYS C N 1
ATOM 5466 C CA . LYS B 2 581 ? 152.916 217.639 270.569 1.00 276.83 581 LYS C CA 1
ATOM 5467 C C . LYS B 2 581 ? 152.861 216.120 270.700 1.00 276.94 581 LYS C C 1
ATOM 5468 O O . LYS B 2 581 ? 153.801 215.497 271.190 1.00 276.79 581 LYS C O 1
ATOM 5474 N N . GLU B 2 582 ? 151.748 215.540 270.234 1.00 277.24 582 GLU C N 1
ATOM 5475 C CA . GLU B 2 582 ? 151.595 214.098 270.146 1.00 277.52 582 GLU C CA 1
ATOM 5476 C C . GLU B 2 582 ? 151.903 213.637 268.723 1.00 277.57 582 GLU C C 1
ATOM 5477 O O . GLU B 2 582 ? 151.689 214.363 267.753 1.00 277.53 582 GLU C O 1
ATOM 5483 N N . MET B 2 583 ? 152.385 212.397 268.617 1.00 277.62 583 MET C N 1
ATOM 5484 C CA . MET B 2 583 ? 152.748 211.810 267.338 1.00 277.62 583 MET C CA 1
ATOM 5485 C C . MET B 2 583 ? 151.672 210.821 266.892 1.00 277.46 583 MET C C 1
ATOM 5486 O O . MET B 2 583 ? 150.819 210.414 267.681 1.00 277.37 583 MET C O 1
ATOM 5491 N N . SER B 2 584 ? 151.736 210.424 265.616 1.00 277.23 584 SER C N 1
ATOM 5492 C CA . SER B 2 584 ? 150.821 209.438 265.055 1.00 276.94 584 SER C CA 1
ATOM 5493 C C . SER B 2 584 ? 150.907 208.107 265.806 1.00 276.65 584 SER C C 1
ATOM 5494 O O . SER B 2 584 ? 149.909 207.394 265.941 1.00 276.59 584 SER C O 1
ATOM 5497 N N . ALA B 2 585 ? 152.111 207.775 266.277 1.00 276.24 585 ALA C N 1
ATOM 5498 C CA . ALA B 2 585 ? 152.344 206.556 267.030 1.00 275.75 585 ALA C CA 1
ATOM 5499 C C . ALA B 2 585 ? 153.436 206.818 268.062 1.00 275.41 585 ALA C C 1
ATOM 5500 O O . ALA B 2 585 ? 153.925 207.941 268.202 1.00 275.40 585 ALA C O 1
ATOM 5502 N N . ASP B 2 586 ? 153.815 205.766 268.787 1.00 274.84 586 ASP C N 1
ATOM 5503 C CA . ASP B 2 586 ? 154.853 205.879 269.797 1.00 274.16 586 ASP C CA 1
ATOM 5504 C C . ASP B 2 586 ? 156.206 206.146 269.146 1.00 273.49 586 ASP C C 1
ATOM 5505 O O . ASP B 2 586 ? 156.421 205.870 267.965 1.00 273.31 586 ASP C O 1
ATOM 5510 N N . VAL B 2 587 ? 157.116 206.710 269.945 1.00 272.62 587 VAL C N 1
ATOM 5511 C CA . VAL B 2 587 ? 158.441 207.082 269.482 1.00 271.75 587 VAL C CA 1
ATOM 5512 C C . VAL B 2 587 ? 159.430 206.006 269.913 1.00 271.08 587 VAL C C 1
ATOM 5513 O O . VAL B 2 587 ? 159.432 205.589 271.070 1.00 271.05 587 VAL C O 1
ATOM 5517 N N . VAL B 2 588 ? 160.291 205.596 268.980 1.00 270.04 588 VAL C N 1
ATOM 5518 C CA . VAL B 2 588 ? 161.245 204.524 269.239 1.00 268.98 588 VAL C CA 1
ATOM 5519 C C . VAL B 2 588 ? 162.694 205.013 269.251 1.00 268.25 588 VAL C C 1
ATOM 5520 O O . VAL B 2 588 ? 163.558 204.312 269.778 1.00 268.23 588 VAL C O 1
ATOM 5524 N N . CYS B 2 589 ? 162.965 206.182 268.661 1.00 267.22 589 CYS C N 1
ATOM 5525 C CA . CYS B 2 589 ? 164.317 206.723 268.633 1.00 266.27 589 CYS C CA 1
ATOM 5526 C C . CYS B 2 589 ? 164.262 208.185 268.212 1.00 265.47 589 CYS C C 1
ATOM 5527 O O . CYS B 2 589 ? 163.374 208.586 267.463 1.00 265.28 589 CYS C O 1
ATOM 5530 N N . MET B 2 590 ? 165.220 208.970 268.714 1.00 264.80 590 MET C N 1
ATOM 5531 C CA . MET B 2 590 ? 165.328 210.373 268.359 1.00 264.39 590 MET C CA 1
ATOM 5532 C C . MET B 2 590 ? 166.798 210.753 268.210 1.00 264.16 590 MET C C 1
ATOM 5533 O O . MET B 2 590 ? 167.686 210.095 268.749 1.00 264.20 590 MET C O 1
ATOM 5538 N N . SER B 2 591 ? 167.031 211.842 267.476 1.00 264.09 591 SER C N 1
ATOM 5539 C CA . SER B 2 591 ? 168.360 212.399 267.286 1.00 264.22 591 SER C CA 1
ATOM 5540 C C . SER B 2 591 ? 168.243 213.908 267.134 1.00 264.18 591 SER C C 1
ATOM 5541 O O . SER B 2 591 ? 167.283 214.408 266.552 1.00 264.04 591 SER C O 1
ATOM 5544 N N . LEU B 2 592 ? 169.247 214.618 267.656 1.00 264.61 592 LEU C N 1
ATOM 5545 C CA . LEU B 2 592 ? 169.284 216.070 267.585 1.00 265.25 592 LEU C CA 1
ATOM 5546 C C . LEU B 2 592 ? 170.716 216.495 267.291 1.00 265.78 592 LEU C C 1
ATOM 5547 O O . LEU B 2 592 ? 171.625 216.187 268.059 1.00 265.68 592 LEU C O 1
ATOM 5552 N N . ALA B 2 593 ? 170.895 217.210 266.174 1.00 266.65 593 ALA C N 1
ATOM 5553 C CA . ALA B 2 593 ? 172.223 217.620 265.739 1.00 267.72 593 ALA C CA 1
ATOM 5554 C C . ALA B 2 593 ? 172.846 218.560 266.770 1.00 268.55 593 ALA C C 1
ATOM 5555 O O . ALA B 2 593 ? 172.146 219.329 267.432 1.00 268.61 593 ALA C O 1
ATOM 5557 N N . ASN B 2 594 ? 174.172 218.488 266.897 1.00 269.76 594 ASN C N 1
ATOM 5558 C CA . ASN B 2 594 ? 174.904 219.392 267.766 1.00 270.89 594 ASN C CA 1
ATOM 5559 C C . ASN B 2 594 ? 174.775 220.824 267.254 1.00 271.72 594 ASN C C 1
ATOM 5560 O O . ASN B 2 594 ? 174.629 221.058 266.054 1.00 271.73 594 ASN C O 1
ATOM 5565 N N . VAL B 2 595 ? 174.830 221.778 268.188 1.00 272.74 595 VAL C N 1
ATOM 5566 C CA . VAL B 2 595 ? 174.709 223.187 267.857 1.00 273.74 595 VAL C CA 1
ATOM 5567 C C . VAL B 2 595 ? 176.033 223.666 267.263 1.00 274.68 595 VAL C C 1
ATOM 5568 O O . VAL B 2 595 ? 177.097 223.349 267.784 1.00 274.64 595 VAL C O 1
ATOM 5572 N N . PRO B 2 596 ? 176.006 224.422 266.143 1.00 275.62 596 PRO C N 1
ATOM 5573 C CA . PRO B 2 596 ? 177.210 225.060 265.612 1.00 276.43 596 PRO C CA 1
ATOM 5574 C C . PRO B 2 596 ? 177.814 226.006 266.646 1.00 277.41 596 PRO C C 1
ATOM 5575 O O . PRO B 2 596 ? 177.112 226.510 267.525 1.00 277.53 596 PRO C O 1
ATOM 5579 N N . PRO B 2 597 ? 179.143 226.253 266.600 1.00 278.17 597 PRO C N 1
ATOM 5580 C CA . PRO B 2 597 ? 179.789 227.159 267.555 1.00 278.66 597 PRO C CA 1
ATOM 5581 C C . PRO B 2 597 ? 179.202 228.569 267.591 1.00 279.12 597 PRO C C 1
ATOM 5582 O O . PRO B 2 597 ? 179.137 229.180 268.655 1.00 279.15 597 PRO C O 1
ATOM 5586 N N . GLY B 2 598 ? 178.760 229.075 266.432 1.00 279.42 598 GLY C N 1
ATOM 5587 C CA . GLY B 2 598 ? 178.251 230.435 266.333 1.00 279.62 598 GLY C CA 1
ATOM 5588 C C . GLY B 2 598 ? 176.801 230.563 266.800 1.00 279.77 598 GLY C C 1
ATOM 5589 O O . GLY B 2 598 ? 176.451 231.502 267.518 1.00 279.77 598 GLY C O 1
ATOM 5590 N N . GLU B 2 599 ? 175.958 229.616 266.381 1.00 279.83 599 GLU C N 1
ATOM 5591 C CA . GLU B 2 599 ? 174.532 229.667 266.667 1.00 279.78 599 GLU C CA 1
ATOM 5592 C C . GLU B 2 599 ? 174.268 229.340 268.136 1.00 279.61 599 GLU C C 1
ATOM 5593 O O . GLU B 2 599 ? 175.182 229.036 268.898 1.00 279.56 599 GLU C O 1
ATOM 5599 N N . GLN B 2 600 ? 172.991 229.409 268.524 1.00 279.34 600 GLN C N 1
ATOM 5600 C CA . GLN B 2 600 ? 172.583 229.128 269.895 1.00 279.01 600 GLN C CA 1
ATOM 5601 C C . GLN B 2 600 ? 171.612 227.950 270.001 1.00 278.49 600 GLN C C 1
ATOM 5602 O O . GLN B 2 600 ? 171.232 227.586 271.112 1.00 278.38 600 GLN C O 1
ATOM 5608 N N . ARG B 2 601 ? 171.201 227.362 268.871 1.00 277.82 601 ARG C N 1
ATOM 5609 C CA . ARG B 2 601 ? 170.328 226.196 268.883 1.00 277.14 601 ARG C CA 1
ATOM 5610 C C . ARG B 2 601 ? 170.333 225.556 267.501 1.00 276.40 601 ARG C C 1
ATOM 5611 O O . ARG B 2 601 ? 170.436 226.246 266.489 1.00 276.34 601 ARG C O 1
ATOM 5619 N N . SER B 2 602 ? 170.210 224.227 267.488 1.00 275.39 602 SER C N 1
ATOM 5620 C CA . SER B 2 602 ? 170.034 223.470 266.258 1.00 274.38 602 SER C CA 1
ATOM 5621 C C . SER B 2 602 ? 168.552 223.446 265.895 1.00 273.48 602 SER C C 1
ATOM 5622 O O . SER B 2 602 ? 167.687 223.467 266.768 1.00 273.35 602 SER C O 1
ATOM 5625 N N . ARG B 2 603 ? 168.269 223.374 264.592 1.00 272.32 603 ARG C N 1
ATOM 5626 C CA . ARG B 2 603 ? 166.905 223.515 264.100 1.00 271.17 603 ARG C CA 1
ATOM 5627 C C . ARG B 2 603 ? 166.184 222.169 263.980 1.00 270.01 603 ARG C C 1
ATOM 5628 O O . ARG B 2 603 ? 165.031 222.046 264.393 1.00 269.94 603 ARG C O 1
ATOM 5636 N N . PHE B 2 604 ? 166.852 221.169 263.402 1.00 268.46 604 PHE C N 1
ATOM 5637 C CA . PHE B 2 604 ? 166.178 219.950 262.976 1.00 266.99 604 PHE C CA 1
ATOM 5638 C C . PHE B 2 604 ? 166.233 218.872 264.053 1.00 265.70 604 PHE C C 1
ATOM 5639 O O . PHE B 2 604 ? 167.259 218.680 264.701 1.00 265.55 604 PHE C O 1
ATOM 5647 N N . LEU B 2 605 ? 165.111 218.162 264.215 1.00 264.18 605 LEU C N 1
ATOM 5648 C CA . LEU B 2 605 ? 164.980 217.085 265.184 1.00 262.88 605 LEU C CA 1
ATOM 5649 C C . LEU B 2 605 ? 164.385 215.868 264.488 1.00 261.95 605 LEU C C 1
ATOM 5650 O O . LEU B 2 605 ? 163.252 215.923 264.006 1.00 261.81 605 LEU C O 1
ATOM 5655 N N . ALA B 2 606 ? 165.151 214.772 264.458 1.00 261.06 606 ALA C N 1
ATOM 5656 C CA . ALA B 2 606 ? 164.705 213.528 263.845 1.00 260.25 606 ALA C CA 1
ATOM 5657 C C . ALA B 2 606 ? 163.991 212.673 264.889 1.00 259.56 606 ALA C C 1
ATOM 5658 O O . ALA B 2 606 ? 164.521 212.444 265.976 1.00 259.54 606 ALA C O 1
ATOM 5660 N N . VAL B 2 607 ? 162.788 212.202 264.544 1.00 258.81 607 VAL C N 1
ATOM 5661 C CA . VAL B 2 607 ? 161.986 211.376 265.435 1.00 258.35 607 VAL C CA 1
ATOM 5662 C C . VAL B 2 607 ? 161.516 210.149 264.664 1.00 258.12 607 VAL C C 1
ATOM 5663 O O . VAL B 2 607 ? 160.848 210.280 263.638 1.00 258.01 607 VAL C O 1
ATOM 5667 N N . GLY B 2 608 ? 161.859 208.961 265.171 1.00 258.16 608 GLY C N 1
ATOM 5668 C CA . GLY B 2 608 ? 161.418 207.705 264.590 1.00 258.35 608 GLY C CA 1
ATOM 5669 C C . GLY B 2 608 ? 160.203 207.159 265.332 1.00 258.50 608 GLY C C 1
ATOM 5670 O O . GLY B 2 608 ? 160.150 207.193 266.560 1.00 258.55 608 GLY C O 1
ATOM 5671 N N . LEU B 2 609 ? 159.236 206.643 264.567 1.00 258.70 609 LEU C N 1
ATOM 5672 C CA . LEU B 2 609 ? 157.972 206.187 265.124 1.00 258.97 609 LEU C CA 1
ATOM 5673 C C . LEU B 2 609 ? 157.777 204.695 264.880 1.00 259.23 609 LEU C C 1
ATOM 5674 O O . LEU B 2 609 ? 158.409 204.104 264.006 1.00 259.13 609 LEU C O 1
ATOM 5679 N N . VAL B 2 610 ? 156.859 204.105 265.652 1.00 259.71 610 VAL C N 1
ATOM 5680 C CA . VAL B 2 610 ? 156.378 202.755 265.389 1.00 260.15 610 VAL C CA 1
ATOM 5681 C C . VAL B 2 610 ? 155.601 202.703 264.072 1.00 260.49 610 VAL C C 1
ATOM 5682 O O . VAL B 2 610 ? 155.314 201.621 263.560 1.00 260.52 610 VAL C O 1
ATOM 5686 N N . ASP B 2 611 ? 155.286 203.881 263.514 1.00 260.78 611 ASP C N 1
ATOM 5687 C CA . ASP B 2 611 ? 154.698 204.033 262.192 1.00 260.97 611 ASP C CA 1
ATOM 5688 C C . ASP B 2 611 ? 155.663 203.546 261.107 1.00 260.99 611 ASP C C 1
ATOM 5689 O O . ASP B 2 611 ? 155.325 203.552 259.923 1.00 260.98 611 ASP C O 1
ATOM 5694 N N . ASN B 2 612 ? 156.864 203.111 261.521 1.00 260.93 612 ASN C N 1
ATOM 5695 C CA . ASN B 2 612 ? 157.940 202.762 260.597 1.00 260.82 612 ASN C CA 1
ATOM 5696 C C . ASN B 2 612 ? 158.278 203.949 259.696 1.00 260.62 612 ASN C C 1
ATOM 5697 O O . ASN B 2 612 ? 158.542 203.792 258.502 1.00 260.57 612 ASN C O 1
ATOM 5702 N N . THR B 2 613 ? 158.247 205.146 260.286 1.00 260.40 613 THR C N 1
ATOM 5703 C CA . THR B 2 613 ? 158.539 206.385 259.585 1.00 260.28 613 THR C CA 1
ATOM 5704 C C . THR B 2 613 ? 159.414 207.266 260.465 1.00 260.25 613 THR C C 1
ATOM 5705 O O . THR B 2 613 ? 159.366 207.180 261.692 1.00 260.10 613 THR C O 1
ATOM 5709 N N . VAL B 2 614 ? 160.217 208.108 259.813 1.00 260.39 614 VAL C N 1
ATOM 5710 C CA . VAL B 2 614 ? 161.024 209.116 260.480 1.00 260.51 614 VAL C CA 1
ATOM 5711 C C . VAL B 2 614 ? 160.508 210.488 260.056 1.00 260.55 614 VAL C C 1
ATOM 5712 O O . VAL B 2 614 ? 160.139 210.687 258.899 1.00 260.55 614 VAL C O 1
ATOM 5716 N N . ARG B 2 615 ? 160.502 211.424 261.004 1.00 260.78 615 ARG C N 1
ATOM 5717 C CA . ARG B 2 615 ? 159.961 212.754 260.774 1.00 261.08 615 ARG C CA 1
ATOM 5718 C C . ARG B 2 615 ? 160.960 213.798 261.259 1.00 261.16 615 ARG C C 1
ATOM 5719 O O . ARG B 2 615 ? 161.573 213.643 262.317 1.00 261.15 615 ARG C O 1
ATOM 5727 N N . ILE B 2 616 ? 161.110 214.866 260.471 1.00 261.43 616 ILE C N 1
ATOM 5728 C CA . ILE B 2 616 ? 161.944 216.003 260.826 1.00 261.78 616 ILE C CA 1
ATOM 5729 C C . ILE B 2 616 ? 161.044 217.099 261.379 1.00 262.23 616 ILE C C 1
ATOM 5730 O O . ILE B 2 616 ? 160.046 217.464 260.754 1.00 262.30 616 ILE C O 1
ATOM 5735 N N . ILE B 2 617 ? 161.417 217.627 262.551 1.00 262.76 617 ILE C N 1
ATOM 5736 C CA . ILE B 2 617 ? 160.641 218.648 263.237 1.00 263.18 617 ILE C CA 1
ATOM 5737 C C . ILE B 2 617 ? 161.548 219.835 263.532 1.00 263.64 617 ILE C C 1
ATOM 5738 O O . ILE B 2 617 ? 162.643 219.657 264.068 1.00 263.68 617 ILE C O 1
ATOM 5743 N N . SER B 2 618 ? 161.077 221.041 263.191 1.00 264.21 618 SER C N 1
ATOM 5744 C CA . SER B 2 618 ? 161.807 222.265 263.487 1.00 264.78 618 SER C CA 1
ATOM 5745 C C . SER B 2 618 ? 161.752 222.580 264.981 1.00 265.40 618 SER C C 1
ATOM 5746 O O . SER B 2 618 ? 160.758 222.306 265.651 1.00 265.48 618 SER C O 1
ATOM 5749 N N . LEU B 2 619 ? 162.836 223.181 265.482 1.00 266.22 619 LEU C N 1
ATOM 5750 C CA . LEU B 2 619 ? 162.897 223.635 266.863 1.00 267.02 619 LEU C CA 1
ATOM 5751 C C . LEU B 2 619 ? 163.109 225.142 266.984 1.00 267.65 619 LEU C C 1
ATOM 5752 O O . LEU B 2 619 ? 163.259 225.639 268.101 1.00 267.65 619 LEU C O 1
ATOM 5757 N N . ASP B 2 620 ? 163.139 225.866 265.861 1.00 268.50 620 ASP C N 1
ATOM 5758 C CA . ASP B 2 620 ? 163.177 227.317 265.919 1.00 269.29 620 ASP C CA 1
ATOM 5759 C C . ASP B 2 620 ? 161.854 227.831 266.474 1.00 269.90 620 ASP C C 1
ATOM 5760 O O . ASP B 2 620 ? 160.800 227.260 266.198 1.00 269.91 620 ASP C O 1
ATOM 5765 N N . PRO B 2 621 ? 161.859 228.923 267.270 1.00 270.47 621 PRO C N 1
ATOM 5766 C CA . PRO B 2 621 ? 160.617 229.448 267.838 1.00 270.83 621 PRO C CA 1
ATOM 5767 C C . PRO B 2 621 ? 159.586 229.915 266.811 1.00 271.12 621 PRO C C 1
ATOM 5768 O O . PRO B 2 621 ? 158.430 230.110 267.168 1.00 271.13 621 PRO C O 1
ATOM 5772 N N . SER B 2 622 ? 160.000 230.070 265.546 1.00 271.35 622 SER C N 1
ATOM 5773 C CA . SER B 2 622 ? 159.086 230.488 264.488 1.00 271.49 622 SER C CA 1
ATOM 5774 C C . SER B 2 622 ? 158.058 229.393 264.183 1.00 271.54 622 SER C C 1
ATOM 5775 O O . SER B 2 622 ? 156.865 229.668 264.046 1.00 271.56 622 SER C O 1
ATOM 5778 N N . ASP B 2 623 ? 158.536 228.152 264.076 1.00 271.50 623 ASP C N 1
ATOM 5779 C CA . ASP B 2 623 ? 157.700 226.998 263.781 1.00 271.43 623 ASP C CA 1
ATOM 5780 C C . ASP B 2 623 ? 158.066 225.850 264.719 1.00 271.33 623 ASP C C 1
ATOM 5781 O O . ASP B 2 623 ? 158.358 224.733 264.287 1.00 271.30 623 ASP C O 1
ATOM 5786 N N . CYS B 2 624 ? 158.033 226.129 266.021 1.00 271.13 624 CYS C N 1
ATOM 5787 C CA . CYS B 2 624 ? 158.440 225.158 267.027 1.00 270.96 624 CYS C CA 1
ATOM 5788 C C . CYS B 2 624 ? 157.467 223.978 267.057 1.00 270.94 624 CYS C C 1
ATOM 5789 O O . CYS B 2 624 ? 156.251 224.170 267.064 1.00 270.91 624 CYS C O 1
ATOM 5792 N N . LEU B 2 625 ? 158.022 222.758 267.042 1.00 270.86 625 LEU C N 1
ATOM 5793 C CA . LEU B 2 625 ? 157.252 221.516 267.068 1.00 270.75 625 LEU C CA 1
ATOM 5794 C C . LEU B 2 625 ? 156.293 221.439 265.877 1.00 270.63 625 LEU C C 1
ATOM 5795 O O . LEU B 2 625 ? 155.134 221.041 266.017 1.00 270.56 625 LEU C O 1
ATOM 5800 N N . GLN B 2 626 ? 156.789 221.814 264.696 1.00 270.53 626 GLN C N 1
ATOM 5801 C CA . GLN B 2 626 ? 155.995 221.751 263.479 1.00 270.39 626 GLN C CA 1
ATOM 5802 C C . GLN B 2 626 ? 156.595 220.726 262.523 1.00 270.20 626 GLN C C 1
ATOM 5803 O O . GLN B 2 626 ? 157.816 220.632 262.387 1.00 270.20 626 GLN C O 1
ATOM 5809 N N . PRO B 2 627 ? 155.755 219.919 261.834 1.00 269.96 627 PRO C N 1
ATOM 5810 C CA . PRO B 2 627 ? 156.257 218.970 260.839 1.00 269.71 627 PRO C CA 1
ATOM 5811 C C . PRO B 2 627 ? 156.937 219.692 259.677 1.00 269.41 627 PRO C C 1
ATOM 5812 O O . PRO B 2 627 ? 156.442 220.703 259.179 1.00 269.45 627 PRO C O 1
ATOM 5816 N N . LEU B 2 628 ? 158.105 219.172 259.282 1.00 268.88 628 LEU C N 1
ATOM 5817 C CA . LEU B 2 628 ? 158.866 219.706 258.159 1.00 268.34 628 LEU C CA 1
ATOM 5818 C C . LEU B 2 628 ? 158.888 218.737 256.980 1.00 267.97 628 LEU C C 1
ATOM 5819 O O . LEU B 2 628 ? 158.599 219.138 255.851 1.00 267.92 628 LEU C O 1
ATOM 5824 N N . SER B 2 629 ? 159.272 217.476 257.237 1.00 267.48 629 SER C N 1
ATOM 5825 C CA . SER B 2 629 ? 159.305 216.434 256.218 1.00 267.02 629 SER C CA 1
ATOM 5826 C C . SER B 2 629 ? 159.316 215.052 256.866 1.00 266.70 629 SER C C 1
ATOM 5827 O O . SER B 2 629 ? 160.157 214.763 257.713 1.00 266.70 629 SER C O 1
ATOM 5830 N N . MET B 2 630 ? 158.391 214.185 256.443 1.00 266.33 630 MET C N 1
ATOM 5831 C CA . MET B 2 630 ? 158.355 212.822 256.944 1.00 266.02 630 MET C CA 1
ATOM 5832 C C . MET B 2 630 ? 158.937 211.886 255.886 1.00 265.63 630 MET C C 1
ATOM 5833 O O . MET B 2 630 ? 159.302 212.322 254.789 1.00 265.49 630 MET C O 1
ATOM 5838 N N . GLN B 2 631 ? 159.017 210.594 256.225 1.00 265.13 631 GLN C N 1
ATOM 5839 C CA . GLN B 2 631 ? 159.583 209.596 255.330 1.00 264.56 631 GLN C CA 1
ATOM 5840 C C . GLN B 2 631 ? 159.288 208.186 255.837 1.00 264.16 631 GLN C C 1
ATOM 5841 O O . GLN B 2 631 ? 159.508 207.884 257.007 1.00 264.10 631 GLN C O 1
ATOM 5847 N N . ALA B 2 632 ? 158.831 207.314 254.926 1.00 263.66 632 ALA C N 1
ATOM 5848 C CA . ALA B 2 632 ? 158.555 205.921 255.239 1.00 263.19 632 ALA C CA 1
ATOM 5849 C C . ALA B 2 632 ? 159.835 205.094 255.133 1.00 262.80 632 ALA C C 1
ATOM 5850 O O . ALA B 2 632 ? 160.700 205.364 254.300 1.00 262.72 632 ALA C O 1
ATOM 5852 N N . LEU B 2 633 ? 159.929 204.066 255.985 1.00 262.18 633 LEU C N 1
ATOM 5853 C CA . LEU B 2 633 ? 161.091 203.195 256.041 1.00 261.49 633 LEU C CA 1
ATOM 5854 C C . LEU B 2 633 ? 160.670 201.744 255.849 1.00 261.00 633 LEU C C 1
ATOM 5855 O O . LEU B 2 633 ? 159.561 201.359 256.222 1.00 261.06 633 LEU C O 1
ATOM 5860 N N . PRO B 2 634 ? 161.546 200.894 255.257 1.00 260.41 634 PRO C N 1
ATOM 5861 C CA . PRO B 2 634 ? 161.248 199.474 255.060 1.00 259.80 634 PRO C CA 1
ATOM 5862 C C . PRO B 2 634 ? 160.969 198.670 256.328 1.00 258.95 634 PRO C C 1
ATOM 5863 O O . PRO B 2 634 ? 160.424 197.571 256.235 1.00 258.84 634 PRO C O 1
ATOM 5867 N N . ALA B 2 635 ? 161.326 199.220 257.494 1.00 257.85 635 ALA C N 1
ATOM 5868 C CA . ALA B 2 635 ? 161.123 198.522 258.753 1.00 256.75 635 ALA C CA 1
ATOM 5869 C C . ALA B 2 635 ? 161.117 199.541 259.886 1.00 255.95 635 ALA C C 1
ATOM 5870 O O . ALA B 2 635 ? 161.343 200.732 259.669 1.00 255.72 635 ALA C O 1
ATOM 5872 N N . GLN B 2 636 ? 160.866 199.053 261.103 1.00 255.11 636 GLN C N 1
ATOM 5873 C CA . GLN B 2 636 ? 160.791 199.918 262.269 1.00 254.35 636 GLN C CA 1
ATOM 5874 C C . GLN B 2 636 ? 162.187 200.438 262.607 1.00 253.39 636 GLN C C 1
ATOM 5875 O O . GLN B 2 636 ? 163.140 199.667 262.649 1.00 253.19 636 GLN C O 1
ATOM 5881 N N . PRO B 2 637 ? 162.361 201.757 262.844 1.00 252.56 637 PRO C N 1
ATOM 5882 C CA . PRO B 2 637 ? 163.683 202.293 263.155 1.00 251.87 637 PRO C CA 1
ATOM 5883 C C . PRO B 2 637 ? 164.186 201.842 264.524 1.00 251.20 637 PRO C C 1
ATOM 5884 O O . PRO B 2 637 ? 163.409 201.547 265.433 1.00 251.26 637 PRO C O 1
ATOM 5888 N N . GLU B 2 638 ? 165.515 201.794 264.644 1.00 250.24 638 GLU C N 1
ATOM 5889 C CA . GLU B 2 638 ? 166.189 201.476 265.899 1.00 249.40 638 GLU C CA 1
ATOM 5890 C C . GLU B 2 638 ? 167.021 202.648 266.427 1.00 248.59 638 GLU C C 1
ATOM 5891 O O . GLU B 2 638 ? 167.108 202.834 267.639 1.00 248.49 638 GLU C O 1
ATOM 5897 N N . SER B 2 639 ? 167.638 203.434 265.539 1.00 247.64 639 SER C N 1
ATOM 5898 C CA . SER B 2 639 ? 168.426 204.576 265.974 1.00 246.89 639 SER C CA 1
ATOM 5899 C C . SER B 2 639 ? 168.497 205.608 264.855 1.00 246.24 639 SER C C 1
ATOM 5900 O O . SER B 2 639 ? 168.361 205.278 263.677 1.00 246.03 639 SER C O 1
ATOM 5903 N N . LEU B 2 640 ? 168.714 206.865 265.253 1.00 245.75 640 LEU C N 1
ATOM 5904 C CA . LEU B 2 640 ? 168.896 207.974 264.330 1.00 245.46 640 LEU C CA 1
ATOM 5905 C C . LEU B 2 640 ? 170.125 208.772 264.750 1.00 245.12 640 LEU C C 1
ATOM 5906 O O . LEU B 2 640 ? 170.476 208.803 265.928 1.00 244.94 640 LEU C O 1
ATOM 5911 N N . CYS B 2 641 ? 170.757 209.437 263.780 1.00 245.09 641 CYS C N 1
ATOM 5912 C CA . CYS B 2 641 ? 171.917 210.262 264.077 1.00 245.23 641 CYS C CA 1
ATOM 5913 C C . CYS B 2 641 ? 172.116 211.287 262.967 1.00 245.27 641 CYS C C 1
ATOM 5914 O O . CYS B 2 641 ? 172.472 210.922 261.847 1.00 245.24 641 CYS C O 1
ATOM 5917 N N . ILE B 2 642 ? 171.901 212.567 263.292 1.00 245.57 642 ILE C N 1
ATOM 5918 C CA . ILE B 2 642 ? 172.217 213.659 262.386 1.00 245.98 642 ILE C CA 1
ATOM 5919 C C . ILE B 2 642 ? 173.684 214.026 262.579 1.00 245.98 642 ILE C C 1
ATOM 5920 O O . ILE B 2 642 ? 174.145 214.154 263.709 1.00 245.82 642 ILE C O 1
ATOM 5925 N N . VAL B 2 643 ? 174.405 214.206 261.468 1.00 246.37 643 VAL C N 1
ATOM 5926 C CA . VAL B 2 643 ? 175.827 214.507 261.515 1.00 246.85 643 VAL C CA 1
ATOM 5927 C C . VAL B 2 643 ? 176.178 215.398 260.326 1.00 247.18 643 VAL C C 1
ATOM 5928 O O . VAL B 2 643 ? 175.505 215.371 259.296 1.00 247.10 643 VAL C O 1
ATOM 5932 N N . GLU B 2 644 ? 177.256 216.169 260.481 1.00 247.62 644 GLU C N 1
ATOM 5933 C CA . GLU B 2 644 ? 177.751 217.051 259.436 1.00 248.05 644 GLU C CA 1
ATOM 5934 C C . GLU B 2 644 ? 178.932 216.381 258.738 1.00 248.15 644 GLU C C 1
ATOM 5935 O O . GLU B 2 644 ? 179.969 216.146 259.362 1.00 248.16 644 GLU C O 1
ATOM 5941 N N . MET B 2 645 ? 178.758 216.086 257.441 1.00 248.28 645 MET C N 1
ATOM 5942 C CA . MET B 2 645 ? 179.791 215.480 256.605 1.00 248.43 645 MET C CA 1
ATOM 5943 C C . MET B 2 645 ? 180.350 214.202 257.253 1.00 248.36 645 MET C C 1
ATOM 5944 O O . MET B 2 645 ? 179.678 213.154 257.164 1.00 248.15 645 MET C O 1
ATOM 5949 N N . PHE B 2 662 ? 178.008 219.730 254.644 1.00 237.76 662 PHE C N 1
ATOM 5950 C CA . PHE B 2 662 ? 176.701 219.103 254.315 1.00 237.67 662 PHE C CA 1
ATOM 5951 C C . PHE B 2 662 ? 176.113 218.457 255.564 1.00 236.99 662 PHE C C 1
ATOM 5952 O O . PHE B 2 662 ? 176.792 218.296 256.576 1.00 236.97 662 PHE C O 1
ATOM 5960 N N . LEU B 2 663 ? 174.822 218.118 255.482 1.00 236.12 663 LEU C N 1
ATOM 5961 C CA . LEU B 2 663 ? 174.108 217.496 256.585 1.00 235.28 663 LEU C CA 1
ATOM 5962 C C . LEU B 2 663 ? 173.561 216.144 256.145 1.00 234.38 663 LEU C C 1
ATOM 5963 O O . LEU B 2 663 ? 172.954 216.030 255.077 1.00 234.32 663 LEU C O 1
ATOM 5968 N N . TYR B 2 664 ? 173.786 215.129 256.987 1.00 233.20 664 TYR C N 1
ATOM 5969 C CA . TYR B 2 664 ? 173.337 213.773 256.720 1.00 232.21 664 TYR C CA 1
ATOM 5970 C C . TYR B 2 664 ? 172.556 213.242 257.915 1.00 231.51 664 TYR C C 1
ATOM 5971 O O . TYR B 2 664 ? 172.953 213.442 259.061 1.00 231.42 664 TYR C O 1
ATOM 5980 N N . LEU B 2 665 ? 171.439 212.569 257.619 1.00 230.90 665 LEU C N 1
ATOM 5981 C CA . LEU B 2 665 ? 170.685 211.817 258.609 1.00 230.45 665 LEU C CA 1
ATOM 5982 C C . LEU B 2 665 ? 170.949 210.332 258.395 1.00 230.19 665 LEU C C 1
ATOM 5983 O O . LEU B 2 665 ? 170.650 209.791 257.327 1.00 230.25 665 LEU C O 1
ATOM 5988 N N . ASN B 2 666 ? 171.518 209.698 259.420 1.00 229.81 666 ASN C N 1
ATOM 5989 C CA . ASN B 2 666 ? 171.776 208.269 259.418 1.00 229.53 666 ASN C CA 1
ATOM 5990 C C . ASN B 2 666 ? 170.652 207.569 260.173 1.00 229.36 666 ASN C C 1
ATOM 5991 O O . ASN B 2 666 ? 170.268 208.001 261.263 1.00 229.34 666 ASN C O 1
ATOM 5996 N N . ILE B 2 667 ? 170.132 206.489 259.578 1.00 229.46 667 ILE C N 1
ATOM 5997 C CA . ILE B 2 667 ? 168.986 205.766 260.109 1.00 229.66 667 ILE C CA 1
ATOM 5998 C C . ILE B 2 667 ? 169.353 204.290 260.191 1.00 229.88 667 ILE C C 1
ATOM 5999 O O . ILE B 2 667 ? 169.647 203.664 259.172 1.00 230.05 667 ILE C O 1
ATOM 6004 N N . GLY B 2 668 ? 169.324 203.737 261.408 1.00 230.07 668 GLY C N 1
ATOM 6005 C CA . GLY B 2 668 ? 169.559 202.315 261.602 1.00 230.46 668 GLY C CA 1
ATOM 6006 C C . GLY B 2 668 ? 168.270 201.600 261.992 1.00 230.68 668 GLY C C 1
ATOM 6007 O O . GLY B 2 668 ? 167.670 201.929 263.015 1.00 230.65 668 GLY C O 1
ATOM 6008 N N . LEU B 2 669 ? 167.849 200.615 261.189 1.00 231.03 669 LEU C N 1
ATOM 6009 C CA . LEU B 2 669 ? 166.530 200.025 261.376 1.00 231.42 669 LEU C CA 1
ATOM 6010 C C . LEU B 2 669 ? 166.575 198.821 262.317 1.00 231.60 669 LEU C C 1
ATOM 6011 O O . LEU B 2 669 ? 167.631 198.439 262.829 1.00 231.66 669 LEU C O 1
ATOM 6016 N N . GLN B 2 670 ? 165.400 198.221 262.541 1.00 231.95 670 GLN C N 1
ATOM 6017 C CA . GLN B 2 670 ? 165.286 197.043 263.393 1.00 232.18 670 GLN C CA 1
ATOM 6018 C C . GLN B 2 670 ? 165.979 195.844 262.745 1.00 232.15 670 GLN C C 1
ATOM 6019 O O . GLN B 2 670 ? 166.730 195.122 263.396 1.00 232.18 670 GLN C O 1
ATOM 6025 N N . ASN B 2 671 ? 165.705 195.623 261.458 1.00 231.96 671 ASN C N 1
ATOM 6026 C CA . ASN B 2 671 ? 166.549 194.745 260.670 1.00 231.76 671 ASN C CA 1
ATOM 6027 C C . ASN B 2 671 ? 167.885 195.445 260.417 1.00 231.75 671 ASN C C 1
ATOM 6028 O O . ASN B 2 671 ? 168.056 196.628 260.703 1.00 231.78 671 ASN C O 1
ATOM 6033 N N . GLY B 2 672 ? 168.837 194.704 259.855 1.00 231.63 672 GLY C N 1
ATOM 6034 C CA . GLY B 2 672 ? 170.219 195.158 259.817 1.00 231.38 672 GLY C CA 1
ATOM 6035 C C . GLY B 2 672 ? 170.514 196.289 258.830 1.00 231.13 672 GLY C C 1
ATOM 6036 O O . GLY B 2 672 ? 171.681 196.611 258.625 1.00 231.20 672 GLY C O 1
ATOM 6037 N N . VAL B 2 673 ? 169.482 196.919 258.259 1.00 230.78 673 VAL C N 1
ATOM 6038 C CA . VAL B 2 673 ? 169.714 197.909 257.217 1.00 230.29 673 VAL C CA 1
ATOM 6039 C C . VAL B 2 673 ? 170.026 199.270 257.841 1.00 229.81 673 VAL C C 1
ATOM 6040 O O . VAL B 2 673 ? 169.500 199.635 258.896 1.00 229.75 673 VAL C O 1
ATOM 6044 N N . LEU B 2 674 ? 170.897 200.008 257.147 1.00 229.16 674 LEU C N 1
ATOM 6045 C CA . LEU B 2 674 ? 171.318 201.355 257.507 1.00 228.75 674 LEU C CA 1
ATOM 6046 C C . LEU B 2 674 ? 171.186 202.249 256.279 1.00 228.95 674 LEU C C 1
ATOM 6047 O O . LEU B 2 674 ? 171.460 201.822 255.161 1.00 229.10 674 LEU C O 1
ATOM 6052 N N . LEU B 2 675 ? 170.786 203.504 256.518 1.00 229.05 675 LEU C N 1
ATOM 6053 C CA . LEU B 2 675 ? 170.491 204.457 255.460 1.00 229.11 675 LEU C CA 1
ATOM 6054 C C . LEU B 2 675 ? 171.205 205.776 255.754 1.00 229.22 675 LEU C C 1
ATOM 6055 O O . LEU B 2 675 ? 171.180 206.266 256.883 1.00 229.11 675 LEU C O 1
ATOM 6060 N N . ARG B 2 676 ? 171.829 206.343 254.717 1.00 229.87 676 ARG C N 1
ATOM 6061 C CA . ARG B 2 676 ? 172.323 207.709 254.752 1.00 230.55 676 ARG C CA 1
ATOM 6062 C C . ARG B 2 676 ? 171.447 208.569 253.846 1.00 231.38 676 ARG C C 1
ATOM 6063 O O . ARG B 2 676 ? 171.276 208.255 252.670 1.00 231.55 676 ARG C O 1
ATOM 6071 N N . THR B 2 677 ? 170.909 209.657 254.407 1.00 232.41 677 THR C N 1
ATOM 6072 C CA . THR B 2 677 ? 170.077 210.595 253.671 1.00 233.42 677 THR C CA 1
ATOM 6073 C C . THR B 2 677 ? 170.669 211.999 253.780 1.00 234.35 677 THR C C 1
ATOM 6074 O O . THR B 2 677 ? 171.319 212.325 254.763 1.00 234.33 677 THR C O 1
ATOM 6078 N N . VAL B 2 678 ? 170.451 212.835 252.758 1.00 235.73 678 VAL C N 1
ATOM 6079 C CA . VAL B 2 678 ? 171.018 214.184 252.741 1.00 237.10 678 VAL C CA 1
ATOM 6080 C C . VAL B 2 678 ? 169.892 215.203 252.917 1.00 238.31 678 VAL C C 1
ATOM 6081 O O . VAL B 2 678 ? 169.124 215.413 251.979 1.00 238.43 678 VAL C O 1
ATOM 6085 N N . LEU B 2 679 ? 169.798 215.830 254.103 1.00 239.82 679 LEU C N 1
ATOM 6086 C CA . LEU B 2 679 ? 168.705 216.747 254.414 1.00 241.33 679 LEU C CA 1
ATOM 6087 C C . LEU B 2 679 ? 169.005 218.176 253.962 1.00 242.55 679 LEU C C 1
ATOM 6088 O O . LEU B 2 679 ? 168.430 219.121 254.506 1.00 242.60 679 LEU C O 1
ATOM 6093 N N . ASP B 2 680 ? 169.907 218.333 252.985 1.00 244.13 680 ASP C N 1
ATOM 6094 C CA . ASP B 2 680 ? 170.179 219.659 252.443 1.00 245.41 680 ASP C CA 1
ATOM 6095 C C . ASP B 2 680 ? 168.909 220.289 251.861 1.00 246.30 680 ASP C C 1
ATOM 6096 O O . ASP B 2 680 ? 168.611 221.445 252.185 1.00 246.27 680 ASP C O 1
ATOM 6101 N N . PRO B 2 681 ? 168.121 219.579 251.006 1.00 247.05 681 PRO C N 1
ATOM 6102 C CA . PRO B 2 681 ? 166.834 220.098 250.534 1.00 247.36 681 PRO C CA 1
ATOM 6103 C C . PRO B 2 681 ? 165.656 219.642 251.411 1.00 247.45 681 PRO C C 1
ATOM 6104 O O . PRO B 2 681 ? 164.751 219.021 250.881 1.00 247.42 681 PRO C O 1
ATOM 6108 N N . GLY B 2 684 ? 166.300 214.676 251.495 1.00 237.43 684 GLY C N 1
ATOM 6109 C CA . GLY B 2 684 ? 166.601 214.445 250.069 1.00 237.63 684 GLY C CA 1
ATOM 6110 C C . GLY B 2 684 ? 166.741 212.962 249.741 1.00 237.70 684 GLY C C 1
ATOM 6111 O O . GLY B 2 684 ? 166.122 212.108 250.375 1.00 237.72 684 GLY C O 1
ATOM 6112 N N . ASP B 2 685 ? 167.567 212.680 248.730 1.00 237.78 685 ASP C N 1
ATOM 6113 C CA . ASP B 2 685 ? 167.815 211.314 248.303 1.00 237.71 685 ASP C CA 1
ATOM 6114 C C . ASP B 2 685 ? 168.668 210.591 249.345 1.00 237.24 685 ASP C C 1
ATOM 6115 O O . ASP B 2 685 ? 169.261 211.209 250.225 1.00 237.14 685 ASP C O 1
ATOM 6120 N N . LEU B 2 686 ? 168.742 209.266 249.211 1.00 236.58 686 LEU C N 1
ATOM 6121 C CA . LEU B 2 686 ? 169.441 208.449 250.189 1.00 235.96 686 LEU C CA 1
ATOM 6122 C C . LEU B 2 686 ? 170.082 207.246 249.513 1.00 235.53 686 LEU C C 1
ATOM 6123 O O . LEU B 2 686 ? 169.763 206.912 248.374 1.00 234.91 686 LEU C O 1
ATOM 6128 N N . SER B 2 687 ? 170.952 206.575 250.269 1.00 235.30 687 SER C N 1
ATOM 6129 C CA . SER B 2 687 ? 171.504 205.283 249.899 1.00 235.22 687 SER C CA 1
ATOM 6130 C C . SER B 2 687 ? 171.501 204.393 251.135 1.00 235.51 687 SER C C 1
ATOM 6131 O O . SER B 2 687 ? 171.694 204.876 252.249 1.00 235.52 687 SER C O 1
ATOM 6134 N N . ASP B 2 688 ? 171.311 203.087 250.925 1.00 236.02 688 ASP C N 1
ATOM 6135 C CA . ASP B 2 688 ? 171.181 202.160 252.037 1.00 236.58 688 ASP C CA 1
ATOM 6136 C C . ASP B 2 688 ? 171.999 200.897 251.784 1.00 236.93 688 ASP C C 1
ATOM 6137 O O . ASP B 2 688 ? 172.334 200.580 250.644 1.00 236.95 688 ASP C O 1
ATOM 6142 N N . THR B 2 689 ? 172.269 200.166 252.864 1.00 237.27 689 THR C N 1
ATOM 6143 C CA . THR B 2 689 ? 173.005 198.913 252.796 1.00 237.48 689 THR C CA 1
ATOM 6144 C C . THR B 2 689 ? 172.660 198.076 254.020 1.00 237.68 689 THR C C 1
ATOM 6145 O O . THR B 2 689 ? 172.410 198.615 255.096 1.00 237.69 689 THR C O 1
ATOM 6149 N N . ARG B 2 690 ? 172.679 196.754 253.841 1.00 237.82 690 ARG C N 1
ATOM 6150 C CA . ARG B 2 690 ? 172.430 195.830 254.934 1.00 237.81 690 ARG C CA 1
ATOM 6151 C C . ARG B 2 690 ? 173.753 195.504 255.623 1.00 237.23 690 ARG C C 1
ATOM 6152 O O . ARG B 2 690 ? 174.713 195.086 254.976 1.00 237.08 690 ARG C O 1
ATOM 6160 N N . THR B 2 691 ? 173.782 195.698 256.946 1.00 236.51 691 THR C N 1
ATOM 6161 C CA . THR B 2 691 ? 174.982 195.498 257.743 1.00 235.87 691 THR C CA 1
ATOM 6162 C C . THR B 2 691 ? 175.067 194.045 258.232 1.00 235.83 691 THR C C 1
ATOM 6163 O O . THR B 2 691 ? 174.406 193.712 259.241 1.00 235.79 691 THR C O 1
ATOM 6167 N N . GLY B 2 695 ? 172.621 191.544 258.023 1.00 235.71 695 GLY C N 1
ATOM 6168 C CA . GLY B 2 695 ? 171.725 192.132 259.036 1.00 235.79 695 GLY C CA 1
ATOM 6169 C C . GLY B 2 695 ? 171.984 191.527 260.412 1.00 235.79 695 GLY C C 1
ATOM 6170 O O . GLY B 2 695 ? 172.923 191.918 261.106 1.00 235.71 695 GLY C O 1
ATOM 6171 N N . SER B 2 696 ? 171.106 190.594 260.798 1.00 235.66 696 SER C N 1
ATOM 6172 C CA . SER B 2 696 ? 171.279 189.735 261.964 1.00 235.46 696 SER C CA 1
ATOM 6173 C C . SER B 2 696 ? 171.099 190.478 263.292 1.00 235.13 696 SER C C 1
ATOM 6174 O O . SER B 2 696 ? 170.778 189.852 264.305 1.00 235.13 696 SER C O 1
ATOM 6177 N N . ARG B 2 697 ? 171.330 191.797 263.306 1.00 234.53 697 ARG C N 1
ATOM 6178 C CA . ARG B 2 697 ? 171.291 192.550 264.547 1.00 233.95 697 ARG C CA 1
ATOM 6179 C C . ARG B 2 697 ? 170.724 193.938 264.280 1.00 233.26 697 ARG C C 1
ATOM 6180 O O . ARG B 2 697 ? 170.937 194.504 263.207 1.00 233.16 697 ARG C O 1
ATOM 6188 N N . PRO B 2 698 ? 169.963 194.517 265.237 1.00 232.63 698 PRO C N 1
ATOM 6189 C CA . PRO B 2 698 ? 169.453 195.881 265.080 1.00 232.00 698 PRO C CA 1
ATOM 6190 C C . PRO B 2 698 ? 170.591 196.899 265.105 1.00 231.14 698 PRO C C 1
ATOM 6191 O O . PRO B 2 698 ? 171.483 196.832 265.949 1.00 230.92 698 PRO C O 1
ATOM 6195 N N . VAL B 2 699 ? 170.548 197.836 264.157 1.00 230.26 699 VAL C N 1
ATOM 6196 C CA . VAL B 2 699 ? 171.612 198.812 263.992 1.00 229.59 699 VAL C CA 1
ATOM 6197 C C . VAL B 2 699 ? 171.425 199.946 264.995 1.00 229.09 699 VAL C C 1
ATOM 6198 O O . VAL B 2 699 ? 170.388 200.601 265.006 1.00 229.18 699 VAL C O 1
ATOM 6202 N N . LYS B 2 700 ? 172.448 200.171 265.825 1.00 228.54 700 LYS C N 1
ATOM 6203 C CA . LYS B 2 700 ? 172.501 201.309 266.731 1.00 228.20 700 LYS C CA 1
ATOM 6204 C C . LYS B 2 700 ? 173.512 202.319 266.199 1.00 228.01 700 LYS C C 1
ATOM 6205 O O . LYS B 2 700 ? 174.438 201.957 265.476 1.00 228.03 700 LYS C O 1
ATOM 6211 N N . LEU B 2 701 ? 173.318 203.598 266.539 1.00 228.10 701 LEU C N 1
ATOM 6212 C CA . LEU B 2 701 ? 174.162 204.668 266.024 1.00 228.38 701 LEU C CA 1
ATOM 6213 C C . LEU B 2 701 ? 174.718 205.483 267.188 1.00 228.44 701 LEU C C 1
ATOM 6214 O O . LEU B 2 701 ? 173.979 205.854 268.101 1.00 228.46 701 LEU C O 1
ATOM 6219 N N . PHE B 2 702 ? 176.022 205.776 267.131 1.00 228.87 702 PHE C N 1
ATOM 6220 C CA . PHE B 2 702 ? 176.682 206.585 268.142 1.00 229.47 702 PHE C CA 1
ATOM 6221 C C . PHE B 2 702 ? 177.594 207.611 267.483 1.00 230.36 702 PHE C C 1
ATOM 6222 O O . PHE B 2 702 ? 178.134 207.378 266.399 1.00 230.47 702 PHE C O 1
ATOM 6230 N N . ARG B 2 703 ? 177.762 208.746 268.166 1.00 231.77 703 ARG C N 1
ATOM 6231 C CA . ARG B 2 703 ? 178.688 209.783 267.744 1.00 233.19 703 ARG C CA 1
ATOM 6232 C C . ARG B 2 703 ? 180.077 209.467 268.290 1.00 233.86 703 ARG C C 1
ATOM 6233 O O . ARG B 2 703 ? 180.239 209.242 269.491 1.00 233.94 703 ARG C O 1
ATOM 6241 N N . VAL B 2 704 ? 181.074 209.475 267.403 1.00 234.82 704 VAL C N 1
ATOM 6242 C CA . VAL B 2 704 ? 182.455 209.265 267.807 1.00 235.81 704 VAL C CA 1
ATOM 6243 C C . VAL B 2 704 ? 183.329 210.325 267.147 1.00 236.40 704 VAL C C 1
ATOM 6244 O O . VAL B 2 704 ? 183.014 210.831 266.069 1.00 236.19 704 VAL C O 1
ATOM 6248 N N . ARG B 2 705 ? 184.438 210.646 267.816 1.00 237.34 705 ARG C N 1
ATOM 6249 C CA . ARG B 2 705 ? 185.410 211.597 267.302 1.00 238.20 705 ARG C CA 1
ATOM 6250 C C . ARG B 2 705 ? 186.566 210.815 266.687 1.00 238.67 705 ARG C C 1
ATOM 6251 O O . ARG B 2 705 ? 187.232 210.048 267.378 1.00 238.77 705 ARG C O 1
ATOM 6259 N N . MET B 2 706 ? 186.787 211.012 265.385 1.00 239.16 706 MET C N 1
ATOM 6260 C CA . MET B 2 706 ? 187.838 210.309 264.668 1.00 239.58 706 MET C CA 1
ATOM 6261 C C . MET B 2 706 ? 188.651 211.313 263.859 1.00 239.49 706 MET C C 1
ATOM 6262 O O . MET B 2 706 ? 188.092 212.063 263.063 1.00 239.48 706 MET C O 1
ATOM 6267 N N . GLN B 2 707 ? 189.973 211.324 264.083 1.00 239.37 707 GLN C N 1
ATOM 6268 C CA . GLN B 2 707 ? 190.909 212.180 263.357 1.00 239.13 707 GLN C CA 1
ATOM 6269 C C . GLN B 2 707 ? 190.500 213.653 263.442 1.00 238.55 707 GLN C C 1
ATOM 6270 O O . GLN B 2 707 ? 190.631 214.410 262.477 1.00 238.54 707 GLN C O 1
ATOM 6276 N N . GLY B 2 708 ? 189.987 214.050 264.609 1.00 237.71 708 GLY C N 1
ATOM 6277 C CA . GLY B 2 708 ? 189.583 215.424 264.850 1.00 236.55 708 GLY C CA 1
ATOM 6278 C C . GLY B 2 708 ? 188.293 215.837 264.137 1.00 235.66 708 GLY C C 1
ATOM 6279 O O . GLY B 2 708 ? 187.973 217.022 264.110 1.00 235.68 708 GLY C O 1
ATOM 6280 N N . GLN B 2 709 ? 187.559 214.875 263.565 1.00 234.50 709 GLN C N 1
ATOM 6281 C CA . GLN B 2 709 ? 186.301 215.162 262.891 1.00 233.16 709 GLN C CA 1
ATOM 6282 C C . GLN B 2 709 ? 185.208 214.266 263.465 1.00 231.92 709 GLN C C 1
ATOM 6283 O O . GLN B 2 709 ? 185.479 213.292 264.168 1.00 231.81 709 GLN C O 1
ATOM 6289 N N . GLU B 2 710 ? 183.955 214.608 263.153 1.00 230.29 710 GLU C N 1
ATOM 6290 C CA . GLU B 2 710 ? 182.813 213.832 263.607 1.00 228.58 710 GLU C CA 1
ATOM 6291 C C . GLU B 2 710 ? 182.609 212.635 262.680 1.00 226.62 710 GLU C C 1
ATOM 6292 O O . GLU B 2 710 ? 182.424 212.808 261.476 1.00 226.41 710 GLU C O 1
ATOM 6298 N N . ALA B 2 711 ? 182.647 211.428 263.260 1.00 224.07 711 ALA C N 1
ATOM 6299 C CA . ALA B 2 711 ? 182.329 210.196 262.557 1.00 221.54 711 ALA C CA 1
ATOM 6300 C C . ALA B 2 711 ? 181.217 209.470 263.304 1.00 219.55 711 ALA C C 1
ATOM 6301 O O . ALA B 2 711 ? 180.988 209.713 264.489 1.00 219.53 711 ALA C O 1
ATOM 6303 N N . VAL B 2 712 ? 180.546 208.561 262.599 1.00 216.99 712 VAL C N 1
ATOM 6304 C CA . VAL B 2 712 ? 179.431 207.820 263.163 1.00 214.74 712 VAL C CA 1
ATOM 6305 C C . VAL B 2 712 ? 179.819 206.351 263.276 1.00 212.90 712 VAL C C 1
ATOM 6306 O O . VAL B 2 712 ? 180.403 205.783 262.355 1.00 212.90 712 VAL C O 1
ATOM 6310 N N . LEU B 2 713 ? 179.477 205.745 264.418 1.00 210.62 713 LEU C N 1
ATOM 6311 C CA . LEU B 2 713 ? 179.740 204.336 264.666 1.00 208.79 713 LEU C CA 1
ATOM 6312 C C . LEU B 2 713 ? 178.410 203.595 264.719 1.00 207.25 713 LEU C C 1
ATOM 6313 O O . LEU B 2 713 ? 177.602 203.826 265.621 1.00 207.31 713 LEU C O 1
ATOM 6318 N N . ALA B 2 714 ? 178.202 202.717 263.732 1.00 205.94 714 ALA C N 1
ATOM 6319 C CA . ALA B 2 714 ? 176.997 201.908 263.629 1.00 204.66 714 ALA C CA 1
ATOM 6320 C C . ALA B 2 714 ? 177.295 200.504 264.142 1.00 203.65 714 ALA C C 1
ATOM 6321 O O . ALA B 2 714 ? 178.301 199.904 263.762 1.00 203.88 714 ALA C O 1
ATOM 6323 N N . MET B 2 715 ? 176.406 199.982 264.989 1.00 202.33 715 MET C N 1
ATOM 6324 C CA . MET B 2 715 ? 176.629 198.704 265.642 1.00 201.22 715 MET C CA 1
ATOM 6325 C C . MET B 2 715 ? 175.537 197.723 265.231 1.00 200.26 715 MET C C 1
ATOM 6326 O O . MET B 2 715 ? 174.349 198.012 265.380 1.00 200.58 715 MET C O 1
ATOM 6331 N N . SER B 2 716 ? 175.963 196.565 264.714 1.00 199.06 716 SER C N 1
ATOM 6332 C CA . SER B 2 716 ? 175.075 195.452 264.416 1.00 197.99 716 SER C CA 1
ATOM 6333 C C . SER B 2 716 ? 175.745 194.157 264.875 1.00 197.33 716 SER C C 1
ATOM 6334 O O . SER B 2 716 ? 176.212 194.062 266.009 1.00 197.16 716 SER C O 1
ATOM 6337 N N . SER B 2 717 ? 175.796 193.158 263.985 1.00 196.51 717 SER C N 1
ATOM 6338 C CA . SER B 2 717 ? 176.602 191.968 264.215 1.00 195.49 717 SER C CA 1
ATOM 6339 C C . SER B 2 717 ? 178.085 192.331 264.312 1.00 194.53 717 SER C C 1
ATOM 6340 O O . SER B 2 717 ? 178.843 191.674 265.020 1.00 194.56 717 SER C O 1
ATOM 6343 N N . ARG B 2 718 ? 178.487 193.371 263.575 1.00 192.87 718 ARG C N 1
ATOM 6344 C CA . ARG B 2 718 ? 179.816 193.945 263.690 1.00 191.17 718 ARG C CA 1
ATOM 6345 C C . ARG B 2 718 ? 179.684 195.442 263.942 1.00 189.56 718 ARG C C 1
ATOM 6346 O O . ARG B 2 718 ? 178.645 196.047 263.675 1.00 189.70 718 ARG C O 1
ATOM 6354 N N . SER B 2 719 ? 180.763 196.033 264.464 1.00 187.60 719 SER C N 1
ATOM 6355 C CA . SER B 2 719 ? 180.842 197.465 264.699 1.00 185.85 719 SER C CA 1
ATOM 6356 C C . SER B 2 719 ? 181.517 198.119 263.498 1.00 184.44 719 SER C C 1
ATOM 6357 O O . SER B 2 719 ? 182.722 197.972 263.301 1.00 184.66 719 SER C O 1
ATOM 6360 N N . TRP B 2 720 ? 180.719 198.828 262.693 1.00 182.40 720 TRP C N 1
ATOM 6361 C CA . TRP B 2 720 ? 181.185 199.520 261.501 1.00 181.03 720 TRP C CA 1
ATOM 6362 C C . TRP B 2 720 ? 181.359 201.004 261.801 1.00 180.32 720 TRP C C 1
ATOM 6363 O O . TRP B 2 720 ? 180.637 201.574 262.617 1.00 180.23 720 TRP C O 1
ATOM 6374 N N . LEU B 2 721 ? 182.327 201.619 261.116 1.00 180.55 721 LEU C N 1
ATOM 6375 C CA . LEU B 2 721 ? 182.633 203.032 261.277 1.00 181.03 721 LEU C CA 1
ATOM 6376 C C . LEU B 2 721 ? 182.438 203.726 259.935 1.00 182.01 721 LEU C C 1
ATOM 6377 O O . LEU B 2 721 ? 183.068 203.355 258.946 1.00 182.29 721 LEU C O 1
ATOM 6382 N N . SER B 2 722 ? 181.563 204.735 259.924 1.00 183.22 722 SER C N 1
ATOM 6383 C CA . SER B 2 722 ? 181.341 205.585 258.765 1.00 184.56 722 SER C CA 1
ATOM 6384 C C . SER B 2 722 ? 181.987 206.942 259.032 1.00 185.61 722 SER C C 1
ATOM 6385 O O . SER B 2 722 ? 181.664 207.598 260.024 1.00 185.74 722 SER C O 1
ATOM 6388 N N . TYR B 2 723 ? 182.901 207.346 258.142 1.00 187.31 723 TYR C N 1
ATOM 6389 C CA . TYR B 2 723 ? 183.627 208.597 258.285 1.00 189.05 723 TYR C CA 1
ATOM 6390 C C . TYR B 2 723 ? 183.983 209.121 256.899 1.00 190.33 723 TYR C C 1
ATOM 6391 O O . TYR B 2 723 ? 184.278 208.349 255.989 1.00 190.15 723 TYR C O 1
ATOM 6400 N N . SER B 2 724 ? 183.970 210.449 256.763 1.00 192.25 724 SER C N 1
ATOM 6401 C CA . SER B 2 724 ? 184.284 211.113 255.505 1.00 193.90 724 SER C CA 1
ATOM 6402 C C . SER B 2 724 ? 185.788 211.357 255.410 1.00 195.01 724 SER C C 1
ATOM 6403 O O . SER B 2 724 ? 186.414 211.781 256.378 1.00 195.07 724 SER C O 1
ATOM 6406 N N . TYR B 2 725 ? 186.346 211.098 254.223 1.00 196.30 725 TYR C N 1
ATOM 6407 C CA . TYR B 2 725 ? 187.759 211.306 253.957 1.00 197.47 725 TYR C CA 1
ATOM 6408 C C . TYR B 2 725 ? 187.904 212.048 252.634 1.00 197.60 725 TYR C C 1
ATOM 6409 O O . TYR B 2 725 ? 187.751 211.456 251.566 1.00 197.54 725 TYR C O 1
ATOM 6418 N N . GLN B 2 726 ? 188.204 213.350 252.719 1.00 197.49 726 GLN C N 1
ATOM 6419 C CA . GLN B 2 726 ? 188.370 214.213 251.553 1.00 197.29 726 GLN C CA 1
ATOM 6420 C C . GLN B 2 726 ? 187.128 214.167 250.660 1.00 196.90 726 GLN C C 1
ATOM 6421 O O . GLN B 2 726 ? 187.209 213.907 249.457 1.00 197.00 726 GLN C O 1
ATOM 6427 N N . SER B 2 727 ? 185.967 214.425 251.271 1.00 196.05 727 SER C N 1
ATOM 6428 C CA . SER B 2 727 ? 184.674 214.410 250.590 1.00 195.04 727 SER C CA 1
ATOM 6429 C C . SER B 2 727 ? 184.375 213.043 249.968 1.00 193.85 727 SER C C 1
ATOM 6430 O O . SER B 2 727 ? 183.632 212.951 248.992 1.00 193.89 727 SER C O 1
ATOM 6433 N N . ARG B 2 728 ? 184.955 211.980 250.536 1.00 191.85 728 ARG C N 1
ATOM 6434 C CA . ARG B 2 728 ? 184.709 210.619 250.085 1.00 190.09 728 ARG C CA 1
ATOM 6435 C C . ARG B 2 728 ? 184.511 209.746 251.319 1.00 189.96 728 ARG C C 1
ATOM 6436 O O . ARG B 2 728 ? 185.402 209.641 252.159 1.00 189.99 728 ARG C O 1
ATOM 6444 N N . PHE B 2 729 ? 183.343 209.107 251.411 1.00 189.55 729 PHE C N 1
ATOM 6445 C CA . PHE B 2 729 ? 182.952 208.404 252.623 1.00 188.95 729 PHE C CA 1
ATOM 6446 C C . PHE B 2 729 ? 183.578 207.015 252.685 1.00 187.82 729 PHE C C 1
ATOM 6447 O O . PHE B 2 729 ? 184.022 206.466 251.680 1.00 187.79 729 PHE C O 1
ATOM 6455 N N . HIS B 2 730 ? 183.615 206.462 253.901 1.00 186.08 730 HIS C N 1
ATOM 6456 C CA . HIS B 2 730 ? 184.112 205.123 254.162 1.00 184.08 730 HIS C CA 1
ATOM 6457 C C . HIS B 2 730 ? 183.272 204.479 255.257 1.00 181.96 730 HIS C C 1
ATOM 6458 O O . HIS B 2 730 ? 182.876 205.144 256.213 1.00 181.85 730 HIS C O 1
ATOM 6465 N N . LEU B 2 731 ? 183.023 203.172 255.097 1.00 179.37 731 LEU C N 1
ATOM 6466 C CA . LEU B 2 731 ? 182.235 202.376 256.028 1.00 177.15 731 LEU C CA 1
ATOM 6467 C C . LEU B 2 731 ? 183.011 201.096 256.323 1.00 175.70 731 LEU C C 1
ATOM 6468 O O . LEU B 2 731 ? 182.738 200.034 255.759 1.00 175.60 731 LEU C O 1
ATOM 6473 N N . THR B 2 732 ? 183.999 201.210 257.210 1.00 173.90 732 THR C N 1
ATOM 6474 C CA . THR B 2 732 ? 184.924 200.119 257.473 1.00 172.45 732 THR C CA 1
ATOM 6475 C C . THR B 2 732 ? 184.568 199.458 258.798 1.00 171.58 732 THR C C 1
ATOM 6476 O O . THR B 2 732 ? 184.422 200.132 259.820 1.00 171.67 732 THR C O 1
ATOM 6480 N N . PRO B 2 733 ? 184.421 198.116 258.842 1.00 171.10 733 PRO C N 1
ATOM 6481 C CA . PRO B 2 733 ? 184.111 197.434 260.096 1.00 171.61 733 PRO C CA 1
ATOM 6482 C C . PRO B 2 733 ? 185.334 197.342 261.004 1.00 172.94 733 PRO C C 1
ATOM 6483 O O . PRO B 2 733 ? 186.479 197.461 260.568 1.00 172.62 733 PRO C O 1
ATOM 6487 N N . LEU B 2 734 ? 185.063 197.131 262.292 1.00 175.32 734 LEU C N 1
ATOM 6488 C CA . LEU B 2 734 ? 186.111 196.947 263.285 1.00 177.83 734 LEU C CA 1
ATOM 6489 C C . LEU B 2 734 ? 186.429 195.460 263.422 1.00 180.01 734 LEU C C 1
ATOM 6490 O O . LEU B 2 734 ? 185.522 194.644 263.595 1.00 180.17 734 LEU C O 1
ATOM 6495 N N . SER B 2 735 ? 187.725 195.119 263.348 1.00 182.82 735 SER C N 1
ATOM 6496 C CA . SER B 2 735 ? 188.187 193.767 263.633 1.00 185.82 735 SER C CA 1
ATOM 6497 C C . SER B 2 735 ? 188.048 193.496 265.130 1.00 188.33 735 SER C C 1
ATOM 6498 O O . SER B 2 735 ? 189.022 193.523 265.878 1.00 188.59 735 SER C O 1
ATOM 6501 N N . TYR B 2 736 ? 186.806 193.260 265.560 1.00 191.33 736 TYR C N 1
ATOM 6502 C CA . TYR B 2 736 ? 186.488 193.112 266.969 1.00 194.06 736 TYR C CA 1
ATOM 6503 C C . TYR B 2 736 ? 185.184 192.336 267.088 1.00 196.25 736 TYR C C 1
ATOM 6504 O O . TYR B 2 736 ? 184.476 192.136 266.102 1.00 196.47 736 TYR C O 1
ATOM 6513 N N . GLU B 2 737 ? 184.867 191.917 268.316 1.00 198.87 737 GLU C N 1
ATOM 6514 C CA . GLU B 2 737 ? 183.664 191.148 268.590 1.00 201.34 737 GLU C CA 1
ATOM 6515 C C . GLU B 2 737 ? 182.442 192.064 268.631 1.00 202.95 737 GLU C C 1
ATOM 6516 O O . GLU B 2 737 ? 182.552 193.273 268.436 1.00 203.14 737 GLU C O 1
ATOM 6522 N N . THR B 2 738 ? 181.278 191.468 268.897 1.00 204.68 738 THR C N 1
ATOM 6523 C CA . THR B 2 738 ? 180.049 192.229 269.048 1.00 206.13 738 THR C CA 1
ATOM 6524 C C . THR B 2 738 ? 180.156 193.177 270.238 1.00 207.18 738 THR C C 1
ATOM 6525 O O . THR B 2 738 ? 180.780 192.859 271.246 1.00 207.25 738 THR C O 1
ATOM 6529 N N . LEU B 2 739 ? 179.545 194.358 270.093 1.00 208.61 739 LEU C N 1
ATOM 6530 C CA . LEU B 2 739 ? 179.435 195.316 271.180 1.00 210.11 739 LEU C CA 1
ATOM 6531 C C . LEU B 2 739 ? 177.975 195.729 271.332 1.00 211.47 739 LEU C C 1
ATOM 6532 O O . LEU B 2 739 ? 177.173 195.594 270.408 1.00 211.65 739 LEU C O 1
ATOM 6537 N N . GLU B 2 740 ? 177.640 196.236 272.524 1.00 212.91 740 GLU C N 1
ATOM 6538 C CA . GLU B 2 740 ? 176.266 196.559 272.880 1.00 214.21 740 GLU C CA 1
ATOM 6539 C C . GLU B 2 740 ? 176.014 198.060 273.018 1.00 215.12 740 GLU C C 1
ATOM 6540 O O . GLU B 2 740 ? 174.935 198.534 272.659 1.00 215.13 740 GLU C O 1
ATOM 6546 N N . PHE B 2 741 ? 176.980 198.814 273.555 1.00 216.57 741 PHE C N 1
ATOM 6547 C CA . PHE B 2 741 ? 176.846 200.264 273.598 1.00 218.09 741 PHE C CA 1
ATOM 6548 C C . PHE B 2 741 ? 178.229 200.896 273.515 1.00 218.68 741 PHE C C 1
ATOM 6549 O O . PHE B 2 741 ? 179.233 200.230 273.742 1.00 218.73 741 PHE C O 1
ATOM 6557 N N . ALA B 2 742 ? 178.267 202.188 273.181 1.00 219.90 742 ALA C N 1
ATOM 6558 C CA . ALA B 2 742 ? 179.529 202.900 273.041 1.00 221.44 742 ALA C CA 1
ATOM 6559 C C . ALA B 2 742 ? 179.279 204.405 273.027 1.00 222.59 742 ALA C C 1
ATOM 6560 O O . ALA B 2 742 ? 178.200 204.858 272.641 1.00 222.76 742 ALA C O 1
ATOM 6562 N N . SER B 2 743 ? 180.301 205.158 273.449 1.00 224.27 743 SER C N 1
ATOM 6563 C CA . SER B 2 743 ? 180.297 206.611 273.431 1.00 226.19 743 SER C CA 1
ATOM 6564 C C . SER B 2 743 ? 181.736 207.098 273.287 1.00 227.56 743 SER C C 1
ATOM 6565 O O . SER B 2 743 ? 182.679 206.386 273.635 1.00 227.55 743 SER C O 1
ATOM 6568 N N . GLY B 2 744 ? 181.898 208.321 272.768 1.00 229.41 744 GLY C N 1
ATOM 6569 C CA . GLY B 2 744 ? 183.211 208.921 272.578 1.00 231.87 744 GLY C CA 1
ATOM 6570 C C . GLY B 2 744 ? 183.959 209.100 273.897 1.00 233.92 744 GLY C C 1
ATOM 6571 O O . GLY B 2 744 ? 183.369 209.428 274.921 1.00 234.26 744 GLY C O 1
ATOM 6572 N N . PHE B 2 745 ? 185.274 208.877 273.847 1.00 235.78 745 PHE C N 1
ATOM 6573 C CA . PHE B 2 745 ? 186.133 208.963 275.016 1.00 237.65 745 PHE C CA 1
ATOM 6574 C C . PHE B 2 745 ? 187.371 209.795 274.701 1.00 239.12 745 PHE C C 1
ATOM 6575 O O . PHE B 2 745 ? 187.870 209.785 273.574 1.00 239.15 745 PHE C O 1
ATOM 6583 N N . ALA B 2 746 ? 187.866 210.502 275.721 1.00 241.04 746 ALA C N 1
ATOM 6584 C CA . ALA B 2 746 ? 189.053 211.331 275.587 1.00 242.85 746 ALA C CA 1
ATOM 6585 C C . ALA B 2 746 ? 189.615 211.616 276.974 1.00 244.24 746 ALA C C 1
ATOM 6586 O O . ALA B 2 746 ? 188.999 212.340 277.752 1.00 244.63 746 ALA C O 1
ATOM 6588 N N . SER B 2 747 ? 190.785 211.037 277.265 1.00 245.68 747 SER C N 1
ATOM 6589 C CA . SER B 2 747 ? 191.517 211.298 278.492 1.00 246.99 747 SER C CA 1
ATOM 6590 C C . SER B 2 747 ? 192.995 211.442 278.148 1.00 247.94 747 SER C C 1
ATOM 6591 O O . SER B 2 747 ? 193.390 211.322 276.988 1.00 248.05 747 SER C O 1
ATOM 6594 N N . GLU B 2 748 ? 193.817 211.710 279.163 1.00 248.96 748 GLU C N 1
ATOM 6595 C CA . GLU B 2 748 ? 195.261 211.782 278.972 1.00 249.73 748 GLU C CA 1
ATOM 6596 C C . GLU B 2 748 ? 195.829 210.397 278.638 1.00 249.96 748 GLU C C 1
ATOM 6597 O O . GLU B 2 748 ? 196.787 210.276 277.868 1.00 249.94 748 GLU C O 1
ATOM 6603 N N . GLN B 2 749 ? 195.234 209.351 279.227 1.00 250.12 749 GLN C N 1
ATOM 6604 C CA . GLN B 2 749 ? 195.644 207.979 278.949 1.00 250.10 749 GLN C CA 1
ATOM 6605 C C . GLN B 2 749 ? 195.332 207.609 277.496 1.00 249.75 749 GLN C C 1
ATOM 6606 O O . GLN B 2 749 ? 196.109 206.904 276.850 1.00 249.72 749 GLN C O 1
ATOM 6612 N N . CYS B 2 750 ? 194.193 208.090 276.988 1.00 249.05 750 CYS C N 1
ATOM 6613 C CA . CYS B 2 750 ? 193.765 207.806 275.626 1.00 248.31 750 CYS C CA 1
ATOM 6614 C C . CYS B 2 750 ? 193.136 209.069 275.052 1.00 247.69 750 CYS C C 1
ATOM 6615 O O . CYS B 2 750 ? 191.967 209.375 275.312 1.00 247.70 750 CYS C O 1
ATOM 6618 N N . PRO B 2 751 ? 193.904 209.871 274.280 1.00 246.90 751 PRO C N 1
ATOM 6619 C CA . PRO B 2 751 ? 193.412 211.171 273.819 1.00 246.12 751 PRO C CA 1
ATOM 6620 C C . PRO B 2 751 ? 192.160 211.124 272.948 1.00 245.22 751 PRO C C 1
ATOM 6621 O O . PRO B 2 751 ? 191.379 212.068 272.951 1.00 245.10 751 PRO C O 1
ATOM 6625 N N . GLU B 2 752 ? 191.960 210.018 272.225 1.00 244.02 752 GLU C N 1
ATOM 6626 C CA . GLU B 2 752 ? 190.827 209.903 271.321 1.00 242.66 752 GLU C CA 1
ATOM 6627 C C . GLU B 2 752 ? 190.460 208.431 271.190 1.00 241.37 752 GLU C C 1
ATOM 6628 O O . GLU B 2 752 ? 190.967 207.728 270.316 1.00 241.33 752 GLU C O 1
ATOM 6634 N N . GLY B 2 753 ? 189.572 207.979 272.076 1.00 239.83 753 GLY C N 1
ATOM 6635 C CA . GLY B 2 753 ? 189.147 206.589 272.093 1.00 237.93 753 GLY C CA 1
ATOM 6636 C C . GLY B 2 753 ? 187.631 206.444 272.166 1.00 236.53 753 GLY C C 1
ATOM 6637 O O . GLY B 2 753 ? 186.889 207.401 271.943 1.00 236.55 753 GLY C O 1
ATOM 6638 N N . ILE B 2 754 ? 187.181 205.229 272.499 1.00 235.12 754 ILE C N 1
ATOM 6639 C CA . ILE B 2 754 ? 185.764 204.910 272.585 1.00 233.82 754 ILE C CA 1
ATOM 6640 C C . ILE B 2 754 ? 185.545 204.030 273.809 1.00 232.54 754 ILE C C 1
ATOM 6641 O O . ILE B 2 754 ? 186.291 203.076 274.027 1.00 232.28 754 ILE C O 1
ATOM 6646 N N . VAL B 2 755 ? 184.514 204.352 274.597 1.00 231.23 755 VAL C N 1
ATOM 6647 C CA . VAL B 2 755 ? 184.073 203.502 275.690 1.00 230.22 755 VAL C CA 1
ATOM 6648 C C . VAL B 2 755 ? 182.921 202.641 275.188 1.00 229.49 755 VAL C C 1
ATOM 6649 O O . VAL B 2 755 ? 181.883 203.168 274.795 1.00 229.47 755 VAL C O 1
ATOM 6653 N N . ALA B 2 756 ? 183.113 201.318 275.200 1.00 228.59 756 ALA C N 1
ATOM 6654 C CA . ALA B 2 756 ? 182.106 200.395 274.704 1.00 227.93 756 ALA C CA 1
ATOM 6655 C C . ALA B 2 756 ? 181.848 199.313 275.749 1.00 227.42 756 ALA C C 1
ATOM 6656 O O . ALA B 2 756 ? 182.785 198.770 276.334 1.00 227.24 756 ALA C O 1
ATOM 6658 N N . ILE B 2 757 ? 180.567 199.002 275.968 1.00 227.15 757 ILE C N 1
ATOM 6659 C CA . ILE B 2 757 ? 180.165 197.914 276.845 1.00 227.00 757 ILE C CA 1
ATOM 6660 C C . ILE B 2 757 ? 179.589 196.796 275.984 1.00 226.53 757 ILE C C 1
ATOM 6661 O O . ILE B 2 757 ? 178.768 197.044 275.096 1.00 226.44 757 ILE C O 1
ATOM 6666 N N . SER B 2 758 ? 180.056 195.574 276.244 1.00 226.07 758 SER C N 1
ATOM 6667 C CA . SER B 2 758 ? 179.480 194.351 275.711 1.00 225.78 758 SER C CA 1
ATOM 6668 C C . SER B 2 758 ? 178.892 193.549 276.872 1.00 225.70 758 SER C C 1
ATOM 6669 O O . SER B 2 758 ? 179.002 193.945 278.033 1.00 225.72 758 SER C O 1
ATOM 6672 N N . THR B 2 759 ? 178.280 192.408 276.545 1.00 225.43 759 THR C N 1
ATOM 6673 C CA . THR B 2 759 ? 177.599 191.586 277.531 1.00 225.03 759 THR C CA 1
ATOM 6674 C C . THR B 2 759 ? 178.517 191.265 278.711 1.00 224.44 759 THR C C 1
ATOM 6675 O O . THR B 2 759 ? 179.444 190.467 278.592 1.00 224.38 759 THR C O 1
ATOM 6679 N N . ASN B 2 760 ? 178.245 191.916 279.849 1.00 223.36 760 ASN C N 1
ATOM 6680 C CA . ASN B 2 760 ? 178.952 191.702 281.107 1.00 222.11 760 ASN C CA 1
ATOM 6681 C C . ASN B 2 760 ? 180.425 192.107 281.010 1.00 220.73 760 ASN C C 1
ATOM 6682 O O . ASN B 2 760 ? 181.297 191.450 281.580 1.00 220.67 760 ASN C O 1
ATOM 6687 N N . THR B 2 761 ? 180.711 193.198 280.294 1.00 218.77 761 THR C N 1
ATOM 6688 C CA . THR B 2 761 ? 182.087 193.667 280.171 1.00 216.84 761 THR C CA 1
ATOM 6689 C C . THR B 2 761 ? 182.109 195.127 279.733 1.00 215.24 761 THR C C 1
ATOM 6690 O O . THR B 2 761 ? 181.366 195.518 278.833 1.00 215.28 761 THR C O 1
ATOM 6694 N N . LEU B 2 762 ? 182.993 195.905 280.363 1.00 213.10 762 LEU C N 1
ATOM 6695 C CA . LEU B 2 762 ? 183.249 197.294 280.002 1.00 211.06 762 LEU C CA 1
ATOM 6696 C C . LEU B 2 762 ? 184.658 197.399 279.427 1.00 209.12 762 LEU C C 1
ATOM 6697 O O . LEU B 2 762 ? 185.608 196.881 280.010 1.00 209.04 762 LEU C O 1
ATOM 6702 N N . ARG B 2 763 ? 184.774 198.091 278.288 1.00 206.55 763 ARG C N 1
ATOM 6703 C CA . ARG B 2 763 ? 186.023 198.157 277.548 1.00 204.00 763 ARG C CA 1
ATOM 6704 C C . ARG B 2 763 ? 186.314 199.595 277.132 1.00 201.82 763 ARG C C 1
ATOM 6705 O O . ARG B 2 763 ? 185.427 200.314 276.668 1.00 201.92 763 ARG C O 1
ATOM 6713 N N . ILE B 2 764 ? 187.580 199.992 277.298 1.00 198.96 764 ILE C N 1
ATOM 6714 C CA . ILE B 2 764 ? 188.097 201.251 276.789 1.00 196.26 764 ILE C CA 1
ATOM 6715 C C . ILE B 2 764 ? 188.999 200.921 275.610 1.00 193.95 764 ILE C C 1
ATOM 6716 O O . ILE B 2 764 ? 190.073 200.336 275.783 1.00 193.75 764 ILE C O 1
ATOM 6721 N N . LEU B 2 765 ? 188.541 201.303 274.412 1.00 190.95 765 LEU C N 1
ATOM 6722 C CA . LEU B 2 765 ? 189.202 200.956 273.162 1.00 187.76 765 LEU C CA 1
ATOM 6723 C C . LEU B 2 765 ? 189.704 202.216 272.464 1.00 185.34 765 LEU C C 1
ATOM 6724 O O . LEU B 2 765 ? 189.367 203.339 272.836 1.00 185.53 765 LEU C O 1
ATOM 6729 N N . ALA B 2 766 ? 190.527 202.012 271.432 1.00 182.10 766 ALA C N 1
ATOM 6730 C CA . ALA B 2 766 ? 191.067 203.085 270.616 1.00 179.01 766 ALA C CA 1
ATOM 6731 C C . ALA B 2 766 ? 191.272 202.582 269.193 1.00 176.70 766 ALA C C 1
ATOM 6732 O O . ALA B 2 766 ? 191.603 201.415 268.973 1.00 176.31 766 ALA C O 1
ATOM 6734 N N . LEU B 2 767 ? 191.065 203.493 268.236 1.00 173.50 767 LEU C N 1
ATOM 6735 C CA . LEU B 2 767 ? 191.243 203.200 266.824 1.00 170.21 767 LEU C CA 1
ATOM 6736 C C . LEU B 2 767 ? 192.427 204.006 266.302 1.00 167.49 767 LEU C C 1
ATOM 6737 O O . LEU B 2 767 ? 192.256 205.073 265.713 1.00 167.31 767 LEU C O 1
ATOM 6742 N N . GLU B 2 768 ? 193.632 203.477 266.531 1.00 163.96 768 GLU C N 1
ATOM 6743 C CA . GLU B 2 768 ? 194.849 204.198 266.182 1.00 160.46 768 GLU C CA 1
ATOM 6744 C C . GLU B 2 768 ? 195.140 204.098 264.683 1.00 156.68 768 GLU C C 1
ATOM 6745 O O . GLU B 2 768 ? 195.260 205.115 263.991 1.00 156.26 768 GLU C O 1
ATOM 6751 N N . LYS B 2 769 ? 195.323 202.864 264.206 1.00 151.87 769 LYS C N 1
ATOM 6752 C CA . LYS B 2 769 ? 195.762 202.649 262.832 1.00 147.14 769 LYS C CA 1
ATOM 6753 C C . LYS B 2 769 ? 194.583 202.313 261.919 1.00 142.72 769 LYS C C 1
ATOM 6754 O O . LYS B 2 769 ? 193.938 201.277 262.105 1.00 142.43 769 LYS C O 1
ATOM 6760 N N . LEU B 2 770 ? 194.314 203.185 260.935 1.00 136.95 770 LEU C N 1
ATOM 6761 C CA . LEU B 2 770 ? 193.314 202.888 259.918 1.00 131.59 770 LEU C CA 1
ATOM 6762 C C . LEU B 2 770 ? 193.781 201.663 259.135 1.00 127.03 770 LEU C C 1
ATOM 6763 O O . LEU B 2 770 ? 192.993 200.756 258.876 1.00 126.81 770 LEU C O 1
ATOM 6768 N N . GLY B 2 771 ? 195.082 201.643 258.804 1.00 121.07 771 GLY C N 1
ATOM 6769 C CA . GLY B 2 771 ? 195.670 200.624 257.946 1.00 113.74 771 GLY C CA 1
ATOM 6770 C C . GLY B 2 771 ? 194.949 200.553 256.603 1.00 108.06 771 GLY C C 1
ATOM 6771 O O . GLY B 2 771 ? 194.732 199.460 256.074 1.00 108.12 771 GLY C O 1
ATOM 6772 N N . ALA B 2 772 ? 194.584 201.735 256.084 1.00 101.91 772 ALA C N 1
ATOM 6773 C CA . ALA B 2 772 ? 193.729 201.884 254.913 1.00 95.63 772 ALA C CA 1
ATOM 6774 C C . ALA B 2 772 ? 192.416 201.125 255.125 1.00 90.41 772 ALA C C 1
ATOM 6775 O O . ALA B 2 772 ? 191.768 201.327 256.152 1.00 90.27 772 ALA C O 1
ATOM 6777 N N . VAL B 2 773 ? 192.030 200.290 254.148 1.00 84.52 773 VAL C N 1
ATOM 6778 C CA . VAL B 2 773 ? 190.816 199.487 254.236 1.00 79.38 773 VAL C CA 1
ATOM 6779 C C . VAL B 2 773 ? 191.113 198.086 254.796 1.00 74.88 773 VAL C C 1
ATOM 6780 O O . VAL B 2 773 ? 190.186 197.363 255.176 1.00 74.19 773 VAL C O 1
ATOM 6784 N N . PHE B 2 774 ? 192.403 197.733 254.924 1.00 69.86 774 PHE C N 1
ATOM 6785 C CA . PHE B 2 774 ? 192.780 196.368 255.296 1.00 66.05 774 PHE C CA 1
ATOM 6786 C C . PHE B 2 774 ? 193.744 196.313 256.480 1.00 64.04 774 PHE C C 1
ATOM 6787 O O . PHE B 2 774 ? 194.927 196.577 256.280 1.00 64.73 774 PHE C O 1
ATOM 6795 N N . ASN B 2 775 ? 193.288 195.896 257.671 1.00 61.94 775 ASN C N 1
ATOM 6796 C CA . ASN B 2 775 ? 194.236 195.705 258.761 1.00 60.46 775 ASN C CA 1
ATOM 6797 C C . ASN B 2 775 ? 195.104 194.482 258.469 1.00 58.53 775 ASN C C 1
ATOM 6798 O O . ASN B 2 775 ? 194.628 193.500 257.904 1.00 57.92 775 ASN C O 1
ATOM 6803 N N . GLN B 2 776 ? 196.381 194.565 258.863 1.00 57.49 776 GLN C N 1
ATOM 6804 C CA . GLN B 2 776 ? 197.361 193.532 258.562 1.00 56.31 776 GLN C CA 1
ATOM 6805 C C . GLN B 2 776 ? 197.882 192.890 259.847 1.00 54.99 776 GLN C C 1
ATOM 6806 O O . GLN B 2 776 ? 198.282 193.583 260.781 1.00 55.50 776 GLN C O 1
ATOM 6812 N N . VAL B 2 777 ? 197.918 191.554 259.878 1.00 53.46 777 VAL C N 1
ATOM 6813 C CA . VAL B 2 777 ? 198.798 190.867 260.812 1.00 52.21 777 VAL C CA 1
ATOM 6814 C C . VAL B 2 777 ? 199.888 190.152 260.015 1.00 50.63 777 VAL C C 1
ATOM 6815 O O . VAL B 2 777 ? 199.576 189.438 259.068 1.00 50.62 777 VAL C O 1
ATOM 6819 N N . ALA B 2 778 ? 201.159 190.354 260.399 1.00 49.00 778 ALA C N 1
ATOM 6820 C CA . ALA B 2 778 ? 202.307 189.862 259.643 1.00 47.56 778 ALA C CA 1
ATOM 6821 C C . ALA B 2 778 ? 203.100 188.814 260.428 1.00 46.68 778 ALA C C 1
ATOM 6822 O O . ALA B 2 778 ? 203.451 189.024 261.591 1.00 47.14 778 ALA C O 1
ATOM 6824 N N . PHE B 2 779 ? 203.429 187.709 259.752 1.00 45.89 779 PHE C N 1
ATOM 6825 C CA . PHE B 2 779 ? 204.227 186.628 260.312 1.00 45.47 779 PHE C CA 1
ATOM 6826 C C . PHE B 2 779 ? 205.536 186.521 259.531 1.00 45.00 779 PHE C C 1
ATOM 6827 O O . PHE B 2 779 ? 205.489 186.344 258.317 1.00 45.00 779 PHE C O 1
ATOM 6835 N N . PRO B 2 780 ? 206.732 186.659 260.163 1.00 44.85 780 PRO C N 1
ATOM 6836 C CA . PRO B 2 780 ? 208.004 186.624 259.436 1.00 44.58 780 PRO C CA 1
ATOM 6837 C C . PRO B 2 780 ? 208.282 185.324 258.686 1.00 44.31 780 PRO C C 1
ATOM 6838 O O . PRO B 2 780 ? 207.921 184.236 259.134 1.00 44.61 780 PRO C O 1
ATOM 6842 N N . LEU B 2 781 ? 208.944 185.481 257.533 1.00 44.42 781 LEU C N 1
ATOM 6843 C CA . LEU B 2 781 ? 209.484 184.401 256.718 1.00 44.38 781 LEU C CA 1
ATOM 6844 C C . LEU B 2 781 ? 210.973 184.666 256.478 1.00 44.29 781 LEU C C 1
ATOM 6845 O O . LEU B 2 781 ? 211.467 185.763 256.708 1.00 45.05 781 LEU C O 1
ATOM 6850 N N . GLN B 2 782 ? 211.693 183.648 256.013 1.00 44.25 782 GLN C N 1
ATOM 6851 C CA . GLN B 2 782 ? 213.148 183.575 256.096 1.00 44.26 782 GLN C CA 1
ATOM 6852 C C . GLN B 2 782 ? 213.816 183.929 254.763 1.00 42.86 782 GLN C C 1
ATOM 6853 O O . GLN B 2 782 ? 214.867 184.574 254.738 1.00 42.58 782 GLN C O 1
ATOM 6859 N N . TYR B 2 783 ? 213.184 183.511 253.660 1.00 41.39 783 TYR C N 1
ATOM 6860 C CA . TYR B 2 783 ? 213.579 183.803 252.285 1.00 40.33 783 TYR C CA 1
ATOM 6861 C C . TYR B 2 783 ? 212.333 184.260 251.522 1.00 39.29 783 TYR C C 1
ATOM 6862 O O . TYR B 2 783 ? 211.212 184.114 252.000 1.00 38.80 783 TYR C O 1
ATOM 6871 N N . THR B 2 784 ? 212.516 184.812 250.321 1.00 38.34 784 THR C N 1
ATOM 6872 C CA . THR B 2 784 ? 211.422 185.270 249.469 1.00 37.37 784 THR C CA 1
ATOM 6873 C C . THR B 2 784 ? 210.408 184.156 249.168 1.00 37.22 784 THR C C 1
ATOM 6874 O O . THR B 2 784 ? 210.745 183.181 248.501 1.00 37.47 784 THR C O 1
ATOM 6878 N N . PRO B 2 785 ? 209.129 184.253 249.615 1.00 37.39 785 PRO C N 1
ATOM 6879 C CA . PRO B 2 785 ? 208.129 183.209 249.381 1.00 37.54 785 PRO C CA 1
ATOM 6880 C C . PRO B 2 785 ? 207.637 183.209 247.935 1.00 37.94 785 PRO C C 1
ATOM 6881 O O . PRO B 2 785 ? 207.195 184.229 247.415 1.00 38.45 785 PRO C O 1
ATOM 6885 N N . ARG B 2 786 ? 207.699 182.042 247.291 1.00 38.40 786 ARG C N 1
ATOM 6886 C CA . ARG B 2 786 ? 207.370 181.928 245.874 1.00 38.63 786 ARG C CA 1
ATOM 6887 C C . ARG B 2 786 ? 205.921 181.502 245.657 1.00 38.85 786 ARG C C 1
ATOM 6888 O O . ARG B 2 786 ? 205.264 181.957 244.715 1.00 39.41 786 ARG C O 1
ATOM 6896 N N . LYS B 2 787 ? 205.451 180.587 246.511 1.00 38.77 787 LYS C N 1
ATOM 6897 C CA . LYS B 2 787 ? 204.109 180.042 246.441 1.00 38.79 787 LYS C CA 1
ATOM 6898 C C . LYS B 2 787 ? 203.757 179.455 247.803 1.00 38.04 787 LYS C C 1
ATOM 6899 O O . LYS B 2 787 ? 204.638 179.132 248.596 1.00 37.73 787 LYS C O 1
ATOM 6905 N N . PHE B 2 788 ? 202.456 179.330 248.066 1.00 37.25 788 PHE C N 1
ATOM 6906 C CA . PHE B 2 788 ? 201.988 178.492 249.153 1.00 37.06 788 PHE C CA 1
ATOM 6907 C C . PHE B 2 788 ? 200.713 177.775 248.722 1.00 37.41 788 PHE C C 1
ATOM 6908 O O . PHE B 2 788 ? 200.065 178.174 247.757 1.00 37.52 788 PHE C O 1
ATOM 6916 N N . VAL B 2 789 ? 200.367 176.716 249.455 1.00 38.18 789 VAL C N 1
ATOM 6917 C CA . VAL B 2 789 ? 199.137 175.970 249.236 1.00 39.28 789 VAL C CA 1
ATOM 6918 C C . VAL B 2 789 ? 198.481 175.708 250.586 1.00 40.20 789 VAL C C 1
ATOM 6919 O O . VAL B 2 789 ? 199.159 175.432 251.573 1.00 40.36 789 VAL C O 1
ATOM 6923 N N . ILE B 2 790 ? 197.150 175.800 250.615 1.00 42.26 790 ILE C N 1
ATOM 6924 C CA . ILE B 2 790 ? 196.381 175.482 251.808 1.00 44.44 790 ILE C CA 1
ATOM 6925 C C . ILE B 2 790 ? 196.150 173.971 251.826 1.00 45.69 790 ILE C C 1
ATOM 6926 O O . ILE B 2 790 ? 195.579 173.413 250.892 1.00 46.01 790 ILE C O 1
ATOM 6931 N N . HIS B 2 791 ? 196.575 173.307 252.903 1.00 48.20 791 HIS C N 1
ATOM 6932 C CA . HIS B 2 791 ? 196.209 171.914 253.121 1.00 51.06 791 HIS C CA 1
ATOM 6933 C C . HIS B 2 791 ? 194.735 171.833 253.532 1.00 52.46 791 HIS C C 1
ATOM 6934 O O . HIS B 2 791 ? 194.356 172.434 254.527 1.00 52.29 791 HIS C O 1
ATOM 6941 N N . PRO B 2 792 ? 193.843 171.158 252.762 1.00 54.59 792 PRO C N 1
ATOM 6942 C CA . PRO B 2 792 ? 192.397 171.364 252.895 1.00 56.12 792 PRO C CA 1
ATOM 6943 C C . PRO B 2 792 ? 191.710 170.986 254.201 1.00 57.89 792 PRO C C 1
ATOM 6944 O O . PRO B 2 792 ? 190.705 171.592 254.542 1.00 58.49 792 PRO C O 1
ATOM 6948 N N . GLU B 2 793 ? 192.253 170.000 254.920 1.00 59.62 793 GLU C N 1
ATOM 6949 C CA . GLU B 2 793 ? 191.632 169.531 256.150 1.00 61.44 793 GLU C CA 1
ATOM 6950 C C . GLU B 2 793 ? 191.982 170.445 257.327 1.00 61.20 793 GLU C C 1
ATOM 6951 O O . GLU B 2 793 ? 191.106 171.131 257.857 1.00 62.19 793 GLU C O 1
ATOM 6957 N N . SER B 2 794 ? 193.262 170.510 257.704 1.00 59.88 794 SER C N 1
ATOM 6958 C CA . SER B 2 794 ? 193.661 171.299 258.863 1.00 58.85 794 SER C CA 1
ATOM 6959 C C . SER B 2 794 ? 193.932 172.775 258.557 1.00 57.07 794 SER C C 1
ATOM 6960 O O . SER B 2 794 ? 194.274 173.523 259.473 1.00 56.77 794 SER C O 1
ATOM 6963 N N . ASN B 2 795 ? 193.796 173.199 257.293 1.00 55.01 795 ASN C N 1
ATOM 6964 C CA . ASN B 2 795 ? 193.894 174.598 256.881 1.00 52.91 795 ASN C CA 1
ATOM 6965 C C . ASN B 2 795 ? 195.266 175.258 257.116 1.00 50.63 795 ASN C C 1
ATOM 6966 O O . ASN B 2 795 ? 195.403 176.468 256.924 1.00 50.66 795 ASN C O 1
ATOM 6971 N N . ASN B 2 796 ? 196.300 174.481 257.474 1.00 48.08 796 ASN C N 1
ATOM 6972 C CA . ASN B 2 796 ? 197.675 174.976 257.513 1.00 45.87 796 ASN C CA 1
ATOM 6973 C C . ASN B 2 796 ? 198.177 175.334 256.109 1.00 44.37 796 ASN C C 1
ATOM 6974 O O . ASN B 2 796 ? 197.748 174.752 255.110 1.00 44.41 796 ASN C O 1
ATOM 6979 N N . LEU B 2 797 ? 199.121 176.282 256.045 1.00 42.56 797 LEU C N 1
ATOM 6980 C CA . LEU B 2 797 ? 199.762 176.683 254.800 1.00 41.10 797 LEU C CA 1
ATOM 6981 C C . LEU B 2 797 ? 201.092 175.957 254.646 1.00 39.77 797 LEU C C 1
ATOM 6982 O O . LEU B 2 797 ? 201.919 175.967 255.557 1.00 39.79 797 LEU C O 1
ATOM 6987 N N . ILE B 2 798 ? 201.312 175.371 253.465 1.00 38.52 798 ILE C N 1
ATOM 6988 C CA . ILE B 2 798 ? 202.628 174.897 253.070 1.00 37.69 798 ILE C CA 1
ATOM 6989 C C . ILE B 2 798 ? 203.250 175.977 252.189 1.00 36.67 798 ILE C C 1
ATOM 6990 O O . ILE B 2 798 ? 202.758 176.223 251.093 1.00 36.83 798 ILE C O 1
ATOM 6995 N N . ILE B 2 799 ? 204.318 176.621 252.671 1.00 35.67 799 ILE C N 1
ATOM 6996 C CA . ILE B 2 799 ? 204.950 177.753 252.001 1.00 34.79 799 ILE C CA 1
ATOM 6997 C C . ILE B 2 799 ? 206.318 177.304 251.484 1.00 33.99 799 ILE C C 1
ATOM 6998 O O . ILE B 2 799 ? 207.055 176.648 252.214 1.00 33.86 799 ILE C O 1
ATOM 7003 N N . ILE B 2 800 ? 206.661 177.668 250.241 1.00 33.43 800 ILE C N 1
ATOM 7004 C CA . ILE B 2 800 ? 208.024 177.516 249.744 1.00 33.27 800 ILE C CA 1
ATOM 7005 C C . ILE B 2 800 ? 208.691 178.886 249.645 1.00 33.50 800 ILE C C 1
ATOM 7006 O O . ILE B 2 800 ? 208.150 179.817 249.053 1.00 33.52 800 ILE C O 1
ATOM 7011 N N . GLU B 2 801 ? 209.876 178.999 250.249 1.00 34.22 801 GLU C N 1
ATOM 7012 C CA . GLU B 2 801 ? 210.641 180.234 250.279 1.00 34.82 801 GLU C CA 1
ATOM 7013 C C . GLU B 2 801 ? 211.992 179.968 249.619 1.00 34.70 801 GLU C C 1
ATOM 7014 O O . GLU B 2 801 ? 212.602 178.940 249.880 1.00 34.84 801 GLU C O 1
ATOM 7020 N N . THR B 2 802 ? 212.454 180.889 248.766 1.00 34.70 802 THR C N 1
ATOM 7021 C CA . THR B 2 802 ? 213.599 180.641 247.897 1.00 35.16 802 THR C CA 1
ATOM 7022 C C . THR B 2 802 ? 214.266 181.966 247.548 1.00 35.42 802 THR C C 1
ATOM 7023 O O . THR B 2 802 ? 213.608 182.865 247.028 1.00 35.80 802 THR C O 1
ATOM 7027 N N . ASP B 2 803 ? 215.586 182.065 247.756 1.00 36.03 803 ASP C N 1
ATOM 7028 C CA . ASP B 2 803 ? 216.356 183.199 247.263 1.00 36.55 803 ASP C CA 1
ATOM 7029 C C . ASP B 2 803 ? 217.598 182.784 246.472 1.00 36.67 803 ASP C C 1
ATOM 7030 O O . ASP B 2 803 ? 218.293 181.835 246.816 1.00 36.82 803 ASP C O 1
ATOM 7035 N N . HIS B 2 804 ? 217.872 183.549 245.412 1.00 36.75 804 HIS C N 1
ATOM 7036 C CA . HIS B 2 804 ? 219.146 183.603 244.709 1.00 37.12 804 HIS C CA 1
ATOM 7037 C C . HIS B 2 804 ? 220.167 184.392 245.538 1.00 37.59 804 HIS C C 1
ATOM 7038 O O . HIS B 2 804 ? 219.788 185.051 246.502 1.00 37.69 804 HIS C O 1
ATOM 7045 N N . ASN B 2 805 ? 221.468 184.328 245.204 1.00 39.19 805 ASN C N 1
ATOM 7046 C CA . ASN B 2 805 ? 222.535 184.963 245.982 1.00 40.90 805 ASN C CA 1
ATOM 7047 C C . ASN B 2 805 ? 222.461 184.632 247.484 1.00 41.08 805 ASN C C 1
ATOM 7048 O O . ASN B 2 805 ? 222.757 185.486 248.321 1.00 41.48 805 ASN C O 1
ATOM 7053 N N . ALA B 2 806 ? 222.064 183.401 247.846 1.00 41.95 806 ALA C N 1
ATOM 7054 C CA . ALA B 2 806 ? 221.773 183.076 249.240 1.00 43.27 806 ALA C CA 1
ATOM 7055 C C . ALA B 2 806 ? 222.496 181.824 249.757 1.00 44.25 806 ALA C C 1
ATOM 7056 O O . ALA B 2 806 ? 222.712 180.853 249.030 1.00 44.09 806 ALA C O 1
ATOM 7058 N N . TYR B 2 807 ? 222.813 181.851 251.059 1.00 46.25 807 TYR C N 1
ATOM 7059 C CA . TYR B 2 807 ? 223.329 180.706 251.780 1.00 47.79 807 TYR C CA 1
ATOM 7060 C C . TYR B 2 807 ? 222.220 180.069 252.622 1.00 48.59 807 TYR C C 1
ATOM 7061 O O . TYR B 2 807 ? 221.500 180.759 253.349 1.00 48.85 807 TYR C O 1
ATOM 7070 N N . THR B 2 808 ? 222.098 178.739 252.531 1.00 49.96 808 THR C N 1
ATOM 7071 C CA . THR B 2 808 ? 221.325 177.948 253.487 1.00 51.80 808 THR C CA 1
ATOM 7072 C C . THR B 2 808 ? 221.988 178.037 254.861 1.00 53.45 808 THR C C 1
ATOM 7073 O O . THR B 2 808 ? 223.181 178.309 254.930 1.00 53.68 808 THR C O 1
ATOM 7077 N N . GLU B 2 809 ? 221.256 177.781 255.957 1.00 55.97 809 GLU C N 1
ATOM 7078 C CA . GLU B 2 809 ? 221.852 177.903 257.287 1.00 58.05 809 GLU C CA 1
ATOM 7079 C C . GLU B 2 809 ? 223.043 176.974 257.537 1.00 58.15 809 GLU C C 1
ATOM 7080 O O . GLU B 2 809 ? 224.009 177.412 258.162 1.00 57.85 809 GLU C O 1
ATOM 7086 N N . ALA B 2 810 ? 223.029 175.739 257.011 1.00 58.84 810 ALA C N 1
ATOM 7087 C CA . ALA B 2 810 ? 224.178 174.840 257.079 1.00 59.79 810 ALA C CA 1
ATOM 7088 C C . ALA B 2 810 ? 225.434 175.456 256.445 1.00 60.81 810 ALA C C 1
ATOM 7089 O O . ALA B 2 810 ? 226.511 175.470 257.043 1.00 61.37 810 ALA C O 1
ATOM 7091 N N . THR B 2 811 ? 225.284 176.015 255.240 1.00 61.71 811 THR C N 1
ATOM 7092 C CA . THR B 2 811 ? 226.373 176.671 254.524 1.00 63.08 811 THR C CA 1
ATOM 7093 C C . THR B 2 811 ? 226.791 177.964 255.222 1.00 64.37 811 THR C C 1
ATOM 7094 O O . THR B 2 811 ? 227.976 178.264 255.299 1.00 64.62 811 THR C O 1
ATOM 7098 N N . LYS B 2 812 ? 225.817 178.723 255.736 1.00 66.64 812 LYS C N 1
ATOM 7099 C CA . LYS B 2 812 ? 226.002 179.972 256.468 1.00 68.98 812 LYS C CA 1
ATOM 7100 C C . LYS B 2 812 ? 226.836 179.729 257.733 1.00 70.08 812 LYS C C 1
ATOM 7101 O O . LYS B 2 812 ? 227.761 180.485 258.015 1.00 70.17 812 LYS C O 1
ATOM 7107 N N . ALA B 2 813 ? 226.567 178.624 258.444 1.00 71.88 813 ALA C N 1
ATOM 7108 C CA . ALA B 2 813 ? 227.356 178.153 259.579 1.00 74.13 813 ALA C CA 1
ATOM 7109 C C . ALA B 2 813 ? 228.768 177.712 259.172 1.00 76.10 813 ALA C C 1
ATOM 7110 O O . ALA B 2 813 ? 229.743 178.146 259.787 1.00 76.44 813 ALA C O 1
ATOM 7112 N N . GLN B 2 814 ? 228.901 176.869 258.137 1.00 78.78 814 GLN C N 1
ATOM 7113 C CA . GLN B 2 814 ? 230.195 176.392 257.650 1.00 81.52 814 GLN C CA 1
ATOM 7114 C C . GLN B 2 814 ? 231.104 177.538 257.190 1.00 83.02 814 GLN C C 1
ATOM 7115 O O . GLN B 2 814 ? 232.289 177.540 257.543 1.00 83.31 814 GLN C O 1
ATOM 7121 N N . ARG B 2 815 ? 230.553 178.519 256.447 1.00 85.50 815 ARG C N 1
ATOM 7122 C CA . ARG B 2 815 ? 231.222 179.762 256.037 1.00 87.92 815 ARG C CA 1
ATOM 7123 C C . ARG B 2 815 ? 231.751 180.516 257.260 1.00 89.05 815 ARG C C 1
ATOM 7124 O O . ARG B 2 815 ? 232.906 180.946 257.269 1.00 89.11 815 ARG C O 1
ATOM 7132 N N . LYS B 2 816 ? 230.923 180.596 258.307 1.00 91.46 816 LYS C N 1
ATOM 7133 C CA . LYS B 2 816 ? 231.271 181.214 259.579 1.00 93.98 816 LYS C CA 1
ATOM 7134 C C . LYS B 2 816 ? 232.405 180.474 260.298 1.00 95.73 816 LYS C C 1
ATOM 7135 O O . LYS B 2 816 ? 233.334 181.126 260.776 1.00 95.78 816 LYS C O 1
ATOM 7141 N N . GLN B 2 817 ? 232.363 179.129 260.332 1.00 98.61 817 GLN C N 1
ATOM 7142 C CA . GLN B 2 817 ? 233.409 178.281 260.917 1.00 101.06 817 GLN C CA 1
ATOM 7143 C C . GLN B 2 817 ? 234.781 178.423 260.242 1.00 102.13 817 GLN C C 1
ATOM 7144 O O . GLN B 2 817 ? 235.699 178.960 260.860 1.00 102.41 817 GLN C O 1
ATOM 7150 N N . GLN B 2 818 ? 234.823 178.333 258.900 1.00 103.69 818 GLN C N 1
ATOM 7151 C CA . GLN B 2 818 ? 236.088 178.519 258.183 1.00 105.63 818 GLN C CA 1
ATOM 7152 C C . GLN B 2 818 ? 236.662 179.934 258.375 1.00 106.34 818 GLN C C 1
ATOM 7153 O O . GLN B 2 818 ? 237.852 180.068 258.614 1.00 106.58 818 GLN C O 1
ATOM 7159 N N . MET B 2 819 ? 235.826 180.983 258.360 1.00 107.92 819 MET C N 1
ATOM 7160 C CA . MET B 2 819 ? 236.267 182.359 258.575 1.00 109.63 819 MET C CA 1
ATOM 7161 C C . MET B 2 819 ? 236.828 182.592 259.982 1.00 110.90 819 MET C C 1
ATOM 7162 O O . MET B 2 819 ? 237.738 183.401 260.142 1.00 111.11 819 MET C O 1
ATOM 7167 N N . ALA B 2 820 ? 236.318 181.872 260.992 1.00 112.80 820 ALA C N 1
ATOM 7168 C CA . ALA B 2 820 ? 236.879 181.914 262.341 1.00 114.90 820 ALA C CA 1
ATOM 7169 C C . ALA B 2 820 ? 238.255 181.239 262.395 1.00 116.82 820 ALA C C 1
ATOM 7170 O O . ALA B 2 820 ? 239.195 181.778 262.979 1.00 117.10 820 ALA C O 1
ATOM 7172 N N . GLU B 2 821 ? 238.395 180.079 261.746 1.00 119.21 821 GLU C N 1
ATOM 7173 C CA . GLU B 2 821 ? 239.656 179.350 261.660 1.00 121.51 821 GLU C CA 1
ATOM 7174 C C . GLU B 2 821 ? 240.712 180.135 260.872 1.00 123.04 821 GLU C C 1
ATOM 7175 O O . GLU B 2 821 ? 241.853 180.240 261.330 1.00 123.40 821 GLU C O 1
ATOM 7181 N N . GLU B 2 822 ? 240.330 180.727 259.728 1.00 125.26 822 GLU C N 1
ATOM 7182 C CA . GLU B 2 822 ? 241.163 181.624 258.929 1.00 127.58 822 GLU C CA 1
ATOM 7183 C C . GLU B 2 822 ? 241.594 182.869 259.716 1.00 129.12 822 GLU C C 1
ATOM 7184 O O . GLU B 2 822 ? 242.718 183.343 259.535 1.00 129.26 822 GLU C O 1
ATOM 7190 N N . MET B 2 823 ? 240.724 183.397 260.587 1.00 131.38 823 MET C N 1
ATOM 7191 C CA . MET B 2 823 ? 241.038 184.547 261.430 1.00 133.49 823 MET C CA 1
ATOM 7192 C C . MET B 2 823 ? 242.048 184.194 262.533 1.00 134.92 823 MET C C 1
ATOM 7193 O O . MET B 2 823 ? 242.867 185.040 262.899 1.00 135.01 823 MET C O 1
ATOM 7198 N N . VAL B 2 824 ? 242.003 182.965 263.064 1.00 136.58 824 VAL C N 1
ATOM 7199 C CA . VAL B 2 824 ? 243.019 182.471 263.993 1.00 138.10 824 VAL C CA 1
ATOM 7200 C C . VAL B 2 824 ? 244.343 182.199 263.269 1.00 139.31 824 VAL C C 1
ATOM 7201 O O . VAL B 2 824 ? 245.410 182.505 263.804 1.00 139.60 824 VAL C O 1
ATOM 7205 N N . GLU B 2 825 ? 244.274 181.633 262.056 1.00 140.85 825 GLU C N 1
ATOM 7206 C CA . GLU B 2 825 ? 245.434 181.300 261.233 1.00 142.25 825 GLU C CA 1
ATOM 7207 C C . GLU B 2 825 ? 245.811 182.386 260.217 1.00 142.69 825 GLU C C 1
ATOM 7208 O O . GLU B 2 825 ? 246.322 182.094 259.129 1.00 142.65 825 GLU C O 1
ATOM 7214 N N . ALA B 2 826 ? 245.604 183.643 260.619 1.00 143.48 826 ALA C N 1
ATOM 7215 C CA . ALA B 2 826 ? 246.236 184.798 260.011 1.00 144.24 826 ALA C CA 1
ATOM 7216 C C . ALA B 2 826 ? 247.457 185.162 260.875 1.00 144.55 826 ALA C C 1
ATOM 7217 O O . ALA B 2 826 ? 248.493 184.448 260.779 1.00 144.93 826 ALA C O 1
ATOM 7219 N N . GLU B 2 831 ? 249.802 187.590 269.042 1.00 179.33 831 GLU C N 1
ATOM 7220 C CA . GLU B 2 831 ? 248.627 187.979 268.212 1.00 179.20 831 GLU C CA 1
ATOM 7221 C C . GLU B 2 831 ? 247.548 186.903 268.339 1.00 178.56 831 GLU C C 1
ATOM 7222 O O . GLU B 2 831 ? 246.365 187.214 268.505 1.00 178.57 831 GLU C O 1
ATOM 7228 N N . ARG B 2 832 ? 247.977 185.632 268.342 1.00 177.61 832 ARG C N 1
ATOM 7229 C CA . ARG B 2 832 ? 247.085 184.488 268.180 1.00 176.63 832 ARG C CA 1
ATOM 7230 C C . ARG B 2 832 ? 246.140 184.288 269.367 1.00 175.72 832 ARG C C 1
ATOM 7231 O O . ARG B 2 832 ? 245.052 183.742 269.183 1.00 175.81 832 ARG C O 1
ATOM 7239 N N . GLU B 2 833 ? 246.495 184.810 270.551 1.00 174.59 833 GLU C N 1
ATOM 7240 C CA . GLU B 2 833 ? 245.593 184.823 271.701 1.00 173.48 833 GLU C CA 1
ATOM 7241 C C . GLU B 2 833 ? 244.414 185.781 271.488 1.00 171.79 833 GLU C C 1
ATOM 7242 O O . GLU B 2 833 ? 243.255 185.426 271.734 1.00 171.64 833 GLU C O 1
ATOM 7248 N N . LEU B 2 834 ? 244.700 186.992 270.992 1.00 169.66 834 LEU C N 1
ATOM 7249 C CA . LEU B 2 834 ? 243.680 187.982 270.665 1.00 167.45 834 LEU C CA 1
ATOM 7250 C C . LEU B 2 834 ? 242.846 187.552 269.453 1.00 165.38 834 LEU C C 1
ATOM 7251 O O . LEU B 2 834 ? 241.634 187.777 269.432 1.00 165.19 834 LEU C O 1
ATOM 7256 N N . ALA B 2 835 ? 243.486 186.923 268.459 1.00 163.03 835 ALA C N 1
ATOM 7257 C CA . ALA B 2 835 ? 242.804 186.358 267.301 1.00 160.73 835 ALA C CA 1
ATOM 7258 C C . ALA B 2 835 ? 241.798 185.276 267.707 1.00 159.11 835 ALA C C 1
ATOM 7259 O O . ALA B 2 835 ? 240.680 185.267 267.191 1.00 159.13 835 ALA C O 1
ATOM 7261 N N . ALA B 2 836 ? 242.169 184.395 268.650 1.00 157.16 836 ALA C N 1
ATOM 7262 C CA . ALA B 2 836 ? 241.277 183.372 269.191 1.00 155.39 836 ALA C CA 1
ATOM 7263 C C . ALA B 2 836 ? 240.042 183.975 269.866 1.00 154.01 836 ALA C C 1
ATOM 7264 O O . ALA B 2 836 ? 238.928 183.494 269.638 1.00 153.82 836 ALA C O 1
ATOM 7266 N N . GLU B 2 837 ? 240.222 185.048 270.652 1.00 152.37 837 GLU C N 1
ATOM 7267 C CA . GLU B 2 837 ? 239.111 185.787 271.248 1.00 150.78 837 GLU C CA 1
ATOM 7268 C C . GLU B 2 837 ? 238.216 186.412 270.171 1.00 148.87 837 GLU C C 1
ATOM 7269 O O . GLU B 2 837 ? 237.006 186.187 270.167 1.00 148.54 837 GLU C O 1
ATOM 7275 N N . MET B 2 838 ? 238.796 187.151 269.216 1.00 146.53 838 MET C N 1
ATOM 7276 C CA . MET B 2 838 ? 238.018 187.767 268.143 1.00 144.32 838 MET C CA 1
ATOM 7277 C C . MET B 2 838 ? 237.253 186.734 267.304 1.00 142.17 838 MET C C 1
ATOM 7278 O O . MET B 2 838 ? 236.122 186.995 266.903 1.00 142.00 838 MET C O 1
ATOM 7283 N N . ALA B 2 839 ? 237.832 185.549 267.080 1.00 139.56 839 ALA C N 1
ATOM 7284 C CA . ALA B 2 839 ? 237.176 184.441 266.392 1.00 137.16 839 ALA C CA 1
ATOM 7285 C C . ALA B 2 839 ? 236.023 183.843 267.204 1.00 135.62 839 ALA C C 1
ATOM 7286 O O . ALA B 2 839 ? 234.966 183.546 266.641 1.00 135.39 839 ALA C O 1
ATOM 7288 N N . ALA B 2 840 ? 236.201 183.686 268.524 1.00 133.83 840 ALA C N 1
ATOM 7289 C CA . ALA B 2 840 ? 235.135 183.243 269.417 1.00 132.09 840 ALA C CA 1
ATOM 7290 C C . ALA B 2 840 ? 234.001 184.274 269.495 1.00 130.67 840 ALA C C 1
ATOM 7291 O O . ALA B 2 840 ? 232.819 183.909 269.438 1.00 130.35 840 ALA C O 1
ATOM 7293 N N . ALA B 2 841 ? 234.363 185.565 269.577 1.00 128.94 841 ALA C N 1
ATOM 7294 C CA . ALA B 2 841 ? 233.431 186.683 269.510 1.00 127.14 841 ALA C CA 1
ATOM 7295 C C . ALA B 2 841 ? 232.628 186.649 268.208 1.00 125.66 841 ALA C C 1
ATOM 7296 O O . ALA B 2 841 ? 231.400 186.601 268.266 1.00 125.47 841 ALA C O 1
ATOM 7298 N N . PHE B 2 842 ? 233.304 186.591 267.053 1.00 123.74 842 PHE C N 1
ATOM 7299 C CA . PHE B 2 842 ? 232.688 186.490 265.734 1.00 121.94 842 PHE C CA 1
ATOM 7300 C C . PHE B 2 842 ? 231.740 185.292 265.604 1.00 121.07 842 PHE C C 1
ATOM 7301 O O . PHE B 2 842 ? 230.658 185.424 265.038 1.00 121.15 842 PHE C O 1
ATOM 7309 N N . LEU B 2 843 ? 232.097 184.127 266.154 1.00 120.36 843 LEU C N 1
ATOM 7310 C CA . LEU B 2 843 ? 231.191 182.984 266.090 1.00 119.70 843 LEU C CA 1
ATOM 7311 C C . LEU B 2 843 ? 229.880 183.221 266.848 1.00 119.21 843 LEU C C 1
ATOM 7312 O O . LEU B 2 843 ? 228.844 182.722 266.416 1.00 119.28 843 LEU C O 1
ATOM 7317 N N . ASN B 2 844 ? 229.907 184.035 267.911 1.00 119.03 844 ASN C N 1
ATOM 7318 C CA . ASN B 2 844 ? 228.732 184.461 268.667 1.00 118.84 844 ASN C CA 1
ATOM 7319 C C . ASN B 2 844 ? 228.035 185.707 268.094 1.00 118.13 844 ASN C C 1
ATOM 7320 O O . ASN B 2 844 ? 226.831 185.884 268.300 1.00 118.04 844 ASN C O 1
ATOM 7325 N N . GLU B 2 845 ? 228.780 186.570 267.382 1.00 117.26 845 GLU C N 1
ATOM 7326 C CA . GLU B 2 845 ? 228.276 187.749 266.678 1.00 115.94 845 GLU C CA 1
ATOM 7327 C C . GLU B 2 845 ? 227.244 187.317 265.632 1.00 114.29 845 GLU C C 1
ATOM 7328 O O . GLU B 2 845 ? 227.597 186.751 264.598 1.00 114.34 845 GLU C O 1
ATOM 7334 N N . ASN B 2 846 ? 225.956 187.579 265.902 1.00 111.84 846 ASN C N 1
ATOM 7335 C CA . ASN B 2 846 ? 224.898 186.997 265.091 1.00 109.44 846 ASN C CA 1
ATOM 7336 C C . ASN B 2 846 ? 223.750 187.978 264.830 1.00 106.81 846 ASN C C 1
ATOM 7337 O O . ASN B 2 846 ? 222.588 187.692 265.137 1.00 106.92 846 ASN C O 1
ATOM 7342 N N . LEU B 2 847 ? 224.101 189.106 264.195 1.00 103.04 847 LEU C N 1
ATOM 7343 C CA . LEU B 2 847 ? 223.192 190.188 263.822 1.00 99.58 847 LEU C CA 1
ATOM 7344 C C . LEU B 2 847 ? 222.032 189.690 262.946 1.00 96.39 847 LEU C C 1
ATOM 7345 O O . LEU B 2 847 ? 222.249 188.910 262.019 1.00 96.37 847 LEU C O 1
ATOM 7350 N N . PRO B 2 848 ? 220.758 190.109 263.190 1.00 93.30 848 PRO C N 1
ATOM 7351 C CA . PRO B 2 848 ? 219.619 189.608 262.413 1.00 90.91 848 PRO C CA 1
ATOM 7352 C C . PRO B 2 848 ? 219.621 190.041 260.949 1.00 87.74 848 PRO C C 1
ATOM 7353 O O . PRO B 2 848 ? 219.790 191.222 260.639 1.00 87.01 848 PRO C O 1
ATOM 7357 N N . GLU B 2 849 ? 219.369 189.076 260.055 1.00 84.66 849 GLU C N 1
ATOM 7358 C CA . GLU B 2 849 ? 219.311 189.310 258.615 1.00 82.08 849 GLU C CA 1
ATOM 7359 C C . GLU B 2 849 ? 218.248 190.358 258.257 1.00 79.40 849 GLU C C 1
ATOM 7360 O O . GLU B 2 849 ? 218.437 191.135 257.323 1.00 78.71 849 GLU C O 1
ATOM 7366 N N . SER B 2 850 ? 217.136 190.407 259.009 1.00 77.58 850 SER C N 1
ATOM 7367 C CA . SER B 2 850 ? 216.035 191.336 258.759 1.00 75.99 850 SER C CA 1
ATOM 7368 C C . SER B 2 850 ? 216.464 192.802 258.870 1.00 74.59 850 SER C C 1
ATOM 7369 O O . SER B 2 850 ? 215.865 193.671 258.238 1.00 74.58 850 SER C O 1
ATOM 7372 N N . ILE B 2 851 ? 217.490 193.083 259.685 1.00 72.98 851 ILE C N 1
ATOM 7373 C CA . ILE B 2 851 ? 218.004 194.428 259.923 1.00 71.98 851 ILE C CA 1
ATOM 7374 C C . ILE B 2 851 ? 219.245 194.681 259.063 1.00 70.47 851 ILE C C 1
ATOM 7375 O O . ILE B 2 851 ? 219.298 195.659 258.320 1.00 70.28 851 ILE C O 1
ATOM 7380 N N . PHE B 2 852 ? 220.232 193.778 259.150 1.00 69.01 852 PHE C N 1
ATOM 7381 C CA . PHE B 2 852 ? 221.561 193.963 258.575 1.00 67.96 852 PHE C CA 1
ATOM 7382 C C . PHE B 2 852 ? 221.716 193.366 257.172 1.00 67.13 852 PHE C C 1
ATOM 7383 O O . PHE B 2 852 ? 222.773 193.492 256.555 1.00 67.32 852 PHE C O 1
ATOM 7391 N N . GLY B 2 853 ? 220.659 192.725 256.661 1.00 66.18 853 GLY C N 1
ATOM 7392 C CA . GLY B 2 853 ? 220.671 192.063 255.364 1.00 65.99 853 GLY C CA 1
ATOM 7393 C C . GLY B 2 853 ? 221.151 190.618 255.464 1.00 65.51 853 GLY C C 1
ATOM 7394 O O . GLY B 2 853 ? 222.102 190.316 256.185 1.00 65.84 853 GLY C O 1
ATOM 7395 N N . ALA B 2 854 ? 220.496 189.730 254.704 1.00 64.81 854 ALA C N 1
ATOM 7396 C CA . ALA B 2 854 ? 220.988 188.376 254.494 1.00 64.44 854 ALA C CA 1
ATOM 7397 C C . ALA B 2 854 ? 222.288 188.439 253.688 1.00 64.04 854 ALA C C 1
ATOM 7398 O O . ALA B 2 854 ? 222.345 189.151 252.685 1.00 64.39 854 ALA C O 1
ATOM 7400 N N . PRO B 2 855 ? 223.372 187.731 254.102 1.00 63.68 855 PRO C N 1
ATOM 7401 C CA . PRO B 2 855 ? 224.655 187.808 253.405 1.00 63.25 855 PRO C CA 1
ATOM 7402 C C . PRO B 2 855 ? 224.550 187.259 251.985 1.00 62.47 855 PRO C C 1
ATOM 7403 O O . PRO B 2 855 ? 224.021 186.172 251.772 1.00 61.95 855 PRO C O 1
ATOM 7407 N N . LYS B 2 856 ? 225.035 188.053 251.026 1.00 61.63 856 LYS C N 1
ATOM 7408 C CA . LYS B 2 856 ? 224.916 187.760 249.606 1.00 61.10 856 LYS C CA 1
ATOM 7409 C C . LYS B 2 856 ? 225.977 186.752 249.167 1.00 60.03 856 LYS C C 1
ATOM 7410 O O . LYS B 2 856 ? 227.136 187.111 248.968 1.00 60.21 856 LYS C O 1
ATOM 7416 N N . ALA B 2 857 ? 225.552 185.493 248.986 1.00 58.46 857 ALA C N 1
ATOM 7417 C CA . ALA B 2 857 ? 226.331 184.469 248.301 1.00 57.64 857 ALA C CA 1
ATOM 7418 C C . ALA B 2 857 ? 226.484 184.812 246.816 1.00 57.27 857 ALA C C 1
ATOM 7419 O O . ALA B 2 857 ? 225.810 185.706 246.304 1.00 57.28 857 ALA C O 1
ATOM 7421 N N . GLY B 2 858 ? 227.364 184.092 246.107 1.00 56.72 858 GLY C N 1
ATOM 7422 C CA . GLY B 2 858 ? 227.630 184.369 244.700 1.00 55.84 858 GLY C CA 1
ATOM 7423 C C . GLY B 2 858 ? 226.464 184.098 243.747 1.00 54.37 858 GLY C C 1
ATOM 7424 O O . GLY B 2 858 ? 225.407 183.600 244.128 1.00 54.02 858 GLY C O 1
ATOM 7425 N N . ASN B 2 859 ? 226.680 184.414 242.471 1.00 53.72 859 ASN C N 1
ATOM 7426 C CA . ASN B 2 859 ? 225.729 184.117 241.412 1.00 52.34 859 ASN C CA 1
ATOM 7427 C C . ASN B 2 859 ? 225.514 182.606 241.277 1.00 50.78 859 ASN C C 1
ATOM 7428 O O . ASN B 2 859 ? 226.475 181.849 241.314 1.00 51.33 859 ASN C O 1
ATOM 7433 N N . GLY B 2 860 ? 224.259 182.160 241.126 1.00 49.03 860 GLY C N 1
ATOM 7434 C CA . GLY B 2 860 ? 223.918 180.745 241.052 1.00 46.64 860 GLY C CA 1
ATOM 7435 C C . GLY B 2 860 ? 223.813 180.035 242.408 1.00 45.28 860 GLY C C 1
ATOM 7436 O O . GLY B 2 860 ? 223.440 178.864 242.457 1.00 44.80 860 GLY C O 1
ATOM 7437 N N . GLN B 2 861 ? 224.116 180.731 243.515 1.00 44.11 861 GLN C N 1
ATOM 7438 C CA . GLN B 2 861 ? 223.954 180.176 244.856 1.00 42.96 861 GLN C CA 1
ATOM 7439 C C . GLN B 2 861 ? 222.522 180.390 245.359 1.00 41.24 861 GLN C C 1
ATOM 7440 O O . GLN B 2 861 ? 222.041 181.520 245.384 1.00 41.54 861 GLN C O 1
ATOM 7446 N N . TRP B 2 862 ? 221.852 179.319 245.813 1.00 39.05 862 TRP C N 1
ATOM 7447 C CA . TRP B 2 862 ? 220.471 179.389 246.286 1.00 37.90 862 TRP C CA 1
ATOM 7448 C C . TRP B 2 862 ? 220.286 178.821 247.690 1.00 37.19 862 TRP C C 1
ATOM 7449 O O . TRP B 2 862 ? 220.908 177.830 248.066 1.00 37.75 862 TRP C O 1
ATOM 7460 N N . ALA B 2 863 ? 219.325 179.405 248.411 1.00 36.26 863 ALA C N 1
ATOM 7461 C CA . ALA B 2 863 ? 218.824 178.876 249.667 1.00 36.13 863 ALA C CA 1
ATOM 7462 C C . ALA B 2 863 ? 217.301 178.815 249.615 1.00 35.66 863 ALA C C 1
ATOM 7463 O O . ALA B 2 863 ? 216.652 179.739 249.128 1.00 35.95 863 ALA C O 1
ATOM 7465 N N . SER B 2 864 ? 216.741 177.719 250.136 1.00 35.53 864 SER C N 1
ATOM 7466 C CA . SER B 2 864 ? 215.316 177.450 250.022 1.00 35.64 864 SER C CA 1
ATOM 7467 C C . SER B 2 864 ? 214.834 176.597 251.197 1.00 35.32 864 SER C C 1
ATOM 7468 O O . SER B 2 864 ? 215.566 175.742 251.685 1.00 35.77 864 SER C O 1
ATOM 7471 N N . VAL B 2 865 ? 213.594 176.838 251.655 1.00 35.09 865 VAL C N 1
ATOM 7472 C CA . VAL B 2 865 ? 212.980 176.079 252.738 1.00 35.20 865 VAL C CA 1
ATOM 7473 C C . VAL B 2 865 ? 211.519 175.792 252.398 1.00 35.33 865 VAL C C 1
ATOM 7474 O O . VAL B 2 865 ? 210.891 176.515 251.626 1.00 35.20 865 VAL C O 1
ATOM 7478 N N . ILE B 2 866 ? 210.983 174.720 252.992 1.00 36.09 866 ILE C N 1
ATOM 7479 C CA . ILE B 2 866 ? 209.559 174.427 252.988 1.00 37.05 866 ILE C CA 1
ATOM 7480 C C . ILE B 2 866 ? 209.070 174.587 254.425 1.00 38.06 866 ILE C C 1
ATOM 7481 O O . ILE B 2 866 ? 209.528 173.874 255.316 1.00 38.41 866 ILE C O 1
ATOM 7486 N N . ARG B 2 867 ? 208.136 175.514 254.641 1.00 39.13 867 ARG C N 1
ATOM 7487 C CA . ARG B 2 867 ? 207.609 175.803 255.963 1.00 40.43 867 ARG C CA 1
ATOM 7488 C C . ARG B 2 867 ? 206.141 175.394 256.025 1.00 40.81 867 ARG C C 1
ATOM 7489 O O . ARG B 2 867 ? 205.361 175.768 255.156 1.00 40.62 867 ARG C O 1
ATOM 7497 N N . VAL B 2 868 ? 205.763 174.641 257.063 1.00 41.89 868 VAL C N 1
ATOM 7498 C CA . VAL B 2 868 ? 204.358 174.467 257.402 1.00 43.17 868 VAL C CA 1
ATOM 7499 C C . VAL B 2 868 ? 204.017 175.513 258.457 1.00 44.47 868 VAL C C 1
ATOM 7500 O O . VAL B 2 868 ? 204.728 175.643 259.452 1.00 44.74 868 VAL C O 1
ATOM 7504 N N . MET B 2 869 ? 202.939 176.268 258.234 1.00 46.38 869 MET C N 1
ATOM 7505 C CA . MET B 2 869 ? 202.596 177.383 259.103 1.00 48.48 869 MET C CA 1
ATOM 7506 C C . MET B 2 869 ? 201.095 177.374 259.394 1.00 48.97 869 MET C C 1
ATOM 7507 O O . MET B 2 869 ? 200.280 177.139 258.505 1.00 48.79 869 MET C O 1
ATOM 7512 N N . ASN B 2 870 ? 200.719 177.653 260.645 1.00 50.77 870 ASN C N 1
ATOM 7513 C CA . ASN B 2 870 ? 199.323 177.859 260.989 1.00 52.51 870 ASN C CA 1
ATOM 7514 C C . ASN B 2 870 ? 198.886 179.278 260.608 1.00 53.55 870 ASN C C 1
ATOM 7515 O O . ASN B 2 870 ? 199.572 180.239 260.944 1.00 53.33 870 ASN C O 1
ATOM 7520 N N . PRO B 2 871 ? 197.755 179.488 259.885 1.00 55.15 871 PRO C N 1
ATOM 7521 C CA . PRO B 2 871 ? 197.336 180.834 259.489 1.00 56.71 871 PRO C CA 1
ATOM 7522 C C . PRO B 2 871 ? 196.689 181.700 260.568 1.00 58.35 871 PRO C C 1
ATOM 7523 O O . PRO B 2 871 ? 196.554 182.897 260.359 1.00 58.65 871 PRO C O 1
ATOM 7527 N N . ILE B 2 872 ? 196.288 181.109 261.706 1.00 60.48 872 ILE C N 1
ATOM 7528 C CA . ILE B 2 872 ? 195.620 181.855 262.773 1.00 62.58 872 ILE C CA 1
ATOM 7529 C C . ILE B 2 872 ? 196.634 182.737 263.502 1.00 63.30 872 ILE C C 1
ATOM 7530 O O . ILE B 2 872 ? 196.434 183.940 263.661 1.00 64.06 872 ILE C O 1
ATOM 7535 N N . GLN B 2 873 ? 197.713 182.111 263.974 1.00 64.24 873 GLN C N 1
ATOM 7536 C CA . GLN B 2 873 ? 198.914 182.788 264.434 1.00 65.03 873 GLN C CA 1
ATOM 7537 C C . GLN B 2 873 ? 200.084 182.072 263.771 1.00 64.79 873 GLN C C 1
ATOM 7538 O O . GLN B 2 873 ? 200.120 180.846 263.777 1.00 65.75 873 GLN C O 1
ATOM 7544 N N . GLY B 2 874 ? 201.030 182.824 263.203 1.00 63.87 874 GLY C N 1
ATOM 7545 C CA . GLY B 2 874 ? 202.032 182.286 262.292 1.00 62.31 874 GLY C CA 1
ATOM 7546 C C . GLY B 2 874 ? 203.148 181.466 262.944 1.00 61.19 874 GLY C C 1
ATOM 7547 O O . GLY B 2 874 ? 204.314 181.632 262.593 1.00 61.72 874 GLY C O 1
ATOM 7548 N N . ASN B 2 875 ? 202.801 180.558 263.861 1.00 60.03 875 ASN C N 1
ATOM 7549 C CA . ASN B 2 875 ? 203.791 179.609 264.351 1.00 59.30 875 ASN C CA 1
ATOM 7550 C C . ASN B 2 875 ? 204.168 178.641 263.229 1.00 58.21 875 ASN C C 1
ATOM 7551 O O . ASN B 2 875 ? 203.306 178.079 262.556 1.00 57.49 875 ASN C O 1
ATOM 7556 N N . THR B 2 876 ? 205.476 178.485 263.017 1.00 57.92 876 THR C N 1
ATOM 7557 C CA . THR B 2 876 ? 205.994 177.431 262.161 1.00 57.53 876 THR C CA 1
ATOM 7558 C C . THR B 2 876 ? 205.733 176.097 262.854 1.00 57.31 876 THR C C 1
ATOM 7559 O O . THR B 2 876 ? 206.191 175.896 263.974 1.00 58.03 876 THR C O 1
ATOM 7563 N N . LEU B 2 877 ? 204.958 175.217 262.204 1.00 56.63 877 LEU C N 1
ATOM 7564 C CA . LEU B 2 877 ? 204.708 173.864 262.688 1.00 56.54 877 LEU C CA 1
ATOM 7565 C C . LEU B 2 877 ? 205.848 172.920 262.307 1.00 56.35 877 LEU C C 1
ATOM 7566 O O . LEU B 2 877 ? 206.204 172.040 263.090 1.00 57.18 877 LEU C O 1
ATOM 7571 N N . ASP B 2 878 ? 206.414 173.119 261.106 1.00 55.93 878 ASP C N 1
ATOM 7572 C CA . ASP B 2 878 ? 207.509 172.315 260.582 1.00 55.65 878 ASP C CA 1
ATOM 7573 C C . ASP B 2 878 ? 208.342 173.138 259.600 1.00 54.80 878 ASP C C 1
ATOM 7574 O O . ASP B 2 878 ? 207.812 174.028 258.942 1.00 54.67 878 ASP C O 1
ATOM 7579 N N . LEU B 2 879 ? 209.639 172.810 259.485 1.00 54.04 879 LEU C N 1
ATOM 7580 C CA . LEU B 2 879 ? 210.538 173.541 258.606 1.00 53.43 879 LEU C CA 1
ATOM 7581 C C . LEU B 2 879 ? 211.573 172.597 257.997 1.00 53.27 879 LEU C C 1
ATOM 7582 O O . LEU B 2 879 ? 212.607 172.307 258.594 1.00 54.07 879 LEU C O 1
ATOM 7587 N N . VAL B 2 880 ? 211.300 172.142 256.775 1.00 52.85 880 VAL C N 1
ATOM 7588 C CA . VAL B 2 880 ? 212.285 171.392 256.016 1.00 52.70 880 VAL C CA 1
ATOM 7589 C C . VAL B 2 880 ? 213.251 172.369 255.349 1.00 52.85 880 VAL C C 1
ATOM 7590 O O . VAL B 2 880 ? 212.837 173.300 254.655 1.00 52.72 880 VAL C O 1
ATOM 7594 N N . GLN B 2 881 ? 214.548 172.114 255.539 1.00 53.59 881 GLN C N 1
ATOM 7595 C CA . GLN B 2 881 ? 215.596 172.863 254.866 1.00 53.98 881 GLN C CA 1
ATOM 7596 C C . GLN B 2 881 ? 216.172 172.012 253.736 1.00 53.72 881 GLN C C 1
ATOM 7597 O O . GLN B 2 881 ? 216.535 170.853 253.943 1.00 54.33 881 GLN C O 1
ATOM 7603 N N . LEU B 2 882 ? 216.256 172.612 252.543 1.00 53.39 882 LEU C N 1
ATOM 7604 C CA . LEU B 2 882 ? 216.774 171.947 251.351 1.00 53.73 882 LEU C CA 1
ATOM 7605 C C . LEU B 2 882 ? 218.293 172.134 251.252 1.00 53.61 882 LEU C C 1
ATOM 7606 O O . LEU B 2 882 ? 218.856 172.949 251.981 1.00 53.67 882 LEU C O 1
ATOM 7611 N N . GLU B 2 883 ? 218.963 171.374 250.369 1.00 54.24 883 GLU C N 1
ATOM 7612 C CA . GLU B 2 883 ? 220.411 171.477 250.211 1.00 54.29 883 GLU C CA 1
ATOM 7613 C C . GLU B 2 883 ? 220.799 172.876 249.707 1.00 52.69 883 GLU C C 1
ATOM 7614 O O . GLU B 2 883 ? 220.017 173.539 249.030 1.00 52.71 883 GLU C O 1
ATOM 7620 N N . GLN B 2 884 ? 222.047 173.296 249.941 1.00 51.70 884 GLN C N 1
ATOM 7621 C CA . GLN B 2 884 ? 222.607 174.423 249.206 1.00 50.40 884 GLN C CA 1
ATOM 7622 C C . GLN B 2 884 ? 222.420 174.249 247.691 1.00 50.20 884 GLN C C 1
ATOM 7623 O O . GLN B 2 884 ? 222.627 173.175 247.129 1.00 50.21 884 GLN C O 1
ATOM 7629 N N . ASN B 2 885 ? 222.008 175.338 247.033 1.00 49.01 885 ASN C N 1
ATOM 7630 C CA . ASN B 2 885 ? 221.767 175.437 245.596 1.00 47.71 885 ASN C CA 1
ATOM 7631 C C . ASN B 2 885 ? 220.576 174.621 245.088 1.00 46.51 885 ASN C C 1
ATOM 7632 O O . ASN B 2 885 ? 220.399 174.498 243.874 1.00 46.41 885 ASN C O 1
ATOM 7637 N N . GLU B 2 886 ? 219.734 174.135 245.997 1.00 45.79 886 GLU C N 1
ATOM 7638 C CA . GLU B 2 886 ? 218.390 173.712 245.629 1.00 45.47 886 GLU C CA 1
ATOM 7639 C C . GLU B 2 886 ? 217.428 174.882 245.807 1.00 44.11 886 GLU C C 1
ATOM 7640 O O . GLU B 2 886 ? 217.378 175.508 246.865 1.00 44.09 886 GLU C O 1
ATOM 7646 N N . ALA B 2 887 ? 216.644 175.157 244.763 1.00 42.22 887 ALA C N 1
ATOM 7647 C CA . ALA B 2 887 ? 215.710 176.269 244.745 1.00 40.94 887 ALA C CA 1
ATOM 7648 C C . ALA B 2 887 ? 214.303 175.741 244.471 1.00 39.54 887 ALA C C 1
ATOM 7649 O O . ALA B 2 887 ? 214.042 175.248 243.377 1.00 39.39 887 ALA C O 1
ATOM 7651 N N . ALA B 2 888 ? 213.406 175.795 245.469 1.00 38.53 888 ALA C N 1
ATOM 7652 C CA . ALA B 2 888 ? 212.025 175.367 245.282 1.00 37.82 888 ALA C CA 1
ATOM 7653 C C . ALA B 2 888 ? 211.272 176.397 244.436 1.00 37.45 888 ALA C C 1
ATOM 7654 O O . ALA B 2 888 ? 211.248 177.574 244.781 1.00 37.43 888 ALA C O 1
ATOM 7656 N N . PHE B 2 889 ? 210.637 175.936 243.348 1.00 37.49 889 PHE C N 1
ATOM 7657 C CA . PHE B 2 889 ? 209.882 176.788 242.441 1.00 37.56 889 PHE C CA 1
ATOM 7658 C C . PHE B 2 889 ? 208.397 176.440 242.395 1.00 36.88 889 PHE C C 1
ATOM 7659 O O . PHE B 2 889 ? 207.586 177.279 242.010 1.00 36.98 889 PHE C O 1
ATOM 7667 N N . SER B 2 890 ? 208.038 175.213 242.788 1.00 36.10 890 SER C N 1
ATOM 7668 C CA . SER B 2 890 ? 206.658 174.753 242.724 1.00 35.81 890 SER C CA 1
ATOM 7669 C C . SER B 2 890 ? 206.333 173.901 243.948 1.00 35.52 890 SER C C 1
ATOM 7670 O O . SER B 2 890 ? 207.221 173.294 244.542 1.00 35.30 890 SER C O 1
ATOM 7673 N N . VAL B 2 891 ? 205.047 173.880 244.316 1.00 35.90 891 VAL C N 1
ATOM 7674 C CA . VAL B 2 891 ? 204.548 173.078 245.424 1.00 36.49 891 VAL C CA 1
ATOM 7675 C C . VAL B 2 891 ? 203.100 172.677 245.146 1.00 36.99 891 VAL C C 1
ATOM 7676 O O . VAL B 2 891 ? 202.357 173.416 244.510 1.00 37.28 891 VAL C O 1
ATOM 7680 N N . ALA B 2 892 ? 202.711 171.494 245.633 1.00 38.18 892 ALA C N 1
ATOM 7681 C CA . ALA B 2 892 ? 201.324 171.060 245.619 1.00 39.34 892 ALA C CA 1
ATOM 7682 C C . ALA B 2 892 ? 201.047 170.164 246.821 1.00 40.63 892 ALA C C 1
ATOM 7683 O O . ALA B 2 892 ? 201.924 169.422 247.254 1.00 40.73 892 ALA C O 1
ATOM 7685 N N . VAL B 2 893 ? 199.817 170.248 247.351 1.00 42.85 893 VAL C N 1
ATOM 7686 C CA . VAL B 2 893 ? 199.278 169.305 248.325 1.00 45.08 893 VAL C CA 1
ATOM 7687 C C . VAL B 2 893 ? 198.242 168.452 247.599 1.00 46.66 893 VAL C C 1
ATOM 7688 O O . VAL B 2 893 ? 197.339 169.003 246.968 1.00 47.39 893 VAL C O 1
ATOM 7692 N N . CYS B 2 894 ? 198.345 167.119 247.705 1.00 48.83 894 CYS C N 1
ATOM 7693 C CA . CYS B 2 894 ? 197.387 166.253 247.027 1.00 50.96 894 CYS C CA 1
ATOM 7694 C C . CYS B 2 894 ? 197.271 164.866 247.667 1.00 52.11 894 CYS C C 1
ATOM 7695 O O . CYS B 2 894 ? 198.125 164.439 248.440 1.00 52.19 894 CYS C O 1
ATOM 7698 N N . ARG B 2 895 ? 196.172 164.181 247.319 1.00 54.80 895 ARG C N 1
ATOM 7699 C CA . ARG B 2 895 ? 196.001 162.748 247.509 1.00 57.02 895 ARG C CA 1
ATOM 7700 C C . ARG B 2 895 ? 196.298 162.035 246.187 1.00 57.56 895 ARG C C 1
ATOM 7701 O O . ARG B 2 895 ? 196.095 162.611 245.120 1.00 57.67 895 ARG C O 1
ATOM 7709 N N . PHE B 2 896 ? 196.766 160.782 246.260 1.00 58.78 896 PHE C N 1
ATOM 7710 C CA . PHE B 2 896 ? 196.951 159.953 245.076 1.00 59.60 896 PHE C CA 1
ATOM 7711 C C . PHE B 2 896 ? 195.930 158.818 245.117 1.00 61.52 896 PHE C C 1
ATOM 7712 O O . PHE B 2 896 ? 195.553 158.400 246.208 1.00 61.94 896 PHE C O 1
ATOM 7720 N N . SER B 2 897 ? 195.479 158.335 243.948 1.00 63.99 897 SER C N 1
ATOM 7721 C CA . SER B 2 897 ? 194.457 157.294 243.896 1.00 66.01 897 SER C CA 1
ATOM 7722 C C . SER B 2 897 ? 194.904 156.016 244.610 1.00 67.44 897 SER C C 1
ATOM 7723 O O . SER B 2 897 ? 194.118 155.405 245.337 1.00 68.33 897 SER C O 1
ATOM 7726 N N . ASN B 2 898 ? 196.166 155.621 244.390 1.00 69.70 898 ASN C N 1
ATOM 7727 C CA . ASN B 2 898 ? 196.718 154.398 244.959 1.00 71.92 898 ASN C CA 1
ATOM 7728 C C . ASN B 2 898 ? 196.717 154.431 246.490 1.00 72.79 898 ASN C C 1
ATOM 7729 O O . ASN B 2 898 ? 196.363 153.430 247.118 1.00 73.75 898 ASN C O 1
ATOM 7734 N N . THR B 2 899 ? 197.110 155.569 247.080 1.00 73.26 899 THR C N 1
ATOM 7735 C CA . THR B 2 899 ? 197.240 155.672 248.531 1.00 73.74 899 THR C CA 1
ATOM 7736 C C . THR B 2 899 ? 195.976 156.212 249.206 1.00 73.77 899 THR C C 1
ATOM 7737 O O . THR B 2 899 ? 195.913 156.239 250.439 1.00 74.25 899 THR C O 1
ATOM 7741 N N . GLY B 2 900 ? 194.975 156.629 248.417 1.00 73.90 900 GLY C N 1
ATOM 7742 C CA . GLY B 2 900 ? 193.697 157.043 248.994 1.00 73.96 900 GLY C CA 1
ATOM 7743 C C . GLY B 2 900 ? 193.822 158.249 249.928 1.00 73.81 900 GLY C C 1
ATOM 7744 O O . GLY B 2 900 ? 194.266 159.306 249.491 1.00 74.36 900 GLY C O 1
ATOM 7745 N N . GLU B 2 901 ? 193.454 158.072 251.207 1.00 73.31 901 GLU C N 1
ATOM 7746 C CA . GLU B 2 901 ? 193.392 159.143 252.196 1.00 72.29 901 GLU C CA 1
ATOM 7747 C C . GLU B 2 901 ? 194.742 159.827 252.438 1.00 70.12 901 GLU C C 1
ATOM 7748 O O . GLU B 2 901 ? 194.758 161.033 252.708 1.00 70.27 901 GLU C O 1
ATOM 7754 N N . ASP B 2 902 ? 195.861 159.084 252.352 1.00 67.33 902 ASP C N 1
ATOM 7755 C CA . ASP B 2 902 ? 197.173 159.643 252.686 1.00 64.66 902 ASP C CA 1
ATOM 7756 C C . ASP B 2 902 ? 197.435 160.921 251.887 1.00 62.05 902 ASP C C 1
ATOM 7757 O O . ASP B 2 902 ? 197.202 160.930 250.682 1.00 62.42 902 ASP C O 1
ATOM 7762 N N . TRP B 2 903 ? 197.927 161.981 252.558 1.00 58.22 903 TRP C N 1
ATOM 7763 C CA . TRP B 2 903 ? 198.212 163.267 251.929 1.00 54.95 903 TRP C CA 1
ATOM 7764 C C . TRP B 2 903 ? 199.689 163.362 251.560 1.00 52.42 903 TRP C C 1
ATOM 7765 O O . TRP B 2 903 ? 200.513 162.758 252.242 1.00 52.73 903 TRP C O 1
ATOM 7776 N N . TYR B 2 904 ? 200.004 164.125 250.502 1.00 49.09 904 TYR C N 1
ATOM 7777 C CA . TYR B 2 904 ? 201.382 164.290 250.067 1.00 46.35 904 TYR C CA 1
ATOM 7778 C C . TYR B 2 904 ? 201.624 165.749 249.716 1.00 44.23 904 TYR C C 1
ATOM 7779 O O . TYR B 2 904 ? 200.751 166.426 249.183 1.00 44.29 904 TYR C O 1
ATOM 7788 N N . VAL B 2 905 ? 202.831 166.218 250.028 1.00 42.05 905 VAL C N 1
ATOM 7789 C CA . VAL B 2 905 ? 203.345 167.487 249.549 1.00 40.20 905 VAL C CA 1
ATOM 7790 C C . VAL B 2 905 ? 204.429 167.170 248.528 1.00 39.06 905 VAL C C 1
ATOM 7791 O O . VAL B 2 905 ? 205.385 166.464 248.844 1.00 39.12 905 VAL C O 1
ATOM 7795 N N . LEU B 2 906 ? 204.260 167.687 247.310 1.00 37.90 906 LEU C N 1
ATOM 7796 C CA . LEU B 2 906 ? 205.259 167.576 246.261 1.00 37.08 906 LEU C CA 1
ATOM 7797 C C . LEU B 2 906 ? 205.881 168.950 246.058 1.00 35.88 906 LEU C C 1
ATOM 7798 O O . LEU B 2 906 ? 205.159 169.924 245.858 1.00 35.95 906 LEU C O 1
ATOM 7803 N N . VAL B 2 907 ? 207.214 169.024 246.132 1.00 34.97 907 VAL C N 1
ATOM 7804 C CA . VAL B 2 907 ? 207.944 170.272 245.964 1.00 34.31 907 VAL C CA 1
ATOM 7805 C C . VAL B 2 907 ? 208.926 170.114 244.809 1.00 34.20 907 VAL C C 1
ATOM 7806 O O . VAL B 2 907 ? 209.791 169.238 244.835 1.00 34.13 907 VAL C O 1
ATOM 7810 N N . GLY B 2 908 ? 208.791 170.981 243.801 1.00 34.28 908 GLY C N 1
ATOM 7811 C CA . GLY B 2 908 ? 209.668 170.973 242.646 1.00 34.72 908 GLY C CA 1
ATOM 7812 C C . GLY B 2 908 ? 210.849 171.915 242.840 1.00 34.93 908 GLY C C 1
ATOM 7813 O O . GLY B 2 908 ? 210.676 173.083 243.172 1.00 34.96 908 GLY C O 1
ATOM 7814 N N . VAL B 2 909 ? 212.049 171.379 242.615 1.00 35.76 909 VAL C N 1
ATOM 7815 C CA . VAL B 2 909 ? 213.325 172.011 242.928 1.00 36.81 909 VAL C CA 1
ATOM 7816 C C . VAL B 2 909 ? 214.204 172.084 241.678 1.00 37.65 909 VAL C C 1
ATOM 7817 O O . VAL B 2 909 ? 214.374 171.094 240.970 1.00 37.79 909 VAL C O 1
ATOM 7821 N N . ALA B 2 910 ? 214.819 173.247 241.429 1.00 38.93 910 ALA C N 1
ATOM 7822 C CA . ALA B 2 910 ? 215.933 173.376 240.493 1.00 40.57 910 ALA C CA 1
ATOM 7823 C C . ALA B 2 910 ? 217.246 173.080 241.218 1.00 41.98 910 ALA C C 1
ATOM 7824 O O . ALA B 2 910 ? 217.414 173.515 242.359 1.00 41.95 910 ALA C O 1
ATOM 7826 N N . LYS B 2 911 ? 218.208 172.426 240.539 1.00 44.01 911 LYS C N 1
ATOM 7827 C CA . LYS B 2 911 ? 219.546 172.239 241.085 1.00 45.80 911 LYS C CA 1
ATOM 7828 C C . LYS B 2 911 ? 220.552 173.103 240.318 1.00 46.05 911 LYS C C 1
ATOM 7829 O O . LYS B 2 911 ? 220.621 173.023 239.093 1.00 46.42 911 LYS C O 1
ATOM 7835 N N . ASP B 2 912 ? 221.330 173.935 241.035 1.00 46.57 912 ASP C N 1
ATOM 7836 C CA . ASP B 2 912 ? 222.351 174.804 240.449 1.00 47.09 912 ASP C CA 1
ATOM 7837 C C . ASP B 2 912 ? 221.837 175.649 239.270 1.00 46.33 912 ASP C C 1
ATOM 7838 O O . ASP B 2 912 ? 222.515 175.784 238.244 1.00 46.54 912 ASP C O 1
ATOM 7843 N N . LEU B 2 913 ? 220.653 176.260 239.429 1.00 44.82 913 LEU C N 1
ATOM 7844 C CA . LEU B 2 913 ? 220.117 177.175 238.430 1.00 43.67 913 LEU C CA 1
ATOM 7845 C C . LEU B 2 913 ? 220.960 178.451 238.358 1.00 43.23 913 LEU C C 1
ATOM 7846 O O . LEU B 2 913 ? 221.154 179.147 239.347 1.00 43.06 913 LEU C O 1
ATOM 7851 N N . ILE B 2 914 ? 221.432 178.766 237.153 1.00 43.13 914 ILE C N 1
ATOM 7852 C CA . ILE B 2 914 ? 221.990 180.070 236.847 1.00 43.39 914 ILE C CA 1
ATOM 7853 C C . ILE B 2 914 ? 220.946 180.791 235.999 1.00 43.53 914 ILE C C 1
ATOM 7854 O O . ILE B 2 914 ? 220.402 180.214 235.058 1.00 43.64 914 ILE C O 1
ATOM 7859 N N . LEU B 2 915 ? 220.651 182.046 236.356 1.00 44.02 915 LEU C N 1
ATOM 7860 C CA . LEU B 2 915 ? 219.554 182.802 235.758 1.00 44.60 915 LEU C CA 1
ATOM 7861 C C . LEU B 2 915 ? 219.925 183.431 234.412 1.00 45.07 915 LEU C C 1
ATOM 7862 O O . LEU B 2 915 ? 219.077 183.537 233.520 1.00 45.09 915 LEU C O 1
ATOM 7867 N N . ASN B 2 916 ? 221.180 183.890 234.287 1.00 45.48 916 ASN C N 1
ATOM 7868 C CA . ASN B 2 916 ? 221.577 184.802 233.227 1.00 46.48 916 ASN C CA 1
ATOM 7869 C C . ASN B 2 916 ? 223.085 184.703 232.980 1.00 47.22 916 ASN C C 1
ATOM 7870 O O . ASN B 2 916 ? 223.858 185.180 233.813 1.00 47.61 916 ASN C O 1
ATOM 7875 N N . PRO B 2 917 ? 223.583 184.073 231.879 1.00 47.89 917 PRO C N 1
ATOM 7876 C CA . PRO B 2 917 ? 222.780 183.308 230.913 1.00 48.08 917 PRO C CA 1
ATOM 7877 C C . PRO B 2 917 ? 222.199 182.048 231.548 1.00 48.23 917 PRO C C 1
ATOM 7878 O O . PRO B 2 917 ? 222.850 181.407 232.362 1.00 48.64 917 PRO C O 1
ATOM 7882 N N . ARG B 2 918 ? 220.968 181.696 231.173 1.00 48.18 918 ARG C N 1
ATOM 7883 C CA . ARG B 2 918 ? 220.261 180.603 231.832 1.00 48.43 918 ARG C CA 1
ATOM 7884 C C . ARG B 2 918 ? 220.911 179.235 231.581 1.00 48.63 918 ARG C C 1
ATOM 7885 O O . ARG B 2 918 ? 221.145 178.861 230.436 1.00 49.12 918 ARG C O 1
ATOM 7893 N N . SER B 2 919 ? 221.162 178.487 232.670 1.00 48.59 919 SER C N 1
ATOM 7894 C CA . SER B 2 919 ? 221.546 177.074 232.642 1.00 48.72 919 SER C CA 1
ATOM 7895 C C . SER B 2 919 ? 221.176 176.401 233.967 1.00 48.83 919 SER C C 1
ATOM 7896 O O . SER B 2 919 ? 220.998 177.090 234.965 1.00 48.82 919 SER C O 1
ATOM 7899 N N . VAL B 2 920 ? 221.049 175.062 233.994 1.00 49.04 920 VAL C N 1
ATOM 7900 C CA . VAL B 2 920 ? 220.643 174.358 235.210 1.00 49.28 920 VAL C CA 1
ATOM 7901 C C . VAL B 2 920 ? 221.173 172.921 235.205 1.00 49.31 920 VAL C C 1
ATOM 7902 O O . VAL B 2 920 ? 221.260 172.310 234.144 1.00 49.57 920 VAL C O 1
ATOM 7906 N N . ALA B 2 921 ? 221.488 172.373 236.392 1.00 49.58 921 ALA C N 1
ATOM 7907 C CA . ALA B 2 921 ? 221.923 170.986 236.544 1.00 49.55 921 ALA C CA 1
ATOM 7908 C C . ALA B 2 921 ? 220.732 170.026 236.709 1.00 49.72 921 ALA C C 1
ATOM 7909 O O . ALA B 2 921 ? 220.766 169.098 237.525 1.00 50.78 921 ALA C O 1
ATOM 7911 N N . GLY B 2 922 ? 219.660 170.261 235.937 1.00 49.03 922 GLY C N 1
ATOM 7912 C CA . GLY B 2 922 ? 218.393 169.559 236.103 1.00 48.51 922 GLY C CA 1
ATOM 7913 C C . GLY B 2 922 ? 217.639 169.952 237.376 1.00 47.70 922 GLY C C 1
ATOM 7914 O O . GLY B 2 922 ? 217.789 171.049 237.915 1.00 47.95 922 GLY C O 1
ATOM 7915 N N . GLY B 2 923 ? 216.800 169.035 237.859 1.00 46.48 923 GLY C N 1
ATOM 7916 C CA . GLY B 2 923 ? 215.983 169.327 239.022 1.00 45.40 923 GLY C CA 1
ATOM 7917 C C . GLY B 2 923 ? 215.589 168.073 239.789 1.00 44.60 923 GLY C C 1
ATOM 7918 O O . GLY B 2 923 ? 216.009 166.967 239.461 1.00 44.79 923 GLY C O 1
ATOM 7919 N N . PHE B 2 924 ? 214.767 168.270 240.820 1.00 44.27 924 PHE C N 1
ATOM 7920 C CA . PHE B 2 924 ? 214.201 167.192 241.608 1.00 43.74 924 PHE C CA 1
ATOM 7921 C C . PHE B 2 924 ? 212.754 167.519 241.947 1.00 42.77 924 PHE C C 1
ATOM 7922 O O . PHE B 2 924 ? 212.395 168.680 242.120 1.00 42.86 924 PHE C O 1
ATOM 7930 N N . VAL B 2 925 ? 211.930 166.482 242.101 1.00 42.10 925 VAL C N 1
ATOM 7931 C CA . VAL B 2 925 ? 210.689 166.626 242.841 1.00 41.82 925 VAL C CA 1
ATOM 7932 C C . VAL B 2 925 ? 210.858 165.872 244.154 1.00 41.73 925 VAL C C 1
ATOM 7933 O O . VAL B 2 925 ? 211.124 164.672 244.152 1.00 41.63 925 VAL C O 1
ATOM 7937 N N . TYR B 2 926 ? 210.738 166.590 245.275 1.00 42.21 926 TYR C N 1
ATOM 7938 C CA . TYR B 2 926 ? 210.697 165.981 246.591 1.00 42.45 926 TYR C CA 1
ATOM 7939 C C . TYR B 2 926 ? 209.252 165.628 246.933 1.00 41.98 926 TYR C C 1
ATOM 7940 O O . TYR B 2 926 ? 208.362 166.455 246.764 1.00 41.84 926 TYR C O 1
ATOM 7949 N N . THR B 2 927 ? 209.020 164.409 247.436 1.00 41.98 927 THR C N 1
ATOM 7950 C CA . THR B 2 927 ? 207.717 164.008 247.952 1.00 41.97 927 THR C CA 1
ATOM 7951 C C . THR B 2 927 ? 207.804 163.815 249.463 1.00 42.10 927 THR C C 1
ATOM 7952 O O . THR B 2 927 ? 208.718 163.169 249.971 1.00 41.95 927 THR C O 1
ATOM 7956 N N . TYR B 2 928 ? 206.823 164.378 250.176 1.00 42.68 928 TYR C N 1
ATOM 7957 C CA . TYR B 2 928 ? 206.645 164.195 251.608 1.00 43.57 928 TYR C CA 1
ATOM 7958 C C . TYR B 2 928 ? 205.237 163.670 251.851 1.00 45.47 928 TYR C C 1
ATOM 7959 O O . TYR B 2 928 ? 204.321 164.083 251.150 1.00 45.66 928 TYR C O 1
ATOM 7968 N N . LYS B 2 929 ? 205.063 162.799 252.855 1.00 48.72 929 LYS C N 1
ATOM 7969 C CA . LYS B 2 929 ? 203.730 162.382 253.269 1.00 52.00 929 LYS C CA 1
ATOM 7970 C C . LYS B 2 929 ? 203.271 163.329 254.371 1.00 52.99 929 LYS C C 1
ATOM 7971 O O . LYS B 2 929 ? 203.874 163.332 255.440 1.00 53.39 929 LYS C O 1
ATOM 7977 N N . LEU B 2 930 ? 202.234 164.140 254.110 1.00 54.79 930 LEU C N 1
ATOM 7978 C CA . LEU B 2 930 ? 201.704 165.014 255.152 1.00 56.44 930 LEU C CA 1
ATOM 7979 C C . LEU B 2 930 ? 201.134 164.151 256.278 1.00 57.52 930 LEU C C 1
ATOM 7980 O O . LEU B 2 930 ? 200.388 163.216 255.980 1.00 58.18 930 LEU C O 1
ATOM 7985 N N . VAL B 2 931 ? 201.518 164.430 257.538 1.00 58.57 931 VAL C N 1
ATOM 7986 C CA . VAL B 2 931 ? 201.135 163.599 258.683 1.00 60.08 931 VAL C CA 1
ATOM 7987 C C . VAL B 2 931 ? 200.844 164.497 259.888 1.00 61.25 931 VAL C C 1
ATOM 7988 O O . VAL B 2 931 ? 201.060 165.701 259.792 1.00 61.31 931 VAL C O 1
ATOM 7992 N N . ASN B 2 932 ? 200.336 163.913 260.989 1.00 63.20 932 ASN C N 1
ATOM 7993 C CA . ASN B 2 932 ? 199.996 164.650 262.202 1.00 64.49 932 ASN C CA 1
ATOM 7994 C C . ASN B 2 932 ? 199.011 165.772 261.872 1.00 65.42 932 ASN C C 1
ATOM 7995 O O . ASN B 2 932 ? 199.250 166.928 262.222 1.00 65.75 932 ASN C O 1
ATOM 8000 N N . ASN B 2 933 ? 197.917 165.417 261.178 1.00 66.76 933 ASN C N 1
ATOM 8001 C CA . ASN B 2 933 ? 196.888 166.358 260.738 1.00 68.05 933 ASN C CA 1
ATOM 8002 C C . ASN B 2 933 ? 197.513 167.540 259.986 1.00 67.66 933 ASN C C 1
ATOM 8003 O O . ASN B 2 933 ? 197.237 168.696 260.305 1.00 67.49 933 ASN C O 1
ATOM 8008 N N . GLY B 2 934 ? 198.373 167.236 259.006 1.00 67.25 934 GLY C N 1
ATOM 8009 C CA . GLY B 2 934 ? 199.006 168.254 258.186 1.00 66.41 934 GLY C CA 1
ATOM 8010 C C . GLY B 2 934 ? 199.862 169.239 258.980 1.00 65.36 934 GLY C C 1
ATOM 8011 O O . GLY B 2 934 ? 199.870 170.426 258.650 1.00 65.09 934 GLY C O 1
ATOM 8012 N N . GLU B 2 935 ? 200.563 168.746 260.012 1.00 65.16 935 GLU C N 1
ATOM 8013 C CA . GLU B 2 935 ? 201.460 169.580 260.805 1.00 65.14 935 GLU C CA 1
ATOM 8014 C C . GLU B 2 935 ? 202.923 169.164 260.623 1.00 64.15 935 GLU C C 1
ATOM 8015 O O . GLU B 2 935 ? 203.814 169.908 261.042 1.00 64.44 935 GLU C O 1
ATOM 8021 N N . LYS B 2 936 ? 203.174 167.991 260.014 1.00 63.21 936 LYS C N 1
ATOM 8022 C CA . LYS B 2 936 ? 204.557 167.571 259.794 1.00 62.62 936 LYS C CA 1
ATOM 8023 C C . LYS B 2 936 ? 204.784 166.920 258.424 1.00 61.20 936 LYS C C 1
ATOM 8024 O O . LYS B 2 936 ? 203.992 166.100 257.980 1.00 60.74 936 LYS C O 1
ATOM 8030 N N . LEU B 2 937 ? 205.914 167.271 257.786 1.00 59.56 937 LEU C N 1
ATOM 8031 C CA . LEU B 2 937 ? 206.398 166.689 256.541 1.00 58.53 937 LEU C CA 1
ATOM 8032 C C . LEU B 2 937 ? 207.333 165.505 256.808 1.00 57.88 937 LEU C C 1
ATOM 8033 O O . LEU B 2 937 ? 208.485 165.673 257.214 1.00 57.99 937 LEU C O 1
ATOM 8038 N N . GLU B 2 938 ? 206.815 164.297 256.552 1.00 57.39 938 GLU C N 1
ATOM 8039 C CA . GLU B 2 938 ? 207.573 163.051 256.555 1.00 56.83 938 GLU C CA 1
ATOM 8040 C C . GLU B 2 938 ? 208.155 162.845 255.154 1.00 55.08 938 GLU C C 1
ATOM 8041 O O . GLU B 2 938 ? 207.414 162.604 254.212 1.00 54.96 938 GLU C O 1
ATOM 8047 N N . PHE B 2 939 ? 209.478 162.992 254.988 1.00 53.68 939 PHE C N 1
ATOM 8048 C CA . PHE B 2 939 ? 210.101 162.821 253.679 1.00 52.79 939 PHE C CA 1
ATOM 8049 C C . PHE B 2 939 ? 209.954 161.385 253.165 1.00 52.78 939 PHE C C 1
ATOM 8050 O O . PHE B 2 939 ? 210.222 160.437 253.898 1.00 53.22 939 PHE C O 1
ATOM 8058 N N . LEU B 2 940 ? 209.570 161.242 251.887 1.00 52.36 940 LEU C N 1
ATOM 8059 C CA . LEU B 2 940 ? 209.263 159.955 251.288 1.00 52.31 940 LEU C CA 1
ATOM 8060 C C . LEU B 2 940 ? 210.323 159.555 250.257 1.00 51.38 940 LEU C C 1
ATOM 8061 O O . LEU B 2 940 ? 210.935 158.498 250.399 1.00 52.32 940 LEU C O 1
ATOM 8066 N N . HIS B 2 941 ? 210.520 160.389 249.225 1.00 50.04 941 HIS C N 1
ATOM 8067 C CA . HIS B 2 941 ? 211.573 160.176 248.243 1.00 49.11 941 HIS C CA 1
ATOM 8068 C C . HIS B 2 941 ? 211.860 161.446 247.432 1.00 49.17 941 HIS C C 1
ATOM 8069 O O . HIS B 2 941 ? 211.054 162.374 247.405 1.00 48.82 941 HIS C O 1
ATOM 8076 N N . LYS B 2 942 ? 213.037 161.483 246.784 1.00 49.91 942 LYS C N 1
ATOM 8077 C CA . LYS B 2 942 ? 213.493 162.581 245.945 1.00 50.37 942 LYS C CA 1
ATOM 8078 C C . LYS B 2 942 ? 213.714 162.053 244.527 1.00 50.81 942 LYS C C 1
ATOM 8079 O O . LYS B 2 942 ? 214.563 161.191 244.319 1.00 51.42 942 LYS C O 1
ATOM 8085 N N . THR B 2 943 ? 212.942 162.564 243.559 1.00 50.72 943 THR C N 1
ATOM 8086 C CA . THR B 2 943 ? 212.904 162.023 242.207 1.00 50.64 943 THR C CA 1
ATOM 8087 C C . THR B 2 943 ? 213.604 162.993 241.258 1.00 50.94 943 THR C C 1
ATOM 8088 O O . THR B 2 943 ? 213.172 164.135 241.162 1.00 50.70 943 THR C O 1
ATOM 8092 N N . PRO B 2 944 ? 214.683 162.598 240.537 1.00 51.40 944 PRO C N 1
ATOM 8093 C CA . PRO B 2 944 ? 215.358 163.508 239.610 1.00 51.30 944 PRO C CA 1
ATOM 8094 C C . PRO B 2 944 ? 214.548 163.760 238.340 1.00 51.20 944 PRO C C 1
ATOM 8095 O O . PRO B 2 944 ? 213.780 162.904 237.905 1.00 51.54 944 PRO C O 1
ATOM 8099 N N . VAL B 2 945 ? 214.734 164.961 237.772 1.00 51.50 945 VAL C N 1
ATOM 8100 C CA . VAL B 2 945 ? 214.159 165.404 236.505 1.00 52.02 945 VAL C CA 1
ATOM 8101 C C . VAL B 2 945 ? 215.189 166.235 235.728 1.00 52.44 945 VAL C C 1
ATOM 8102 O O . VAL B 2 945 ? 216.124 166.789 236.308 1.00 52.29 945 VAL C O 1
ATOM 8106 N N . GLU B 2 946 ? 214.979 166.368 234.411 1.00 53.99 946 GLU C N 1
ATOM 8107 C CA . GLU B 2 946 ? 215.996 166.812 233.460 1.00 55.13 946 GLU C CA 1
ATOM 8108 C C . GLU B 2 946 ? 216.192 168.336 233.432 1.00 54.89 946 GLU C C 1
ATOM 8109 O O . GLU B 2 946 ? 217.220 168.815 232.944 1.00 55.40 946 GLU C O 1
ATOM 8115 N N . GLU B 2 947 ? 215.199 169.088 233.935 1.00 54.13 947 GLU C N 1
ATOM 8116 C CA . GLU B 2 947 ? 215.075 170.543 233.846 1.00 53.66 947 GLU C CA 1
ATOM 8117 C C . GLU B 2 947 ? 214.125 170.972 234.971 1.00 52.05 947 GLU C C 1
ATOM 8118 O O . GLU B 2 947 ? 213.505 170.114 235.594 1.00 52.30 947 GLU C O 1
ATOM 8124 N N . VAL B 2 948 ? 214.025 172.273 235.288 1.00 50.52 948 VAL C N 1
ATOM 8125 C CA . VAL B 2 948 ? 213.270 172.750 236.449 1.00 48.78 948 VAL C CA 1
ATOM 8126 C C . VAL B 2 948 ? 211.801 172.314 236.398 1.00 47.55 948 VAL C C 1
ATOM 8127 O O . VAL B 2 948 ? 211.100 172.641 235.445 1.00 47.65 948 VAL C O 1
ATOM 8131 N N . PRO B 2 949 ? 211.282 171.597 237.430 1.00 46.49 949 PRO C N 1
ATOM 8132 C CA . PRO B 2 949 ? 209.852 171.306 237.553 1.00 45.90 949 PRO C CA 1
ATOM 8133 C C . PRO B 2 949 ? 209.110 172.549 238.047 1.00 45.28 949 PRO C C 1
ATOM 8134 O O . PRO B 2 949 ? 208.827 172.700 239.234 1.00 45.65 949 PRO C O 1
ATOM 8138 N N . ALA B 2 950 ? 208.810 173.447 237.104 1.00 44.36 950 ALA C N 1
ATOM 8139 C CA . ALA B 2 950 ? 208.400 174.816 237.379 1.00 43.21 950 ALA C CA 1
ATOM 8140 C C . ALA B 2 950 ? 206.937 174.939 237.819 1.00 42.53 950 ALA C C 1
ATOM 8141 O O . ALA B 2 950 ? 206.566 175.934 238.443 1.00 42.82 950 ALA C O 1
ATOM 8143 N N . ALA B 2 951 ? 206.109 173.936 237.499 1.00 41.03 951 ALA C N 1
ATOM 8144 C CA . ALA B 2 951 ? 204.718 173.894 237.926 1.00 40.23 951 ALA C CA 1
ATOM 8145 C C . ALA B 2 951 ? 204.331 172.461 238.278 1.00 39.49 951 ALA C C 1
ATOM 8146 O O . ALA B 2 951 ? 204.759 171.523 237.611 1.00 39.11 951 ALA C O 1
ATOM 8148 N N . ILE B 2 952 ? 203.510 172.313 239.326 1.00 38.79 952 ILE C N 1
ATOM 8149 C CA . ILE B 2 952 ? 202.944 171.036 239.743 1.00 38.53 952 ILE C CA 1
ATOM 8150 C C . ILE B 2 952 ? 201.446 171.248 239.961 1.00 38.47 952 ILE C C 1
ATOM 8151 O O . ILE B 2 952 ? 201.053 172.235 240.579 1.00 38.90 952 ILE C O 1
ATOM 8156 N N . ALA B 2 953 ? 200.614 170.323 239.455 1.00 38.98 953 ALA C N 1
ATOM 8157 C CA . ALA B 2 953 ? 199.167 170.428 239.599 1.00 39.51 953 ALA C CA 1
ATOM 8158 C C . ALA B 2 953 ? 198.535 169.047 239.786 1.00 40.10 953 ALA C C 1
ATOM 8159 O O . ALA B 2 953 ? 198.686 168.191 238.920 1.00 40.13 953 ALA C O 1
ATOM 8161 N N . PRO B 2 954 ? 197.804 168.790 240.900 1.00 41.18 954 PRO C N 1
ATOM 8162 C CA . PRO B 2 954 ? 197.100 167.518 241.085 1.00 41.92 954 PRO C CA 1
ATOM 8163 C C . PRO B 2 954 ? 196.043 167.337 239.997 1.00 42.66 954 PRO C C 1
ATOM 8164 O O . PRO B 2 954 ? 195.272 168.258 239.752 1.00 42.90 954 PRO C O 1
ATOM 8168 N N . PHE B 2 955 ? 196.028 166.167 239.340 1.00 44.17 955 PHE C N 1
ATOM 8169 C CA . PHE B 2 955 ? 195.102 165.914 238.237 1.00 45.58 955 PHE C CA 1
ATOM 8170 C C . PHE B 2 955 ? 194.557 164.485 238.277 1.00 46.41 955 PHE C C 1
ATOM 8171 O O . PHE B 2 955 ? 195.316 163.546 238.061 1.00 46.30 955 PHE C O 1
ATOM 8179 N N . GLN B 2 956 ? 193.244 164.321 238.524 1.00 48.19 956 GLN C N 1
ATOM 8180 C CA . GLN B 2 956 ? 192.563 163.027 238.488 1.00 49.39 956 GLN C CA 1
ATOM 8181 C C . GLN B 2 956 ? 193.263 161.970 239.354 1.00 49.21 956 GLN C C 1
ATOM 8182 O O . GLN B 2 956 ? 193.441 160.832 238.912 1.00 49.47 956 GLN C O 1
ATOM 8188 N N . GLY B 2 957 ? 193.652 162.343 240.584 1.00 49.22 957 GLY C N 1
ATOM 8189 C CA . GLY B 2 957 ? 194.275 161.426 241.529 1.00 49.11 957 GLY C CA 1
ATOM 8190 C C . GLY B 2 957 ? 195.727 161.099 241.181 1.00 49.05 957 GLY C C 1
ATOM 8191 O O . GLY B 2 957 ? 196.295 160.173 241.754 1.00 49.49 957 GLY C O 1
ATOM 8192 N N . ARG B 2 958 ? 196.302 161.845 240.227 1.00 49.19 958 ARG C N 1
ATOM 8193 C CA . ARG B 2 958 ? 197.702 161.750 239.836 1.00 48.72 958 ARG C CA 1
ATOM 8194 C C . ARG B 2 958 ? 198.255 163.172 239.782 1.00 47.47 958 ARG C C 1
ATOM 8195 O O . ARG B 2 958 ? 197.476 164.106 239.929 1.00 47.82 958 ARG C O 1
ATOM 8203 N N . VAL B 2 959 ? 199.574 163.343 239.627 1.00 46.14 959 VAL C N 1
ATOM 8204 C CA . VAL B 2 959 ? 200.114 164.700 239.640 1.00 44.79 959 VAL C CA 1
ATOM 8205 C C . VAL B 2 959 ? 200.608 165.080 238.240 1.00 44.11 959 VAL C C 1
ATOM 8206 O O . VAL B 2 959 ? 201.207 164.245 237.568 1.00 43.80 959 VAL C O 1
ATOM 8210 N N . LEU B 2 960 ? 200.313 166.312 237.799 1.00 42.83 960 LEU C N 1
ATOM 8211 C CA . LEU B 2 960 ? 200.812 166.815 236.525 1.00 41.82 960 LEU C CA 1
ATOM 8212 C C . LEU B 2 960 ? 201.963 167.776 236.795 1.00 40.91 960 LEU C C 1
ATOM 8213 O O . LEU B 2 960 ? 201.747 168.786 237.460 1.00 40.90 960 LEU C O 1
ATOM 8218 N N . ILE B 2 961 ? 203.165 167.461 236.292 1.00 40.24 961 ILE C N 1
ATOM 8219 C CA . ILE B 2 961 ? 204.347 168.280 236.554 1.00 39.96 961 ILE C CA 1
ATOM 8220 C C . ILE B 2 961 ? 204.889 168.820 235.230 1.00 39.98 961 ILE C C 1
ATOM 8221 O O . ILE B 2 961 ? 205.095 168.043 234.303 1.00 40.22 961 ILE C O 1
ATOM 8226 N N . GLY B 2 962 ? 205.107 170.140 235.137 1.00 40.24 962 GLY C N 1
ATOM 8227 C CA . GLY B 2 962 ? 205.705 170.702 233.936 1.00 40.73 962 GLY C CA 1
ATOM 8228 C C . GLY B 2 962 ? 207.209 170.873 234.116 1.00 41.35 962 GLY C C 1
ATOM 8229 O O . GLY B 2 962 ? 207.622 171.752 234.863 1.00 41.87 962 GLY C O 1
ATOM 8230 N N . VAL B 2 963 ? 207.998 170.024 233.445 1.00 42.24 963 VAL C N 1
ATOM 8231 C CA . VAL B 2 963 ? 209.454 170.076 233.513 1.00 42.79 963 VAL C CA 1
ATOM 8232 C C . VAL B 2 963 ? 209.951 170.755 232.239 1.00 43.67 963 VAL C C 1
ATOM 8233 O O . VAL B 2 963 ? 209.883 170.148 231.174 1.00 44.01 963 VAL C O 1
ATOM 8237 N N . GLY B 2 964 ? 210.442 171.998 232.344 1.00 44.94 964 GLY C N 1
ATOM 8238 C CA . GLY B 2 964 ? 210.821 172.754 231.159 1.00 46.11 964 GLY C CA 1
ATOM 8239 C C . GLY B 2 964 ? 209.648 172.860 230.188 1.00 47.04 964 GLY C C 1
ATOM 8240 O O . GLY B 2 964 ? 208.581 173.303 230.590 1.00 47.17 964 GLY C O 1
ATOM 8241 N N . LYS B 2 965 ? 209.845 172.416 228.935 1.00 48.49 965 LYS C N 1
ATOM 8242 C CA . LYS B 2 965 ? 208.809 172.436 227.909 1.00 49.50 965 LYS C CA 1
ATOM 8243 C C . LYS B 2 965 ? 207.997 171.137 227.888 1.00 49.54 965 LYS C C 1
ATOM 8244 O O . LYS B 2 965 ? 207.125 170.983 227.029 1.00 50.22 965 LYS C O 1
ATOM 8250 N N . LEU B 2 966 ? 208.292 170.203 228.806 1.00 48.39 966 LEU C N 1
ATOM 8251 C CA . LEU B 2 966 ? 207.639 168.894 228.811 1.00 47.50 966 LEU C CA 1
ATOM 8252 C C . LEU B 2 966 ? 206.539 168.856 229.871 1.00 46.76 966 LEU C C 1
ATOM 8253 O O . LEU B 2 966 ? 206.809 169.200 231.018 1.00 46.84 966 LEU C O 1
ATOM 8258 N N . LEU B 2 967 ? 205.318 168.445 229.491 1.00 45.84 967 LEU C N 1
ATOM 8259 C CA . LEU B 2 967 ? 204.216 168.293 230.435 1.00 45.58 967 LEU C CA 1
ATOM 8260 C C . LEU B 2 967 ? 204.071 166.807 230.742 1.00 45.53 967 LEU C C 1
ATOM 8261 O O . LEU B 2 967 ? 203.838 166.040 229.813 1.00 45.37 967 LEU C O 1
ATOM 8266 N N . ARG B 2 968 ? 204.210 166.397 232.016 1.00 46.29 968 ARG C N 1
ATOM 8267 C CA . ARG B 2 968 ? 204.244 164.969 232.333 1.00 46.88 968 ARG C CA 1
ATOM 8268 C C . ARG B 2 968 ? 203.256 164.620 233.450 1.00 46.93 968 ARG C C 1
ATOM 8269 O O . ARG B 2 968 ? 203.135 165.388 234.399 1.00 47.16 968 ARG C O 1
ATOM 8277 N N . VAL B 2 969 ? 202.578 163.463 233.347 1.00 46.82 969 VAL C N 1
ATOM 8278 C CA . VAL B 2 969 ? 201.704 162.970 234.409 1.00 47.14 969 VAL C CA 1
ATOM 8279 C C . VAL B 2 969 ? 202.514 161.975 235.237 1.00 47.59 969 VAL C C 1
ATOM 8280 O O . VAL B 2 969 ? 203.069 161.045 234.659 1.00 47.56 969 VAL C O 1
ATOM 8284 N N . TYR B 2 970 ? 202.591 162.172 236.564 1.00 48.49 970 TYR C N 1
ATOM 8285 C CA . TYR B 2 970 ? 203.408 161.320 237.423 1.00 49.43 970 TYR C CA 1
ATOM 8286 C C . TYR B 2 970 ? 202.552 160.608 238.470 1.00 51.02 970 TYR C C 1
ATOM 8287 O O . TYR B 2 970 ? 201.840 161.271 239.220 1.00 51.58 970 TYR C O 1
ATOM 8296 N N . ASP B 2 971 ? 202.639 159.269 238.539 1.00 53.62 971 ASP C N 1
ATOM 8297 C CA . ASP B 2 971 ? 201.976 158.520 239.605 1.00 56.13 971 ASP C CA 1
ATOM 8298 C C . ASP B 2 971 ? 202.891 158.553 240.825 1.00 57.21 971 ASP C C 1
ATOM 8299 O O . ASP B 2 971 ? 204.087 158.773 240.648 1.00 57.34 971 ASP C O 1
ATOM 8304 N N . LEU B 2 972 ? 202.344 158.347 242.036 1.00 59.62 972 LEU C N 1
ATOM 8305 C CA . LEU B 2 972 ? 203.151 158.465 243.246 1.00 62.19 972 LEU C CA 1
ATOM 8306 C C . LEU B 2 972 ? 204.318 157.474 243.260 1.00 63.95 972 LEU C C 1
ATOM 8307 O O . LEU B 2 972 ? 205.449 157.861 243.574 1.00 65.35 972 LEU C O 1
ATOM 8312 N N . GLY B 2 973 ? 204.041 156.199 242.937 1.00 64.94 973 GLY C N 1
ATOM 8313 C CA . GLY B 2 973 ? 205.044 155.140 243.029 1.00 67.35 973 GLY C CA 1
ATOM 8314 C C . GLY B 2 973 ? 205.353 154.840 244.492 1.00 69.46 973 GLY C C 1
ATOM 8315 O O . GLY B 2 973 ? 204.567 155.245 245.358 1.00 70.45 973 GLY C O 1
ATOM 8316 N N . LYS B 2 974 ? 206.455 154.112 244.760 1.00 70.63 974 LYS C N 1
ATOM 8317 C CA . LYS B 2 974 ? 206.848 153.867 246.143 1.00 71.58 974 LYS C CA 1
ATOM 8318 C C . LYS B 2 974 ? 208.231 154.445 246.448 1.00 70.90 974 LYS C C 1
ATOM 8319 O O . LYS B 2 974 ? 208.408 155.108 247.471 1.00 70.98 974 LYS C O 1
ATOM 8325 N N . LYS B 2 975 ? 209.205 154.160 245.568 1.00 70.17 975 LYS C N 1
ATOM 8326 C CA . LYS B 2 975 ? 210.555 154.697 245.693 1.00 69.79 975 LYS C CA 1
ATOM 8327 C C . LYS B 2 975 ? 210.772 155.937 244.820 1.00 68.51 975 LYS C C 1
ATOM 8328 O O . LYS B 2 975 ? 211.707 156.701 245.073 1.00 68.26 975 LYS C O 1
ATOM 8334 N N . LYS B 2 976 ? 209.940 156.120 243.782 1.00 67.62 976 LYS C N 1
ATOM 8335 C CA . LYS B 2 976 ? 210.033 157.296 242.915 1.00 66.93 976 LYS C CA 1
ATOM 8336 C C . LYS B 2 976 ? 208.708 157.543 242.194 1.00 65.71 976 LYS C C 1
ATOM 8337 O O . LYS B 2 976 ? 207.906 156.621 242.097 1.00 66.00 976 LYS C O 1
ATOM 8343 N N . LEU B 2 977 ? 208.502 158.769 241.675 1.00 64.26 977 LEU C N 1
ATOM 8344 C CA . LEU B 2 977 ? 207.318 159.067 240.871 1.00 63.19 977 LEU C CA 1
ATOM 8345 C C . LEU B 2 977 ? 207.427 158.351 239.523 1.00 62.71 977 LEU C C 1
ATOM 8346 O O . LEU B 2 977 ? 208.537 158.239 239.004 1.00 62.46 977 LEU C O 1
ATOM 8351 N N . LEU B 2 978 ? 206.295 157.873 238.971 1.00 62.99 978 LEU C N 1
ATOM 8352 C CA . LEU B 2 978 ? 206.301 157.124 237.716 1.00 63.37 978 LEU C CA 1
ATOM 8353 C C . LEU B 2 978 ? 205.663 157.965 236.613 1.00 63.39 978 LEU C C 1
ATOM 8354 O O . LEU B 2 978 ? 204.551 158.439 236.808 1.00 62.75 978 LEU C O 1
ATOM 8359 N N . ARG B 2 979 ? 206.340 158.116 235.461 1.00 64.60 979 ARG C N 1
ATOM 8360 C CA . ARG B 2 979 ? 205.832 158.992 234.409 1.00 65.41 979 ARG C CA 1
ATOM 8361 C C . ARG B 2 979 ? 204.815 158.239 233.548 1.00 65.29 979 ARG C C 1
ATOM 8362 O O . ARG B 2 979 ? 205.210 157.514 232.636 1.00 66.10 979 ARG C O 1
ATOM 8370 N N . LYS B 2 980 ? 203.522 158.389 233.865 1.00 65.18 980 LYS C N 1
ATOM 8371 C CA . LYS B 2 980 ? 202.452 157.738 233.120 1.00 65.41 980 LYS C CA 1
ATOM 8372 C C . LYS B 2 980 ? 202.338 158.282 231.695 1.00 64.98 980 LYS C C 1
ATOM 8373 O O . LYS B 2 980 ? 202.159 157.492 230.769 1.00 65.77 980 LYS C O 1
ATOM 8379 N N . CYS B 2 981 ? 202.436 159.611 231.530 1.00 64.87 981 CYS C N 1
ATOM 8380 C CA . CYS B 2 981 ? 202.290 160.245 230.218 1.00 64.67 981 CYS C CA 1
ATOM 8381 C C . CYS B 2 981 ? 203.222 161.453 230.104 1.00 64.06 981 CYS C C 1
ATOM 8382 O O . CYS B 2 981 ? 203.571 162.031 231.126 1.00 64.23 981 CYS C O 1
ATOM 8385 N N . GLU B 2 982 ? 203.618 161.822 228.872 1.00 64.36 982 GLU C N 1
ATOM 8386 C CA . GLU B 2 982 ? 204.421 163.025 228.642 1.00 65.15 982 GLU C CA 1
ATOM 8387 C C . GLU B 2 982 ? 203.998 163.712 227.340 1.00 65.02 982 GLU C C 1
ATOM 8388 O O . GLU B 2 982 ? 203.675 163.022 226.381 1.00 65.65 982 GLU C O 1
ATOM 8394 N N . ASN B 2 983 ? 204.017 165.056 227.307 1.00 64.64 983 ASN C N 1
ATOM 8395 C CA . ASN B 2 983 ? 203.755 165.825 226.094 1.00 64.45 983 ASN C CA 1
ATOM 8396 C C . ASN B 2 983 ? 204.956 166.729 225.822 1.00 64.63 983 ASN C C 1
ATOM 8397 O O . ASN B 2 983 ? 205.339 167.487 226.705 1.00 64.26 983 ASN C O 1
ATOM 8402 N N . LYS B 2 984 ? 205.543 166.634 224.619 1.00 65.70 984 LYS C N 1
ATOM 8403 C CA . LYS B 2 984 ? 206.743 167.386 224.274 1.00 66.80 984 LYS C CA 1
ATOM 8404 C C . LYS B 2 984 ? 206.442 168.512 223.281 1.00 66.73 984 LYS C C 1
ATOM 8405 O O . LYS B 2 984 ? 207.377 169.147 222.781 1.00 67.07 984 LYS C O 1
ATOM 8411 N N . HIS B 2 985 ? 205.150 168.767 223.011 1.00 67.34 985 HIS C N 1
ATOM 8412 C CA . HIS B 2 985 ? 204.768 169.716 221.966 1.00 67.77 985 HIS C CA 1
ATOM 8413 C C . HIS B 2 985 ? 204.611 171.156 222.469 1.00 67.06 985 HIS C C 1
ATOM 8414 O O . HIS B 2 985 ? 204.349 172.059 221.670 1.00 67.22 985 HIS C O 1
ATOM 8421 N N . ILE B 2 986 ? 204.772 171.387 223.780 1.00 66.60 986 ILE C N 1
ATOM 8422 C CA . ILE B 2 986 ? 204.731 172.754 224.301 1.00 66.20 986 ILE C CA 1
ATOM 8423 C C . ILE B 2 986 ? 205.915 173.528 223.717 1.00 66.21 986 ILE C C 1
ATOM 8424 O O . ILE B 2 986 ? 207.020 173.005 223.686 1.00 66.57 986 ILE C O 1
ATOM 8429 N N . ALA B 2 987 ? 205.674 174.761 223.247 1.00 65.98 987 ALA C N 1
ATOM 8430 C CA . ALA B 2 987 ? 206.669 175.549 222.527 1.00 65.39 987 ALA C CA 1
ATOM 8431 C C . ALA B 2 987 ? 207.890 175.906 223.384 1.00 64.33 987 ALA C C 1
ATOM 8432 O O . ALA B 2 987 ? 209.024 175.806 222.897 1.00 64.77 987 ALA C O 1
ATOM 8434 N N . ASN B 2 988 ? 207.667 176.304 224.648 1.00 62.68 988 ASN C N 1
ATOM 8435 C CA . ASN B 2 988 ? 208.754 176.797 225.496 1.00 61.07 988 ASN C CA 1
ATOM 8436 C C . ASN B 2 988 ? 208.544 176.389 226.954 1.00 59.34 988 ASN C C 1
ATOM 8437 O O . ASN B 2 988 ? 207.683 175.564 227.238 1.00 60.13 988 ASN C O 1
ATOM 8442 N N . TYR B 2 989 ? 209.325 176.988 227.865 1.00 56.25 989 TYR C N 1
ATOM 8443 C CA . TYR B 2 989 ? 209.295 176.703 229.296 1.00 53.90 989 TYR C CA 1
ATOM 8444 C C . TYR B 2 989 ? 207.887 176.899 229.865 1.00 51.53 989 TYR C C 1
ATOM 8445 O O . TYR B 2 989 ? 207.211 177.860 229.492 1.00 51.99 989 TYR C O 1
ATOM 8454 N N . ILE B 2 990 ? 207.455 175.993 230.760 1.00 48.32 990 ILE C N 1
ATOM 8455 C CA . ILE B 2 990 ? 206.120 176.041 231.355 1.00 46.11 990 ILE C CA 1
ATOM 8456 C C . ILE B 2 990 ? 206.198 176.758 232.704 1.00 45.16 990 ILE C C 1
ATOM 8457 O O . ILE B 2 990 ? 206.982 176.340 233.553 1.00 45.72 990 ILE C O 1
ATOM 8462 N N . SER B 2 991 ? 205.379 177.808 232.893 1.00 44.01 991 SER C N 1
ATOM 8463 C CA . SER B 2 991 ? 205.374 178.574 234.136 1.00 43.00 991 SER C CA 1
ATOM 8464 C C . SER B 2 991 ? 204.265 178.124 235.090 1.00 42.05 991 SER C C 1
ATOM 8465 O O . SER B 2 991 ? 204.475 178.124 236.305 1.00 42.78 991 SER C O 1
ATOM 8468 N N . GLY B 2 992 ? 203.090 177.767 234.552 1.00 40.70 992 GLY C N 1
ATOM 8469 C CA . GLY B 2 992 ? 201.962 177.391 235.400 1.00 39.84 992 GLY C CA 1
ATOM 8470 C C . GLY B 2 992 ? 201.059 176.329 234.774 1.00 39.39 992 GLY C C 1
ATOM 8471 O O . GLY B 2 992 ? 201.061 176.184 233.556 1.00 39.35 992 GLY C O 1
ATOM 8472 N N . ILE B 2 993 ? 200.278 175.612 235.608 1.00 39.55 993 ILE C N 1
ATOM 8473 C CA . ILE B 2 993 ? 199.348 174.573 235.152 1.00 40.12 993 ILE C CA 1
ATOM 8474 C C . ILE B 2 993 ? 198.031 174.649 235.932 1.00 41.04 993 ILE C C 1
ATOM 8475 O O . ILE B 2 993 ? 198.028 174.379 237.133 1.00 41.82 993 ILE C O 1
ATOM 8480 N N . GLN B 2 994 ? 196.920 174.995 235.252 1.00 42.17 994 GLN C N 1
ATOM 8481 C CA . GLN B 2 994 ? 195.589 174.952 235.854 1.00 43.19 994 GLN C CA 1
ATOM 8482 C C . GLN B 2 994 ? 194.837 173.767 235.248 1.00 43.45 994 GLN C C 1
ATOM 8483 O O . GLN B 2 994 ? 195.140 173.383 234.125 1.00 43.50 994 GLN C O 1
ATOM 8489 N N . THR B 2 995 ? 193.850 173.202 235.960 1.00 43.58 995 THR C N 1
ATOM 8490 C CA . THR B 2 995 ? 193.080 172.089 235.408 1.00 44.13 995 THR C CA 1
ATOM 8491 C C . THR B 2 995 ? 191.589 172.232 235.720 1.00 44.21 995 THR C C 1
ATOM 8492 O O . THR B 2 995 ? 191.223 172.836 236.729 1.00 44.51 995 THR C O 1
ATOM 8496 N N . ILE B 2 996 ? 190.737 171.696 234.829 1.00 44.87 996 ILE C N 1
ATOM 8497 C CA . ILE B 2 996 ? 189.292 171.625 235.024 1.00 45.65 996 ILE C CA 1
ATOM 8498 C C . ILE B 2 996 ? 188.712 170.466 234.206 1.00 45.93 996 ILE C C 1
ATOM 8499 O O . ILE B 2 996 ? 188.790 170.456 232.976 1.00 46.14 996 ILE C O 1
ATOM 8504 N N . GLY B 2 997 ? 188.151 169.454 234.883 1.00 46.17 997 GLY C N 1
ATOM 8505 C CA . GLY B 2 997 ? 187.753 168.228 234.196 1.00 46.50 997 GLY C CA 1
ATOM 8506 C C . GLY B 2 997 ? 188.943 167.513 233.549 1.00 46.89 997 GLY C C 1
ATOM 8507 O O . GLY B 2 997 ? 189.941 167.262 234.220 1.00 47.39 997 GLY C O 1
ATOM 8508 N N . HIS B 2 998 ? 188.836 167.180 232.248 1.00 47.11 998 HIS C N 1
ATOM 8509 C CA . HIS B 2 998 ? 189.965 166.653 231.490 1.00 47.30 998 HIS C CA 1
ATOM 8510 C C . HIS B 2 998 ? 190.801 167.729 230.787 1.00 46.29 998 HIS C C 1
ATOM 8511 O O . HIS B 2 998 ? 191.758 167.385 230.091 1.00 46.52 998 HIS C O 1
ATOM 8518 N N . ARG B 2 999 ? 190.445 169.011 230.936 1.00 44.37 999 ARG C N 1
ATOM 8519 C CA . ARG B 2 999 ? 191.214 170.104 230.360 1.00 42.81 999 ARG C CA 1
ATOM 8520 C C . ARG B 2 999 ? 192.336 170.533 231.296 1.00 41.21 999 ARG C C 1
ATOM 8521 O O . ARG B 2 999 ? 192.166 170.633 232.512 1.00 41.29 999 ARG C O 1
ATOM 8529 N N . VAL B 2 1000 ? 193.479 170.817 230.674 1.00 39.35 1000 VAL C N 1
ATOM 8530 C CA . VAL B 2 1000 ? 194.673 171.322 231.322 1.00 38.19 1000 VAL C CA 1
ATOM 8531 C C . VAL B 2 1000 ? 195.026 172.625 230.614 1.00 37.38 1000 VAL C C 1
ATOM 8532 O O . VAL B 2 1000 ? 195.126 172.641 229.394 1.00 37.18 1000 VAL C O 1
ATOM 8536 N N . ILE B 2 1001 ? 195.196 173.719 231.365 1.00 36.85 1001 ILE C N 1
ATOM 8537 C CA . ILE B 2 1001 ? 195.624 174.983 230.781 1.00 36.77 1001 ILE C CA 1
ATOM 8538 C C . ILE B 2 1001 ? 197.070 175.216 231.196 1.00 36.00 1001 ILE C C 1
ATOM 8539 O O . ILE B 2 1001 ? 197.362 175.346 232.380 1.00 35.98 1001 ILE C O 1
ATOM 8544 N N . VAL B 2 1002 ? 197.951 175.305 230.200 1.00 35.97 1002 VAL C N 1
ATOM 8545 C CA . VAL B 2 1002 ? 199.377 175.442 230.421 1.00 36.21 1002 VAL C CA 1
ATOM 8546 C C . VAL B 2 1002 ? 199.775 176.875 230.087 1.00 36.66 1002 VAL C C 1
ATOM 8547 O O . VAL B 2 1002 ? 199.471 177.367 229.003 1.00 36.82 1002 VAL C O 1
ATOM 8551 N N . SER B 2 1003 ? 200.456 177.531 231.032 1.00 37.55 1003 SER C N 1
ATOM 8552 C CA . SER B 2 1003 ? 201.025 178.854 230.840 1.00 38.36 1003 SER C CA 1
ATOM 8553 C C . SER B 2 1003 ? 202.456 178.703 230.340 1.00 39.06 1003 SER C C 1
ATOM 8554 O O . SER B 2 1003 ? 203.350 178.357 231.108 1.00 39.45 1003 SER C O 1
ATOM 8557 N N . ASP B 2 1004 ? 202.694 179.018 229.066 1.00 40.31 1004 ASP C N 1
ATOM 8558 C CA . ASP B 2 1004 ? 204.049 179.123 228.550 1.00 41.39 1004 ASP C CA 1
ATOM 8559 C C . ASP B 2 1004 ? 204.677 180.442 229.017 1.00 41.47 1004 ASP C C 1
ATOM 8560 O O . ASP B 2 1004 ? 203.983 181.440 229.161 1.00 41.73 1004 ASP C O 1
ATOM 8565 N N . VAL B 2 1005 ? 205.999 180.458 229.236 1.00 41.55 1005 VAL C N 1
ATOM 8566 C CA . VAL B 2 1005 ? 206.721 181.644 229.685 1.00 42.21 1005 VAL C CA 1
ATOM 8567 C C . VAL B 2 1005 ? 206.564 182.839 228.733 1.00 42.46 1005 VAL C C 1
ATOM 8568 O O . VAL B 2 1005 ? 206.605 183.974 229.202 1.00 42.51 1005 VAL C O 1
ATOM 8572 N N . GLN B 2 1006 ? 206.383 182.588 227.422 1.00 42.68 1006 GLN C N 1
ATOM 8573 C CA . GLN B 2 1006 ? 206.283 183.620 226.398 1.00 42.98 1006 GLN C CA 1
ATOM 8574 C C . GLN B 2 1006 ? 205.096 183.405 225.443 1.00 43.15 1006 GLN C C 1
ATOM 8575 O O . GLN B 2 1006 ? 204.558 184.379 224.902 1.00 43.07 1006 GLN C O 1
ATOM 8581 N N . GLU B 2 1007 ? 204.772 182.150 225.121 1.00 43.43 1007 GLU C N 1
ATOM 8582 C CA . GLU B 2 1007 ? 203.774 181.810 224.112 1.00 43.70 1007 GLU C CA 1
ATOM 8583 C C . GLU B 2 1007 ? 202.370 181.636 224.701 1.00 43.04 1007 GLU C C 1
ATOM 8584 O O . GLU B 2 1007 ? 201.526 180.936 224.134 1.00 43.37 1007 GLU C O 1
ATOM 8590 N N . SER B 2 1008 ? 202.136 182.291 225.845 1.00 42.06 1008 SER C N 1
ATOM 8591 C CA . SER B 2 1008 ? 200.864 182.401 226.562 1.00 41.05 1008 SER C CA 1
ATOM 8592 C C . SER B 2 1008 ? 200.162 181.067 226.854 1.00 40.06 1008 SER C C 1
ATOM 8593 O O . SER B 2 1008 ? 200.731 180.219 227.536 1.00 40.22 1008 SER C O 1
ATOM 8596 N N . PHE B 2 1009 ? 198.897 180.901 226.428 1.00 39.73 1009 PHE C N 1
ATOM 8597 C CA . PHE B 2 1009 ? 198.070 179.787 226.875 1.00 39.36 1009 PHE C CA 1
ATOM 8598 C C . PHE B 2 1009 ? 197.961 178.689 225.825 1.00 39.24 1009 PHE C C 1
ATOM 8599 O O . PHE B 2 1009 ? 197.630 178.939 224.664 1.00 39.32 1009 PHE C O 1
ATOM 8607 N N . ILE B 2 1010 ? 198.172 177.455 226.294 1.00 38.87 1010 ILE C N 1
ATOM 8608 C CA . ILE B 2 1010 ? 197.942 176.241 225.532 1.00 38.78 1010 ILE C CA 1
ATOM 8609 C C . ILE B 2 1010 ? 196.888 175.419 226.276 1.00 38.16 1010 ILE C C 1
ATOM 8610 O O . ILE B 2 1010 ? 197.019 175.173 227.474 1.00 38.17 1010 ILE C O 1
ATOM 8615 N N . TRP B 2 1011 ? 195.851 174.976 225.559 1.00 38.51 1011 TRP C N 1
ATOM 8616 C CA . TRP B 2 1011 ? 194.835 174.092 226.102 1.00 38.70 1011 TRP C CA 1
ATOM 8617 C C . TRP B 2 1011 ? 195.155 172.660 225.689 1.00 39.45 1011 TRP C C 1
ATOM 8618 O O . TRP B 2 1011 ? 195.322 172.358 224.508 1.00 39.35 1011 TRP C O 1
ATOM 8629 N N . VAL B 2 1012 ? 195.194 171.773 226.681 1.00 40.86 1012 VAL C N 1
ATOM 8630 C CA . VAL B 2 1012 ? 195.531 170.368 226.513 1.00 42.44 1012 VAL C CA 1
ATOM 8631 C C . VAL B 2 1012 ? 194.372 169.525 227.048 1.00 43.75 1012 VAL C C 1
ATOM 8632 O O . VAL B 2 1012 ? 193.779 169.877 228.064 1.00 43.71 1012 VAL C O 1
ATOM 8636 N N . ARG B 2 1013 ? 194.049 168.412 226.378 1.00 46.73 1013 ARG C N 1
ATOM 8637 C CA . ARG B 2 1013 ? 193.131 167.431 226.932 1.00 49.87 1013 ARG C CA 1
ATOM 8638 C C . ARG B 2 1013 ? 193.896 166.161 227.295 1.00 50.83 1013 ARG C C 1
ATOM 8639 O O . ARG B 2 1013 ? 194.693 165.658 226.507 1.00 50.78 1013 ARG C O 1
ATOM 8647 N N . TYR B 2 1014 ? 193.617 165.626 228.486 1.00 53.03 1014 TYR C N 1
ATOM 8648 C CA . TYR B 2 1014 ? 194.039 164.275 228.818 1.00 55.60 1014 TYR C CA 1
ATOM 8649 C C . TYR B 2 1014 ? 193.003 163.256 228.343 1.00 57.31 1014 TYR C C 1
ATOM 8650 O O . TYR B 2 1014 ? 191.873 163.219 228.839 1.00 57.22 1014 TYR C O 1
ATOM 8659 N N . LYS B 2 1015 ? 193.420 162.431 227.375 1.00 60.65 1015 LYS C N 1
ATOM 8660 C CA . LYS B 2 1015 ? 192.690 161.260 226.916 1.00 64.07 1015 LYS C CA 1
ATOM 8661 C C . LYS B 2 1015 ? 192.977 160.107 227.874 1.00 65.58 1015 LYS C C 1
ATOM 8662 O O . LYS B 2 1015 ? 194.065 159.532 227.857 1.00 65.70 1015 LYS C O 1
ATOM 8668 N N . ARG B 2 1016 ? 191.993 159.801 228.732 1.00 68.94 1016 ARG C N 1
ATOM 8669 C CA . ARG B 2 1016 ? 192.128 158.924 229.892 1.00 71.94 1016 ARG C CA 1
ATOM 8670 C C . ARG B 2 1016 ? 192.438 157.469 229.529 1.00 72.40 1016 ARG C C 1
ATOM 8671 O O . ARG B 2 1016 ? 193.299 156.859 230.162 1.00 72.93 1016 ARG C O 1
ATOM 8679 N N . ASN B 2 1017 ? 191.733 156.912 228.536 1.00 73.05 1017 ASN C N 1
ATOM 8680 C CA . ASN B 2 1017 ? 191.847 155.512 228.140 1.00 73.78 1017 ASN C CA 1
ATOM 8681 C C . ASN B 2 1017 ? 193.096 155.288 227.282 1.00 73.04 1017 ASN C C 1
ATOM 8682 O O . ASN B 2 1017 ? 193.760 154.253 227.374 1.00 73.46 1017 ASN C O 1
ATOM 8687 N N . GLU B 2 1018 ? 193.370 156.276 226.423 1.00 71.22 1018 GLU C N 1
ATOM 8688 C CA . GLU B 2 1018 ? 194.405 156.260 225.397 1.00 69.79 1018 GLU C CA 1
ATOM 8689 C C . GLU B 2 1018 ? 195.767 156.708 225.953 1.00 68.31 1018 GLU C C 1
ATOM 8690 O O . GLU B 2 1018 ? 196.778 156.633 225.252 1.00 68.30 1018 GLU C O 1
ATOM 8696 N N . ASN B 2 1019 ? 195.784 157.200 227.203 1.00 66.35 1019 ASN C N 1
ATOM 8697 C CA . ASN B 2 1019 ? 196.936 157.718 227.937 1.00 64.72 1019 ASN C CA 1
ATOM 8698 C C . ASN B 2 1019 ? 197.732 158.785 227.172 1.00 63.03 1019 ASN C C 1
ATOM 8699 O O . ASN B 2 1019 ? 198.958 158.687 227.052 1.00 62.93 1019 ASN C O 1
ATOM 8704 N N . GLN B 2 1020 ? 197.042 159.830 226.684 1.00 60.43 1020 GLN C N 1
ATOM 8705 C CA . GLN B 2 1020 ? 197.676 160.895 225.914 1.00 58.25 1020 GLN C CA 1
ATOM 8706 C C . GLN B 2 1020 ? 197.282 162.290 226.412 1.00 55.14 1020 GLN C C 1
ATOM 8707 O O . GLN B 2 1020 ? 196.114 162.559 226.690 1.00 54.59 1020 GLN C O 1
ATOM 8713 N N . LEU B 2 1021 ? 198.267 163.197 226.439 1.00 52.40 1021 LEU C N 1
ATOM 8714 C CA . LEU B 2 1021 ? 198.037 164.627 226.590 1.00 50.01 1021 LEU C CA 1
ATOM 8715 C C . LEU B 2 1021 ? 198.080 165.273 225.205 1.00 48.73 1021 LEU C C 1
ATOM 8716 O O . LEU B 2 1021 ? 199.134 165.290 224.577 1.00 48.81 1021 LEU C O 1
ATOM 8721 N N . ILE B 2 1022 ? 196.941 165.793 224.718 1.00 47.44 1022 ILE C N 1
ATOM 8722 C CA . ILE B 2 1022 ? 196.822 166.349 223.370 1.00 46.41 1022 ILE C CA 1
ATOM 8723 C C . ILE B 2 1022 ? 196.638 167.867 223.441 1.00 44.86 1022 ILE C C 1
ATOM 8724 O O . ILE B 2 1022 ? 195.684 168.322 224.062 1.00 45.02 1022 ILE C O 1
ATOM 8729 N N . I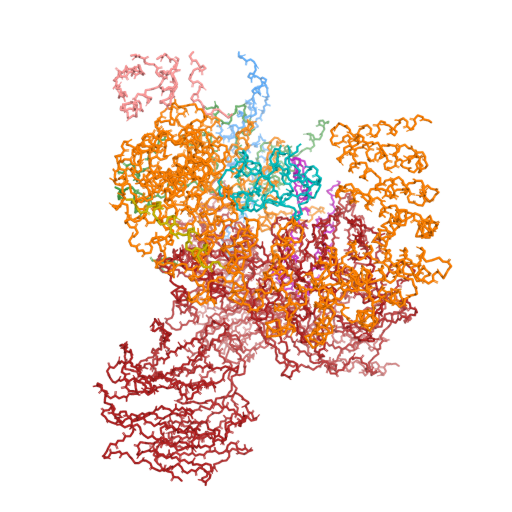LE B 2 1023 ? 197.479 168.658 222.754 1.00 43.21 1023 ILE C N 1
ATOM 8730 C CA . ILE B 2 1023 ? 197.187 170.082 222.576 1.00 42.04 1023 ILE C CA 1
ATOM 8731 C C . ILE B 2 1023 ? 196.017 170.237 221.601 1.00 41.61 1023 ILE C C 1
ATOM 8732 O O . ILE B 2 1023 ? 196.097 169.765 220.467 1.00 42.31 1023 ILE C O 1
ATOM 8737 N N . PHE B 2 1024 ? 194.955 170.953 222.011 1.00 40.81 1024 PHE C N 1
ATOM 8738 C CA . PHE B 2 1024 ? 193.818 171.175 221.127 1.00 40.49 1024 PHE C CA 1
ATOM 8739 C C . PHE B 2 1024 ? 193.592 172.646 220.752 1.00 41.06 1024 PHE C C 1
ATOM 8740 O O . PHE B 2 1024 ? 192.942 172.898 219.742 1.00 41.70 1024 PHE C O 1
ATOM 8748 N N . ALA B 2 1025 ? 194.092 173.612 221.545 1.00 40.98 1025 ALA C N 1
ATOM 8749 C CA . ALA B 2 1025 ? 193.993 175.029 221.195 1.00 41.45 1025 ALA C CA 1
ATOM 8750 C C . ALA B 2 1025 ? 195.157 175.854 221.760 1.00 41.62 1025 ALA C C 1
ATOM 8751 O O . ALA B 2 1025 ? 195.789 175.457 222.742 1.00 41.63 1025 ALA C O 1
ATOM 8753 N N . ASP B 2 1026 ? 195.416 177.026 221.149 1.00 42.95 1026 ASP C N 1
ATOM 8754 C CA . ASP B 2 1026 ? 196.377 178.008 221.652 1.00 44.06 1026 ASP C CA 1
ATOM 8755 C C . ASP B 2 1026 ? 195.919 179.454 221.411 1.00 44.14 1026 ASP C C 1
ATOM 8756 O O . ASP B 2 1026 ? 194.992 179.714 220.650 1.00 44.42 1026 ASP C O 1
ATOM 8761 N N . ASP B 2 1027 ? 196.575 180.411 222.082 1.00 44.95 1027 ASP C N 1
ATOM 8762 C CA . ASP B 2 1027 ? 196.385 181.841 221.862 1.00 45.29 1027 ASP C CA 1
ATOM 8763 C C . ASP B 2 1027 ? 196.978 182.292 220.517 1.00 44.76 1027 ASP C C 1
ATOM 8764 O O . ASP B 2 1027 ? 197.843 181.631 219.950 1.00 44.62 1027 ASP C O 1
ATOM 8769 N N . THR B 2 1028 ? 196.565 183.475 220.023 1.00 43.99 1028 THR C N 1
ATOM 8770 C CA . THR B 2 1028 ? 197.138 184.048 218.804 1.00 43.55 1028 THR C CA 1
ATOM 8771 C C . THR B 2 1028 ? 198.158 185.160 219.077 1.00 42.47 1028 THR C C 1
ATOM 8772 O O . THR B 2 1028 ? 198.596 185.835 218.142 1.00 42.06 1028 THR C O 1
ATOM 8776 N N . TYR B 2 1029 ? 198.531 185.371 220.342 1.00 42.31 1029 TYR C N 1
ATOM 8777 C CA . TYR B 2 1029 ? 199.510 186.377 220.722 1.00 42.17 1029 TYR C CA 1
ATOM 8778 C C . TYR B 2 1029 ? 200.591 185.761 221.607 1.00 41.53 1029 TYR C C 1
ATOM 8779 O O . TYR B 2 1029 ? 200.317 184.836 222.362 1.00 41.75 1029 TYR C O 1
ATOM 8788 N N . PRO B 2 1030 ? 201.837 186.292 221.589 1.00 41.15 1030 PRO C N 1
ATOM 8789 C CA . PRO B 2 1030 ? 202.784 186.065 222.679 1.00 40.70 1030 PRO C CA 1
ATOM 8790 C C . PRO B 2 1030 ? 202.327 186.844 223.912 1.00 40.53 1030 PRO C C 1
ATOM 8791 O O . PRO B 2 1030 ? 201.933 188.006 223.823 1.00 40.76 1030 PRO C O 1
ATOM 8795 N N . ARG B 2 1031 ? 202.333 186.183 225.077 1.00 40.14 1031 ARG C N 1
ATOM 8796 C CA . ARG B 2 1031 ? 202.169 186.859 226.364 1.00 39.90 1031 ARG C CA 1
ATOM 8797 C C . ARG B 2 1031 ? 203.190 186.297 227.340 1.00 38.63 1031 ARG C C 1
ATOM 8798 O O . ARG B 2 1031 ? 203.234 185.091 227.535 1.00 38.52 1031 ARG C O 1
ATOM 8806 N N . TRP B 2 1032 ? 203.884 187.181 228.051 1.00 37.51 1032 TRP C N 1
ATOM 8807 C CA . TRP B 2 1032 ? 204.823 186.771 229.076 1.00 36.84 1032 TRP C CA 1
ATOM 8808 C C . TRP B 2 1032 ? 204.094 186.457 230.384 1.00 36.89 1032 TRP C C 1
ATOM 8809 O O . TRP B 2 1032 ? 204.249 187.179 231.367 1.00 37.44 1032 TRP C O 1
ATOM 8820 N N . VAL B 2 1033 ? 203.303 185.373 230.394 1.00 37.01 1033 VAL C N 1
ATOM 8821 C CA . VAL B 2 1033 ? 202.390 185.039 231.486 1.00 37.61 1033 VAL C CA 1
ATOM 8822 C C . VAL B 2 1033 ? 203.142 184.888 232.812 1.00 38.11 1033 VAL C C 1
ATOM 8823 O O . VAL B 2 1033 ? 204.172 184.218 232.882 1.00 38.64 1033 VAL C O 1
ATOM 8827 N N . THR B 2 1034 ? 202.595 185.510 233.865 1.00 38.29 1034 THR C N 1
ATOM 8828 C CA . THR B 2 1034 ? 203.076 185.376 235.234 1.00 38.95 1034 THR C CA 1
ATOM 8829 C C . THR B 2 1034 ? 202.177 184.454 236.059 1.00 39.45 1034 THR C C 1
ATOM 8830 O O . THR B 2 1034 ? 202.674 183.672 236.870 1.00 40.32 1034 THR C O 1
ATOM 8834 N N . THR B 2 1035 ? 200.854 184.562 235.848 1.00 39.77 1035 THR C N 1
ATOM 8835 C CA . THR B 2 1035 ? 199.833 183.857 236.613 1.00 40.11 1035 THR C CA 1
ATOM 8836 C C . THR B 2 1035 ? 198.559 183.716 235.780 1.00 40.03 1035 THR C C 1
ATOM 8837 O O . THR B 2 1035 ? 198.336 184.488 234.850 1.00 40.01 1035 THR C O 1
ATOM 8841 N N . ALA B 2 1036 ? 197.706 182.750 236.158 1.00 40.48 1036 ALA C N 1
ATOM 8842 C CA . ALA B 2 1036 ? 196.465 182.464 235.452 1.00 40.88 1036 ALA C CA 1
ATOM 8843 C C . ALA B 2 1036 ? 195.374 181.999 236.417 1.00 41.64 1036 ALA C C 1
ATOM 8844 O O . ALA B 2 1036 ? 195.659 181.504 237.506 1.00 42.59 1036 ALA C O 1
ATOM 8846 N N . SER B 2 1037 ? 194.114 182.156 235.996 1.00 42.08 1037 SER C N 1
ATOM 8847 C CA . SER B 2 1037 ? 192.950 181.742 236.764 1.00 42.42 1037 SER C CA 1
ATOM 8848 C C . SER B 2 1037 ? 191.859 181.257 235.813 1.00 42.47 1037 SER C C 1
ATOM 8849 O O . SER B 2 1037 ? 191.653 181.857 234.763 1.00 42.78 1037 SER C O 1
ATOM 8852 N N . LEU B 2 1038 ? 191.143 180.190 236.191 1.00 43.34 1038 LEU C N 1
ATOM 8853 C CA . LEU B 2 1038 ? 190.029 179.715 235.384 1.00 43.81 1038 LEU C CA 1
ATOM 8854 C C . LEU B 2 1038 ? 188.742 180.420 235.796 1.00 44.23 1038 LEU C C 1
ATOM 8855 O O . LEU B 2 1038 ? 188.340 180.380 236.960 1.00 44.79 1038 LEU C O 1
ATOM 8860 N N . LEU B 2 1039 ? 188.086 181.053 234.820 1.00 44.42 1039 LEU C N 1
ATOM 8861 C CA . LEU B 2 1039 ? 186.810 181.702 235.077 1.00 44.93 1039 LEU C CA 1
ATOM 8862 C C . LEU B 2 1039 ? 185.657 180.719 234.868 1.00 45.38 1039 LEU C C 1
ATOM 8863 O O . LEU B 2 1039 ? 184.739 180.677 235.680 1.00 46.01 1039 LEU C O 1
ATOM 8868 N N . ASP B 2 1040 ? 185.747 179.887 233.816 1.00 45.69 1040 ASP C N 1
ATOM 8869 C CA . ASP B 2 1040 ? 184.787 178.834 233.500 1.00 45.85 1040 ASP C CA 1
ATOM 8870 C C . ASP B 2 1040 ? 185.513 177.719 232.736 1.00 45.81 1040 ASP C C 1
ATOM 8871 O O . ASP B 2 1040 ? 186.723 177.789 232.561 1.00 45.67 1040 ASP C O 1
ATOM 8876 N N . TYR B 2 1041 ? 184.782 176.708 232.246 1.00 45.72 1041 TYR C N 1
ATOM 8877 C CA . TYR B 2 1041 ? 185.360 175.573 231.532 1.00 45.84 1041 TYR C CA 1
ATOM 8878 C C . TYR B 2 1041 ? 186.102 175.977 230.248 1.00 44.84 1041 TYR C C 1
ATOM 8879 O O . TYR B 2 1041 ? 187.010 175.270 229.799 1.00 44.68 1041 TYR C O 1
ATOM 8888 N N . ASP B 2 1042 ? 185.720 177.121 229.659 1.00 43.83 1042 ASP C N 1
ATOM 8889 C CA . ASP B 2 1042 ? 186.221 177.617 228.383 1.00 43.10 1042 ASP C CA 1
ATOM 8890 C C . ASP B 2 1042 ? 187.091 178.879 228.504 1.00 41.12 1042 ASP C C 1
ATOM 8891 O O . ASP B 2 1042 ? 187.648 179.322 227.501 1.00 40.80 1042 ASP C O 1
ATOM 8896 N N . THR B 2 1043 ? 187.232 179.461 229.706 1.00 39.39 1043 THR C N 1
ATOM 8897 C CA . THR B 2 1043 ? 187.743 180.824 229.849 1.00 38.16 1043 THR C CA 1
ATOM 8898 C C . THR B 2 1043 ? 188.849 180.941 230.897 1.00 37.25 1043 THR C C 1
ATOM 8899 O O . THR B 2 1043 ? 188.709 180.490 232.032 1.00 37.52 1043 THR C O 1
ATOM 8903 N N . VAL B 2 1044 ? 189.919 181.657 230.531 1.00 36.46 1044 VAL C N 1
ATOM 8904 C CA . VAL B 2 1044 ? 191.089 181.858 231.374 1.00 35.89 1044 VAL C CA 1
ATOM 8905 C C . VAL B 2 1044 ? 191.365 183.355 231.508 1.00 34.94 1044 VAL C C 1
ATOM 8906 O O . VAL B 2 1044 ? 191.500 184.048 230.505 1.00 34.73 1044 VAL C O 1
ATOM 8910 N N . ALA B 2 1045 ? 191.473 183.847 232.746 1.00 34.06 1045 ALA C N 1
ATOM 8911 C CA . ALA B 2 1045 ? 192.090 185.139 233.003 1.00 33.08 1045 ALA C CA 1
ATOM 8912 C C . ALA B 2 1045 ? 193.595 184.936 233.152 1.00 32.57 1045 ALA C C 1
ATOM 8913 O O . ALA B 2 1045 ? 194.038 184.046 233.870 1.00 32.66 1045 ALA C O 1
ATOM 8915 N N . GLY B 2 1046 ? 194.386 185.774 232.483 1.00 32.19 1046 GLY C N 1
ATOM 8916 C CA . GLY B 2 1046 ? 195.831 185.709 232.590 1.00 31.67 1046 GLY C CA 1
ATOM 8917 C C . GLY B 2 1046 ? 196.411 187.080 232.904 1.00 31.38 1046 GLY C C 1
ATOM 8918 O O . GLY B 2 1046 ? 195.803 188.102 232.599 1.00 31.58 1046 GLY C O 1
ATOM 8919 N N . ALA B 2 1047 ? 197.603 187.091 233.503 1.00 31.28 1047 ALA C N 1
ATOM 8920 C CA . ALA B 2 1047 ? 198.380 188.309 233.671 1.00 31.60 1047 ALA C CA 1
ATOM 8921 C C . ALA B 2 1047 ? 199.785 188.076 233.127 1.00 32.08 1047 ALA C C 1
ATOM 8922 O O . ALA B 2 1047 ? 200.211 186.931 233.009 1.00 32.14 1047 ALA C O 1
ATOM 8924 N N . ASP B 2 1048 ? 200.513 189.162 232.820 1.00 33.25 1048 ASP C N 1
ATOM 8925 C CA . ASP B 2 1048 ? 201.830 189.043 232.202 1.00 34.26 1048 ASP C CA 1
ATOM 8926 C C . ASP B 2 1048 ? 202.854 189.975 232.862 1.00 34.11 1048 ASP C C 1
ATOM 8927 O O . ASP B 2 1048 ? 202.488 190.874 233.615 1.00 34.27 1048 ASP C O 1
ATOM 8932 N N . LYS B 2 1049 ? 204.147 189.770 232.556 1.00 34.34 1049 LYS C N 1
ATOM 8933 C CA . LYS B 2 1049 ? 205.255 190.559 233.086 1.00 34.28 1049 LYS C CA 1
ATOM 8934 C C . LYS B 2 1049 ? 205.169 192.048 232.738 1.00 33.94 1049 LYS C C 1
ATOM 8935 O O . LYS B 2 1049 ? 205.891 192.848 233.322 1.00 34.24 1049 LYS C O 1
ATOM 8941 N N . PHE B 2 1050 ? 204.325 192.421 231.773 1.00 33.35 1050 PHE C N 1
ATOM 8942 C CA . PHE B 2 1050 ? 204.243 193.789 231.288 1.00 33.16 1050 PHE C CA 1
ATOM 8943 C C . PHE B 2 1050 ? 203.018 194.522 231.843 1.00 33.45 1050 PHE C C 1
ATOM 8944 O O . PHE B 2 1050 ? 202.472 195.408 231.187 1.00 34.26 1050 PHE C O 1
ATOM 8952 N N . GLY B 2 1051 ? 202.571 194.154 233.048 1.00 33.24 1051 GLY C N 1
ATOM 8953 C CA . GLY B 2 1051 ? 201.509 194.862 233.748 1.00 33.20 1051 GLY C CA 1
ATOM 8954 C C . GLY B 2 1051 ? 200.124 194.747 233.106 1.00 32.91 1051 GLY C C 1
ATOM 8955 O O . GLY B 2 1051 ? 199.251 195.551 233.408 1.00 33.05 1051 GLY C O 1
ATOM 8956 N N . ASN B 2 1052 ? 199.914 193.772 232.217 1.00 33.00 1052 ASN C N 1
ATOM 8957 C CA . ASN B 2 1052 ? 198.606 193.554 231.614 1.00 33.25 1052 ASN C CA 1
ATOM 8958 C C . ASN B 2 1052 ? 197.831 192.434 232.309 1.00 33.06 1052 ASN C C 1
ATOM 8959 O O . ASN B 2 1052 ? 198.403 191.541 232.930 1.00 32.96 1052 ASN C O 1
ATOM 8964 N N . ILE B 2 1053 ? 196.501 192.507 232.174 1.00 33.06 1053 ILE C N 1
ATOM 8965 C CA . ILE B 2 1053 ? 195.589 191.385 232.347 1.00 33.71 1053 ILE C CA 1
ATOM 8966 C C . ILE B 2 1053 ? 194.891 191.157 231.008 1.00 33.75 1053 ILE C C 1
ATOM 8967 O O . ILE B 2 1053 ? 194.692 192.081 230.217 1.00 33.87 1053 ILE C O 1
ATOM 8972 N N . CYS B 2 1054 ? 194.552 189.898 230.734 1.00 34.15 1054 CYS C N 1
ATOM 8973 C CA . CYS B 2 1054 ? 193.711 189.564 229.600 1.00 34.77 1054 CYS C CA 1
ATOM 8974 C C . CYS B 2 1054 ? 192.723 188.486 230.034 1.00 34.66 1054 CYS C C 1
ATOM 8975 O O . CYS B 2 1054 ? 192.945 187.785 231.017 1.00 34.74 1054 CYS C O 1
ATOM 8978 N N . VAL B 2 1055 ? 191.621 188.356 229.298 1.00 34.94 1055 VAL C N 1
ATOM 8979 C CA . VAL B 2 1055 ? 190.799 187.162 229.384 1.00 35.21 1055 VAL C CA 1
ATOM 8980 C C . VAL B 2 1055 ? 190.726 186.560 227.987 1.00 36.03 1055 VAL C C 1
ATOM 8981 O O . VAL B 2 1055 ? 190.393 187.247 227.018 1.00 36.08 1055 VAL C O 1
ATOM 8985 N N . VAL B 2 1056 ? 191.072 185.272 227.912 1.00 37.42 1056 VAL C N 1
ATOM 8986 C CA . VAL B 2 1056 ? 191.034 184.486 226.691 1.00 38.93 1056 VAL C CA 1
ATOM 8987 C C . VAL B 2 1056 ? 189.982 183.394 226.849 1.00 39.58 1056 VAL C C 1
ATOM 8988 O O . VAL B 2 1056 ? 189.887 182.763 227.898 1.00 39.77 1056 VAL C O 1
ATOM 8992 N N . ARG B 2 1057 ? 189.188 183.184 225.796 1.00 40.95 1057 ARG C N 1
ATOM 8993 C CA . ARG B 2 1057 ? 188.084 182.238 225.810 1.00 42.86 1057 ARG C CA 1
ATOM 8994 C C . ARG B 2 1057 ? 188.213 181.326 224.592 1.00 43.72 1057 ARG C C 1
ATOM 8995 O O . ARG B 2 1057 ? 188.700 181.744 223.546 1.00 43.67 1057 ARG C O 1
ATOM 9003 N N . LEU B 2 1058 ? 187.807 180.063 224.736 1.00 45.82 1058 LEU C N 1
ATOM 9004 C CA . LEU B 2 1058 ? 187.681 179.208 223.568 1.00 48.02 1058 LEU C CA 1
ATOM 9005 C C . LEU B 2 1058 ? 186.396 179.567 222.828 1.00 50.56 1058 LEU C C 1
ATOM 9006 O O . LEU B 2 1058 ? 185.336 179.661 223.442 1.00 50.50 1058 LEU C O 1
ATOM 9011 N N . PRO B 2 1059 ? 186.436 179.800 221.493 1.00 53.77 1059 PRO C N 1
ATOM 9012 C CA . PRO B 2 1059 ? 185.228 180.121 220.732 1.00 56.34 1059 PRO C CA 1
ATOM 9013 C C . PRO B 2 1059 ? 184.238 178.961 220.799 1.00 59.21 1059 PRO C C 1
ATOM 9014 O O . PRO B 2 1059 ? 184.649 177.806 220.895 1.00 59.43 1059 PRO C O 1
ATOM 9018 N N . PRO B 2 1060 ? 182.911 179.225 220.780 1.00 62.83 1060 PRO C N 1
ATOM 9019 C CA . PRO B 2 1060 ? 181.901 178.162 220.780 1.00 65.16 1060 PRO C CA 1
ATOM 9020 C C . PRO B 2 1060 ? 182.152 177.126 219.685 1.00 67.71 1060 PRO C C 1
ATOM 9021 O O . PRO B 2 1060 ? 182.618 177.468 218.598 1.00 67.94 1060 PRO C O 1
ATOM 9025 N N . ASN B 2 1061 ? 181.866 175.858 220.011 1.00 70.99 1061 ASN C N 1
ATOM 9026 C CA . ASN B 2 1061 ? 182.127 174.711 219.150 1.00 73.74 1061 ASN C CA 1
ATOM 9027 C C . ASN B 2 1061 ? 183.626 174.438 218.950 1.00 74.74 1061 ASN C C 1
ATOM 9028 O O . ASN B 2 1061 ? 184.000 173.674 218.050 1.00 74.98 1061 ASN C O 1
ATOM 9033 N N . THR B 2 1062 ? 184.495 174.984 219.823 1.00 75.62 1062 THR C N 1
ATOM 9034 C CA . THR B 2 1062 ? 185.835 174.412 219.971 1.00 76.60 1062 THR C CA 1
ATOM 9035 C C . THR B 2 1062 ? 185.720 172.969 220.460 1.00 77.52 1062 THR C C 1
ATOM 9036 O O . THR B 2 1062 ? 185.014 172.687 221.429 1.00 77.48 1062 THR C O 1
ATOM 9040 N N . ASN B 2 1063 ? 186.442 172.061 219.797 1.00 79.15 1063 ASN C N 1
ATOM 9041 C CA . ASN B 2 1063 ? 186.407 170.643 220.097 1.00 81.26 1063 ASN C CA 1
ATOM 9042 C C . ASN B 2 1063 ? 187.676 170.228 220.845 1.00 82.61 1063 ASN C C 1
ATOM 9043 O O . ASN B 2 1063 ? 188.772 170.402 220.323 1.00 82.24 1063 ASN C O 1
ATOM 9048 N N . ASP B 2 1064 ? 187.519 169.629 222.043 1.00 85.65 1064 ASP C N 1
ATOM 9049 C CA . ASP B 2 1064 ? 188.641 169.104 222.816 1.00 89.07 1064 ASP C CA 1
ATOM 9050 C C . ASP B 2 1064 ? 188.910 167.617 222.533 1.00 92.36 1064 ASP C C 1
ATOM 9051 O O . ASP B 2 1064 ? 189.992 167.127 222.847 1.00 92.63 1064 ASP C O 1
ATOM 9056 N N . GLU B 2 1065 ? 187.952 166.913 221.911 1.00 97.15 1065 GLU C N 1
ATOM 9057 C CA . GLU B 2 1065 ? 188.110 165.523 221.479 1.00 101.91 1065 GLU C CA 1
ATOM 9058 C C . GLU B 2 1065 ? 188.969 165.432 220.209 1.00 105.14 1065 GLU C C 1
ATOM 9059 O O . GLU B 2 1065 ? 188.439 165.266 219.104 1.00 105.55 1065 GLU C O 1
ATOM 9065 N N . VAL B 2 1066 ? 190.303 165.511 220.377 1.00 110.12 1066 VAL C N 1
ATOM 9066 C CA . VAL B 2 1066 ? 191.259 165.553 219.271 1.00 115.06 1066 VAL C CA 1
ATOM 9067 C C . VAL B 2 1066 ? 192.285 164.426 219.427 1.00 119.16 1066 VAL C C 1
ATOM 9068 O O . VAL B 2 1066 ? 192.612 164.027 220.540 1.00 119.31 1066 VAL C O 1
ATOM 9072 N N . ASP B 2 1067 ? 192.822 163.953 218.292 1.00 124.67 1067 ASP C N 1
ATOM 9073 C CA . ASP B 2 1067 ? 193.779 162.851 218.212 1.00 129.94 1067 ASP C CA 1
ATOM 9074 C C . ASP B 2 1067 ? 195.218 163.364 218.088 1.00 133.76 1067 ASP C C 1
ATOM 9075 O O . ASP B 2 1067 ? 195.438 164.500 217.686 1.00 133.96 1067 ASP C O 1
ATOM 9080 N N . GLU B 2 1068 ? 196.206 162.487 218.349 1.00 138.46 1068 GLU C N 1
ATOM 9081 C CA . GLU B 2 1068 ? 197.574 162.660 217.864 1.00 143.04 1068 GLU C CA 1
ATOM 9082 C C . GLU B 2 1068 ? 198.011 161.354 217.197 1.00 146.46 1068 GLU C C 1
ATOM 9083 O O . GLU B 2 1068 ? 197.774 160.274 217.741 1.00 146.69 1068 GLU C O 1
ATOM 9089 N N . ASP B 2 1069 ? 198.640 161.459 216.014 1.00 150.59 1069 ASP C N 1
ATOM 9090 C CA . ASP B 2 1069 ? 198.790 160.295 215.145 1.00 154.22 1069 ASP C CA 1
ATOM 9091 C C . ASP B 2 1069 ? 199.894 159.334 215.610 1.00 156.71 1069 ASP C C 1
ATOM 9092 O O . ASP B 2 1069 ? 201.029 159.762 215.839 1.00 156.78 1069 ASP C O 1
ATOM 9097 N N . PRO B 2 1070 ? 199.620 158.000 215.689 1.00 158.92 1070 PRO C N 1
ATOM 9098 C CA . PRO B 2 1070 ? 200.592 157.014 216.175 1.00 160.57 1070 PRO C CA 1
ATOM 9099 C C . PRO B 2 1070 ? 201.772 156.737 215.242 1.00 162.08 1070 PRO C C 1
ATOM 9100 O O . PRO B 2 1070 ? 202.826 156.307 215.703 1.00 162.20 1070 PRO C O 1
ATOM 9104 N N . THR B 2 1071 ? 201.617 157.031 213.938 1.00 163.83 1071 THR C N 1
ATOM 9105 C CA . THR B 2 1071 ? 202.698 156.890 212.963 1.00 165.52 1071 THR C CA 1
ATOM 9106 C C . THR B 2 1071 ? 203.548 158.162 212.849 1.00 166.44 1071 THR C C 1
ATOM 9107 O O . THR B 2 1071 ? 204.779 158.088 212.812 1.00 166.51 1071 THR C O 1
ATOM 9111 N N . GLY B 2 1072 ? 202.888 159.333 212.825 1.00 167.31 1072 GLY C N 1
ATOM 9112 C CA . GLY B 2 1072 ? 203.501 160.645 212.662 1.00 168.37 1072 GLY C CA 1
ATOM 9113 C C . GLY B 2 1072 ? 202.695 161.647 211.826 1.00 169.13 1072 GLY C C 1
ATOM 9114 O O . GLY B 2 1072 ? 203.107 162.808 211.739 1.00 169.13 1072 GLY C O 1
ATOM 9115 N N . ASN B 2 1073 ? 201.545 161.245 211.252 1.00 169.71 1073 ASN C N 1
ATOM 9116 C CA . ASN B 2 1073 ? 200.837 162.044 210.249 1.00 170.26 1073 ASN C CA 1
ATOM 9117 C C . ASN B 2 1073 ? 200.478 163.452 210.738 1.00 170.30 1073 ASN C C 1
ATOM 9118 O O . ASN B 2 1073 ? 200.596 164.408 209.967 1.00 170.09 1073 ASN C O 1
ATOM 9123 N N . LYS B 2 1074 ? 200.059 163.576 212.015 1.00 170.35 1074 LYS C N 1
ATOM 9124 C CA . LYS B 2 1074 ? 199.629 164.836 212.628 1.00 170.36 1074 LYS C CA 1
ATOM 9125 C C . LYS B 2 1074 ? 200.775 165.783 213.019 1.00 170.20 1074 LYS C C 1
ATOM 9126 O O . LYS B 2 1074 ? 200.547 166.827 213.639 1.00 170.33 1074 LYS C O 1
ATOM 9132 N N . ALA B 2 1075 ? 202.007 165.416 212.649 1.00 169.62 1075 ALA C N 1
ATOM 9133 C CA . ALA B 2 1075 ? 203.196 166.254 212.753 1.00 168.79 1075 ALA C CA 1
ATOM 9134 C C . ALA B 2 1075 ? 203.926 166.373 211.404 1.00 167.94 1075 ALA C C 1
ATOM 9135 O O . ALA B 2 1075 ? 205.050 166.879 211.352 1.00 168.05 1075 ALA C O 1
ATOM 9137 N N . LEU B 2 1076 ? 203.267 165.934 210.309 1.00 166.50 1076 LEU C N 1
ATOM 9138 C CA . LEU B 2 1076 ? 203.828 165.833 208.964 1.00 164.96 1076 LEU C CA 1
ATOM 9139 C C . LEU B 2 1076 ? 202.859 166.386 207.914 1.00 163.36 1076 LEU C C 1
ATOM 9140 O O . LEU B 2 1076 ? 203.123 167.445 207.336 1.00 163.24 1076 LEU C O 1
ATOM 9145 N N . TRP B 2 1077 ? 201.751 165.664 207.676 1.00 161.16 1077 TRP C N 1
ATOM 9146 C CA . TRP B 2 1077 ? 200.702 166.074 206.754 1.00 158.92 1077 TRP C CA 1
ATOM 9147 C C . TRP B 2 1077 ? 199.722 167.022 207.454 1.00 155.93 1077 TRP C C 1
ATOM 9148 O O . TRP B 2 1077 ? 199.716 168.225 207.175 1.00 155.65 1077 TRP C O 1
ATOM 9159 N N . ASP B 2 1078 ? 198.926 166.457 208.378 1.00 152.06 1078 ASP C N 1
ATOM 9160 C CA . ASP B 2 1078 ? 197.962 167.151 209.221 1.00 148.13 1078 ASP C CA 1
ATOM 9161 C C . ASP B 2 1078 ? 198.701 167.971 210.280 1.00 144.27 1078 ASP C C 1
ATOM 9162 O O . ASP B 2 1078 ? 199.789 167.602 210.712 1.00 144.17 1078 ASP C O 1
ATOM 9167 N N . ARG B 2 1079 ? 198.112 169.127 210.641 1.00 138.95 1079 ARG C N 1
ATOM 9168 C CA . ARG B 2 1079 ? 198.864 170.224 211.237 1.00 133.79 1079 ARG C CA 1
ATOM 9169 C C . ARG B 2 1079 ? 197.962 171.298 211.853 1.00 128.79 1079 ARG C C 1
ATOM 9170 O O . ARG B 2 1079 ? 196.753 171.355 211.622 1.00 128.63 1079 ARG C O 1
ATOM 9178 N N . GLY B 2 1080 ? 198.599 172.189 212.625 1.00 122.59 1080 GLY C N 1
ATOM 9179 C CA . GLY B 2 1080 ? 197.967 173.368 213.203 1.00 114.73 1080 GLY C CA 1
ATOM 9180 C C . GLY B 2 1080 ? 198.112 174.617 212.331 1.00 109.09 1080 GLY C C 1
ATOM 9181 O O . GLY B 2 1080 ? 198.682 174.581 211.241 1.00 108.84 1080 GLY C O 1
ATOM 9182 N N . LEU B 2 1081 ? 197.598 175.735 212.851 1.00 103.87 1081 LEU C N 1
ATOM 9183 C CA . LEU B 2 1081 ? 197.454 176.996 212.140 1.00 98.82 1081 LEU C CA 1
ATOM 9184 C C . LEU B 2 1081 ? 198.511 178.013 212.592 1.00 94.84 1081 LEU C C 1
ATOM 9185 O O . LEU B 2 1081 ? 198.724 178.188 213.790 1.00 94.18 1081 LEU C O 1
ATOM 9190 N N . LEU B 2 1082 ? 199.171 178.674 211.623 1.00 90.88 1082 LEU C N 1
ATOM 9191 C CA . LEU B 2 1082 ? 200.192 179.711 211.813 1.00 87.48 1082 LEU C CA 1
ATOM 9192 C C . LEU B 2 1082 ? 201.462 179.227 212.534 1.00 84.27 1082 LEU C C 1
ATOM 9193 O O . LEU B 2 1082 ? 202.209 180.065 213.041 1.00 83.94 1082 LEU C O 1
ATOM 9198 N N . ASN B 2 1083 ? 201.753 177.912 212.519 1.00 81.12 1083 ASN C N 1
ATOM 9199 C CA . ASN B 2 1083 ? 202.790 177.272 213.332 1.00 78.44 1083 ASN C CA 1
ATOM 9200 C C . ASN B 2 1083 ? 202.402 177.084 214.813 1.00 76.68 1083 ASN C C 1
ATOM 9201 O O . ASN B 2 1083 ? 203.261 176.717 215.620 1.00 76.98 1083 ASN C O 1
ATOM 9206 N N . GLY B 2 1084 ? 201.119 177.274 215.172 1.00 74.76 1084 GLY C N 1
ATOM 9207 C CA . GLY B 2 1084 ? 200.545 176.881 216.459 1.00 72.19 1084 GLY C CA 1
ATOM 9208 C C . GLY B 2 1084 ? 199.525 175.747 216.312 1.00 70.11 1084 GLY C C 1
ATOM 9209 O O . GLY B 2 1084 ? 199.559 175.033 215.314 1.00 70.43 1084 GLY C O 1
ATOM 9210 N N . ALA B 2 1085 ? 198.594 175.594 217.269 1.00 68.30 1085 ALA C N 1
ATOM 9211 C CA . ALA B 2 1085 ? 197.519 174.600 217.202 1.00 66.34 1085 ALA C CA 1
ATOM 9212 C C . ALA B 2 1085 ? 196.485 174.927 216.113 1.00 65.10 1085 ALA C C 1
ATOM 9213 O O . ALA B 2 1085 ? 196.442 176.039 215.596 1.00 65.02 1085 ALA C O 1
ATOM 9215 N N . SER B 2 1086 ? 195.615 173.955 215.771 1.00 63.37 1086 SER C N 1
ATOM 9216 C CA . SER B 2 1086 ? 194.598 174.096 214.726 1.00 61.55 1086 SER C CA 1
ATOM 9217 C C . SER B 2 1086 ? 193.433 175.013 215.121 1.00 59.39 1086 SER C C 1
ATOM 9218 O O . SER B 2 1086 ? 192.826 175.642 214.252 1.00 59.36 1086 SER C O 1
ATOM 9221 N N . GLN B 2 1087 ? 193.097 175.073 216.420 1.00 56.88 1087 GLN C N 1
ATOM 9222 C CA . GLN B 2 1087 ? 192.027 175.916 216.942 1.00 54.93 1087 GLN C CA 1
ATOM 9223 C C . GLN B 2 1087 ? 192.636 177.027 217.796 1.00 53.28 1087 GLN C C 1
ATOM 9224 O O . GLN B 2 1087 ? 193.663 176.807 218.427 1.00 53.16 1087 GLN C O 1
ATOM 9230 N N . LYS B 2 1088 ? 192.012 178.215 217.800 1.00 51.69 1088 LYS C N 1
ATOM 9231 C CA . LYS B 2 1088 ? 192.574 179.380 218.471 1.00 50.24 1088 LYS C CA 1
ATOM 9232 C C . LYS B 2 1088 ? 191.608 179.934 219.511 1.00 49.06 1088 LYS C C 1
ATOM 9233 O O . LYS B 2 1088 ? 190.403 179.952 219.289 1.00 49.33 1088 LYS C O 1
ATOM 9239 N N . ALA B 2 1089 ? 192.168 180.443 220.613 1.00 48.01 1089 ALA C N 1
ATOM 9240 C CA . ALA B 2 1089 ? 191.404 181.169 221.618 1.00 47.03 1089 ALA C CA 1
ATOM 9241 C C . ALA B 2 1089 ? 191.181 182.617 221.177 1.00 46.37 1089 ALA C C 1
ATOM 9242 O O . ALA B 2 1089 ? 192.041 183.225 220.542 1.00 46.39 1089 ALA C O 1
ATOM 9244 N N . GLU B 2 1090 ? 190.012 183.166 221.527 1.00 46.28 1090 GLU C N 1
ATOM 9245 C CA . GLU B 2 1090 ? 189.692 184.574 221.320 1.00 46.24 1090 GLU C CA 1
ATOM 9246 C C . GLU B 2 1090 ? 190.094 185.396 222.549 1.00 44.76 1090 GLU C C 1
ATOM 9247 O O . GLU B 2 1090 ? 189.770 185.043 223.682 1.00 44.34 1090 GLU C O 1
ATOM 9253 N N . VAL B 2 1091 ? 190.795 186.517 222.332 1.00 43.21 1091 VAL C N 1
ATOM 9254 C CA . VAL B 2 1091 ? 190.997 187.478 223.411 1.00 42.02 1091 VAL C CA 1
ATOM 9255 C C . VAL B 2 1091 ? 189.727 188.318 223.554 1.00 40.95 1091 VAL C C 1
ATOM 9256 O O . VAL B 2 1091 ? 189.445 189.181 222.721 1.00 41.53 1091 VAL C O 1
ATOM 9260 N N . ILE B 2 1092 ? 188.977 188.078 224.636 1.00 39.54 1092 ILE C N 1
ATOM 9261 C CA . ILE B 2 1092 ? 187.724 188.777 224.909 1.00 38.56 1092 ILE C CA 1
ATOM 9262 C C . ILE B 2 1092 ? 187.901 189.972 225.851 1.00 37.70 1092 ILE C C 1
ATOM 9263 O O . ILE B 2 1092 ? 186.983 190.790 225.973 1.00 38.08 1092 ILE C O 1
ATOM 9268 N N . MET B 2 1093 ? 189.069 190.098 226.497 1.00 36.80 1093 MET C N 1
ATOM 9269 C CA . MET B 2 1093 ? 189.375 191.240 227.353 1.00 35.61 1093 MET C CA 1
ATOM 9270 C C . MET B 2 1093 ? 190.878 191.537 227.333 1.00 33.94 1093 MET C C 1
ATOM 9271 O O . MET B 2 1093 ? 191.689 190.615 227.345 1.00 33.71 1093 MET C O 1
ATOM 9276 N N . ASN B 2 1094 ? 191.240 192.829 227.320 1.00 32.71 1094 ASN C N 1
ATOM 9277 C CA . ASN B 2 1094 ? 192.613 193.286 227.484 1.00 31.58 1094 ASN C CA 1
ATOM 9278 C C . ASN B 2 1094 ? 192.608 194.553 228.336 1.00 30.30 1094 ASN C C 1
ATOM 9279 O O . ASN B 2 1094 ? 191.772 195.430 228.123 1.00 29.98 1094 ASN C O 1
ATOM 9284 N N . TYR B 2 1095 ? 193.586 194.686 229.240 1.00 29.50 1095 TYR C N 1
ATOM 9285 C CA . TYR B 2 1095 ? 193.694 195.891 230.046 1.00 29.06 1095 TYR C CA 1
ATOM 9286 C C . TYR B 2 1095 ? 195.076 196.008 230.670 1.00 28.54 1095 TYR C C 1
ATOM 9287 O O . TYR B 2 1095 ? 195.559 195.081 231.312 1.00 28.74 1095 TYR C O 1
ATOM 9296 N N . HIS B 2 1096 ? 195.711 197.165 230.496 1.00 28.37 1096 HIS C N 1
ATOM 9297 C CA . HIS B 2 1096 ? 196.953 197.436 231.195 1.00 28.80 1096 HIS C CA 1
ATOM 9298 C C . HIS B 2 1096 ? 196.648 197.955 232.601 1.00 29.78 1096 HIS C C 1
ATOM 9299 O O . HIS B 2 1096 ? 196.144 199.068 232.768 1.00 29.68 1096 HIS C O 1
ATOM 9306 N N . VAL B 2 1097 ? 196.953 197.146 233.624 1.00 31.53 1097 VAL C N 1
ATOM 9307 C CA . VAL B 2 1097 ? 196.770 197.495 235.032 1.00 33.47 1097 VAL C CA 1
ATOM 9308 C C . VAL B 2 1097 ? 197.719 198.627 235.441 1.00 34.72 1097 VAL C C 1
ATOM 9309 O O . VAL B 2 1097 ? 197.394 199.423 236.329 1.00 35.36 1097 VAL C O 1
ATOM 9313 N N . GLY B 2 1098 ? 198.872 198.710 234.764 1.00 36.24 1098 GLY C N 1
ATOM 9314 C CA . GLY B 2 1098 ? 199.885 199.729 234.989 1.00 38.74 1098 GLY C CA 1
ATOM 9315 C C . GLY B 2 1098 ? 201.023 199.225 235.881 1.00 40.28 1098 GLY C C 1
ATOM 9316 O O . GLY B 2 1098 ? 201.876 200.017 236.264 1.00 40.80 1098 GLY C O 1
ATOM 9317 N N . GLU B 2 1099 ? 201.039 197.914 236.178 1.00 41.56 1099 GLU C N 1
ATOM 9318 C CA . GLU B 2 1099 ? 201.833 197.315 237.245 1.00 42.65 1099 GLU C CA 1
ATOM 9319 C C . GLU B 2 1099 ? 201.638 195.795 237.229 1.00 41.60 1099 GLU C C 1
ATOM 9320 O O . GLU B 2 1099 ? 200.556 195.319 236.910 1.00 41.79 1099 GLU C O 1
ATOM 9326 N N . THR B 2 1100 ? 202.709 195.027 237.471 1.00 40.61 1100 THR C N 1
ATOM 9327 C CA . THR B 2 1100 ? 202.769 193.577 237.299 1.00 39.84 1100 THR C CA 1
ATOM 9328 C C . THR B 2 1100 ? 201.956 192.799 238.339 1.00 39.23 1100 THR C C 1
ATOM 9329 O O . THR B 2 1100 ? 202.183 192.891 239.546 1.00 39.46 1100 THR C O 1
ATOM 9333 N N . VAL B 2 1101 ? 201.089 191.916 237.831 1.00 38.50 1101 VAL C N 1
ATOM 9334 C CA . VAL B 2 1101 ? 200.198 191.088 238.633 1.00 38.34 1101 VAL C CA 1
ATOM 9335 C C . VAL B 2 1101 ? 200.763 189.668 238.752 1.00 38.57 1101 VAL C C 1
ATOM 9336 O O . VAL B 2 1101 ? 201.019 189.022 237.734 1.00 38.29 1101 VAL C O 1
ATOM 9340 N N . LEU B 2 1102 ? 200.913 189.159 239.991 1.00 39.50 1102 LEU C N 1
ATOM 9341 C CA . LEU B 2 1102 ? 201.337 187.778 240.223 1.00 40.51 1102 LEU C CA 1
ATOM 9342 C C . LEU B 2 1102 ? 200.247 186.905 240.863 1.00 40.87 1102 LEU C C 1
ATOM 9343 O O . LEU B 2 1102 ? 200.471 185.714 241.077 1.00 41.31 1102 LEU C O 1
ATOM 9348 N N . SER B 2 1103 ? 199.064 187.456 241.166 1.00 41.30 1103 SER C N 1
ATOM 9349 C CA . SER B 2 1103 ? 197.953 186.633 241.633 1.00 41.95 1103 SER C CA 1
ATOM 9350 C C . SER B 2 1103 ? 196.645 187.052 240.972 1.00 41.61 1103 SER C C 1
ATOM 9351 O O . SER B 2 1103 ? 196.365 188.244 240.869 1.00 41.69 1103 SER C O 1
ATOM 9354 N N . LEU B 2 1104 ? 195.850 186.052 240.566 1.00 41.93 1104 LEU C N 1
ATOM 9355 C CA . LEU B 2 1104 ? 194.481 186.220 240.105 1.00 42.35 1104 LEU C CA 1
ATOM 9356 C C . LEU B 2 1104 ? 193.609 185.170 240.786 1.00 42.81 1104 LEU C C 1
ATOM 9357 O O . LEU B 2 1104 ? 193.913 183.980 240.723 1.00 43.37 1104 LEU C O 1
ATOM 9362 N N . GLN B 2 1105 ? 192.495 185.600 241.388 1.00 43.67 1105 GLN C N 1
ATOM 9363 C CA . GLN B 2 1105 ? 191.543 184.672 241.974 1.00 44.88 1105 GLN C CA 1
ATOM 9364 C C . GLN B 2 1105 ? 190.116 185.193 241.830 1.00 45.99 1105 GLN C C 1
ATOM 9365 O O . GLN B 2 1105 ? 189.806 186.321 242.199 1.00 46.21 1105 GLN C O 1
ATOM 9371 N N . LYS B 2 1106 ? 189.242 184.336 241.303 1.00 48.47 1106 LYS C N 1
ATOM 9372 C CA . LYS B 2 1106 ? 187.812 184.577 241.284 1.00 50.75 1106 LYS C CA 1
ATOM 9373 C C . LYS B 2 1106 ? 187.240 184.250 242.665 1.00 51.75 1106 LYS C C 1
ATOM 9374 O O . LYS B 2 1106 ? 187.432 183.137 243.148 1.00 52.62 1106 LYS C O 1
ATOM 9380 N N . THR B 2 1107 ? 186.573 185.226 243.312 1.00 53.07 1107 THR C N 1
ATOM 9381 C CA . THR B 2 1107 ? 186.084 185.081 244.686 1.00 54.57 1107 THR C CA 1
ATOM 9382 C C . THR B 2 1107 ? 185.055 186.159 245.062 1.00 55.27 1107 THR C C 1
ATOM 9383 O O . THR B 2 1107 ? 184.967 187.194 244.413 1.00 55.51 1107 THR C O 1
ATOM 9387 N N . THR B 2 1108 ? 184.289 185.929 246.144 1.00 56.50 1108 THR C N 1
ATOM 9388 C CA . THR B 2 1108 ? 183.436 186.942 246.763 1.00 58.01 1108 THR C CA 1
ATOM 9389 C C . THR B 2 1108 ? 184.139 187.529 247.992 1.00 59.04 1108 THR C C 1
ATOM 9390 O O . THR B 2 1108 ? 184.399 186.809 248.954 1.00 59.71 1108 THR C O 1
ATOM 9394 N N . LEU B 2 1109 ? 184.353 188.856 248.018 1.00 60.41 1109 LEU C N 1
ATOM 9395 C CA . LEU B 2 1109 ? 185.103 189.483 249.107 1.00 61.98 1109 LEU C CA 1
ATOM 9396 C C . LEU B 2 1109 ? 184.250 189.811 250.334 1.00 63.60 1109 LEU C C 1
ATOM 9397 O O . LEU B 2 1109 ? 184.797 190.075 251.409 1.00 64.09 1109 LEU C O 1
ATOM 9402 N N . ILE B 2 1110 ? 182.919 189.842 250.165 1.00 65.50 1110 ILE C N 1
ATOM 9403 C CA . ILE B 2 1110 ? 181.992 190.198 251.232 1.00 67.42 1110 ILE C CA 1
ATOM 9404 C C . ILE B 2 1110 ? 180.850 189.176 251.288 1.00 68.94 1110 ILE C C 1
ATOM 9405 O O . ILE B 2 1110 ? 180.395 188.701 250.247 1.00 69.35 1110 ILE C O 1
ATOM 9410 N N . PRO B 2 1111 ? 180.352 188.804 252.494 1.00 70.33 1111 PRO C N 1
ATOM 9411 C CA . PRO B 2 1111 ? 179.268 187.827 252.626 1.00 70.70 1111 PRO C CA 1
ATOM 9412 C C . PRO B 2 1111 ? 177.994 188.328 251.946 1.00 70.44 1111 PRO C C 1
ATOM 9413 O O . PRO B 2 1111 ? 177.516 189.427 252.229 1.00 70.61 1111 PRO C O 1
ATOM 9417 N N . GLY B 2 1112 ? 177.491 187.529 250.997 1.00 69.97 1112 GLY C N 1
ATOM 9418 C CA . GLY B 2 1112 ? 176.337 187.888 250.187 1.00 68.84 1112 GLY C CA 1
ATOM 9419 C C . GLY B 2 1112 ? 176.581 189.075 249.252 1.00 67.95 1112 GLY C C 1
ATOM 9420 O O . GLY B 2 1112 ? 175.632 189.761 248.872 1.00 68.38 1112 GLY C O 1
ATOM 9421 N N . GLY B 2 1113 ? 177.850 189.330 248.909 1.00 66.30 1113 GLY C N 1
ATOM 9422 C CA . GLY B 2 1113 ? 178.182 190.219 247.807 1.00 63.97 1113 GLY C CA 1
ATOM 9423 C C . GLY B 2 1113 ? 178.328 189.431 246.509 1.00 62.29 1113 GLY C C 1
ATOM 9424 O O . GLY B 2 1113 ? 178.306 188.202 246.518 1.00 62.43 1113 GLY C O 1
ATOM 9425 N N . SER B 2 1114 ? 178.486 190.146 245.389 1.00 60.38 1114 SER C N 1
ATOM 9426 C CA . SER B 2 1114 ? 178.685 189.503 244.099 1.00 58.36 1114 SER C CA 1
ATOM 9427 C C . SER B 2 1114 ? 180.130 189.020 243.944 1.00 56.53 1114 SER C C 1
ATOM 9428 O O . SER B 2 1114 ? 181.059 189.553 244.553 1.00 56.72 1114 SER C O 1
ATOM 9431 N N . GLU B 2 1115 ? 180.314 188.003 243.096 1.00 54.60 1115 GLU C N 1
ATOM 9432 C CA . GLU B 2 1115 ? 181.623 187.428 242.807 1.00 52.83 1115 GLU C CA 1
ATOM 9433 C C . GLU B 2 1115 ? 182.454 188.351 241.911 1.00 50.81 1115 GLU C C 1
ATOM 9434 O O . GLU B 2 1115 ? 181.927 189.026 241.036 1.00 50.80 1115 GLU C O 1
ATOM 9440 N N . SER B 2 1116 ? 183.779 188.336 242.114 1.00 47.90 1116 SER C N 1
ATOM 9441 C CA . SER B 2 1116 ? 184.704 189.272 241.485 1.00 45.66 1116 SER C CA 1
ATOM 9442 C C . SER B 2 1116 ? 186.024 188.580 241.135 1.00 43.73 1116 SER C C 1
ATOM 9443 O O . SER B 2 1116 ? 186.346 187.537 241.692 1.00 43.56 1116 SER C O 1
ATOM 9446 N N . LEU B 2 1117 ? 186.795 189.150 240.202 1.00 41.83 1117 LEU C N 1
ATOM 9447 C CA . LEU B 2 1117 ? 188.141 188.674 239.930 1.00 40.03 1117 LEU C CA 1
ATOM 9448 C C . LEU B 2 1117 ? 189.148 189.598 240.621 1.00 38.34 1117 LEU C C 1
ATOM 9449 O O . LEU B 2 1117 ? 189.323 190.748 240.223 1.00 38.10 1117 LEU C O 1
ATOM 9454 N N . VAL B 2 1118 ? 189.792 189.098 241.687 1.00 36.80 1118 VAL C N 1
ATOM 9455 C CA . VAL B 2 1118 ? 190.702 189.869 242.530 1.00 35.83 1118 VAL C CA 1
ATOM 9456 C C . VAL B 2 1118 ? 192.136 189.665 242.042 1.00 35.00 1118 VAL C C 1
ATOM 9457 O O . VAL B 2 1118 ? 192.567 188.530 241.850 1.00 35.17 1118 VAL C O 1
ATOM 9461 N N . TYR B 2 1119 ? 192.895 190.761 241.917 1.00 34.12 1119 TYR C N 1
ATOM 9462 C CA . TYR B 2 1119 ? 194.302 190.705 241.541 1.00 33.83 1119 TYR C CA 1
ATOM 9463 C C . TYR B 2 1119 ? 195.177 191.436 242.564 1.00 34.06 1119 TYR C C 1
ATOM 9464 O O . TYR B 2 1119 ? 194.719 192.335 243.267 1.00 34.17 1119 TYR C O 1
ATOM 9473 N N . THR B 2 1120 ? 196.466 191.075 242.598 1.00 34.59 1120 THR C N 1
ATOM 9474 C CA . THR B 2 1120 ? 197.453 191.669 243.498 1.00 35.42 1120 THR C CA 1
ATOM 9475 C C . THR B 2 1120 ? 198.729 191.975 242.714 1.00 35.80 1120 THR C C 1
ATOM 9476 O O . THR B 2 1120 ? 198.935 191.382 241.660 1.00 36.06 1120 THR C O 1
ATOM 9480 N N . THR B 2 1121 ? 199.599 192.869 243.233 1.00 36.80 1121 THR C N 1
ATOM 9481 C CA . THR B 2 1121 ? 200.715 193.385 242.431 1.00 37.22 1121 THR C CA 1
ATOM 9482 C C . THR B 2 1121 ? 202.062 193.511 243.169 1.00 37.67 1121 THR C C 1
ATOM 9483 O O . THR B 2 1121 ? 202.135 193.554 244.397 1.00 37.92 1121 THR C O 1
ATOM 9487 N N . LEU B 2 1122 ? 203.162 193.645 242.403 1.00 38.15 1122 LEU C N 1
ATOM 9488 C CA . LEU B 2 1122 ? 204.510 193.870 242.926 1.00 38.78 1122 LEU C CA 1
ATOM 9489 C C . LEU B 2 1122 ? 204.706 195.229 243.617 1.00 38.94 1122 LEU C C 1
ATOM 9490 O O . LEU B 2 1122 ? 205.567 195.320 244.488 1.00 39.56 1122 LEU C O 1
ATOM 9495 N N . SER B 2 1123 ? 203.955 196.289 243.274 1.00 38.44 1123 SER C N 1
ATOM 9496 C CA . SER B 2 1123 ? 203.967 197.504 244.094 1.00 38.68 1123 SER C CA 1
ATOM 9497 C C . SER B 2 1123 ? 203.024 197.431 245.305 1.00 37.78 1123 SER C C 1
ATOM 9498 O O . SER B 2 1123 ? 202.887 198.409 246.043 1.00 38.16 1123 SER C O 1
ATOM 9501 N N . GLY B 2 1124 ? 202.405 196.271 245.551 1.00 37.21 1124 GLY C N 1
ATOM 9502 C CA . GLY B 2 1124 ? 201.577 196.042 246.727 1.00 36.62 1124 GLY C CA 1
ATOM 9503 C C . GLY B 2 1124 ? 200.125 196.493 246.557 1.00 36.39 1124 GLY C C 1
ATOM 9504 O O . GLY B 2 1124 ? 199.416 196.625 247.548 1.00 36.91 1124 GLY C O 1
ATOM 9505 N N . GLY B 2 1125 ? 199.687 196.742 245.317 1.00 35.52 1125 GLY C N 1
ATOM 9506 C CA . GLY B 2 1125 ? 198.296 197.073 245.054 1.00 35.12 1125 GLY C CA 1
ATOM 9507 C C . GLY B 2 1125 ? 197.400 195.833 245.085 1.00 34.79 1125 GLY C C 1
ATOM 9508 O O . GLY B 2 1125 ? 197.827 194.730 244.749 1.00 35.08 1125 GLY C O 1
ATOM 9509 N N . ILE B 2 1126 ? 196.153 196.025 245.525 1.00 34.37 1126 ILE C N 1
ATOM 9510 C CA . ILE B 2 1126 ? 195.096 195.035 245.368 1.00 34.09 1126 ILE C CA 1
ATOM 9511 C C . ILE B 2 1126 ? 193.959 195.704 244.601 1.00 33.78 1126 ILE C C 1
ATOM 9512 O O . ILE B 2 1126 ? 193.581 196.832 244.911 1.00 33.78 1126 ILE C O 1
ATOM 9517 N N . GLY B 2 1127 ? 193.415 195.009 243.604 1.00 33.76 1127 GLY C N 1
ATOM 9518 C CA . GLY B 2 1127 ? 192.295 195.526 242.838 1.00 34.15 1127 GLY C CA 1
ATOM 9519 C C . GLY B 2 1127 ? 191.347 194.402 242.436 1.00 34.52 1127 GLY C C 1
ATOM 9520 O O . GLY B 2 1127 ? 191.643 193.219 242.618 1.00 34.55 1127 GLY C O 1
ATOM 9521 N N . ILE B 2 1128 ? 190.204 194.799 241.876 1.00 35.35 1128 ILE C N 1
ATOM 9522 C CA . ILE B 2 1128 ? 189.221 193.855 241.376 1.00 35.96 1128 ILE C CA 1
ATOM 9523 C C . ILE B 2 1128 ? 188.822 194.228 239.953 1.00 35.76 1128 ILE C C 1
ATOM 9524 O O . ILE B 2 1128 ? 188.900 195.385 239.536 1.00 35.74 1128 ILE C O 1
ATOM 9529 N N . LEU B 2 1129 ? 188.394 193.204 239.217 1.00 36.34 1129 LEU C N 1
ATOM 9530 C CA . LEU B 2 1129 ? 187.657 193.346 237.975 1.00 37.14 1129 LEU C CA 1
ATOM 9531 C C . LEU B 2 1129 ? 186.296 192.695 238.190 1.00 37.52 1129 LEU C C 1
ATOM 9532 O O . LEU B 2 1129 ? 186.221 191.524 238.563 1.00 37.59 1129 LEU C O 1
ATOM 9537 N N . VAL B 2 1130 ? 185.222 193.473 238.000 1.00 38.73 1130 VAL C N 1
ATOM 9538 C CA . VAL B 2 1130 ? 183.875 193.028 238.329 1.00 40.27 1130 VAL C CA 1
ATOM 9539 C C . VAL B 2 1130 ? 182.978 193.106 237.100 1.00 41.53 1130 VAL C C 1
ATOM 9540 O O . VAL B 2 1130 ? 183.035 194.083 236.363 1.00 41.44 1130 VAL C O 1
ATOM 9544 N N . PRO B 2 1131 ? 182.149 192.074 236.819 1.00 43.63 1131 PRO C N 1
ATOM 9545 C CA . PRO B 2 1131 ? 181.268 192.105 235.655 1.00 45.31 1131 PRO C CA 1
ATOM 9546 C C . PRO B 2 1131 ? 180.099 193.060 235.867 1.00 47.08 1131 PRO C C 1
ATOM 9547 O O . PRO B 2 1131 ? 179.439 193.034 236.901 1.00 47.68 1131 PRO C O 1
ATOM 9551 N N . PHE B 2 1132 ? 179.853 193.909 234.863 1.00 49.48 1132 PHE C N 1
ATOM 9552 C CA . PHE B 2 1132 ? 178.599 194.634 234.781 1.00 51.67 1132 PHE C CA 1
ATOM 9553 C C . PHE B 2 1132 ? 177.464 193.650 234.505 1.00 54.34 1132 PHE C C 1
ATOM 9554 O O . PHE B 2 1132 ? 177.566 192.825 233.601 1.00 54.66 1132 PHE C O 1
ATOM 9562 N N . THR B 2 1133 ? 176.364 193.792 235.254 1.00 58.14 1133 THR C N 1
ATOM 9563 C CA . THR B 2 1133 ? 175.230 192.871 235.182 1.00 61.76 1133 THR C CA 1
ATOM 9564 C C . THR B 2 1133 ? 174.251 193.197 234.044 1.00 63.52 1133 THR C C 1
ATOM 9565 O O . THR B 2 1133 ? 173.394 192.371 233.725 1.00 63.72 1133 THR C O 1
ATOM 9569 N N . SER B 2 1134 ? 174.336 194.421 233.493 1.00 65.88 1134 SER C N 1
ATOM 9570 C CA . SER B 2 1134 ? 173.437 194.910 232.451 1.00 67.76 1134 SER C CA 1
ATOM 9571 C C . SER B 2 1134 ? 174.026 196.134 231.741 1.00 69.06 1134 SER C C 1
ATOM 9572 O O . SER B 2 1134 ? 174.986 196.731 232.239 1.00 69.06 1134 SER C O 1
ATOM 9575 N N . HIS B 2 1135 ? 173.421 196.530 230.609 1.00 71.12 1135 HIS C N 1
ATOM 9576 C CA . HIS B 2 1135 ? 173.804 197.728 229.867 1.00 72.92 1135 HIS C CA 1
ATOM 9577 C C . HIS B 2 1135 ? 173.501 198.971 230.688 1.00 73.45 1135 HIS C C 1
ATOM 9578 O O . HIS B 2 1135 ? 174.141 200.029 230.472 1.00 73.90 1135 HIS C O 1
ATOM 9585 N N . GLU B 2 1136 ? 172.433 198.973 231.502 1.00 74.06 1136 GLU C N 1
ATOM 9586 C CA . GLU B 2 1136 ? 172.061 200.067 232.401 1.00 74.55 1136 GLU C CA 1
ATOM 9587 C C . GLU B 2 1136 ? 173.182 200.442 233.381 1.00 73.71 1136 GLU C C 1
ATOM 9588 O O . GLU B 2 1136 ? 173.250 201.573 233.871 1.00 74.36 1136 GLU C O 1
ATOM 9594 N N . ASP B 2 1137 ? 174.067 199.490 233.695 1.00 71.08 1137 ASP C N 1
ATOM 9595 C CA . ASP B 2 1137 ? 175.365 199.814 234.268 1.00 68.12 1137 ASP C CA 1
ATOM 9596 C C . ASP B 2 1137 ? 176.419 200.103 233.187 1.00 65.44 1137 ASP C C 1
ATOM 9597 O O . ASP B 2 1137 ? 176.914 201.218 233.131 1.00 64.84 1137 ASP C O 1
ATOM 9602 N N . HIS B 2 1138 ? 176.659 199.164 232.259 1.00 62.27 1138 HIS C N 1
ATOM 9603 C CA . HIS B 2 1138 ? 177.807 199.217 231.362 1.00 59.77 1138 HIS C CA 1
ATOM 9604 C C . HIS B 2 1138 ? 177.871 200.502 230.538 1.00 58.46 1138 HIS C C 1
ATOM 9605 O O . HIS B 2 1138 ? 178.888 201.195 230.540 1.00 58.01 1138 HIS C O 1
ATOM 9612 N N . ASP B 2 1139 ? 176.782 200.824 229.841 1.00 57.30 1139 ASP C N 1
ATOM 9613 C CA . ASP B 2 1139 ? 176.758 201.960 228.927 1.00 56.29 1139 ASP C CA 1
ATOM 9614 C C . ASP B 2 1139 ? 176.791 203.299 229.673 1.00 54.21 1139 ASP C C 1
ATOM 9615 O O . ASP B 2 1139 ? 177.369 204.269 229.177 1.00 54.18 1139 ASP C O 1
ATOM 9620 N N . PHE B 2 1140 ? 176.260 203.327 230.904 1.00 52.36 1140 PHE C N 1
ATOM 9621 C CA . PHE B 2 1140 ? 176.436 204.472 231.791 1.00 51.07 1140 PHE C CA 1
ATOM 9622 C C . PHE B 2 1140 ? 177.910 204.690 232.160 1.00 50.73 1140 PHE C C 1
ATOM 9623 O O . PHE B 2 1140 ? 178.435 205.780 231.957 1.00 50.45 1140 PHE C O 1
ATOM 9631 N N . PHE B 2 1141 ? 178.603 203.672 232.697 1.00 50.47 1141 PHE C N 1
ATOM 9632 C CA . PHE B 2 1141 ? 180.008 203.833 233.070 1.00 50.51 1141 PHE C CA 1
ATOM 9633 C C . PHE B 2 1141 ? 180.913 204.068 231.858 1.00 50.80 1141 PHE C C 1
ATOM 9634 O O . PHE B 2 1141 ? 181.881 204.809 231.970 1.00 50.22 1141 PHE C O 1
ATOM 9642 N N . GLN B 2 1142 ? 180.563 203.511 230.693 1.00 51.63 1142 GLN C N 1
ATOM 9643 C CA . GLN B 2 1142 ? 181.207 203.806 229.417 1.00 53.04 1142 GLN C CA 1
ATOM 9644 C C . GLN B 2 1142 ? 181.138 205.307 229.100 1.00 53.02 1142 GLN C C 1
ATOM 9645 O O . GLN B 2 1142 ? 182.160 205.910 228.768 1.00 52.73 1142 GLN C O 1
ATOM 9651 N N . HIS B 2 1143 ? 179.964 205.940 229.255 1.00 53.31 1143 HIS C N 1
ATOM 9652 C CA . HIS B 2 1143 ? 179.832 207.378 229.033 1.00 53.88 1143 HIS C CA 1
ATOM 9653 C C . HIS B 2 1143 ? 180.562 208.217 230.085 1.00 52.67 1143 HIS C C 1
ATOM 9654 O O . HIS B 2 1143 ? 181.172 209.216 229.731 1.00 52.37 1143 HIS C O 1
ATOM 9661 N N . VAL B 2 1144 ? 180.538 207.795 231.356 1.00 51.80 1144 VAL C N 1
ATOM 9662 C CA . VAL B 2 1144 ? 181.293 208.431 232.435 1.00 51.57 1144 VAL C CA 1
ATOM 9663 C C . VAL B 2 1144 ? 182.791 208.435 232.120 1.00 51.49 1144 VAL C C 1
ATOM 9664 O O . VAL B 2 1144 ? 183.435 209.473 232.210 1.00 50.90 1144 VAL C O 1
ATOM 9668 N N . GLU B 2 1145 ? 183.350 207.281 231.736 1.00 51.69 1145 GLU C N 1
ATOM 9669 C CA . GLU B 2 1145 ? 184.760 207.151 231.388 1.00 52.03 1145 GLU C CA 1
ATOM 9670 C C . GLU B 2 1145 ? 185.120 208.035 230.187 1.00 52.12 1145 GLU C C 1
ATOM 9671 O O . GLU B 2 1145 ? 186.134 208.726 230.219 1.00 52.12 1145 GLU C O 1
ATOM 9677 N N . MET B 2 1146 ? 184.285 208.048 229.142 1.00 53.17 1146 MET C N 1
ATOM 9678 C CA . MET B 2 1146 ? 184.493 208.902 227.978 1.00 54.21 1146 MET C CA 1
ATOM 9679 C C . MET B 2 1146 ? 184.604 210.385 228.357 1.00 53.84 1146 MET C C 1
ATOM 9680 O O . MET B 2 1146 ? 185.537 211.048 227.915 1.00 53.79 1146 MET C O 1
ATOM 9685 N N . HIS B 2 1147 ? 183.682 210.913 229.181 1.00 53.78 1147 HIS C N 1
ATOM 9686 C CA . HIS B 2 1147 ? 183.690 212.317 229.604 1.00 53.92 1147 HIS C CA 1
ATOM 9687 C C . HIS B 2 1147 ? 184.868 212.640 230.528 1.00 53.10 1147 HIS C C 1
ATOM 9688 O O . HIS B 2 1147 ? 185.515 213.665 230.374 1.00 53.25 1147 HIS C O 1
ATOM 9695 N N . LEU B 2 1148 ? 185.219 211.741 231.444 1.00 52.51 1148 LEU C N 1
ATOM 9696 C CA . LEU B 2 1148 ? 186.353 211.984 232.323 1.00 52.26 1148 LEU C CA 1
ATOM 9697 C C . LEU B 2 1148 ? 187.702 211.937 231.604 1.00 51.91 1148 LEU C C 1
ATOM 9698 O O . LEU B 2 1148 ? 188.605 212.662 232.009 1.00 51.60 1148 LEU C O 1
ATOM 9703 N N . ARG B 2 1149 ? 187.830 211.161 230.519 1.00 52.38 1149 ARG C N 1
ATOM 9704 C CA . ARG B 2 1149 ? 189.036 211.151 229.696 1.00 52.86 1149 ARG C CA 1
ATOM 9705 C C . ARG B 2 1149 ? 189.382 212.525 229.115 1.00 53.70 1149 ARG C C 1
ATOM 9706 O O . ARG B 2 1149 ? 190.560 212.827 228.954 1.00 54.06 1149 ARG C O 1
ATOM 9714 N N . SER B 2 1150 ? 188.364 213.333 228.779 1.00 54.39 1150 SER C N 1
ATOM 9715 C CA . SER B 2 1150 ? 188.521 214.675 228.228 1.00 55.26 1150 SER C CA 1
ATOM 9716 C C . SER B 2 1150 ? 188.460 215.774 229.298 1.00 55.57 1150 SER C C 1
ATOM 9717 O O . SER B 2 1150 ? 189.315 216.660 229.295 1.00 56.05 1150 SER C O 1
ATOM 9720 N N . GLU B 2 1151 ? 187.486 215.722 230.221 1.00 55.90 1151 GLU C N 1
ATOM 9721 C CA . GLU B 2 1151 ? 187.301 216.774 231.219 1.00 56.26 1151 GLU C CA 1
ATOM 9722 C C . GLU B 2 1151 ? 188.303 216.694 232.377 1.00 55.10 1151 GLU C C 1
ATOM 9723 O O . GLU B 2 1151 ? 188.576 217.705 233.022 1.00 55.63 1151 GLU C O 1
ATOM 9729 N N . HIS B 2 1152 ? 188.834 215.492 232.647 1.00 53.71 1152 HIS C N 1
ATOM 9730 C CA . HIS B 2 1152 ? 189.734 215.254 233.766 1.00 52.35 1152 HIS C CA 1
ATOM 9731 C C . HIS B 2 1152 ? 190.926 214.388 233.355 1.00 51.05 1152 HIS C C 1
ATOM 9732 O O . HIS B 2 1152 ? 191.179 213.323 233.923 1.00 50.92 1152 HIS C O 1
ATOM 9739 N N . PRO B 2 1153 ? 191.732 214.853 232.371 1.00 50.02 1153 PRO C N 1
ATOM 9740 C CA . PRO B 2 1153 ? 192.785 214.033 231.776 1.00 49.16 1153 PRO C CA 1
ATOM 9741 C C . PRO B 2 1153 ? 193.922 213.790 232.762 1.00 48.41 1153 PRO C C 1
ATOM 9742 O O . PRO B 2 1153 ? 194.117 214.578 233.684 1.00 48.45 1153 PRO C O 1
ATOM 9746 N N . PRO B 2 1154 ? 194.686 212.685 232.593 1.00 47.69 1154 PRO C N 1
ATOM 9747 C CA . PRO B 2 1154 ? 195.749 212.295 233.521 1.00 47.15 1154 PRO C CA 1
ATOM 9748 C C . PRO B 2 1154 ? 196.735 213.404 233.878 1.00 46.89 1154 PRO C C 1
ATOM 9749 O O . PRO B 2 1154 ? 197.209 214.160 233.023 1.00 46.99 1154 PRO C O 1
ATOM 9753 N N . LEU B 2 1155 ? 197.084 213.447 235.165 1.00 46.61 1155 LEU C N 1
ATOM 9754 C CA . LEU B 2 1155 ? 197.861 214.524 235.756 1.00 46.60 1155 LEU C CA 1
ATOM 9755 C C . LEU B 2 1155 ? 199.203 214.736 235.052 1.00 46.48 1155 LEU C C 1
ATOM 9756 O O . LEU B 2 1155 ? 199.506 215.869 234.692 1.00 46.83 1155 LEU C O 1
ATOM 9761 N N . CYS B 2 1156 ? 199.956 213.662 234.789 1.00 46.33 1156 CYS C N 1
ATOM 9762 C CA . CYS B 2 1156 ? 201.296 213.788 234.222 1.00 46.41 1156 CYS C CA 1
ATOM 9763 C C . CYS B 2 1156 ? 201.340 213.750 232.685 1.00 45.63 1156 CYS C C 1
ATOM 9764 O O . CYS B 2 1156 ? 202.385 213.472 232.083 1.00 45.57 1156 CYS C O 1
ATOM 9767 N N . GLY B 2 1157 ? 200.213 214.056 232.027 1.00 44.43 1157 GLY C N 1
ATOM 9768 C CA . GLY B 2 1157 ? 200.201 214.367 230.603 1.00 43.02 1157 GLY C CA 1
ATOM 9769 C C . GLY B 2 1157 ? 200.030 213.167 229.669 1.00 42.27 1157 GLY C C 1
ATOM 9770 O O . GLY B 2 1157 ? 200.137 213.325 228.450 1.00 42.41 1157 GLY C O 1
ATOM 9771 N N . ARG B 2 1158 ? 199.762 211.978 230.229 1.00 41.42 1158 ARG C N 1
ATOM 9772 C CA . ARG B 2 1158 ? 199.413 210.792 229.459 1.00 40.78 1158 ARG C CA 1
ATOM 9773 C C . ARG B 2 1158 ? 197.996 210.908 228.902 1.00 40.09 1158 ARG C C 1
ATOM 9774 O O . ARG B 2 1158 ? 197.135 211.539 229.507 1.00 40.73 1158 ARG C O 1
ATOM 9782 N N . ASP B 2 1159 ? 197.748 210.266 227.758 1.00 39.03 1159 ASP C N 1
ATOM 9783 C CA . ASP B 2 1159 ? 196.379 209.940 227.402 1.00 37.92 1159 ASP C CA 1
ATOM 9784 C C . ASP B 2 1159 ? 195.942 208.664 228.124 1.00 36.69 1159 ASP C C 1
ATOM 9785 O O . ASP B 2 1159 ? 196.631 207.652 228.065 1.00 36.60 1159 ASP C O 1
ATOM 9790 N N . HIS B 2 1160 ? 194.764 208.693 228.755 1.00 34.97 1160 HIS C N 1
ATOM 9791 C CA . HIS B 2 1160 ? 194.250 207.568 229.522 1.00 33.64 1160 HIS C CA 1
ATOM 9792 C C . HIS B 2 1160 ? 193.993 206.321 228.673 1.00 33.38 1160 HIS C C 1
ATOM 9793 O O . HIS B 2 1160 ? 194.345 205.207 229.074 1.00 33.00 1160 HIS C O 1
ATOM 9800 N N . LEU B 2 1161 ? 193.354 206.508 227.514 1.00 33.15 1161 LEU C N 1
ATOM 9801 C CA . LEU B 2 1161 ? 193.069 205.411 226.603 1.00 32.74 1161 LEU C CA 1
ATOM 9802 C C . LEU B 2 1161 ? 194.370 204.759 226.116 1.00 31.92 1161 LEU C C 1
ATOM 9803 O O . LEU B 2 1161 ? 194.474 203.534 226.098 1.00 31.53 1161 LEU C O 1
ATOM 9808 N N . SER B 2 1162 ? 195.385 205.572 225.797 1.00 31.26 1162 SER C N 1
ATOM 9809 C CA . SER B 2 1162 ? 196.725 205.103 225.459 1.00 30.58 1162 SER C CA 1
ATOM 9810 C C . SER B 2 1162 ? 197.382 204.333 226.609 1.00 29.78 1162 SER C C 1
ATOM 9811 O O . SER B 2 1162 ? 197.966 203.281 226.371 1.00 29.60 1162 SER C O 1
ATOM 9814 N N . PHE B 2 1163 ? 197.265 204.813 227.852 1.00 29.02 1163 PHE C N 1
ATOM 9815 C CA . PHE B 2 1163 ? 197.829 204.102 228.990 1.00 28.55 1163 PHE C CA 1
ATOM 9816 C C . PHE B 2 1163 ? 197.173 202.737 229.205 1.00 28.24 1163 PHE C C 1
ATOM 9817 O O . PHE B 2 1163 ? 197.865 201.746 229.349 1.00 27.94 1163 PHE C O 1
ATOM 9825 N N . ARG B 2 1164 ? 195.842 202.661 229.213 1.00 28.09 1164 ARG C N 1
ATOM 9826 C CA . ARG B 2 1164 ? 195.156 201.380 229.357 1.00 28.07 1164 ARG C CA 1
ATOM 9827 C C . ARG B 2 1164 ? 195.341 200.457 228.145 1.00 28.17 1164 ARG C C 1
ATOM 9828 O O . ARG B 2 1164 ? 195.101 199.260 228.264 1.00 28.11 1164 ARG C O 1
ATOM 9836 N N . SER B 2 1165 ? 195.811 201.001 227.012 1.00 28.57 1165 SER C N 1
ATOM 9837 C CA . SER B 2 1165 ? 196.106 200.297 225.766 1.00 29.01 1165 SER C CA 1
ATOM 9838 C C . SER B 2 1165 ? 197.612 200.124 225.522 1.00 29.54 1165 SER C C 1
ATOM 9839 O O . SER B 2 1165 ? 198.060 200.141 224.374 1.00 29.79 1165 SER C O 1
ATOM 9842 N N . TYR B 2 1166 ? 198.408 199.973 226.584 1.00 30.04 1166 TYR C N 1
ATOM 9843 C CA . TYR B 2 1166 ? 199.860 200.077 226.521 1.00 30.79 1166 TYR C CA 1
ATOM 9844 C C . TYR B 2 1166 ? 200.505 199.075 225.557 1.00 30.60 1166 TYR C C 1
ATOM 9845 O O . TYR B 2 1166 ? 201.314 199.462 224.713 1.00 30.78 1166 TYR C O 1
ATOM 9854 N N . TYR B 2 1167 ? 200.170 197.790 225.713 1.00 30.13 1167 TYR C N 1
ATOM 9855 C CA . TYR B 2 1167 ? 200.760 196.702 224.939 1.00 30.31 1167 TYR C CA 1
ATOM 9856 C C . TYR B 2 1167 ? 199.771 196.113 223.938 1.00 30.39 1167 TYR C C 1
ATOM 9857 O O . TYR B 2 1167 ? 200.163 195.711 222.847 1.00 30.66 1167 TYR C O 1
ATOM 9866 N N . PHE B 2 1168 ? 198.491 196.078 224.330 1.00 30.35 1168 PHE C N 1
ATOM 9867 C CA . PHE B 2 1168 ? 197.384 195.710 223.466 1.00 30.72 1168 PHE C CA 1
ATOM 9868 C C . PHE B 2 1168 ? 196.278 196.747 223.632 1.00 31.06 1168 PHE C C 1
ATOM 9869 O O . PHE B 2 1168 ? 196.162 197.345 224.692 1.00 31.26 1168 PHE C O 1
ATOM 9877 N N . PRO B 2 1169 ? 195.415 196.978 222.616 1.00 31.31 1169 PRO C N 1
ATOM 9878 C CA . PRO B 2 1169 ? 194.292 197.907 222.755 1.00 31.40 1169 PRO C CA 1
ATOM 9879 C C . PRO B 2 1169 ? 193.388 197.452 223.899 1.00 31.54 1169 PRO C C 1
ATOM 9880 O O . PRO B 2 1169 ? 193.155 196.253 224.058 1.00 31.69 1169 PRO C O 1
ATOM 9884 N N . VAL B 2 1170 ? 192.923 198.407 224.714 1.00 31.93 1170 VAL C N 1
ATOM 9885 C CA . VAL B 2 1170 ? 192.003 198.101 225.803 1.00 32.29 1170 VAL C CA 1
ATOM 9886 C C . VAL B 2 1170 ? 190.720 197.500 225.229 1.00 32.61 1170 VAL C C 1
ATOM 9887 O O . VAL B 2 1170 ? 190.216 197.961 224.211 1.00 33.08 1170 VAL C O 1
ATOM 9891 N N . LYS B 2 1171 ? 190.190 196.478 225.905 1.00 33.25 1171 LYS C N 1
ATOM 9892 C CA . LYS B 2 1171 ? 189.028 195.776 225.403 1.00 33.43 1171 LYS C CA 1
ATOM 9893 C C . LYS B 2 1171 ? 188.157 195.296 226.557 1.00 32.88 1171 LYS C C 1
ATOM 9894 O O . LYS B 2 1171 ? 188.602 194.495 227.375 1.00 32.68 1171 LYS C O 1
ATOM 9900 N N . ASN B 2 1172 ? 186.906 195.773 226.574 1.00 32.98 1172 ASN C N 1
ATOM 9901 C CA . ASN B 2 1172 ? 185.851 195.349 227.489 1.00 32.90 1172 ASN C CA 1
ATOM 9902 C C . ASN B 2 1172 ? 186.151 195.618 228.972 1.00 32.58 1172 ASN C C 1
ATOM 9903 O O . ASN B 2 1172 ? 185.558 194.974 229.837 1.00 32.82 1172 ASN C O 1
ATOM 9908 N N . VAL B 2 1173 ? 187.050 196.571 229.270 1.00 32.13 1173 VAL C N 1
ATOM 9909 C CA . VAL B 2 1173 ? 187.276 197.018 230.642 1.00 32.65 1173 VAL C CA 1
ATOM 9910 C C . VAL B 2 1173 ? 187.088 198.528 230.714 1.00 32.59 1173 VAL C C 1
ATOM 9911 O O . VAL B 2 1173 ? 187.634 199.259 229.894 1.00 32.67 1173 VAL C O 1
ATOM 9915 N N . ILE B 2 1174 ? 186.330 198.978 231.720 1.00 33.34 1174 ILE C N 1
ATOM 9916 C CA . ILE B 2 1174 ? 186.174 200.384 232.057 1.00 34.20 1174 ILE C CA 1
ATOM 9917 C C . ILE B 2 1174 ? 186.936 200.661 233.350 1.00 34.63 1174 ILE C C 1
ATOM 9918 O O . ILE B 2 1174 ? 186.834 199.921 234.326 1.00 34.53 1174 ILE C O 1
ATOM 9923 N N . ASP B 2 1175 ? 187.716 201.740 233.342 1.00 35.64 1175 ASP C N 1
ATOM 9924 C CA . ASP B 2 1175 ? 188.561 202.101 234.466 1.00 36.68 1175 ASP C CA 1
ATOM 9925 C C . ASP B 2 1175 ? 187.762 202.845 235.544 1.00 37.49 1175 ASP C C 1
ATOM 9926 O O . ASP B 2 1175 ? 187.499 204.050 235.447 1.00 37.74 1175 ASP C O 1
ATOM 9931 N N . GLY B 2 1176 ? 187.424 202.123 236.615 1.00 38.14 1176 GLY C N 1
ATOM 9932 C CA . GLY B 2 1176 ? 186.791 202.709 237.778 1.00 39.32 1176 GLY C CA 1
ATOM 9933 C C . GLY B 2 1176 ? 187.715 203.577 238.625 1.00 40.07 1176 GLY C C 1
ATOM 9934 O O . GLY B 2 1176 ? 187.216 204.465 239.288 1.00 39.88 1176 GLY C O 1
ATOM 9935 N N . ASP B 2 1177 ? 189.033 203.407 238.521 1.00 41.53 1177 ASP C N 1
ATOM 9936 C CA . ASP B 2 1177 ? 190.014 204.285 239.126 1.00 42.49 1177 ASP C CA 1
ATOM 9937 C C . ASP B 2 1177 ? 189.970 205.693 238.514 1.00 42.73 1177 ASP C C 1
ATOM 9938 O O . ASP B 2 1177 ? 190.241 206.687 239.194 1.00 42.64 1177 ASP C O 1
ATOM 9943 N N . LEU B 2 1178 ? 189.607 205.787 237.224 1.00 43.26 1178 LEU C N 1
ATOM 9944 C CA . LEU B 2 1178 ? 189.290 207.054 236.577 1.00 43.81 1178 LEU C CA 1
ATOM 9945 C C . LEU B 2 1178 ? 187.869 207.519 236.909 1.00 44.04 1178 LEU C C 1
ATOM 9946 O O . LEU B 2 1178 ? 187.688 208.684 237.263 1.00 43.93 1178 LEU C O 1
ATOM 9951 N N . CYS B 2 1179 ? 186.863 206.638 236.807 1.00 44.71 1179 CYS C N 1
ATOM 9952 C CA . CYS B 2 1179 ? 185.477 207.015 237.078 1.00 45.95 1179 CYS C CA 1
ATOM 9953 C C . CYS B 2 1179 ? 185.276 207.586 238.487 1.00 47.12 1179 CYS C C 1
ATOM 9954 O O . CYS B 2 1179 ? 184.581 208.586 238.651 1.00 47.56 1179 CYS C O 1
ATOM 9957 N N . GLU B 2 1180 ? 185.949 207.023 239.497 1.00 48.83 1180 GLU C N 1
ATOM 9958 C CA . GLU B 2 1180 ? 185.857 207.523 240.864 1.00 50.66 1180 GLU C CA 1
ATOM 9959 C C . GLU B 2 1180 ? 186.586 208.849 241.099 1.00 50.90 1180 GLU C C 1
ATOM 9960 O O . GLU B 2 1180 ? 186.396 209.457 242.156 1.00 51.28 1180 GLU C O 1
ATOM 9966 N N . GLN B 2 1181 ? 187.369 209.331 240.124 1.00 51.22 1181 GLN C N 1
ATOM 9967 C CA . GLN B 2 1181 ? 187.901 210.689 240.179 1.00 52.08 1181 GLN C CA 1
ATOM 9968 C C . GLN B 2 1181 ? 186.815 211.745 239.960 1.00 52.77 1181 GLN C C 1
ATOM 9969 O O . GLN B 2 1181 ? 187.049 212.901 240.304 1.00 53.00 1181 GLN C O 1
ATOM 9975 N N . PHE B 2 1182 ? 185.627 211.371 239.457 1.00 54.18 1182 PHE C N 1
ATOM 9976 C CA . PHE B 2 1182 ? 184.472 212.264 239.397 1.00 55.58 1182 PHE C CA 1
ATOM 9977 C C . PHE B 2 1182 ? 184.267 212.995 240.731 1.00 56.95 1182 PHE C C 1
ATOM 9978 O O . PHE B 2 1182 ? 184.158 214.217 240.774 1.00 57.22 1182 PHE C O 1
ATOM 9986 N N . ASN B 2 1183 ? 184.268 212.245 241.833 1.00 58.50 1183 ASN C N 1
ATOM 9987 C CA . ASN B 2 1183 ? 184.093 212.766 243.183 1.00 60.53 1183 ASN C CA 1
ATOM 9988 C C . ASN B 2 1183 ? 185.174 213.767 243.618 1.00 62.26 1183 ASN C C 1
ATOM 9989 O O . ASN B 2 1183 ? 184.928 214.552 244.534 1.00 63.07 1183 ASN C O 1
ATOM 9994 N N . SER B 2 1184 ? 186.366 213.731 242.994 1.00 64.47 1184 SER C N 1
ATOM 9995 C CA . SER B 2 1184 ? 187.485 214.620 243.292 1.00 67.00 1184 SER C CA 1
ATOM 9996 C C . SER B 2 1184 ? 187.596 215.824 242.352 1.00 68.73 1184 SER C C 1
ATOM 9997 O O . SER B 2 1184 ? 188.475 216.668 242.554 1.00 69.51 1184 SER C O 1
ATOM 10000 N N . MET B 2 1185 ? 186.735 215.929 241.339 1.00 70.76 1185 MET C N 1
ATOM 10001 C CA . MET B 2 1185 ? 186.702 217.115 240.495 1.00 73.56 1185 MET C CA 1
ATOM 10002 C C . MET B 2 1185 ? 186.067 218.290 241.244 1.00 76.06 1185 MET C C 1
ATOM 10003 O O . MET B 2 1185 ? 185.186 218.105 242.084 1.00 76.35 1185 MET C O 1
ATOM 10008 N N . GLU B 2 1186 ? 186.461 219.516 240.876 1.00 79.33 1186 GLU C N 1
ATOM 10009 C CA . GLU B 2 1186 ? 185.762 220.725 241.308 1.00 82.13 1186 GLU C CA 1
ATOM 10010 C C . GLU B 2 1186 ? 184.295 220.707 240.845 1.00 83.31 1186 GLU C C 1
ATOM 10011 O O . GLU B 2 1186 ? 184.002 220.218 239.756 1.00 83.32 1186 GLU C O 1
ATOM 10017 N N . PRO B 2 1187 ? 183.324 221.241 241.638 1.00 84.60 1187 PRO C N 1
ATOM 10018 C CA . PRO B 2 1187 ? 181.900 221.222 241.281 1.00 85.39 1187 PRO C CA 1
ATOM 10019 C C . PRO B 2 1187 ? 181.525 221.793 239.913 1.00 86.35 1187 PRO C C 1
ATOM 10020 O O . PRO B 2 1187 ? 180.544 221.349 239.329 1.00 86.30 1187 PRO C O 1
ATOM 10024 N N . ASN B 2 1188 ? 182.335 222.719 239.383 1.00 88.11 1188 ASN C N 1
ATOM 10025 C CA . ASN B 2 1188 ? 182.194 223.251 238.030 1.00 89.62 1188 ASN C CA 1
ATOM 10026 C C . ASN B 2 1188 ? 182.212 222.127 236.982 1.00 89.85 1188 ASN C C 1
ATOM 10027 O O . ASN B 2 1188 ? 181.294 222.005 236.161 1.00 89.76 1188 ASN C O 1
ATOM 10032 N N . LYS B 2 1189 ? 183.241 221.272 237.035 1.00 90.04 1189 LYS C N 1
ATOM 10033 C CA . LYS B 2 1189 ? 183.345 220.103 236.176 1.00 89.95 1189 LYS C CA 1
ATOM 10034 C C . LYS B 2 1189 ? 182.318 219.029 236.544 1.00 89.10 1189 LYS C C 1
ATOM 10035 O O . LYS B 2 1189 ? 181.764 218.422 235.634 1.00 88.83 1189 LYS C O 1
ATOM 10041 N N . GLN B 2 1190 ? 182.056 218.780 237.840 1.00 88.21 1190 GLN C N 1
ATOM 10042 C CA . GLN B 2 1190 ? 181.068 217.777 238.242 1.00 88.08 1190 GLN C CA 1
ATOM 10043 C C . GLN B 2 1190 ? 179.703 218.068 237.614 1.00 88.78 1190 GLN C C 1
ATOM 10044 O O . GLN B 2 1190 ? 179.097 217.174 237.030 1.00 88.81 1190 GLN C O 1
ATOM 10050 N N . LYS B 2 1191 ? 179.259 219.331 237.679 1.00 90.14 1191 LYS C N 1
ATOM 10051 C CA . LYS B 2 1191 ? 178.087 219.844 236.982 1.00 90.98 1191 LYS C CA 1
ATOM 10052 C C . LYS B 2 1191 ? 178.148 219.483 235.494 1.00 90.72 1191 LYS C C 1
ATOM 10053 O O . LYS B 2 1191 ? 177.328 218.699 235.035 1.00 90.85 1191 LYS C O 1
ATOM 10059 N N . ASN B 2 1192 ? 179.147 219.993 234.763 1.00 90.63 1192 ASN C N 1
ATOM 10060 C CA . ASN B 2 1192 ? 179.245 219.860 233.313 1.00 91.05 1192 ASN C CA 1
ATOM 10061 C C . ASN B 2 1192 ? 179.236 218.391 232.856 1.00 90.53 1192 ASN C C 1
ATOM 10062 O O . ASN B 2 1192 ? 178.498 218.021 231.938 1.00 90.72 1192 ASN C O 1
ATOM 10067 N N . VAL B 2 1193 ? 180.022 217.532 233.516 1.00 89.77 1193 VAL C N 1
ATOM 10068 C CA . VAL B 2 1193 ? 180.071 216.104 233.217 1.00 89.06 1193 VAL C CA 1
ATOM 10069 C C . VAL B 2 1193 ? 178.729 215.434 233.520 1.00 89.07 1193 VAL C C 1
ATOM 10070 O O . VAL B 2 1193 ? 178.260 214.621 232.724 1.00 89.06 1193 VAL C O 1
ATOM 10074 N N . SER B 2 1194 ? 178.097 215.752 234.657 1.00 89.62 1194 SER C N 1
ATOM 10075 C CA . SER B 2 1194 ? 176.806 215.176 235.024 1.00 90.70 1194 SER C CA 1
ATOM 10076 C C . SER B 2 1194 ? 175.680 215.575 234.062 1.00 91.60 1194 SER C C 1
ATOM 10077 O O . SER B 2 1194 ? 174.837 214.739 233.735 1.00 91.58 1194 SER C O 1
ATOM 10080 N N . GLU B 2 1195 ? 175.707 216.814 233.545 1.00 93.08 1195 GLU C N 1
ATOM 10081 C CA . GLU B 2 1195 ? 174.764 217.301 232.540 1.00 94.59 1195 GLU C CA 1
ATOM 10082 C C . GLU B 2 1195 ? 174.840 216.460 231.259 1.00 94.74 1195 GLU C C 1
ATOM 10083 O O . GLU B 2 1195 ? 173.803 216.003 230.780 1.00 95.01 1195 GLU C O 1
ATOM 10089 N N . GLU B 2 1196 ? 176.048 216.205 230.728 1.00 95.26 1196 GLU C N 1
ATOM 10090 C CA . GLU B 2 1196 ? 176.256 215.333 229.571 1.00 95.54 1196 GLU C CA 1
ATOM 10091 C C . GLU B 2 1196 ? 175.909 213.854 229.829 1.00 94.76 1196 GLU C C 1
ATOM 10092 O O . GLU B 2 1196 ? 175.919 213.045 228.903 1.00 94.93 1196 GLU C O 1
ATOM 10098 N N . LEU B 2 1197 ? 175.591 213.501 231.080 1.00 94.05 1197 LEU C N 1
ATOM 10099 C CA . LEU B 2 1197 ? 175.119 212.188 231.504 1.00 93.65 1197 LEU C CA 1
ATOM 10100 C C . LEU B 2 1197 ? 173.624 212.176 231.871 1.00 93.74 1197 LEU C C 1
ATOM 10101 O O . LEU B 2 1197 ? 173.147 211.178 232.412 1.00 94.26 1197 LEU C O 1
ATOM 10106 N N . ASP B 2 1198 ? 172.890 213.269 231.600 1.00 93.86 1198 ASP C N 1
ATOM 10107 C CA . ASP B 2 1198 ? 171.481 213.459 231.949 1.00 93.46 1198 ASP C CA 1
ATOM 10108 C C . ASP B 2 1198 ? 171.174 213.346 233.455 1.00 92.26 1198 ASP C C 1
ATOM 10109 O O . ASP B 2 1198 ? 170.014 213.132 233.819 1.00 92.76 1198 ASP C O 1
ATOM 10114 N N . ARG B 2 1199 ? 172.178 213.505 234.348 1.00 90.63 1199 ARG C N 1
ATOM 10115 C CA . ARG B 2 1199 ? 172.032 213.289 235.792 1.00 89.34 1199 ARG C CA 1
ATOM 10116 C C . ARG B 2 1199 ? 172.539 214.495 236.606 1.00 87.68 1199 ARG C C 1
ATOM 10117 O O . ARG B 2 1199 ? 173.277 215.336 236.097 1.00 87.87 1199 ARG C O 1
ATOM 10125 N N . THR B 2 1200 ? 172.197 214.551 237.899 1.00 85.60 1200 THR C N 1
ATOM 10126 C CA . THR B 2 1200 ? 172.803 215.504 238.830 1.00 83.99 1200 THR C CA 1
ATOM 10127 C C . THR B 2 1200 ? 174.024 214.859 239.503 1.00 82.21 1200 THR C C 1
ATOM 10128 O O . THR B 2 1200 ? 174.043 213.643 239.652 1.00 82.07 1200 THR C O 1
ATOM 10132 N N . PRO B 2 1201 ? 175.081 215.597 239.948 1.00 80.61 1201 PRO C N 1
ATOM 10133 C CA . PRO B 2 1201 ? 176.274 214.965 240.508 1.00 79.44 1201 PRO C CA 1
ATOM 10134 C C . PRO B 2 1201 ? 176.043 213.945 241.620 1.00 78.52 1201 PRO C C 1
ATOM 10135 O O . PRO B 2 1201 ? 176.674 212.900 241.558 1.00 78.83 1201 PRO C O 1
ATOM 10139 N N . PRO B 2 1202 ? 175.131 214.148 242.609 1.00 77.46 1202 PRO C N 1
ATOM 10140 C CA . PRO B 2 1202 ? 174.818 213.119 243.610 1.00 76.02 1202 PRO C CA 1
ATOM 10141 C C . PRO B 2 1202 ? 174.380 211.763 243.057 1.00 74.50 1202 PRO C C 1
ATOM 10142 O O . PRO B 2 1202 ? 174.774 210.739 243.604 1.00 74.32 1202 PRO C O 1
ATOM 10146 N N . GLU B 2 1203 ? 173.628 211.751 241.949 1.00 73.19 1203 GLU C N 1
ATOM 10147 C CA . GLU B 2 1203 ? 173.227 210.504 241.301 1.00 72.15 1203 GLU C CA 1
ATOM 10148 C C . GLU B 2 1203 ? 174.423 209.771 240.685 1.00 70.49 1203 GLU C C 1
ATOM 10149 O O . GLU B 2 1203 ? 174.483 208.536 240.722 1.00 70.55 1203 GLU C O 1
ATOM 10155 N N . VAL B 2 1204 ? 175.368 210.529 240.112 1.00 68.26 1204 VAL C N 1
ATOM 10156 C CA . VAL B 2 1204 ? 176.608 209.983 239.575 1.00 66.62 1204 VAL C CA 1
ATOM 10157 C C . VAL B 2 1204 ? 177.449 209.393 240.709 1.00 65.49 1204 VAL C C 1
ATOM 10158 O O . VAL B 2 1204 ? 177.836 208.231 240.626 1.00 65.02 1204 VAL C O 1
ATOM 10162 N N . SER B 2 1205 ? 177.683 210.164 241.783 1.00 65.17 1205 SER C N 1
ATOM 10163 C CA . SER B 2 1205 ? 178.388 209.709 242.978 1.00 64.85 1205 SER C CA 1
ATOM 10164 C C . SER B 2 1205 ? 177.756 208.449 243.572 1.00 64.80 1205 SER C C 1
ATOM 10165 O O . SER B 2 1205 ? 178.470 207.492 243.868 1.00 64.76 1205 SER C O 1
ATOM 10168 N N . LYS B 2 1206 ? 176.420 208.412 243.689 1.00 64.86 1206 LYS C N 1
ATOM 10169 C CA . LYS B 2 1206 ? 175.721 207.237 244.185 1.00 65.17 1206 LYS C CA 1
ATOM 10170 C C . LYS B 2 1206 ? 175.907 206.019 243.275 1.00 64.27 1206 LYS C C 1
ATOM 10171 O O . LYS B 2 1206 ? 176.138 204.931 243.774 1.00 64.01 1206 LYS C O 1
ATOM 10177 N N . LYS B 2 1207 ? 175.830 206.177 241.950 1.00 63.26 1207 LYS C N 1
ATOM 10178 C CA . LYS B 2 1207 ? 175.977 205.035 241.055 1.00 62.49 1207 LYS C CA 1
ATOM 10179 C C . LYS B 2 1207 ? 177.402 204.467 241.078 1.00 61.61 1207 LYS C C 1
ATOM 10180 O O . LYS B 2 1207 ? 177.576 203.261 240.926 1.00 61.26 1207 LYS C O 1
ATOM 10186 N N . LEU B 2 1208 ? 178.405 205.320 241.348 1.00 60.96 1208 LEU C N 1
ATOM 10187 C CA . LEU B 2 1208 ? 179.780 204.921 241.647 1.00 60.65 1208 LEU C CA 1
ATOM 10188 C C . LEU B 2 1208 ? 179.876 204.149 242.972 1.00 61.03 1208 LEU C C 1
ATOM 10189 O O . LEU B 2 1208 ? 180.483 203.075 242.999 1.00 60.57 1208 LEU C O 1
ATOM 10194 N N . GLU B 2 1209 ? 179.277 204.658 244.065 1.00 62.07 1209 GLU C N 1
ATOM 10195 C CA . GLU B 2 1209 ? 179.239 203.954 245.349 1.00 62.57 1209 GLU C CA 1
ATOM 10196 C C . GLU B 2 1209 ? 178.546 202.586 245.231 1.00 61.86 1209 GLU C C 1
ATOM 10197 O O . GLU B 2 1209 ? 179.032 201.596 245.788 1.00 61.80 1209 GLU C O 1
ATOM 10203 N N . ASP B 2 1210 ? 177.418 202.522 244.502 1.00 61.59 1210 ASP C N 1
ATOM 10204 C CA . ASP B 2 1210 ? 176.597 201.322 244.327 1.00 61.56 1210 ASP C CA 1
ATOM 10205 C C . ASP B 2 1210 ? 177.413 200.185 243.704 1.00 60.34 1210 ASP C C 1
ATOM 10206 O O . ASP B 2 1210 ? 177.391 199.064 244.205 1.00 60.47 1210 ASP C O 1
ATOM 10211 N N . ILE B 2 1211 ? 178.151 200.451 242.619 1.00 58.78 1211 ILE C N 1
ATOM 10212 C CA . ILE B 2 1211 ? 178.935 199.392 241.997 1.00 57.62 1211 ILE C CA 1
ATOM 10213 C C . ILE B 2 1211 ? 180.105 198.937 242.877 1.00 56.66 1211 ILE C C 1
ATOM 10214 O O . ILE B 2 1211 ? 180.364 197.741 242.932 1.00 56.06 1211 ILE C O 1
ATOM 10219 N N . ARG B 2 1212 ? 180.789 199.837 243.598 1.00 56.14 1212 ARG C N 1
ATOM 10220 C CA . ARG B 2 1212 ? 181.821 199.428 244.554 1.00 56.31 1212 ARG C CA 1
ATOM 10221 C C . ARG B 2 1212 ? 181.286 198.525 245.677 1.00 57.39 1212 ARG C C 1
ATOM 10222 O O . ARG B 2 1212 ? 181.646 197.354 245.735 1.00 57.51 1212 ARG C O 1
ATOM 10230 N N . THR B 2 1213 ? 180.248 198.976 246.389 1.00 58.08 1213 THR C N 1
ATOM 10231 C CA . THR B 2 1213 ? 179.655 198.229 247.497 1.00 58.65 1213 THR C CA 1
ATOM 10232 C C . THR B 2 1213 ? 179.047 196.880 247.083 1.00 58.79 1213 THR C C 1
ATOM 10233 O O . THR B 2 1213 ? 178.993 195.973 247.907 1.00 58.95 1213 THR C O 1
ATOM 10237 N N . ARG B 2 1214 ? 178.626 196.705 245.821 1.00 60.00 1214 ARG C N 1
ATOM 10238 C CA . ARG B 2 1214 ? 178.050 195.457 245.317 1.00 61.30 1214 ARG C CA 1
ATOM 10239 C C . ARG B 2 1214 ? 179.036 194.276 245.323 1.00 61.17 1214 ARG C C 1
ATOM 10240 O O . ARG B 2 1214 ? 178.611 193.118 245.407 1.00 61.28 1214 ARG C O 1
ATOM 10248 N N . TYR B 2 1215 ? 180.340 194.556 245.199 1.00 61.43 1215 TYR C N 1
ATOM 10249 C CA . TYR B 2 1215 ? 181.365 193.516 245.150 1.00 62.33 1215 TYR C CA 1
ATOM 10250 C C . TYR B 2 1215 ? 182.460 193.838 246.164 1.00 63.62 1215 TYR C C 1
ATOM 10251 O O . TYR B 2 1215 ? 182.719 193.058 247.078 1.00 64.56 1215 TYR C O 1
ATOM 10260 N N . ALA B 2 1216 ? 183.104 194.998 245.979 1.00 65.74 1216 ALA C N 1
ATOM 10261 C CA . ALA B 2 1216 ? 184.129 195.479 246.897 1.00 67.59 1216 ALA C CA 1
ATOM 10262 C C . ALA B 2 1216 ? 183.473 195.962 248.189 1.00 69.44 1216 ALA C C 1
ATOM 10263 O O . ALA B 2 1216 ? 182.266 196.163 248.232 1.00 69.85 1216 ALA C O 1
ATOM 10265 N N . PHE B 2 1217 ? 184.276 196.121 249.243 1.00 71.95 1217 PHE C N 1
ATOM 10266 C CA . PHE B 2 1217 ? 183.788 196.635 250.512 1.00 73.98 1217 PHE C CA 1
ATOM 10267 C C . PHE B 2 1217 ? 183.208 198.036 250.293 1.00 75.30 1217 PHE C C 1
ATOM 10268 O O . PHE B 2 1217 ? 182.057 198.312 250.633 1.00 76.41 1217 PHE C O 1
ATOM 10277 N N . GLU C 3 12 ? 211.047 205.823 204.715 1.00 127.99 12 GLU E N 1
ATOM 10278 C CA . GLU C 3 12 ? 211.290 207.236 204.290 1.00 127.59 12 GLU E CA 1
ATOM 10279 C C . GLU C 3 12 ? 212.479 207.807 205.054 1.00 127.39 12 GLU E C 1
ATOM 10280 O O . GLU C 3 12 ? 212.763 207.375 206.172 1.00 127.34 12 GLU E O 1
ATOM 10286 N N . HIS C 3 13 ? 213.130 208.820 204.469 1.00 126.90 13 HIS E N 1
ATOM 10287 C CA . HIS C 3 13 ? 214.357 209.416 204.995 1.00 125.96 13 HIS E CA 1
ATOM 10288 C C . HIS C 3 13 ? 214.231 209.838 206.465 1.00 123.84 13 HIS E C 1
ATOM 10289 O O . HIS C 3 13 ? 215.093 209.523 207.293 1.00 123.38 13 HIS E O 1
ATOM 10296 N N . LEU C 3 14 ? 213.128 210.527 206.791 1.00 121.30 14 LEU E N 1
ATOM 10297 C CA . LEU C 3 14 ? 212.891 211.151 208.091 1.00 118.74 14 LEU E CA 1
ATOM 10298 C C . LEU C 3 14 ? 212.850 210.145 209.249 1.00 115.78 14 LEU E C 1
ATOM 10299 O O . LEU C 3 14 ? 213.040 210.534 210.406 1.00 115.17 14 LEU E O 1
ATOM 10304 N N . GLN C 3 15 ? 212.614 208.861 208.947 1.00 111.83 15 GLN E N 1
ATOM 10305 C CA . GLN C 3 15 ? 212.664 207.785 209.934 1.00 107.75 15 GLN E CA 1
ATOM 10306 C C . GLN C 3 15 ? 214.045 207.691 210.596 1.00 104.96 15 GLN E C 1
ATOM 10307 O O . GLN C 3 15 ? 214.132 207.294 211.760 1.00 104.62 15 GLN E O 1
ATOM 10313 N N . SER C 3 16 ? 215.105 208.125 209.883 1.00 101.36 16 SER E N 1
ATOM 10314 C CA . SER C 3 16 ? 216.490 208.167 210.359 1.00 97.90 16 SER E CA 1
ATOM 10315 C C . SER C 3 16 ? 216.698 209.115 211.544 1.00 94.52 16 SER E C 1
ATOM 10316 O O . SER C 3 16 ? 217.705 208.992 212.250 1.00 94.43 16 SER E O 1
ATOM 10319 N N . LYS C 3 17 ? 215.779 210.073 211.760 1.00 90.60 17 LYS E N 1
ATOM 10320 C CA . LYS C 3 17 ? 215.754 210.895 212.975 1.00 86.53 17 LYS E CA 1
ATOM 10321 C C . LYS C 3 17 ? 215.649 210.025 214.237 1.00 81.90 17 LYS E C 1
ATOM 10322 O O . LYS C 3 17 ? 216.055 210.443 215.327 1.00 81.50 17 LYS E O 1
ATOM 10328 N N . TYR C 3 18 ? 215.115 208.808 214.064 1.00 75.59 18 TYR E N 1
ATOM 10329 C CA . TYR C 3 18 ? 214.755 207.882 215.128 1.00 70.01 18 TYR E CA 1
ATOM 10330 C C . TYR C 3 18 ? 215.669 206.651 215.115 1.00 66.10 18 TYR E C 1
ATOM 10331 O O . TYR C 3 18 ? 215.605 205.818 214.212 1.00 65.81 18 TYR E O 1
ATOM 10340 N N . ILE C 3 19 ? 216.487 206.510 216.165 1.00 61.74 19 ILE E N 1
ATOM 10341 C CA . ILE C 3 19 ? 217.392 205.377 216.334 1.00 58.26 19 ILE E CA 1
ATOM 10342 C C . ILE C 3 19 ? 216.591 204.097 216.580 1.00 55.11 19 ILE E C 1
ATOM 10343 O O . ILE C 3 19 ? 215.589 204.118 217.284 1.00 54.93 19 ILE E O 1
ATOM 10348 N N . GLY C 3 20 ? 217.050 202.981 215.997 1.00 51.95 20 GLY E N 1
ATOM 10349 C CA . GLY C 3 20 ? 216.415 201.684 216.182 1.00 48.52 20 GLY E CA 1
ATOM 10350 C C . GLY C 3 20 ? 215.456 201.289 215.055 1.00 46.59 20 GLY E C 1
ATOM 10351 O O . GLY C 3 20 ? 215.016 200.143 215.001 1.00 46.48 20 GLY E O 1
ATOM 10352 N N . THR C 3 21 ? 215.173 202.213 214.127 1.00 45.26 21 THR E N 1
ATOM 10353 C CA . THR C 3 21 ? 214.606 201.867 212.825 1.00 44.19 21 THR E CA 1
ATOM 10354 C C . THR C 3 21 ? 215.592 201.010 212.024 1.00 43.38 21 THR E C 1
ATOM 10355 O O . THR C 3 21 ? 216.769 200.907 212.368 1.00 43.91 21 THR E O 1
ATOM 10359 N N . GLY C 3 22 ? 215.103 200.388 210.942 1.00 42.25 22 GLY E N 1
ATOM 10360 C CA . GLY C 3 22 ? 215.924 199.579 210.054 1.00 41.56 22 GLY E CA 1
ATOM 10361 C C . GLY C 3 22 ? 215.640 199.836 208.574 1.00 40.79 22 GLY E C 1
ATOM 10362 O O . GLY C 3 22 ? 214.905 200.756 208.214 1.00 41.20 22 GLY E O 1
ATOM 10363 N N . HIS C 3 23 ? 216.293 199.047 207.716 1.00 40.58 23 HIS E N 1
ATOM 10364 C CA . HIS C 3 23 ? 216.254 199.183 206.268 1.00 40.45 23 HIS E CA 1
ATOM 10365 C C . HIS C 3 23 ? 216.654 197.845 205.645 1.00 40.16 23 HIS E C 1
ATOM 10366 O O . HIS C 3 23 ? 217.065 196.948 206.364 1.00 40.11 23 HIS E O 1
ATOM 10373 N N . ALA C 3 24 ? 216.553 197.702 204.320 1.00 40.14 24 ALA E N 1
ATOM 10374 C CA . ALA C 3 24 ? 216.670 196.404 203.663 1.00 40.26 24 ALA E CA 1
ATOM 10375 C C . ALA C 3 24 ? 218.013 195.685 203.885 1.00 40.38 24 ALA E C 1
ATOM 10376 O O . ALA C 3 24 ? 218.081 194.472 203.693 1.00 40.68 24 ALA E O 1
ATOM 10378 N N . ASP C 3 25 ? 219.084 196.399 204.272 1.00 40.97 25 ASP E N 1
ATOM 10379 C CA . ASP C 3 25 ? 220.379 195.790 204.560 1.00 41.66 25 ASP E CA 1
ATOM 10380 C C . ASP C 3 25 ? 220.718 195.752 206.059 1.00 41.18 25 ASP E C 1
ATOM 10381 O O . ASP C 3 25 ? 221.872 195.539 206.422 1.00 41.45 25 ASP E O 1
ATOM 10386 N N . THR C 3 26 ? 219.711 195.916 206.927 1.00 40.29 26 THR E N 1
ATOM 10387 C CA . THR C 3 26 ? 219.809 195.662 208.362 1.00 39.57 26 THR E CA 1
ATOM 10388 C C . THR C 3 26 ? 220.036 194.168 208.599 1.00 38.72 26 THR E C 1
ATOM 10389 O O . THR C 3 26 ? 219.258 193.330 208.147 1.00 38.76 26 THR E O 1
ATOM 10393 N N . THR C 3 27 ? 221.093 193.853 209.356 1.00 38.23 27 THR E N 1
ATOM 10394 C CA . THR C 3 27 ? 221.514 192.499 209.719 1.00 38.14 27 THR E CA 1
ATOM 10395 C C . THR C 3 27 ? 220.810 191.967 210.977 1.00 37.91 27 THR E C 1
ATOM 10396 O O . THR C 3 27 ? 220.207 192.722 211.732 1.00 38.20 27 THR E O 1
ATOM 10400 N N . LYS C 3 28 ? 220.941 190.655 211.249 1.00 37.82 28 LYS E N 1
ATOM 10401 C CA . LYS C 3 28 ? 220.483 190.055 212.499 1.00 37.31 28 LYS E CA 1
ATOM 10402 C C . LYS C 3 28 ? 221.058 190.784 213.718 1.00 36.67 28 LYS E C 1
ATOM 10403 O O . LYS C 3 28 ? 220.304 191.132 214.634 1.00 36.68 28 LYS E O 1
ATOM 10409 N N . TRP C 3 29 ? 222.379 191.029 213.713 1.00 35.96 29 TRP E N 1
ATOM 10410 C CA . TRP C 3 29 ? 223.072 191.675 214.823 1.00 35.46 29 TRP E CA 1
ATOM 10411 C C . TRP C 3 29 ? 222.555 193.098 215.065 1.00 35.26 29 TRP E C 1
ATOM 10412 O O . TRP C 3 29 ? 222.205 193.423 216.191 1.00 34.95 29 TRP E O 1
ATOM 10423 N N . GLU C 3 30 ? 222.459 193.939 214.027 1.00 35.33 30 GLU E N 1
ATOM 10424 C CA . GLU C 3 30 ? 221.969 195.310 214.183 1.00 35.25 30 GLU E CA 1
ATOM 10425 C C . GLU C 3 30 ? 220.571 195.342 214.808 1.00 34.30 30 GLU E C 1
ATOM 10426 O O . GLU C 3 30 ? 220.330 196.136 215.721 1.00 34.50 30 GLU E O 1
ATOM 10432 N N . TRP C 3 31 ? 219.665 194.485 214.314 1.00 32.68 31 TRP E N 1
ATOM 10433 C CA . TRP C 3 31 ? 218.279 194.397 214.760 1.00 31.55 31 TRP E CA 1
ATOM 10434 C C . TRP C 3 31 ? 218.097 193.907 216.202 1.00 31.24 31 TRP E C 1
ATOM 10435 O O . TRP C 3 31 ? 217.603 194.654 217.035 1.00 30.85 31 TRP E O 1
ATOM 10446 N N . LEU C 3 32 ? 218.840 192.850 216.558 1.00 30.56 32 LEU E N 1
ATOM 10447 C CA . LEU C 3 32 ? 218.820 192.331 217.920 1.00 30.15 32 LEU E CA 1
ATOM 10448 C C . LEU C 3 32 ? 219.454 193.293 218.930 1.00 29.74 32 LEU E C 1
ATOM 10449 O O . LEU C 3 32 ? 218.919 193.451 220.018 1.00 29.96 32 LEU E O 1
ATOM 10454 N N . VAL C 3 33 ? 220.535 193.990 218.571 1.00 29.62 33 VAL E N 1
ATOM 10455 C CA . VAL C 3 33 ? 221.142 194.995 219.439 1.00 29.61 33 VAL E CA 1
ATOM 10456 C C . VAL C 3 33 ? 220.172 196.138 219.744 1.00 29.65 33 VAL E C 1
ATOM 10457 O O . VAL C 3 33 ? 220.113 196.591 220.879 1.00 29.67 33 VAL E O 1
ATOM 10461 N N . ASN C 3 34 ? 219.347 196.541 218.770 1.00 29.65 34 ASN E N 1
ATOM 10462 C CA . ASN C 3 34 ? 218.287 197.504 219.037 1.00 29.73 34 ASN E CA 1
ATOM 10463 C C . ASN C 3 34 ? 217.180 196.914 219.913 1.00 29.68 34 ASN E C 1
ATOM 10464 O O . ASN C 3 34 ? 216.752 197.574 220.844 1.00 29.73 34 ASN E O 1
ATOM 10469 N N . GLN C 3 35 ? 216.762 195.664 219.692 1.00 29.42 35 GLN E N 1
ATOM 10470 C CA . GLN C 3 35 ? 215.789 195.035 220.580 1.00 29.62 35 GLN E CA 1
ATOM 10471 C C . GLN C 3 35 ? 216.271 194.963 222.033 1.00 29.42 35 GLN E C 1
ATOM 10472 O O . GLN C 3 35 ? 215.502 195.244 222.944 1.00 29.40 35 GLN E O 1
ATOM 10478 N N . HIS C 3 36 ? 217.539 194.604 222.258 1.00 29.49 36 HIS E N 1
ATOM 10479 C CA . HIS C 3 36 ? 218.107 194.493 223.593 1.00 29.76 36 HIS E CA 1
ATOM 10480 C C . HIS C 3 36 ? 218.257 195.861 224.261 1.00 29.87 36 HIS E C 1
ATOM 10481 O O . HIS C 3 36 ? 217.840 196.008 225.404 1.00 29.94 36 HIS E O 1
ATOM 10488 N N . ARG C 3 37 ? 218.778 196.870 223.549 1.00 29.95 37 ARG E N 1
ATOM 10489 C CA . ARG C 3 37 ? 218.875 198.230 224.071 1.00 30.32 37 ARG E CA 1
ATOM 10490 C C . ARG C 3 37 ? 217.509 198.831 224.407 1.00 30.43 37 ARG E C 1
ATOM 10491 O O . ARG C 3 37 ? 217.358 199.447 225.457 1.00 30.49 37 ARG E O 1
ATOM 10499 N N . ASP C 3 38 ? 216.505 198.649 223.548 1.00 30.60 38 ASP E N 1
ATOM 10500 C CA . ASP C 3 38 ? 215.157 199.124 223.833 1.00 31.17 38 ASP E CA 1
ATOM 10501 C C . ASP C 3 38 ? 214.561 198.402 225.047 1.00 31.09 38 ASP E C 1
ATOM 10502 O O . ASP C 3 38 ? 213.896 199.036 225.869 1.00 30.86 38 ASP E O 1
ATOM 10507 N N . SER C 3 39 ? 214.809 197.088 225.173 1.00 31.03 39 SER E N 1
ATOM 10508 C CA . SER C 3 39 ? 214.337 196.271 226.288 1.00 31.56 39 SER E CA 1
ATOM 10509 C C . SER C 3 39 ? 214.907 196.780 227.609 1.00 32.02 39 SER E C 1
ATOM 10510 O O . SER C 3 39 ? 214.139 197.055 228.522 1.00 31.60 39 SER E O 1
ATOM 10513 N N . TYR C 3 40 ? 216.222 196.976 227.701 1.00 33.10 40 TYR E N 1
ATOM 10514 C CA . TYR C 3 40 ? 216.860 197.477 228.909 1.00 34.10 40 TYR E CA 1
ATOM 10515 C C . TYR C 3 40 ? 216.359 198.874 229.291 1.00 34.48 40 TYR E C 1
ATOM 10516 O O . TYR C 3 40 ? 216.121 199.126 230.469 1.00 34.23 40 TYR E O 1
ATOM 10525 N N . CYS C 3 41 ? 216.129 199.768 228.322 1.00 34.59 41 CYS E N 1
ATOM 10526 C CA . CYS C 3 41 ? 215.533 201.074 228.596 1.00 35.34 41 CYS E CA 1
ATOM 10527 C C . CYS C 3 41 ? 214.101 200.985 229.123 1.00 35.57 41 CYS E C 1
ATOM 10528 O O . CYS C 3 41 ? 213.707 201.776 229.981 1.00 35.79 41 CYS E O 1
ATOM 10531 N N . SER C 3 42 ? 213.326 200.019 228.620 1.00 35.95 42 SER E N 1
ATOM 10532 C CA . SER C 3 42 ? 211.969 199.730 229.059 1.00 36.44 42 SER E CA 1
ATOM 10533 C C . SER C 3 42 ? 211.973 199.204 230.499 1.00 36.96 42 SER E C 1
ATOM 10534 O O . SER C 3 42 ? 211.245 199.716 231.346 1.00 36.97 42 SER E O 1
ATOM 10537 N N . TYR C 3 43 ? 212.855 198.247 230.807 1.00 37.19 43 TYR E N 1
ATOM 10538 C CA . TYR C 3 43 ? 213.040 197.732 232.158 1.00 37.86 43 TYR E CA 1
ATOM 10539 C C . TYR C 3 43 ? 213.406 198.849 233.145 1.00 38.92 43 TYR E C 1
ATOM 10540 O O . TYR C 3 43 ? 212.922 198.849 234.265 1.00 39.14 43 TYR E O 1
ATOM 10549 N N . MET C 3 44 ? 214.264 199.796 232.745 1.00 40.55 44 MET E N 1
ATOM 10550 C CA . MET C 3 44 ? 214.656 200.944 233.559 1.00 42.11 44 MET E CA 1
ATOM 10551 C C . MET C 3 44 ? 213.479 201.872 233.886 1.00 42.38 44 MET E C 1
ATOM 10552 O O . MET C 3 44 ? 213.474 202.493 234.949 1.00 42.63 44 MET E O 1
ATOM 10557 N N . GLY C 3 45 ? 212.502 201.992 232.975 1.00 42.29 45 GLY E N 1
ATOM 10558 C CA . GLY C 3 45 ? 211.361 202.889 233.125 1.00 42.51 45 GLY E CA 1
ATOM 10559 C C . GLY C 3 45 ? 210.190 202.267 233.887 1.00 42.85 45 GLY E C 1
ATOM 10560 O O . GLY C 3 45 ? 209.621 202.899 234.776 1.00 43.28 45 GLY E O 1
ATOM 10561 N N . HIS C 3 46 ? 209.850 201.021 233.543 1.00 42.84 46 HIS E N 1
ATOM 10562 C CA . HIS C 3 46 ? 208.772 200.270 234.171 1.00 43.53 46 HIS E CA 1
ATOM 10563 C C . HIS C 3 46 ? 209.183 199.763 235.551 1.00 43.56 46 HIS E C 1
ATOM 10564 O O . HIS C 3 46 ? 209.887 198.763 235.680 1.00 43.62 46 HIS E O 1
ATOM 10571 N N . PHE C 3 47 ? 208.720 200.464 236.590 1.00 43.52 47 PHE E N 1
ATOM 10572 C CA . PHE C 3 47 ? 209.092 200.227 237.983 1.00 44.13 47 PHE E CA 1
ATOM 10573 C C . PHE C 3 47 ? 208.759 198.806 238.457 1.00 44.88 47 PHE E C 1
ATOM 10574 O O . PHE C 3 47 ? 209.468 198.268 239.300 1.00 45.36 47 PHE E O 1
ATOM 10582 N N . ASP C 3 48 ? 207.674 198.222 237.936 1.00 45.62 48 ASP E N 1
ATOM 10583 C CA . ASP C 3 48 ? 207.190 196.893 238.288 1.00 46.95 48 ASP E CA 1
ATOM 10584 C C . ASP C 3 48 ? 208.027 195.796 237.625 1.00 46.51 48 ASP E C 1
ATOM 10585 O O . ASP C 3 48 ? 208.358 194.797 238.262 1.00 46.51 48 ASP E O 1
ATOM 10590 N N . LEU C 3 49 ? 208.415 196.011 236.365 1.00 45.52 49 LEU E N 1
ATOM 10591 C CA . LEU C 3 49 ? 209.297 195.120 235.627 1.00 44.94 49 LEU E CA 1
ATOM 10592 C C . LEU C 3 49 ? 210.689 195.096 236.275 1.00 44.09 49 LEU E C 1
ATOM 10593 O O . LEU C 3 49 ? 211.265 194.032 236.475 1.00 43.92 49 LEU E O 1
ATOM 10598 N N . LEU C 3 50 ? 211.181 196.257 236.713 1.00 43.08 50 LEU E N 1
ATOM 10599 C CA . LEU C 3 50 ? 212.382 196.365 237.536 1.00 42.59 50 LEU E CA 1
ATOM 10600 C C . LEU C 3 50 ? 212.230 195.699 238.910 1.00 41.63 50 LEU E C 1
ATOM 10601 O O . LEU C 3 50 ? 213.187 195.086 239.385 1.00 41.46 50 LEU E O 1
ATOM 10606 N N . ASN C 3 51 ? 211.055 195.800 239.554 1.00 40.65 51 ASN E N 1
ATOM 10607 C CA . ASN C 3 51 ? 210.772 195.079 240.794 1.00 39.59 51 ASN E CA 1
ATOM 10608 C C . ASN C 3 51 ? 210.954 193.574 240.579 1.00 38.47 51 ASN E C 1
ATOM 10609 O O . ASN C 3 51 ? 211.636 192.917 241.358 1.00 38.23 51 ASN E O 1
ATOM 10614 N N . TYR C 3 52 ? 210.347 193.033 239.517 1.00 37.27 52 TYR E N 1
ATOM 10615 C CA . TYR C 3 52 ? 210.349 191.609 239.213 1.00 36.49 52 TYR E CA 1
ATOM 10616 C C . TYR C 3 52 ? 211.774 191.051 239.129 1.00 35.66 52 TYR E C 1
ATOM 10617 O O . TYR C 3 52 ? 212.082 190.033 239.737 1.00 35.56 52 TYR E O 1
ATOM 10626 N N . PHE C 3 53 ? 212.663 191.748 238.424 1.00 34.61 53 PHE E N 1
ATOM 10627 C CA . PHE C 3 53 ? 214.044 191.317 238.255 1.00 34.15 53 PHE E CA 1
ATOM 10628 C C . PHE C 3 53 ? 214.847 191.418 239.552 1.00 33.43 53 PHE E C 1
ATOM 10629 O O . PHE C 3 53 ? 215.617 190.512 239.849 1.00 33.24 53 PHE E O 1
ATOM 10637 N N . ALA C 3 54 ? 214.661 192.485 240.338 1.00 33.26 54 ALA E N 1
ATOM 10638 C CA . ALA C 3 54 ? 215.301 192.634 241.640 1.00 33.31 54 ALA E CA 1
ATOM 10639 C C . ALA C 3 54 ? 214.927 191.501 242.606 1.00 33.33 54 ALA E C 1
ATOM 10640 O O . ALA C 3 54 ? 215.795 190.948 243.275 1.00 33.45 54 ALA E O 1
ATOM 10642 N N . ILE C 3 55 ? 213.655 191.094 242.643 1.00 33.86 55 ILE E N 1
ATOM 10643 C CA . ILE C 3 55 ? 213.194 190.004 243.499 1.00 34.84 55 ILE E CA 1
ATOM 10644 C C . ILE C 3 55 ? 213.725 188.655 242.998 1.00 35.55 55 ILE E C 1
ATOM 10645 O O . ILE C 3 55 ? 214.167 187.830 243.799 1.00 35.61 55 ILE E O 1
ATOM 10650 N N . ALA C 3 56 ? 213.687 188.430 241.678 1.00 36.24 56 ALA E N 1
ATOM 10651 C CA . ALA C 3 56 ? 214.137 187.192 241.054 1.00 37.27 56 ALA E CA 1
ATOM 10652 C C . ALA C 3 56 ? 215.640 186.950 241.233 1.00 38.19 56 ALA E C 1
ATOM 10653 O O . ALA C 3 56 ? 216.043 185.815 241.452 1.00 38.20 56 ALA E O 1
ATOM 10655 N N . GLU C 3 57 ? 216.461 188.007 241.164 1.00 39.34 57 GLU E N 1
ATOM 10656 C CA . GLU C 3 57 ? 217.903 187.919 241.361 1.00 40.51 57 GLU E CA 1
ATOM 10657 C C . GLU C 3 57 ? 218.324 188.058 242.827 1.00 40.83 57 GLU E C 1
ATOM 10658 O O . GLU C 3 57 ? 219.482 187.804 243.139 1.00 40.97 57 GLU E O 1
ATOM 10664 N N . ASN C 3 58 ? 217.415 188.466 243.727 1.00 41.10 58 ASN E N 1
ATOM 10665 C CA . ASN C 3 58 ? 217.741 188.818 245.107 1.00 42.00 58 ASN E CA 1
ATOM 10666 C C . ASN C 3 58 ? 218.762 189.961 245.187 1.00 42.72 58 ASN E C 1
ATOM 10667 O O . ASN C 3 58 ? 219.667 189.984 246.025 1.00 43.31 58 ASN E O 1
ATOM 10672 N N . GLU C 3 59 ? 218.582 190.940 244.311 1.00 43.39 59 GLU E N 1
ATOM 10673 C CA . GLU C 3 59 ? 219.547 192.013 244.153 1.00 44.19 59 GLU E CA 1
ATOM 10674 C C . GLU C 3 59 ? 218.855 193.369 244.309 1.00 43.37 59 GLU E C 1
ATOM 10675 O O . GLU C 3 59 ? 217.628 193.488 244.309 1.00 42.97 59 GLU E O 1
ATOM 10681 N N . SER C 3 60 ? 219.626 194.387 244.724 1.00 43.25 60 SER E N 1
ATOM 10682 C CA . SER C 3 60 ? 219.057 195.710 244.970 1.00 42.85 60 SER E CA 1
ATOM 10683 C C . SER C 3 60 ? 218.609 196.349 243.657 1.00 42.94 60 SER E C 1
ATOM 10684 O O . SER C 3 60 ? 219.284 196.205 242.643 1.00 42.97 60 SER E O 1
ATOM 10687 N N . LYS C 3 61 ? 217.513 197.120 243.677 1.00 42.93 61 LYS E N 1
ATOM 10688 C CA . LYS C 3 61 ? 217.029 197.807 242.483 1.00 42.67 61 LYS E CA 1
ATOM 10689 C C . LYS C 3 61 ? 218.094 198.722 241.879 1.00 41.73 61 LYS E C 1
ATOM 10690 O O . LYS C 3 61 ? 218.186 198.831 240.661 1.00 41.70 61 LYS E O 1
ATOM 10696 N N . ALA C 3 62 ? 218.940 199.324 242.725 1.00 40.99 62 ALA E N 1
ATOM 10697 C CA . ALA C 3 62 ? 220.043 200.165 242.274 1.00 40.39 62 ALA E CA 1
ATOM 10698 C C . ALA C 3 62 ? 221.132 199.366 241.545 1.00 40.32 62 ALA E C 1
ATOM 10699 O O . ALA C 3 62 ? 221.678 199.872 240.568 1.00 40.35 62 ALA E O 1
ATOM 10701 N N . ARG C 3 63 ? 221.450 198.137 241.986 1.00 40.28 63 ARG E N 1
ATOM 10702 C CA . ARG C 3 63 ? 222.397 197.285 241.277 1.00 40.35 63 ARG E CA 1
ATOM 10703 C C . ARG C 3 63 ? 221.775 196.689 240.013 1.00 39.75 63 ARG E C 1
ATOM 10704 O O . ARG C 3 63 ? 222.446 196.647 238.998 1.00 39.49 63 ARG E O 1
ATOM 10712 N N . VAL C 3 64 ? 220.497 196.295 240.027 1.00 39.15 64 VAL E N 1
ATOM 10713 C CA . VAL C 3 64 ? 219.805 195.864 238.814 1.00 38.91 64 VAL E CA 1
ATOM 10714 C C . VAL C 3 64 ? 219.859 196.948 237.731 1.00 39.03 64 VAL E C 1
ATOM 10715 O O . VAL C 3 64 ? 220.258 196.645 236.610 1.00 38.88 64 VAL E O 1
ATOM 10719 N N . ARG C 3 65 ? 219.515 198.209 238.054 1.00 40.03 65 ARG E N 1
ATOM 10720 C CA . ARG C 3 65 ? 219.631 199.335 237.127 1.00 40.99 65 ARG E CA 1
ATOM 10721 C C . ARG C 3 65 ? 221.059 199.503 236.604 1.00 40.72 65 ARG E C 1
ATOM 10722 O O . ARG C 3 65 ? 221.249 199.664 235.402 1.00 40.87 65 ARG E O 1
ATOM 10730 N N . PHE C 3 66 ? 222.060 199.455 237.488 1.00 40.21 66 PHE E N 1
ATOM 10731 C CA . PHE C 3 66 ? 223.458 199.569 237.100 1.00 40.38 66 PHE E CA 1
ATOM 10732 C C . PHE C 3 66 ? 223.873 198.446 236.151 1.00 40.33 66 PHE E C 1
ATOM 10733 O O . PHE C 3 66 ? 224.440 198.733 235.104 1.00 40.24 66 PHE E O 1
ATOM 10741 N N . ASN C 3 67 ? 223.534 197.192 236.468 1.00 40.12 67 ASN E N 1
ATOM 10742 C CA . ASN C 3 67 ? 223.825 196.037 235.628 1.00 40.23 67 ASN E CA 1
ATOM 10743 C C . ASN C 3 67 ? 223.175 196.159 234.244 1.00 40.13 67 ASN E C 1
ATOM 10744 O O . ASN C 3 67 ? 223.787 195.775 233.250 1.00 40.13 67 ASN E O 1
ATOM 10749 N N . LEU C 3 68 ? 221.948 196.697 234.166 1.00 40.07 68 LEU E N 1
ATOM 10750 C CA . LEU C 3 68 ? 221.282 196.947 232.891 1.00 40.44 68 LEU E CA 1
ATOM 10751 C C . LEU C 3 68 ? 222.011 198.022 232.086 1.00 40.56 68 LEU E C 1
ATOM 10752 O O . LEU C 3 68 ? 222.236 197.841 230.899 1.00 40.62 68 LEU E O 1
ATOM 10757 N N . MET C 3 69 ? 222.412 199.123 232.721 1.00 41.41 69 MET E N 1
ATOM 10758 C CA . MET C 3 69 ? 223.196 200.161 232.066 1.00 42.25 69 MET E CA 1
ATOM 10759 C C . MET C 3 69 ? 224.539 199.636 231.544 1.00 42.58 69 MET E C 1
ATOM 10760 O O . MET C 3 69 ? 224.905 199.951 230.420 1.00 42.61 69 MET E O 1
ATOM 10765 N N . GLU C 3 70 ? 225.249 198.792 232.306 1.00 43.36 70 GLU E N 1
ATOM 10766 C CA . GLU C 3 70 ? 226.466 198.136 231.835 1.00 44.42 70 GLU E CA 1
ATOM 10767 C C . GLU C 3 70 ? 226.204 197.238 230.614 1.00 44.04 70 GLU E C 1
ATOM 10768 O O . GLU C 3 70 ? 227.013 197.197 229.692 1.00 44.52 70 GLU E O 1
ATOM 10774 N N . LYS C 3 71 ? 225.072 196.522 230.584 1.00 43.88 71 LYS E N 1
ATOM 10775 C CA . LYS C 3 71 ? 224.666 195.695 229.448 1.00 43.91 71 LYS E CA 1
ATOM 10776 C C . LYS C 3 71 ? 224.296 196.497 228.190 1.00 43.14 71 LYS E C 1
ATOM 10777 O O . LYS C 3 71 ? 224.253 195.911 227.116 1.00 42.79 71 LYS E O 1
ATOM 10783 N N . MET C 3 72 ? 224.049 197.812 228.277 1.00 42.50 72 MET E N 1
ATOM 10784 C CA . MET C 3 72 ? 223.663 198.623 227.119 1.00 42.04 72 MET E CA 1
ATOM 10785 C C . MET C 3 72 ? 224.789 198.770 226.091 1.00 41.52 72 MET E C 1
ATOM 10786 O O . MET C 3 72 ? 224.514 198.987 224.910 1.00 41.43 72 MET E O 1
ATOM 10791 N N . LEU C 3 73 ? 226.049 198.672 226.532 1.00 41.37 73 LEU E N 1
ATOM 10792 C CA . LEU C 3 73 ? 227.193 198.928 225.670 1.00 41.48 73 LEU E CA 1
ATOM 10793 C C . LEU C 3 73 ? 227.322 197.860 224.579 1.00 41.33 73 LEU E C 1
ATOM 10794 O O . LEU C 3 73 ? 227.396 198.200 223.397 1.00 41.43 73 LEU E O 1
ATOM 10799 N N . GLN C 3 74 ? 227.331 196.579 224.977 1.00 41.36 74 GLN E N 1
ATOM 10800 C CA . GLN C 3 74 ? 227.524 195.466 224.050 1.00 41.51 74 GLN E CA 1
ATOM 10801 C C . GLN C 3 74 ? 226.555 194.314 224.368 1.00 41.11 74 GLN E C 1
ATOM 10802 O O . GLN C 3 74 ? 226.976 193.206 224.698 1.00 41.71 74 GLN E O 1
ATOM 10808 N N . PRO C 3 75 ? 225.224 194.538 224.232 1.00 40.61 75 PRO E N 1
ATOM 10809 C CA . PRO C 3 75 ? 224.192 193.631 224.739 1.00 40.69 75 PRO E CA 1
ATOM 10810 C C . PRO C 3 75 ? 224.145 192.242 224.111 1.00 40.89 75 PRO E C 1
ATOM 10811 O O . PRO C 3 75 ? 223.650 191.318 224.738 1.00 41.06 75 PRO E O 1
ATOM 10815 N N . CYS C 3 76 ? 224.676 192.096 222.889 1.00 41.44 76 CYS E N 1
ATOM 10816 C CA . CYS C 3 76 ? 224.614 190.824 222.181 1.00 42.09 76 CYS E CA 1
ATOM 10817 C C . CYS C 3 76 ? 225.996 190.231 221.904 1.00 42.62 76 CYS E C 1
ATOM 10818 O O . CYS C 3 76 ? 226.105 189.254 221.169 1.00 42.93 76 CYS E O 1
ATOM 10821 N N . GLY C 3 77 ? 227.059 190.809 222.481 1.00 43.88 77 GLY E N 1
ATOM 10822 C CA . GLY C 3 77 ? 228.428 190.499 222.086 1.00 45.40 77 GLY E CA 1
ATOM 10823 C C . GLY C 3 77 ? 228.847 191.296 220.849 1.00 46.55 77 GLY E C 1
ATOM 10824 O O . GLY C 3 77 ? 228.042 192.047 220.304 1.00 46.28 77 GLY E O 1
ATOM 10825 N N . PRO C 3 78 ? 230.115 191.181 220.374 1.00 48.15 78 PRO E N 1
ATOM 10826 C CA . PRO C 3 78 ? 230.643 192.037 219.306 1.00 49.55 78 PRO E CA 1
ATOM 10827 C C . PRO C 3 78 ? 229.938 191.845 217.964 1.00 51.04 78 PRO E C 1
ATOM 10828 O O . PRO C 3 78 ? 229.369 190.785 217.717 1.00 50.60 78 PRO E O 1
ATOM 10832 N N . PRO C 3 79 ? 229.957 192.861 217.068 1.00 53.30 79 PRO E N 1
ATOM 10833 C CA . PRO C 3 79 ? 229.379 192.761 215.727 1.00 55.87 79 PRO E CA 1
ATOM 10834 C C . PRO C 3 79 ? 229.917 191.556 214.963 1.00 58.78 79 PRO E C 1
ATOM 10835 O O . PRO C 3 79 ? 231.056 191.150 215.175 1.00 58.77 79 PRO E O 1
ATOM 10839 N N . ALA C 3 80 ? 229.061 191.007 214.091 1.00 63.05 80 ALA E N 1
ATOM 10840 C CA . ALA C 3 80 ? 229.174 189.685 213.481 1.00 66.79 80 ALA E CA 1
ATOM 10841 C C . ALA C 3 80 ? 230.600 189.377 213.021 1.00 68.85 80 ALA E C 1
ATOM 10842 O O . ALA C 3 80 ? 231.175 188.369 213.438 1.00 68.96 80 ALA E O 1
ATOM 10844 N N . ASP C 3 81 ? 231.129 190.229 212.127 1.00 71.81 81 ASP E N 1
ATOM 10845 C CA . ASP C 3 81 ? 232.545 190.471 211.877 1.00 74.21 81 ASP E CA 1
ATOM 10846 C C . ASP C 3 81 ? 232.696 191.809 211.126 1.00 75.50 81 ASP E C 1
ATOM 10847 O O . ASP C 3 81 ? 231.654 192.383 210.743 1.00 76.71 81 ASP E O 1
ATOM 10852 N N . ILE D 4 9 ? 207.461 220.284 202.151 1.00 74.77 9 ILE G N 1
ATOM 10853 C CA . ILE D 4 9 ? 208.102 219.393 203.179 1.00 73.87 9 ILE G CA 1
ATOM 10854 C C . ILE D 4 9 ? 207.778 219.977 204.557 1.00 72.22 9 ILE G C 1
ATOM 10855 O O . ILE D 4 9 ? 207.497 221.157 204.646 1.00 72.44 9 ILE G O 1
ATOM 10860 N N . PHE D 4 10 ? 207.727 219.182 205.640 1.00 69.83 10 PHE G N 1
ATOM 10861 C CA . PHE D 4 10 ? 207.557 219.788 206.962 1.00 67.66 10 PHE G CA 1
ATOM 10862 C C . PHE D 4 10 ? 208.918 220.155 207.556 1.00 66.01 10 PHE G C 1
ATOM 10863 O O . PHE D 4 10 ? 209.847 219.353 207.497 1.00 66.16 10 PHE G O 1
ATOM 10871 N N . CYS D 4 11 ? 209.020 221.340 208.181 1.00 64.41 11 CYS G N 1
ATOM 10872 C CA . CYS D 4 11 ? 209.988 221.573 209.244 1.00 63.26 11 CYS G CA 1
ATOM 10873 C C . CYS D 4 11 ? 209.792 220.459 210.274 1.00 63.26 11 CYS G C 1
ATOM 10874 O O . CYS D 4 11 ? 208.678 219.971 210.451 1.00 64.18 11 CYS G O 1
ATOM 10877 N N . ARG D 4 12 ? 210.869 219.985 210.929 1.00 61.56 12 ARG G N 1
ATOM 10878 C CA . ARG D 4 12 ? 210.708 218.994 211.992 1.00 60.17 12 ARG G CA 1
ATOM 10879 C C . ARG D 4 12 ? 211.668 219.238 213.163 1.00 59.03 12 ARG G C 1
ATOM 10880 O O . ARG D 4 12 ? 211.995 218.313 213.911 1.00 59.36 12 ARG G O 1
ATOM 10888 N N . LYS D 4 13 ? 212.081 220.502 213.331 1.00 58.24 13 LYS G N 1
ATOM 10889 C CA . LYS D 4 13 ? 212.778 220.970 214.522 1.00 57.96 13 LYS G CA 1
ATOM 10890 C C . LYS D 4 13 ? 211.877 220.805 215.742 1.00 56.03 13 LYS G C 1
ATOM 10891 O O . LYS D 4 13 ? 210.652 220.827 215.634 1.00 55.75 13 LYS G O 1
ATOM 10897 N N . GLN D 4 14 ? 212.509 220.652 216.910 1.00 54.58 14 GLN G N 1
ATOM 10898 C CA . GLN D 4 14 ? 211.796 220.589 218.172 1.00 53.19 14 GLN G CA 1
ATOM 10899 C C . GLN D 4 14 ? 210.921 221.835 218.364 1.00 52.00 14 GLN G C 1
ATOM 10900 O O . GLN D 4 14 ? 211.347 222.969 218.126 1.00 52.00 14 GLN G O 1
ATOM 10906 N N . ALA D 4 15 ? 209.633 221.601 218.647 1.00 51.04 15 ALA G N 1
ATOM 10907 C CA . ALA D 4 15 ? 208.670 222.675 218.850 1.00 50.35 15 ALA G CA 1
ATOM 10908 C C . ALA D 4 15 ? 208.839 223.312 220.230 1.00 50.12 15 ALA G C 1
ATOM 10909 O O . ALA D 4 15 ? 209.356 222.687 221.156 1.00 50.20 15 ALA G O 1
ATOM 10911 N N . GLY D 4 16 ? 208.366 224.557 220.360 1.00 49.84 16 GLY G N 1
ATOM 10912 C CA . GLY D 4 16 ? 208.503 225.338 221.579 1.00 49.49 16 GLY G CA 1
ATOM 10913 C C . GLY D 4 16 ? 207.174 225.894 222.085 1.00 49.29 16 GLY G C 1
ATOM 10914 O O . GLY D 4 16 ? 206.121 225.274 221.932 1.00 49.08 16 GLY G O 1
ATOM 10915 N N . VAL D 4 17 ? 207.230 227.101 222.664 1.00 49.79 17 VAL G N 1
ATOM 10916 C CA . VAL D 4 17 ? 206.086 227.734 223.308 1.00 50.14 17 VAL G CA 1
ATOM 10917 C C . VAL D 4 17 ? 205.156 228.408 222.298 1.00 50.29 17 VAL G C 1
ATOM 10918 O O . VAL D 4 17 ? 203.961 228.532 222.566 1.00 50.46 17 VAL G O 1
ATOM 10922 N N . ALA D 4 18 ? 205.693 228.821 221.139 1.00 50.45 18 ALA G N 1
ATOM 10923 C CA . ALA D 4 18 ? 204.932 229.518 220.110 1.00 50.43 18 ALA G CA 1
ATOM 10924 C C . ALA D 4 18 ? 203.821 228.638 219.533 1.00 50.58 18 ALA G C 1
ATOM 10925 O O . ALA D 4 18 ? 204.040 227.483 219.167 1.00 50.39 18 ALA G O 1
ATOM 10927 N N . ILE D 4 19 ? 202.623 229.227 219.425 1.00 51.23 19 ILE G N 1
ATOM 10928 C CA . ILE D 4 19 ? 201.439 228.563 218.896 1.00 51.66 19 ILE G CA 1
ATOM 10929 C C . ILE D 4 19 ? 201.383 228.767 217.381 1.00 51.66 19 ILE G C 1
ATOM 10930 O O . ILE D 4 19 ? 201.663 229.857 216.885 1.00 52.14 19 ILE G O 1
ATOM 10935 N N . GLY D 4 20 ? 201.033 227.702 216.647 1.00 51.78 20 GLY G N 1
ATOM 10936 C CA . GLY D 4 20 ? 200.880 227.773 215.203 1.00 52.21 20 GLY G CA 1
ATOM 10937 C C . GLY D 4 20 ? 199.583 228.482 214.818 1.00 52.42 20 GLY G C 1
ATOM 10938 O O . GLY D 4 20 ? 198.588 228.385 215.525 1.00 52.10 20 GLY G O 1
ATOM 10939 N N . ARG D 4 21 ? 199.599 229.177 213.672 1.00 52.80 21 ARG G N 1
ATOM 10940 C CA . ARG D 4 21 ? 198.489 230.008 213.217 1.00 53.49 21 ARG G CA 1
ATOM 10941 C C . ARG D 4 21 ? 198.001 229.576 211.828 1.00 53.54 21 ARG G C 1
ATOM 10942 O O . ARG D 4 21 ? 198.748 228.977 211.063 1.00 53.29 21 ARG G O 1
ATOM 10950 N N . LEU D 4 22 ? 196.743 229.911 211.499 1.00 54.17 22 LEU G N 1
ATOM 10951 C CA . LEU D 4 22 ? 196.147 229.574 210.211 1.00 55.34 22 LEU G CA 1
ATOM 10952 C C . LEU D 4 22 ? 195.490 230.801 209.584 1.00 56.97 22 LEU G C 1
ATOM 10953 O O . LEU D 4 22 ? 194.867 231.569 210.305 1.00 57.09 22 LEU G O 1
ATOM 10958 N N . CYS D 4 23 ? 195.619 230.969 208.254 1.00 59.27 23 CYS G N 1
ATOM 10959 C CA . CYS D 4 23 ? 194.922 232.037 207.539 1.00 61.40 23 CYS G CA 1
ATOM 10960 C C . CYS D 4 23 ? 193.457 231.638 207.341 1.00 63.51 23 CYS G C 1
ATOM 10961 O O . CYS D 4 23 ? 193.125 230.482 207.560 1.00 63.65 23 CYS G O 1
ATOM 10964 N N . GLU D 4 24 ? 192.591 232.578 206.930 1.00 66.60 24 GLU G N 1
ATOM 10965 C CA . GLU D 4 24 ? 191.157 232.318 206.827 1.00 68.59 24 GLU G CA 1
ATOM 10966 C C . GLU D 4 24 ? 190.842 231.180 205.850 1.00 68.97 24 GLU G C 1
ATOM 10967 O O . GLU D 4 24 ? 189.975 230.351 206.136 1.00 69.48 24 GLU G O 1
ATOM 10973 N N . LYS D 4 25 ? 191.527 231.151 204.697 1.00 69.50 25 LYS G N 1
ATOM 10974 C CA . LYS D 4 25 ? 191.267 230.124 203.693 1.00 70.40 25 LYS G CA 1
ATOM 10975 C C . LYS D 4 25 ? 191.604 228.728 204.227 1.00 69.58 25 LYS G C 1
ATOM 10976 O O . LYS D 4 25 ? 190.857 227.779 203.964 1.00 69.82 25 LYS G O 1
ATOM 10982 N N . CYS D 4 26 ? 192.714 228.617 204.979 1.00 68.18 26 CYS G N 1
ATOM 10983 C CA . CYS D 4 26 ? 193.151 227.346 205.548 1.00 66.76 26 CYS G CA 1
ATOM 10984 C C . CYS D 4 26 ? 192.613 227.147 206.967 1.00 64.91 26 CYS G C 1
ATOM 10985 O O . CYS D 4 26 ? 192.959 226.159 207.617 1.00 64.75 26 CYS G O 1
ATOM 10988 N N . ASP D 4 27 ? 191.760 228.071 207.441 1.00 63.56 27 ASP G N 1
ATOM 10989 C CA . ASP D 4 27 ? 191.234 228.030 208.804 1.00 62.31 27 ASP G CA 1
ATOM 10990 C C . ASP D 4 27 ? 190.574 226.676 209.076 1.00 60.68 27 ASP G C 1
ATOM 10991 O O . ASP D 4 27 ? 189.818 226.187 208.240 1.00 60.78 27 ASP G O 1
ATOM 10996 N N . GLY D 4 28 ? 190.852 226.076 210.243 1.00 58.81 28 GLY G N 1
ATOM 10997 C CA . GLY D 4 28 ? 190.263 224.799 210.615 1.00 56.16 28 GLY G CA 1
ATOM 10998 C C . GLY D 4 28 ? 190.834 223.565 209.911 1.00 54.62 28 GLY G C 1
ATOM 10999 O O . GLY D 4 28 ? 190.391 222.466 210.209 1.00 54.52 28 GLY G O 1
ATOM 11000 N N . LYS D 4 29 ? 191.835 223.685 209.052 1.00 53.61 29 LYS G N 1
ATOM 11001 C CA . LYS D 4 29 ? 192.379 222.469 208.459 1.00 53.27 29 LYS G CA 1
ATOM 11002 C C . LYS D 4 29 ? 193.459 221.927 209.384 1.00 51.54 29 LYS G C 1
ATOM 11003 O O . LYS D 4 29 ? 194.055 222.706 210.091 1.00 51.08 29 LYS G O 1
ATOM 11009 N N . CYS D 4 30 ? 193.732 220.621 209.359 1.00 50.07 30 CYS G N 1
ATOM 11010 C CA . CYS D 4 30 ? 194.840 220.060 210.116 1.00 48.74 30 CYS G CA 1
ATOM 11011 C C . CYS D 4 30 ? 196.057 220.182 209.231 1.00 48.79 30 CYS G C 1
ATOM 11012 O O . CYS D 4 30 ? 195.973 219.835 208.085 1.00 49.03 30 CYS G O 1
ATOM 11015 N N . VAL D 4 31 ? 197.146 220.685 209.769 1.00 49.46 31 VAL G N 1
ATOM 11016 C CA . VAL D 4 31 ? 198.357 220.886 209.002 1.00 50.23 31 VAL G CA 1
ATOM 11017 C C . VAL D 4 31 ? 198.860 219.559 208.429 1.00 50.49 31 VAL G C 1
ATOM 11018 O O . VAL D 4 31 ? 199.345 219.544 207.329 1.00 50.89 31 VAL G O 1
ATOM 11022 N N . ILE D 4 32 ? 198.790 218.482 209.186 1.00 50.92 32 ILE G N 1
ATOM 11023 C CA . ILE D 4 32 ? 199.324 217.208 208.757 1.00 51.47 32 ILE G CA 1
ATOM 11024 C C . ILE D 4 32 ? 198.427 216.547 207.718 1.00 51.93 32 ILE G C 1
ATOM 11025 O O . ILE D 4 32 ? 198.914 216.160 206.683 1.00 52.29 32 ILE G O 1
ATOM 11030 N N . CYS D 4 33 ? 197.119 216.464 207.951 1.00 53.04 33 CYS G N 1
ATOM 11031 C CA . CYS D 4 33 ? 196.285 215.648 207.087 1.00 53.90 33 CYS G CA 1
ATOM 11032 C C . CYS D 4 33 ? 195.329 216.445 206.202 1.00 54.97 33 CYS G C 1
ATOM 11033 O O . CYS D 4 33 ? 194.703 215.829 205.361 1.00 55.03 33 CYS G O 1
ATOM 11036 N N . ASP D 4 34 ? 195.176 217.749 206.445 1.00 56.80 34 ASP G N 1
ATOM 11037 C CA . ASP D 4 34 ? 194.310 218.646 205.693 1.00 58.24 34 ASP G CA 1
ATOM 11038 C C . ASP D 4 34 ? 192.843 218.254 205.816 1.00 58.21 34 ASP G C 1
ATOM 11039 O O . ASP D 4 34 ? 192.086 218.495 204.903 1.00 58.83 34 ASP G O 1
ATOM 11044 N N . SER D 4 35 ? 192.453 217.659 206.930 1.00 57.79 35 SER G N 1
ATOM 11045 C CA . SER D 4 35 ? 191.053 217.391 207.177 1.00 57.92 35 SER G CA 1
ATOM 11046 C C . SER D 4 35 ? 190.503 218.534 208.003 1.00 58.04 35 SER G C 1
ATOM 11047 O O . SER D 4 35 ? 191.264 219.170 208.684 1.00 57.76 35 SER G O 1
ATOM 11050 N N . TYR D 4 36 ? 189.195 218.741 207.957 1.00 58.47 36 TYR G N 1
ATOM 11051 C CA . TYR D 4 36 ? 188.589 219.802 208.727 1.00 58.85 36 TYR G CA 1
ATOM 11052 C C . TYR D 4 36 ? 187.819 219.177 209.881 1.00 58.25 36 TYR G C 1
ATOM 11053 O O . TYR D 4 36 ? 187.149 219.898 210.588 1.00 58.32 36 TYR G O 1
ATOM 11062 N N . VAL D 4 37 ? 187.968 217.866 210.096 1.00 57.62 37 VAL G N 1
ATOM 11063 C CA . VAL D 4 37 ? 187.142 217.180 211.090 1.00 57.40 37 VAL G CA 1
ATOM 11064 C C . VAL D 4 37 ? 187.819 217.195 212.457 1.00 57.31 37 VAL G C 1
ATOM 11065 O O . VAL D 4 37 ? 188.995 216.950 212.505 1.00 57.47 37 VAL G O 1
ATOM 11069 N N . ARG D 4 38 ? 187.099 217.601 213.521 1.00 57.39 38 ARG G N 1
ATOM 11070 C CA . ARG D 4 38 ? 187.468 217.506 214.930 1.00 57.13 38 ARG G CA 1
ATOM 11071 C C . ARG D 4 38 ? 188.865 218.050 215.266 1.00 56.43 38 ARG G C 1
ATOM 11072 O O . ARG D 4 38 ? 189.723 217.302 215.644 1.00 56.27 38 ARG G O 1
ATOM 11080 N N . PRO D 4 39 ? 189.164 219.356 215.168 1.00 55.76 39 PRO G N 1
ATOM 11081 C CA . PRO D 4 39 ? 190.440 219.873 215.679 1.00 55.03 39 PRO G CA 1
ATOM 11082 C C . PRO D 4 39 ? 190.609 219.485 217.154 1.00 54.52 39 PRO G C 1
ATOM 11083 O O . PRO D 4 39 ? 189.645 219.685 217.863 1.00 54.94 39 PRO G O 1
ATOM 11087 N N . CYS D 4 40 ? 191.730 218.905 217.629 1.00 53.88 40 CYS G N 1
ATOM 11088 C CA . CYS D 4 40 ? 191.816 218.568 219.062 1.00 53.26 40 CYS G CA 1
ATOM 11089 C C . CYS D 4 40 ? 193.022 219.218 219.762 1.00 51.92 40 CYS G C 1
ATOM 11090 O O . CYS D 4 40 ? 192.841 219.817 220.833 1.00 52.63 40 CYS G O 1
ATOM 11093 N N . THR D 4 41 ? 194.231 219.106 219.180 1.00 50.34 41 THR G N 1
ATOM 11094 C CA . THR D 4 41 ? 195.438 219.569 219.890 1.00 48.88 41 THR G CA 1
ATOM 11095 C C . THR D 4 41 ? 196.010 220.842 219.247 1.00 47.86 41 THR G C 1
ATOM 11096 O O . THR D 4 41 ? 196.139 220.888 218.025 1.00 47.50 41 THR G O 1
ATOM 11100 N N . LEU D 4 42 ? 196.335 221.850 220.072 1.00 47.28 42 LEU G N 1
ATOM 11101 C CA . LEU D 4 42 ? 196.900 223.105 219.580 1.00 47.25 42 LEU G CA 1
ATOM 11102 C C . LEU D 4 42 ? 198.242 222.843 218.897 1.00 46.75 42 LEU G C 1
ATOM 11103 O O . LEU D 4 42 ? 199.068 222.135 219.468 1.00 46.95 42 LEU G O 1
ATOM 11108 N N . VAL D 4 43 ? 198.445 223.387 217.685 1.00 46.51 43 VAL G N 1
ATOM 11109 C CA . VAL D 4 43 ? 199.728 223.227 216.989 1.00 46.32 43 VAL G CA 1
ATOM 11110 C C . VAL D 4 43 ? 200.771 224.116 217.665 1.00 47.04 43 VAL G C 1
ATOM 11111 O O . VAL D 4 43 ? 200.447 225.253 218.009 1.00 47.22 43 VAL G O 1
ATOM 11115 N N . ARG D 4 44 ? 201.990 223.587 217.872 1.00 47.93 44 ARG G N 1
ATOM 11116 C CA . ARG D 4 44 ? 203.087 224.368 218.440 1.00 49.11 44 ARG G CA 1
ATOM 11117 C C . ARG D 4 44 ? 204.222 224.421 217.419 1.00 49.31 44 ARG G C 1
ATOM 11118 O O . ARG D 4 44 ? 204.505 223.383 216.822 1.00 48.92 44 ARG G O 1
ATOM 11126 N N . ILE D 4 45 ? 204.831 225.600 217.194 1.00 50.30 45 ILE G N 1
ATOM 11127 C CA . ILE D 4 45 ? 205.862 225.706 216.152 1.00 51.66 45 ILE G CA 1
ATOM 11128 C C . ILE D 4 45 ? 207.191 226.156 216.764 1.00 52.47 45 ILE G C 1
ATOM 11129 O O . ILE D 4 45 ? 207.173 226.718 217.864 1.00 52.62 45 ILE G O 1
ATOM 11134 N N . CYS D 4 46 ? 208.313 225.881 216.076 1.00 53.88 46 CYS G N 1
ATOM 11135 C CA . CYS D 4 46 ? 209.643 226.234 216.583 1.00 55.53 46 CYS G CA 1
ATOM 11136 C C . CYS D 4 46 ? 209.842 227.753 216.530 1.00 57.12 46 CYS G C 1
ATOM 11137 O O . CYS D 4 46 ? 209.183 228.420 215.727 1.00 57.29 46 CYS G O 1
ATOM 11140 N N . ASP D 4 47 ? 210.747 228.283 217.378 1.00 60.40 47 ASP G N 1
ATOM 11141 C CA . ASP D 4 47 ? 210.976 229.721 217.480 1.00 63.53 47 ASP G CA 1
ATOM 11142 C C . ASP D 4 47 ? 211.439 230.333 216.154 1.00 65.64 47 ASP G C 1
ATOM 11143 O O . ASP D 4 47 ? 211.040 231.453 215.827 1.00 66.57 47 ASP G O 1
ATOM 11148 N N . GLU D 4 48 ? 212.290 229.602 215.422 1.00 68.44 48 GLU G N 1
ATOM 11149 C CA . GLU D 4 48 ? 212.824 230.076 214.149 1.00 71.63 48 GLU G CA 1
ATOM 11150 C C . GLU D 4 48 ? 211.695 230.337 213.150 1.00 72.70 48 GLU G C 1
ATOM 11151 O O . GLU D 4 48 ? 211.718 231.356 212.447 1.00 73.46 48 GLU G O 1
ATOM 11157 N N . CYS D 4 49 ? 210.705 229.426 213.107 1.00 74.46 49 CYS G N 1
ATOM 11158 C CA . CYS D 4 49 ? 209.567 229.552 212.191 1.00 76.46 49 CYS G CA 1
ATOM 11159 C C . CYS D 4 49 ? 208.593 230.649 212.646 1.00 78.50 49 CYS G C 1
ATOM 11160 O O . CYS D 4 49 ? 207.670 230.981 211.883 1.00 78.96 49 CYS G O 1
ATOM 11163 N N . ASN D 4 50 ? 208.768 231.163 213.875 1.00 81.34 50 ASN G N 1
ATOM 11164 C CA . ASN D 4 50 ? 207.880 232.206 214.413 1.00 84.64 50 ASN G CA 1
ATOM 11165 C C . ASN D 4 50 ? 208.683 233.461 214.773 1.00 86.91 50 ASN G C 1
ATOM 11166 O O . ASN D 4 50 ? 208.379 234.088 215.800 1.00 87.39 50 ASN G O 1
ATOM 11171 N N . TYR D 4 51 ? 209.672 233.836 213.950 1.00 90.10 51 TYR G N 1
ATOM 11172 C CA . TYR D 4 51 ? 210.523 234.993 214.274 1.00 93.22 51 TYR G CA 1
ATOM 11173 C C . TYR D 4 51 ? 210.386 236.125 213.249 1.00 94.68 51 TYR G C 1
ATOM 11174 O O . TYR D 4 51 ? 210.550 235.866 212.061 1.00 95.04 51 TYR G O 1
ATOM 11183 N N . GLY D 4 52 ? 210.163 237.367 213.706 1.00 95.89 52 GLY G N 1
ATOM 11184 C CA . GLY D 4 52 ? 210.118 238.507 212.796 1.00 97.50 52 GLY G CA 1
ATOM 11185 C C . GLY D 4 52 ? 208.979 238.403 211.780 1.00 98.85 52 GLY G C 1
ATOM 11186 O O . GLY D 4 52 ? 207.824 238.311 212.181 1.00 99.09 52 GLY G O 1
ATOM 11187 N N . SER D 4 53 ? 209.316 238.439 210.480 1.00 100.24 53 SER G N 1
ATOM 11188 C CA . SER D 4 53 ? 208.340 238.228 209.417 1.00 101.37 53 SER G CA 1
ATOM 11189 C C . SER D 4 53 ? 207.679 236.855 209.546 1.00 101.67 53 SER G C 1
ATOM 11190 O O . SER D 4 53 ? 206.480 236.713 209.296 1.00 102.01 53 SER G O 1
ATOM 11193 N N . TYR D 4 54 ? 208.480 235.856 209.942 1.00 101.56 54 TYR G N 1
ATOM 11194 C CA . TYR D 4 54 ? 208.002 234.481 210.109 1.00 101.35 54 TYR G CA 1
ATOM 11195 C C . TYR D 4 54 ? 206.943 234.410 211.219 1.00 99.67 54 TYR G C 1
ATOM 11196 O O . TYR D 4 54 ? 206.097 233.499 211.178 1.00 99.70 54 TYR G O 1
ATOM 11205 N N . GLN D 4 55 ? 207.006 235.319 212.216 1.00 97.50 55 GLN G N 1
ATOM 11206 C CA . GLN D 4 55 ? 205.986 235.365 213.284 1.00 95.67 55 GLN G CA 1
ATOM 11207 C C . GLN D 4 55 ? 204.618 235.574 212.635 1.00 93.85 55 GLN G C 1
ATOM 11208 O O . GLN D 4 55 ? 204.505 236.502 211.819 1.00 94.14 55 GLN G O 1
ATOM 11214 N N . GLY D 4 56 ? 203.590 234.813 213.058 1.00 91.40 56 GLY G N 1
ATOM 11215 C CA . GLY D 4 56 ? 202.233 234.988 212.557 1.00 88.32 56 GLY G CA 1
ATOM 11216 C C . GLY D 4 56 ? 201.961 234.322 211.210 1.00 86.28 56 GLY G C 1
ATOM 11217 O O . GLY D 4 56 ? 200.859 234.485 210.676 1.00 86.54 56 GLY G O 1
ATOM 11218 N N . ARG D 4 57 ? 202.945 233.577 210.676 1.00 84.56 57 ARG G N 1
ATOM 11219 C CA . ARG D 4 57 ? 202.788 232.900 209.389 1.00 82.63 57 ARG G CA 1
ATOM 11220 C C . ARG D 4 57 ? 201.782 231.752 209.499 1.00 80.19 57 ARG G C 1
ATOM 11221 O O . ARG D 4 57 ? 201.784 231.055 210.516 1.00 80.20 57 ARG G O 1
ATOM 11229 N N . CYS D 4 58 ? 200.958 231.551 208.455 1.00 77.28 58 CYS G N 1
ATOM 11230 C CA . CYS D 4 58 ? 200.045 230.407 208.431 1.00 74.77 58 CYS G CA 1
ATOM 11231 C C . CYS D 4 58 ? 200.903 229.146 208.347 1.00 73.08 58 CYS G C 1
ATOM 11232 O O . CYS D 4 58 ? 201.855 229.134 207.561 1.00 72.74 58 CYS G O 1
ATOM 11235 N N . VAL D 4 59 ? 200.605 228.127 209.148 1.00 71.40 59 VAL G N 1
ATOM 11236 C CA . VAL D 4 59 ? 201.469 226.943 209.168 1.00 70.40 59 VAL G CA 1
ATOM 11237 C C . VAL D 4 59 ? 201.484 226.272 207.791 1.00 69.70 59 VAL G C 1
ATOM 11238 O O . VAL D 4 59 ? 202.566 225.937 207.291 1.00 69.29 59 VAL G O 1
ATOM 11242 N N . ILE D 4 60 ? 200.304 226.127 207.178 1.00 69.28 60 ILE G N 1
ATOM 11243 C CA . ILE D 4 60 ? 200.175 225.475 205.870 1.00 69.35 60 ILE G CA 1
ATOM 11244 C C . ILE D 4 60 ? 200.752 226.318 204.719 1.00 69.48 60 ILE G C 1
ATOM 11245 O O . ILE D 4 60 ? 201.497 225.759 203.892 1.00 69.53 60 ILE G O 1
ATOM 11250 N N . CYS D 4 61 ? 200.428 227.629 204.645 1.00 70.02 61 CYS G N 1
ATOM 11251 C CA . CYS D 4 61 ? 200.816 228.405 203.459 1.00 70.74 61 CYS G CA 1
ATOM 11252 C C . CYS D 4 61 ? 201.650 229.674 203.712 1.00 71.06 61 CYS G C 1
ATOM 11253 O O . CYS D 4 61 ? 202.083 230.305 202.737 1.00 71.35 61 CYS G O 1
ATOM 11256 N N . GLY D 4 62 ? 201.864 230.070 204.976 1.00 71.34 62 GLY G N 1
ATOM 11257 C CA . GLY D 4 62 ? 202.704 231.234 205.257 1.00 71.60 62 GLY G CA 1
ATOM 11258 C C . GLY D 4 62 ? 201.966 232.573 205.173 1.00 71.72 62 GLY G C 1
ATOM 11259 O O . GLY D 4 62 ? 202.626 233.617 205.249 1.00 72.13 62 GLY G O 1
ATOM 11260 N N . GLY D 4 63 ? 200.631 232.549 205.017 1.00 71.95 63 GLY G N 1
ATOM 11261 C CA . GLY D 4 63 ? 199.818 233.767 204.973 1.00 71.96 63 GLY G CA 1
ATOM 11262 C C . GLY D 4 63 ? 199.607 234.361 206.367 1.00 71.95 63 GLY G C 1
ATOM 11263 O O . GLY D 4 63 ? 199.950 233.704 207.340 1.00 72.31 63 GLY G O 1
ATOM 11264 N N . PRO D 4 64 ? 199.079 235.597 206.540 1.00 71.83 64 PRO G N 1
ATOM 11265 C CA . PRO D 4 64 ? 198.817 236.119 207.886 1.00 71.38 64 PRO G CA 1
ATOM 11266 C C . PRO D 4 64 ? 197.846 235.201 208.630 1.00 70.69 64 PRO G C 1
ATOM 11267 O O . PRO D 4 64 ? 196.837 234.814 208.055 1.00 70.80 64 PRO G O 1
ATOM 11271 N N . GLY D 4 65 ? 198.142 234.851 209.892 1.00 69.62 65 GLY G N 1
ATOM 11272 C CA . GLY D 4 65 ? 197.317 233.891 210.618 1.00 68.52 65 GLY G CA 1
ATOM 11273 C C . GLY D 4 65 ? 196.183 234.564 211.388 1.00 67.78 65 GLY G C 1
ATOM 11274 O O . GLY D 4 65 ? 196.474 235.368 212.282 1.00 67.84 65 GLY G O 1
ATOM 11275 N N . VAL D 4 66 ? 194.929 234.234 211.039 1.00 67.24 66 VAL G N 1
ATOM 11276 C CA . VAL D 4 66 ? 193.757 234.827 211.696 1.00 66.34 66 VAL G CA 1
ATOM 11277 C C . VAL D 4 66 ? 193.279 233.958 212.871 1.00 65.62 66 VAL G C 1
ATOM 11278 O O . VAL D 4 66 ? 192.503 234.456 213.704 1.00 66.15 66 VAL G O 1
ATOM 11282 N N . SER D 4 67 ? 193.745 232.699 212.952 1.00 64.04 67 SER G N 1
ATOM 11283 C CA . SER D 4 67 ? 193.262 231.771 213.988 1.00 62.05 67 SER G CA 1
ATOM 11284 C C . SER D 4 67 ? 194.373 230.797 214.388 1.00 60.24 67 SER G C 1
ATOM 11285 O O . SER D 4 67 ? 195.328 230.679 213.633 1.00 60.09 67 SER G O 1
ATOM 11288 N N . ASP D 4 68 ? 194.258 230.143 215.552 1.00 58.40 68 ASP G N 1
ATOM 11289 C CA . ASP D 4 68 ? 195.248 229.153 215.996 1.00 56.49 68 ASP G CA 1
ATOM 11290 C C . ASP D 4 68 ? 195.119 227.854 215.190 1.00 53.93 68 ASP G C 1
ATOM 11291 O O . ASP D 4 68 ? 193.997 227.410 214.948 1.00 54.01 68 ASP G O 1
ATOM 11296 N N . ALA D 4 69 ? 196.252 227.275 214.746 1.00 51.04 69 ALA G N 1
ATOM 11297 C CA . ALA D 4 69 ? 196.247 225.994 214.040 1.00 48.59 69 ALA G CA 1
ATOM 11298 C C . ALA D 4 69 ? 195.964 224.848 215.013 1.00 47.07 69 ALA G C 1
ATOM 11299 O O . ALA D 4 69 ? 196.422 224.904 216.161 1.00 46.75 69 ALA G O 1
ATOM 11301 N N . TYR D 4 70 ? 195.215 223.829 214.559 1.00 45.99 70 TYR G N 1
ATOM 11302 C CA . TYR D 4 70 ? 194.849 222.703 215.421 1.00 44.38 70 TYR G CA 1
ATOM 11303 C C . TYR D 4 70 ? 195.066 221.361 214.715 1.00 43.11 70 TYR G C 1
ATOM 11304 O O . TYR D 4 70 ? 194.609 221.210 213.589 1.00 43.77 70 TYR G O 1
ATOM 11313 N N . TYR D 4 71 ? 195.807 220.432 215.331 1.00 41.25 71 TYR G N 1
ATOM 11314 C CA . TYR D 4 71 ? 195.963 219.078 214.815 1.00 39.73 71 TYR G CA 1
ATOM 11315 C C . TYR D 4 71 ? 194.662 218.357 215.097 1.00 39.02 71 TYR G C 1
ATOM 11316 O O . TYR D 4 71 ? 194.087 218.554 216.110 1.00 39.03 71 TYR G O 1
ATOM 11325 N N . CYS D 4 72 ? 194.211 217.535 214.188 1.00 38.31 72 CYS G N 1
ATOM 11326 C CA . CYS D 4 72 ? 192.951 216.820 214.276 1.00 38.56 72 CYS G CA 1
ATOM 11327 C C . CYS D 4 72 ? 193.041 215.697 215.297 1.00 38.98 72 CYS G C 1
ATOM 11328 O O . CYS D 4 72 ? 194.095 215.462 215.783 1.00 38.94 72 CYS G O 1
ATOM 11331 N N . LYS D 4 73 ? 191.914 215.098 215.620 1.00 40.26 73 LYS G N 1
ATOM 11332 C CA . LYS D 4 73 ? 191.849 214.026 216.592 1.00 41.42 73 LYS G CA 1
ATOM 11333 C C . LYS D 4 73 ? 192.601 212.809 216.092 1.00 41.08 73 LYS G C 1
ATOM 11334 O O . LYS D 4 73 ? 193.316 212.237 216.859 1.00 41.04 73 LYS G O 1
ATOM 11340 N N . GLU D 4 74 ? 192.461 212.479 214.822 1.00 41.02 74 GLU G N 1
ATOM 11341 C CA . GLU D 4 74 ? 193.091 211.308 214.260 1.00 41.35 74 GLU G CA 1
ATOM 11342 C C . GLU D 4 74 ? 194.596 211.457 214.352 1.00 40.53 74 GLU G C 1
ATOM 11343 O O . GLU D 4 74 ? 195.240 210.505 214.650 1.00 40.39 74 GLU G O 1
ATOM 11349 N N . CYS D 4 75 ? 195.126 212.635 214.099 1.00 39.74 75 CYS G N 1
ATOM 11350 C CA . CYS D 4 75 ? 196.545 212.871 214.206 1.00 39.02 75 CYS G CA 1
ATOM 11351 C C . CYS D 4 75 ? 197.027 212.840 215.651 1.00 38.74 75 CYS G C 1
ATOM 11352 O O . CYS D 4 75 ? 198.120 212.442 215.848 1.00 38.59 75 CYS G O 1
ATOM 11355 N N . THR D 4 76 ? 196.247 213.319 216.606 1.00 38.66 76 THR G N 1
ATOM 11356 C CA . THR D 4 76 ? 196.637 213.374 218.000 1.00 38.95 76 THR G CA 1
ATOM 11357 C C . THR D 4 76 ? 196.740 211.955 218.513 1.00 39.32 76 THR G C 1
ATOM 11358 O O . THR D 4 76 ? 197.658 211.649 219.213 1.00 39.28 76 THR G O 1
ATOM 11362 N N . ILE D 4 77 ? 195.833 211.098 218.116 1.00 40.55 77 ILE G N 1
ATOM 11363 C CA . ILE D 4 77 ? 195.829 209.695 218.543 1.00 42.26 77 ILE G CA 1
ATOM 11364 C C . ILE D 4 77 ? 197.118 209.023 218.065 1.00 42.91 77 ILE G C 1
ATOM 11365 O O . ILE D 4 77 ? 197.779 208.339 218.852 1.00 43.64 77 ILE G O 1
ATOM 11370 N N . GLN D 4 78 ? 197.485 209.254 216.794 1.00 44.15 78 GLN G N 1
ATOM 11371 C CA . GLN D 4 78 ? 198.673 208.625 216.213 1.00 45.14 78 GLN G CA 1
ATOM 11372 C C . GLN D 4 78 ? 199.967 209.292 216.712 1.00 45.71 78 GLN G C 1
ATOM 11373 O O . GLN D 4 78 ? 201.044 208.946 216.202 1.00 46.07 78 GLN G O 1
ATOM 11379 N N . GLU D 4 79 ? 199.847 210.261 217.643 1.00 46.43 79 GLU G N 1
ATOM 11380 C CA . GLU D 4 79 ? 201.007 210.961 218.229 1.00 47.60 79 GLU G CA 1
ATOM 11381 C C . GLU D 4 79 ? 201.740 211.765 217.155 1.00 47.60 79 GLU G C 1
ATOM 11382 O O . GLU D 4 79 ? 202.934 212.013 217.305 1.00 47.81 79 GLU G O 1
ATOM 11388 N N . LYS D 4 80 ? 201.030 212.150 216.089 1.00 48.42 80 LYS G N 1
ATOM 11389 C CA . LYS D 4 80 ? 201.601 212.982 215.034 1.00 49.47 80 LYS G CA 1
ATOM 11390 C C . LYS D 4 80 ? 201.697 214.456 215.430 1.00 49.54 80 LYS G C 1
ATOM 11391 O O . LYS D 4 80 ? 202.328 215.245 214.728 1.00 49.97 80 LYS G O 1
ATOM 11397 N N . ASP D 4 81 ? 201.118 214.820 216.584 1.00 50.06 81 ASP G N 1
ATOM 11398 C CA . ASP D 4 81 ? 201.399 216.085 217.261 1.00 50.70 81 ASP G CA 1
ATOM 11399 C C . ASP D 4 81 ? 202.861 216.182 217.729 1.00 51.01 81 ASP G C 1
ATOM 11400 O O . ASP D 4 81 ? 203.373 217.288 217.897 1.00 51.35 81 ASP G O 1
ATOM 11405 N N . ARG D 4 82 ? 203.552 215.030 217.852 1.00 51.35 82 ARG G N 1
ATOM 11406 C CA . ARG D 4 82 ? 204.851 214.884 218.518 1.00 52.21 82 ARG G CA 1
ATOM 11407 C C . ARG D 4 82 ? 206.069 214.885 217.582 1.00 52.99 82 ARG G C 1
ATOM 11408 O O . ARG D 4 82 ? 207.203 214.908 218.077 1.00 53.70 82 ARG G O 1
ATOM 11416 N N . ASP D 4 83 ? 205.873 214.858 216.259 1.00 53.53 83 ASP G N 1
ATOM 11417 C CA . ASP D 4 83 ? 206.973 214.692 215.315 1.00 53.96 83 ASP G CA 1
ATOM 11418 C C . ASP D 4 83 ? 207.924 215.899 215.239 1.00 53.27 83 ASP G C 1
ATOM 11419 O O . ASP D 4 83 ? 209.048 215.770 214.733 1.00 54.12 83 ASP G O 1
ATOM 11424 N N . GLY D 4 84 ? 207.468 217.069 215.718 1.00 52.43 84 GLY G N 1
ATOM 11425 C CA . GLY D 4 84 ? 208.193 218.330 215.600 1.00 51.95 84 GLY G CA 1
ATOM 11426 C C . GLY D 4 84 ? 207.413 219.378 214.802 1.00 51.60 84 GLY G C 1
ATOM 11427 O O . GLY D 4 84 ? 206.440 219.037 214.129 1.00 51.88 84 GLY G O 1
ATOM 11428 N N . CYS D 4 85 ? 207.905 220.624 214.818 1.00 51.11 85 CYS G N 1
ATOM 11429 C CA . CYS D 4 85 ? 207.289 221.832 214.269 1.00 51.08 85 CYS G CA 1
ATOM 11430 C C . CYS D 4 85 ? 206.704 221.638 212.859 1.00 51.48 85 CYS G C 1
ATOM 11431 O O . CYS D 4 85 ? 207.435 221.744 211.888 1.00 52.41 85 CYS G O 1
ATOM 11434 N N . PRO D 4 86 ? 205.364 221.478 212.670 1.00 51.94 86 PRO G N 1
ATOM 11435 C CA . PRO D 4 86 ? 204.783 221.133 211.368 1.00 52.91 86 PRO G CA 1
ATOM 11436 C C . PRO D 4 86 ? 204.637 222.304 210.394 1.00 54.32 86 PRO G C 1
ATOM 11437 O O . PRO D 4 86 ? 203.741 222.299 209.562 1.00 54.76 86 PRO G O 1
ATOM 11441 N N . LYS D 4 87 ? 205.498 223.323 210.502 1.00 56.76 87 LYS G N 1
ATOM 11442 C CA . LYS D 4 87 ? 205.520 224.407 209.527 1.00 59.34 87 LYS G CA 1
ATOM 11443 C C . LYS D 4 87 ? 205.906 223.827 208.167 1.00 60.53 87 LYS G C 1
ATOM 11444 O O . LYS D 4 87 ? 206.988 223.261 208.042 1.00 60.79 87 LYS G O 1
ATOM 11450 N N . ILE D 4 88 ? 205.029 223.957 207.163 1.00 62.42 88 ILE G N 1
ATOM 11451 C CA . ILE D 4 88 ? 205.382 223.543 205.810 1.00 64.22 88 ILE G CA 1
ATOM 11452 C C . ILE D 4 88 ? 206.420 224.509 205.237 1.00 65.57 88 ILE G C 1
ATOM 11453 O O . ILE D 4 88 ? 206.287 225.725 205.377 1.00 65.71 88 ILE G O 1
ATOM 11458 N N . VAL D 4 89 ? 207.473 223.923 204.636 1.00 67.23 89 VAL G N 1
ATOM 11459 C CA . VAL D 4 89 ? 208.611 224.595 204.012 1.00 69.10 89 VAL G CA 1
ATOM 11460 C C . VAL D 4 89 ? 208.933 223.884 202.680 1.00 69.88 89 VAL G C 1
ATOM 11461 O O . VAL D 4 89 ? 209.860 224.328 201.958 1.00 71.32 89 VAL G O 1
ATOM 12330 N N . ILE F 6 392 ? 206.485 180.716 168.833 1.00 254.26 392 ILE 9 N 1
ATOM 12331 C CA . ILE F 6 392 ? 206.194 181.182 170.230 1.00 254.24 392 ILE 9 CA 1
ATOM 12332 C C . ILE F 6 392 ? 206.698 182.616 170.379 1.00 254.00 392 ILE 9 C 1
ATOM 12333 O O . ILE F 6 392 ? 207.824 182.909 169.987 1.00 254.07 392 ILE 9 O 1
ATOM 12338 N N . PRO F 6 393 ? 205.884 183.556 170.928 1.00 253.57 393 PRO 9 N 1
ATOM 12339 C CA . PRO F 6 393 ? 206.358 184.904 171.267 1.00 253.07 393 PRO 9 CA 1
ATOM 12340 C C . PRO F 6 393 ? 207.524 184.809 172.255 1.00 252.61 393 PRO 9 C 1
ATOM 12341 O O . PRO F 6 393 ? 207.351 184.412 173.404 1.00 252.59 393 PRO 9 O 1
ATOM 12345 N N . TYR F 6 394 ? 208.736 185.117 171.785 1.00 252.02 394 TYR 9 N 1
ATOM 12346 C CA . TYR F 6 394 ? 209.930 184.619 172.459 1.00 251.48 394 TYR 9 CA 1
ATOM 12347 C C . TYR F 6 394 ? 210.301 185.359 173.746 1.00 250.93 394 TYR 9 C 1
ATOM 12348 O O . TYR F 6 394 ? 211.133 184.890 174.522 1.00 250.90 394 TYR 9 O 1
ATOM 12357 N N . TRP F 6 395 ? 209.606 186.460 174.036 1.00 250.26 395 TRP 9 N 1
ATOM 12358 C CA . TRP F 6 395 ? 209.605 187.045 175.369 1.00 249.59 395 TRP 9 CA 1
ATOM 12359 C C . TRP F 6 395 ? 209.078 186.084 176.441 1.00 248.81 395 TRP 9 C 1
ATOM 12360 O O . TRP F 6 395 ? 209.400 186.256 177.611 1.00 248.71 395 TRP 9 O 1
ATOM 12371 N N . LEU F 6 396 ? 208.333 185.031 176.065 1.00 247.80 396 LEU 9 N 1
ATOM 12372 C CA . LEU F 6 396 ? 208.001 183.934 176.976 1.00 246.80 396 LEU 9 CA 1
ATOM 12373 C C . LEU F 6 396 ? 209.232 183.104 177.361 1.00 245.99 396 LEU 9 C 1
ATOM 12374 O O . LEU F 6 396 ? 209.357 182.659 178.503 1.00 245.88 396 LEU 9 O 1
ATOM 12379 N N . TYR F 6 397 ? 210.134 182.876 176.404 1.00 245.07 397 TYR 9 N 1
ATOM 12380 C CA . TYR F 6 397 ? 211.367 182.140 176.661 1.00 244.25 397 TYR 9 CA 1
ATOM 12381 C C . TYR F 6 397 ? 212.249 182.954 177.610 1.00 243.44 397 TYR 9 C 1
ATOM 12382 O O . TYR F 6 397 ? 212.713 182.422 178.616 1.00 243.34 397 TYR 9 O 1
ATOM 12391 N N . LYS F 6 398 ? 212.423 184.255 177.333 1.00 242.47 398 LYS 9 N 1
ATOM 12392 C CA . LYS F 6 398 ? 213.344 185.068 178.121 1.00 241.61 398 LYS 9 CA 1
ATOM 12393 C C . LYS F 6 398 ? 212.657 185.743 179.309 1.00 240.85 398 LYS 9 C 1
ATOM 12394 O O . LYS F 6 398 ? 212.977 185.435 180.460 1.00 240.74 398 LYS 9 O 1
ATOM 12400 N N . LEU F 6 399 ? 211.716 186.660 179.039 1.00 239.89 399 LEU 9 N 1
ATOM 12401 C CA . LEU F 6 399 ? 211.113 187.460 180.100 1.00 238.88 399 LEU 9 CA 1
ATOM 12402 C C . LEU F 6 399 ? 210.331 186.602 181.094 1.00 237.84 399 LEU 9 C 1
ATOM 12403 O O . LEU F 6 399 ? 210.451 186.797 182.305 1.00 237.40 399 LEU 9 O 1
ATOM 12408 N N . HIS F 6 400 ? 209.540 185.650 180.578 1.00 236.77 400 HIS 9 N 1
ATOM 12409 C CA . HIS F 6 400 ? 208.756 184.771 181.437 1.00 235.85 400 HIS 9 CA 1
ATOM 12410 C C . HIS F 6 400 ? 209.669 183.749 182.116 1.00 234.90 400 HIS 9 C 1
ATOM 12411 O O . HIS F 6 400 ? 209.272 183.134 183.107 1.00 234.83 400 HIS 9 O 1
ATOM 12418 N N . GLY F 6 401 ? 210.885 183.583 181.574 1.00 233.80 401 GLY 9 N 1
ATOM 12419 C CA . GLY F 6 401 ? 211.894 182.719 182.176 1.00 232.31 401 GLY 9 CA 1
ATOM 12420 C C . GLY F 6 401 ? 211.889 181.245 181.743 1.00 231.39 401 GLY 9 C 1
ATOM 12421 O O . GLY F 6 401 ? 212.576 180.433 182.367 1.00 231.27 401 GLY 9 O 1
ATOM 12422 N N . LEU F 6 402 ? 211.182 180.897 180.658 1.00 230.54 402 LEU 9 N 1
ATOM 12423 C CA . LEU F 6 402 ? 211.173 179.533 180.128 1.00 229.62 402 LEU 9 CA 1
ATOM 12424 C C . LEU F 6 402 ? 212.486 179.117 179.439 1.00 228.84 402 LEU 9 C 1
ATOM 12425 O O . LEU F 6 402 ? 212.614 177.962 179.034 1.00 228.65 402 LEU 9 O 1
ATOM 12430 N N . ASN F 6 403 ? 213.474 180.021 179.353 1.00 228.10 403 ASN 9 N 1
ATOM 12431 C CA . ASN F 6 403 ? 214.863 179.701 179.042 1.00 227.34 403 ASN 9 CA 1
ATOM 12432 C C . ASN F 6 403 ? 215.492 178.770 180.091 1.00 226.55 403 ASN 9 C 1
ATOM 12433 O O . ASN F 6 403 ? 216.136 177.771 179.747 1.00 226.38 403 ASN 9 O 1
ATOM 12438 N N . ILE F 6 404 ? 215.298 179.078 181.376 1.00 225.70 404 ILE 9 N 1
ATOM 12439 C CA . ILE F 6 404 ? 215.950 178.358 182.465 1.00 224.80 404 ILE 9 CA 1
ATOM 12440 C C . ILE F 6 404 ? 215.434 176.915 182.521 1.00 223.94 404 ILE 9 C 1
ATOM 12441 O O . ILE F 6 404 ? 214.318 176.640 182.088 1.00 223.84 404 ILE 9 O 1
ATOM 12446 N N . ASN F 6 405 ? 216.260 175.984 183.036 1.00 222.93 405 ASN 9 N 1
ATOM 12447 C CA . ASN F 6 405 ? 215.874 174.585 183.177 1.00 221.96 405 ASN 9 CA 1
ATOM 12448 C C . ASN F 6 405 ? 216.498 173.944 184.423 1.00 221.15 405 ASN 9 C 1
ATOM 12449 O O . ASN F 6 405 ? 217.575 174.345 184.857 1.00 221.12 405 ASN 9 O 1
ATOM 12454 N N . TYR F 6 406 ? 215.807 172.929 184.973 1.00 220.08 406 TYR 9 N 1
ATOM 12455 C CA . TYR F 6 406 ? 216.204 172.169 186.152 1.00 219.02 406 TYR 9 CA 1
ATOM 12456 C C . TYR F 6 406 ? 215.836 170.690 185.975 1.00 217.97 406 TYR 9 C 1
ATOM 12457 O O . TYR F 6 406 ? 214.758 170.381 185.476 1.00 217.76 406 TYR 9 O 1
ATOM 12466 N N . ASN F 6 407 ? 216.724 169.790 186.440 1.00 216.84 407 ASN 9 N 1
ATOM 12467 C CA . ASN F 6 407 ? 216.443 168.363 186.548 1.00 215.78 407 ASN 9 CA 1
ATOM 12468 C C . ASN F 6 407 ? 215.905 168.016 187.941 1.00 214.64 407 ASN 9 C 1
ATOM 12469 O O . ASN F 6 407 ? 216.280 168.645 188.932 1.00 214.62 407 ASN 9 O 1
ATOM 12474 N N . CYS F 6 408 ? 215.073 166.962 188.014 1.00 213.13 408 CYS 9 N 1
ATOM 12475 C CA . CYS F 6 408 ? 214.768 166.285 189.264 1.00 211.91 408 CYS 9 CA 1
ATOM 12476 C C . CYS F 6 408 ? 215.176 164.805 189.188 1.00 211.36 408 CYS 9 C 1
ATOM 12477 O O . CYS F 6 408 ? 214.626 164.049 188.387 1.00 211.46 408 CYS 9 O 1
ATOM 12480 N N . GLU F 6 409 ? 216.127 164.370 190.040 1.00 210.75 409 GLU 9 N 1
ATOM 12481 C CA . GLU F 6 409 ? 216.551 162.975 190.121 1.00 210.38 409 GLU 9 CA 1
ATOM 12482 C C . GLU F 6 409 ? 215.393 162.073 190.560 1.00 210.19 409 GLU 9 C 1
ATOM 12483 O O . GLU F 6 409 ? 215.256 160.959 190.047 1.00 210.14 409 GLU 9 O 1
ATOM 12489 N N . ILE F 6 410 ? 214.562 162.561 191.495 1.00 210.23 410 ILE 9 N 1
ATOM 12490 C CA . ILE F 6 410 ? 213.360 161.872 191.959 1.00 210.35 410 ILE 9 CA 1
ATOM 12491 C C . ILE F 6 410 ? 212.380 161.650 190.798 1.00 210.63 410 ILE 9 C 1
ATOM 12492 O O . ILE F 6 410 ? 211.693 160.626 190.746 1.00 210.62 410 ILE 9 O 1
ATOM 12497 N N . CYS F 6 411 ? 212.341 162.588 189.844 1.00 211.07 411 CYS 9 N 1
ATOM 12498 C CA . CYS F 6 411 ? 211.578 162.424 188.607 1.00 211.54 411 CYS 9 CA 1
ATOM 12499 C C . CYS F 6 411 ? 212.372 161.706 187.500 1.00 211.94 411 CYS 9 C 1
ATOM 12500 O O . CYS F 6 411 ? 212.128 161.960 186.316 1.00 211.94 411 CYS 9 O 1
ATOM 12503 N N . GLY F 6 412 ? 213.332 160.830 187.846 1.00 212.38 412 GLY 9 N 1
ATOM 12504 C CA . GLY F 6 412 ? 214.124 160.094 186.863 1.00 212.91 412 GLY 9 CA 1
ATOM 12505 C C . GLY F 6 412 ? 215.023 160.974 185.984 1.00 213.38 412 GLY 9 C 1
ATOM 12506 O O . GLY F 6 412 ? 215.379 160.567 184.877 1.00 213.52 412 GLY 9 O 1
ATOM 12507 N N . ASN F 6 413 ? 215.420 162.154 186.495 1.00 213.74 413 ASN 9 N 1
ATOM 12508 C CA . ASN F 6 413 ? 216.192 163.194 185.806 1.00 214.03 413 ASN 9 CA 1
ATOM 12509 C C . ASN F 6 413 ? 215.387 164.041 184.802 1.00 214.23 413 ASN 9 C 1
ATOM 12510 O O . ASN F 6 413 ? 215.987 164.827 184.059 1.00 214.23 413 ASN 9 O 1
ATOM 12515 N N . TYR F 6 414 ? 214.049 163.935 184.798 1.00 214.59 414 TYR 9 N 1
ATOM 12516 C CA . TYR F 6 414 ? 213.159 164.737 183.956 1.00 214.96 414 TYR 9 CA 1
ATOM 12517 C C . TYR F 6 414 ? 213.307 166.238 184.240 1.00 215.04 414 TYR 9 C 1
ATOM 12518 O O . TYR F 6 414 ? 213.688 166.622 185.347 1.00 215.18 414 TYR 9 O 1
ATOM 12527 N N . THR F 6 415 ? 212.979 167.087 183.239 1.00 214.98 415 THR 9 N 1
ATOM 12528 C CA . THR F 6 415 ? 213.212 168.530 183.312 1.00 214.93 415 THR 9 CA 1
ATOM 12529 C C . THR F 6 415 ? 211.965 169.348 182.951 1.00 214.94 415 THR 9 C 1
ATOM 12530 O O . THR F 6 415 ? 211.142 168.895 182.156 1.00 214.93 415 THR 9 O 1
ATOM 12534 N N . TYR F 6 416 ? 211.846 170.568 183.514 1.00 214.85 416 TYR 9 N 1
ATOM 12535 C CA . TYR F 6 416 ? 210.576 171.289 183.585 1.00 214.89 416 TYR 9 CA 1
ATOM 12536 C C . TYR F 6 416 ? 210.650 172.767 183.153 1.00 215.11 416 TYR 9 C 1
ATOM 12537 O O . TYR F 6 416 ? 209.683 173.515 183.334 1.00 215.16 416 TYR 9 O 1
ATOM 12546 N N . ARG F 6 417 ? 211.776 173.194 182.556 1.00 215.45 417 ARG 9 N 1
ATOM 12547 C CA . ARG F 6 417 ? 212.066 174.585 182.199 1.00 215.78 417 ARG 9 CA 1
ATOM 12548 C C . ARG F 6 417 ? 211.925 175.565 183.382 1.00 215.42 417 ARG 9 C 1
ATOM 12549 O O . ARG F 6 417 ? 212.609 175.399 184.389 1.00 215.44 417 ARG 9 O 1
ATOM 12557 N N . GLY F 6 418 ? 211.105 176.625 183.233 1.00 214.84 418 GLY 9 N 1
ATOM 12558 C CA . GLY F 6 418 ? 211.194 177.850 184.033 1.00 214.02 418 GLY 9 CA 1
ATOM 12559 C C . GLY F 6 418 ? 210.844 177.694 185.520 1.00 213.22 418 GLY 9 C 1
ATOM 12560 O O . GLY F 6 418 ? 210.046 176.832 185.877 1.00 212.98 418 GLY 9 O 1
ATOM 12561 N N . PRO F 6 419 ? 211.387 178.541 186.438 1.00 212.87 419 PRO 9 N 1
ATOM 12562 C CA . PRO F 6 419 ? 211.390 178.237 187.874 1.00 212.43 419 PRO 9 CA 1
ATOM 12563 C C . PRO F 6 419 ? 210.024 178.017 188.532 1.00 211.75 419 PRO 9 C 1
ATOM 12564 O O . PRO F 6 419 ? 209.803 176.966 189.135 1.00 211.75 419 PRO 9 O 1
ATOM 12568 N N . LYS F 6 420 ? 209.101 178.981 188.373 1.00 210.75 420 LYS 9 N 1
ATOM 12569 C CA . LYS F 6 420 ? 207.756 178.910 188.945 1.00 209.74 420 LYS 9 CA 1
ATOM 12570 C C . LYS F 6 420 ? 206.805 177.987 188.161 1.00 209.08 420 LYS 9 C 1
ATOM 12571 O O . LYS F 6 420 ? 205.616 177.902 188.493 1.00 209.00 420 LYS 9 O 1
ATOM 12577 N N . ALA F 6 421 ? 207.318 177.290 187.131 1.00 208.34 421 ALA 9 N 1
ATOM 12578 C CA . ALA F 6 421 ? 206.681 176.125 186.521 1.00 207.69 421 ALA 9 CA 1
ATOM 12579 C C . ALA F 6 421 ? 207.258 174.843 187.128 1.00 207.06 421 ALA 9 C 1
ATOM 12580 O O . ALA F 6 421 ? 206.506 174.030 187.667 1.00 206.97 421 ALA 9 O 1
ATOM 12582 N N . PHE F 6 422 ? 208.592 174.690 187.089 1.00 206.28 422 PHE 9 N 1
ATOM 12583 C CA . PHE F 6 422 ? 209.357 173.592 187.675 1.00 205.61 422 PHE 9 CA 1
ATOM 12584 C C . PHE F 6 422 ? 208.895 173.256 189.095 1.00 205.31 422 PHE 9 C 1
ATOM 12585 O O . PHE F 6 422 ? 208.735 172.085 189.433 1.00 205.16 422 PHE 9 O 1
ATOM 12593 N N . GLN F 6 423 ? 208.672 174.288 189.914 1.00 205.17 423 GLN 9 N 1
ATOM 12594 C CA . GLN F 6 423 ? 208.245 174.182 191.308 1.00 205.12 423 GLN 9 CA 1
ATOM 12595 C C . GLN F 6 423 ? 206.988 173.321 191.534 1.00 205.38 423 GLN 9 C 1
ATOM 12596 O O . GLN F 6 423 ? 206.685 172.963 192.675 1.00 205.45 423 GLN 9 O 1
ATOM 12602 N N . ARG F 6 424 ? 206.257 172.962 190.471 1.00 205.69 424 ARG 9 N 1
ATOM 12603 C CA . ARG F 6 424 ? 205.013 172.215 190.586 1.00 205.82 424 ARG 9 CA 1
ATOM 12604 C C . ARG F 6 424 ? 205.229 170.700 190.632 1.00 205.39 424 ARG 9 C 1
ATOM 12605 O O . ARG F 6 424 ? 204.353 169.995 191.136 1.00 205.32 424 ARG 9 O 1
ATOM 12613 N N . HIS F 6 425 ? 206.372 170.181 190.153 1.00 204.92 425 HIS 9 N 1
ATOM 12614 C CA . HIS F 6 425 ? 206.545 168.733 190.056 1.00 204.62 425 HIS 9 CA 1
ATOM 12615 C C . HIS F 6 425 ? 206.578 168.010 191.404 1.00 204.67 425 HIS 9 C 1
ATOM 12616 O O . HIS F 6 425 ? 206.405 166.795 191.430 1.00 204.74 425 HIS 9 O 1
ATOM 12623 N N . PHE F 6 426 ? 206.825 168.715 192.511 1.00 204.68 426 PHE 9 N 1
ATOM 12624 C CA . PHE F 6 426 ? 206.788 168.096 193.837 1.00 204.79 426 PHE 9 CA 1
ATOM 12625 C C . PHE F 6 426 ? 205.402 167.534 194.199 1.00 205.76 426 PHE 9 C 1
ATOM 12626 O O . PHE F 6 426 ? 205.284 166.752 195.139 1.00 205.82 426 PHE 9 O 1
ATOM 12634 N N . ALA F 6 427 ? 204.356 167.903 193.440 1.00 207.08 427 ALA 9 N 1
ATOM 12635 C CA . ALA F 6 427 ? 203.001 167.358 193.528 1.00 208.38 427 ALA 9 CA 1
ATOM 12636 C C . ALA F 6 427 ? 202.594 166.565 192.271 1.00 209.43 427 ALA 9 C 1
ATOM 12637 O O . ALA F 6 427 ? 201.400 166.402 192.002 1.00 209.46 427 ALA 9 O 1
ATOM 12639 N N . GLU F 6 428 ? 203.572 166.025 191.513 1.00 210.82 428 GLU 9 N 1
ATOM 12640 C CA . GLU F 6 428 ? 203.340 165.390 190.213 1.00 212.07 428 GLU 9 CA 1
ATOM 12641 C C . GLU F 6 428 ? 203.821 163.929 190.204 1.00 212.73 428 GLU 9 C 1
ATOM 12642 O O . GLU F 6 428 ? 204.745 163.561 190.928 1.00 212.70 428 GLU 9 O 1
ATOM 12648 N N . TRP F 6 429 ? 203.199 163.087 189.368 1.00 213.61 429 TRP 9 N 1
ATOM 12649 C CA . TRP F 6 429 ? 203.314 161.634 189.416 1.00 214.17 429 TRP 9 CA 1
ATOM 12650 C C . TRP F 6 429 ? 204.731 161.071 189.245 1.00 213.59 429 TRP 9 C 1
ATOM 12651 O O . TRP F 6 429 ? 205.062 160.099 189.919 1.00 213.53 429 TRP 9 O 1
ATOM 12662 N N . ARG F 6 430 ? 205.580 161.671 188.393 1.00 212.78 430 ARG 9 N 1
ATOM 12663 C CA . ARG F 6 430 ? 206.991 161.299 188.287 1.00 212.01 430 ARG 9 CA 1
ATOM 12664 C C . ARG F 6 430 ? 207.688 161.402 189.649 1.00 211.11 430 ARG 9 C 1
ATOM 12665 O O . ARG F 6 430 ? 208.398 160.483 190.065 1.00 211.01 430 ARG 9 O 1
ATOM 12673 N N . HIS F 6 431 ? 207.458 162.520 190.350 1.00 210.03 431 HIS 9 N 1
ATOM 12674 C CA . HIS F 6 431 ? 208.043 162.801 191.653 1.00 209.12 431 HIS 9 CA 1
ATOM 12675 C C . HIS F 6 431 ? 207.460 161.882 192.729 1.00 208.71 431 HIS 9 C 1
ATOM 12676 O O . HIS F 6 431 ? 208.203 161.237 193.466 1.00 208.63 431 HIS 9 O 1
ATOM 12683 N N . ALA F 6 432 ? 206.127 161.779 192.785 1.00 208.28 432 ALA 9 N 1
ATOM 12684 C CA . ALA F 6 432 ? 205.427 160.952 193.760 1.00 207.81 432 ALA 9 CA 1
ATOM 12685 C C . ALA F 6 432 ? 205.794 159.465 193.632 1.00 207.54 432 ALA 9 C 1
ATOM 12686 O O . ALA F 6 432 ? 205.936 158.782 194.647 1.00 207.49 432 ALA 9 O 1
ATOM 12688 N N . HIS F 6 433 ? 205.991 158.963 192.402 1.00 207.41 433 HIS 9 N 1
ATOM 12689 C CA . HIS F 6 433 ? 206.523 157.624 192.180 1.00 207.22 433 HIS 9 CA 1
ATOM 12690 C C . HIS F 6 433 ? 207.979 157.477 192.627 1.00 206.52 433 HIS 9 C 1
ATOM 12691 O O . HIS F 6 433 ? 208.308 156.471 193.255 1.00 206.58 433 HIS 9 O 1
ATOM 12698 N N . GLY F 6 434 ? 208.842 158.467 192.349 1.00 205.59 434 GLY 9 N 1
ATOM 12699 C CA . GLY F 6 434 ? 210.210 158.462 192.860 1.00 204.52 434 GLY 9 CA 1
ATOM 12700 C C . GLY F 6 434 ? 210.280 158.403 194.389 1.00 203.69 434 GLY 9 C 1
ATOM 12701 O O . GLY F 6 434 ? 211.041 157.611 194.947 1.00 203.59 434 GLY 9 O 1
ATOM 12702 N N . MET F 6 435 ? 209.439 159.193 195.072 1.00 202.99 435 MET 9 N 1
ATOM 12703 C CA . MET F 6 435 ? 209.343 159.177 196.531 1.00 202.34 435 MET 9 CA 1
ATOM 12704 C C . MET F 6 435 ? 208.879 157.816 197.072 1.00 201.89 435 MET 9 C 1
ATOM 12705 O O . MET F 6 435 ? 209.478 157.294 198.009 1.00 201.68 435 MET 9 O 1
ATOM 12710 N N . ARG F 6 436 ? 207.881 157.192 196.425 1.00 201.63 436 ARG 9 N 1
ATOM 12711 C CA . ARG F 6 436 ? 207.450 155.828 196.717 1.00 201.14 436 ARG 9 CA 1
ATOM 12712 C C . ARG F 6 436 ? 208.599 154.828 196.554 1.00 200.33 436 ARG 9 C 1
ATOM 12713 O O . ARG F 6 436 ? 208.806 153.999 197.438 1.00 200.27 436 ARG 9 O 1
ATOM 12721 N N . CYS F 6 437 ? 209.366 154.928 195.459 1.00 199.45 437 CYS 9 N 1
ATOM 12722 C CA . CYS F 6 437 ? 210.525 154.080 195.189 1.00 198.55 437 CYS 9 CA 1
ATOM 12723 C C . CYS F 6 437 ? 211.670 154.237 196.202 1.00 197.55 437 CYS 9 C 1
ATOM 12724 O O . CYS F 6 437 ? 212.568 153.396 196.238 1.00 197.53 437 CYS 9 O 1
ATOM 12727 N N . LEU F 6 438 ? 211.637 155.285 197.040 1.00 196.13 438 LEU 9 N 1
ATOM 12728 C CA . LEU F 6 438 ? 212.603 155.502 198.114 1.00 194.67 438 LEU 9 CA 1
ATOM 12729 C C . LEU F 6 438 ? 212.004 155.309 199.518 1.00 193.34 438 LEU 9 C 1
ATOM 12730 O O . LEU F 6 438 ? 212.705 155.490 200.516 1.00 193.26 438 LEU 9 O 1
ATOM 12735 N N . GLY F 6 439 ? 210.718 154.942 199.616 1.00 191.82 439 GLY 9 N 1
ATOM 12736 C CA . GLY F 6 439 ? 210.031 154.766 200.891 1.00 190.00 439 GLY 9 CA 1
ATOM 12737 C C . GLY F 6 439 ? 209.835 156.066 201.675 1.00 188.54 439 GLY 9 C 1
ATOM 12738 O O . GLY F 6 439 ? 209.812 156.042 202.908 1.00 188.53 439 GLY 9 O 1
ATOM 12739 N N . ILE F 6 440 ? 209.676 157.187 200.956 1.00 186.87 440 ILE 9 N 1
ATOM 12740 C CA . ILE F 6 440 ? 209.555 158.498 201.592 1.00 185.11 440 ILE 9 CA 1
ATOM 12741 C C . ILE F 6 440 ? 208.185 159.105 201.272 1.00 183.96 440 ILE 9 C 1
ATOM 12742 O O . ILE F 6 440 ? 207.846 159.218 200.093 1.00 184.04 440 ILE 9 O 1
ATOM 12747 N N . PRO F 6 441 ? 207.371 159.522 202.277 1.00 182.83 441 PRO 9 N 1
ATOM 12748 C CA . PRO F 6 441 ? 206.125 160.244 202.009 1.00 181.81 441 PRO 9 CA 1
ATOM 12749 C C . PRO F 6 441 ? 206.458 161.621 201.443 1.00 180.54 441 PRO 9 C 1
ATOM 12750 O O . PRO F 6 441 ? 207.419 162.239 201.876 1.00 180.40 441 PRO 9 O 1
ATOM 12754 N N . ASN F 6 442 ? 205.675 162.089 200.463 1.00 179.20 442 ASN 9 N 1
ATOM 12755 C CA . ASN F 6 442 ? 205.959 163.352 199.794 1.00 177.90 442 ASN 9 CA 1
ATOM 12756 C C . ASN F 6 442 ? 205.347 164.512 200.584 1.00 176.47 442 ASN 9 C 1
ATOM 12757 O O . ASN F 6 442 ? 204.447 165.186 200.081 1.00 176.41 442 ASN 9 O 1
ATOM 12762 N N . THR F 6 443 ? 205.857 164.764 201.805 1.00 174.62 443 THR 9 N 1
ATOM 12763 C CA . THR F 6 443 ? 205.357 165.848 202.652 1.00 172.92 443 THR 9 CA 1
ATOM 12764 C C . THR F 6 443 ? 205.944 167.185 202.191 1.00 171.60 443 THR 9 C 1
ATOM 12765 O O . THR F 6 443 ? 206.938 167.181 201.474 1.00 171.43 443 THR 9 O 1
ATOM 12769 N N . ALA F 6 444 ? 205.326 168.308 202.599 1.00 170.01 444 ALA 9 N 1
ATOM 12770 C CA . ALA F 6 444 ? 205.814 169.646 202.288 1.00 168.29 444 ALA 9 CA 1
ATOM 12771 C C . ALA F 6 444 ? 207.300 169.790 202.630 1.00 166.89 444 ALA 9 C 1
ATOM 12772 O O . ALA F 6 444 ? 208.006 170.580 202.002 1.00 166.73 444 ALA 9 O 1
ATOM 12774 N N . HIS F 6 445 ? 207.760 169.007 203.619 1.00 165.21 445 HIS 9 N 1
ATOM 12775 C CA . HIS F 6 445 ? 209.163 168.981 204.017 1.00 163.74 445 HIS 9 CA 1
ATOM 12776 C C . HIS F 6 445 ? 210.081 168.679 202.824 1.00 163.04 445 HIS 9 C 1
ATOM 12777 O O . HIS F 6 445 ? 211.176 169.231 202.753 1.00 162.79 445 HIS 9 O 1
ATOM 12784 N N . PHE F 6 446 ? 209.617 167.853 201.870 1.00 162.47 446 PHE 9 N 1
ATOM 12785 C CA . PHE F 6 446 ? 210.371 167.439 200.692 1.00 161.97 446 PHE 9 CA 1
ATOM 12786 C C . PHE F 6 446 ? 210.049 168.258 199.436 1.00 161.80 446 PHE 9 C 1
ATOM 12787 O O . PHE F 6 446 ? 210.672 168.051 198.392 1.00 161.69 446 PHE 9 O 1
ATOM 12795 N N . ALA F 6 447 ? 209.104 169.204 199.502 1.00 161.94 447 ALA 9 N 1
ATOM 12796 C CA . ALA F 6 447 ? 208.962 170.180 198.425 1.00 162.23 447 ALA 9 CA 1
ATOM 12797 C C . ALA F 6 447 ? 210.278 170.946 198.253 1.00 162.44 447 ALA 9 C 1
ATOM 12798 O O . ALA F 6 447 ? 210.929 171.274 199.238 1.00 162.39 447 ALA 9 O 1
ATOM 12800 N N . ASN F 6 448 ? 210.660 171.222 197.000 1.00 162.90 448 ASN 9 N 1
ATOM 12801 C CA . ASN F 6 448 ? 211.936 171.806 196.590 1.00 163.48 448 ASN 9 CA 1
ATOM 12802 C C . ASN F 6 448 ? 213.174 170.901 196.788 1.00 164.07 448 ASN 9 C 1
ATOM 12803 O O . ASN F 6 448 ? 214.272 171.327 196.410 1.00 163.96 448 ASN 9 O 1
ATOM 12808 N N . VAL F 6 449 ? 213.004 169.596 197.096 1.00 165.23 449 VAL 9 N 1
ATOM 12809 C CA . VAL F 6 449 ? 214.107 168.634 197.158 1.00 166.35 449 VAL 9 CA 1
ATOM 12810 C C . VAL F 6 449 ? 214.138 167.728 195.919 1.00 167.33 449 VAL 9 C 1
ATOM 12811 O O . VAL F 6 449 ? 213.243 166.910 195.702 1.00 167.51 449 VAL 9 O 1
ATOM 12815 N N . THR F 6 450 ? 215.226 167.838 195.137 1.00 168.57 450 THR 9 N 1
ATOM 12816 C CA . THR F 6 450 ? 215.335 167.228 193.810 1.00 169.76 450 THR 9 CA 1
ATOM 12817 C C . THR F 6 450 ? 216.321 166.055 193.750 1.00 170.60 450 THR 9 C 1
ATOM 12818 O O . THR F 6 450 ? 216.415 165.395 192.712 1.00 170.93 450 THR 9 O 1
ATOM 12822 N N . GLN F 6 451 ? 217.056 165.791 194.845 1.00 171.51 451 GLN 9 N 1
ATOM 12823 C CA . GLN F 6 451 ? 218.157 164.829 194.849 1.00 172.30 451 GLN 9 CA 1
ATOM 12824 C C . GLN F 6 451 ? 217.886 163.647 195.786 1.00 172.71 451 GLN 9 C 1
ATOM 12825 O O . GLN F 6 451 ? 217.318 163.820 196.863 1.00 172.84 451 GLN 9 O 1
ATOM 12831 N N . ILE F 6 452 ? 218.336 162.448 195.386 1.00 173.23 452 ILE 9 N 1
ATOM 12832 C CA . ILE F 6 452 ? 218.048 161.198 196.083 1.00 173.47 452 ILE 9 CA 1
ATOM 12833 C C . ILE F 6 452 ? 218.682 161.182 197.477 1.00 173.48 452 ILE 9 C 1
ATOM 12834 O O . ILE F 6 452 ? 217.961 161.009 198.462 1.00 173.47 452 ILE 9 O 1
ATOM 12839 N N . GLU F 6 453 ? 220.005 161.399 197.567 1.00 173.60 453 GLU 9 N 1
ATOM 12840 C CA . GLU F 6 453 ? 220.743 161.359 198.829 1.00 173.77 453 GLU 9 CA 1
ATOM 12841 C C . GLU F 6 453 ? 220.244 162.391 199.845 1.00 173.30 453 GLU 9 C 1
ATOM 12842 O O . GLU F 6 453 ? 220.222 162.119 201.047 1.00 173.26 453 GLU 9 O 1
ATOM 12848 N N . ASP F 6 454 ? 219.814 163.563 199.361 1.00 172.59 454 ASP 9 N 1
ATOM 12849 C CA . ASP F 6 454 ? 219.166 164.564 200.198 1.00 171.80 454 ASP 9 CA 1
ATOM 12850 C C . ASP F 6 454 ? 217.816 164.055 200.706 1.00 171.06 454 ASP 9 C 1
ATOM 12851 O O . ASP F 6 454 ? 217.622 163.958 201.908 1.00 170.96 454 ASP 9 O 1
ATOM 12856 N N . ALA F 6 455 ? 216.897 163.671 199.815 1.00 170.36 455 ALA 9 N 1
ATOM 12857 C CA . ALA F 6 455 ? 215.583 163.174 200.215 1.00 169.80 455 ALA 9 CA 1
ATOM 12858 C C . ALA F 6 455 ? 215.678 162.027 201.231 1.00 169.48 455 ALA 9 C 1
ATOM 12859 O O . ALA F 6 455 ? 214.927 162.005 202.205 1.00 169.49 455 ALA 9 O 1
ATOM 12861 N N . VAL F 6 456 ? 216.638 161.110 201.045 1.00 169.23 456 VAL 9 N 1
ATOM 12862 C CA . VAL F 6 456 ? 216.911 160.007 201.965 1.00 168.98 456 VAL 9 CA 1
ATOM 12863 C C . VAL F 6 456 ? 217.457 160.489 203.317 1.00 168.70 456 VAL 9 C 1
ATOM 12864 O O . VAL F 6 456 ? 216.953 160.063 204.359 1.00 168.76 456 VAL 9 O 1
ATOM 12868 N N . SER F 6 457 ? 218.478 161.367 203.333 1.00 168.30 457 SER 9 N 1
ATOM 12869 C CA . SER F 6 457 ? 219.084 161.861 204.572 1.00 168.02 457 SER 9 CA 1
ATOM 12870 C C . SER F 6 457 ? 218.166 162.820 205.343 1.00 167.92 457 SER 9 C 1
ATOM 12871 O O . SER F 6 457 ? 218.019 162.684 206.561 1.00 167.92 457 SER 9 O 1
ATOM 12874 N N . LEU F 6 458 ? 217.460 163.710 204.636 1.00 167.91 458 LEU 9 N 1
ATOM 12875 C CA . LEU F 6 458 ? 216.370 164.495 205.199 1.00 167.97 458 LEU 9 CA 1
ATOM 12876 C C . LEU F 6 458 ? 215.258 163.592 205.752 1.00 168.33 458 LEU 9 C 1
ATOM 12877 O O . LEU F 6 458 ? 214.761 163.865 206.839 1.00 168.50 458 LEU 9 O 1
ATOM 12882 N N . TRP F 6 459 ? 214.907 162.488 205.070 1.00 168.99 459 TRP 9 N 1
ATOM 12883 C CA . TRP F 6 459 ? 213.956 161.505 205.600 1.00 169.49 459 TRP 9 CA 1
ATOM 12884 C C . TRP F 6 459 ? 214.503 160.706 206.787 1.00 169.38 459 TRP 9 C 1
ATOM 12885 O O . TRP F 6 459 ? 213.727 160.249 207.617 1.00 169.27 459 TRP 9 O 1
ATOM 12896 N N . ALA F 6 460 ? 215.823 160.550 206.913 1.00 169.69 460 ALA 9 N 1
ATOM 12897 C CA . ALA F 6 460 ? 216.424 160.059 208.147 1.00 170.14 460 ALA 9 CA 1
ATOM 12898 C C . ALA F 6 460 ? 216.217 161.053 209.297 1.00 170.44 460 ALA 9 C 1
ATOM 12899 O O . ALA F 6 460 ? 215.610 160.699 210.308 1.00 170.50 460 ALA 9 O 1
ATOM 12901 N N . LYS F 6 461 ? 216.651 162.313 209.120 1.00 170.83 461 LYS 9 N 1
ATOM 12902 C CA . LYS F 6 461 ? 216.563 163.348 210.152 1.00 171.14 461 LYS 9 CA 1
ATOM 12903 C C . LYS F 6 461 ? 215.111 163.631 210.566 1.00 171.11 461 LYS 9 C 1
ATOM 12904 O O . LYS F 6 461 ? 214.824 163.719 211.758 1.00 171.09 461 LYS 9 O 1
ATOM 12910 N N . LEU F 6 462 ? 214.186 163.732 209.598 1.00 171.39 462 LEU 9 N 1
ATOM 12911 C CA . LEU F 6 462 ? 212.763 163.911 209.863 1.00 171.86 462 LEU 9 CA 1
ATOM 12912 C C . LEU F 6 462 ? 212.159 162.718 210.602 1.00 172.20 462 LEU 9 C 1
ATOM 12913 O O . LEU F 6 462 ? 211.382 162.925 211.522 1.00 172.20 462 LEU 9 O 1
ATOM 12918 N N . LYS F 6 463 ? 212.516 161.481 210.236 1.00 172.69 463 LYS 9 N 1
ATOM 12919 C CA . LYS F 6 463 ? 212.003 160.284 210.892 1.00 173.00 463 LYS 9 CA 1
ATOM 12920 C C . LYS F 6 463 ? 212.487 160.184 212.343 1.00 172.95 463 LYS 9 C 1
ATOM 12921 O O . LYS F 6 463 ? 211.696 159.838 213.219 1.00 172.98 463 LYS 9 O 1
ATOM 12927 N N . LEU F 6 464 ? 213.751 160.551 212.615 1.00 173.06 464 LEU 9 N 1
ATOM 12928 C CA . LEU F 6 464 ? 214.268 160.683 213.975 1.00 173.25 464 LEU 9 CA 1
ATOM 12929 C C . LEU F 6 464 ? 213.524 161.766 214.767 1.00 173.15 464 LEU 9 C 1
ATOM 12930 O O . LEU F 6 464 ? 213.067 161.510 215.883 1.00 173.20 464 LEU 9 O 1
ATOM 12935 N N . GLN F 6 465 ? 213.356 162.957 214.175 1.00 172.97 465 GLN 9 N 1
ATOM 12936 C CA . GLN F 6 465 ? 212.615 164.075 214.753 1.00 172.69 465 GLN 9 CA 1
ATOM 12937 C C . GLN F 6 465 ? 211.168 163.688 215.094 1.00 172.24 465 GLN 9 C 1
ATOM 12938 O O . GLN F 6 465 ? 210.733 163.877 216.228 1.00 172.13 465 GLN 9 O 1
ATOM 12944 N N . LYS F 6 466 ? 210.430 163.108 214.138 1.00 171.99 466 LYS 9 N 1
ATOM 12945 C CA . LYS F 6 466 ? 209.021 162.743 214.290 1.00 171.61 466 LYS 9 CA 1
ATOM 12946 C C . LYS F 6 466 ? 208.794 161.475 215.124 1.00 170.92 466 LYS 9 C 1
ATOM 12947 O O . LYS F 6 466 ? 207.686 161.273 215.628 1.00 170.76 466 LYS 9 O 1
ATOM 12953 N N . ALA F 6 467 ? 209.812 160.614 215.276 1.00 170.19 467 ALA 9 N 1
ATOM 12954 C CA . ALA F 6 467 ? 209.816 159.584 216.311 1.00 169.43 467 ALA 9 CA 1
ATOM 12955 C C . ALA F 6 467 ? 209.989 160.205 217.699 1.00 168.69 467 ALA 9 C 1
ATOM 12956 O O . ALA F 6 467 ? 209.272 159.832 218.630 1.00 168.72 467 ALA 9 O 1
ATOM 12958 N N . SER F 6 468 ? 210.928 161.159 217.839 1.00 167.53 468 SER 9 N 1
ATOM 12959 C CA . SER F 6 468 ? 211.261 161.828 219.093 1.00 166.46 468 SER 9 CA 1
ATOM 12960 C C . SER F 6 468 ? 210.116 162.698 219.635 1.00 165.45 468 SER 9 C 1
ATOM 12961 O O . SER F 6 468 ? 209.787 162.594 220.814 1.00 165.06 468 SER 9 O 1
ATOM 12964 N N . GLU F 6 469 ? 209.500 163.535 218.781 1.00 164.28 469 GLU 9 N 1
ATOM 12965 C CA . GLU F 6 469 ? 208.520 164.568 219.126 1.00 162.93 469 GLU 9 CA 1
ATOM 12966 C C . GLU F 6 469 ? 207.299 164.086 219.931 1.00 161.35 469 GLU 9 C 1
ATOM 12967 O O . GLU F 6 469 ? 206.686 164.890 220.637 1.00 160.79 469 GLU 9 O 1
ATOM 12973 N N . ARG F 6 470 ? 206.925 162.803 219.825 1.00 159.68 470 ARG 9 N 1
ATOM 12974 C CA . ARG F 6 470 ? 205.634 162.319 220.325 1.00 158.00 470 ARG 9 CA 1
ATOM 12975 C C . ARG F 6 470 ? 205.785 161.575 221.662 1.00 155.86 470 ARG 9 C 1
ATOM 12976 O O . ARG F 6 470 ? 206.876 161.511 222.223 1.00 155.44 470 ARG 9 O 1
ATOM 12984 N N . TRP F 6 471 ? 204.679 161.039 222.215 1.00 152.97 471 TRP 9 N 1
ATOM 12985 C CA . TRP F 6 471 ? 204.750 160.187 223.402 1.00 150.64 471 TRP 9 CA 1
ATOM 12986 C C . TRP F 6 471 ? 205.099 158.747 223.027 1.00 150.68 471 TRP 9 C 1
ATOM 12987 O O . TRP F 6 471 ? 204.442 158.148 222.174 1.00 150.80 471 TRP 9 O 1
ATOM 12998 N N . GLN F 6 472 ? 206.134 158.201 223.684 1.00 150.89 472 GLN 9 N 1
ATOM 12999 C CA . GLN F 6 472 ? 206.576 156.820 223.554 1.00 151.05 472 GLN 9 CA 1
ATOM 13000 C C . GLN F 6 472 ? 206.040 156.011 224.744 1.00 150.60 472 GLN 9 C 1
ATOM 13001 O O . GLN F 6 472 ? 206.624 156.061 225.823 1.00 150.35 472 GLN 9 O 1
ATOM 13007 N N . PRO F 6 473 ? 204.901 155.275 224.622 1.00 150.36 473 PRO 9 N 1
ATOM 13008 C CA . PRO F 6 473 ? 204.319 154.544 225.752 1.00 150.21 473 PRO 9 CA 1
ATOM 13009 C C . PRO F 6 473 ? 205.115 153.308 226.190 1.00 150.15 473 PRO 9 C 1
ATOM 13010 O O . PRO F 6 473 ? 204.911 152.814 227.290 1.00 150.13 473 PRO 9 O 1
ATOM 13014 N N . ASP F 6 474 ? 206.040 152.829 225.348 1.00 150.00 474 ASP 9 N 1
ATOM 13015 C CA . ASP F 6 474 ? 207.132 151.928 225.729 1.00 149.56 474 ASP 9 CA 1
ATOM 13016 C C . ASP F 6 474 ? 208.058 152.529 226.804 1.00 148.70 474 ASP 9 C 1
ATOM 13017 O O . ASP F 6 474 ? 208.856 151.824 227.422 1.00 148.65 474 ASP 9 O 1
ATOM 13022 N N . THR F 6 475 ? 207.984 153.855 226.996 1.00 147.63 475 THR 9 N 1
ATOM 13023 C CA . THR F 6 475 ? 208.750 154.663 227.947 1.00 146.46 475 THR 9 CA 1
ATOM 13024 C C . THR F 6 475 ? 207.824 155.263 229.022 1.00 145.15 475 THR 9 C 1
ATOM 13025 O O . THR F 6 475 ? 208.155 156.239 229.693 1.00 144.68 475 THR 9 O 1
ATOM 13029 N N . GLU F 6 476 ? 206.646 154.658 229.215 1.00 143.71 476 GLU 9 N 1
ATOM 13030 C CA . GLU F 6 476 ? 205.853 154.786 230.434 1.00 142.47 476 GLU 9 CA 1
ATOM 13031 C C . GLU F 6 476 ? 206.552 154.046 231.583 1.00 142.18 476 GLU 9 C 1
ATOM 13032 O O . GLU F 6 476 ? 207.217 153.041 231.359 1.00 142.41 476 GLU 9 O 1
ATOM 13038 N N . GLU F 6 477 ? 206.398 154.526 232.824 1.00 141.74 477 GLU 9 N 1
ATOM 13039 C CA . GLU F 6 477 ? 207.056 153.908 233.973 1.00 141.36 477 GLU 9 CA 1
ATOM 13040 C C . GLU F 6 477 ? 206.089 153.095 234.838 1.00 141.88 477 GLU 9 C 1
ATOM 13041 O O . GLU F 6 477 ? 204.992 153.545 235.170 1.00 141.50 477 GLU 9 O 1
ATOM 13047 N N . GLU F 6 478 ? 206.550 151.898 235.246 1.00 142.98 478 GLU 9 N 1
ATOM 13048 C CA . GLU F 6 478 ? 205.839 150.961 236.109 1.00 144.00 478 GLU 9 CA 1
ATOM 13049 C C . GLU F 6 478 ? 206.636 150.690 237.390 1.00 144.98 478 GLU 9 C 1
ATOM 13050 O O . GLU F 6 478 ? 207.867 150.757 237.402 1.00 145.16 478 GLU 9 O 1
ATOM 13056 N N . TYR F 6 479 ? 205.919 150.381 238.483 1.00 146.51 479 TYR 9 N 1
ATOM 13057 C CA . TYR F 6 479 ? 206.572 150.195 239.779 1.00 148.01 479 TYR 9 CA 1
ATOM 13058 C C . TYR F 6 479 ? 207.422 148.907 239.818 1.00 148.96 479 TYR 9 C 1
ATOM 13059 O O . TYR F 6 479 ? 207.174 148.000 239.034 1.00 149.05 479 TYR 9 O 1
ATOM 13068 N N . GLU F 6 480 ? 208.407 148.847 240.742 1.00 150.30 480 GLU 9 N 1
ATOM 13069 C CA . GLU F 6 480 ? 209.320 147.749 241.074 1.00 151.30 480 GLU 9 CA 1
ATOM 13070 C C . GLU F 6 480 ? 208.521 146.524 241.552 1.00 151.44 480 GLU 9 C 1
ATOM 13071 O O . GLU F 6 480 ? 207.860 146.609 242.619 1.00 151.62 480 GLU 9 O 1
ATOM 13077 N N . VAL F 6 486 ? 211.922 149.529 239.352 1.00 195.29 486 VAL 9 N 1
ATOM 13078 C CA . VAL F 6 486 ? 211.037 150.206 238.351 1.00 195.63 486 VAL 9 CA 1
ATOM 13079 C C . VAL F 6 486 ? 211.241 149.517 237.009 1.00 196.37 486 VAL 9 C 1
ATOM 13080 O O . VAL F 6 486 ? 212.318 148.975 236.753 1.00 196.51 486 VAL 9 O 1
ATOM 13084 N N . VAL F 6 487 ? 210.176 149.484 236.198 1.00 197.13 487 VAL 9 N 1
ATOM 13085 C CA . VAL F 6 487 ? 210.162 148.854 234.878 1.00 197.69 487 VAL 9 CA 1
ATOM 13086 C C . VAL F 6 487 ? 209.625 149.867 233.859 1.00 197.85 487 VAL 9 C 1
ATOM 13087 O O . VAL F 6 487 ? 208.887 150.768 234.257 1.00 197.52 487 VAL 9 O 1
ATOM 13091 N N . ASN F 6 488 ? 210.096 149.790 232.603 1.00 198.23 488 ASN 9 N 1
ATOM 13092 C CA . ASN F 6 488 ? 209.421 150.390 231.462 1.00 198.55 488 ASN 9 CA 1
ATOM 13093 C C . ASN F 6 488 ? 209.082 149.230 230.511 1.00 198.52 488 ASN 9 C 1
ATOM 13094 O O . ASN F 6 488 ? 210.035 148.527 230.136 1.00 198.51 488 ASN 9 O 1
ATOM 13099 N N . ASN G 7 180 ? 166.172 208.754 179.375 1.00 172.48 132 ASN q N 1
ATOM 13100 C CA . ASN G 7 180 ? 166.374 210.022 178.628 1.00 172.69 132 ASN q CA 1
ATOM 13101 C C . ASN G 7 180 ? 166.893 211.123 179.556 1.00 172.74 132 ASN q C 1
ATOM 13102 O O . ASN G 7 180 ? 166.332 211.349 180.627 1.00 172.41 132 ASN q O 1
ATOM 13107 N N . THR G 7 181 ? 167.909 211.862 179.075 1.00 172.87 133 THR q N 1
ATOM 13108 C CA . THR G 7 181 ? 168.543 212.964 179.793 1.00 172.94 133 THR q CA 1
ATOM 13109 C C . THR G 7 181 ? 168.085 214.347 179.308 1.00 173.26 133 THR q C 1
ATOM 13110 O O . THR G 7 181 ? 168.510 215.369 179.864 1.00 173.10 133 THR q O 1
ATOM 13114 N N . ASN G 7 182 ? 167.236 214.396 178.269 1.00 174.09 134 ASN q N 1
ATOM 13115 C CA . ASN G 7 182 ? 166.716 215.654 177.736 1.00 174.91 134 ASN q CA 1
ATOM 13116 C C . ASN G 7 182 ? 165.522 216.160 178.553 1.00 175.49 134 ASN q C 1
ATOM 13117 O O . ASN G 7 182 ? 164.603 215.399 178.861 1.00 175.42 134 ASN q O 1
ATOM 13122 N N . VAL G 7 183 ? 165.527 217.471 178.861 1.00 176.30 135 VAL q N 1
ATOM 13123 C CA . VAL G 7 183 ? 164.547 218.127 179.727 1.00 177.28 135 VAL q CA 1
ATOM 13124 C C . VAL G 7 183 ? 164.076 219.424 179.068 1.00 178.23 135 VAL q C 1
ATOM 13125 O O . VAL G 7 183 ? 164.885 220.163 178.506 1.00 178.00 135 VAL q O 1
ATOM 13129 N N . TYR G 7 184 ? 162.767 219.699 179.155 1.00 179.73 136 TYR q N 1
ATOM 13130 C CA . TYR G 7 184 ? 162.184 220.930 178.645 1.00 181.04 136 TYR q CA 1
ATOM 13131 C C . TYR G 7 184 ? 161.758 221.834 179.800 1.00 181.47 136 TYR q C 1
ATOM 13132 O O . TYR G 7 184 ? 161.352 221.330 180.854 1.00 181.32 136 TYR q O 1
ATOM 13141 N N . VAL G 7 185 ? 161.870 223.153 179.586 1.00 182.19 137 VAL q N 1
ATOM 13142 C CA . VAL G 7 185 ? 161.661 224.125 180.644 1.00 182.98 137 VAL q CA 1
ATOM 13143 C C . VAL G 7 185 ? 160.833 225.319 180.150 1.00 183.95 137 VAL q C 1
ATOM 13144 O O . VAL G 7 185 ? 161.074 225.862 179.066 1.00 184.07 137 VAL q O 1
ATOM 13148 N N . SER G 7 186 ? 159.951 225.803 181.038 1.00 185.01 138 SER q N 1
ATOM 13149 C CA . SER G 7 186 ? 158.984 226.861 180.777 1.00 185.92 138 SER q CA 1
ATOM 13150 C C . SER G 7 186 ? 158.957 227.869 181.932 1.00 186.62 138 SER q C 1
ATOM 13151 O O . SER G 7 186 ? 159.491 227.594 182.996 1.00 186.85 138 SER q O 1
ATOM 13154 N N . GLY G 7 187 ? 158.399 229.064 181.689 1.00 187.31 139 GLY q N 1
ATOM 13155 C CA . GLY G 7 187 ? 158.427 230.152 182.661 1.00 188.27 139 GLY q CA 1
ATOM 13156 C C . GLY G 7 187 ? 159.789 230.848 182.754 1.00 188.98 139 GLY q C 1
ATOM 13157 O O . GLY G 7 187 ? 160.089 231.485 183.767 1.00 188.99 139 GLY q O 1
ATOM 13158 N N . LEU G 7 188 ? 160.593 230.728 181.684 1.00 189.84 140 LEU q N 1
ATOM 13159 C CA . LEU G 7 188 ? 161.938 231.294 181.577 1.00 190.83 140 LEU q CA 1
ATOM 13160 C C . LEU G 7 188 ? 161.899 232.827 181.505 1.00 191.58 140 LEU q C 1
ATOM 13161 O O . LEU G 7 188 ? 160.905 233.390 181.046 1.00 191.61 140 LEU q O 1
ATOM 13166 N N . PRO G 7 189 ? 162.983 233.548 181.921 1.00 192.29 141 PRO q N 1
ATOM 13167 C CA . PRO G 7 189 ? 163.015 235.017 181.934 1.00 192.61 141 PRO q CA 1
ATOM 13168 C C . PRO G 7 189 ? 162.531 235.698 180.644 1.00 192.88 141 PRO q C 1
ATOM 13169 O O . PRO G 7 189 ? 161.875 236.720 180.756 1.00 193.01 141 PRO q O 1
ATOM 13173 N N . THR G 7 193 ? 167.796 234.383 178.787 1.00 183.74 145 THR q N 1
ATOM 13174 C CA . THR G 7 193 ? 169.057 234.208 178.008 1.00 183.74 145 THR q CA 1
ATOM 13175 C C . THR G 7 193 ? 169.581 232.779 178.150 1.00 183.56 145 THR q C 1
ATOM 13176 O O . THR G 7 193 ? 169.275 232.090 179.123 1.00 183.64 145 THR q O 1
ATOM 13180 N N . VAL G 7 194 ? 170.429 232.364 177.199 1.00 183.18 146 VAL q N 1
ATOM 13181 C CA . VAL G 7 194 ? 171.133 231.084 177.255 1.00 182.82 146 VAL q CA 1
ATOM 13182 C C . VAL G 7 194 ? 172.117 231.081 178.430 1.00 182.30 146 VAL q C 1
ATOM 13183 O O . VAL G 7 194 ? 172.293 230.067 179.114 1.00 182.24 146 VAL q O 1
ATOM 13187 N N . ASP G 7 195 ? 172.721 232.251 178.662 1.00 181.58 147 ASP q N 1
ATOM 13188 C CA . ASP G 7 195 ? 173.680 232.572 179.712 1.00 180.73 147 ASP q CA 1
ATOM 13189 C C . ASP G 7 195 ? 173.094 232.326 181.107 1.00 179.55 147 ASP q C 1
ATOM 13190 O O . ASP G 7 195 ? 173.742 231.685 181.937 1.00 179.36 147 ASP q O 1
ATOM 13195 N N . GLU G 7 196 ? 171.876 232.834 181.366 1.00 178.11 148 GLU q N 1
ATOM 13196 C CA . GLU G 7 196 ? 171.122 232.494 182.569 1.00 176.46 148 GLU q CA 1
ATOM 13197 C C . GLU G 7 196 ? 170.819 230.993 182.622 1.00 174.47 148 GLU q C 1
ATOM 13198 O O . GLU G 7 196 ? 171.066 230.350 183.646 1.00 174.31 148 GLU q O 1
ATOM 13204 N N . PHE G 7 197 ? 170.297 230.439 181.519 1.00 172.04 149 PHE q N 1
ATOM 13205 C CA . PHE G 7 197 ? 169.722 229.099 181.456 1.00 169.94 149 PHE q CA 1
ATOM 13206 C C . PHE G 7 197 ? 170.734 228.003 181.798 1.00 168.92 149 PHE q C 1
ATOM 13207 O O . PHE G 7 197 ? 170.435 227.117 182.605 1.00 168.77 149 PHE q O 1
ATOM 13215 N N . ILE G 7 198 ? 171.946 228.099 181.236 1.00 167.46 150 ILE q N 1
ATOM 13216 C CA . ILE G 7 198 ? 173.008 227.125 181.481 1.00 166.11 150 ILE q CA 1
ATOM 13217 C C . ILE G 7 198 ? 173.515 227.198 182.925 1.00 164.70 150 ILE q C 1
ATOM 13218 O O . ILE G 7 198 ? 173.650 226.160 183.576 1.00 164.54 150 ILE q O 1
ATOM 13223 N N . GLN G 7 199 ? 173.753 228.414 183.440 1.00 162.97 151 GLN q N 1
ATOM 13224 C CA . GLN G 7 199 ? 174.189 228.607 184.819 1.00 161.26 151 GLN q CA 1
ATOM 13225 C C . GLN G 7 199 ? 173.147 228.066 185.801 1.00 159.33 151 GLN q C 1
ATOM 13226 O O . GLN G 7 199 ? 173.495 227.299 186.699 1.00 159.36 151 GLN q O 1
ATOM 13232 N N . LEU G 7 200 ? 171.872 228.422 185.589 1.00 156.86 152 LEU q N 1
ATOM 13233 C CA . LEU G 7 200 ? 170.728 227.963 186.367 1.00 154.47 152 LEU q CA 1
ATOM 13234 C C . LEU G 7 200 ? 170.623 226.435 186.415 1.00 152.29 152 LEU q C 1
ATOM 13235 O O . LEU G 7 200 ? 170.361 225.872 187.475 1.00 152.21 152 LEU q O 1
ATOM 13240 N N . MET G 7 201 ? 170.813 225.765 185.278 1.00 149.56 153 MET q N 1
ATOM 13241 C CA . MET G 7 201 ? 170.614 224.323 185.207 1.00 147.19 153 MET q CA 1
ATOM 13242 C C . MET G 7 201 ? 171.849 223.515 185.614 1.00 145.03 153 MET q C 1
ATOM 13243 O O . MET G 7 201 ? 171.702 222.364 186.023 1.00 144.79 153 MET q O 1
ATOM 13248 N N . SER G 7 202 ? 173.050 224.102 185.540 1.00 142.53 154 SER q N 1
ATOM 13249 C CA . SER G 7 202 ? 174.297 223.430 185.894 1.00 140.25 154 SER q CA 1
ATOM 13250 C C . SER G 7 202 ? 174.284 222.851 187.312 1.00 138.50 154 SER q C 1
ATOM 13251 O O . SER G 7 202 ? 174.984 221.871 187.577 1.00 138.37 154 SER q O 1
ATOM 13254 N N . LYS G 7 203 ? 173.472 223.422 188.215 1.00 136.35 155 LYS q N 1
ATOM 13255 C CA . LYS G 7 203 ? 173.377 222.929 189.587 1.00 134.64 155 LYS q CA 1
ATOM 13256 C C . LYS G 7 203 ? 172.762 221.524 189.687 1.00 133.02 155 LYS q C 1
ATOM 13257 O O . LYS G 7 203 ? 173.059 220.808 190.640 1.00 132.91 155 LYS q O 1
ATOM 13263 N N . PHE G 7 204 ? 171.927 221.117 188.715 1.00 131.27 156 PHE q N 1
ATOM 13264 C CA . PHE G 7 204 ? 171.323 219.782 188.689 1.00 129.89 156 PHE q CA 1
ATOM 13265 C C . PHE G 7 204 ? 172.204 218.718 188.024 1.00 129.08 156 PHE q C 1
ATOM 13266 O O . PHE G 7 204 ? 171.772 217.580 187.841 1.00 128.88 156 PHE q O 1
ATOM 13274 N N . GLY G 7 205 ? 173.444 219.076 187.676 1.00 128.77 157 GLY q N 1
ATOM 13275 C CA . GLY G 7 205 ? 174.413 218.132 187.140 1.00 128.95 157 GLY q CA 1
ATOM 13276 C C . GLY G 7 205 ? 174.965 218.568 185.785 1.00 129.26 157 GLY q C 1
ATOM 13277 O O . GLY G 7 205 ? 174.526 219.555 185.195 1.00 129.48 157 GLY q O 1
ATOM 13278 N N . ILE G 7 206 ? 175.938 217.803 185.288 1.00 129.82 158 ILE q N 1
ATOM 13279 C CA . ILE G 7 206 ? 176.709 218.224 184.126 1.00 130.49 158 ILE q CA 1
ATOM 13280 C C . ILE G 7 206 ? 175.876 218.154 182.838 1.00 131.16 158 ILE q C 1
ATOM 13281 O O . ILE G 7 206 ? 175.124 217.205 182.614 1.00 130.96 158 ILE q O 1
ATOM 13286 N N . ILE G 7 207 ? 176.022 219.211 182.018 1.00 132.48 159 ILE q N 1
ATOM 13287 C CA . ILE G 7 207 ? 175.413 219.387 180.701 1.00 133.64 159 ILE q CA 1
ATOM 13288 C C . ILE G 7 207 ? 176.490 219.173 179.632 1.00 134.49 159 ILE q C 1
ATOM 13289 O O . ILE G 7 207 ? 177.600 219.693 179.762 1.00 134.78 159 ILE q O 1
ATOM 13294 N N . MET G 7 208 ? 176.169 218.429 178.562 1.00 135.45 160 MET q N 1
ATOM 13295 C CA . MET G 7 208 ? 177.146 218.195 177.503 1.00 136.30 160 MET q CA 1
ATOM 13296 C C . MET G 7 208 ? 177.349 219.438 176.616 1.00 136.61 160 MET q C 1
ATOM 13297 O O . MET G 7 208 ? 176.343 220.000 176.115 1.00 137.51 160 MET q O 1
ATOM 13302 N N . GLY G 7 232 ? 162.558 226.399 176.513 1.00 150.18 184 GLY q N 1
ATOM 13303 C CA . GLY G 7 232 ? 163.950 225.967 176.250 1.00 150.04 184 GLY q CA 1
ATOM 13304 C C . GLY G 7 232 ? 164.174 224.488 176.572 1.00 149.72 184 GLY q C 1
ATOM 13305 O O . GLY G 7 232 ? 163.377 223.875 177.272 1.00 149.92 184 GLY q O 1
ATOM 13306 N N . LEU G 7 233 ? 165.302 223.937 176.093 1.00 149.05 185 LEU q N 1
ATOM 13307 C CA . LEU G 7 233 ? 165.641 222.532 176.303 1.00 148.29 185 LEU q CA 1
ATOM 13308 C C . LEU G 7 233 ? 167.088 222.345 176.779 1.00 147.43 185 LEU q C 1
ATOM 13309 O O . LEU G 7 233 ? 167.986 223.092 176.392 1.00 147.65 185 LEU q O 1
ATOM 13314 N N . CYS G 7 234 ? 167.295 221.290 177.586 1.00 145.96 186 CYS q N 1
ATOM 13315 C CA . CYS G 7 234 ? 168.583 220.925 178.152 1.00 144.46 186 CYS q CA 1
ATOM 13316 C C . CYS G 7 234 ? 168.902 219.456 177.873 1.00 143.12 186 CYS q C 1
ATOM 13317 O O . CYS G 7 234 ? 167.990 218.647 177.706 1.00 143.08 186 CYS q O 1
ATOM 13320 N N . CYS G 7 235 ? 170.204 219.126 177.881 1.00 141.55 187 CYS q N 1
ATOM 13321 C CA . CYS G 7 235 ? 170.686 217.768 177.713 1.00 140.12 187 CYS q CA 1
ATOM 13322 C C . CYS G 7 235 ? 171.772 217.464 178.749 1.00 138.68 187 CYS q C 1
ATOM 13323 O O . CYS G 7 235 ? 172.921 217.883 178.609 1.00 138.67 187 CYS q O 1
ATOM 13326 N N . TYR G 7 236 ? 171.392 216.726 179.800 1.00 136.61 188 TYR q N 1
ATOM 13327 C CA . TYR G 7 236 ? 172.332 216.319 180.834 1.00 134.92 188 TYR q CA 1
ATOM 13328 C C . TYR G 7 236 ? 173.139 215.089 180.401 1.00 134.31 188 TYR q C 1
ATOM 13329 O O . TYR G 7 236 ? 172.707 214.342 179.518 1.00 134.49 188 TYR q O 1
ATOM 13338 N N . LEU G 7 237 ? 174.295 214.845 181.051 1.00 133.50 189 LEU q N 1
ATOM 13339 C CA . LEU G 7 237 ? 175.096 213.653 180.755 1.00 132.54 189 LEU q CA 1
ATOM 13340 C C . LEU G 7 237 ? 174.377 212.371 181.175 1.00 131.86 189 LEU q C 1
ATOM 13341 O O . LEU G 7 237 ? 174.503 211.331 180.525 1.00 132.00 189 LEU q O 1
ATOM 13346 N N . LYS G 7 238 ? 173.660 212.448 182.303 1.00 131.04 190 LYS q N 1
ATOM 13347 C CA . LYS G 7 238 ? 173.234 211.270 183.043 1.00 130.61 190 LYS q CA 1
ATOM 13348 C C . LYS G 7 238 ? 171.794 211.460 183.526 1.00 130.08 190 LYS q C 1
ATOM 13349 O O . LYS G 7 238 ? 171.362 212.584 183.760 1.00 130.00 190 LYS q O 1
ATOM 13355 N N . ARG G 7 239 ? 171.052 210.351 183.624 1.00 129.86 191 ARG q N 1
ATOM 13356 C CA . ARG G 7 239 ? 169.607 210.342 183.814 1.00 129.71 191 ARG q CA 1
ATOM 13357 C C . ARG G 7 239 ? 169.178 210.998 185.132 1.00 129.05 191 ARG q C 1
ATOM 13358 O O . ARG G 7 239 ? 168.135 211.648 185.179 1.00 129.27 191 ARG q O 1
ATOM 13366 N N . GLU G 7 240 ? 169.975 210.822 186.194 1.00 127.96 192 GLU q N 1
ATOM 13367 C CA . GLU G 7 240 ? 169.640 211.261 187.546 1.00 126.92 192 GLU q CA 1
ATOM 13368 C C . GLU G 7 240 ? 169.488 212.787 187.652 1.00 125.74 192 GLU q C 1
ATOM 13369 O O . GLU G 7 240 ? 168.745 213.275 188.509 1.00 125.61 192 GLU q O 1
ATOM 13375 N N . SER G 7 241 ? 170.152 213.545 186.763 1.00 124.80 193 SER q N 1
ATOM 13376 C CA . SER G 7 241 ? 169.943 214.987 186.626 1.00 124.39 193 SER q CA 1
ATOM 13377 C C . SER G 7 241 ? 168.484 215.359 186.347 1.00 124.41 193 SER q C 1
ATOM 13378 O O . SER G 7 241 ? 168.038 216.440 186.735 1.00 124.55 193 SER q O 1
ATOM 13381 N N . VAL G 7 242 ? 167.732 214.466 185.689 1.00 124.40 194 VAL q N 1
ATOM 13382 C CA . VAL G 7 242 ? 166.322 214.682 185.386 1.00 124.41 194 VAL q CA 1
ATOM 13383 C C . VAL G 7 242 ? 165.473 214.579 186.656 1.00 124.26 194 VAL q C 1
ATOM 13384 O O . VAL G 7 242 ? 164.540 215.363 186.829 1.00 124.24 194 VAL q O 1
ATOM 13388 N N . GLU G 7 243 ? 165.812 213.648 187.561 1.00 124.55 195 GLU q N 1
ATOM 13389 C CA . GLU G 7 243 ? 165.152 213.531 188.862 1.00 124.91 195 GLU q CA 1
ATOM 13390 C C . GLU G 7 243 ? 165.371 214.792 189.711 1.00 124.44 195 GLU q C 1
ATOM 13391 O O . GLU G 7 243 ? 164.416 215.347 190.263 1.00 124.54 195 GLU q O 1
ATOM 13397 N N . LEU G 7 244 ? 166.617 215.290 189.751 1.00 123.69 196 LEU q N 1
ATOM 13398 C CA . LEU G 7 244 ? 166.976 216.526 190.441 1.00 123.32 196 LEU q CA 1
ATOM 13399 C C . LEU G 7 244 ? 166.237 217.745 189.877 1.00 123.52 196 LEU q C 1
ATOM 13400 O O . LEU G 7 244 ? 165.711 218.552 190.640 1.00 123.75 196 LEU q O 1
ATOM 13405 N N . ALA G 7 245 ? 166.148 217.862 188.546 1.00 123.87 197 ALA q N 1
ATOM 13406 C CA . ALA G 7 245 ? 165.454 218.968 187.897 1.00 124.14 197 ALA q CA 1
ATOM 13407 C C . ALA G 7 245 ? 163.961 218.986 188.245 1.00 124.60 197 ALA q C 1
ATOM 13408 O O . ALA G 7 245 ? 163.431 220.032 188.617 1.00 124.71 197 ALA q O 1
ATOM 13410 N N . LEU G 7 246 ? 163.294 217.826 188.173 1.00 125.57 198 LEU q N 1
ATOM 13411 C CA . LEU G 7 246 ? 161.876 217.681 188.487 1.00 126.55 198 LEU q CA 1
ATOM 13412 C C . LEU G 7 246 ? 161.581 217.961 189.966 1.00 127.22 198 LEU q C 1
ATOM 1341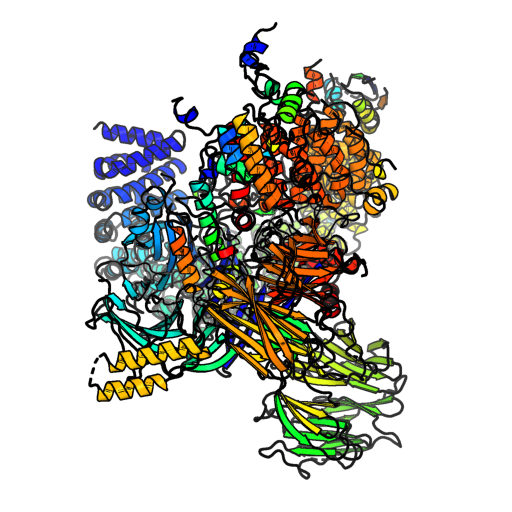3 O O . LEU G 7 246 ? 160.543 218.546 190.289 1.00 127.57 198 LEU q O 1
ATOM 13418 N N . LYS G 7 247 ? 162.488 217.558 190.866 1.00 127.85 199 LYS q N 1
ATOM 13419 C CA . LYS G 7 247 ? 162.346 217.867 192.285 1.00 128.46 199 LYS q CA 1
ATOM 13420 C C . LYS G 7 247 ? 162.469 219.366 192.572 1.00 128.81 199 LYS q C 1
ATOM 13421 O O . LYS G 7 247 ? 161.676 219.897 193.351 1.00 128.95 199 LYS q O 1
ATOM 13427 N N . LEU G 7 248 ? 163.462 220.031 191.951 1.00 129.34 200 LEU q N 1
ATOM 13428 C CA . LEU G 7 248 ? 164.040 221.263 192.479 1.00 130.21 200 LEU q CA 1
ATOM 13429 C C . LEU G 7 248 ? 163.824 222.487 191.587 1.00 131.44 200 LEU q C 1
ATOM 13430 O O . LEU G 7 248 ? 163.529 223.557 192.119 1.00 131.69 200 LEU q O 1
ATOM 13435 N N . LEU G 7 249 ? 164.017 222.344 190.264 1.00 132.91 201 LEU q N 1
ATOM 13436 C CA . LEU G 7 249 ? 163.911 223.431 189.290 1.00 134.53 201 LEU q CA 1
ATOM 13437 C C . LEU G 7 249 ? 162.453 223.766 188.973 1.00 136.37 201 LEU q C 1
ATOM 13438 O O . LEU G 7 249 ? 162.133 224.908 188.634 1.00 136.75 201 LEU q O 1
ATOM 13443 N N . ASP G 7 250 ? 161.565 222.774 189.092 1.00 138.44 202 ASP q N 1
ATOM 13444 C CA . ASP G 7 250 ? 160.143 223.055 189.212 1.00 140.35 202 ASP q CA 1
ATOM 13445 C C . ASP G 7 250 ? 159.898 223.995 190.397 1.00 141.65 202 ASP q C 1
ATOM 13446 O O . ASP G 7 250 ? 160.338 223.734 191.521 1.00 141.62 202 ASP q O 1
ATOM 13451 N N . GLU G 7 251 ? 159.164 225.081 190.113 1.00 143.27 203 GLU q N 1
ATOM 13452 C CA . GLU G 7 251 ? 158.770 226.153 191.029 1.00 144.74 203 GLU q CA 1
ATOM 13453 C C . GLU G 7 251 ? 159.886 227.165 191.352 1.00 145.81 203 GLU q C 1
ATOM 13454 O O . GLU G 7 251 ? 159.600 228.157 192.028 1.00 146.05 203 GLU q O 1
ATOM 13460 N N . ASP G 7 252 ? 161.129 226.957 190.883 1.00 146.83 204 ASP q N 1
ATOM 13461 C CA . ASP G 7 252 ? 162.260 227.781 191.311 1.00 147.72 204 ASP q CA 1
ATOM 13462 C C . ASP G 7 252 ? 162.091 229.270 190.946 1.00 147.93 204 ASP q C 1
ATOM 13463 O O . ASP G 7 252 ? 161.448 229.598 189.925 1.00 148.04 204 ASP q O 1
ATOM 13468 N N . TYR G 7 257 ? 158.760 235.174 188.644 1.00 196.39 209 TYR q N 1
ATOM 13469 C CA . TYR G 7 257 ? 158.598 234.021 187.716 1.00 196.30 209 TYR q CA 1
ATOM 13470 C C . TYR G 7 257 ? 158.358 232.735 188.509 1.00 195.66 209 TYR q C 1
ATOM 13471 O O . TYR G 7 257 ? 158.754 232.627 189.670 1.00 195.66 209 TYR q O 1
ATOM 13480 N N . LYS G 7 258 ? 157.709 231.766 187.849 1.00 194.55 210 LYS q N 1
ATOM 13481 C CA . LYS G 7 258 ? 157.603 230.391 188.315 1.00 193.54 210 LYS q CA 1
ATOM 13482 C C . LYS G 7 258 ? 158.181 229.485 187.227 1.00 192.69 210 LYS q C 1
ATOM 13483 O O . LYS G 7 258 ? 157.574 229.349 186.163 1.00 192.55 210 LYS q O 1
ATOM 13489 N N . LEU G 7 259 ? 159.333 228.852 187.504 1.00 191.47 211 LEU q N 1
ATOM 13490 C CA . LEU G 7 259 ? 159.910 227.919 186.551 1.00 190.26 211 LEU q CA 1
ATOM 13491 C C . LEU G 7 259 ? 159.142 226.598 186.545 1.00 189.48 211 LEU q C 1
ATOM 13492 O O . LEU G 7 259 ? 158.606 226.143 187.558 1.00 189.19 211 LEU q O 1
ATOM 13497 N N . HIS G 7 260 ? 159.084 225.998 185.354 1.00 188.89 212 HIS q N 1
ATOM 13498 C CA . HIS G 7 260 ? 158.252 224.836 185.107 1.00 188.52 212 HIS q CA 1
ATOM 13499 C C . HIS G 7 260 ? 159.025 223.843 184.235 1.00 188.07 212 HIS q C 1
ATOM 13500 O O . HIS G 7 260 ? 159.790 224.282 183.370 1.00 188.03 212 HIS q O 1
ATOM 13507 N N . VAL G 7 261 ? 158.883 222.527 184.495 1.00 187.52 213 VAL q N 1
ATOM 13508 C CA . VAL G 7 261 ? 159.831 221.546 183.967 1.00 187.09 213 VAL q CA 1
ATOM 13509 C C . VAL G 7 261 ? 159.124 220.234 183.606 1.00 186.90 213 VAL q C 1
ATOM 13510 O O . VAL G 7 261 ? 158.396 219.675 184.425 1.00 186.79 213 VAL q O 1
ATOM 13514 N N . GLU G 7 262 ? 159.465 219.680 182.422 1.00 186.87 214 GLU q N 1
ATOM 13515 C CA . GLU G 7 262 ? 159.021 218.359 181.978 1.00 186.90 214 GLU q CA 1
ATOM 13516 C C . GLU G 7 262 ? 160.144 217.583 181.274 1.00 186.42 214 GLU q C 1
ATOM 13517 O O . GLU G 7 262 ? 161.141 218.156 180.831 1.00 186.16 214 GLU q O 1
ATOM 13523 N N . VAL G 7 263 ? 159.963 216.259 181.149 1.00 186.05 215 VAL q N 1
ATOM 13524 C CA . VAL G 7 263 ? 160.939 215.389 180.499 1.00 185.90 215 VAL q CA 1
ATOM 13525 C C . VAL G 7 263 ? 161.141 215.831 179.039 1.00 185.81 215 VAL q C 1
ATOM 13526 O O . VAL G 7 263 ? 160.329 215.433 178.170 1.00 185.75 215 VAL q O 1
ATOM 13530 N N . LEU G 7 288 ? 183.660 211.899 173.522 1.00 160.85 240 LEU q N 1
ATOM 13531 C CA . LEU G 7 288 ? 182.718 211.454 174.588 1.00 160.63 240 LEU q CA 1
ATOM 13532 C C . LEU G 7 288 ? 183.486 211.130 175.871 1.00 160.02 240 LEU q C 1
ATOM 13533 O O . LEU G 7 288 ? 182.990 211.391 176.970 1.00 159.82 240 LEU q O 1
ATOM 13538 N N . SER G 7 289 ? 184.713 210.603 175.722 1.00 159.19 241 SER q N 1
ATOM 13539 C CA . SER G 7 289 ? 185.528 210.096 176.821 1.00 158.11 241 SER q CA 1
ATOM 13540 C C . SER G 7 289 ? 185.733 211.145 177.913 1.00 156.95 241 SER q C 1
ATOM 13541 O O . SER G 7 289 ? 185.402 210.900 179.073 1.00 156.76 241 SER q O 1
ATOM 13544 N N . MET G 7 290 ? 186.244 212.322 177.527 1.00 155.45 242 MET q N 1
ATOM 13545 C CA . MET G 7 290 ? 186.561 213.419 178.437 1.00 153.95 242 MET q CA 1
ATOM 13546 C C . MET G 7 290 ? 185.306 213.885 179.184 1.00 151.69 242 MET q C 1
ATOM 13547 O O . MET G 7 290 ? 185.344 214.137 180.392 1.00 151.47 242 MET q O 1
ATOM 13552 N N . GLN G 7 291 ? 184.175 213.946 178.469 1.00 148.86 243 GLN q N 1
ATOM 13553 C CA . GLN G 7 291 ? 182.879 214.298 179.038 1.00 146.21 243 GLN q CA 1
ATOM 13554 C C . GLN G 7 291 ? 182.464 213.334 180.158 1.00 143.56 243 GLN q C 1
ATOM 13555 O O . GLN G 7 291 ? 182.094 213.790 181.233 1.00 143.26 243 GLN q O 1
ATOM 13561 N N . GLN G 7 292 ? 182.546 212.014 179.958 1.00 140.35 244 GLN q N 1
ATOM 13562 C CA . GLN G 7 292 ? 182.283 211.059 181.037 1.00 137.27 244 GLN q CA 1
ATOM 13563 C C . GLN G 7 292 ? 183.321 211.172 182.165 1.00 134.51 244 GLN q C 1
ATOM 13564 O O . GLN G 7 292 ? 182.990 211.051 183.345 1.00 134.02 244 GLN q O 1
ATOM 13570 N N . LYS G 7 293 ? 184.581 211.445 181.811 1.00 131.17 245 LYS q N 1
ATOM 13571 C CA . LYS G 7 293 ? 185.691 211.594 182.750 1.00 127.90 245 LYS q CA 1
ATOM 13572 C C . LYS G 7 293 ? 185.578 212.812 183.681 1.00 125.27 245 LYS q C 1
ATOM 13573 O O . LYS G 7 293 ? 186.438 212.982 184.543 1.00 125.02 245 LYS q O 1
ATOM 13579 N N . GLN G 7 294 ? 184.523 213.628 183.551 1.00 121.89 246 GLN q N 1
ATOM 13580 C CA . GLN G 7 294 ? 184.176 214.645 184.539 1.00 118.58 246 GLN q CA 1
ATOM 13581 C C . GLN G 7 294 ? 183.517 214.027 185.784 1.00 115.46 246 GLN q C 1
ATOM 13582 O O . GLN G 7 294 ? 183.635 214.576 186.881 1.00 115.08 246 GLN q O 1
ATOM 13588 N N . LEU G 7 295 ? 182.865 212.860 185.631 1.00 111.84 247 LEU q N 1
ATOM 13589 C CA . LEU G 7 295 ? 182.215 212.124 186.714 1.00 108.75 247 LEU q CA 1
ATOM 13590 C C . LEU G 7 295 ? 183.183 211.203 187.475 1.00 106.80 247 LEU q C 1
ATOM 13591 O O . LEU G 7 295 ? 182.838 210.686 188.538 1.00 106.26 247 LEU q O 1
ATOM 13596 N N . ASP G 7 296 ? 184.407 211.011 186.959 1.00 105.15 248 ASP q N 1
ATOM 13597 C CA . ASP G 7 296 ? 185.445 210.185 187.575 1.00 103.17 248 ASP q CA 1
ATOM 13598 C C . ASP G 7 296 ? 185.924 210.713 188.934 1.00 101.32 248 ASP q C 1
ATOM 13599 O O . ASP G 7 296 ? 186.119 211.916 189.140 1.00 101.27 248 ASP q O 1
ATOM 13604 N N . TRP G 7 297 ? 186.283 209.764 189.807 1.00 98.99 249 TRP q N 1
ATOM 13605 C CA . TRP G 7 297 ? 186.954 210.036 191.070 1.00 97.21 249 TRP q CA 1
ATOM 13606 C C . TRP G 7 297 ? 188.475 209.828 191.040 1.00 97.91 249 TRP q C 1
ATOM 13607 O O . TRP G 7 297 ? 189.067 209.499 192.072 1.00 97.96 249 TRP q O 1
ATOM 13618 N N . ARG G 7 298 ? 189.129 210.062 189.890 1.00 99.85 250 ARG q N 1
ATOM 13619 C CA . ARG G 7 298 ? 190.586 210.086 189.819 1.00 101.19 250 ARG q CA 1
ATOM 13620 C C . ARG G 7 298 ? 191.130 211.091 190.841 1.00 101.19 250 ARG q C 1
ATOM 13621 O O . ARG G 7 298 ? 190.541 212.155 191.010 1.00 101.45 250 ARG q O 1
ATOM 13629 N N . PRO G 7 299 ? 192.231 210.779 191.571 1.00 101.34 251 PRO q N 1
ATOM 13630 C CA . PRO G 7 299 ? 192.850 211.741 192.489 1.00 101.57 251 PRO q CA 1
ATOM 13631 C C . PRO G 7 299 ? 193.591 212.847 191.714 1.00 101.75 251 PRO q C 1
ATOM 13632 O O . PRO G 7 299 ? 193.391 214.029 191.987 1.00 102.01 251 PRO q O 1
ATOM 13636 N N . GLU H 8 491 ? 243.748 238.189 198.576 1.00 292.61 491 GLU A N 1
ATOM 13637 C CA . GLU H 8 491 ? 242.632 239.095 198.145 1.00 294.76 491 GLU A CA 1
ATOM 13638 C C . GLU H 8 491 ? 241.433 238.258 197.693 1.00 296.98 491 GLU A C 1
ATOM 13639 O O . GLU H 8 491 ? 240.291 238.537 198.077 1.00 296.41 491 GLU A O 1
ATOM 13645 N N . GLN H 8 492 ? 241.702 237.187 196.932 1.00 300.72 492 GLN A N 1
ATOM 13646 C CA . GLN H 8 492 ? 240.648 236.377 196.329 1.00 302.25 492 GLN A CA 1
ATOM 13647 C C . GLN H 8 492 ? 239.755 235.703 197.377 1.00 298.80 492 GLN A C 1
ATOM 13648 O O . GLN H 8 492 ? 238.549 235.549 197.150 1.00 299.54 492 GLN A O 1
ATOM 13654 N N . LYS H 8 493 ? 240.316 235.367 198.546 1.00 292.49 493 LYS A N 1
ATOM 13655 C CA . LYS H 8 493 ? 239.526 234.793 199.629 1.00 285.38 493 LYS A CA 1
ATOM 13656 C C . LYS H 8 493 ? 238.465 235.766 200.158 1.00 281.23 493 LYS A C 1
ATOM 13657 O O . LYS H 8 493 ? 237.393 235.311 200.564 1.00 281.83 493 LYS A O 1
ATOM 13663 N N . GLU H 8 494 ? 238.711 237.082 200.108 1.00 273.79 494 GLU A N 1
ATOM 13664 C CA . GLU H 8 494 ? 237.676 238.069 200.417 1.00 267.62 494 GLU A CA 1
ATOM 13665 C C . GLU H 8 494 ? 236.524 238.013 199.406 1.00 263.64 494 GLU A C 1
ATOM 13666 O O . GLU H 8 494 ? 235.358 238.156 199.773 1.00 262.02 494 GLU A O 1
ATOM 13672 N N . ARG H 8 495 ? 236.827 237.752 198.127 1.00 261.14 495 ARG A N 1
ATOM 13673 C CA . ARG H 8 495 ? 235.793 237.448 197.141 1.00 259.58 495 ARG A CA 1
ATOM 13674 C C . ARG H 8 495 ? 235.038 236.170 197.525 1.00 254.23 495 ARG A C 1
ATOM 13675 O O . ARG H 8 495 ? 233.816 236.136 197.389 1.00 253.36 495 ARG A O 1
ATOM 13683 N N . LYS H 8 496 ? 235.725 235.144 198.056 1.00 247.46 496 LYS A N 1
ATOM 13684 C CA . LYS H 8 496 ? 235.043 233.960 198.575 1.00 241.08 496 LYS A CA 1
ATOM 13685 C C . LYS H 8 496 ? 234.097 234.317 199.725 1.00 237.15 496 LYS A C 1
ATOM 13686 O O . LYS H 8 496 ? 233.000 233.765 199.789 1.00 237.27 496 LYS A O 1
ATOM 13692 N N . ILE H 8 497 ? 234.469 235.274 200.590 1.00 232.65 497 ILE A N 1
ATOM 13693 C CA . ILE H 8 497 ? 233.536 235.800 201.584 1.00 229.35 497 ILE A CA 1
ATOM 13694 C C . ILE H 8 497 ? 232.299 236.367 200.876 1.00 229.58 497 ILE A C 1
ATOM 13695 O O . ILE H 8 497 ? 231.185 236.025 201.268 1.00 228.66 497 ILE A O 1
ATOM 13700 N N . MET H 8 498 ? 232.473 237.142 199.792 1.00 231.01 498 MET A N 1
ATOM 13701 C CA . MET H 8 498 ? 231.343 237.632 199.002 1.00 233.69 498 MET A CA 1
ATOM 13702 C C . MET H 8 498 ? 230.474 236.481 198.480 1.00 232.85 498 MET A C 1
ATOM 13703 O O . MET H 8 498 ? 229.250 236.538 198.606 1.00 230.67 498 MET A O 1
ATOM 13708 N N . LYS H 8 499 ? 231.096 235.430 197.918 1.00 235.49 499 LYS A N 1
ATOM 13709 C CA . LYS H 8 499 ? 230.391 234.260 197.394 1.00 237.71 499 LYS A CA 1
ATOM 13710 C C . LYS H 8 499 ? 229.584 233.563 198.493 1.00 236.50 499 LYS A C 1
ATOM 13711 O O . LYS H 8 499 ? 228.453 233.131 198.269 1.00 237.45 499 LYS A O 1
ATOM 13717 N N . LEU H 8 500 ? 230.176 233.468 199.686 1.00 232.91 500 LEU A N 1
ATOM 13718 C CA . LEU H 8 500 ? 229.558 232.808 200.822 1.00 228.98 500 LEU A CA 1
ATOM 13719 C C . LEU H 8 500 ? 228.399 233.640 201.375 1.00 227.59 500 LEU A C 1
ATOM 13720 O O . LEU H 8 500 ? 227.312 233.104 201.565 1.00 226.16 500 LEU A O 1
ATOM 13725 N N . LEU H 8 501 ? 228.601 234.956 201.539 1.00 228.67 501 LEU A N 1
ATOM 13726 C CA . LEU H 8 501 ? 227.542 235.908 201.860 1.00 231.11 501 LEU A CA 1
ATOM 13727 C C . LEU H 8 501 ? 226.396 235.819 200.845 1.00 234.35 501 LEU A C 1
ATOM 13728 O O . LEU H 8 501 ? 225.232 235.757 201.249 1.00 235.56 501 LEU A O 1
ATOM 13733 N N . LEU H 8 502 ? 226.723 235.757 199.542 1.00 235.55 502 LEU A N 1
ATOM 13734 C CA . LEU H 8 502 ? 225.731 235.632 198.479 1.00 236.41 502 LEU A CA 1
ATOM 13735 C C . LEU H 8 502 ? 224.905 234.353 198.655 1.00 233.65 502 LEU A C 1
ATOM 13736 O O . LEU H 8 502 ? 223.679 234.413 198.586 1.00 231.98 502 LEU A O 1
ATOM 13741 N N . LYS H 8 503 ? 225.561 233.217 198.936 1.00 232.37 503 LYS A N 1
ATOM 13742 C CA . LYS H 8 503 ? 224.904 231.927 199.120 1.00 233.80 503 LYS A CA 1
ATOM 13743 C C . LYS H 8 503 ? 224.179 231.792 200.464 1.00 237.57 503 LYS A C 1
ATOM 13744 O O . LYS H 8 503 ? 223.470 230.809 200.663 1.00 239.00 503 LYS A O 1
ATOM 13750 N N . ILE H 8 504 ? 224.325 232.770 201.369 1.00 242.32 504 ILE A N 1
ATOM 13751 C CA . ILE H 8 504 ? 223.530 232.864 202.591 1.00 247.57 504 ILE A CA 1
ATOM 13752 C C . ILE H 8 504 ? 222.317 233.773 202.364 1.00 252.48 504 ILE A C 1
ATOM 13753 O O . ILE H 8 504 ? 221.205 233.432 202.780 1.00 254.23 504 ILE A O 1
ATOM 13758 N N . LYS H 8 505 ? 222.545 234.910 201.694 1.00 257.59 505 LYS A N 1
ATOM 13759 C CA . LYS H 8 505 ? 221.570 235.966 201.454 1.00 263.77 505 LYS A CA 1
ATOM 13760 C C . LYS H 8 505 ? 220.538 235.589 200.381 1.00 271.11 505 LYS A C 1
ATOM 13761 O O . LYS H 8 505 ? 219.446 236.162 200.357 1.00 271.66 505 LYS A O 1
ATOM 13767 N N . ASN H 8 506 ? 220.884 234.607 199.526 1.00 279.03 506 ASN A N 1
ATOM 13768 C CA . ASN H 8 506 ? 220.118 234.146 198.368 1.00 283.47 506 ASN A CA 1
ATOM 13769 C C . ASN H 8 506 ? 220.176 232.614 198.274 1.00 285.08 506 ASN A C 1
ATOM 13770 O O . ASN H 8 506 ? 221.068 231.991 198.841 1.00 285.00 506 ASN A O 1
ATOM 13775 N N . GLY H 8 507 ? 219.246 232.014 197.514 1.00 288.54 507 GLY A N 1
ATOM 13776 C CA . GLY H 8 507 ? 219.273 230.585 197.223 1.00 295.41 507 GLY A CA 1
ATOM 13777 C C . GLY H 8 507 ? 218.598 229.696 198.273 1.00 300.49 507 GLY A C 1
ATOM 13778 O O . GLY H 8 507 ? 217.984 230.175 199.226 1.00 301.35 507 GLY A O 1
ATOM 13779 N N . THR H 8 508 ? 218.728 228.372 198.076 1.00 304.99 508 THR A N 1
ATOM 13780 C CA . THR H 8 508 ? 218.026 227.357 198.858 1.00 308.12 508 THR A CA 1
ATOM 13781 C C . THR H 8 508 ? 218.683 227.165 200.230 1.00 308.45 508 THR A C 1
ATOM 13782 O O . THR H 8 508 ? 219.893 227.318 200.363 1.00 308.21 508 THR A O 1
ATOM 13786 N N . PRO H 8 509 ? 217.923 226.803 201.298 1.00 309.07 509 PRO A N 1
ATOM 13787 C CA . PRO H 8 509 ? 218.487 226.646 202.641 1.00 309.33 509 PRO A CA 1
ATOM 13788 C C . PRO H 8 509 ? 219.749 225.793 202.795 1.00 307.89 509 PRO A C 1
ATOM 13789 O O . PRO H 8 509 ? 220.626 226.191 203.558 1.00 309.17 509 PRO A O 1
ATOM 13793 N N . PRO H 8 510 ? 219.926 224.631 202.115 1.00 303.74 510 PRO A N 1
ATOM 13794 C CA . PRO H 8 510 ? 221.211 223.929 202.158 1.00 298.98 510 PRO A CA 1
ATOM 13795 C C . PRO H 8 510 ? 222.417 224.683 201.602 1.00 293.69 510 PRO A C 1
ATOM 13796 O O . PRO H 8 510 ? 223.515 224.491 202.105 1.00 293.56 510 PRO A O 1
ATOM 13800 N N . MET H 8 511 ? 222.219 225.581 200.623 1.00 286.69 511 MET A N 1
ATOM 13801 C CA . MET H 8 511 ? 223.287 226.462 200.149 1.00 279.56 511 MET A CA 1
ATOM 13802 C C . MET H 8 511 ? 223.730 227.416 201.267 1.00 275.64 511 MET A C 1
ATOM 13803 O O . MET H 8 511 ? 224.926 227.587 201.520 1.00 273.25 511 MET A O 1
ATOM 13808 N N . ARG H 8 512 ? 222.742 228.000 201.965 1.00 272.61 512 ARG A N 1
ATOM 13809 C CA . ARG H 8 512 ? 222.936 228.891 203.104 1.00 269.33 512 ARG A CA 1
ATOM 13810 C C . ARG H 8 512 ? 223.678 228.164 204.228 1.00 268.83 512 ARG A C 1
ATOM 13811 O O . ARG H 8 512 ? 224.682 228.668 204.726 1.00 269.42 512 ARG A O 1
ATOM 13819 N N . LYS H 8 513 ? 223.210 226.956 204.575 1.00 265.98 513 LYS A N 1
ATOM 13820 C CA . LYS H 8 513 ? 223.758 226.131 205.642 1.00 261.96 513 LYS A CA 1
ATOM 13821 C C . LYS H 8 513 ? 225.217 225.752 205.364 1.00 257.79 513 LYS A C 1
ATOM 13822 O O . LYS H 8 513 ? 226.073 225.904 206.241 1.00 258.00 513 LYS A O 1
ATOM 13828 N N . ALA H 8 514 ? 225.500 225.297 204.136 1.00 251.35 514 ALA A N 1
ATOM 13829 C CA . ALA H 8 514 ? 226.851 224.979 203.696 1.00 245.20 514 ALA A CA 1
ATOM 13830 C C . ALA H 8 514 ? 227.760 226.209 203.759 1.00 241.32 514 ALA A C 1
ATOM 13831 O O . ALA H 8 514 ? 228.834 226.141 204.354 1.00 240.88 514 ALA A O 1
ATOM 13833 N N . ALA H 8 515 ? 227.326 227.335 203.181 1.00 239.57 515 ALA A N 1
ATOM 13834 C CA . ALA H 8 515 ? 228.130 228.551 203.137 1.00 238.92 515 ALA A CA 1
ATOM 13835 C C . ALA H 8 515 ? 228.469 229.068 204.543 1.00 236.66 515 ALA A C 1
ATOM 13836 O O . ALA H 8 515 ? 229.615 229.442 204.814 1.00 235.29 515 ALA A O 1
ATOM 13838 N N . LEU H 8 516 ? 227.486 229.018 205.454 1.00 233.41 516 LEU A N 1
ATOM 13839 C CA . LEU H 8 516 ? 227.666 229.377 206.852 1.00 229.83 516 LEU A CA 1
ATOM 13840 C C . LEU H 8 516 ? 228.715 228.476 207.521 1.00 228.47 516 LEU A C 1
ATOM 13841 O O . LEU H 8 516 ? 229.637 228.975 208.172 1.00 226.56 516 LEU A O 1
ATOM 13846 N N . ARG H 8 517 ? 228.603 227.154 207.330 1.00 228.71 517 ARG A N 1
ATOM 13847 C CA . ARG H 8 517 ? 229.597 226.191 207.796 1.00 227.20 517 ARG A CA 1
ATOM 13848 C C . ARG H 8 517 ? 230.993 226.520 207.255 1.00 221.53 517 ARG A C 1
ATOM 13849 O O . ARG H 8 517 ? 231.978 226.435 207.992 1.00 218.58 517 ARG A O 1
ATOM 13857 N N . GLN H 8 518 ? 231.073 226.945 205.989 1.00 220.26 518 GLN A N 1
ATOM 13858 C CA . GLN H 8 518 ? 232.331 227.337 205.373 1.00 219.60 518 GLN A CA 1
ATOM 13859 C C . GLN H 8 518 ? 232.918 228.583 206.039 1.00 216.02 518 GLN A C 1
ATOM 13860 O O . GLN H 8 518 ? 234.058 228.526 206.495 1.00 215.54 518 GLN A O 1
ATOM 13866 N N . ILE H 8 519 ? 232.148 229.682 206.141 1.00 211.04 519 ILE A N 1
ATOM 13867 C CA . ILE H 8 519 ? 232.627 230.917 206.771 1.00 206.01 519 ILE A CA 1
ATOM 13868 C C . ILE H 8 519 ? 233.140 230.629 208.184 1.00 204.41 519 ILE A C 1
ATOM 13869 O O . ILE H 8 519 ? 234.231 231.064 208.553 1.00 202.06 519 ILE A O 1
ATOM 13874 N N . THR H 8 520 ? 232.352 229.884 208.960 1.00 206.95 520 THR A N 1
ATOM 13875 C CA . THR H 8 520 ? 232.592 229.697 210.382 1.00 208.70 520 THR A CA 1
ATOM 13876 C C . THR H 8 520 ? 233.859 228.891 210.645 1.00 212.91 520 THR A C 1
ATOM 13877 O O . THR H 8 520 ? 234.664 229.297 211.471 1.00 215.10 520 THR A O 1
ATOM 13881 N N . ASP H 8 521 ? 234.084 227.797 209.910 1.00 216.29 521 ASP A N 1
ATOM 13882 C CA . ASP H 8 521 ? 235.319 227.036 210.058 1.00 217.32 521 ASP A CA 1
ATOM 13883 C C . ASP H 8 521 ? 236.534 227.740 209.437 1.00 214.65 521 ASP A C 1
ATOM 13884 O O . ASP H 8 521 ? 237.651 227.574 209.928 1.00 213.83 521 ASP A O 1
ATOM 13889 N N . LYS H 8 522 ? 236.322 228.539 208.386 1.00 213.56 522 LYS A N 1
ATOM 13890 C CA . LYS H 8 522 ? 237.384 229.331 207.778 1.00 214.35 522 LYS A CA 1
ATOM 13891 C C . LYS H 8 522 ? 237.707 230.612 208.552 1.00 211.94 522 LYS A C 1
ATOM 13892 O O . LYS H 8 522 ? 238.716 231.250 208.250 1.00 210.76 522 LYS A O 1
ATOM 13898 N N . ALA H 8 523 ? 236.886 230.966 209.552 1.00 209.89 523 ALA A N 1
ATOM 13899 C CA . ALA H 8 523 ? 236.929 232.247 210.252 1.00 208.93 523 ALA A CA 1
ATOM 13900 C C . ALA H 8 523 ? 238.323 232.602 210.781 1.00 208.50 523 ALA A C 1
ATOM 13901 O O . ALA H 8 523 ? 238.750 233.756 210.669 1.00 208.38 523 ALA A O 1
ATOM 13903 N N . ARG H 8 524 ? 239.033 231.603 211.332 1.00 209.56 524 ARG A N 1
ATOM 13904 C CA . ARG H 8 524 ? 240.387 231.740 211.859 1.00 211.76 524 ARG A CA 1
ATOM 13905 C C . ARG H 8 524 ? 241.369 232.256 210.802 1.00 213.98 524 ARG A C 1
ATOM 13906 O O . ARG H 8 524 ? 242.231 233.085 211.108 1.00 212.69 524 ARG A O 1
ATOM 13914 N N . GLU H 8 525 ? 241.230 231.762 209.563 1.00 216.23 525 GLU A N 1
ATOM 13915 C CA . GLU H 8 525 ? 242.083 232.133 208.441 1.00 217.31 525 GLU A CA 1
ATOM 13916 C C . GLU H 8 525 ? 241.735 233.529 207.913 1.00 212.76 525 GLU A C 1
ATOM 13917 O O . GLU H 8 525 ? 242.639 234.331 207.657 1.00 211.45 525 GLU A O 1
ATOM 13923 N N . PHE H 8 526 ? 240.437 233.803 207.710 1.00 208.17 526 PHE A N 1
ATOM 13924 C CA . PHE H 8 526 ? 239.979 235.098 207.219 1.00 204.77 526 PHE A CA 1
ATOM 13925 C C . PHE H 8 526 ? 240.437 236.239 208.133 1.00 205.69 526 PHE A C 1
ATOM 13926 O O . PHE H 8 526 ? 240.799 237.310 207.638 1.00 207.20 526 PHE A O 1
ATOM 13934 N N . GLY H 8 527 ? 240.396 236.005 209.455 1.00 205.42 527 GLY A N 1
ATOM 13935 C CA . GLY H 8 527 ? 240.774 236.988 210.464 1.00 202.49 527 GLY A CA 1
ATOM 13936 C C . GLY H 8 527 ? 239.693 238.038 210.737 1.00 199.35 527 GLY A C 1
ATOM 13937 O O . GLY H 8 527 ? 238.975 238.454 209.830 1.00 200.01 527 GLY A O 1
ATOM 13938 N N . ALA H 8 528 ? 239.622 238.514 211.990 1.00 194.38 528 ALA A N 1
ATOM 13939 C CA . ALA H 8 528 ? 238.547 239.389 212.450 1.00 190.74 528 ALA A CA 1
ATOM 13940 C C . ALA H 8 528 ? 238.504 240.710 211.673 1.00 187.67 528 ALA A C 1
ATOM 13941 O O . ALA H 8 528 ? 237.436 241.163 211.259 1.00 188.77 528 ALA A O 1
ATOM 13943 N N . GLY H 8 529 ? 239.680 241.313 211.463 1.00 183.60 529 GLY A N 1
ATOM 13944 C CA . GLY H 8 529 ? 239.810 242.599 210.790 1.00 180.64 529 GLY A CA 1
ATOM 13945 C C . GLY H 8 529 ? 239.174 242.591 209.398 1.00 178.97 529 GLY A C 1
ATOM 13946 O O . GLY H 8 529 ? 238.201 243.305 209.165 1.00 180.71 529 GLY A O 1
ATOM 13947 N N . PRO H 8 530 ? 239.684 241.776 208.439 1.00 176.00 530 PRO A N 1
ATOM 13948 C CA . PRO H 8 530 ? 239.080 241.645 207.109 1.00 171.01 530 PRO A CA 1
ATOM 13949 C C . PRO H 8 530 ? 237.610 241.229 207.104 1.00 164.78 530 PRO A C 1
ATOM 13950 O O . PRO H 8 530 ? 236.816 241.831 206.393 1.00 164.24 530 PRO A O 1
ATOM 13954 N N . LEU H 8 531 ? 237.242 240.258 207.944 1.00 158.43 531 LEU A N 1
ATOM 13955 C CA . LEU H 8 531 ? 235.892 239.712 207.957 1.00 154.67 531 LEU A CA 1
ATOM 13956 C C . LEU H 8 531 ? 234.857 240.733 208.447 1.00 154.72 531 LEU A C 1
ATOM 13957 O O . LEU H 8 531 ? 233.772 240.822 207.874 1.00 154.55 531 LEU A O 1
ATOM 13962 N N . PHE H 8 532 ? 235.200 241.546 209.459 1.00 153.69 532 PHE A N 1
ATOM 13963 C CA . PHE H 8 532 ? 234.318 242.611 209.931 1.00 153.15 532 PHE A CA 1
ATOM 13964 C C . PHE H 8 532 ? 234.356 243.866 209.053 1.00 155.31 532 PHE A C 1
ATOM 13965 O O . PHE H 8 532 ? 233.325 244.515 208.898 1.00 156.98 532 PHE A O 1
ATOM 13973 N N . ASN H 8 533 ? 235.497 244.192 208.429 1.00 160.29 533 ASN A N 1
ATOM 13974 C CA . ASN H 8 533 ? 235.541 245.217 207.389 1.00 166.79 533 ASN A CA 1
ATOM 13975 C C . ASN H 8 533 ? 234.548 244.938 206.250 1.00 167.81 533 ASN A C 1
ATOM 13976 O O . ASN H 8 533 ? 234.114 245.866 205.576 1.00 171.06 533 ASN A O 1
ATOM 13981 N N . GLN H 8 534 ? 234.178 243.666 206.046 1.00 166.32 534 GLN A N 1
ATOM 13982 C CA . GLN H 8 534 ? 233.292 243.220 204.979 1.00 166.02 534 GLN A CA 1
ATOM 13983 C C . GLN H 8 534 ? 231.843 243.018 205.450 1.00 163.35 534 GLN A C 1
ATOM 13984 O O . GLN H 8 534 ? 230.912 243.335 204.705 1.00 163.37 534 GLN A O 1
ATOM 13990 N N . ILE H 8 535 ? 231.632 242.508 206.676 1.00 159.69 535 ILE A N 1
ATOM 13991 C CA . ILE H 8 535 ? 230.298 242.259 207.231 1.00 156.31 535 ILE A CA 1
ATOM 13992 C C . ILE H 8 535 ? 229.583 243.541 207.679 1.00 156.44 535 ILE A C 1
ATOM 13993 O O . ILE H 8 535 ? 228.393 243.715 207.408 1.00 156.82 535 ILE A O 1
ATOM 13998 N N . LEU H 8 536 ? 230.290 244.441 208.378 1.00 158.45 536 LEU A N 1
ATOM 13999 C CA . LEU H 8 536 ? 229.666 245.621 208.972 1.00 159.92 536 LEU A CA 1
ATOM 14000 C C . LEU H 8 536 ? 229.011 246.529 207.921 1.00 162.73 536 LEU A C 1
ATOM 14001 O O . LEU H 8 536 ? 227.922 247.033 208.182 1.00 163.19 536 LEU A O 1
ATOM 14006 N N . PRO H 8 537 ? 229.588 246.762 206.710 1.00 165.29 537 PRO A N 1
ATOM 14007 C CA . PRO H 8 537 ? 228.883 247.464 205.634 1.00 166.78 537 PRO A CA 1
ATOM 14008 C C . PRO H 8 537 ? 227.510 246.918 205.251 1.00 169.08 537 PRO A C 1
ATOM 14009 O O . PRO H 8 537 ? 226.618 247.706 204.950 1.00 170.50 537 PRO A O 1
ATOM 14013 N N . LEU H 8 538 ? 227.314 245.592 205.317 1.00 172.55 538 LEU A N 1
ATOM 14014 C CA . LEU H 8 538 ? 225.985 245.035 205.075 1.00 176.13 538 LEU A CA 1
ATOM 14015 C C . LEU H 8 538 ? 225.031 245.430 206.202 1.00 179.81 538 LEU A C 1
ATOM 14016 O O . LEU H 8 538 ? 223.926 245.895 205.931 1.00 180.81 538 LEU A O 1
ATOM 14021 N N . LEU H 8 539 ? 225.486 245.288 207.453 1.00 185.97 539 LEU A N 1
ATOM 14022 C CA . LEU H 8 539 ? 224.724 245.628 208.646 1.00 192.69 539 LEU A CA 1
ATOM 14023 C C . LEU H 8 539 ? 224.370 247.119 208.721 1.00 199.55 539 LEU A C 1
ATOM 14024 O O . LEU H 8 539 ? 223.316 247.471 209.250 1.00 198.14 539 LEU A O 1
ATOM 14029 N N . MET H 8 540 ? 225.230 247.976 208.160 1.00 208.78 540 MET A N 1
ATOM 14030 C CA . MET H 8 540 ? 225.006 249.411 208.021 1.00 216.38 540 MET A CA 1
ATOM 14031 C C . MET H 8 540 ? 224.086 249.785 206.852 1.00 221.89 540 MET A C 1
ATOM 14032 O O . MET H 8 540 ? 223.572 250.907 206.836 1.00 222.02 540 MET A O 1
ATOM 14037 N N . SER H 8 541 ? 223.872 248.889 205.872 1.00 228.08 541 SER A N 1
ATOM 14038 C CA . SER H 8 541 ? 223.082 249.221 204.687 1.00 232.34 541 SER A CA 1
ATOM 14039 C C . SER H 8 541 ? 221.601 249.449 205.029 1.00 237.01 541 SER A C 1
ATOM 14040 O O . SER H 8 541 ? 220.985 248.614 205.691 1.00 236.26 541 SER A O 1
ATOM 14043 N N . PRO H 8 542 ? 220.973 250.590 204.625 1.00 241.21 542 PRO A N 1
ATOM 14044 C CA . PRO H 8 542 ? 219.543 250.817 204.865 1.00 242.43 542 PRO A CA 1
ATOM 14045 C C . PRO H 8 542 ? 218.601 249.812 204.199 1.00 241.70 542 PRO A C 1
ATOM 14046 O O . PRO H 8 542 ? 217.464 249.660 204.637 1.00 240.14 542 PRO A O 1
ATOM 14050 N N . THR H 8 543 ? 219.110 249.101 203.182 1.00 242.17 543 THR A N 1
ATOM 14051 C CA . THR H 8 543 ? 218.334 248.229 202.305 1.00 243.34 543 THR A CA 1
ATOM 14052 C C . THR H 8 543 ? 218.081 246.844 202.911 1.00 241.78 543 THR A C 1
ATOM 14053 O O . THR H 8 543 ? 217.164 246.141 202.478 1.00 242.44 543 THR A O 1
ATOM 14057 N N . LEU H 8 544 ? 218.895 246.445 203.900 1.00 238.82 544 LEU A N 1
ATOM 14058 C CA . LEU H 8 544 ? 218.881 245.102 204.471 1.00 237.21 544 LEU A CA 1
ATOM 14059 C C . LEU H 8 544 ? 217.534 244.782 205.130 1.00 238.68 544 LEU A C 1
ATOM 14060 O O . LEU H 8 544 ? 217.083 245.512 206.012 1.00 238.50 544 LEU A O 1
ATOM 14065 N N . GLU H 8 545 ? 216.897 243.674 204.704 1.00 241.41 545 GLU A N 1
ATOM 14066 C CA . GLU H 8 545 ? 215.638 243.221 205.291 1.00 244.61 545 GLU A CA 1
ATOM 14067 C C . GLU H 8 545 ? 215.875 242.642 206.688 1.00 243.55 545 GLU A C 1
ATOM 14068 O O . GLU H 8 545 ? 216.990 242.247 207.024 1.00 245.67 545 GLU A O 1
ATOM 14074 N N . ASP H 8 546 ? 214.798 242.515 207.478 1.00 239.90 546 ASP A N 1
ATOM 14075 C CA . ASP H 8 546 ? 214.817 241.867 208.787 1.00 236.08 546 ASP A CA 1
ATOM 14076 C C . ASP H 8 546 ? 215.330 240.427 208.724 1.00 230.99 546 ASP A C 1
ATOM 14077 O O . ASP H 8 546 ? 216.149 240.020 209.547 1.00 230.92 546 ASP A O 1
ATOM 14082 N N . GLN H 8 547 ? 214.865 239.644 207.741 1.00 224.09 547 GLN A N 1
ATOM 14083 C CA . GLN H 8 547 ? 215.301 238.257 207.634 1.00 217.72 547 GLN A CA 1
ATOM 14084 C C . GLN H 8 547 ? 216.738 238.145 207.116 1.00 208.15 547 GLN A C 1
ATOM 14085 O O . GLN H 8 547 ? 217.449 237.221 207.498 1.00 205.18 547 GLN A O 1
ATOM 14091 N N . GLU H 8 548 ? 217.190 239.097 206.289 1.00 202.82 548 GLU A N 1
ATOM 14092 C CA . GLU H 8 548 ? 218.585 239.164 205.860 1.00 198.14 548 GLU A CA 1
ATOM 14093 C C . GLU H 8 548 ? 219.497 239.493 207.046 1.00 188.98 548 GLU A C 1
ATOM 14094 O O . GLU H 8 548 ? 220.497 238.806 207.261 1.00 188.46 548 GLU A O 1
ATOM 14100 N N . ARG H 8 549 ? 219.116 240.506 207.839 1.00 177.34 549 ARG A N 1
ATOM 14101 C CA . ARG H 8 549 ? 219.762 240.921 209.079 1.00 167.29 549 ARG A CA 1
ATOM 14102 C C . ARG H 8 549 ? 219.841 239.770 210.088 1.00 164.72 549 ARG A C 1
ATOM 14103 O O . ARG H 8 549 ? 220.920 239.502 210.609 1.00 165.99 549 ARG A O 1
ATOM 14111 N N . HIS H 8 550 ? 218.739 239.038 210.296 1.00 165.11 550 HIS A N 1
ATOM 14112 C CA . HIS H 8 550 ? 218.670 237.847 211.145 1.00 165.53 550 HIS A CA 1
ATOM 14113 C C . HIS H 8 550 ? 219.642 236.743 210.705 1.00 162.65 550 HIS A C 1
ATOM 14114 O O . HIS H 8 550 ? 220.363 236.190 211.536 1.00 161.04 550 HIS A O 1
ATOM 14121 N N . LEU H 8 551 ? 219.706 236.436 209.404 1.00 161.35 551 LEU A N 1
ATOM 14122 C CA . LEU H 8 551 ? 220.687 235.489 208.882 1.00 157.84 551 LEU A CA 1
ATOM 14123 C C . LEU H 8 551 ? 222.128 235.984 209.051 1.00 152.37 551 LEU A C 1
ATOM 14124 O O . LEU H 8 551 ? 223.013 235.187 209.367 1.00 153.12 551 LEU A O 1
ATOM 14129 N N . LEU H 8 552 ? 222.367 237.288 208.880 1.00 145.64 552 LEU A N 1
ATOM 14130 C CA . LEU H 8 552 ? 223.683 237.872 209.105 1.00 142.67 552 LEU A CA 1
ATOM 14131 C C . LEU H 8 552 ? 224.070 237.830 210.588 1.00 142.20 552 LEU A C 1
ATOM 14132 O O . LEU H 8 552 ? 225.236 237.605 210.912 1.00 144.23 552 LEU A O 1
ATOM 14137 N N . VAL H 8 553 ? 223.090 237.957 211.487 1.00 139.83 553 VAL A N 1
ATOM 14138 C CA . VAL H 8 553 ? 223.278 237.740 212.918 1.00 135.78 553 VAL A CA 1
ATOM 14139 C C . VAL H 8 553 ? 223.621 236.273 213.210 1.00 133.70 553 VAL A C 1
ATOM 14140 O O . VAL H 8 553 ? 224.580 236.008 213.930 1.00 133.81 553 VAL A O 1
ATOM 14144 N N . LYS H 8 554 ? 222.907 235.318 212.595 1.00 134.67 554 LYS A N 1
ATOM 14145 C CA . LYS H 8 554 ? 223.210 233.889 212.698 1.00 134.66 554 LYS A CA 1
ATOM 14146 C C . LYS H 8 554 ? 224.604 233.518 212.168 1.00 129.38 554 LYS A C 1
ATOM 14147 O O . LYS H 8 554 ? 225.135 232.474 212.548 1.00 130.65 554 LYS A O 1
ATOM 14153 N N . VAL H 8 555 ? 225.200 234.361 211.310 1.00 123.41 555 VAL A N 1
ATOM 14154 C CA . VAL H 8 555 ? 226.611 234.278 210.935 1.00 120.58 555 VAL A CA 1
ATOM 14155 C C . VAL H 8 555 ? 227.490 234.877 212.036 1.00 121.44 555 VAL A C 1
ATOM 14156 O O . VAL H 8 555 ? 228.416 234.213 212.508 1.00 120.16 555 VAL A O 1
ATOM 14160 N N . ILE H 8 556 ? 227.199 236.124 212.437 1.00 124.17 556 ILE A N 1
ATOM 14161 C CA . ILE H 8 556 ? 227.989 236.894 213.391 1.00 125.57 556 ILE A CA 1
ATOM 14162 C C . ILE H 8 556 ? 228.180 236.134 214.709 1.00 128.82 556 ILE A C 1
ATOM 14163 O O . ILE H 8 556 ? 229.303 236.083 215.208 1.00 129.98 556 ILE A O 1
ATOM 14168 N N . ASP H 8 557 ? 227.130 235.467 215.214 1.00 134.95 557 ASP A N 1
ATOM 14169 C CA . ASP H 8 557 ? 227.273 234.681 216.435 1.00 140.98 557 ASP A CA 1
ATOM 14170 C C . ASP H 8 557 ? 228.404 233.651 216.329 1.00 142.27 557 ASP A C 1
ATOM 14171 O O . ASP H 8 557 ? 229.250 233.552 217.220 1.00 141.77 557 ASP A O 1
ATOM 14176 N N . ARG H 8 558 ? 228.437 232.921 215.213 1.00 141.79 558 ARG A N 1
ATOM 14177 C CA . ARG H 8 558 ? 229.319 231.783 215.021 1.00 138.97 558 ARG A CA 1
ATOM 14178 C C . ARG H 8 558 ? 230.749 232.227 214.725 1.00 132.65 558 ARG A C 1
ATOM 14179 O O . ARG H 8 558 ? 231.687 231.629 215.249 1.00 131.40 558 ARG A O 1
ATOM 14187 N N . ILE H 8 559 ? 230.926 233.275 213.917 1.00 129.34 559 ILE A N 1
ATOM 14188 C CA . ILE H 8 559 ? 232.266 233.800 213.703 1.00 127.11 559 ILE A CA 1
ATOM 14189 C C . ILE H 8 559 ? 232.820 234.418 214.985 1.00 129.19 559 ILE A C 1
ATOM 14190 O O . ILE H 8 559 ? 233.998 234.240 215.257 1.00 131.45 559 ILE A O 1
ATOM 14195 N N . LEU H 8 560 ? 231.978 235.067 215.804 1.00 132.89 560 LEU A N 1
ATOM 14196 C CA . LEU H 8 560 ? 232.417 235.580 217.096 1.00 136.69 560 LEU A CA 1
ATOM 14197 C C . LEU H 8 560 ? 232.884 234.458 218.023 1.00 142.61 560 LEU A C 1
ATOM 14198 O O . LEU H 8 560 ? 233.928 234.600 218.657 1.00 143.19 560 LEU A O 1
ATOM 14203 N N . TYR H 8 561 ? 232.156 233.334 218.069 1.00 151.60 561 TYR A N 1
ATOM 14204 C CA . TYR H 8 561 ? 232.574 232.158 218.831 1.00 159.42 561 TYR A CA 1
ATOM 14205 C C . TYR H 8 561 ? 233.920 231.593 218.348 1.00 159.82 561 TYR A C 1
ATOM 14206 O O . TYR H 8 561 ? 234.795 231.272 219.163 1.00 162.55 561 TYR A O 1
ATOM 14215 N N . LYS H 8 562 ? 234.094 231.483 217.027 1.00 159.22 562 LYS A N 1
ATOM 14216 C CA . LYS H 8 562 ? 235.300 230.943 216.410 1.00 156.59 562 LYS A CA 1
ATOM 14217 C C . LYS H 8 562 ? 236.511 231.864 216.587 1.00 149.96 562 LYS A C 1
ATOM 14218 O O . LYS H 8 562 ? 237.614 231.385 216.875 1.00 151.65 562 LYS A O 1
ATOM 14224 N N . LEU H 8 563 ? 236.308 233.176 216.407 1.00 143.30 563 LEU A N 1
ATOM 14225 C CA . LEU H 8 563 ? 237.360 234.178 216.512 1.00 140.81 563 LEU A CA 1
ATOM 14226 C C . LEU H 8 563 ? 237.787 234.397 217.962 1.00 142.89 563 LEU A C 1
ATOM 14227 O O . LEU H 8 563 ? 238.981 234.512 218.227 1.00 143.32 563 LEU A O 1
ATOM 14232 N N . ASP H 8 564 ? 236.826 234.493 218.893 1.00 146.20 564 ASP A N 1
ATOM 14233 C CA . ASP H 8 564 ? 237.121 234.649 220.315 1.00 151.42 564 ASP A CA 1
ATOM 14234 C C . ASP H 8 564 ? 238.027 235.867 220.569 1.00 152.60 564 ASP A C 1
ATOM 14235 O O . ASP H 8 564 ? 237.718 236.958 220.095 1.00 154.13 564 ASP A O 1
ATOM 14240 N N . ASP H 8 565 ? 239.169 235.694 221.258 1.00 154.88 565 ASP A N 1
ATOM 14241 C CA . ASP H 8 565 ? 240.127 236.762 221.544 1.00 158.61 565 ASP A CA 1
ATOM 14242 C C . ASP H 8 565 ? 240.606 237.574 220.329 1.00 155.08 565 ASP A C 1
ATOM 14243 O O . ASP H 8 565 ? 241.122 238.680 220.504 1.00 152.89 565 ASP A O 1
ATOM 14248 N N . LEU H 8 566 ? 240.455 237.051 219.104 1.00 155.01 566 LEU A N 1
ATOM 14249 C CA . LEU H 8 566 ? 240.919 237.728 217.897 1.00 153.85 566 LEU A CA 1
ATOM 14250 C C . LEU H 8 566 ? 240.157 239.037 217.649 1.00 149.34 566 LEU A C 1
ATOM 14251 O O . LEU H 8 566 ? 240.657 239.901 216.931 1.00 150.01 566 LEU A O 1
ATOM 14256 N N . VAL H 8 567 ? 238.980 239.213 218.273 1.00 142.75 567 VAL A N 1
ATOM 14257 C CA . VAL H 8 567 ? 238.135 240.385 218.059 1.00 137.42 567 VAL A CA 1
ATOM 14258 C C . VAL H 8 567 ? 238.612 241.610 218.845 1.00 135.31 567 VAL A C 1
ATOM 14259 O O . VAL H 8 567 ? 238.229 242.725 218.493 1.00 132.48 567 VAL A O 1
ATOM 14263 N N . ARG H 8 568 ? 239.432 241.427 219.892 1.00 140.10 568 ARG A N 1
ATOM 14264 C CA . ARG H 8 568 ? 239.815 242.470 220.842 1.00 146.88 568 ARG A CA 1
ATOM 14265 C C . ARG H 8 568 ? 240.271 243.789 220.202 1.00 152.40 568 ARG A C 1
ATOM 14266 O O . ARG H 8 568 ? 239.907 244.844 220.720 1.00 155.07 568 ARG A O 1
ATOM 14274 N N . PRO H 8 569 ? 241.084 243.830 219.113 1.00 155.49 569 PRO A N 1
ATOM 14275 C CA . PRO H 8 569 ? 241.471 245.104 218.498 1.00 158.09 569 PRO A CA 1
ATOM 14276 C C . PRO H 8 569 ? 240.321 245.837 217.802 1.00 159.61 569 PRO A C 1
ATOM 14277 O O . PRO H 8 569 ? 240.372 247.054 217.646 1.00 159.95 569 PRO A O 1
ATOM 14281 N N . TYR H 8 570 ? 239.286 245.078 217.401 1.00 159.01 570 TYR A N 1
ATOM 14282 C CA . TYR H 8 570 ? 238.204 245.542 216.539 1.00 160.15 570 TYR A CA 1
ATOM 14283 C C . TYR H 8 570 ? 236.901 245.833 217.291 1.00 156.56 570 TYR A C 1
ATOM 14284 O O . TYR H 8 570 ? 235.965 246.359 216.688 1.00 157.10 570 TYR A O 1
ATOM 14293 N N . VAL H 8 571 ? 236.853 245.532 218.601 1.00 151.78 571 VAL A N 1
ATOM 14294 C CA . VAL H 8 571 ? 235.698 245.763 219.472 1.00 147.47 571 VAL A CA 1
ATOM 14295 C C . VAL H 8 571 ? 235.120 247.165 219.281 1.00 146.61 571 VAL A C 1
ATOM 14296 O O . VAL H 8 571 ? 233.916 247.304 219.083 1.00 147.73 571 VAL A O 1
ATOM 14300 N N . HIS H 8 572 ? 235.982 248.190 219.319 1.00 146.60 572 HIS A N 1
ATOM 14301 C CA . HIS H 8 572 ? 235.571 249.582 219.202 1.00 147.46 572 HIS A CA 1
ATOM 14302 C C . HIS H 8 572 ? 234.798 249.832 217.903 1.00 144.59 572 HIS A C 1
ATOM 14303 O O . HIS H 8 572 ? 233.669 250.325 217.937 1.00 142.96 572 HIS A O 1
ATOM 14310 N N . LYS H 8 573 ? 235.383 249.420 216.769 1.00 144.24 573 LYS A N 1
ATOM 14311 C CA . LYS H 8 573 ? 234.789 249.569 215.449 1.00 141.56 573 LYS A CA 1
ATOM 14312 C C . LYS H 8 573 ? 233.477 248.788 215.322 1.00 131.04 573 LYS A C 1
ATOM 14313 O O . LYS H 8 573 ? 232.502 249.320 214.793 1.00 129.37 573 LYS A O 1
ATOM 14319 N N . ILE H 8 574 ? 233.462 247.533 215.787 1.00 123.28 574 ILE A N 1
ATOM 14320 C CA . ILE H 8 574 ? 232.294 246.660 215.729 1.00 118.66 574 ILE A CA 1
ATOM 14321 C C . ILE H 8 574 ? 231.137 247.272 216.528 1.00 117.16 574 ILE A C 1
ATOM 14322 O O . ILE H 8 574 ? 230.012 247.382 216.029 1.00 116.84 574 ILE A O 1
ATOM 14327 N N . LEU H 8 575 ? 231.439 247.711 217.754 1.00 119.04 575 LEU A N 1
ATOM 14328 C CA . LEU H 8 575 ? 230.478 248.196 218.728 1.00 118.58 575 LEU A CA 1
ATOM 14329 C C . LEU H 8 575 ? 229.699 249.416 218.229 1.00 118.34 575 LEU A C 1
ATOM 14330 O O . LEU H 8 575 ? 228.477 249.424 218.354 1.00 116.43 575 LEU A O 1
ATOM 14335 N N . VAL H 8 576 ? 230.377 250.416 217.642 1.00 120.07 576 VAL A N 1
ATOM 14336 C CA . VAL H 8 576 ? 229.716 251.661 217.248 1.00 121.49 576 VAL A CA 1
ATOM 14337 C C . VAL H 8 576 ? 228.734 251.478 216.089 1.00 118.85 576 VAL A C 1
ATOM 14338 O O . VAL H 8 576 ? 227.778 252.248 215.966 1.00 118.51 576 VAL A O 1
ATOM 14342 N N . VAL H 8 577 ? 228.956 250.457 215.254 1.00 117.79 577 VAL A N 1
ATOM 14343 C CA . VAL H 8 577 ? 228.024 250.082 214.198 1.00 117.77 577 VAL A CA 1
ATOM 14344 C C . VAL H 8 577 ? 226.805 249.377 214.792 1.00 117.29 577 VAL A C 1
ATOM 14345 O O . VAL H 8 577 ? 225.684 249.595 214.334 1.00 116.15 577 VAL A O 1
ATOM 14349 N N . ILE H 8 578 ? 227.025 248.550 215.822 1.00 117.64 578 ILE A N 1
ATOM 14350 C CA . ILE H 8 578 ? 225.973 247.753 216.439 1.00 117.28 578 ILE A CA 1
ATOM 14351 C C . ILE H 8 578 ? 225.101 248.589 217.381 1.00 119.85 578 ILE A C 1
ATOM 14352 O O . ILE H 8 578 ? 223.883 248.447 217.371 1.00 119.73 578 ILE A O 1
ATOM 14357 N N . GLU H 8 579 ? 225.714 249.441 218.211 1.00 123.32 579 GLU A N 1
ATOM 14358 C CA . GLU H 8 579 ? 225.041 250.168 219.285 1.00 123.97 579 GLU A CA 1
ATOM 14359 C C . GLU H 8 579 ? 223.691 250.774 218.873 1.00 123.23 579 GLU A C 1
ATOM 14360 O O . GLU H 8 579 ? 222.712 250.583 219.592 1.00 123.20 579 GLU A O 1
ATOM 14366 N N . PRO H 8 580 ? 223.571 251.522 217.743 1.00 123.51 580 PRO A N 1
ATOM 14367 C CA . PRO H 8 580 ? 222.291 252.056 217.268 1.00 123.30 580 PRO A CA 1
ATOM 14368 C C . PRO H 8 580 ? 221.121 251.081 217.173 1.00 121.07 580 PRO A C 1
ATOM 14369 O O . PRO H 8 580 ? 219.977 251.511 217.311 1.00 122.07 580 PRO A O 1
ATOM 14373 N N . LEU H 8 581 ? 221.394 249.780 216.987 1.00 117.64 581 LEU A N 1
ATOM 14374 C CA . LEU H 8 581 ? 220.348 248.760 216.995 1.00 116.50 581 LEU A CA 1
ATOM 14375 C C . LEU H 8 581 ? 219.634 248.703 218.348 1.00 118.05 581 LEU A C 1
ATOM 14376 O O . LEU H 8 581 ? 218.421 248.516 218.382 1.00 119.91 581 LEU A O 1
ATOM 14381 N N . LEU H 8 582 ? 220.374 248.902 219.453 1.00 119.26 582 LEU A N 1
ATOM 14382 C CA . LEU H 8 582 ? 219.841 248.876 220.813 1.00 121.53 582 LEU A CA 1
ATOM 14383 C C . LEU H 8 582 ? 218.798 249.968 221.069 1.00 127.37 582 LEU A C 1
ATOM 14384 O O . LEU H 8 582 ? 218.091 249.906 222.074 1.00 129.20 582 LEU A O 1
ATOM 14389 N N . ILE H 8 583 ? 218.722 250.972 220.181 1.00 135.20 583 ILE A N 1
ATOM 14390 C CA . ILE H 8 583 ? 217.820 252.118 220.301 1.00 143.45 583 ILE A CA 1
ATOM 14391 C C . ILE H 8 583 ? 216.777 252.149 219.166 1.00 150.99 583 ILE A C 1
ATOM 14392 O O . ILE H 8 583 ? 215.831 252.940 219.212 1.00 153.74 583 ILE A O 1
ATOM 14397 N N . ASP H 8 584 ? 216.893 251.248 218.181 1.00 157.68 584 ASP A N 1
ATOM 14398 C CA . ASP H 8 584 ? 215.918 251.105 217.101 1.00 163.25 584 ASP A CA 1
ATOM 14399 C C . ASP H 8 584 ? 214.534 250.768 217.661 1.00 166.59 584 ASP A C 1
ATOM 14400 O O . ASP H 8 584 ? 214.409 250.019 218.629 1.00 165.98 584 ASP A O 1
ATOM 14405 N N . GLU H 8 585 ? 213.503 251.380 217.064 1.00 171.85 585 GLU A N 1
ATOM 14406 C CA . GLU H 8 585 ? 212.111 251.160 217.435 1.00 176.58 585 GLU A CA 1
ATOM 14407 C C . GLU H 8 585 ? 211.629 249.761 217.039 1.00 175.12 585 GLU A C 1
ATOM 14408 O O . GLU H 8 585 ? 210.717 249.230 217.673 1.00 176.20 585 GLU A O 1
ATOM 14414 N N . ASP H 8 586 ? 212.245 249.143 216.013 1.00 172.28 586 ASP A N 1
ATOM 14415 C CA . ASP H 8 586 ? 211.949 247.764 215.675 1.00 170.64 586 ASP A CA 1
ATOM 14416 C C . ASP H 8 586 ? 212.450 246.837 216.788 1.00 164.99 586 ASP A C 1
ATOM 14417 O O . ASP H 8 586 ? 213.659 246.710 217.005 1.00 163.44 586 ASP A O 1
ATOM 14422 N N . TYR H 8 587 ? 211.507 246.101 217.395 1.00 159.61 587 TYR A N 1
ATOM 14423 C CA . TYR H 8 587 ? 211.780 245.101 218.423 1.00 155.33 587 TYR A CA 1
ATOM 14424 C C . TYR H 8 587 ? 212.802 244.042 217.984 1.00 152.43 587 TYR A C 1
ATOM 14425 O O . TYR H 8 587 ? 213.642 243.623 218.783 1.00 154.11 587 TYR A O 1
ATOM 14434 N N . TYR H 8 588 ? 212.724 243.589 216.729 1.00 148.74 588 TYR A N 1
ATOM 14435 C CA . TYR H 8 588 ? 213.588 242.532 216.221 1.00 146.37 588 TYR A CA 1
ATOM 14436 C C . TYR H 8 588 ? 214.985 243.063 215.896 1.00 141.27 588 TYR A C 1
ATOM 14437 O O . TYR H 8 588 ? 215.974 242.455 216.293 1.00 142.36 588 TYR A O 1
ATOM 14446 N N . ALA H 8 589 ? 215.086 244.251 215.284 1.00 135.68 589 ALA A N 1
ATOM 14447 C CA . ALA H 8 589 ? 216.365 244.942 215.131 1.00 132.53 589 ALA A CA 1
ATOM 14448 C C . ALA H 8 589 ? 217.051 245.149 216.496 1.00 129.78 589 ALA A C 1
ATOM 14449 O O . ALA H 8 589 ? 218.263 244.961 216.643 1.00 129.75 589 ALA A O 1
ATOM 14451 N N . ARG H 8 590 ? 216.249 245.474 217.517 1.00 128.09 590 ARG A N 1
ATOM 14452 C CA . ARG H 8 590 ? 216.682 245.697 218.884 1.00 126.10 590 ARG A CA 1
ATOM 14453 C C . ARG H 8 590 ? 217.203 244.414 219.541 1.00 120.41 590 ARG A C 1
ATOM 14454 O O . ARG H 8 590 ? 218.346 244.401 219.985 1.00 118.45 590 ARG A O 1
ATOM 14462 N N . VAL H 8 591 ? 216.404 243.337 219.574 1.00 116.86 591 VAL A N 1
ATOM 14463 C CA . VAL H 8 591 ? 216.817 242.070 220.168 1.00 116.04 591 VAL A CA 1
ATOM 14464 C C . VAL H 8 591 ? 218.050 241.502 219.457 1.00 114.18 591 VAL A C 1
ATOM 14465 O O . VAL H 8 591 ? 218.951 240.992 220.114 1.00 114.76 591 VAL A O 1
ATOM 14469 N N . GLU H 8 592 ? 218.132 241.645 218.129 1.00 116.05 592 GLU A N 1
ATOM 14470 C CA . GLU H 8 592 ? 219.295 241.251 217.343 1.00 117.07 592 GLU A CA 1
ATOM 14471 C C . GLU H 8 592 ? 220.561 242.011 217.749 1.00 115.66 592 GLU A C 1
ATOM 14472 O O . GLU H 8 592 ? 221.613 241.401 217.909 1.00 118.38 592 GLU A O 1
ATOM 14478 N N . GLY H 8 593 ? 220.473 243.330 217.962 1.00 113.15 593 GLY A N 1
ATOM 14479 C CA . GLY H 8 593 ? 221.597 244.108 218.471 1.00 110.91 593 GLY A CA 1
ATOM 14480 C C . GLY H 8 593 ? 222.080 243.615 219.840 1.00 108.85 593 GLY A C 1
ATOM 14481 O O . GLY H 8 593 ? 223.279 243.486 220.062 1.00 106.59 593 GLY A O 1
ATOM 14482 N N . ARG H 8 594 ? 221.139 243.297 220.737 1.00 109.68 594 ARG A N 1
ATOM 14483 C CA . ARG H 8 594 ? 221.444 242.746 222.052 1.00 109.68 594 ARG A CA 1
ATOM 14484 C C . ARG H 8 594 ? 222.139 241.393 221.915 1.00 110.37 594 ARG A C 1
ATOM 14485 O O . ARG H 8 594 ? 223.117 241.146 222.611 1.00 109.97 594 ARG A O 1
ATOM 14493 N N . GLU H 8 595 ? 221.664 240.528 221.008 1.00 112.23 595 GLU A N 1
ATOM 14494 C CA . GLU H 8 595 ? 222.268 239.222 220.756 1.00 111.50 595 GLU A CA 1
ATOM 14495 C C . GLU H 8 595 ? 223.728 239.365 220.313 1.00 106.61 595 GLU A C 1
ATOM 14496 O O . GLU H 8 595 ? 224.623 238.768 220.910 1.00 107.14 595 GLU A O 1
ATOM 14502 N N . ILE H 8 596 ? 224.005 240.228 219.335 1.00 102.13 596 ILE A N 1
ATOM 14503 C CA . ILE H 8 596 ? 225.380 240.379 218.878 1.00 99.00 596 ILE A CA 1
ATOM 14504 C C . ILE H 8 596 ? 226.282 241.110 219.878 1.00 95.42 596 ILE A C 1
ATOM 14505 O O . ILE H 8 596 ? 227.449 240.752 219.965 1.00 97.53 596 ILE A O 1
ATOM 14510 N N . ILE H 8 597 ? 225.783 242.076 220.666 1.00 92.72 597 ILE A N 1
ATOM 14511 C CA . ILE H 8 597 ? 226.586 242.611 221.768 1.00 90.01 597 ILE A CA 1
ATOM 14512 C C . ILE H 8 597 ? 226.857 241.531 222.822 1.00 87.72 597 ILE A C 1
ATOM 14513 O O . ILE H 8 597 ? 227.964 241.473 223.359 1.00 85.99 597 ILE A O 1
ATOM 14518 N N . SER H 8 598 ? 225.887 240.639 223.081 1.00 83.22 598 SER A N 1
ATOM 14519 C CA . SER H 8 598 ? 226.062 239.517 223.999 1.00 80.91 598 SER A CA 1
ATOM 14520 C C . SER H 8 598 ? 227.191 238.603 223.529 1.00 81.27 598 SER A C 1
ATOM 14521 O O . SER H 8 598 ? 228.138 238.367 224.271 1.00 81.59 598 SER A O 1
ATOM 14524 N N . ASN H 8 599 ? 227.119 238.142 222.280 1.00 82.29 599 ASN A N 1
ATOM 14525 C CA . ASN H 8 599 ? 228.160 237.332 221.668 1.00 83.20 599 ASN A CA 1
ATOM 14526 C C . ASN H 8 599 ? 229.520 238.039 221.628 1.00 84.26 599 ASN A C 1
ATOM 14527 O O . ASN H 8 599 ? 230.538 237.413 221.932 1.00 84.73 599 ASN A O 1
ATOM 14532 N N . LEU H 8 600 ? 229.547 239.336 221.300 1.00 85.73 600 LEU A N 1
ATOM 14533 C CA . LEU H 8 600 ? 230.775 240.116 221.292 1.00 87.24 600 LEU A CA 1
ATOM 14534 C C . LEU H 8 600 ? 231.387 240.188 222.695 1.00 90.36 600 LEU A C 1
ATOM 14535 O O . LEU H 8 600 ? 232.607 240.155 222.831 1.00 90.86 600 LEU A O 1
ATOM 14540 N N . ALA H 8 601 ? 230.542 240.258 223.732 1.00 92.88 601 ALA A N 1
ATOM 14541 C CA . ALA H 8 601 ? 230.969 240.317 225.125 1.00 93.38 601 ALA A CA 1
ATOM 14542 C C . ALA H 8 601 ? 231.411 238.953 225.663 1.00 94.81 601 ALA A C 1
ATOM 14543 O O . ALA H 8 601 ? 232.253 238.914 226.555 1.00 96.44 601 ALA A O 1
ATOM 14545 N N . LYS H 8 602 ? 230.872 237.837 225.140 1.00 97.21 602 LYS A N 1
ATOM 14546 C CA . LYS H 8 602 ? 231.406 236.505 225.426 1.00 102.53 602 LYS A CA 1
ATOM 14547 C C . LYS H 8 602 ? 232.765 236.288 224.753 1.00 105.83 602 LYS A C 1
ATOM 14548 O O . LYS H 8 602 ? 233.633 235.635 225.334 1.00 107.62 602 LYS A O 1
ATOM 14554 N N . ALA H 8 603 ? 232.924 236.811 223.527 1.00 106.20 603 ALA A N 1
ATOM 14555 C CA . ALA H 8 603 ? 234.145 236.722 222.739 1.00 105.70 603 ALA A CA 1
ATOM 14556 C C . ALA H 8 603 ? 235.269 237.576 223.339 1.00 104.90 603 ALA A C 1
ATOM 14557 O O . ALA H 8 603 ? 236.311 237.047 223.731 1.00 105.22 603 ALA A O 1
ATOM 14559 N N . ALA H 8 604 ? 235.057 238.898 223.427 1.00 106.81 604 ALA A N 1
ATOM 14560 C CA . ALA H 8 604 ? 236.044 239.829 223.968 1.00 110.50 604 ALA A CA 1
ATOM 14561 C C . ALA H 8 604 ? 236.117 239.726 225.493 1.00 114.73 604 ALA A C 1
ATOM 14562 O O . ALA H 8 604 ? 235.113 239.466 226.144 1.00 113.59 604 ALA A O 1
ATOM 14564 N N . GLY H 8 605 ? 237.296 239.965 226.086 1.00 121.77 605 GLY A N 1
ATOM 14565 C CA . GLY H 8 605 ? 237.388 239.980 227.544 1.00 130.22 605 GLY A CA 1
ATOM 14566 C C . GLY H 8 605 ? 236.627 241.149 228.175 1.00 135.95 605 GLY A C 1
ATOM 14567 O O . GLY H 8 605 ? 236.579 242.239 227.602 1.00 138.78 605 GLY A O 1
ATOM 14568 N N . LEU H 8 606 ? 236.079 240.940 229.383 1.00 135.44 606 LEU A N 1
ATOM 14569 C CA . LEU H 8 606 ? 235.334 241.963 230.114 1.00 133.69 606 LEU A CA 1
ATOM 14570 C C . LEU H 8 606 ? 236.128 243.270 230.212 1.00 129.94 606 LEU A C 1
ATOM 14571 O O . LEU H 8 606 ? 235.594 244.351 229.950 1.00 127.95 606 LEU A O 1
ATOM 14576 N N . ALA H 8 607 ? 237.414 243.156 230.566 1.00 127.54 607 ALA A N 1
ATOM 14577 C CA . ALA H 8 607 ? 238.328 244.284 230.701 1.00 126.68 607 ALA A CA 1
ATOM 14578 C C . ALA H 8 607 ? 238.394 245.132 229.427 1.00 125.51 607 ALA A C 1
ATOM 14579 O O . ALA H 8 607 ? 238.535 246.354 229.493 1.00 128.08 607 ALA A O 1
ATOM 14581 N N . THR H 8 608 ? 238.274 244.477 228.265 1.00 123.12 608 THR A N 1
ATOM 14582 C CA . THR H 8 608 ? 238.307 245.142 226.969 1.00 123.52 608 THR A CA 1
ATOM 14583 C C . THR H 8 608 ? 236.990 245.855 226.673 1.00 122.23 608 THR A C 1
ATOM 14584 O O . THR H 8 608 ? 237.014 246.974 226.164 1.00 123.59 608 THR A O 1
ATOM 14588 N N . MET H 8 609 ? 235.848 245.241 227.019 1.00 116.78 609 MET A N 1
ATOM 14589 C CA . MET H 8 609 ? 234.545 245.888 226.915 1.00 112.04 609 MET A CA 1
ATOM 14590 C C . MET H 8 609 ? 234.510 247.157 227.766 1.00 111.63 609 MET A C 1
ATOM 14591 O O . MET H 8 609 ? 234.186 248.232 227.258 1.00 112.42 609 MET A O 1
ATOM 14596 N N . ILE H 8 610 ? 234.921 247.045 229.036 1.00 110.33 610 ILE A N 1
ATOM 14597 C CA . ILE H 8 610 ? 235.060 248.184 229.934 1.00 109.60 610 ILE A CA 1
ATOM 14598 C C . ILE H 8 610 ? 235.996 249.239 229.336 1.00 109.81 610 ILE A C 1
ATOM 14599 O O . ILE H 8 610 ? 235.591 250.387 229.209 1.00 111.37 610 ILE A O 1
ATOM 14604 N N . SER H 8 611 ? 237.214 248.857 228.920 1.00 110.36 611 SER A N 1
ATOM 14605 C CA . SER H 8 611 ? 238.196 249.795 228.379 1.00 111.55 611 SER A CA 1
ATOM 14606 C C . SER H 8 611 ? 237.737 250.461 227.077 1.00 113.18 611 SER A C 1
ATOM 14607 O O . SER H 8 611 ? 238.185 251.565 226.761 1.00 114.81 611 SER A O 1
ATOM 14610 N N . THR H 8 612 ? 236.847 249.797 226.324 1.00 114.27 612 THR A N 1
ATOM 14611 C CA . THR H 8 612 ? 236.243 250.355 225.120 1.00 118.14 612 THR A CA 1
ATOM 14612 C C . THR H 8 612 ? 235.178 251.398 225.460 1.00 119.55 612 THR A C 1
ATOM 14613 O O . THR H 8 612 ? 235.193 252.499 224.916 1.00 121.05 612 THR A O 1
ATOM 14617 N N . MET H 8 613 ? 234.252 251.057 226.364 1.00 120.54 613 MET A N 1
ATOM 14618 C CA . MET H 8 613 ? 233.052 251.844 226.614 1.00 123.09 613 MET A CA 1
ATOM 14619 C C . MET H 8 613 ? 233.225 252.920 227.700 1.00 126.24 613 MET A C 1
ATOM 14620 O O . MET H 8 613 ? 232.503 253.918 227.687 1.00 126.87 613 MET A O 1
ATOM 14625 N N . ARG H 8 614 ? 234.215 252.774 228.597 1.00 133.50 614 ARG A N 1
ATOM 14626 C CA . ARG H 8 614 ? 234.526 253.750 229.641 1.00 140.36 614 ARG A CA 1
ATOM 14627 C C . ARG H 8 614 ? 234.649 255.187 229.110 1.00 139.41 614 ARG A C 1
ATOM 14628 O O . ARG H 8 614 ? 234.062 256.083 229.704 1.00 142.97 614 ARG A O 1
ATOM 14636 N N . PRO H 8 615 ? 235.396 255.504 228.023 1.00 137.15 615 PRO A N 1
ATOM 14637 C CA . PRO H 8 615 ? 235.436 256.872 227.501 1.00 137.21 615 PRO A CA 1
ATOM 14638 C C . PRO H 8 615 ? 234.103 257.488 227.076 1.00 137.21 615 PRO A C 1
ATOM 14639 O O . PRO H 8 615 ? 234.034 258.699 226.930 1.00 138.48 615 PRO A O 1
ATOM 14643 N N . ASP H 8 616 ? 233.055 256.671 226.903 1.00 134.83 616 ASP A N 1
ATOM 14644 C CA . ASP H 8 616 ? 231.717 257.146 226.560 1.00 132.74 616 ASP A CA 1
ATOM 14645 C C . ASP H 8 616 ? 230.846 257.416 227.794 1.00 129.51 616 ASP A C 1
ATOM 14646 O O . ASP H 8 616 ? 229.858 258.145 227.697 1.00 129.92 616 ASP A O 1
ATOM 14651 N N . ILE H 8 617 ? 231.199 256.851 228.957 1.00 127.19 617 ILE A N 1
ATOM 14652 C CA . ILE H 8 617 ? 230.567 257.131 230.249 1.00 126.72 617 ILE A CA 1
ATOM 14653 C C . ILE H 8 617 ? 230.604 258.632 230.553 1.00 133.33 617 ILE A C 1
ATOM 14654 O O . ILE H 8 617 ? 229.656 259.216 231.093 1.00 134.43 617 ILE A O 1
ATOM 14659 N N . ASP H 8 618 ? 231.737 259.244 230.194 1.00 143.03 618 ASP A N 1
ATOM 14660 C CA . ASP H 8 618 ? 232.096 260.621 230.492 1.00 150.34 618 ASP A CA 1
ATOM 14661 C C . ASP H 8 618 ? 231.745 261.593 229.355 1.00 153.14 618 ASP A C 1
ATOM 14662 O O . ASP H 8 618 ? 232.080 262.777 229.437 1.00 153.09 618 ASP A O 1
ATOM 14667 N N . ASN H 8 619 ? 231.061 261.113 228.308 1.00 157.18 619 ASN A N 1
ATOM 14668 C CA . ASN H 8 619 ? 230.778 261.890 227.104 1.00 160.92 619 ASN A CA 1
ATOM 14669 C C . ASN H 8 619 ? 229.745 262.976 227.412 1.00 165.66 619 ASN A C 1
ATOM 14670 O O . ASN H 8 619 ? 228.818 262.751 228.182 1.00 165.99 619 ASN A O 1
ATOM 14675 N N . MET H 8 620 ? 229.809 264.104 226.682 1.00 171.96 620 MET A N 1
ATOM 14676 C CA . MET H 8 620 ? 228.909 265.241 226.855 1.00 176.86 620 MET A CA 1
ATOM 14677 C C . MET H 8 620 ? 227.502 264.982 226.293 1.00 174.43 620 MET A C 1
ATOM 14678 O O . MET H 8 620 ? 226.525 265.526 226.810 1.00 173.69 620 MET A O 1
ATOM 14683 N N . ASP H 8 621 ? 227.390 264.180 225.223 1.00 173.11 621 ASP A N 1
ATOM 14684 C CA . ASP H 8 621 ? 226.121 263.864 224.587 1.00 173.24 621 ASP A CA 1
ATOM 14685 C C . ASP H 8 621 ? 225.344 262.834 225.417 1.00 173.23 621 ASP A C 1
ATOM 14686 O O . ASP H 8 621 ? 225.762 261.682 225.518 1.00 174.86 621 ASP A O 1
ATOM 14691 N N . GLU H 8 622 ? 224.118 263.191 225.834 1.00 172.60 622 GLU A N 1
ATOM 14692 C CA . GLU H 8 622 ? 223.193 262.258 226.473 1.00 172.92 622 GLU A CA 1
ATOM 14693 C C . GLU H 8 622 ? 222.845 261.080 225.552 1.00 170.31 622 GLU A C 1
ATOM 14694 O O . GLU H 8 622 ? 222.587 259.989 226.044 1.00 173.29 622 GLU A O 1
ATOM 14700 N N . TYR H 8 623 ? 222.856 261.265 224.224 1.00 162.53 623 TYR A N 1
ATOM 14701 C CA . TYR H 8 623 ? 222.588 260.163 223.309 1.00 154.84 623 TYR A CA 1
ATOM 14702 C C . TYR H 8 623 ? 223.685 259.097 223.377 1.00 146.63 623 TYR A C 1
ATOM 14703 O O . TYR H 8 623 ? 223.392 257.901 223.413 1.00 146.55 623 TYR A O 1
ATOM 14712 N N . VAL H 8 624 ? 224.952 259.529 223.405 1.00 137.06 624 VAL A N 1
ATOM 14713 C CA . VAL H 8 624 ? 226.093 258.633 223.551 1.00 129.20 624 VAL A CA 1
ATOM 14714 C C . VAL H 8 624 ? 226.015 257.904 224.891 1.00 123.34 624 VAL A C 1
ATOM 14715 O O . VAL H 8 624 ? 226.132 256.681 224.932 1.00 123.97 624 VAL A O 1
ATOM 14719 N N . ARG H 8 625 ? 225.793 258.646 225.981 1.00 116.68 625 ARG A N 1
ATOM 14720 C CA . ARG H 8 625 ? 225.605 258.055 227.300 1.00 113.68 625 ARG A CA 1
ATOM 14721 C C . ARG H 8 625 ? 224.466 257.033 227.290 1.00 112.70 625 ARG A C 1
ATOM 14722 O O . ARG H 8 625 ? 224.640 255.937 227.812 1.00 114.74 625 ARG A O 1
ATOM 14730 N N . ASN H 8 626 ? 223.331 257.371 226.667 1.00 109.47 626 ASN A N 1
ATOM 14731 C CA . ASN H 8 626 ? 222.154 256.516 226.610 1.00 107.00 626 ASN A CA 1
ATOM 14732 C C . ASN H 8 626 ? 222.472 255.187 225.916 1.00 104.06 626 ASN A C 1
ATOM 14733 O O . ASN H 8 626 ? 222.207 254.120 226.465 1.00 104.94 626 ASN A O 1
ATOM 14738 N N . THR H 8 627 ? 223.068 255.224 224.723 1.00 99.49 627 THR A N 1
ATOM 14739 C CA . THR H 8 627 ? 223.463 253.977 224.084 1.00 95.47 627 THR A CA 1
ATOM 14740 C C . THR H 8 627 ? 224.485 253.212 224.929 1.00 90.57 627 THR A C 1
ATOM 14741 O O . THR H 8 627 ? 224.340 252.008 225.119 1.00 90.64 627 THR A O 1
ATOM 14745 N N . THR H 8 628 ? 225.477 253.912 225.481 1.00 87.41 628 THR A N 1
ATOM 14746 C CA . THR H 8 628 ? 226.518 253.282 226.282 1.00 85.89 628 THR A CA 1
ATOM 14747 C C . THR H 8 628 ? 225.905 252.564 227.482 1.00 84.10 628 THR A C 1
ATOM 14748 O O . THR H 8 628 ? 226.314 251.457 227.817 1.00 83.53 628 THR A O 1
ATOM 14752 N N . ALA H 8 629 ? 224.902 253.182 228.108 1.00 82.07 629 ALA A N 1
ATOM 14753 C CA . ALA H 8 629 ? 224.163 252.569 229.201 1.00 80.90 629 ALA A CA 1
ATOM 14754 C C . ALA H 8 629 ? 223.459 251.284 228.762 1.00 81.99 629 ALA A C 1
ATOM 14755 O O . ALA H 8 629 ? 223.410 250.327 229.531 1.00 83.77 629 ALA A O 1
ATOM 14757 N N . ARG H 8 630 ? 222.962 251.252 227.522 1.00 81.30 630 ARG A N 1
ATOM 14758 C CA . ARG H 8 630 ? 222.276 250.089 226.977 1.00 80.78 630 ARG A CA 1
ATOM 14759 C C . ARG H 8 630 ? 223.270 249.003 226.570 1.00 78.78 630 ARG A C 1
ATOM 14760 O O . ARG H 8 630 ? 223.010 247.822 226.787 1.00 78.73 630 ARG A O 1
ATOM 14768 N N . ALA H 8 631 ? 224.431 249.401 226.038 1.00 78.65 631 ALA A N 1
ATOM 14769 C CA . ALA H 8 631 ? 225.526 248.489 225.740 1.00 77.46 631 ALA A CA 1
ATOM 14770 C C . ALA H 8 631 ? 225.962 247.753 227.012 1.00 75.61 631 ALA A C 1
ATOM 14771 O O . ALA H 8 631 ? 225.962 246.524 227.041 1.00 75.95 631 ALA A O 1
ATOM 14773 N N . PHE H 8 632 ? 226.259 248.504 228.078 1.00 74.23 632 PHE A N 1
ATOM 14774 C CA . PHE H 8 632 ? 226.711 247.930 229.334 1.00 72.95 632 PHE A CA 1
ATOM 14775 C C . PHE H 8 632 ? 225.657 247.042 229.983 1.00 71.54 632 PHE A C 1
ATOM 14776 O O . PHE H 8 632 ? 226.006 246.043 230.593 1.00 71.94 632 PHE A O 1
ATOM 14784 N N . ALA H 8 633 ? 224.371 247.374 229.845 1.00 70.50 633 ALA A N 1
ATOM 14785 C CA . ALA H 8 633 ? 223.321 246.497 230.343 1.00 70.43 633 ALA A CA 1
ATOM 14786 C C . ALA H 8 633 ? 223.359 245.138 229.640 1.00 70.83 633 ALA A C 1
ATOM 14787 O O . ALA H 8 633 ? 223.204 244.105 230.287 1.00 70.84 633 ALA A O 1
ATOM 14789 N N . VAL H 8 634 ? 223.608 245.135 228.329 1.00 70.63 634 VAL A N 1
ATOM 14790 C CA . VAL H 8 634 ? 223.710 243.893 227.581 1.00 69.31 634 VAL A CA 1
ATOM 14791 C C . VAL H 8 634 ? 224.988 243.140 227.953 1.00 69.76 634 VAL A C 1
ATOM 14792 O O . VAL H 8 634 ? 224.935 241.932 228.156 1.00 69.87 634 VAL A O 1
ATOM 14796 N N . VAL H 8 635 ? 226.117 243.850 228.082 1.00 70.34 635 VAL A N 1
ATOM 14797 C CA . VAL H 8 635 ? 227.347 243.281 228.618 1.00 71.51 635 VAL A CA 1
ATOM 14798 C C . VAL H 8 635 ? 227.053 242.583 229.947 1.00 72.58 635 VAL A C 1
ATOM 14799 O O . VAL H 8 635 ? 227.441 241.434 230.124 1.00 74.37 635 VAL A O 1
ATOM 14803 N N . ALA H 8 636 ? 226.332 243.255 230.855 1.00 75.06 636 ALA A N 1
ATOM 14804 C CA . ALA H 8 636 ? 225.987 242.670 232.145 1.00 78.83 636 ALA A CA 1
ATOM 14805 C C . ALA H 8 636 ? 225.135 241.411 231.979 1.00 82.44 636 ALA A C 1
ATOM 14806 O O . ALA H 8 636 ? 225.318 240.466 232.734 1.00 85.35 636 ALA A O 1
ATOM 14808 N N . SER H 8 637 ? 224.178 241.422 231.038 1.00 84.55 637 SER A N 1
ATOM 14809 C CA . SER H 8 637 ? 223.292 240.279 230.839 1.00 88.47 637 SER A CA 1
ATOM 14810 C C . SER H 8 637 ? 224.052 239.043 230.352 1.00 90.69 637 SER A C 1
ATOM 14811 O O . SER H 8 637 ? 223.826 237.944 230.866 1.00 91.72 637 SER A O 1
ATOM 14814 N N . ALA H 8 638 ? 224.928 239.222 229.352 1.00 92.33 638 ALA A N 1
ATOM 14815 C CA . ALA H 8 638 ? 225.678 238.108 228.781 1.00 94.06 638 ALA A CA 1
ATOM 14816 C C . ALA H 8 638 ? 226.625 237.492 229.812 1.00 92.83 638 ALA A C 1
ATOM 14817 O O . ALA H 8 638 ? 226.692 236.265 229.923 1.00 94.32 638 ALA A O 1
ATOM 14819 N N . LEU H 8 639 ? 227.344 238.352 230.550 1.00 93.54 639 LEU A N 1
ATOM 14820 C CA . LEU H 8 639 ? 228.284 237.911 231.575 1.00 98.62 639 LEU A CA 1
ATOM 14821 C C . LEU H 8 639 ? 227.573 237.875 232.928 1.00 102.53 639 LEU A C 1
ATOM 14822 O O . LEU H 8 639 ? 226.353 238.011 232.965 1.00 103.99 639 LEU A O 1
ATOM 14827 N N . GLY H 8 640 ? 228.308 237.617 234.016 1.00 106.53 640 GLY A N 1
ATOM 14828 C CA . GLY H 8 640 ? 227.697 237.674 235.334 1.00 109.13 640 GLY A CA 1
ATOM 14829 C C . GLY H 8 640 ? 227.445 239.121 235.756 1.00 107.19 640 GLY A C 1
ATOM 14830 O O . GLY H 8 640 ? 228.265 239.987 235.465 1.00 105.29 640 GLY A O 1
ATOM 14831 N N . ILE H 8 641 ? 226.314 239.384 236.429 1.00 104.34 641 ILE A N 1
ATOM 14832 C CA . ILE H 8 641 ? 226.040 240.702 236.999 1.00 101.50 641 ILE A CA 1
ATOM 14833 C C . ILE H 8 641 ? 227.104 241.079 238.040 1.00 102.00 641 ILE A C 1
ATOM 14834 O O . ILE H 8 641 ? 227.568 242.228 238.037 1.00 105.15 641 ILE A O 1
ATOM 14839 N N . PRO H 8 642 ? 227.537 240.163 238.953 1.00 102.96 642 PRO A N 1
ATOM 14840 C CA . PRO H 8 642 ? 228.620 240.454 239.892 1.00 105.45 642 PRO A CA 1
ATOM 14841 C C . PRO H 8 642 ? 229.921 240.915 239.246 1.00 105.84 642 PRO A C 1
ATOM 14842 O O . PRO H 8 642 ? 230.624 241.715 239.845 1.00 105.64 642 PRO A O 1
ATOM 14846 N N . SER H 8 643 ? 230.222 240.413 238.039 1.00 104.80 643 SER A N 1
ATOM 14847 C CA . SER H 8 643 ? 231.447 240.784 237.337 1.00 104.05 643 SER A CA 1
ATOM 14848 C C . SER H 8 643 ? 231.504 242.288 237.053 1.00 100.12 643 SER A C 1
ATOM 14849 O O . SER H 8 643 ? 232.580 242.880 237.115 1.00 101.76 643 SER A O 1
ATOM 14852 N N . LEU H 8 644 ? 230.353 242.888 236.713 1.00 96.40 644 LEU A N 1
ATOM 14853 C CA . LEU H 8 644 ? 230.293 244.305 236.364 1.00 95.11 644 LEU A CA 1
ATOM 14854 C C . LEU H 8 644 ? 230.170 245.201 237.601 1.00 95.93 644 LEU A C 1
ATOM 14855 O O . LEU H 8 644 ? 230.497 246.391 237.522 1.00 97.22 644 LEU A O 1
ATOM 14860 N N . LEU H 8 645 ? 229.709 244.640 238.732 1.00 97.04 645 LEU A N 1
ATOM 14861 C CA . LEU H 8 645 ? 229.509 245.413 239.957 1.00 99.50 645 LEU A CA 1
ATOM 14862 C C . LEU H 8 645 ? 230.735 246.244 240.360 1.00 101.92 645 LEU A C 1
ATOM 14863 O O . LEU H 8 645 ? 230.570 247.421 240.676 1.00 105.75 645 LEU A O 1
ATOM 14868 N N . PRO H 8 646 ? 231.984 245.707 240.410 1.00 101.91 646 PRO A N 1
ATOM 14869 C CA . PRO H 8 646 ? 233.139 246.519 240.799 1.00 102.54 646 PRO A CA 1
ATOM 14870 C C . PRO H 8 646 ? 233.411 247.727 239.907 1.00 101.38 646 PRO A C 1
ATOM 14871 O O . PRO H 8 646 ? 233.898 248.739 240.399 1.00 102.42 646 PRO A O 1
ATOM 14875 N N . PHE H 8 647 ? 233.049 247.634 238.621 1.00 100.13 647 PHE A N 1
ATOM 14876 C CA . PHE H 8 647 ? 233.103 248.775 237.718 1.00 100.48 647 PHE A CA 1
ATOM 14877 C C . PHE H 8 647 ? 232.040 249.810 238.095 1.00 99.43 647 PHE A C 1
ATOM 14878 O O . PHE H 8 647 ? 232.355 250.995 238.232 1.00 100.97 647 PHE A O 1
ATOM 14886 N N . LEU H 8 648 ? 230.793 249.363 238.286 1.00 99.70 648 LEU A N 1
ATOM 14887 C CA . LEU H 8 648 ? 229.702 250.254 238.660 1.00 99.35 648 LEU A CA 1
ATOM 14888 C C . LEU H 8 648 ? 229.988 250.987 239.969 1.00 102.44 648 LEU A C 1
ATOM 14889 O O . LEU H 8 648 ? 229.654 252.165 240.084 1.00 105.08 648 LEU A O 1
ATOM 14894 N N . LYS H 8 649 ? 230.633 250.307 240.926 1.00 107.04 649 LYS A N 1
ATOM 14895 C CA . LYS H 8 649 ? 230.976 250.882 242.218 1.00 113.29 649 LYS A CA 1
ATOM 14896 C C . LYS H 8 649 ? 231.965 252.040 242.083 1.00 113.51 649 LYS A C 1
ATOM 14897 O O . LYS H 8 649 ? 231.898 253.004 242.848 1.00 115.32 649 LYS A O 1
ATOM 14903 N N . ALA H 8 650 ? 232.885 251.933 241.119 1.00 112.89 650 ALA A N 1
ATOM 14904 C CA . ALA H 8 650 ? 233.800 253.011 240.769 1.00 114.54 650 ALA A CA 1
ATOM 14905 C C . ALA H 8 650 ? 233.069 254.138 240.037 1.00 113.65 650 ALA A C 1
ATOM 14906 O O . ALA H 8 650 ? 233.246 255.308 240.390 1.00 115.62 650 ALA A O 1
ATOM 14908 N N . VAL H 8 651 ? 232.209 253.795 239.065 1.00 111.29 651 VAL A N 1
ATOM 14909 C CA . VAL H 8 651 ? 231.502 254.789 238.263 1.00 110.98 651 VAL A CA 1
ATOM 14910 C C . VAL H 8 651 ? 230.544 255.634 239.104 1.00 113.66 651 VAL A C 1
ATOM 14911 O O . VAL H 8 651 ? 230.585 256.854 239.001 1.00 114.96 651 VAL A O 1
ATOM 14915 N N . CYS H 8 652 ? 229.720 255.031 239.964 1.00 120.36 652 CYS A N 1
ATOM 14916 C CA . CYS H 8 652 ? 228.721 255.797 240.705 1.00 127.19 652 CYS A CA 1
ATOM 14917 C C . CYS H 8 652 ? 229.316 256.710 241.784 1.00 134.62 652 CYS A C 1
ATOM 14918 O O . CYS H 8 652 ? 228.617 257.598 242.269 1.00 136.61 652 CYS A O 1
ATOM 14921 N N . LYS H 8 653 ? 230.618 256.558 242.082 1.00 144.07 653 LYS A N 1
ATOM 14922 C CA . LYS H 8 653 ? 231.374 257.446 242.964 1.00 153.49 653 LYS A CA 1
ATOM 14923 C C . LYS H 8 653 ? 232.475 258.232 242.228 1.00 158.51 653 LYS A C 1
ATOM 14924 O O . LYS H 8 653 ? 233.399 258.741 242.870 1.00 160.17 653 LYS A O 1
ATOM 14930 N N . SER H 8 654 ? 232.377 258.361 240.893 1.00 165.08 654 SER A N 1
ATOM 14931 C CA . SER H 8 654 ? 233.325 259.103 240.062 1.00 172.91 654 SER A CA 1
ATOM 14932 C C . SER H 8 654 ? 233.173 260.622 240.232 1.00 178.06 654 SER A C 1
ATOM 14933 O O . SER H 8 654 ? 232.581 261.291 239.386 1.00 180.92 654 SER A O 1
ATOM 14936 N N . LYS H 8 655 ? 233.751 261.173 241.312 1.00 183.20 655 LYS A N 1
ATOM 14937 C CA . LYS H 8 655 ? 233.516 262.537 241.794 1.00 189.19 655 LYS A CA 1
ATOM 14938 C C . LYS H 8 655 ? 233.722 263.645 240.749 1.00 190.58 655 LYS A C 1
ATOM 14939 O O . LYS H 8 655 ? 233.124 264.718 240.874 1.00 190.85 655 LYS A O 1
ATOM 14945 N N . LYS H 8 656 ? 234.545 263.394 239.718 1.00 190.59 656 LYS A N 1
ATOM 14946 C CA . LYS H 8 656 ? 235.007 264.422 238.788 1.00 189.57 656 LYS A CA 1
ATOM 14947 C C . LYS H 8 656 ? 234.014 264.742 237.663 1.00 183.38 656 LYS A C 1
ATOM 14948 O O . LYS H 8 656 ? 234.178 265.762 236.987 1.00 183.92 656 LYS A O 1
ATOM 14954 N N . SER H 8 657 ? 232.995 263.888 237.456 1.00 172.35 657 SER A N 1
ATOM 14955 C CA . SER H 8 657 ? 232.009 264.054 236.389 1.00 162.37 657 SER A CA 1
ATOM 14956 C C . SER H 8 657 ? 230.628 263.562 236.815 1.00 155.32 657 SER A C 1
ATOM 14957 O O . SER H 8 657 ? 230.425 262.352 236.911 1.00 154.99 657 SER A O 1
ATOM 14960 N N . TRP H 8 658 ? 229.657 264.475 236.962 1.00 149.29 658 TRP A N 1
ATOM 14961 C CA . TRP H 8 658 ? 228.282 264.048 237.187 1.00 143.75 658 TRP A CA 1
ATOM 14962 C C . TRP H 8 658 ? 227.774 263.192 236.020 1.00 138.47 658 TRP A C 1
ATOM 14963 O O . TRP H 8 658 ? 226.996 262.266 236.246 1.00 138.80 658 TRP A O 1
ATOM 14974 N N . GLN H 8 659 ? 228.244 263.469 234.789 1.00 132.79 659 GLN A N 1
ATOM 14975 C CA . GLN H 8 659 ? 227.908 262.711 233.583 1.00 128.40 659 GLN A CA 1
ATOM 14976 C C . GLN H 8 659 ? 228.241 261.228 233.747 1.00 122.38 659 GLN A C 1
ATOM 14977 O O . GLN H 8 659 ? 227.496 260.367 233.268 1.00 124.19 659 GLN A O 1
ATOM 14983 N N . ALA H 8 660 ? 229.373 260.945 234.406 1.00 115.55 660 ALA A N 1
ATOM 14984 C CA . ALA H 8 660 ? 229.807 259.579 234.654 1.00 109.59 660 ALA A CA 1
ATOM 14985 C C . ALA H 8 660 ? 228.908 258.912 235.699 1.00 105.10 660 ALA A C 1
ATOM 14986 O O . ALA H 8 660 ? 228.348 257.848 235.439 1.00 104.73 660 ALA A O 1
ATOM 14988 N N . ARG H 8 661 ? 228.723 259.568 236.851 1.00 102.76 661 ARG A N 1
ATOM 14989 C CA . ARG H 8 661 ? 227.897 259.043 237.934 1.00 101.49 661 ARG A CA 1
ATOM 14990 C C . ARG H 8 661 ? 226.466 258.797 237.456 1.00 97.24 661 ARG A C 1
ATOM 14991 O O . ARG H 8 661 ? 225.877 257.754 237.743 1.00 97.95 661 ARG A O 1
ATOM 14999 N N . HIS H 8 662 ? 225.941 259.739 236.671 1.00 93.33 662 HIS A N 1
ATOM 15000 C CA . HIS H 8 662 ? 224.669 259.623 235.979 1.00 90.99 662 HIS A CA 1
ATOM 15001 C C . HIS H 8 662 ? 224.647 258.387 235.078 1.00 89.91 662 HIS A C 1
ATOM 15002 O O . HIS H 8 662 ? 223.739 257.573 235.211 1.00 93.17 662 HIS A O 1
ATOM 15009 N N . THR H 8 663 ? 225.659 258.206 234.212 1.00 87.03 663 THR A N 1
ATOM 15010 C CA . THR H 8 663 ? 225.661 257.051 233.320 1.00 85.39 663 THR A CA 1
ATOM 15011 C C . THR H 8 663 ? 225.730 255.733 234.090 1.00 82.13 663 THR A C 1
ATOM 15012 O O . THR H 8 663 ? 225.036 254.792 233.716 1.00 81.67 663 THR A O 1
ATOM 15016 N N . GLY H 8 664 ? 226.527 255.657 235.163 1.00 78.26 664 GLY A N 1
ATOM 15017 C CA . GLY H 8 664 ? 226.532 254.484 236.027 1.00 75.36 664 GLY A CA 1
ATOM 15018 C C . GLY H 8 664 ? 225.117 254.092 236.449 1.00 74.78 664 GLY A C 1
ATOM 15019 O O . GLY H 8 664 ? 224.685 252.956 236.266 1.00 74.79 664 GLY A O 1
ATOM 15020 N N . ILE H 8 665 ? 224.366 255.074 236.942 1.00 73.11 665 ILE A N 1
ATOM 15021 C CA . ILE H 8 665 ? 223.015 254.826 237.406 1.00 71.65 665 ILE A CA 1
ATOM 15022 C C . ILE H 8 665 ? 222.057 254.548 236.235 1.00 72.78 665 ILE A C 1
ATOM 15023 O O . ILE H 8 665 ? 221.147 253.737 236.391 1.00 74.21 665 ILE A O 1
ATOM 15028 N N . LYS H 8 666 ? 222.295 255.124 235.044 1.00 73.00 666 LYS A N 1
ATOM 15029 C CA . LYS H 8 666 ? 221.566 254.695 233.850 1.00 74.39 666 LYS A CA 1
ATOM 15030 C C . LYS H 8 666 ? 221.819 253.212 233.580 1.00 73.09 666 LYS A C 1
ATOM 15031 O O . LYS H 8 666 ? 220.873 252.492 233.286 1.00 73.31 666 LYS A O 1
ATOM 15037 N N . ILE H 8 667 ? 223.076 252.759 233.687 1.00 69.95 667 ILE A N 1
ATOM 15038 C CA . ILE H 8 667 ? 223.415 251.362 233.460 1.00 67.81 667 ILE A CA 1
ATOM 15039 C C . ILE H 8 667 ? 222.646 250.490 234.447 1.00 68.19 667 ILE A C 1
ATOM 15040 O O . ILE H 8 667 ? 222.049 249.500 234.038 1.00 66.68 667 ILE A O 1
ATOM 15045 N N . VAL H 8 668 ? 222.622 250.887 235.724 1.00 68.31 668 VAL A N 1
ATOM 15046 C CA . VAL H 8 668 ? 221.903 250.154 236.757 1.00 66.92 668 VAL A CA 1
ATOM 15047 C C . VAL H 8 668 ? 220.397 250.121 236.470 1.00 65.28 668 VAL A C 1
ATOM 15048 O O . VAL H 8 668 ? 219.748 249.105 236.715 1.00 64.87 668 VAL A O 1
ATOM 15052 N N . GLN H 8 669 ? 219.836 251.203 235.915 1.00 66.36 669 GLN A N 1
ATOM 15053 C CA . GLN H 8 669 ? 218.444 251.218 235.475 1.00 67.15 669 GLN A CA 1
ATOM 15054 C C . GLN H 8 669 ? 218.225 250.272 234.287 1.00 67.98 669 GLN A C 1
ATOM 15055 O O . GLN H 8 669 ? 217.274 249.498 234.284 1.00 69.59 669 GLN A O 1
ATOM 15061 N N . GLN H 8 670 ? 219.101 250.335 233.277 1.00 69.20 670 GLN A N 1
ATOM 15062 C CA . GLN H 8 670 ? 218.979 249.565 232.045 1.00 69.77 670 GLN A CA 1
ATOM 15063 C C . GLN H 8 670 ? 219.140 248.061 232.286 1.00 70.39 670 GLN A C 1
ATOM 15064 O O . GLN H 8 670 ? 218.441 247.259 231.667 1.00 71.28 670 GLN A O 1
ATOM 15070 N N . ILE H 8 671 ? 220.049 247.682 233.193 1.00 69.44 671 ILE A N 1
ATOM 15071 C CA . ILE H 8 671 ? 220.224 246.308 233.652 1.00 67.11 671 ILE A CA 1
ATOM 15072 C C . ILE H 8 671 ? 218.901 245.741 234.171 1.00 65.74 671 ILE A C 1
ATOM 15073 O O . ILE H 8 671 ? 218.509 244.654 233.760 1.00 67.51 671 ILE A O 1
ATOM 15078 N N . ALA H 8 672 ? 218.183 246.496 235.011 1.00 67.26 672 ALA A N 1
ATOM 15079 C CA . ALA H 8 672 ? 216.890 246.073 235.539 1.00 69.46 672 ALA A CA 1
ATOM 15080 C C . ALA H 8 672 ? 215.824 245.921 234.450 1.00 69.44 672 ALA A C 1
ATOM 15081 O O . ALA H 8 672 ? 215.049 244.967 234.492 1.00 68.50 672 ALA A O 1
ATOM 15083 N N . ILE H 8 673 ? 215.801 246.835 233.475 1.00 73.62 673 ILE A N 1
ATOM 15084 C CA . ILE H 8 673 ? 214.844 246.808 232.374 1.00 79.45 673 ILE A CA 1
ATOM 15085 C C . ILE H 8 673 ? 215.070 245.582 231.482 1.00 82.98 673 ILE A C 1
ATOM 15086 O O . ILE H 8 673 ? 214.107 244.942 231.049 1.00 85.55 673 ILE A O 1
ATOM 15091 N N . LEU H 8 674 ? 216.343 245.249 231.232 1.00 85.16 674 LEU A N 1
ATOM 15092 C CA . LEU H 8 674 ? 216.732 244.141 230.373 1.00 88.19 674 LEU A CA 1
ATOM 15093 C C . LEU H 8 674 ? 216.511 242.781 231.046 1.00 91.26 674 LEU A C 1
ATOM 15094 O O . LEU H 8 674 ? 215.880 241.899 230.459 1.00 92.26 674 LEU A O 1
ATOM 15099 N N . MET H 8 675 ? 217.007 242.624 232.279 1.00 93.39 675 MET A N 1
ATOM 15100 C CA . MET H 8 675 ? 217.077 241.345 232.974 1.00 95.64 675 MET A CA 1
ATOM 15101 C C . MET H 8 675 ? 215.720 240.847 233.478 1.00 98.37 675 MET A C 1
ATOM 15102 O O . MET H 8 675 ? 215.452 239.648 233.418 1.00 101.59 675 MET A O 1
ATOM 15107 N N . GLY H 8 676 ? 214.891 241.742 234.032 1.00 98.73 676 GLY A N 1
ATOM 15108 C CA . GLY H 8 676 ? 213.655 241.328 234.686 1.00 99.85 676 GLY A CA 1
ATOM 15109 C C . GLY H 8 676 ? 213.920 240.692 236.052 1.00 100.31 676 GLY A C 1
ATOM 15110 O O . GLY H 8 676 ? 214.872 241.078 236.727 1.00 96.49 676 GLY A O 1
ATOM 15111 N N . CYS H 8 677 ? 213.101 239.698 236.435 1.00 105.90 677 CYS A N 1
ATOM 15112 C CA . CYS H 8 677 ? 213.139 239.065 237.749 1.00 111.25 677 CYS A CA 1
ATOM 15113 C C . CYS H 8 677 ? 214.489 238.404 238.075 1.00 109.08 677 CYS A C 1
ATOM 15114 O O . CYS H 8 677 ? 214.784 238.140 239.245 1.00 111.24 677 CYS A O 1
ATOM 15117 N N . ALA H 8 678 ? 215.324 238.162 237.052 1.00 105.68 678 ALA A N 1
ATOM 15118 C CA . ALA H 8 678 ? 216.696 237.676 237.190 1.00 102.58 678 ALA A CA 1
ATOM 15119 C C . ALA H 8 678 ? 217.604 238.599 238.020 1.00 99.27 678 ALA A C 1
ATOM 15120 O O . ALA H 8 678 ? 218.659 238.161 238.479 1.00 99.24 678 ALA A O 1
ATOM 15122 N N . ILE H 8 679 ? 217.207 239.865 238.214 1.00 98.40 679 ILE A N 1
ATOM 15123 C CA . ILE H 8 679 ? 217.839 240.835 239.106 1.00 96.70 679 ILE A CA 1
ATOM 15124 C C . ILE H 8 679 ? 217.888 240.355 240.559 1.00 96.48 679 ILE A C 1
ATOM 15125 O O . ILE H 8 679 ? 218.838 240.666 241.279 1.00 95.60 679 ILE A O 1
ATOM 15130 N N . LEU H 8 680 ? 216.870 239.607 241.002 1.00 94.95 680 LEU A N 1
ATOM 15131 C CA . LEU H 8 680 ? 216.555 239.458 242.419 1.00 92.10 680 LEU A CA 1
ATOM 15132 C C . LEU H 8 680 ? 217.727 239.005 243.307 1.00 89.80 680 LEU A C 1
ATOM 15133 O O . LEU H 8 680 ? 217.949 239.632 244.342 1.00 90.78 680 LEU A O 1
ATOM 15138 N N . PRO H 8 681 ? 218.531 237.956 242.984 1.00 88.82 681 PRO A N 1
ATOM 15139 C CA . PRO H 8 681 ? 219.667 237.568 243.829 1.00 89.95 681 PRO A CA 1
ATOM 15140 C C . PRO H 8 681 ? 220.832 238.561 243.877 1.00 90.63 681 PRO A C 1
ATOM 15141 O O . PRO H 8 681 ? 221.672 238.482 244.763 1.00 92.30 681 PRO A O 1
ATOM 15145 N N . HIS H 8 682 ? 220.854 239.517 242.943 1.00 89.95 682 HIS A N 1
ATOM 15146 C CA . HIS H 8 682 ? 221.843 240.587 242.902 1.00 88.66 682 HIS A CA 1
ATOM 15147 C C . HIS H 8 682 ? 221.260 241.938 243.336 1.00 86.02 682 HIS A C 1
ATOM 15148 O O . HIS H 8 682 ? 221.951 242.961 243.282 1.00 84.39 682 HIS A O 1
ATOM 15155 N N . LEU H 8 683 ? 220.006 241.952 243.808 1.00 84.97 683 LEU A N 1
ATOM 15156 C CA . LEU H 8 683 ? 219.247 243.179 244.011 1.00 84.26 683 LEU A CA 1
ATOM 15157 C C . LEU H 8 683 ? 219.869 244.094 245.065 1.00 87.40 683 LEU A C 1
ATOM 15158 O O . LEU H 8 683 ? 220.069 245.266 244.776 1.00 90.04 683 LEU A O 1
ATOM 15163 N N . ARG H 8 684 ? 220.168 243.588 246.267 1.00 92.81 684 ARG A N 1
ATOM 15164 C CA . ARG H 8 684 ? 220.725 244.449 247.305 1.00 98.07 684 ARG A CA 1
ATOM 15165 C C . ARG H 8 684 ? 222.084 245.041 246.908 1.00 93.55 684 ARG A C 1
ATOM 15166 O O . ARG H 8 684 ? 222.400 246.168 247.294 1.00 91.65 684 ARG A O 1
ATOM 15174 N N . SER H 8 685 ? 222.868 244.299 246.115 1.00 92.00 685 SER A N 1
ATOM 15175 C CA . SER H 8 685 ? 224.134 244.764 245.560 1.00 89.09 685 SER A CA 1
ATOM 15176 C C . SER H 8 685 ? 223.928 245.952 244.619 1.00 85.88 685 SER A C 1
ATOM 15177 O O . SER H 8 685 ? 224.734 246.882 244.630 1.00 85.48 685 SER A O 1
ATOM 15180 N N . LEU H 8 686 ? 222.834 245.935 243.844 1.00 83.10 686 LEU A N 1
ATOM 15181 C CA . LEU H 8 686 ? 222.477 247.017 242.936 1.00 79.88 686 LEU A CA 1
ATOM 15182 C C . LEU H 8 686 ? 221.881 248.216 243.679 1.00 79.50 686 LEU A C 1
ATOM 15183 O O . LEU H 8 686 ? 222.272 249.346 243.400 1.00 81.07 686 LEU A O 1
ATOM 15188 N N . VAL H 8 687 ? 220.969 247.991 244.634 1.00 79.67 687 VAL A N 1
ATOM 15189 C CA . VAL H 8 687 ? 220.412 249.080 245.426 1.00 81.33 687 VAL A CA 1
ATOM 15190 C C . VAL H 8 687 ? 221.517 249.820 246.184 1.00 85.45 687 VAL A C 1
ATOM 15191 O O . VAL H 8 687 ? 221.538 251.045 246.175 1.00 87.38 687 VAL A O 1
ATOM 15195 N N . GLU H 8 688 ? 222.464 249.092 246.783 1.00 92.89 688 GLU A N 1
ATOM 15196 C CA . GLU H 8 688 ? 223.559 249.704 247.531 1.00 99.78 688 GLU A CA 1
ATOM 15197 C C . GLU H 8 688 ? 224.552 250.482 246.654 1.00 97.49 688 GLU A C 1
ATOM 15198 O O . GLU H 8 688 ? 225.360 251.242 247.189 1.00 98.49 688 GLU A O 1
ATOM 15204 N N . ILE H 8 689 ? 224.493 250.322 245.323 1.00 95.89 689 ILE A N 1
ATOM 15205 C CA . ILE H 8 689 ? 225.235 251.143 244.365 1.00 96.25 689 ILE A CA 1
ATOM 15206 C C . ILE H 8 689 ? 224.504 252.469 244.113 1.00 96.98 689 ILE A C 1
ATOM 15207 O O . ILE H 8 689 ? 225.153 253.508 243.985 1.00 97.48 689 ILE A O 1
ATOM 15212 N N . ILE H 8 690 ? 223.162 252.436 244.028 1.00 98.15 690 ILE A N 1
ATOM 15213 C CA . ILE H 8 690 ? 222.345 253.615 243.741 1.00 100.07 690 ILE A CA 1
ATOM 15214 C C . ILE H 8 690 ? 222.154 254.498 244.974 1.00 104.07 690 ILE A C 1
ATOM 15215 O O . ILE H 8 690 ? 222.047 255.715 244.820 1.00 106.15 690 ILE A O 1
ATOM 15220 N N . GLU H 8 691 ? 222.034 253.898 246.168 1.00 109.48 691 GLU A N 1
ATOM 15221 C CA . GLU H 8 691 ? 221.420 254.516 247.343 1.00 114.54 691 GLU A CA 1
ATOM 15222 C C . GLU H 8 691 ? 221.925 255.932 247.657 1.00 114.00 691 GLU A C 1
ATOM 15223 O O . GLU H 8 691 ? 221.136 256.769 248.087 1.00 114.70 691 GLU A O 1
ATOM 15229 N N . HIS H 8 692 ? 223.225 256.205 247.466 1.00 114.52 692 HIS A N 1
ATOM 15230 C CA . HIS H 8 692 ? 223.804 257.510 247.776 1.00 117.86 692 HIS A CA 1
ATOM 15231 C C . HIS H 8 692 ? 223.375 258.593 246.773 1.00 113.25 692 HIS A C 1
ATOM 15232 O O . HIS H 8 692 ? 223.456 259.787 247.069 1.00 116.70 692 HIS A O 1
ATOM 15239 N N . GLY H 8 693 ? 222.939 258.170 245.577 1.00 106.13 693 GLY A N 1
ATOM 15240 C CA . GLY H 8 693 ? 222.541 259.041 244.480 1.00 101.20 693 GLY A CA 1
ATOM 15241 C C . GLY H 8 693 ? 221.274 259.845 244.775 1.00 99.55 693 GLY A C 1
ATOM 15242 O O . GLY H 8 693 ? 221.205 261.013 244.407 1.00 101.25 693 GLY A O 1
ATOM 15243 N N . LEU H 8 694 ? 220.299 259.241 245.473 1.00 97.03 694 LEU A N 1
ATOM 15244 C CA . LEU H 8 694 ? 219.061 259.913 245.878 1.00 95.50 694 LEU A CA 1
ATOM 15245 C C . LEU H 8 694 ? 219.326 261.154 246.739 1.00 101.26 694 LEU A C 1
ATOM 15246 O O . LEU H 8 694 ? 218.513 262.081 246.785 1.00 101.81 694 LEU A O 1
ATOM 15251 N N . VAL H 8 695 ? 220.468 261.154 247.434 1.00 107.94 695 VAL A N 1
ATOM 15252 C CA . VAL H 8 695 ? 220.867 262.162 248.404 1.00 114.74 695 VAL A CA 1
ATOM 15253 C C . VAL H 8 695 ? 221.722 263.256 247.748 1.00 119.84 695 VAL A C 1
ATOM 15254 O O . VAL H 8 695 ? 221.941 264.310 248.346 1.00 123.74 695 VAL A O 1
ATOM 15258 N N . ASP H 8 696 ? 222.163 263.044 246.499 1.00 126.94 696 ASP A N 1
ATOM 15259 C CA . ASP H 8 696 ? 223.176 263.877 245.853 1.00 136.40 696 ASP A CA 1
ATOM 15260 C C . ASP H 8 696 ? 222.716 265.323 245.615 1.00 142.06 696 ASP A C 1
ATOM 15261 O O . ASP H 8 696 ? 221.537 265.588 245.401 1.00 141.55 696 ASP A O 1
ATOM 15266 N N . GLU H 8 697 ? 223.716 266.195 245.413 1.00 149.36 697 GLU A N 1
ATOM 15267 C CA . GLU H 8 697 ? 223.593 267.638 245.225 1.00 155.55 697 GLU A CA 1
ATOM 15268 C C . GLU H 8 697 ? 223.225 268.051 243.790 1.00 154.35 697 GLU A C 1
ATOM 15269 O O . GLU H 8 697 ? 223.059 269.244 243.518 1.00 154.98 697 GLU A O 1
ATOM 15275 N N . GLN H 8 698 ? 223.104 267.074 242.875 1.00 150.34 698 GLN A N 1
ATOM 15276 C CA . GLN H 8 698 ? 222.781 267.276 241.471 1.00 144.86 698 GLN A CA 1
ATOM 15277 C C . GLN H 8 698 ? 221.388 266.698 241.182 1.00 138.12 698 GLN A C 1
ATOM 15278 O O . GLN H 8 698 ? 221.198 265.488 241.250 1.00 139.01 698 GLN A O 1
ATOM 15284 N N . GLN H 8 699 ? 220.472 267.540 240.673 1.00 134.00 699 GLN A N 1
ATOM 15285 C CA . GLN H 8 699 ? 219.095 267.181 240.330 1.00 130.87 699 GLN A CA 1
ATOM 15286 C C . GLN H 8 699 ? 219.024 266.043 239.300 1.00 124.98 699 GLN A C 1
ATOM 15287 O O . GLN H 8 699 ? 218.169 265.164 239.412 1.00 127.25 699 GLN A O 1
ATOM 15293 N N . LYS H 8 700 ? 219.929 266.026 238.308 1.00 119.22 700 LYS A N 1
ATOM 15294 C CA . LYS H 8 700 ? 219.987 264.951 237.320 1.00 114.38 700 LYS A CA 1
ATOM 15295 C C . LYS H 8 700 ? 220.231 263.598 237.995 1.00 105.02 700 LYS A C 1
ATOM 15296 O O . LYS H 8 700 ? 219.486 262.645 237.767 1.00 104.00 700 LYS A O 1
ATOM 15302 N N . VAL H 8 701 ? 221.237 263.536 238.880 1.00 96.17 701 VAL A N 1
ATOM 15303 C CA . VAL H 8 701 ? 221.629 262.312 239.567 1.00 88.79 701 VAL A CA 1
ATOM 15304 C C . VAL H 8 701 ? 220.528 261.814 240.510 1.00 84.75 701 VAL A C 1
ATOM 15305 O O . VAL H 8 701 ? 220.255 260.617 240.554 1.00 85.32 701 VAL A O 1
ATOM 15309 N N . ARG H 8 702 ? 219.859 262.714 241.238 1.00 80.98 702 ARG A N 1
ATOM 15310 C CA . ARG H 8 702 ? 218.704 262.348 242.053 1.00 80.83 702 ARG A CA 1
ATOM 15311 C C . ARG H 8 702 ? 217.580 261.765 241.192 1.00 77.78 702 ARG A C 1
ATOM 15312 O O . ARG H 8 702 ? 216.994 260.745 241.546 1.00 76.16 702 ARG A O 1
ATOM 15320 N N . THR H 8 703 ? 217.319 262.383 240.037 1.00 75.86 703 THR A N 1
ATOM 15321 C CA . THR H 8 703 ? 216.302 261.925 239.103 1.00 75.55 703 THR A CA 1
ATOM 15322 C C . THR H 8 703 ? 216.619 260.510 238.616 1.00 74.80 703 THR A C 1
ATOM 15323 O O . THR H 8 703 ? 215.787 259.618 238.772 1.00 77.30 703 THR A O 1
ATOM 15327 N N . ILE H 8 704 ? 217.818 260.285 238.061 1.00 71.52 704 ILE A N 1
ATOM 15328 C CA . ILE H 8 704 ? 218.143 258.974 237.507 1.00 68.98 704 ILE A CA 1
ATOM 15329 C C . ILE H 8 704 ? 218.214 257.890 238.592 1.00 66.31 704 ILE A C 1
ATOM 15330 O O . ILE H 8 704 ? 217.825 256.756 238.333 1.00 66.78 704 ILE A O 1
ATOM 15335 N N . SER H 8 705 ? 218.681 258.223 239.802 1.00 63.13 705 SER A N 1
ATOM 15336 C CA . SER H 8 705 ? 218.695 257.257 240.891 1.00 61.15 705 SER A CA 1
ATOM 15337 C C . SER H 8 705 ? 217.281 256.892 241.334 1.00 60.06 705 SER A C 1
ATOM 15338 O O . SER H 8 705 ? 217.009 255.724 241.566 1.00 60.02 705 SER A O 1
ATOM 15341 N N . ALA H 8 706 ? 216.357 257.851 241.367 1.00 59.20 706 ALA A N 1
ATOM 15342 C CA . ALA H 8 706 ? 214.964 257.520 241.626 1.00 58.64 706 ALA A CA 1
ATOM 15343 C C . ALA H 8 706 ? 214.369 256.630 240.527 1.00 58.71 706 ALA A C 1
ATOM 15344 O O . ALA H 8 706 ? 213.619 255.703 240.831 1.00 59.30 706 ALA A O 1
ATOM 15346 N N . LEU H 8 707 ? 214.759 256.842 239.266 1.00 59.51 707 LEU A N 1
ATOM 15347 C CA . LEU H 8 707 ? 214.296 256.003 238.167 1.00 61.28 707 LEU A CA 1
ATOM 15348 C C . LEU H 8 707 ? 214.923 254.606 238.196 1.00 61.10 707 LEU A C 1
ATOM 15349 O O . LEU H 8 707 ? 214.243 253.630 237.881 1.00 62.26 707 LEU A O 1
ATOM 15354 N N . ALA H 8 708 ? 216.196 254.497 238.590 1.00 61.02 708 ALA A N 1
ATOM 15355 C CA . ALA H 8 708 ? 216.857 253.217 238.807 1.00 59.96 708 ALA A CA 1
ATOM 15356 C C . ALA H 8 708 ? 216.121 252.400 239.873 1.00 58.74 708 ALA A C 1
ATOM 15357 O O . ALA H 8 708 ? 215.791 251.239 239.634 1.00 57.96 708 ALA A O 1
ATOM 15359 N N . ILE H 8 709 ? 215.789 253.031 241.005 1.00 58.55 709 ILE A N 1
ATOM 15360 C CA . ILE H 8 709 ? 215.052 252.383 242.081 1.00 58.12 709 ILE A CA 1
ATOM 15361 C C . ILE H 8 709 ? 213.650 251.980 241.616 1.00 57.00 709 ILE A C 1
ATOM 15362 O O . ILE H 8 709 ? 213.171 250.914 241.994 1.00 57.08 709 ILE A O 1
ATOM 15367 N N . ALA H 8 710 ? 213.006 252.786 240.762 1.00 57.19 710 ALA A N 1
ATOM 15368 C CA . ALA H 8 710 ? 211.720 252.416 240.186 1.00 57.68 710 ALA A CA 1
ATOM 15369 C C . ALA H 8 710 ? 211.857 251.167 239.311 1.00 58.52 710 ALA A C 1
ATOM 15370 O O . ALA H 8 710 ? 211.037 250.259 239.401 1.00 60.24 710 ALA A O 1
ATOM 15372 N N . ALA H 8 711 ? 212.918 251.103 238.496 1.00 58.60 711 ALA A N 1
ATOM 15373 C CA . ALA H 8 711 ? 213.164 250.006 237.568 1.00 58.73 711 ALA A CA 1
ATOM 15374 C C . ALA H 8 711 ? 213.485 248.697 238.297 1.00 57.99 711 ALA A C 1
ATOM 15375 O O . ALA H 8 711 ? 212.981 247.641 237.917 1.00 57.57 711 ALA A O 1
ATOM 15377 N N . LEU H 8 712 ? 214.316 248.778 239.345 1.00 58.42 712 LEU A N 1
ATOM 15378 C CA . LEU H 8 712 ? 214.653 247.647 240.196 1.00 58.70 712 LEU A CA 1
ATOM 15379 C C . LEU H 8 712 ? 213.416 247.130 240.924 1.00 60.83 712 LEU A C 1
ATOM 15380 O O . LEU H 8 712 ? 213.188 245.926 240.932 1.00 62.60 712 LEU A O 1
ATOM 15385 N N . ALA H 8 713 ? 212.609 248.029 241.504 1.00 63.33 713 ALA A N 1
ATOM 15386 C CA . ALA H 8 713 ? 211.376 247.644 242.180 1.00 65.63 713 ALA A CA 1
ATOM 15387 C C . ALA H 8 713 ? 210.398 246.983 241.206 1.00 67.42 713 ALA A C 1
ATOM 15388 O O . ALA H 8 713 ? 209.849 245.935 241.531 1.00 68.41 713 ALA A O 1
ATOM 15390 N N . GLU H 8 714 ? 210.243 247.541 239.994 1.00 71.32 714 GLU A N 1
ATOM 15391 C CA . GLU H 8 714 ? 209.422 246.979 238.921 1.00 75.63 714 GLU A CA 1
ATOM 15392 C C . GLU H 8 714 ? 209.873 245.557 238.561 1.00 75.57 714 GLU A C 1
ATOM 15393 O O . GLU H 8 714 ? 209.061 244.627 238.567 1.00 76.14 714 GLU A O 1
ATOM 15399 N N . ALA H 8 715 ? 211.175 245.371 238.296 1.00 76.96 715 ALA A N 1
ATOM 15400 C CA . ALA H 8 715 ? 211.783 244.084 237.969 1.00 76.21 715 ALA A CA 1
ATOM 15401 C C . ALA H 8 715 ? 211.650 243.040 239.086 1.00 75.56 715 ALA A C 1
ATOM 15402 O O . ALA H 8 715 ? 211.520 241.841 238.807 1.00 77.81 715 ALA A O 1
ATOM 15404 N N . ALA H 8 716 ? 211.720 243.487 240.347 1.00 75.72 716 ALA A N 1
ATOM 15405 C CA . ALA H 8 716 ? 211.679 242.615 241.515 1.00 75.88 716 ALA A CA 1
ATOM 15406 C C . ALA H 8 716 ? 210.267 242.139 241.873 1.00 76.42 716 ALA A C 1
ATOM 15407 O O . ALA H 8 716 ? 210.148 241.064 242.465 1.00 77.09 716 ALA A O 1
ATOM 15409 N N . THR H 8 717 ? 209.214 242.915 241.529 1.00 78.31 717 THR A N 1
ATOM 15410 C CA . THR H 8 717 ? 207.815 242.653 241.895 1.00 82.39 717 THR A CA 1
ATOM 15411 C C . THR H 8 717 ? 207.466 241.162 241.862 1.00 84.88 717 THR A C 1
ATOM 15412 O O . THR H 8 717 ? 207.769 240.480 240.874 1.00 87.89 717 THR A O 1
ATOM 15416 N N . PRO H 8 718 ? 206.798 240.585 242.902 1.00 86.00 718 PRO A N 1
ATOM 15417 C CA . PRO H 8 718 ? 206.484 241.238 244.185 1.00 86.51 718 PRO A CA 1
ATOM 15418 C C . PRO H 8 718 ? 207.542 241.159 245.291 1.00 87.10 718 PRO A C 1
ATOM 15419 O O . PRO H 8 718 ? 207.311 241.657 246.391 1.00 88.44 718 PRO A O 1
ATOM 15423 N N . TYR H 8 719 ? 208.701 240.550 245.010 1.00 89.29 719 TYR A N 1
ATOM 15424 C CA . TYR H 8 719 ? 209.710 240.232 246.017 1.00 92.72 719 TYR A CA 1
ATOM 15425 C C . TYR H 8 719 ? 210.766 241.334 246.196 1.00 92.17 719 TYR A C 1
ATOM 15426 O O . TYR H 8 719 ? 210.821 242.294 245.427 1.00 93.24 719 TYR A O 1
ATOM 15435 N N . GLY H 8 720 ? 211.622 241.187 247.226 1.00 92.75 720 GLY A N 1
ATOM 15436 C CA . GLY H 8 720 ? 212.861 241.945 247.306 1.00 95.09 720 GLY A CA 1
ATOM 15437 C C . GLY H 8 720 ? 212.803 243.202 248.175 1.00 96.24 720 GLY A C 1
ATOM 15438 O O . GLY H 8 720 ? 213.785 243.935 248.233 1.00 96.43 720 GLY A O 1
ATOM 15439 N N . ILE H 8 721 ? 211.696 243.429 248.898 1.00 97.85 721 ILE A N 1
ATOM 15440 C CA . ILE H 8 721 ? 211.509 244.627 249.718 1.00 99.54 721 ILE A CA 1
ATOM 15441 C C . ILE H 8 721 ? 212.672 244.854 250.697 1.00 103.23 721 ILE A C 1
ATOM 15442 O O . ILE H 8 721 ? 213.065 245.999 250.936 1.00 105.26 721 ILE A O 1
ATOM 15447 N N . GLU H 8 722 ? 213.238 243.771 251.243 1.00 107.04 722 GLU A N 1
ATOM 15448 C CA . GLU H 8 722 ? 214.318 243.823 252.225 1.00 110.38 722 GLU A CA 1
ATOM 15449 C C . GLU H 8 722 ? 215.567 244.522 251.673 1.00 108.25 722 GLU A C 1
ATOM 15450 O O . GLU H 8 722 ? 216.373 245.054 252.438 1.00 109.01 722 GLU A O 1
ATOM 15456 N N . SER H 8 723 ? 215.710 244.532 250.339 1.00 103.53 723 SER A N 1
ATOM 15457 C CA . SER H 8 723 ? 216.831 245.125 249.617 1.00 100.43 723 SER A CA 1
ATOM 15458 C C . SER H 8 723 ? 216.722 246.649 249.593 1.00 98.40 723 SER A C 1
ATOM 15459 O O . SER H 8 723 ? 217.739 247.347 249.591 1.00 94.85 723 SER A O 1
ATOM 15462 N N . PHE H 8 724 ? 215.480 247.152 249.552 1.00 96.27 724 PHE A N 1
ATOM 15463 C CA . PHE H 8 724 ? 215.163 248.564 249.415 1.00 95.55 724 PHE A CA 1
ATOM 15464 C C . PHE H 8 724 ? 215.103 249.314 250.746 1.00 102.42 724 PHE A C 1
ATOM 15465 O O . PHE H 8 724 ? 214.955 250.537 250.731 1.00 105.29 724 PHE A O 1
ATOM 15473 N N . ASP H 8 725 ? 215.247 248.623 251.881 1.00 109.11 725 ASP A N 1
ATOM 15474 C CA . ASP H 8 725 ? 215.180 249.262 253.194 1.00 113.70 725 ASP A CA 1
ATOM 15475 C C . ASP H 8 725 ? 216.146 250.450 253.319 1.00 110.91 725 ASP A C 1
ATOM 15476 O O . ASP H 8 725 ? 215.872 251.402 254.054 1.00 110.55 725 ASP A O 1
ATOM 15481 N N . SER H 8 726 ? 217.273 250.404 252.586 1.00 108.79 726 SER A N 1
ATOM 15482 C CA . SER H 8 726 ? 218.236 251.498 252.465 1.00 108.33 726 SER A CA 1
ATOM 15483 C C . SER H 8 726 ? 217.617 252.805 251.962 1.00 106.30 726 SER A C 1
ATOM 15484 O O . SER H 8 726 ? 217.983 253.889 252.430 1.00 107.41 726 SER A O 1
ATOM 15487 N N . VAL H 8 727 ? 216.712 252.702 250.981 1.00 102.58 727 VAL A N 1
ATOM 15488 C CA . VAL H 8 727 ? 216.303 253.850 250.184 1.00 99.81 727 VAL A CA 1
ATOM 15489 C C . VAL H 8 727 ? 214.968 254.432 250.645 1.00 98.15 727 VAL A C 1
ATOM 15490 O O . VAL H 8 727 ? 214.637 255.554 250.259 1.00 100.76 727 VAL A O 1
ATOM 15494 N N . LEU H 8 728 ? 214.221 253.709 251.494 1.00 95.41 728 LEU A N 1
ATOM 15495 C CA . LEU H 8 728 ? 212.936 254.197 251.991 1.00 94.93 728 LEU A CA 1
ATOM 15496 C C . LEU H 8 728 ? 213.086 255.576 252.636 1.00 96.33 728 LEU A C 1
ATOM 15497 O O . LEU H 8 728 ? 212.412 256.513 252.215 1.00 97.41 728 LEU A O 1
ATOM 15502 N N . LYS H 8 729 ? 214.013 255.744 253.590 1.00 99.45 729 LYS A N 1
ATOM 15503 C CA . LYS H 8 729 ? 214.212 257.037 254.237 1.00 101.08 729 LYS A CA 1
ATOM 15504 C C . LYS H 8 729 ? 214.552 258.145 253.226 1.00 94.09 729 LYS A C 1
ATOM 15505 O O . LYS H 8 729 ? 213.881 259.179 253.221 1.00 93.71 729 LYS A O 1
ATOM 15511 N N . PRO H 8 730 ? 215.608 258.014 252.378 1.00 89.45 730 PRO A N 1
ATOM 15512 C CA . PRO H 8 730 ? 215.889 258.990 251.323 1.00 87.19 730 PRO A CA 1
ATOM 15513 C C . PRO H 8 730 ? 214.715 259.372 250.426 1.00 87.11 730 PRO A C 1
ATOM 15514 O O . PRO H 8 730 ? 214.585 260.542 250.089 1.00 88.40 730 PRO A O 1
ATOM 15518 N N . LEU H 8 731 ? 213.842 258.420 250.075 1.00 85.87 731 LEU A N 1
ATOM 15519 C CA . LEU H 8 731 ? 212.702 258.755 249.232 1.00 84.47 731 LEU A CA 1
ATOM 15520 C C . LEU H 8 731 ? 211.703 259.656 249.963 1.00 88.27 731 LEU A C 1
ATOM 15521 O O . LEU H 8 731 ? 211.346 260.679 249.397 1.00 90.56 731 LEU A O 1
ATOM 15526 N N . TRP H 8 732 ? 211.281 259.362 251.209 1.00 95.02 732 TRP A N 1
ATOM 15527 C CA . TRP H 8 732 ? 210.349 260.259 251.907 1.00 102.66 732 TRP A CA 1
ATOM 15528 C C . TRP H 8 732 ? 210.936 261.646 252.152 1.00 103.54 732 TRP A C 1
ATOM 15529 O O . TRP H 8 732 ? 210.280 262.650 251.880 1.00 104.64 732 TRP A O 1
ATOM 155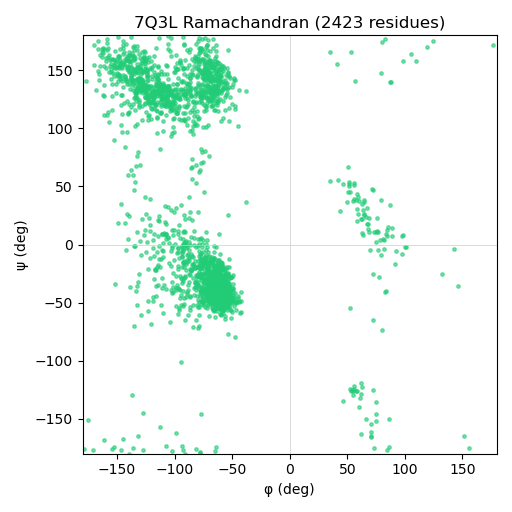40 N N . LYS H 8 733 ? 212.184 261.698 252.625 1.00 104.20 733 LYS A N 1
ATOM 15541 C CA . LYS H 8 733 ? 212.913 262.944 252.808 1.00 106.71 733 LYS A CA 1
ATOM 15542 C C . LYS H 8 733 ? 212.960 263.758 251.502 1.00 103.53 733 LYS A C 1
ATOM 15543 O O . LYS H 8 733 ? 212.979 264.985 251.549 1.00 105.35 733 LYS A O 1
ATOM 15549 N N . GLY H 8 734 ? 212.912 263.085 250.339 1.00 100.04 734 GLY A N 1
ATOM 15550 C CA . GLY H 8 734 ? 212.813 263.704 249.017 1.00 98.71 734 GLY A CA 1
ATOM 15551 C C . GLY H 8 734 ? 211.386 264.084 248.609 1.00 98.69 734 GLY A C 1
ATOM 15552 O O . GLY H 8 734 ? 211.158 265.177 248.108 1.00 101.02 734 GLY A O 1
ATOM 15553 N N . ILE H 8 735 ? 210.411 263.200 248.848 1.00 99.34 735 ILE A N 1
ATOM 15554 C CA . ILE H 8 735 ? 208.994 263.423 248.572 1.00 100.79 735 ILE A CA 1
ATOM 15555 C C . ILE H 8 735 ? 208.507 264.696 249.271 1.00 107.86 735 ILE A C 1
ATOM 15556 O O . ILE H 8 735 ? 207.779 265.487 248.676 1.00 109.37 735 ILE A O 1
ATOM 15561 N N . ARG H 8 736 ? 208.937 264.906 250.524 1.00 117.34 736 ARG A N 1
ATOM 15562 C CA . ARG H 8 736 ? 208.559 266.063 251.328 1.00 123.95 736 ARG A CA 1
ATOM 15563 C C . ARG H 8 736 ? 209.221 267.373 250.873 1.00 126.26 736 ARG A C 1
ATOM 15564 O O . ARG H 8 736 ? 208.883 268.430 251.410 1.00 128.83 736 ARG A O 1
ATOM 15572 N N . GLN H 8 737 ? 210.136 267.335 249.885 1.00 128.81 737 GLN A N 1
ATOM 15573 C CA . GLN H 8 737 ? 211.071 268.435 249.644 1.00 133.91 737 GLN A CA 1
ATOM 15574 C C . GLN H 8 737 ? 211.197 268.841 248.166 1.00 135.31 737 GLN A C 1
ATOM 15575 O O . GLN H 8 737 ? 211.283 270.033 247.860 1.00 136.68 737 GLN A O 1
ATOM 15581 N N . HIS H 8 738 ? 211.218 267.854 247.262 1.00 137.86 738 HIS A N 1
ATOM 15582 C CA . HIS H 8 738 ? 211.430 268.072 245.836 1.00 140.98 738 HIS A CA 1
ATOM 15583 C C . HIS H 8 738 ? 210.159 268.575 245.149 1.00 143.48 738 HIS A C 1
ATOM 15584 O O . HIS H 8 738 ? 209.061 268.468 245.694 1.00 143.14 738 HIS A O 1
ATOM 15591 N N . ARG H 8 739 ? 210.329 269.104 243.923 1.00 148.54 739 ARG A N 1
ATOM 15592 C CA . ARG H 8 739 ? 209.259 269.675 243.111 1.00 153.47 739 ARG A CA 1
ATOM 15593 C C . ARG H 8 739 ? 209.496 269.392 241.624 1.00 151.17 739 ARG A C 1
ATOM 15594 O O . ARG H 8 739 ? 210.632 269.178 241.208 1.00 150.15 739 ARG A O 1
ATOM 15602 N N . GLY H 8 740 ? 208.414 269.408 240.827 1.00 149.16 740 GLY A N 1
ATOM 15603 C CA . GLY H 8 740 ? 208.497 269.270 239.377 1.00 148.54 740 GLY A CA 1
ATOM 15604 C C . GLY H 8 740 ? 208.792 267.835 238.945 1.00 146.92 740 GLY A C 1
ATOM 15605 O O . GLY H 8 740 ? 208.479 266.893 239.671 1.00 147.75 740 GLY A O 1
ATOM 15606 N N . LYS H 8 741 ? 209.449 267.664 237.788 1.00 144.75 741 LYS A N 1
ATOM 15607 C CA . LYS H 8 741 ? 209.743 266.331 237.274 1.00 139.45 741 LYS A CA 1
ATOM 15608 C C . LYS H 8 741 ? 210.742 265.580 238.159 1.00 127.38 741 LYS A C 1
ATOM 15609 O O . LYS H 8 741 ? 210.688 264.353 238.246 1.00 126.63 741 LYS A O 1
ATOM 15615 N N . GLY H 8 742 ? 211.595 266.320 238.880 1.00 118.13 742 GLY A N 1
ATOM 15616 C CA . GLY H 8 742 ? 212.468 265.763 239.908 1.00 109.86 742 GLY A CA 1
ATOM 15617 C C . GLY H 8 742 ? 211.716 265.135 241.085 1.00 101.53 742 GLY A C 1
ATOM 15618 O O . GLY H 8 742 ? 212.234 264.219 241.719 1.00 103.01 742 GLY A O 1
ATOM 15619 N N . LEU H 8 743 ? 210.488 265.598 241.367 1.00 93.88 743 LEU A N 1
ATOM 15620 C CA . LEU H 8 743 ? 209.597 264.931 242.309 1.00 87.03 743 LEU A CA 1
ATOM 15621 C C . LEU H 8 743 ? 208.836 263.790 241.630 1.00 83.88 743 LEU A C 1
ATOM 15622 O O . LEU H 8 743 ? 208.607 262.758 242.252 1.00 83.68 743 LEU A O 1
ATOM 15627 N N . ALA H 8 744 ? 208.430 263.969 240.369 1.00 80.07 744 ALA A N 1
ATOM 15628 C CA . ALA H 8 744 ? 207.744 262.927 239.617 1.00 78.01 744 ALA A CA 1
ATOM 15629 C C . ALA H 8 744 ? 208.562 261.631 239.607 1.00 77.01 744 ALA A C 1
ATOM 15630 O O . ALA H 8 744 ? 208.009 260.543 239.750 1.00 79.76 744 ALA A O 1
ATOM 15632 N N . ALA H 8 745 ? 209.891 261.755 239.521 1.00 73.28 745 ALA A N 1
ATOM 15633 C CA . ALA H 8 745 ? 210.832 260.645 239.598 1.00 70.47 745 ALA A CA 1
ATOM 15634 C C . ALA H 8 745 ? 210.735 259.886 240.930 1.00 67.95 745 ALA A C 1
ATOM 15635 O O . ALA H 8 745 ? 210.645 258.654 240.935 1.00 69.57 745 ALA A O 1
ATOM 15637 N N . PHE H 8 746 ? 210.712 260.614 242.054 1.00 64.79 746 PHE A N 1
ATOM 15638 C CA . PHE H 8 746 ? 210.578 260.028 243.382 1.00 64.64 746 PHE A CA 1
ATOM 15639 C C . PHE H 8 746 ? 209.203 259.379 243.567 1.00 66.29 746 PHE A C 1
ATOM 15640 O O . PHE H 8 746 ? 209.119 258.285 244.123 1.00 67.76 746 PHE A O 1
ATOM 15648 N N . LEU H 8 747 ? 208.131 260.024 243.089 1.00 66.74 747 LEU A N 1
ATOM 15649 C CA . LEU H 8 747 ? 206.799 259.437 243.166 1.00 65.56 747 LEU A CA 1
ATOM 15650 C C . LEU H 8 747 ? 206.724 258.144 242.350 1.00 64.22 747 LEU A C 1
ATOM 15651 O O . LEU H 8 747 ? 206.124 257.177 242.807 1.00 66.88 747 LEU A O 1
ATOM 15656 N N . LYS H 8 748 ? 207.388 258.092 241.188 1.00 61.34 748 LYS A N 1
ATOM 15657 C CA . LYS H 8 748 ? 207.477 256.877 240.391 1.00 61.80 748 LYS A CA 1
ATOM 15658 C C . LYS H 8 748 ? 208.132 255.740 241.183 1.00 61.58 748 LYS A C 1
ATOM 15659 O O . LYS H 8 748 ? 207.575 254.645 241.248 1.00 61.26 748 LYS A O 1
ATOM 15665 N N . ALA H 8 749 ? 209.285 256.010 241.809 1.00 62.91 749 ALA A N 1
ATOM 15666 C CA . ALA H 8 749 ? 209.977 255.049 242.660 1.00 64.15 749 ALA A CA 1
ATOM 15667 C C . ALA H 8 749 ? 209.035 254.497 243.734 1.00 65.27 749 ALA A C 1
ATOM 15668 O O . ALA H 8 749 ? 208.850 253.286 243.845 1.00 65.76 749 ALA A O 1
ATOM 15670 N N . ILE H 8 750 ? 208.404 255.397 244.490 1.00 66.12 750 ILE A N 1
ATOM 15671 C CA . ILE H 8 750 ? 207.513 255.042 245.581 1.00 68.42 750 ILE A CA 1
ATOM 15672 C C . ILE H 8 750 ? 206.349 254.176 245.089 1.00 67.53 750 ILE A C 1
ATOM 15673 O O . ILE H 8 750 ? 205.998 253.190 245.737 1.00 66.81 750 ILE A O 1
ATOM 15678 N N . GLY H 8 751 ? 205.762 254.527 243.940 1.00 67.57 751 GLY A N 1
ATOM 15679 C CA . GLY H 8 751 ? 204.652 253.773 243.379 1.00 68.44 751 GLY A CA 1
ATOM 15680 C C . GLY H 8 751 ? 205.000 252.302 243.143 1.00 69.20 751 GLY A C 1
ATOM 15681 O O . GLY H 8 751 ? 204.164 251.436 243.367 1.00 68.05 751 GLY A O 1
ATOM 15682 N N . TYR H 8 752 ? 206.241 252.019 242.733 1.00 68.31 752 TYR A N 1
ATOM 15683 C CA . TYR H 8 752 ? 206.711 250.654 242.550 1.00 65.89 752 TYR A CA 1
ATOM 15684 C C . TYR H 8 752 ? 207.121 249.972 243.853 1.00 63.73 752 TYR A C 1
ATOM 15685 O O . TYR H 8 752 ? 207.019 248.752 243.940 1.00 64.34 752 TYR A O 1
ATOM 15694 N N . LEU H 8 753 ? 207.538 250.738 244.865 1.00 61.97 753 LEU A N 1
ATOM 15695 C CA . LEU H 8 753 ? 207.907 250.178 246.155 1.00 60.89 753 LEU A CA 1
ATOM 15696 C C . LEU H 8 753 ? 206.701 249.773 247.002 1.00 61.58 753 LEU A C 1
ATOM 15697 O O . LEU H 8 753 ? 206.757 248.750 247.670 1.00 61.17 753 LEU A O 1
ATOM 15702 N N . ILE H 8 754 ? 205.613 250.543 246.991 1.00 63.55 754 ILE A N 1
ATOM 15703 C CA . ILE H 8 754 ? 204.503 250.242 247.886 1.00 65.15 754 ILE A CA 1
ATOM 15704 C C . ILE H 8 754 ? 203.897 248.851 247.639 1.00 68.00 754 ILE A C 1
ATOM 15705 O O . ILE H 8 754 ? 203.599 248.145 248.597 1.00 69.96 754 ILE A O 1
ATOM 15710 N N . PRO H 8 755 ? 203.715 248.370 246.385 1.00 70.65 755 PRO A N 1
ATOM 15711 C CA . PRO H 8 755 ? 203.275 246.995 246.122 1.00 72.98 755 PRO A CA 1
ATOM 15712 C C . PRO H 8 755 ? 204.166 245.856 246.616 1.00 75.48 755 PRO A C 1
ATOM 15713 O O . PRO H 8 755 ? 203.697 244.728 246.724 1.00 77.67 755 PRO A O 1
ATOM 15717 N N . LEU H 8 756 ? 205.429 246.164 246.951 1.00 75.99 756 LEU A N 1
ATOM 15718 C CA . LEU H 8 756 ? 206.390 245.206 247.495 1.00 76.80 756 LEU A CA 1
ATOM 15719 C C . LEU H 8 756 ? 206.221 245.021 249.009 1.00 80.33 756 LEU A C 1
ATOM 15720 O O . LEU H 8 756 ? 206.692 244.028 249.566 1.00 81.78 756 LEU A O 1
ATOM 15725 N N . MET H 8 757 ? 205.563 245.969 249.687 1.00 83.45 757 MET A N 1
ATOM 15726 C CA . MET H 8 757 ? 205.559 246.063 251.143 1.00 86.52 757 MET A CA 1
ATOM 15727 C C . MET H 8 757 ? 204.528 245.155 251.822 1.00 94.96 757 MET A C 1
ATOM 15728 O O . MET H 8 757 ? 203.473 244.834 251.270 1.00 96.19 757 MET A O 1
ATOM 15733 N N . ASP H 8 758 ? 204.837 244.793 253.081 1.00 107.74 758 ASP A N 1
ATOM 15734 C CA . ASP H 8 758 ? 203.923 244.145 254.018 1.00 118.04 758 ASP A CA 1
ATOM 15735 C C . ASP H 8 758 ? 202.788 245.110 254.378 1.00 119.90 758 ASP A C 1
ATOM 15736 O O . ASP H 8 758 ? 203.002 246.317 254.399 1.00 122.73 758 ASP A O 1
ATOM 15741 N N . ALA H 8 759 ? 201.614 244.578 254.746 1.00 120.14 759 ALA A N 1
ATOM 15742 C CA . ALA H 8 759 ? 200.386 245.349 254.940 1.00 121.92 759 ALA A CA 1
ATOM 15743 C C . ALA H 8 759 ? 200.531 246.537 255.904 1.00 122.47 759 ALA A C 1
ATOM 15744 O O . ALA H 8 759 ? 199.877 247.567 255.706 1.00 121.99 759 ALA A O 1
ATOM 15746 N N . GLU H 8 760 ? 201.383 246.407 256.933 1.00 127.28 760 GLU A N 1
ATOM 15747 C CA . GLU H 8 760 ? 201.596 247.451 257.933 1.00 134.20 760 GLU A CA 1
ATOM 15748 C C . GLU H 8 760 ? 202.375 248.628 257.338 1.00 132.50 760 GLU A C 1
ATOM 15749 O O . GLU H 8 760 ? 201.989 249.792 257.498 1.00 133.14 760 GLU A O 1
ATOM 15755 N N . TYR H 8 761 ? 203.464 248.311 256.633 1.00 130.67 761 TYR A N 1
ATOM 15756 C CA . TYR H 8 761 ? 204.260 249.302 255.928 1.00 128.12 761 TYR A CA 1
ATOM 15757 C C . TYR H 8 761 ? 203.504 249.885 254.736 1.00 120.08 761 TYR A C 1
ATOM 15758 O O . TYR H 8 761 ? 203.630 251.073 254.465 1.00 117.41 761 TYR A O 1
ATOM 15767 N N . ALA H 8 762 ? 202.697 249.068 254.048 1.00 115.16 762 ALA A N 1
ATOM 15768 C CA . ALA H 8 762 ? 201.823 249.543 252.982 1.00 111.40 762 ALA A CA 1
ATOM 15769 C C . ALA H 8 762 ? 200.893 250.644 253.494 1.00 111.91 762 ALA A C 1
ATOM 15770 O O . ALA H 8 762 ? 200.762 251.670 252.834 1.00 113.08 762 ALA A O 1
ATOM 15772 N N . ASN H 8 763 ? 200.288 250.457 254.676 1.00 111.97 763 ASN A N 1
ATOM 15773 C CA . ASN H 8 763 ? 199.529 251.515 255.329 1.00 111.13 763 ASN A CA 1
ATOM 15774 C C . ASN H 8 763 ? 200.390 252.744 255.615 1.00 109.33 763 ASN A C 1
ATOM 15775 O O . ASN H 8 763 ? 200.083 253.830 255.113 1.00 109.36 763 ASN A O 1
ATOM 15780 N N . TYR H 8 764 ? 201.453 252.573 256.412 1.00 106.58 764 TYR A N 1
ATOM 15781 C CA . TYR H 8 764 ? 202.262 253.693 256.867 1.00 105.42 764 TYR A CA 1
ATOM 15782 C C . TYR H 8 764 ? 202.747 254.545 255.685 1.00 101.29 764 TYR A C 1
ATOM 15783 O O . TYR H 8 764 ? 202.538 255.756 255.642 1.00 102.29 764 TYR A O 1
ATOM 15792 N N . TYR H 8 765 ? 203.351 253.891 254.693 1.00 96.15 765 TYR A N 1
ATOM 15793 C CA . TYR H 8 765 ? 203.924 254.582 253.555 1.00 91.24 765 TYR A CA 1
ATOM 15794 C C . TYR H 8 765 ? 202.900 255.052 252.519 1.00 89.66 765 TYR A C 1
ATOM 15795 O O . TYR H 8 765 ? 203.163 256.041 251.852 1.00 89.76 765 TYR A O 1
ATOM 15804 N N . THR H 8 766 ? 201.730 254.415 252.372 1.00 87.46 766 THR A N 1
ATOM 15805 C CA . THR H 8 766 ? 200.700 255.014 251.527 1.00 88.22 766 THR A CA 1
ATOM 15806 C C . THR H 8 766 ? 200.262 256.360 252.104 1.00 89.93 766 THR A C 1
ATOM 15807 O O . THR H 8 766 ? 200.184 257.353 251.383 1.00 91.53 766 THR A O 1
ATOM 15811 N N . ARG H 8 767 ? 200.006 256.405 253.411 1.00 91.75 767 ARG A N 1
ATOM 15812 C CA . ARG H 8 767 ? 199.604 257.639 254.069 1.00 95.42 767 ARG A CA 1
ATOM 15813 C C . ARG H 8 767 ? 200.673 258.723 253.911 1.00 97.30 767 ARG A C 1
ATOM 15814 O O . ARG H 8 767 ? 200.331 259.857 253.586 1.00 99.21 767 ARG A O 1
ATOM 15822 N N . GLU H 8 768 ? 201.961 258.371 254.049 1.00 98.17 768 GLU A N 1
ATOM 15823 C CA . GLU H 8 768 ? 203.078 259.262 253.744 1.00 100.33 768 GLU A CA 1
ATOM 15824 C C . GLU H 8 768 ? 203.021 259.833 252.318 1.00 99.44 768 GLU A C 1
ATOM 15825 O O . GLU H 8 768 ? 203.350 261.006 252.121 1.00 98.06 768 GLU A O 1
ATOM 15831 N N . VAL H 8 769 ? 202.617 259.019 251.327 1.00 99.26 769 VAL A N 1
ATOM 15832 C CA . VAL H 8 769 ? 202.451 259.454 249.941 1.00 98.56 769 VAL A CA 1
ATOM 15833 C C . VAL H 8 769 ? 201.364 260.515 249.826 1.00 98.70 769 VAL A C 1
ATOM 15834 O O . VAL H 8 769 ? 201.610 261.567 249.241 1.00 98.99 769 VAL A O 1
ATOM 15838 N N . MET H 8 770 ? 200.173 260.239 250.367 1.00 100.50 770 MET A N 1
ATOM 15839 C CA . MET H 8 770 ? 198.983 261.001 250.018 1.00 103.36 770 MET A CA 1
ATOM 15840 C C . MET H 8 770 ? 199.113 262.485 250.356 1.00 104.78 770 MET A C 1
ATOM 15841 O O . MET H 8 770 ? 198.627 263.315 249.594 1.00 105.69 770 MET A O 1
ATOM 15846 N N . LEU H 8 771 ? 199.810 262.828 251.447 1.00 107.93 771 LEU A N 1
ATOM 15847 C CA . LEU H 8 771 ? 200.041 264.222 251.813 1.00 112.16 771 LEU A CA 1
ATOM 15848 C C . LEU H 8 771 ? 200.636 265.029 250.652 1.00 109.15 771 LEU A C 1
ATOM 15849 O O . LEU H 8 771 ? 200.340 266.216 250.512 1.00 110.05 771 LEU A O 1
ATOM 15854 N N . ILE H 8 772 ? 201.453 264.375 249.812 1.00 102.22 772 ILE A N 1
ATOM 15855 C CA . ILE H 8 772 ? 202.100 264.986 248.660 1.00 97.89 772 ILE A CA 1
ATOM 15856 C C . ILE H 8 772 ? 201.379 264.632 247.357 1.00 95.86 772 ILE A C 1
ATOM 15857 O O . ILE H 8 772 ? 201.226 265.493 246.496 1.00 97.74 772 ILE A O 1
ATOM 15862 N N . LEU H 8 773 ? 200.928 263.387 247.190 1.00 93.52 773 LEU A N 1
ATOM 15863 C CA . LEU H 8 773 ? 200.271 262.980 245.956 1.00 92.85 773 LEU A CA 1
ATOM 15864 C C . LEU H 8 773 ? 198.966 263.749 245.710 1.00 93.45 773 LEU A C 1
ATOM 15865 O O . LEU H 8 773 ? 198.706 264.142 244.573 1.00 93.69 773 LEU A O 1
ATOM 15870 N N . ILE H 8 774 ? 198.178 264.008 246.765 1.00 94.55 774 ILE A N 1
ATOM 15871 C CA . ILE H 8 774 ? 196.959 264.809 246.649 1.00 94.70 774 ILE A CA 1
ATOM 15872 C C . ILE H 8 774 ? 197.289 266.245 246.215 1.00 95.97 774 ILE A C 1
ATOM 15873 O O . ILE H 8 774 ? 196.586 266.823 245.391 1.00 95.24 774 ILE A O 1
ATOM 15878 N N . ARG H 8 775 ? 198.370 266.821 246.748 1.00 99.50 775 ARG A N 1
ATOM 15879 C CA . ARG H 8 775 ? 198.887 268.107 246.297 1.00 102.79 775 ARG A CA 1
ATOM 15880 C C . ARG H 8 775 ? 199.226 268.086 244.801 1.00 102.37 775 ARG A C 1
ATOM 15881 O O . ARG H 8 775 ? 198.926 269.042 244.092 1.00 102.56 775 ARG A O 1
ATOM 15889 N N . GLU H 8 776 ? 199.821 266.998 244.305 1.00 103.43 776 GLU A N 1
ATOM 15890 C CA . GLU H 8 776 ? 200.148 266.865 242.890 1.00 103.50 776 GLU A CA 1
ATOM 15891 C C . GLU H 8 776 ? 198.935 266.609 241.980 1.00 101.77 776 GLU A C 1
ATOM 15892 O O . GLU H 8 776 ? 199.076 266.749 240.766 1.00 102.74 776 GLU A O 1
ATOM 15898 N N . PHE H 8 777 ? 197.748 266.281 242.511 1.00 101.60 777 PHE A N 1
ATOM 15899 C CA . PHE H 8 777 ? 196.532 266.212 241.694 1.00 102.70 777 PHE A CA 1
ATOM 15900 C C . PHE H 8 777 ? 196.227 267.557 241.012 1.00 110.84 777 PHE A C 1
ATOM 15901 O O . PHE H 8 777 ? 195.607 267.582 239.951 1.00 112.75 777 PHE A O 1
ATOM 15909 N N . GLN H 8 778 ? 196.650 268.675 241.624 1.00 120.34 778 GLN A N 1
ATOM 15910 C CA . GLN H 8 778 ? 196.517 270.017 241.066 1.00 128.77 778 GLN A CA 1
ATOM 15911 C C . GLN H 8 778 ? 197.547 270.324 239.967 1.00 133.08 778 GLN A C 1
ATOM 15912 O O . GLN H 8 778 ? 197.431 271.364 239.311 1.00 134.57 778 GLN A O 1
ATOM 15918 N N . SER H 8 779 ? 198.554 269.458 239.763 1.00 139.38 779 SER A N 1
ATOM 15919 C CA . SER H 8 779 ? 199.711 269.796 238.934 1.00 146.37 779 SER A CA 1
ATOM 15920 C C . SER H 8 779 ? 199.318 270.013 237.470 1.00 152.41 779 SER A C 1
ATOM 15921 O O . SER H 8 779 ? 198.593 269.195 236.917 1.00 151.63 779 SER A O 1
ATOM 15924 N N . PRO H 8 780 ? 199.758 271.113 236.801 1.00 160.45 780 PRO A N 1
ATOM 15925 C CA . PRO H 8 780 ? 199.468 271.326 235.380 1.00 164.59 780 PRO A CA 1
ATOM 15926 C C . PRO H 8 780 ? 200.118 270.328 234.424 1.00 166.55 780 PRO A C 1
ATOM 15927 O O . PRO H 8 780 ? 199.569 270.059 233.364 1.00 167.48 780 PRO A O 1
ATOM 15931 N N . ASP H 8 781 ? 201.266 269.769 234.823 1.00 167.15 781 ASP A N 1
ATOM 15932 C CA . ASP H 8 781 ? 202.113 268.953 233.963 1.00 168.05 781 ASP A CA 1
ATOM 15933 C C . ASP H 8 781 ? 201.482 267.594 233.637 1.00 166.72 781 ASP A C 1
ATOM 15934 O O . ASP H 8 781 ? 201.181 266.812 234.537 1.00 168.34 781 ASP A O 1
ATOM 15939 N N . GLU H 8 782 ? 201.380 267.283 232.335 1.00 166.22 782 GLU A N 1
ATOM 15940 C CA . GLU H 8 782 ? 200.854 266.010 231.857 1.00 165.01 782 GLU A CA 1
ATOM 15941 C C . GLU H 8 782 ? 201.757 264.824 232.210 1.00 157.83 782 GLU A C 1
ATOM 15942 O O . GLU H 8 782 ? 201.253 263.720 232.419 1.00 157.08 782 GLU A O 1
ATOM 15948 N N . GLU H 8 783 ? 203.074 265.043 232.304 1.00 150.93 783 GLU A N 1
ATOM 15949 C CA . GLU H 8 783 ? 203.968 263.979 232.744 1.00 145.15 783 GLU A CA 1
ATOM 15950 C C . GLU H 8 783 ? 203.729 263.668 234.221 1.00 135.58 783 GLU A C 1
ATOM 15951 O O . GLU H 8 783 ? 203.548 262.500 234.565 1.00 135.47 783 GLU A O 1
ATOM 15957 N N . MET H 8 784 ? 203.655 264.699 235.074 1.00 124.95 784 MET A N 1
ATOM 15958 C CA . MET H 8 784 ? 203.275 264.513 236.467 1.00 117.13 784 MET A CA 1
ATOM 15959 C C . MET H 8 784 ? 201.919 263.809 236.590 1.00 113.95 784 MET A C 1
ATOM 15960 O O . MET H 8 784 ? 201.810 262.833 237.330 1.00 115.21 784 MET A O 1
ATOM 15965 N N . LYS H 8 785 ? 200.903 264.263 235.846 1.00 113.72 785 LYS A N 1
ATOM 15966 C CA . LYS H 8 785 ? 199.569 263.671 235.913 1.00 113.18 785 LYS A CA 1
ATOM 15967 C C . LYS H 8 785 ? 199.577 262.188 235.528 1.00 108.32 785 LYS A C 1
ATOM 15968 O O . LYS H 8 785 ? 198.848 261.402 236.127 1.00 107.11 785 LYS A O 1
ATOM 15974 N N . LYS H 8 786 ? 200.430 261.795 234.570 1.00 106.39 786 LYS A N 1
ATOM 15975 C CA . LYS H 8 786 ? 200.643 260.398 234.209 1.00 102.50 786 LYS A CA 1
ATOM 15976 C C . LYS H 8 786 ? 201.170 259.601 235.406 1.00 95.65 786 LYS A C 1
ATOM 15977 O O . LYS H 8 786 ? 200.657 258.522 235.698 1.00 96.23 786 LYS A O 1
ATOM 15983 N N . ILE H 8 787 ? 202.184 260.141 236.099 1.00 89.46 787 ILE A N 1
ATOM 15984 C CA . ILE H 8 787 ? 202.737 259.551 237.312 1.00 83.94 787 ILE A CA 1
ATOM 15985 C C . ILE H 8 787 ? 201.681 259.410 238.413 1.00 80.44 787 ILE A C 1
ATOM 15986 O O . ILE H 8 787 ? 201.485 258.300 238.896 1.00 81.09 787 ILE A O 1
ATOM 15991 N N . VAL H 8 788 ? 200.994 260.488 238.816 1.00 77.63 788 VAL A N 1
ATOM 15992 C CA . VAL H 8 788 ? 200.160 260.405 240.011 1.00 76.55 788 VAL A CA 1
ATOM 15993 C C . VAL H 8 788 ? 199.006 259.416 239.833 1.00 75.93 788 VAL A C 1
ATOM 15994 O O . VAL H 8 788 ? 198.632 258.757 240.793 1.00 76.88 788 VAL A O 1
ATOM 15998 N N . LEU H 8 789 ? 198.476 259.263 238.614 1.00 75.26 789 LEU A N 1
ATOM 15999 C CA . LEU H 8 789 ? 197.475 258.236 238.351 1.00 76.35 789 LEU A CA 1
ATOM 16000 C C . LEU H 8 789 ? 198.068 256.835 238.507 1.00 77.62 789 LEU A C 1
ATOM 16001 O O . LEU H 8 789 ? 197.417 255.948 239.054 1.00 79.52 789 LEU A O 1
ATOM 16006 N N . LYS H 8 790 ? 199.322 256.655 238.076 1.00 80.35 790 LYS A N 1
ATOM 16007 C CA . LYS H 8 790 ? 200.045 255.400 238.227 1.00 81.62 790 LYS A CA 1
ATOM 16008 C C . LYS H 8 790 ? 200.228 255.054 239.708 1.00 76.35 790 LYS A C 1
ATOM 16009 O O . LYS H 8 790 ? 199.884 253.950 240.125 1.00 77.84 790 LYS A O 1
ATOM 16015 N N . VAL H 8 791 ? 200.687 256.022 240.510 1.00 70.75 791 VAL A N 1
ATOM 16016 C CA . VAL H 8 791 ? 200.893 255.841 241.940 1.00 67.60 791 VAL A CA 1
ATOM 16017 C C . VAL H 8 791 ? 199.573 255.559 242.665 1.00 65.85 791 VAL A C 1
ATOM 16018 O O . VAL H 8 791 ? 199.547 254.672 243.515 1.00 65.65 791 VAL A O 1
ATOM 16022 N N . VAL H 8 792 ? 198.483 256.264 242.324 1.00 65.31 792 VAL A N 1
ATOM 16023 C CA . VAL H 8 792 ? 197.164 255.944 242.863 1.00 65.26 792 VAL A CA 1
ATOM 16024 C C . VAL H 8 792 ? 196.784 254.494 242.559 1.00 65.72 792 VAL A C 1
ATOM 16025 O O . VAL H 8 792 ? 196.370 253.771 243.462 1.00 65.80 792 VAL A O 1
ATOM 16029 N N . LYS H 8 793 ? 196.923 254.065 241.298 1.00 69.01 793 LYS A N 1
ATOM 16030 C CA . LYS H 8 793 ? 196.597 252.709 240.877 1.00 73.27 793 LYS A CA 1
ATOM 16031 C C . LYS H 8 793 ? 197.402 251.672 241.667 1.00 74.63 793 LYS A C 1
ATOM 16032 O O . LYS H 8 793 ? 196.847 250.667 242.108 1.00 75.14 793 LYS A O 1
ATOM 16038 N N . GLN H 8 794 ? 198.696 251.939 241.865 1.00 75.97 794 GLN A N 1
ATOM 16039 C CA . GLN H 8 794 ? 199.598 251.041 242.569 1.00 77.29 794 GLN A CA 1
ATOM 16040 C C . GLN H 8 794 ? 199.306 250.995 244.068 1.00 78.94 794 GLN A C 1
ATOM 16041 O O . GLN H 8 794 ? 199.228 249.906 244.634 1.00 80.95 794 GLN A O 1
ATOM 16047 N N . CYS H 8 795 ? 199.123 252.152 244.715 1.00 82.12 795 CYS A N 1
ATOM 16048 C CA . CYS H 8 795 ? 198.864 252.185 246.149 1.00 87.03 795 CYS A CA 1
ATOM 16049 C C . CYS H 8 795 ? 197.517 251.559 246.486 1.00 88.55 795 CYS A C 1
ATOM 16050 O O . CYS H 8 795 ? 197.456 250.650 247.305 1.00 90.31 795 CYS A O 1
ATOM 16053 N N . CYS H 8 796 ? 196.457 251.969 245.794 1.00 91.97 796 CYS A N 1
ATOM 16054 C CA . CYS H 8 796 ? 195.129 251.454 246.083 1.00 95.83 796 CYS A CA 1
ATOM 16055 C C . CYS H 8 796 ? 194.971 249.986 245.687 1.00 97.34 796 CYS A C 1
ATOM 16056 O O . CYS H 8 796 ? 194.141 249.293 246.260 1.00 99.02 796 CYS A O 1
ATOM 16059 N N . GLY H 8 797 ? 195.785 249.501 244.743 1.00 100.17 797 GLY A N 1
ATOM 16060 C CA . GLY H 8 797 ? 195.808 248.093 244.363 1.00 105.31 797 GLY A CA 1
ATOM 16061 C C . GLY H 8 797 ? 196.510 247.195 245.386 1.00 109.72 797 GLY A C 1
ATOM 16062 O O . GLY H 8 797 ? 196.321 245.978 245.359 1.00 111.29 797 GLY A O 1
ATOM 16063 N N . THR H 8 798 ? 197.307 247.792 246.287 1.00 113.32 798 THR A N 1
ATOM 16064 C CA . THR H 8 798 ? 198.035 247.078 247.332 1.00 116.72 798 THR A CA 1
ATOM 16065 C C . THR H 8 798 ? 197.073 246.616 248.430 1.00 122.34 798 THR A C 1
ATOM 16066 O O . THR H 8 798 ? 196.110 247.307 248.757 1.00 124.46 798 THR A O 1
ATOM 16070 N N . ASP H 8 799 ? 197.370 245.466 249.054 1.00 127.62 799 ASP A N 1
ATOM 16071 C CA . ASP H 8 799 ? 196.443 244.796 249.964 1.00 130.80 799 ASP A CA 1
ATOM 16072 C C . ASP H 8 799 ? 196.199 245.559 251.273 1.00 128.10 799 ASP A C 1
ATOM 16073 O O . ASP H 8 799 ? 195.058 245.632 251.730 1.00 129.10 799 ASP A O 1
ATOM 16078 N N . GLY H 8 800 ? 197.263 246.104 251.885 1.00 122.55 800 GLY A N 1
ATOM 16079 C CA . GLY H 8 800 ? 197.212 246.757 253.192 1.00 121.57 800 GLY A CA 1
ATOM 16080 C C . GLY H 8 800 ? 196.218 247.920 253.321 1.00 121.14 800 GLY A C 1
ATOM 16081 O O . GLY H 8 800 ? 195.526 248.043 254.336 1.00 122.94 800 GLY A O 1
ATOM 16082 N N . VAL H 8 801 ? 196.156 248.783 252.299 1.00 120.42 801 VAL A N 1
ATOM 16083 C CA . VAL H 8 801 ? 195.445 250.061 252.327 1.00 121.80 801 VAL A CA 1
ATOM 16084 C C . VAL H 8 801 ? 193.932 249.845 252.428 1.00 125.14 801 VAL A C 1
ATOM 16085 O O . VAL H 8 801 ? 193.356 249.203 251.559 1.00 124.66 801 VAL A O 1
ATOM 16089 N N . GLU H 8 802 ? 193.268 250.463 253.424 1.00 130.00 802 GLU A N 1
ATOM 16090 C CA . GLU H 8 802 ? 191.848 250.211 253.681 1.00 134.62 802 GLU A CA 1
ATOM 16091 C C . GLU H 8 802 ? 190.945 250.679 252.523 1.00 131.48 802 GLU A C 1
ATOM 16092 O O . GLU H 8 802 ? 191.109 251.785 251.997 1.00 129.16 802 GLU A O 1
ATOM 16098 N N . ALA H 8 803 ? 189.887 249.908 252.220 1.00 130.69 803 ALA A N 1
ATOM 16099 C CA . ALA H 8 803 ? 188.840 250.379 251.317 1.00 130.23 803 ALA A CA 1
ATOM 16100 C C . ALA H 8 803 ? 188.201 251.678 251.828 1.00 128.32 803 ALA A C 1
ATOM 16101 O O . ALA H 8 803 ? 187.935 252.590 251.046 1.00 130.59 803 ALA A O 1
ATOM 16103 N N . ASN H 8 804 ? 188.012 251.778 253.148 1.00 126.44 804 ASN A N 1
ATOM 16104 C CA . ASN H 8 804 ? 187.550 252.965 253.855 1.00 123.98 804 ASN A CA 1
ATOM 16105 C C . ASN H 8 804 ? 188.522 254.145 253.727 1.00 116.78 804 ASN A C 1
ATOM 16106 O O . ASN H 8 804 ? 188.086 255.289 253.614 1.00 116.73 804 ASN A O 1
ATOM 16111 N N . TYR H 8 805 ? 189.834 253.887 253.736 1.00 108.93 805 TYR A N 1
ATOM 16112 C CA . TYR H 8 805 ? 190.830 254.933 253.564 1.00 106.18 805 TYR A CA 1
ATOM 16113 C C . TYR H 8 805 ? 190.705 255.542 252.164 1.00 104.47 805 TYR A C 1
ATOM 16114 O O . TYR H 8 805 ? 190.670 256.762 251.996 1.00 103.66 805 TYR A O 1
ATOM 16123 N N . ILE H 8 806 ? 190.581 254.676 251.157 1.00 101.20 806 ILE A N 1
ATOM 16124 C CA . ILE H 8 806 ? 190.391 255.110 249.781 1.00 98.59 806 ILE A CA 1
ATOM 16125 C C . ILE H 8 806 ? 189.087 255.909 249.667 1.00 100.50 806 ILE A C 1
ATOM 16126 O O . ILE H 8 806 ? 189.110 257.053 249.218 1.00 101.02 806 ILE A O 1
ATOM 16131 N N . LYS H 8 807 ? 187.981 255.345 250.171 1.00 104.37 807 LYS A N 1
ATOM 16132 C CA . LYS H 8 807 ? 186.657 255.953 250.181 1.00 106.31 807 LYS A CA 1
ATOM 16133 C C . LYS H 8 807 ? 186.627 257.346 250.831 1.00 107.36 807 LYS A C 1
ATOM 16134 O O . LYS H 8 807 ? 185.832 258.190 250.421 1.00 108.14 807 LYS A O 1
ATOM 16140 N N . THR H 8 808 ? 187.486 257.602 251.828 1.00 109.08 808 THR A N 1
ATOM 16141 C CA . THR H 8 808 ? 187.463 258.848 252.590 1.00 110.30 808 THR A CA 1
ATOM 16142 C C . THR H 8 808 ? 188.500 259.877 252.127 1.00 109.61 808 THR A C 1
ATOM 16143 O O . THR H 8 808 ? 188.179 261.063 252.082 1.00 108.92 808 THR A O 1
ATOM 16147 N N . GLU H 8 809 ? 189.722 259.454 251.764 1.00 111.24 809 GLU A N 1
ATOM 16148 C CA . GLU H 8 809 ? 190.803 260.399 251.502 1.00 113.43 809 GLU A CA 1
ATOM 16149 C C . GLU H 8 809 ? 191.217 260.480 250.032 1.00 109.53 809 GLU A C 1
ATOM 16150 O O . GLU H 8 809 ? 191.707 261.524 249.590 1.00 109.09 809 GLU A O 1
ATOM 16156 N N . ILE H 8 810 ? 191.054 259.384 249.277 1.00 104.53 810 ILE A N 1
ATOM 16157 C CA . ILE H 8 810 ? 191.448 259.341 247.874 1.00 100.46 810 ILE A CA 1
ATOM 16158 C C . ILE H 8 810 ? 190.312 259.856 246.991 1.00 97.46 810 ILE A C 1
ATOM 16159 O O . ILE H 8 810 ? 190.531 260.750 246.171 1.00 98.06 810 ILE A O 1
ATOM 16164 N N . LEU H 8 811 ? 189.108 259.287 247.143 1.00 93.07 811 LEU A N 1
ATOM 16165 C CA . LEU H 8 811 ? 188.056 259.523 246.161 1.00 90.36 811 LEU A CA 1
ATOM 16166 C C . LEU H 8 811 ? 187.675 261.002 246.036 1.00 91.69 811 LEU A C 1
ATOM 16167 O O . LEU H 8 811 ? 187.567 261.480 244.916 1.00 94.21 811 LEU A O 1
ATOM 16172 N N . PRO H 8 812 ? 187.441 261.790 247.115 1.00 91.14 812 PRO A N 1
ATOM 16173 C CA . PRO H 8 812 ? 186.990 263.173 246.956 1.00 91.04 812 PRO A CA 1
ATOM 16174 C C . PRO H 8 812 ? 187.937 264.045 246.131 1.00 88.68 812 PRO A C 1
ATOM 16175 O O . PRO H 8 812 ? 187.486 264.629 245.151 1.00 88.75 812 PRO A O 1
ATOM 16179 N N . PRO H 8 813 ? 189.256 264.151 246.444 1.00 87.89 813 PRO A N 1
ATOM 16180 C CA . PRO H 8 813 ? 190.175 264.922 245.600 1.00 87.09 813 PRO A CA 1
ATOM 16181 C C . PRO H 8 813 ? 190.421 264.333 244.214 1.00 86.65 813 PRO A C 1
ATOM 16182 O O . PRO H 8 813 ? 190.701 265.078 243.290 1.00 86.16 813 PRO A O 1
ATOM 16186 N N . PHE H 8 814 ? 190.320 263.006 244.076 1.00 86.66 814 PHE A N 1
ATOM 16187 C CA . PHE H 8 814 ? 190.528 262.329 242.806 1.00 86.05 814 PHE A CA 1
ATOM 16188 C C . PHE H 8 814 ? 189.418 262.683 241.814 1.00 87.12 814 PHE A C 1
ATOM 16189 O O . PHE H 8 814 ? 189.695 263.179 240.726 1.00 89.68 814 PHE A O 1
ATOM 16197 N N . PHE H 8 815 ? 188.157 262.481 242.208 1.00 86.54 815 PHE A N 1
ATOM 16198 C CA . PHE H 8 815 ? 187.015 262.850 241.381 1.00 87.98 815 PHE A CA 1
ATOM 16199 C C . PHE H 8 815 ? 186.994 264.345 241.066 1.00 91.41 815 PHE A C 1
ATOM 16200 O O . PHE H 8 815 ? 186.818 264.711 239.911 1.00 94.03 815 PHE A O 1
ATOM 16208 N N . LYS H 8 816 ? 187.232 265.200 242.067 1.00 93.87 816 LYS A N 1
ATOM 16209 C CA . LYS H 8 816 ? 187.356 266.643 241.887 1.00 96.45 816 LYS A CA 1
ATOM 16210 C C . LYS H 8 816 ? 188.296 267.028 240.732 1.00 94.13 816 LYS A C 1
ATOM 16211 O O . LYS H 8 816 ? 187.907 267.796 239.853 1.00 95.88 816 LYS A O 1
ATOM 16217 N N . HIS H 8 817 ? 189.533 266.508 240.725 1.00 93.46 817 HIS A N 1
ATOM 16218 C CA . HIS H 8 817 ? 190.581 266.963 239.815 1.00 94.70 817 HIS A CA 1
ATOM 16219 C C . HIS H 8 817 ? 190.665 266.202 238.488 1.00 93.92 817 HIS A C 1
ATOM 16220 O O . HIS H 8 817 ? 191.130 266.783 237.509 1.00 96.00 817 HIS A O 1
ATOM 16227 N N . PHE H 8 818 ? 190.255 264.923 238.436 1.00 92.76 818 PHE A N 1
ATOM 16228 C CA . PHE H 8 818 ? 190.420 264.126 237.223 1.00 94.44 818 PHE A CA 1
ATOM 16229 C C . PHE H 8 818 ? 189.105 263.869 236.496 1.00 96.65 818 PHE A C 1
ATOM 16230 O O . PHE H 8 818 ? 189.075 263.893 235.270 1.00 97.53 818 PHE A O 1
ATOM 16238 N N . TRP H 8 819 ? 188.020 263.638 237.231 1.00 100.28 819 TRP A N 1
ATOM 16239 C CA . TRP H 8 819 ? 186.734 263.481 236.576 1.00 105.23 819 TRP A CA 1
ATOM 16240 C C . TRP H 8 819 ? 186.078 264.838 236.323 1.00 115.31 819 TRP A C 1
ATOM 16241 O O . TRP H 8 819 ? 185.127 265.248 236.993 1.00 116.21 819 TRP A O 1
ATOM 16252 N N . GLN H 8 820 ? 186.662 265.523 235.332 1.00 126.06 820 GLN A N 1
ATOM 16253 C CA . GLN H 8 820 ? 186.227 266.801 234.794 1.00 137.85 820 GLN A CA 1
ATOM 16254 C C . GLN H 8 820 ? 186.589 266.851 233.309 1.00 147.68 820 GLN A C 1
ATOM 16255 O O . GLN H 8 820 ? 187.534 266.195 232.866 1.00 149.79 820 GLN A O 1
ATOM 16261 N N . HIS H 8 821 ? 185.854 267.680 232.565 1.00 158.53 821 HIS A N 1
ATOM 16262 C CA . HIS H 8 821 ? 185.775 267.682 231.109 1.00 168.82 821 HIS A CA 1
ATOM 16263 C C . HIS H 8 821 ? 187.133 267.729 230.406 1.00 175.18 821 HIS A C 1
ATOM 16264 O O . HIS H 8 821 ? 187.301 267.101 229.355 1.00 174.66 821 HIS A O 1
ATOM 16271 N N . ARG H 8 822 ? 188.090 268.465 230.987 1.00 185.05 822 ARG A N 1
ATOM 16272 C CA . ARG H 8 822 ? 189.398 268.721 230.394 1.00 194.86 822 ARG A CA 1
ATOM 16273 C C . ARG H 8 822 ? 190.221 267.442 230.216 1.00 198.89 822 ARG A C 1
ATOM 16274 O O . ARG H 8 822 ? 191.129 267.406 229.383 1.00 200.17 822 ARG A O 1
ATOM 16282 N N . MET H 8 823 ? 189.899 266.395 230.988 1.00 200.80 823 MET A N 1
ATOM 16283 C CA . MET H 8 823 ? 190.662 265.154 230.994 1.00 201.45 823 MET A CA 1
ATOM 16284 C C . MET H 8 823 ? 190.354 264.250 229.795 1.00 200.37 823 MET A C 1
ATOM 16285 O O . MET H 8 823 ? 191.154 263.364 229.501 1.00 197.74 823 MET A O 1
ATOM 16290 N N . ALA H 8 824 ? 189.222 264.460 229.108 1.00 204.69 824 ALA A N 1
ATOM 16291 C CA . ALA H 8 824 ? 188.831 263.668 227.945 1.00 209.87 824 ALA A CA 1
ATOM 16292 C C . ALA H 8 824 ? 189.643 264.001 226.685 1.00 213.70 824 ALA A C 1
ATOM 16293 O O . ALA H 8 824 ? 189.611 263.232 225.722 1.00 213.54 824 ALA A O 1
ATOM 16295 N N . LEU H 8 825 ? 190.407 265.107 226.709 1.00 217.11 825 LEU A N 1
ATOM 16296 C CA . LEU H 8 825 ? 190.997 265.722 225.520 1.00 219.12 825 LEU A CA 1
ATOM 16297 C C . LEU H 8 825 ? 192.257 265.013 225.000 1.00 218.80 825 LEU A C 1
ATOM 16298 O O . LEU H 8 825 ? 192.636 265.202 223.841 1.00 218.15 825 LEU A O 1
ATOM 16303 N N . ASP H 8 826 ? 192.916 264.206 225.850 1.00 217.52 826 ASP A N 1
ATOM 16304 C CA . ASP H 8 826 ? 194.182 263.544 225.535 1.00 215.85 826 ASP A CA 1
ATOM 16305 C C . ASP H 8 826 ? 194.103 262.027 225.755 1.00 214.66 826 ASP A C 1
ATOM 16306 O O . ASP H 8 826 ? 193.744 261.580 226.837 1.00 216.49 826 ASP A O 1
ATOM 16311 N N . ARG H 8 827 ? 194.348 261.219 224.706 1.00 211.83 827 ARG A N 1
ATOM 16312 C CA . ARG H 8 827 ? 194.120 259.777 224.786 1.00 209.26 827 ARG A CA 1
ATOM 16313 C C . ARG H 8 827 ? 195.026 259.098 225.822 1.00 203.58 827 ARG A C 1
ATOM 16314 O O . ARG H 8 827 ? 194.632 258.084 226.404 1.00 203.87 827 ARG A O 1
ATOM 16322 N N . ARG H 8 828 ? 196.209 259.678 226.091 1.00 195.10 828 ARG A N 1
ATOM 16323 C CA . ARG H 8 828 ? 197.170 259.129 227.050 1.00 185.91 828 ARG A CA 1
ATOM 16324 C C . ARG H 8 828 ? 196.620 259.180 228.478 1.00 174.27 828 ARG A C 1
ATOM 16325 O O . ARG H 8 828 ? 196.420 258.146 229.124 1.00 174.23 828 ARG A O 1
ATOM 16333 N N . ASN H 8 829 ? 196.250 260.396 228.905 1.00 161.89 829 ASN A N 1
ATOM 16334 C CA . ASN H 8 829 ? 195.536 260.668 230.142 1.00 151.82 829 ASN A CA 1
ATOM 16335 C C . ASN H 8 829 ? 194.214 259.898 230.202 1.00 143.12 829 ASN A C 1
ATOM 16336 O O . ASN H 8 829 ? 193.868 259.357 231.246 1.00 144.63 829 ASN A O 1
ATOM 16341 N N . TYR H 8 830 ? 193.492 259.826 229.079 1.00 131.62 830 TYR A N 1
ATOM 16342 C CA . TYR H 8 830 ? 192.189 259.181 229.007 1.00 123.70 830 TYR A CA 1
ATOM 16343 C C . TYR H 8 830 ? 192.278 257.711 229.424 1.00 118.21 830 TYR A C 1
ATOM 16344 O O . TYR H 8 830 ? 191.568 257.287 230.333 1.00 118.67 830 TYR A O 1
ATOM 16353 N N . ARG H 8 831 ? 193.171 256.941 228.796 1.00 114.53 831 ARG A N 1
ATOM 16354 C CA . ARG H 8 831 ? 193.291 255.519 229.083 1.00 111.73 831 ARG A CA 1
ATOM 16355 C C . ARG H 8 831 ? 193.807 255.280 230.506 1.00 104.72 831 ARG A C 1
ATOM 16356 O O . ARG H 8 831 ? 193.343 254.373 231.195 1.00 103.89 831 ARG A O 1
ATOM 16364 N N . GLN H 8 832 ? 194.755 256.109 230.946 1.00 98.92 832 GLN A N 1
ATOM 16365 C CA . GLN H 8 832 ? 195.356 256.042 232.272 1.00 93.42 832 GLN A CA 1
ATOM 16366 C C . GLN H 8 832 ? 194.322 256.320 233.373 1.00 87.23 832 GLN A C 1
ATOM 16367 O O . GLN H 8 832 ? 194.291 255.629 234.394 1.00 87.10 832 GLN A O 1
ATOM 16373 N N . LEU H 8 833 ? 193.461 257.329 233.164 1.00 82.14 833 LEU A N 1
ATOM 16374 C CA . LEU H 8 833 ? 192.397 257.677 234.099 1.00 79.85 833 LEU A CA 1
ATOM 16375 C C . LEU H 8 833 ? 191.327 256.587 234.178 1.00 79.68 833 LEU A C 1
ATOM 16376 O O . LEU H 8 833 ? 190.853 256.275 235.268 1.00 80.71 833 LEU A O 1
ATOM 16381 N N . VAL H 8 834 ? 190.921 256.043 233.027 1.00 77.76 834 VAL A N 1
ATOM 16382 C CA . VAL H 8 834 ? 189.962 254.950 232.987 1.00 76.43 834 VAL A CA 1
ATOM 16383 C C . VAL H 8 834 ? 190.496 253.753 233.778 1.00 78.76 834 VAL A C 1
ATOM 16384 O O . VAL H 8 834 ? 189.808 253.258 234.668 1.00 80.35 834 VAL A O 1
ATOM 16388 N N . ASP H 8 835 ? 191.741 253.334 233.511 1.00 81.73 835 ASP A N 1
ATOM 16389 C CA . ASP H 8 835 ? 192.355 252.215 234.220 1.00 85.04 835 ASP A CA 1
ATOM 16390 C C . ASP H 8 835 ? 192.396 252.467 235.731 1.00 81.32 835 ASP A C 1
ATOM 16391 O O . ASP H 8 835 ? 191.861 251.673 236.504 1.00 80.41 835 ASP A O 1
ATOM 16396 N N . THR H 8 836 ? 193.009 253.585 236.148 1.00 77.63 836 THR A N 1
ATOM 16397 C CA . THR H 8 836 ? 193.128 253.957 237.554 1.00 75.34 836 THR A CA 1
ATOM 16398 C C . THR H 8 836 ? 191.770 253.875 238.250 1.00 75.62 836 THR A C 1
ATOM 16399 O O . THR H 8 836 ? 191.658 253.302 239.332 1.00 76.70 836 THR A O 1
ATOM 16403 N N . THR H 8 837 ? 190.731 254.403 237.596 1.00 75.47 837 THR A N 1
ATOM 16404 C CA . THR H 8 837 ? 189.380 254.453 238.134 1.00 75.37 837 THR A CA 1
ATOM 16405 C C . THR H 8 837 ? 188.757 253.061 238.255 1.00 74.74 837 THR A C 1
ATOM 16406 O O . THR H 8 837 ? 188.076 252.786 239.239 1.00 75.73 837 THR A O 1
ATOM 16410 N N . VAL H 8 838 ? 188.983 252.178 237.277 1.00 76.23 838 VAL A N 1
ATOM 16411 C CA . VAL H 8 838 ? 188.483 250.808 237.347 1.00 80.92 838 VAL A CA 1
ATOM 16412 C C . VAL H 8 838 ? 189.127 250.059 238.522 1.00 85.43 838 VAL A C 1
ATOM 16413 O O . VAL H 8 838 ? 188.447 249.306 239.223 1.00 86.20 838 VAL A O 1
ATOM 16417 N N . GLU H 8 839 ? 190.418 250.298 238.778 1.00 90.70 839 GLU A N 1
ATOM 16418 C CA . GLU H 8 839 ? 191.106 249.668 239.899 1.00 94.42 839 GLU A CA 1
ATOM 16419 C C . GLU H 8 839 ? 190.579 250.158 241.250 1.00 92.43 839 GLU A C 1
ATOM 16420 O O . GLU H 8 839 ? 190.411 249.353 242.166 1.00 94.44 839 GLU A O 1
ATOM 16426 N N . LEU H 8 840 ? 190.288 251.460 241.380 1.00 88.48 840 LEU A N 1
ATOM 16427 C CA . LEU H 8 840 ? 189.584 251.964 242.554 1.00 86.81 840 LEU A CA 1
ATOM 16428 C C . LEU H 8 840 ? 188.256 251.230 242.753 1.00 86.68 840 LEU A C 1
ATOM 16429 O O . LEU H 8 840 ? 187.925 250.868 243.881 1.00 86.94 840 LEU A O 1
ATOM 16434 N N . ALA H 8 841 ? 187.530 250.947 241.666 1.00 90.29 841 ALA A N 1
ATOM 16435 C CA . ALA H 8 841 ? 186.282 250.199 241.751 1.00 95.74 841 ALA A CA 1
ATOM 16436 C C . ALA H 8 841 ? 186.503 248.770 242.247 1.00 99.38 841 ALA A C 1
ATOM 16437 O O . ALA H 8 841 ? 185.704 248.275 243.034 1.00 99.01 841 ALA A O 1
ATOM 16439 N N . ASN H 8 842 ? 187.581 248.115 241.804 1.00 106.42 842 ASN A N 1
ATOM 16440 C CA . ASN H 8 842 ? 187.895 246.749 242.203 1.00 111.95 842 ASN A CA 1
ATOM 16441 C C . ASN H 8 842 ? 188.024 246.605 243.722 1.00 115.21 842 ASN A C 1
ATOM 16442 O O . ASN H 8 842 ? 187.634 245.573 244.272 1.00 116.91 842 ASN A O 1
ATOM 16447 N N . LYS H 8 843 ? 188.553 247.635 244.401 1.00 115.57 843 LYS A N 1
ATOM 16448 C CA . LYS H 8 843 ? 188.690 247.601 245.850 1.00 117.32 843 LYS A CA 1
ATOM 16449 C C . LYS H 8 843 ? 187.473 248.192 246.572 1.00 116.31 843 LYS A C 1
ATOM 16450 O O . LYS H 8 843 ? 186.932 247.561 247.480 1.00 117.51 843 LYS A O 1
ATOM 16456 N N . VAL H 8 844 ? 187.053 249.403 246.182 1.00 112.61 844 VAL A N 1
ATOM 16457 C CA . VAL H 8 844 ? 186.053 250.172 246.919 1.00 109.54 844 VAL A CA 1
ATOM 16458 C C . VAL H 8 844 ? 184.617 249.740 246.575 1.00 108.51 844 VAL A C 1
ATOM 16459 O O . VAL H 8 844 ? 183.690 250.035 247.329 1.00 109.37 844 VAL A O 1
ATOM 16463 N N . GLY H 8 845 ? 184.426 249.047 245.443 1.00 107.46 845 GLY A N 1
ATOM 16464 C CA . GLY H 8 845 ? 183.112 248.586 245.005 1.00 107.10 845 GLY A CA 1
ATOM 16465 C C . GLY H 8 845 ? 182.611 249.340 243.773 1.00 106.42 845 GLY A C 1
ATOM 16466 O O . GLY H 8 845 ? 183.056 250.455 243.505 1.00 105.99 845 GLY A O 1
ATOM 16467 N N . ALA H 8 846 ? 181.673 248.725 243.038 1.00 104.97 846 ALA A N 1
ATOM 16468 C CA . ALA H 8 846 ? 181.104 249.308 241.829 1.00 102.58 846 ALA A CA 1
ATOM 16469 C C . ALA H 8 846 ? 180.360 250.612 242.123 1.00 100.93 846 ALA A C 1
ATOM 16470 O O . ALA H 8 846 ? 180.650 251.639 241.502 1.00 102.31 846 ALA A O 1
ATOM 16472 N N . ALA H 8 847 ? 179.434 250.576 243.092 1.00 99.07 847 ALA A N 1
ATOM 16473 C CA . ALA H 8 847 ? 178.488 251.659 243.320 1.00 100.16 847 ALA A CA 1
ATOM 16474 C C . ALA H 8 847 ? 179.175 252.935 243.814 1.00 100.55 847 ALA A C 1
ATOM 16475 O O . ALA H 8 847 ? 178.759 254.030 243.457 1.00 101.85 847 ALA A O 1
ATOM 16477 N N . GLU H 8 848 ? 180.253 252.806 244.595 1.00 100.92 848 GLU A N 1
ATOM 16478 C CA . GLU H 8 848 ? 180.956 253.969 245.126 1.00 101.55 848 GLU A CA 1
ATOM 16479 C C . GLU H 8 848 ? 181.600 254.808 244.018 1.00 97.25 848 GLU A C 1
ATOM 16480 O O . GLU H 8 848 ? 181.606 256.038 244.083 1.00 95.31 848 GLU A O 1
ATOM 16486 N N . ILE H 8 849 ? 182.130 254.133 242.995 1.00 93.50 849 ILE A N 1
ATOM 16487 C CA . ILE H 8 849 ? 182.717 254.777 241.828 1.00 90.39 849 ILE A CA 1
ATOM 16488 C C . ILE H 8 849 ? 181.616 255.215 240.859 1.00 90.18 849 ILE A C 1
ATOM 16489 O O . ILE H 8 849 ? 181.543 256.393 240.498 1.00 90.83 849 ILE A O 1
ATOM 16494 N N . ILE H 8 850 ? 180.743 254.281 240.461 1.00 90.29 850 ILE A N 1
ATOM 16495 C CA . ILE H 8 850 ? 179.702 254.540 239.473 1.00 90.97 850 ILE A CA 1
ATOM 16496 C C . ILE H 8 850 ? 178.813 255.717 239.890 1.00 91.92 850 ILE A C 1
ATOM 16497 O O . ILE H 8 850 ? 178.507 256.560 239.052 1.00 92.89 850 ILE A O 1
ATOM 16502 N N . SER H 8 851 ? 178.483 255.840 241.187 1.00 92.80 851 SER A N 1
ATOM 16503 C CA . SER H 8 851 ? 177.669 256.946 241.682 1.00 95.19 851 SER A CA 1
ATOM 16504 C C . SER H 8 851 ? 178.330 258.324 241.546 1.00 96.78 851 SER A C 1
ATOM 16505 O O . SER H 8 851 ? 177.620 259.326 241.525 1.00 98.87 851 SER A O 1
ATOM 16508 N N . ARG H 8 852 ? 179.666 258.386 241.456 1.00 97.10 852 ARG A N 1
ATOM 16509 C CA . ARG H 8 852 ? 180.395 259.638 241.244 1.00 99.40 852 ARG A CA 1
ATOM 16510 C C . ARG H 8 852 ? 180.555 259.977 239.758 1.00 98.48 852 ARG A C 1
ATOM 16511 O O . ARG H 8 852 ? 180.878 261.114 239.409 1.00 98.88 852 ARG A O 1
ATOM 16519 N N . ILE H 8 853 ? 180.295 258.991 238.889 1.00 97.40 853 ILE A N 1
ATOM 16520 C CA . ILE H 8 853 ? 180.500 259.061 237.447 1.00 96.76 853 ILE A CA 1
ATOM 16521 C C . ILE H 8 853 ? 179.181 259.286 236.698 1.00 97.92 853 ILE A C 1
ATOM 16522 O O . ILE H 8 853 ? 179.140 260.089 235.759 1.00 98.79 853 ILE A O 1
ATOM 16527 N N . VAL H 8 854 ? 178.105 258.605 237.121 1.00 98.41 854 VAL A N 1
ATOM 16528 C CA . VAL H 8 854 ? 176.870 258.489 236.350 1.00 100.50 854 VAL A CA 1
ATOM 16529 C C . VAL H 8 854 ? 176.194 259.838 236.096 1.00 104.32 854 VAL A C 1
ATOM 16530 O O . VAL H 8 854 ? 175.502 259.996 235.087 1.00 104.59 854 VAL A O 1
ATOM 16534 N N . ASP H 8 855 ? 176.424 260.818 236.977 1.00 109.22 855 ASP A N 1
ATOM 16535 C CA . ASP H 8 855 ? 175.901 262.169 236.810 1.00 113.20 855 ASP A CA 1
ATOM 16536 C C . ASP H 8 855 ? 176.386 262.817 235.505 1.00 110.62 855 ASP A C 1
ATOM 16537 O O . ASP H 8 855 ? 175.757 263.747 234.995 1.00 111.41 855 ASP A O 1
ATOM 16542 N N . ASP H 8 856 ? 177.498 262.306 234.949 1.00 108.16 856 ASP A N 1
ATOM 16543 C CA . ASP H 8 856 ? 178.126 262.813 233.735 1.00 107.70 856 ASP A CA 1
ATOM 16544 C C . ASP H 8 856 ? 177.829 261.963 232.493 1.00 103.28 856 ASP A C 1
ATOM 16545 O O . ASP H 8 856 ? 178.259 262.323 231.396 1.00 101.20 856 ASP A O 1
ATOM 16550 N N . LEU H 8 857 ? 177.072 260.862 232.605 1.00 101.85 857 LEU A N 1
ATOM 16551 C CA . LEU H 8 857 ? 176.523 260.245 231.401 1.00 101.51 857 LEU A CA 1
ATOM 16552 C C . LEU H 8 857 ? 175.608 261.214 230.650 1.00 104.52 857 LEU A C 1
ATOM 16553 O O . LEU H 8 857 ? 175.489 261.114 229.431 1.00 106.45 857 LEU A O 1
ATOM 16558 N N . LYS H 8 858 ? 174.971 262.143 231.373 1.00 106.72 858 LYS A N 1
ATOM 16559 C CA . LYS H 8 858 ? 174.066 263.103 230.755 1.00 109.43 858 LYS A CA 1
ATOM 16560 C C . LYS H 8 858 ? 174.773 264.398 230.357 1.00 113.85 858 LYS A C 1
ATOM 16561 O O . LYS H 8 858 ? 174.115 265.365 229.992 1.00 118.25 858 LYS A O 1
ATOM 16567 N N . ASP H 8 859 ? 176.105 264.419 230.376 1.00 118.30 859 ASP A N 1
ATOM 16568 C CA . ASP H 8 859 ? 176.890 265.618 230.109 1.00 124.61 859 ASP A CA 1
ATOM 16569 C C . ASP H 8 859 ? 176.721 266.164 228.681 1.00 130.68 859 ASP A C 1
ATOM 16570 O O . ASP H 8 859 ? 176.123 265.540 227.801 1.00 131.81 859 ASP A O 1
ATOM 16575 N N . GLU H 8 860 ? 177.279 267.360 228.441 1.00 138.94 860 GLU A N 1
ATOM 16576 C CA . GLU H 8 860 ? 177.397 267.949 227.111 1.00 146.04 860 GLU A CA 1
ATOM 16577 C C . GLU H 8 860 ? 178.313 267.135 226.189 1.00 143.61 860 GLU A C 1
ATOM 16578 O O . GLU H 8 860 ? 177.877 266.653 225.141 1.00 145.12 860 GLU A O 1
ATOM 16584 N N . ALA H 8 861 ? 179.592 267.013 226.565 1.00 141.04 861 ALA A N 1
ATOM 16585 C CA . ALA H 8 861 ? 180.650 266.624 225.638 1.00 142.40 861 ALA A CA 1
ATOM 16586 C C . ALA H 8 861 ? 180.598 265.135 225.289 1.00 142.83 861 ALA A C 1
ATOM 16587 O O . ALA H 8 861 ? 180.580 264.279 226.171 1.00 143.60 861 ALA A O 1
ATOM 16589 N N . GLU H 8 862 ? 180.653 264.832 223.985 1.00 144.76 862 GLU A N 1
ATOM 16590 C CA . GLU H 8 862 ? 180.666 263.462 223.487 1.00 145.61 862 GLU A CA 1
ATOM 16591 C C . GLU H 8 862 ? 181.850 262.672 224.049 1.00 141.14 862 GLU A C 1
ATOM 16592 O O . GLU H 8 862 ? 181.676 261.549 224.515 1.00 141.95 862 GLU A O 1
ATOM 16598 N N . GLN H 8 863 ? 183.052 263.261 224.018 1.00 135.53 863 GLN A N 1
ATOM 16599 C CA . GLN H 8 863 ? 184.265 262.544 224.397 1.00 130.27 863 GLN A CA 1
ATOM 16600 C C . GLN H 8 863 ? 184.296 262.251 225.898 1.00 121.99 863 GLN A C 1
ATOM 16601 O O . GLN H 8 863 ? 184.818 261.224 226.331 1.00 123.76 863 GLN A O 1
ATOM 16607 N N . TYR H 8 864 ? 183.701 263.147 226.686 1.00 110.55 864 TYR A N 1
ATOM 16608 C CA . TYR H 8 864 ? 183.599 262.979 228.128 1.00 102.22 864 TYR A CA 1
ATOM 16609 C C . TYR H 8 864 ? 182.518 261.951 228.474 1.00 98.50 864 TYR A C 1
ATOM 16610 O O . TYR H 8 864 ? 182.729 261.086 229.318 1.00 98.48 864 TYR A O 1
ATOM 16619 N N . ARG H 8 865 ? 181.381 261.989 227.773 1.00 95.40 865 ARG A N 1
ATOM 16620 C CA . ARG H 8 865 ? 180.392 260.922 227.862 1.00 91.95 865 ARG A CA 1
ATOM 16621 C C . ARG H 8 865 ? 180.964 259.571 227.442 1.00 92.28 865 ARG A C 1
ATOM 16622 O O . ARG H 8 865 ? 180.639 258.562 228.053 1.00 94.32 865 ARG A O 1
ATOM 16630 N N . LYS H 8 866 ? 181.854 259.565 226.445 1.00 94.45 866 LYS A N 1
ATOM 16631 C CA . LYS H 8 866 ? 182.566 258.370 226.020 1.00 96.71 866 LYS A CA 1
ATOM 16632 C C . LYS H 8 866 ? 183.454 257.845 227.150 1.00 96.01 866 LYS A C 1
ATOM 16633 O O . LYS H 8 866 ? 183.398 256.664 227.470 1.00 97.41 866 LYS A O 1
ATOM 16639 N N . MET H 8 867 ? 184.212 258.732 227.798 1.00 92.60 867 MET A N 1
ATOM 16640 C CA . MET H 8 867 ? 185.065 258.404 228.932 1.00 88.59 867 MET A CA 1
ATOM 16641 C C . MET H 8 867 ? 184.306 257.752 230.100 1.00 85.16 867 MET A C 1
ATOM 16642 O O . MET H 8 867 ? 184.723 256.696 230.583 1.00 85.74 867 MET A O 1
ATOM 16647 N N . VAL H 8 868 ? 183.196 258.355 230.550 1.00 81.35 868 VAL A N 1
ATOM 16648 C CA . VAL H 8 868 ? 182.391 257.781 231.624 1.00 79.23 868 VAL A CA 1
ATOM 16649 C C . VAL H 8 868 ? 181.758 256.466 231.177 1.00 77.97 868 VAL A C 1
ATOM 16650 O O . VAL H 8 868 ? 181.718 255.523 231.956 1.00 78.74 868 VAL A O 1
ATOM 16654 N N . MET H 8 869 ? 181.289 256.395 229.926 1.00 79.09 869 MET A N 1
ATOM 16655 C CA . MET H 8 869 ? 180.657 255.190 229.416 1.00 81.12 869 MET A CA 1
ATOM 16656 C C . MET H 8 869 ? 181.654 254.031 229.388 1.00 81.68 869 MET A C 1
ATOM 16657 O O . MET H 8 869 ? 181.314 252.945 229.835 1.00 81.00 869 MET A O 1
ATOM 16662 N N . GLU H 8 870 ? 182.883 254.267 228.913 1.00 83.81 870 GLU A N 1
ATOM 16663 C CA . GLU H 8 870 ? 183.945 253.268 228.912 1.00 85.26 870 GLU A CA 1
ATOM 16664 C C . GLU H 8 870 ? 184.276 252.782 230.328 1.00 82.31 870 GLU A C 1
ATOM 16665 O O . GLU H 8 870 ? 184.546 251.596 230.533 1.00 83.63 870 GLU A O 1
ATOM 16671 N N . THR H 8 871 ? 184.223 253.687 231.312 1.00 79.04 871 THR A N 1
ATOM 16672 C CA . THR H 8 871 ? 184.485 253.347 232.707 1.00 76.67 871 THR A CA 1
ATOM 16673 C C . THR H 8 871 ? 183.364 252.488 233.296 1.00 76.71 871 THR A C 1
ATOM 16674 O O . THR H 8 871 ? 183.646 251.476 233.933 1.00 77.19 871 THR A O 1
ATOM 16678 N N . ILE H 8 872 ? 182.103 252.870 233.077 1.00 76.14 872 ILE A N 1
ATOM 16679 C CA . ILE H 8 872 ? 180.958 252.077 233.508 1.00 76.86 872 ILE A CA 1
ATOM 16680 C C . ILE H 8 872 ? 180.938 250.706 232.821 1.00 78.44 872 ILE A C 1
ATOM 16681 O O . ILE H 8 872 ? 180.640 249.703 233.462 1.00 78.73 872 ILE A O 1
ATOM 16686 N N . GLU H 8 873 ? 181.276 250.662 231.527 1.00 82.11 873 GLU A N 1
ATOM 16687 C CA . GLU H 8 873 ? 181.473 249.451 230.728 1.00 86.10 873 GLU A CA 1
ATOM 16688 C C . GLU H 8 873 ? 182.438 248.494 231.437 1.00 86.15 873 GLU A C 1
ATOM 16689 O O . GLU H 8 873 ? 182.087 247.356 231.760 1.00 86.81 873 GLU A O 1
ATOM 16695 N N . LYS H 8 874 ? 183.635 248.997 231.747 1.00 85.98 874 LYS A N 1
ATOM 16696 C CA . LYS H 8 874 ? 184.669 248.205 232.395 1.00 87.20 874 LYS A CA 1
ATOM 16697 C C . LYS H 8 874 ? 184.268 247.763 233.806 1.00 84.93 874 LYS A C 1
ATOM 16698 O O . LYS H 8 874 ? 184.363 246.576 234.110 1.00 87.70 874 LYS A O 1
ATOM 16704 N N . ILE H 8 875 ? 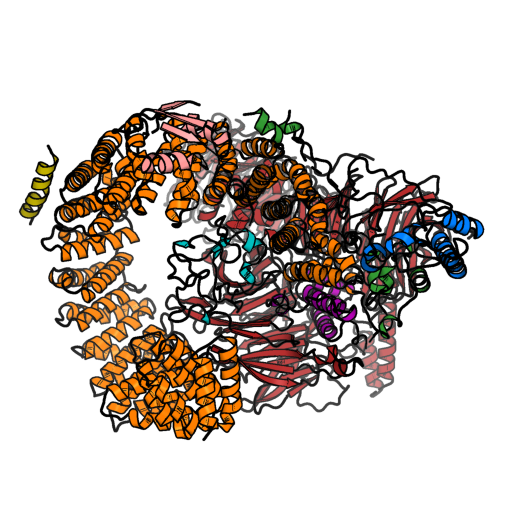183.771 248.685 234.647 1.00 80.99 875 ILE A N 1
ATOM 16705 C CA . ILE H 8 875 ? 183.413 248.378 236.031 1.00 79.50 875 ILE A CA 1
ATOM 16706 C C . ILE H 8 875 ? 182.303 247.326 236.101 1.00 82.63 875 ILE A C 1
ATOM 16707 O O . ILE H 8 875 ? 182.481 246.309 236.761 1.00 84.88 875 ILE A O 1
ATOM 16712 N N . MET H 8 876 ? 181.185 247.526 235.398 1.00 87.78 876 MET A N 1
ATOM 16713 C CA . MET H 8 876 ? 180.103 246.549 235.424 1.00 91.32 876 MET A CA 1
ATOM 16714 C C . MET H 8 876 ? 180.432 245.256 234.674 1.00 94.00 876 MET A C 1
ATOM 16715 O O . MET H 8 876 ? 179.862 244.219 235.007 1.00 96.40 876 MET A O 1
ATOM 16720 N N . GLY H 8 877 ? 181.389 245.282 233.734 1.00 96.29 877 GLY A N 1
ATOM 16721 C CA . GLY H 8 877 ? 181.939 244.054 233.165 1.00 102.29 877 GLY A CA 1
ATOM 16722 C C . GLY H 8 877 ? 182.728 243.234 234.191 1.00 107.10 877 GLY A C 1
ATOM 16723 O O . GLY H 8 877 ? 182.633 242.006 234.209 1.00 110.19 877 GLY A O 1
ATOM 16724 N N . ASN H 8 878 ? 183.488 243.922 235.057 1.00 109.80 878 ASN A N 1
ATOM 16725 C CA . ASN H 8 878 ? 184.266 243.313 236.130 1.00 112.80 878 ASN A CA 1
ATOM 16726 C C . ASN H 8 878 ? 183.385 242.822 237.286 1.00 113.12 878 ASN A C 1
ATOM 16727 O O . ASN H 8 878 ? 183.566 241.697 237.752 1.00 114.70 878 ASN A O 1
ATOM 16732 N N . LEU H 8 879 ? 182.453 243.671 237.763 1.00 113.68 879 LEU A N 1
ATOM 16733 C CA . LEU H 8 879 ? 181.830 243.527 239.078 1.00 114.60 879 LEU A CA 1
ATOM 16734 C C . LEU H 8 879 ? 180.323 243.234 239.041 1.00 116.95 879 LEU A C 1
ATOM 16735 O O . LEU H 8 879 ? 179.769 242.785 240.047 1.00 117.28 879 LEU A O 1
ATOM 16740 N N . GLY H 8 880 ? 179.658 243.521 237.914 1.00 120.68 880 GLY A N 1
ATOM 16741 C CA . GLY H 8 880 ? 178.230 243.264 237.773 1.00 126.07 880 GLY A CA 1
ATOM 16742 C C . GLY H 8 880 ? 177.370 244.241 238.576 1.00 128.64 880 GLY A C 1
ATOM 16743 O O . GLY H 8 880 ? 177.889 245.145 239.226 1.00 128.38 880 GLY A O 1
ATOM 16744 N N . ALA H 8 881 ? 176.049 244.012 238.574 1.00 133.14 881 ALA A N 1
ATOM 16745 C CA . ALA H 8 881 ? 175.091 245.003 239.044 1.00 139.48 881 ALA A CA 1
ATOM 16746 C C . ALA H 8 881 ? 174.799 244.911 240.547 1.00 143.99 881 ALA A C 1
ATOM 16747 O O . ALA H 8 881 ? 174.108 245.780 241.080 1.00 145.46 881 ALA A O 1
ATOM 16749 N N . ALA H 8 882 ? 175.299 243.873 241.235 1.00 146.95 882 ALA A N 1
ATOM 16750 C CA . ALA H 8 882 ? 174.884 243.515 242.590 1.00 148.82 882 ALA A CA 1
ATOM 16751 C C . ALA H 8 882 ? 174.963 244.676 243.591 1.00 149.63 882 ALA A C 1
ATOM 16752 O O . ALA H 8 882 ? 174.093 244.813 244.454 1.00 148.74 882 ALA A O 1
ATOM 16754 N N . ASP H 8 883 ? 176.011 245.501 243.469 1.00 151.15 883 ASP A N 1
ATOM 16755 C CA . ASP H 8 883 ? 176.332 246.577 244.400 1.00 152.41 883 ASP A CA 1
ATOM 16756 C C . ASP H 8 883 ? 175.423 247.804 244.237 1.00 149.39 883 ASP A C 1
ATOM 16757 O O . ASP H 8 883 ? 175.341 248.648 245.133 1.00 148.73 883 ASP A O 1
ATOM 16762 N N . ILE H 8 884 ? 174.726 247.893 243.103 1.00 147.34 884 ILE A N 1
ATOM 16763 C CA . ILE H 8 884 ? 174.075 249.114 242.635 1.00 147.00 884 ILE A CA 1
ATOM 16764 C C . ILE H 8 884 ? 172.678 249.251 243.246 1.00 149.57 884 ILE A C 1
ATOM 16765 O O . ILE H 8 884 ? 171.841 248.357 243.128 1.00 148.47 884 ILE A O 1
ATOM 16770 N N . ASP H 8 885 ? 172.415 250.416 243.860 1.00 153.89 885 ASP A N 1
ATOM 16771 C CA . ASP H 8 885 ? 171.119 250.778 244.433 1.00 157.39 885 ASP A CA 1
ATOM 16772 C C . ASP H 8 885 ? 170.060 250.968 243.339 1.00 156.36 885 ASP A C 1
ATOM 16773 O O . ASP H 8 885 ? 170.388 251.351 242.220 1.00 156.66 885 ASP A O 1
ATOM 16778 N N . HIS H 8 886 ? 168.770 250.806 243.673 1.00 156.58 886 HIS A N 1
ATOM 16779 C CA . HIS H 8 886 ? 167.691 251.092 242.727 1.00 157.75 886 HIS A CA 1
ATOM 16780 C C . HIS H 8 886 ? 167.800 252.521 242.189 1.00 153.89 886 HIS A C 1
ATOM 16781 O O . HIS H 8 886 ? 167.703 252.748 240.983 1.00 156.12 886 HIS A O 1
ATOM 16788 N N . LYS H 8 887 ? 168.030 253.488 243.082 1.00 150.28 887 LYS A N 1
ATOM 16789 C CA . LYS H 8 887 ? 168.209 254.884 242.703 1.00 149.17 887 LYS A CA 1
ATOM 16790 C C . LYS H 8 887 ? 169.439 255.125 241.821 1.00 141.39 887 LYS A C 1
ATOM 16791 O O . LYS H 8 887 ? 169.511 256.150 241.146 1.00 140.61 887 LYS A O 1
ATOM 16797 N N . LEU H 8 888 ? 170.405 254.200 241.820 1.00 132.09 888 LEU A N 1
ATOM 16798 C CA . LEU H 8 888 ? 171.535 254.284 240.911 1.00 124.82 888 LEU A CA 1
ATOM 16799 C C . LEU H 8 888 ? 171.231 253.625 239.561 1.00 124.15 888 LEU A C 1
ATOM 16800 O O . LEU H 8 888 ? 171.701 254.129 238.547 1.00 126.26 888 LEU A O 1
ATOM 16805 N N . GLU H 8 889 ? 170.403 252.569 239.513 1.00 123.23 889 GLU A N 1
ATOM 16806 C CA . GLU H 8 889 ? 169.892 252.054 238.241 1.00 124.14 889 GLU A CA 1
ATOM 16807 C C . GLU H 8 889 ? 169.213 253.169 237.442 1.00 124.76 889 GLU A C 1
ATOM 16808 O O . GLU H 8 889 ? 169.505 253.352 236.258 1.00 126.28 889 GLU A O 1
ATOM 16814 N N . GLU H 8 890 ? 168.314 253.912 238.099 1.00 126.16 890 GLU A N 1
ATOM 16815 C CA . GLU H 8 890 ? 167.529 254.955 237.453 1.00 128.59 890 GLU A CA 1
ATOM 16816 C C . GLU H 8 890 ? 168.451 255.967 236.769 1.00 126.00 890 GLU A C 1
ATOM 16817 O O . GLU H 8 890 ? 168.231 256.323 235.612 1.00 127.95 890 GLU A O 1
ATOM 16823 N N . GLN H 8 891 ? 169.507 256.390 237.474 1.00 120.66 891 GLN A N 1
ATOM 16824 C CA . GLN H 8 891 ? 170.466 257.344 236.938 1.00 116.34 891 GLN A CA 1
ATOM 16825 C C . GLN H 8 891 ? 171.310 256.721 235.824 1.00 110.21 891 GLN A C 1
ATOM 16826 O O . GLN H 8 891 ? 171.614 257.398 234.847 1.00 110.83 891 GLN A O 1
ATOM 16832 N N . LEU H 8 892 ? 171.721 255.454 235.987 1.00 103.31 892 LEU A N 1
ATOM 16833 C CA . LEU H 8 892 ? 172.480 254.733 234.971 1.00 98.70 892 LEU A CA 1
ATOM 16834 C C . LEU H 8 892 ? 171.688 254.701 233.668 1.00 101.05 892 LEU A C 1
ATOM 16835 O O . LEU H 8 892 ? 172.166 255.167 232.645 1.00 104.22 892 LEU A O 1
ATOM 16840 N N . ILE H 8 893 ? 170.465 254.178 233.738 1.00 96.69 893 ILE A N 1
ATOM 16841 C CA . ILE H 8 893 ? 169.656 253.924 232.563 1.00 95.22 893 ILE A CA 1
ATOM 16842 C C . ILE H 8 893 ? 169.242 255.238 231.904 1.00 96.79 893 ILE A C 1
ATOM 16843 O O . ILE H 8 893 ? 169.361 255.356 230.694 1.00 98.28 893 ILE A O 1
ATOM 16848 N N . ASP H 8 894 ? 168.781 256.220 232.695 1.00 99.42 894 ASP A N 1
ATOM 16849 C CA . ASP H 8 894 ? 168.460 257.537 232.148 1.00 102.34 894 ASP A CA 1
ATOM 16850 C C . ASP H 8 894 ? 169.663 258.061 231.358 1.00 97.55 894 ASP A C 1
ATOM 16851 O O . ASP H 8 894 ? 169.522 258.426 230.189 1.00 97.60 894 ASP A O 1
ATOM 16856 N N . GLY H 8 895 ? 170.840 258.072 232.002 1.00 92.27 895 GLY A N 1
ATOM 16857 C CA . GLY H 8 895 ? 172.061 258.561 231.377 1.00 89.04 895 GLY A CA 1
ATOM 16858 C C . GLY H 8 895 ? 172.468 257.747 230.148 1.00 88.12 895 GLY A C 1
ATOM 16859 O O . GLY H 8 895 ? 172.871 258.331 229.142 1.00 88.91 895 GLY A O 1
ATOM 16860 N N . ILE H 8 896 ? 172.356 256.410 230.239 1.00 87.03 896 ILE A N 1
ATOM 16861 C CA . ILE H 8 896 ? 172.727 255.519 229.141 1.00 87.53 896 ILE A CA 1
ATOM 16862 C C . ILE H 8 896 ? 171.842 255.797 227.920 1.00 89.19 896 ILE A C 1
ATOM 16863 O O . ILE H 8 896 ? 172.352 255.882 226.800 1.00 91.06 896 ILE A O 1
ATOM 16868 N N . LEU H 8 897 ? 170.526 255.954 228.150 1.00 87.34 897 LEU A N 1
ATOM 16869 C CA . LEU H 8 897 ? 169.591 256.255 227.074 1.00 84.68 897 LEU A CA 1
ATOM 16870 C C . LEU H 8 897 ? 169.911 257.618 226.461 1.00 86.46 897 LEU A C 1
ATOM 16871 O O . LEU H 8 897 ? 169.915 257.751 225.232 1.00 89.02 897 LEU A O 1
ATOM 16876 N N . TYR H 8 898 ? 170.199 258.611 227.318 1.00 88.34 898 TYR A N 1
ATOM 16877 C CA . TYR H 8 898 ? 170.495 259.958 226.847 1.00 91.48 898 TYR A CA 1
ATOM 16878 C C . TYR H 8 898 ? 171.758 259.957 225.984 1.00 91.50 898 TYR A C 1
ATOM 16879 O O . TYR H 8 898 ? 171.774 260.591 224.926 1.00 94.38 898 TYR A O 1
ATOM 16888 N N . ALA H 8 899 ? 172.800 259.241 226.440 1.00 90.36 899 ALA A N 1
ATOM 16889 C CA . ALA H 8 899 ? 174.071 259.205 225.728 1.00 93.10 899 ALA A CA 1
ATOM 16890 C C . ALA H 8 899 ? 173.893 258.584 224.342 1.00 95.83 899 ALA A C 1
ATOM 16891 O O . ALA H 8 899 ? 174.462 259.088 223.373 1.00 98.60 899 ALA A O 1
ATOM 16893 N N . PHE H 8 900 ? 173.093 257.508 224.260 1.00 98.15 900 PHE A N 1
ATOM 16894 C CA . PHE H 8 900 ? 172.856 256.809 223.000 1.00 101.47 900 PHE A CA 1
ATOM 16895 C C . PHE H 8 900 ? 172.102 257.702 222.012 1.00 105.15 900 PHE A C 1
ATOM 16896 O O . PHE H 8 900 ? 172.432 257.719 220.822 1.00 106.14 900 PHE A O 1
ATOM 16904 N N . GLN H 8 901 ? 171.103 258.444 222.511 1.00 108.58 901 GLN A N 1
ATOM 16905 C CA . GLN H 8 901 ? 170.308 259.333 221.672 1.00 112.79 901 GLN A CA 1
ATOM 16906 C C . GLN H 8 901 ? 171.101 260.591 221.305 1.00 113.97 901 GLN A C 1
ATOM 16907 O O . GLN H 8 901 ? 170.699 261.311 220.385 1.00 116.26 901 GLN A O 1
ATOM 16913 N N . GLU H 8 902 ? 172.223 260.834 222.010 1.00 117.25 902 GLU A N 1
ATOM 16914 C CA . GLU H 8 902 ? 173.036 262.032 221.817 1.00 122.66 902 GLU A CA 1
ATOM 16915 C C . GLU H 8 902 ? 174.185 261.857 220.819 1.00 124.96 902 GLU A C 1
ATOM 16916 O O . GLU H 8 902 ? 174.458 262.792 220.064 1.00 127.54 902 GLU A O 1
ATOM 16922 N N . GLN H 8 903 ? 174.880 260.709 220.824 1.00 127.73 903 GLN A N 1
ATOM 16923 C CA . GLN H 8 903 ? 176.058 260.587 219.963 1.00 134.46 903 GLN A CA 1
ATOM 16924 C C . GLN H 8 903 ? 175.669 260.760 218.494 1.00 143.50 903 GLN A C 1
ATOM 16925 O O . GLN H 8 903 ? 174.769 260.068 218.023 1.00 144.80 903 GLN A O 1
ATOM 16931 N N . THR H 8 904 ? 176.318 261.703 217.796 1.00 156.32 904 THR A N 1
ATOM 16932 C CA . THR H 8 904 ? 176.030 261.973 216.389 1.00 169.65 904 THR A CA 1
ATOM 16933 C C . THR H 8 904 ? 176.455 260.801 215.502 1.00 178.09 904 THR A C 1
ATOM 16934 O O . THR H 8 904 ? 175.737 260.438 214.569 1.00 180.34 904 THR A O 1
ATOM 16938 N N . THR H 8 905 ? 177.621 260.221 215.806 1.00 184.51 905 THR A N 1
ATOM 16939 C CA . THR H 8 905 ? 178.194 259.134 215.019 1.00 190.52 905 THR A CA 1
ATOM 16940 C C . THR H 8 905 ? 178.207 257.846 215.839 1.00 192.20 905 THR A C 1
ATOM 16941 O O . THR H 8 905 ? 178.559 257.888 217.014 1.00 194.55 905 THR A O 1
ATOM 16945 N N . GLU H 8 906 ? 177.835 256.719 215.206 1.00 192.52 906 GLU A N 1
ATOM 16946 C CA . GLU H 8 906 ? 177.840 255.411 215.858 1.00 193.14 906 GLU A CA 1
ATOM 16947 C C . GLU H 8 906 ? 179.166 255.209 216.600 1.00 190.22 906 GLU A C 1
ATOM 16948 O O . GLU H 8 906 ? 180.218 255.256 215.961 1.00 189.32 906 GLU A O 1
ATOM 16954 N N . ASP H 8 907 ? 179.112 255.030 217.933 1.00 185.62 907 ASP A N 1
ATOM 16955 C CA . ASP H 8 907 ? 180.308 254.764 218.729 1.00 179.14 907 ASP A CA 1
ATOM 16956 C C . ASP H 8 907 ? 180.242 253.349 219.299 1.00 170.84 907 ASP A C 1
ATOM 16957 O O . ASP H 8 907 ? 179.210 252.961 219.846 1.00 170.93 907 ASP A O 1
ATOM 16962 N N . SER H 8 908 ? 181.346 252.597 219.175 1.00 157.88 908 SER A N 1
ATOM 16963 C CA . SER H 8 908 ? 181.439 251.247 219.713 1.00 146.35 908 SER A CA 1
ATOM 16964 C C . SER H 8 908 ? 181.300 251.259 221.236 1.00 135.89 908 SER A C 1
ATOM 16965 O O . SER H 8 908 ? 180.669 250.370 221.809 1.00 135.16 908 SER A O 1
ATOM 16968 N N . VAL H 8 909 ? 181.883 252.284 221.875 1.00 127.49 909 VAL A N 1
ATOM 16969 C CA . VAL H 8 909 ? 181.862 252.435 223.326 1.00 121.91 909 VAL A CA 1
ATOM 16970 C C . VAL H 8 909 ? 180.421 252.518 223.836 1.00 115.24 909 VAL A C 1
ATOM 16971 O O . VAL H 8 909 ? 180.072 251.823 224.796 1.00 116.66 909 VAL A O 1
ATOM 16975 N N . MET H 8 910 ? 179.584 253.334 223.182 1.00 110.41 910 MET A N 1
ATOM 16976 C CA . MET H 8 910 ? 178.192 253.466 223.592 1.00 107.41 910 MET A CA 1
ATOM 16977 C C . MET H 8 910 ? 177.435 252.143 223.437 1.00 101.90 910 MET A C 1
ATOM 16978 O O . MET H 8 910 ? 176.603 251.813 224.281 1.00 99.94 910 MET A O 1
ATOM 16983 N N . LEU H 8 911 ? 177.753 251.377 222.383 1.00 100.07 911 LEU A N 1
ATOM 16984 C CA . LEU H 8 911 ? 177.167 250.067 222.129 1.00 99.41 911 LEU A CA 1
ATOM 16985 C C . LEU H 8 911 ? 177.596 249.043 223.187 1.00 100.08 911 LEU A C 1
ATOM 16986 O O . LEU H 8 911 ? 176.760 248.288 223.686 1.00 101.33 911 LEU A O 1
ATOM 16991 N N . ASN H 8 912 ? 178.890 249.035 223.531 1.00 99.80 912 ASN A N 1
ATOM 16992 C CA . ASN H 8 912 ? 179.461 248.241 224.608 1.00 98.67 912 ASN A CA 1
ATOM 16993 C C . ASN H 8 912 ? 178.739 248.572 225.917 1.00 96.84 912 ASN A C 1
ATOM 16994 O O . ASN H 8 912 ? 178.188 247.685 226.562 1.00 96.47 912 ASN A O 1
ATOM 16999 N N . GLY H 8 913 ? 178.833 249.838 226.341 1.00 96.77 913 GLY A N 1
ATOM 17000 C CA . GLY H 8 913 ? 178.288 250.306 227.606 1.00 96.26 913 GLY A CA 1
ATOM 17001 C C . GLY H 8 913 ? 176.817 249.940 227.779 1.00 95.37 913 GLY A C 1
ATOM 17002 O O . GLY H 8 913 ? 176.454 249.319 228.773 1.00 97.49 913 GLY A O 1
ATOM 17003 N N . PHE H 8 914 ? 176.000 250.238 226.766 1.00 93.35 914 PHE A N 1
ATOM 17004 C CA . PHE H 8 914 ? 174.570 249.943 226.796 1.00 92.68 914 PHE A CA 1
ATOM 17005 C C . PHE H 8 914 ? 174.296 248.442 226.925 1.00 92.28 914 PHE A C 1
ATOM 17006 O O . PHE H 8 914 ? 173.617 248.016 227.862 1.00 93.83 914 PHE A O 1
ATOM 17014 N N . GLY H 8 915 ? 174.964 247.622 226.099 1.00 91.45 915 GLY A N 1
ATOM 17015 C CA . GLY H 8 915 ? 174.816 246.172 226.149 1.00 91.59 915 GLY A CA 1
ATOM 17016 C C . GLY H 8 915 ? 175.270 245.575 227.482 1.00 91.67 915 GLY A C 1
ATOM 17017 O O . GLY H 8 915 ? 174.546 244.781 228.072 1.00 91.80 915 GLY A O 1
ATOM 17018 N N . THR H 8 916 ? 176.455 245.978 227.962 1.00 91.87 916 THR A N 1
ATOM 17019 C CA . THR H 8 916 ? 177.017 245.527 229.231 1.00 90.96 916 THR A CA 1
ATOM 17020 C C . THR H 8 916 ? 176.063 245.814 230.388 1.00 89.79 916 THR A C 1
ATOM 17021 O O . THR H 8 916 ? 175.702 244.891 231.116 1.00 91.69 916 THR A O 1
ATOM 17025 N N . VAL H 8 917 ? 175.632 247.072 230.528 1.00 86.94 917 VAL A N 1
ATOM 17026 C CA . VAL H 8 917 ? 174.815 247.493 231.654 1.00 86.77 917 VAL A CA 1
ATOM 17027 C C . VAL H 8 917 ? 173.466 246.772 231.648 1.00 88.53 917 VAL A C 1
ATOM 17028 O O . VAL H 8 917 ? 173.046 246.271 232.690 1.00 91.90 917 VAL A O 1
ATOM 17032 N N . VAL H 8 918 ? 172.829 246.652 230.480 1.00 88.13 918 VAL A N 1
ATOM 17033 C CA . VAL H 8 918 ? 171.562 245.942 230.357 1.00 89.25 918 VAL A CA 1
ATOM 17034 C C . VAL H 8 918 ? 171.717 244.457 230.702 1.00 93.06 918 VAL A C 1
ATOM 17035 O O . VAL H 8 918 ? 170.919 243.928 231.476 1.00 95.38 918 VAL A O 1
ATOM 17039 N N . ASN H 8 919 ? 172.763 243.793 230.193 1.00 97.50 919 ASN A N 1
ATOM 17040 C CA . ASN H 8 919 ? 173.013 242.381 230.468 1.00 102.23 919 ASN A CA 1
ATOM 17041 C C . ASN H 8 919 ? 173.388 242.119 231.929 1.00 103.42 919 ASN A C 1
ATOM 17042 O O . ASN H 8 919 ? 173.031 241.075 232.479 1.00 105.60 919 ASN A O 1
ATOM 17047 N N . ALA H 8 920 ? 174.110 243.062 232.551 1.00 101.92 920 ALA A N 1
ATOM 17048 C CA . ALA H 8 920 ? 174.458 243.011 233.965 1.00 100.95 920 ALA A CA 1
ATOM 17049 C C . ALA H 8 920 ? 173.218 243.143 234.852 1.00 101.15 920 ALA A C 1
ATOM 17050 O O . ALA H 8 920 ? 173.052 242.367 235.793 1.00 102.30 920 ALA A O 1
ATOM 17052 N N . LEU H 8 921 ? 172.346 244.114 234.548 1.00 102.81 921 LEU A N 1
ATOM 17053 C CA . LEU H 8 921 ? 171.125 244.352 235.304 1.00 105.95 921 LEU A CA 1
ATOM 17054 C C . LEU H 8 921 ? 170.079 243.247 235.116 1.00 109.03 921 LEU A C 1
ATOM 17055 O O . LEU H 8 921 ? 169.363 242.941 236.068 1.00 109.96 921 LEU A O 1
ATOM 17060 N N . GLY H 8 922 ? 169.975 242.657 233.914 1.00 114.27 922 GLY A N 1
ATOM 17061 C CA . GLY H 8 922 ? 169.125 241.494 233.666 1.00 120.85 922 GLY A CA 1
ATOM 17062 C C . GLY H 8 922 ? 167.661 241.713 234.052 1.00 126.66 922 GLY A C 1
ATOM 17063 O O . GLY H 8 922 ? 167.038 242.649 233.568 1.00 128.18 922 GLY A O 1
ATOM 17064 N N . LYS H 8 923 ? 167.132 240.871 234.957 1.00 130.38 923 LYS A N 1
ATOM 17065 C CA . LYS H 8 923 ? 165.760 240.948 235.452 1.00 135.02 923 LYS A CA 1
ATOM 17066 C C . LYS H 8 923 ? 165.360 242.354 235.912 1.00 133.31 923 LYS A C 1
ATOM 17067 O O . LYS H 8 923 ? 164.210 242.760 235.737 1.00 134.60 923 LYS A O 1
ATOM 17073 N N . ARG H 8 924 ? 166.313 243.103 236.480 1.00 133.66 924 ARG A N 1
ATOM 17074 C CA . ARG H 8 924 ? 166.096 244.442 237.015 1.00 134.66 924 ARG A CA 1
ATOM 17075 C C . ARG H 8 924 ? 165.734 245.460 235.929 1.00 133.18 924 ARG A C 1
ATOM 17076 O O . ARG H 8 924 ? 165.147 246.493 236.242 1.00 133.92 924 ARG A O 1
ATOM 17084 N N . VAL H 8 925 ? 166.041 245.165 234.658 1.00 131.20 925 VAL A N 1
ATOM 17085 C CA . VAL H 8 925 ? 165.783 246.050 233.525 1.00 130.89 925 VAL A CA 1
ATOM 17086 C C . VAL H 8 925 ? 164.284 246.156 233.204 1.00 134.39 925 VAL A C 1
ATOM 17087 O O . VAL H 8 925 ? 163.869 247.115 232.557 1.00 134.96 925 VAL A O 1
ATOM 17091 N N . LYS H 8 926 ? 163.455 245.222 233.694 1.00 137.04 926 LYS A N 1
ATOM 17092 C CA . LYS H 8 926 ? 162.047 245.107 233.321 1.00 139.20 926 LYS A CA 1
ATOM 17093 C C . LYS H 8 926 ? 161.286 246.445 233.283 1.00 139.08 926 LYS A C 1
ATOM 17094 O O . LYS H 8 926 ? 160.574 246.688 232.312 1.00 141.11 926 LYS A O 1
ATOM 17100 N N . PRO H 8 927 ? 161.346 247.346 234.299 1.00 137.33 927 PRO A N 1
ATOM 17101 C CA . PRO H 8 927 ? 160.572 248.592 234.269 1.00 136.95 927 PRO A CA 1
ATOM 17102 C C . PRO H 8 927 ? 160.960 249.553 233.147 1.00 136.33 927 PRO A C 1
ATOM 17103 O O . PRO H 8 927 ? 160.119 250.307 232.674 1.00 136.68 927 PRO A O 1
ATOM 17107 N N . TYR H 8 928 ? 162.218 249.476 232.702 1.00 135.86 928 TYR A N 1
ATOM 17108 C CA . TYR H 8 928 ? 162.804 250.394 231.738 1.00 134.97 928 TYR A CA 1
ATOM 17109 C C . TYR H 8 928 ? 162.685 249.886 230.295 1.00 133.36 928 TYR A C 1
ATOM 17110 O O . TYR H 8 928 ? 163.006 250.626 229.363 1.00 133.85 928 TYR A O 1
ATOM 17119 N N . LEU H 8 929 ? 162.210 248.643 230.091 1.00 129.87 929 LEU A N 1
ATOM 17120 C CA . LEU H 8 929 ? 162.173 248.020 228.768 1.00 128.09 929 LEU A CA 1
ATOM 17121 C C . LEU H 8 929 ? 161.428 248.877 227.733 1.00 129.34 929 LEU A C 1
ATOM 17122 O O . LEU H 8 929 ? 161.915 249.007 226.613 1.00 129.31 929 LEU A O 1
ATOM 17127 N N . PRO H 8 930 ? 160.257 249.501 228.034 1.00 130.27 930 PRO A N 1
ATOM 17128 C CA . PRO H 8 930 ? 159.603 250.421 227.096 1.00 129.85 930 PRO A CA 1
ATOM 17129 C C . PRO H 8 930 ? 160.487 251.573 226.619 1.00 128.33 930 PRO A C 1
ATOM 17130 O O . PRO H 8 930 ? 160.496 251.873 225.430 1.00 127.87 930 PRO A O 1
ATOM 17134 N N . GLN H 8 931 ? 161.271 252.157 227.532 1.00 129.25 931 GLN A N 1
ATOM 17135 C CA . GLN H 8 931 ? 162.156 253.277 227.230 1.00 128.06 931 GLN A CA 1
ATOM 17136 C C . GLN H 8 931 ? 163.331 252.828 226.358 1.00 124.89 931 GLN A C 1
ATOM 17137 O O . GLN H 8 931 ? 163.714 253.515 225.410 1.00 124.53 931 GLN A O 1
ATOM 17143 N N . ILE H 8 932 ? 163.901 251.668 226.702 1.00 121.73 932 ILE A N 1
ATOM 17144 C CA . ILE H 8 932 ? 164.974 251.028 225.954 1.00 118.97 932 ILE A CA 1
ATOM 17145 C C . ILE H 8 932 ? 164.488 250.704 224.539 1.00 119.95 932 ILE A C 1
ATOM 17146 O O . ILE H 8 932 ? 165.091 251.169 223.573 1.00 119.90 932 ILE A O 1
ATOM 17151 N N . CYS H 8 933 ? 163.374 249.970 224.432 1.00 120.55 933 CYS A N 1
ATOM 17152 C CA . CYS H 8 933 ? 162.777 249.576 223.167 1.00 121.67 933 CYS A CA 1
ATOM 17153 C C . CYS H 8 933 ? 162.474 250.796 222.289 1.00 118.27 933 CYS A C 1
ATOM 17154 O O . CYS H 8 933 ? 162.871 250.819 221.130 1.00 118.75 933 CYS A O 1
ATOM 17157 N N . GLY H 8 934 ? 161.792 251.812 222.838 1.00 115.53 934 GLY A N 1
ATOM 17158 C CA . GLY H 8 934 ? 161.532 253.054 222.123 1.00 113.39 934 GLY A CA 1
ATOM 17159 C C . GLY H 8 934 ? 162.802 253.733 221.603 1.00 110.34 934 GLY A C 1
ATOM 17160 O O . GLY H 8 934 ? 162.823 254.212 220.472 1.00 109.90 934 GLY A O 1
ATOM 17161 N N . THR H 8 935 ? 163.871 253.727 222.412 1.00 109.30 935 THR A N 1
ATOM 17162 C CA . THR H 8 935 ? 165.142 254.344 222.047 1.00 109.03 935 THR A CA 1
ATOM 17163 C C . THR H 8 935 ? 165.833 253.573 220.920 1.00 109.01 935 THR A C 1
ATOM 17164 O O . THR H 8 935 ? 166.376 254.177 219.992 1.00 111.03 935 THR A O 1
ATOM 17168 N N . VAL H 8 936 ? 165.801 252.237 221.004 1.00 107.83 936 VAL A N 1
ATOM 17169 C CA . VAL H 8 936 ? 166.312 251.352 219.968 1.00 107.86 936 VAL A CA 1
ATOM 17170 C C . VAL H 8 936 ? 165.511 251.556 218.682 1.00 108.01 936 VAL A C 1
ATOM 17171 O O . VAL H 8 936 ? 166.092 251.901 217.664 1.00 107.92 936 VAL A O 1
ATOM 17175 N N . LEU H 8 937 ? 164.186 251.384 218.742 1.00 110.24 937 LEU A N 1
ATOM 17176 C CA . LEU H 8 937 ? 163.278 251.519 217.614 1.00 110.76 937 LEU A CA 1
ATOM 17177 C C . LEU H 8 937 ? 163.418 252.876 216.910 1.00 111.42 937 LEU A C 1
ATOM 17178 O O . LEU H 8 937 ? 163.452 252.910 215.677 1.00 112.22 937 LEU A O 1
ATOM 17183 N N . TRP H 8 938 ? 163.543 253.975 217.674 1.00 112.70 938 TRP A N 1
ATOM 17184 C CA . TRP H 8 938 ? 163.880 255.287 217.130 1.00 113.61 938 TRP A CA 1
ATOM 17185 C C . TRP H 8 938 ? 165.172 255.233 216.299 1.00 108.72 938 TRP A C 1
ATOM 17186 O O . TRP H 8 938 ? 165.162 255.564 215.106 1.00 107.00 938 TRP A O 1
ATOM 17197 N N . ARG H 8 939 ? 166.268 254.764 216.908 1.00 106.55 939 ARG A N 1
ATOM 17198 C CA . ARG H 8 939 ? 167.566 254.664 216.254 1.00 105.85 939 ARG A CA 1
ATOM 17199 C C . ARG H 8 939 ? 167.570 253.658 215.092 1.00 105.88 939 ARG A C 1
ATOM 17200 O O . ARG H 8 939 ? 168.340 253.811 214.148 1.00 106.78 939 ARG A O 1
ATOM 17208 N N . LEU H 8 940 ? 166.686 252.657 215.133 1.00 105.03 940 LEU A N 1
ATOM 17209 C CA . LEU H 8 940 ? 166.515 251.669 214.073 1.00 105.42 940 LEU A CA 1
ATOM 17210 C C . LEU H 8 940 ? 165.709 252.224 212.889 1.00 110.11 940 LEU A C 1
ATOM 17211 O O . LEU H 8 940 ? 165.808 251.693 211.786 1.00 112.72 940 LEU A O 1
ATOM 17216 N N . ASN H 8 941 ? 164.956 253.312 213.095 1.00 115.65 941 ASN A N 1
ATOM 17217 C CA . ASN H 8 941 ? 164.276 254.040 212.030 1.00 120.60 941 ASN A CA 1
ATOM 17218 C C . ASN H 8 941 ? 165.099 255.212 211.472 1.00 123.17 941 ASN A C 1
ATOM 17219 O O . ASN H 8 941 ? 164.654 255.878 210.534 1.00 125.52 941 ASN A O 1
ATOM 17224 N N . ASN H 8 942 ? 166.303 255.453 212.011 1.00 125.75 942 ASN A N 1
ATOM 17225 C CA . ASN H 8 942 ? 167.214 256.491 211.542 1.00 130.60 942 ASN A CA 1
ATOM 17226 C C . ASN H 8 942 ? 167.600 256.269 210.076 1.00 137.21 942 ASN A C 1
ATOM 17227 O O . ASN H 8 942 ? 167.679 255.135 209.622 1.00 138.47 942 ASN A O 1
ATOM 17232 N N . LYS H 8 943 ? 167.894 257.361 209.353 1.00 147.01 943 LYS A N 1
ATOM 17233 C CA . LYS H 8 943 ? 168.190 257.332 207.925 1.00 154.74 943 LYS A CA 1
ATOM 17234 C C . LYS H 8 943 ? 169.591 256.793 207.602 1.00 154.06 943 LYS A C 1
ATOM 17235 O O . LYS H 8 943 ? 169.807 256.289 206.500 1.00 157.01 943 LYS A O 1
ATOM 17241 N N . SER H 8 944 ? 170.547 256.889 208.542 1.00 149.87 944 SER A N 1
ATOM 17242 C CA . SER H 8 944 ? 171.932 256.459 208.338 1.00 147.01 944 SER A CA 1
ATOM 17243 C C . SER H 8 944 ? 172.103 254.935 208.396 1.00 144.92 944 SER A C 1
ATOM 17244 O O . SER H 8 944 ? 171.574 254.270 209.285 1.00 145.45 944 SER A O 1
ATOM 17247 N N . ALA H 8 945 ? 172.922 254.393 207.484 1.00 141.46 945 ALA A N 1
ATOM 17248 C CA . ALA H 8 945 ? 173.306 252.986 207.441 1.00 137.67 945 ALA A CA 1
ATOM 17249 C C . ALA H 8 945 ? 173.987 252.540 208.745 1.00 134.03 945 ALA A C 1
ATOM 17250 O O . ALA H 8 945 ? 173.508 251.622 209.421 1.00 134.92 945 ALA A O 1
ATOM 17252 N N . LYS H 8 946 ? 175.072 253.228 209.131 1.00 128.92 946 LYS A N 1
ATOM 17253 C CA . LYS H 8 946 ? 175.858 252.894 210.313 1.00 125.56 946 LYS A CA 1
ATOM 17254 C C . LYS H 8 946 ? 175.025 252.972 211.590 1.00 120.04 946 LYS A C 1
ATOM 17255 O O . LYS H 8 946 ? 175.147 252.113 212.462 1.00 121.73 946 LYS A O 1
ATOM 17261 N N . VAL H 8 947 ? 174.159 253.984 211.687 1.00 113.03 947 VAL A N 1
ATOM 17262 C CA . VAL H 8 947 ? 173.336 254.187 212.869 1.00 109.31 947 VAL A CA 1
ATOM 17263 C C . VAL H 8 947 ? 172.339 253.036 213.040 1.00 107.28 947 VAL A C 1
ATOM 17264 O O . VAL H 8 947 ? 172.146 252.550 214.148 1.00 108.92 947 VAL A O 1
ATOM 17268 N N . ARG H 8 948 ? 171.765 252.535 211.946 1.00 104.66 948 ARG A N 1
ATOM 17269 C CA . ARG H 8 948 ? 170.899 251.366 212.020 1.00 103.32 948 ARG A CA 1
ATOM 17270 C C . ARG H 8 948 ? 171.684 250.084 212.294 1.00 101.11 948 ARG A C 1
ATOM 17271 O O . ARG H 8 948 ? 171.183 249.212 213.001 1.00 101.52 948 ARG A O 1
ATOM 17279 N N . GLN H 8 949 ? 172.912 249.976 211.771 1.00 99.56 949 GLN A N 1
ATOM 17280 C CA . GLN H 8 949 ? 173.800 248.861 212.081 1.00 98.55 949 GLN A CA 1
ATOM 17281 C C . GLN H 8 949 ? 174.025 248.754 213.594 1.00 95.70 949 GLN A C 1
ATOM 17282 O O . GLN H 8 949 ? 173.855 247.689 214.178 1.00 96.15 949 GLN A O 1
ATOM 17288 N N . GLN H 8 950 ? 174.321 249.885 214.242 1.00 94.00 950 GLN A N 1
ATOM 17289 C CA . GLN H 8 950 ? 174.499 249.977 215.686 1.00 93.26 950 GLN A CA 1
ATOM 17290 C C . GLN H 8 950 ? 173.225 249.627 216.469 1.00 90.35 950 GLN A C 1
ATOM 17291 O O . GLN H 8 950 ? 173.311 248.931 217.480 1.00 90.58 950 GLN A O 1
ATOM 17297 N N . ALA H 8 951 ? 172.043 250.076 216.021 1.00 86.81 951 ALA A N 1
ATOM 17298 C CA . ALA H 8 951 ? 170.774 249.707 216.647 1.00 83.76 951 ALA A CA 1
ATOM 17299 C C . ALA H 8 951 ? 170.514 248.196 216.578 1.00 83.35 951 ALA A C 1
ATOM 17300 O O . ALA H 8 951 ? 170.112 247.590 217.568 1.00 84.11 951 ALA A O 1
ATOM 17302 N N . ALA H 8 952 ? 170.776 247.572 215.424 1.00 83.84 952 ALA A N 1
ATOM 17303 C CA . ALA H 8 952 ? 170.621 246.134 215.240 1.00 83.99 952 ALA A CA 1
ATOM 17304 C C . ALA H 8 952 ? 171.642 245.352 216.074 1.00 84.79 952 ALA A C 1
ATOM 17305 O O . ALA H 8 952 ? 171.288 244.365 216.714 1.00 86.13 952 ALA A O 1
ATOM 17307 N N . ASP H 8 953 ? 172.897 245.811 216.111 1.00 86.32 953 ASP A N 1
ATOM 17308 C CA . ASP H 8 953 ? 173.916 245.246 216.987 1.00 89.31 953 ASP A CA 1
ATOM 17309 C C . ASP H 8 953 ? 173.462 245.269 218.450 1.00 86.58 953 ASP A C 1
ATOM 17310 O O . ASP H 8 953 ? 173.583 244.259 219.145 1.00 88.35 953 ASP A O 1
ATOM 17315 N N . LEU H 8 954 ? 172.890 246.387 218.905 1.00 82.81 954 LEU A N 1
ATOM 17316 C CA . LEU H 8 954 ? 172.396 246.494 220.268 1.00 80.52 954 LEU A CA 1
ATOM 17317 C C . LEU H 8 954 ? 171.262 245.506 220.554 1.00 82.67 954 LEU A C 1
ATOM 17318 O O . LEU H 8 954 ? 171.237 244.926 221.636 1.00 85.55 954 LEU A O 1
ATOM 17323 N N . ILE H 8 955 ? 170.340 245.289 219.607 1.00 83.59 955 ILE A N 1
ATOM 17324 C CA . ILE H 8 955 ? 169.303 244.266 219.760 1.00 83.47 955 ILE A CA 1
ATOM 17325 C C . ILE H 8 955 ? 169.960 242.896 219.866 1.00 84.47 955 ILE A C 1
ATOM 17326 O O . ILE H 8 955 ? 169.597 242.092 220.722 1.00 82.92 955 ILE A O 1
ATOM 17331 N N . SER H 8 956 ? 170.944 242.645 219.000 1.00 89.39 956 SER A N 1
ATOM 17332 C CA . SER H 8 956 ? 171.639 241.371 218.949 1.00 95.21 956 SER A CA 1
ATOM 17333 C C . SER H 8 956 ? 172.244 241.030 220.315 1.00 100.89 956 SER A C 1
ATOM 17334 O O . SER H 8 956 ? 172.038 239.933 220.828 1.00 102.39 956 SER A O 1
ATOM 17337 N N . ARG H 8 957 ? 172.908 242.007 220.943 1.00 108.13 957 ARG A N 1
ATOM 17338 C CA . ARG H 8 957 ? 173.557 241.835 222.239 1.00 112.49 957 ARG A CA 1
ATOM 17339 C C . ARG H 8 957 ? 172.597 241.755 223.435 1.00 114.42 957 ARG A C 1
ATOM 17340 O O . ARG H 8 957 ? 173.045 241.379 224.519 1.00 116.44 957 ARG A O 1
ATOM 17348 N N . THR H 8 958 ? 171.299 242.099 223.285 1.00 115.52 958 THR A N 1
ATOM 17349 C CA . THR H 8 958 ? 170.439 242.304 224.454 1.00 115.99 958 THR A CA 1
ATOM 17350 C C . THR H 8 958 ? 169.050 241.654 224.379 1.00 119.26 958 THR A C 1
ATOM 17351 O O . THR H 8 958 ? 168.297 241.724 225.357 1.00 122.22 958 THR A O 1
ATOM 17355 N N . ALA H 8 959 ? 168.709 240.977 223.275 1.00 123.58 959 ALA A N 1
ATOM 17356 C CA . ALA H 8 959 ? 167.390 240.365 223.120 1.00 127.62 959 ALA A CA 1
ATOM 17357 C C . ALA H 8 959 ? 167.054 239.382 224.245 1.00 130.95 959 ALA A C 1
ATOM 17358 O O . ALA H 8 959 ? 165.885 239.247 224.613 1.00 132.96 959 ALA A O 1
ATOM 17360 N N . VAL H 8 960 ? 168.083 238.743 224.823 1.00 134.83 960 VAL A N 1
ATOM 17361 C CA . VAL H 8 960 ? 167.937 237.817 225.943 1.00 139.12 960 VAL A CA 1
ATOM 17362 C C . VAL H 8 960 ? 167.312 238.480 227.178 1.00 140.63 960 VAL A C 1
ATOM 17363 O O . VAL H 8 960 ? 166.509 237.866 227.873 1.00 141.72 960 VAL A O 1
ATOM 17367 N N . VAL H 8 961 ? 167.660 239.746 227.442 1.00 142.34 961 VAL A N 1
ATOM 17368 C CA . VAL H 8 961 ? 167.054 240.543 228.505 1.00 145.58 961 VAL A CA 1
ATOM 17369 C C . VAL H 8 961 ? 165.636 240.971 228.112 1.00 152.36 961 VAL A C 1
ATOM 17370 O O . VAL H 8 961 ? 164.731 240.924 228.951 1.00 154.94 961 VAL A O 1
ATOM 17374 N N . MET H 8 962 ? 165.433 241.346 226.847 1.00 160.71 962 MET A N 1
ATOM 17375 C CA . MET H 8 962 ? 164.141 241.786 226.332 1.00 170.26 962 MET A CA 1
ATOM 17376 C C . MET H 8 962 ? 163.070 240.686 226.378 1.00 176.53 962 MET A C 1
ATOM 17377 O O . MET H 8 962 ? 161.884 241.009 226.363 1.00 174.12 962 MET A O 1
ATOM 17382 N N . LYS H 8 963 ? 163.462 239.404 226.490 1.00 187.90 963 LYS A N 1
ATOM 17383 C CA . LYS H 8 963 ? 162.545 238.280 226.669 1.00 201.59 963 LYS A CA 1
ATOM 17384 C C . LYS H 8 963 ? 161.595 238.449 227.853 1.00 213.04 963 LYS A C 1
ATOM 17385 O O . LYS H 8 963 ? 160.512 237.840 227.863 1.00 214.25 963 LYS A O 1
ATOM 17391 N N . THR H 8 964 ? 162.009 239.256 228.850 1.00 226.27 964 THR A N 1
ATOM 17392 C CA . THR H 8 964 ? 161.500 239.274 230.225 1.00 238.40 964 THR A CA 1
ATOM 17393 C C . THR H 8 964 ? 159.969 239.296 230.317 1.00 246.89 964 THR A C 1
ATOM 17394 O O . THR H 8 964 ? 159.392 238.561 231.125 1.00 246.99 964 THR A O 1
ATOM 17398 N N . CYS H 8 965 ? 159.332 240.172 229.531 1.00 257.84 965 CYS A N 1
ATOM 17399 C CA . CYS H 8 965 ? 157.904 240.474 229.641 1.00 269.58 965 CYS A CA 1
ATOM 17400 C C . CYS H 8 965 ? 157.427 241.313 228.454 1.00 277.14 965 CYS A C 1
ATOM 17401 O O . CYS H 8 965 ? 158.234 242.015 227.845 1.00 276.84 965 CYS A O 1
ATOM 17404 N N . GLN H 8 966 ? 156.116 241.231 228.113 1.00 285.25 966 GLN A N 1
ATOM 17405 C CA . GLN H 8 966 ? 155.563 241.782 226.906 1.00 289.94 966 GLN A CA 1
ATOM 17406 C C . GLN H 8 966 ? 156.493 241.452 225.756 1.00 289.89 966 GLN A C 1
ATOM 17407 O O . GLN H 8 966 ? 156.565 242.203 224.832 1.00 289.52 966 GLN A O 1
ATOM 17413 N N . GLU H 8 967 ? 157.223 240.362 225.831 1.00 289.22 967 GLU A N 1
ATOM 17414 C CA . GLU H 8 967 ? 158.265 240.036 224.850 1.00 288.70 967 GLU A CA 1
ATOM 17415 C C . GLU H 8 967 ? 157.712 239.901 223.424 1.00 287.49 967 GLU A C 1
ATOM 17416 O O . GLU H 8 967 ? 158.177 240.564 222.500 1.00 287.42 967 GLU A O 1
ATOM 17422 N N . GLU H 8 968 ? 156.563 239.240 223.319 1.00 286.23 968 GLU A N 1
ATOM 17423 C CA . GLU H 8 968 ? 155.886 239.000 222.058 1.00 284.28 968 GLU A CA 1
ATOM 17424 C C . GLU H 8 968 ? 155.543 240.347 221.413 1.00 279.64 968 GLU A C 1
ATOM 17425 O O . GLU H 8 968 ? 155.787 240.570 220.236 1.00 279.84 968 GLU A O 1
ATOM 17431 N N . LYS H 8 969 ? 155.032 241.249 222.229 1.00 271.68 969 LYS A N 1
ATOM 17432 C CA . LYS H 8 969 ? 154.691 242.605 221.817 1.00 263.01 969 LYS A CA 1
ATOM 17433 C C . LYS H 8 969 ? 155.898 243.408 221.339 1.00 252.94 969 LYS A C 1
ATOM 17434 O O . LYS H 8 969 ? 155.786 244.034 220.287 1.00 252.11 969 LYS A O 1
ATOM 17440 N N . LEU H 8 970 ? 156.984 243.516 222.152 1.00 239.32 970 LEU A N 1
ATOM 17441 C CA . LEU H 8 970 ? 158.161 244.354 221.868 1.00 228.13 970 LEU A CA 1
ATOM 17442 C C . LEU H 8 970 ? 159.156 243.700 220.884 1.00 222.58 970 LEU A C 1
ATOM 17443 O O . LEU H 8 970 ? 159.480 244.301 219.822 1.00 222.01 970 LEU A O 1
ATOM 17448 N N . MET H 8 971 ? 159.557 242.454 221.175 1.00 216.55 971 MET A N 1
ATOM 17449 C CA . MET H 8 971 ? 160.481 241.727 220.323 1.00 211.35 971 MET A CA 1
ATOM 17450 C C . MET H 8 971 ? 159.902 241.662 218.911 1.00 206.72 971 MET A C 1
ATOM 17451 O O . MET H 8 971 ? 160.611 241.884 217.936 1.00 207.29 971 MET A O 1
ATOM 17456 N N . GLY H 8 972 ? 158.608 241.369 218.829 1.00 199.73 972 GLY A N 1
ATOM 17457 C CA . GLY H 8 972 ? 157.883 241.248 217.570 1.00 193.66 972 GLY A CA 1
ATOM 17458 C C . GLY H 8 972 ? 157.926 242.518 216.718 1.00 189.05 972 GLY A C 1
ATOM 17459 O O . GLY H 8 972 ? 158.214 242.434 215.518 1.00 190.63 972 GLY A O 1
ATOM 17460 N N . HIS H 8 973 ? 157.623 243.693 217.307 1.00 182.99 973 HIS A N 1
ATOM 17461 C CA . HIS H 8 973 ? 157.729 244.905 216.493 1.00 178.43 973 HIS A CA 1
ATOM 17462 C C . HIS H 8 973 ? 159.185 245.181 216.100 1.00 168.79 973 HIS A C 1
ATOM 17463 O O . HIS H 8 973 ? 159.439 245.585 214.945 1.00 167.92 973 HIS A O 1
ATOM 17470 N N . LEU H 8 974 ? 160.144 244.900 216.998 1.00 159.42 974 LEU A N 1
ATOM 17471 C CA . LEU H 8 974 ? 161.524 245.110 216.559 1.00 153.13 974 LEU A CA 1
ATOM 17472 C C . LEU H 8 974 ? 161.805 244.244 215.325 1.00 149.48 974 LEU A C 1
ATOM 17473 O O . LEU H 8 974 ? 162.385 244.754 214.356 1.00 150.78 974 LEU A O 1
ATOM 17478 N N . GLY H 8 975 ? 161.338 242.985 215.337 1.00 142.61 975 GLY A N 1
ATOM 17479 C CA . GLY H 8 975 ? 161.523 242.063 214.220 1.00 135.61 975 GLY A CA 1
ATOM 17480 C C . GLY H 8 975 ? 160.831 242.513 212.932 1.00 130.65 975 GLY A C 1
ATOM 17481 O O . GLY H 8 975 ? 161.425 242.355 211.858 1.00 131.29 975 GLY A O 1
ATOM 17482 N N . VAL H 8 976 ? 159.601 243.058 213.025 1.00 125.25 976 VAL A N 1
ATOM 17483 C CA . VAL H 8 976 ? 158.936 243.586 211.827 1.00 121.88 976 VAL A CA 1
ATOM 17484 C C . VAL H 8 976 ? 159.722 244.768 211.259 1.00 117.72 976 VAL A C 1
ATOM 17485 O O . VAL H 8 976 ? 159.806 244.878 210.029 1.00 117.64 976 VAL A O 1
ATOM 17489 N N . VAL H 8 977 ? 160.297 245.630 212.114 1.00 114.75 977 VAL A N 1
ATOM 17490 C CA . VAL H 8 977 ? 161.131 246.696 211.544 1.00 112.95 977 VAL A CA 1
ATOM 17491 C C . VAL H 8 977 ? 162.349 246.091 210.835 1.00 113.06 977 VAL A C 1
ATOM 17492 O O . VAL H 8 977 ? 162.665 246.524 209.724 1.00 113.39 977 VAL A O 1
ATOM 17496 N N . LEU H 8 978 ? 162.989 245.088 211.448 1.00 112.74 978 LEU A N 1
ATOM 17497 C CA . LEU H 8 978 ? 164.145 244.404 210.884 1.00 112.38 978 LEU A CA 1
ATOM 17498 C C . LEU H 8 978 ? 163.783 243.703 209.576 1.00 115.33 978 LEU A C 1
ATOM 17499 O O . LEU H 8 978 ? 164.553 243.760 208.623 1.00 117.68 978 LEU A O 1
ATOM 17504 N N . TYR H 8 979 ? 162.593 243.097 209.512 1.00 116.92 979 TYR A N 1
ATOM 17505 C CA . TYR H 8 979 ? 162.083 242.454 208.310 1.00 119.97 979 TYR A CA 1
ATOM 17506 C C . TYR H 8 979 ? 161.994 243.404 207.108 1.00 120.52 979 TYR A C 1
ATOM 17507 O O . TYR H 8 979 ? 162.208 242.992 205.971 1.00 120.66 979 TYR A O 1
ATOM 17516 N N . GLU H 8 980 ? 161.716 244.693 207.326 1.00 125.70 980 GLU A N 1
ATOM 17517 C CA . GLU H 8 980 ? 161.802 245.691 206.258 1.00 130.72 980 GLU A CA 1
ATOM 17518 C C . GLU H 8 980 ? 163.239 245.870 205.756 1.00 127.31 980 GLU A C 1
ATOM 17519 O O . GLU H 8 980 ? 163.467 245.960 204.548 1.00 128.26 980 GLU A O 1
ATOM 17525 N N . TYR H 8 981 ? 164.212 245.919 206.673 1.00 123.06 981 TYR A N 1
ATOM 17526 C CA . TYR H 8 981 ? 165.604 246.146 206.318 1.00 120.09 981 TYR A CA 1
ATOM 17527 C C . TYR H 8 981 ? 166.303 244.925 205.710 1.00 118.27 981 TYR A C 1
ATOM 17528 O O . TYR H 8 981 ? 167.447 245.042 205.282 1.00 117.64 981 TYR A O 1
ATOM 17537 N N . LEU H 8 982 ? 165.622 243.779 205.594 1.00 115.92 982 LEU A N 1
ATOM 17538 C CA . LEU H 8 982 ? 166.142 242.631 204.855 1.00 114.34 982 LEU A CA 1
ATOM 17539 C C . LEU H 8 982 ? 166.406 242.925 203.371 1.00 119.65 982 LEU A C 1
ATOM 17540 O O . LEU H 8 982 ? 167.015 242.102 202.687 1.00 121.01 982 LEU A O 1
ATOM 17545 N N . GLY H 8 983 ? 165.995 244.100 202.873 1.00 125.66 983 GLY A N 1
ATOM 17546 C CA . GLY H 8 983 ? 166.373 244.542 201.536 1.00 131.83 983 GLY A CA 1
ATOM 17547 C C . GLY H 8 983 ? 167.589 245.474 201.482 1.00 135.63 983 GLY A C 1
ATOM 17548 O O . GLY H 8 983 ? 167.821 246.104 200.451 1.00 137.99 983 GLY A O 1
ATOM 17549 N N . GLU H 8 984 ? 168.394 245.528 202.553 1.00 142.82 984 GLU A N 1
ATOM 17550 C CA . GLU H 8 984 ? 169.513 246.458 202.699 1.00 152.37 984 GLU A CA 1
ATOM 17551 C C . GLU H 8 984 ? 170.497 246.445 201.521 1.00 155.90 984 GLU A C 1
ATOM 17552 O O . GLU H 8 984 ? 170.928 245.389 201.062 1.00 156.57 984 GLU A O 1
ATOM 17558 N N . GLU H 8 985 ? 170.893 247.648 201.080 1.00 162.24 985 GLU A N 1
ATOM 17559 C CA . GLU H 8 985 ? 171.914 247.867 200.062 1.00 170.16 985 GLU A CA 1
ATOM 17560 C C . GLU H 8 985 ? 173.328 247.609 200.599 1.00 170.56 985 GLU A C 1
ATOM 17561 O O . GLU H 8 985 ? 174.231 247.302 199.822 1.00 171.73 985 GLU A O 1
ATOM 17567 N N . TYR H 8 986 ? 173.521 247.741 201.918 1.00 168.32 986 TYR A N 1
ATOM 17568 C CA . TYR H 8 986 ? 174.822 247.577 202.552 1.00 165.00 986 TYR A CA 1
ATOM 17569 C C . TYR H 8 986 ? 174.900 246.228 203.268 1.00 159.83 986 TYR A C 1
ATOM 17570 O O . TYR H 8 986 ? 174.138 245.972 204.204 1.00 160.18 986 TYR A O 1
ATOM 17579 N N . PRO H 8 987 ? 175.860 245.340 202.912 1.00 154.51 987 PRO A N 1
ATOM 17580 C CA . PRO H 8 987 ? 175.953 244.033 203.558 1.00 151.65 987 PRO A CA 1
ATOM 17581 C C . PRO H 8 987 ? 176.406 244.110 205.015 1.00 149.16 987 PRO A C 1
ATOM 17582 O O . PRO H 8 987 ? 175.952 243.312 205.826 1.00 148.64 987 PRO A O 1
ATOM 17586 N N . GLU H 8 988 ? 177.234 245.107 205.361 1.00 147.37 988 GLU A N 1
ATOM 17587 C CA . GLU H 8 988 ? 177.612 245.368 206.748 1.00 145.03 988 GLU A CA 1
ATOM 17588 C C . GLU H 8 988 ? 176.370 245.535 207.629 1.00 136.87 988 GLU A C 1
ATOM 17589 O O . GLU H 8 988 ? 176.310 245.014 208.748 1.00 137.18 988 GLU A O 1
ATOM 17595 N N . VAL H 8 989 ? 175.373 246.251 207.096 1.00 124.48 989 VAL A N 1
ATOM 17596 C CA . VAL H 8 989 ? 174.130 246.499 207.803 1.00 114.33 989 VAL A CA 1
ATOM 17597 C C . VAL H 8 989 ? 173.275 245.236 207.779 1.00 108.44 989 VAL A C 1
ATOM 17598 O O . VAL H 8 989 ? 172.871 244.765 208.836 1.00 108.79 989 VAL A O 1
ATOM 17602 N N . LEU H 8 990 ? 173.038 244.662 206.594 1.00 102.32 990 LEU A N 1
ATOM 17603 C CA . LEU H 8 990 ? 172.200 243.478 206.461 1.00 98.47 990 LEU A CA 1
ATOM 17604 C C . LEU H 8 990 ? 172.655 242.347 207.391 1.00 96.11 990 LEU A C 1
ATOM 17605 O O . LEU H 8 990 ? 171.826 241.688 208.016 1.00 93.51 990 LEU A O 1
ATOM 17610 N N . GLY H 8 991 ? 173.971 242.128 207.486 1.00 93.78 991 GLY A N 1
ATOM 17611 C CA . GLY H 8 991 ? 174.536 241.148 208.402 1.00 90.26 991 GLY A CA 1
ATOM 17612 C C . GLY H 8 991 ? 174.047 241.369 209.834 1.00 87.77 991 GLY A C 1
ATOM 17613 O O . GLY H 8 991 ? 173.638 240.421 210.493 1.00 87.43 991 GLY A O 1
ATOM 17614 N N . SER H 8 992 ? 174.031 242.630 210.286 1.00 84.51 992 SER A N 1
ATOM 17615 C CA . SER H 8 992 ? 173.485 243.006 211.583 1.00 81.13 992 SER A CA 1
ATOM 17616 C C . SER H 8 992 ? 171.966 242.871 211.668 1.00 79.59 992 SER A C 1
ATOM 17617 O O . SER H 8 992 ? 171.473 242.468 212.718 1.00 81.16 992 SER A O 1
ATOM 17620 N N . ILE H 8 993 ? 171.221 243.191 210.601 1.00 77.37 993 ILE A N 1
ATOM 17621 C CA . ILE H 8 993 ? 169.778 242.957 210.590 1.00 75.72 993 ILE A CA 1
ATOM 17622 C C . ILE H 8 993 ? 169.514 241.472 210.849 1.00 73.41 993 ILE A C 1
ATOM 17623 O O . ILE H 8 993 ? 168.699 241.097 211.692 1.00 71.00 993 ILE A O 1
ATOM 17628 N N . LEU H 8 994 ? 170.244 240.622 210.129 1.00 72.99 994 LEU A N 1
ATOM 17629 C CA . LEU H 8 994 ? 170.140 239.184 210.275 1.00 73.52 994 LEU A CA 1
ATOM 17630 C C . LEU H 8 994 ? 170.594 238.766 211.668 1.00 74.80 994 LEU A C 1
ATOM 17631 O O . LEU H 8 994 ? 169.910 237.973 212.309 1.00 75.05 994 LEU A O 1
ATOM 17636 N N . GLY H 8 995 ? 171.680 239.376 212.167 1.00 74.78 995 GLY A N 1
ATOM 17637 C CA . GLY H 8 995 ? 172.196 239.108 213.503 1.00 76.12 995 GLY A CA 1
ATOM 17638 C C . GLY H 8 995 ? 171.247 239.545 214.625 1.00 76.92 995 GLY A C 1
ATOM 17639 O O . GLY H 8 995 ? 171.339 239.048 215.745 1.00 77.97 995 GLY A O 1
ATOM 17640 N N . ALA H 8 996 ? 170.324 240.460 214.310 1.00 75.22 996 ALA A N 1
ATOM 17641 C CA . ALA H 8 996 ? 169.290 240.920 215.222 1.00 73.28 996 ALA A CA 1
ATOM 17642 C C . ALA H 8 996 ? 168.058 240.019 215.122 1.00 75.53 996 ALA A C 1
ATOM 17643 O O . ALA H 8 996 ? 167.451 239.693 216.138 1.00 77.80 996 ALA A O 1
ATOM 17645 N N . LEU H 8 997 ? 167.715 239.583 213.903 1.00 77.19 997 LEU A N 1
ATOM 17646 C CA . LEU H 8 997 ? 166.621 238.643 213.697 1.00 79.45 997 LEU A CA 1
ATOM 17647 C C . LEU H 8 997 ? 166.925 237.286 214.329 1.00 82.35 997 LEU A C 1
ATOM 17648 O O . LEU H 8 997 ? 166.047 236.683 214.948 1.00 82.42 997 LEU A O 1
ATOM 17653 N N . LYS H 8 998 ? 168.181 236.840 214.201 1.00 84.47 998 LYS A N 1
ATOM 17654 C CA . LYS H 8 998 ? 168.698 235.614 214.794 1.00 87.34 998 LYS A CA 1
ATOM 17655 C C . LYS H 8 998 ? 168.511 235.653 216.313 1.00 89.31 998 LYS A C 1
ATOM 17656 O O . LYS H 8 998 ? 168.012 234.696 216.910 1.00 90.53 998 LYS A O 1
ATOM 17662 N N . ALA H 8 999 ? 168.856 236.793 216.919 1.00 90.01 999 ALA A N 1
ATOM 17663 C CA . ALA H 8 999 ? 168.699 237.036 218.346 1.00 90.72 999 ALA A CA 1
ATOM 17664 C C . ALA H 8 999 ? 167.229 237.036 218.789 1.00 90.66 999 ALA A C 1
ATOM 17665 O O . ALA H 8 999 ? 166.927 236.509 219.860 1.00 89.99 999 ALA A O 1
ATOM 17667 N N . ILE H 8 1000 ? 166.311 237.536 217.951 1.00 92.92 1000 ILE A N 1
ATOM 17668 C CA . ILE H 8 1000 ? 164.880 237.462 218.228 1.00 97.81 1000 ILE A CA 1
ATOM 17669 C C . ILE H 8 1000 ? 164.351 236.024 218.195 1.00 101.68 1000 ILE A C 1
ATOM 17670 O O . ILE H 8 1000 ? 163.621 235.638 219.108 1.00 103.54 1000 ILE A O 1
ATOM 17675 N N . VAL H 8 1001 ? 164.701 235.214 217.186 1.00 105.00 1001 VAL A N 1
ATOM 17676 C CA . VAL H 8 1001 ? 164.160 233.856 217.120 1.00 108.31 1001 VAL A CA 1
ATOM 17677 C C . VAL H 8 1001 ? 164.765 232.926 218.182 1.00 111.21 1001 VAL A C 1
ATOM 17678 O O . VAL H 8 1001 ? 164.159 231.929 218.560 1.00 113.13 1001 VAL A O 1
ATOM 17682 N N . ASN H 8 1002 ? 165.963 233.235 218.676 1.00 115.85 1002 ASN A N 1
ATOM 17683 C CA . ASN H 8 1002 ? 166.509 232.563 219.849 1.00 121.93 1002 ASN A CA 1
ATOM 17684 C C . ASN H 8 1002 ? 165.800 232.985 221.145 1.00 126.02 1002 ASN A C 1
ATOM 17685 O O . ASN H 8 1002 ? 166.165 232.485 222.208 1.00 127.09 1002 ASN A O 1
ATOM 17690 N N . VAL H 8 1003 ? 164.750 233.816 221.072 1.00 128.57 1003 VAL A N 1
ATOM 17691 C CA . VAL H 8 1003 ? 164.039 234.359 222.228 1.00 131.18 1003 VAL A CA 1
ATOM 17692 C C . VAL H 8 1003 ? 162.549 234.013 222.153 1.00 132.41 1003 VAL A C 1
ATOM 17693 O O . VAL H 8 1003 ? 162.014 233.405 223.087 1.00 131.60 1003 VAL A O 1
ATOM 17697 N N . ILE H 8 1004 ? 161.895 234.416 221.048 1.00 137.32 1004 ILE A N 1
ATOM 17698 C CA . ILE H 8 1004 ? 160.466 234.236 220.800 1.00 143.48 1004 ILE A CA 1
ATOM 17699 C C . ILE H 8 1004 ? 160.124 232.755 220.602 1.00 148.09 1004 ILE A C 1
ATOM 17700 O O . ILE H 8 1004 ? 160.863 232.001 219.972 1.00 148.03 1004 ILE A O 1
ATOM 17705 N N . GLY H 8 1005 ? 158.974 232.343 221.157 1.00 154.05 1005 GLY A N 1
ATOM 17706 C CA . GLY H 8 1005 ? 158.314 231.106 220.757 1.00 162.48 1005 GLY A CA 1
ATOM 17707 C C . GLY H 8 1005 ? 157.705 231.255 219.366 1.00 168.51 1005 GLY A C 1
ATOM 17708 O O . GLY H 8 1005 ? 156.914 232.166 219.161 1.00 170.24 1005 GLY A O 1
ATOM 17709 N N . MET H 8 1006 ? 158.063 230.362 218.436 1.00 172.29 1006 MET A N 1
ATOM 17710 C CA . MET H 8 1006 ? 157.954 230.626 217.004 1.00 176.13 1006 MET A CA 1
ATOM 17711 C C . MET H 8 1006 ? 156.521 230.895 216.516 1.00 180.95 1006 MET A C 1
ATOM 17712 O O . MET H 8 1006 ? 156.339 231.522 215.473 1.00 181.87 1006 MET A O 1
ATOM 17717 N N . HIS H 8 1007 ? 155.503 230.463 217.272 1.00 186.19 1007 HIS A N 1
ATOM 17718 C CA . HIS H 8 1007 ? 154.098 230.743 216.980 1.00 191.19 1007 HIS A CA 1
ATOM 17719 C C . HIS H 8 1007 ? 153.719 232.225 217.117 1.00 190.90 1007 HIS A C 1
ATOM 17720 O O . HIS H 8 1007 ? 152.803 232.695 216.435 1.00 189.57 1007 HIS A O 1
ATOM 17727 N N . LYS H 8 1008 ? 154.427 232.949 217.998 1.00 189.93 1008 LYS A N 1
ATOM 17728 C CA . LYS H 8 1008 ? 154.208 234.360 218.310 1.00 188.54 1008 LYS A CA 1
ATOM 17729 C C . LYS H 8 1008 ? 155.038 235.306 217.429 1.00 183.74 1008 LYS A C 1
ATOM 17730 O O . LYS H 8 1008 ? 155.071 236.509 217.690 1.00 183.17 1008 LYS A O 1
ATOM 17736 N N . MET H 8 1009 ? 155.674 234.786 216.374 1.00 181.49 1009 MET A N 1
ATOM 17737 C CA . MET H 8 1009 ? 156.434 235.614 215.447 1.00 181.62 1009 MET A CA 1
ATOM 17738 C C . MET H 8 1009 ? 155.527 236.556 214.653 1.00 181.05 1009 MET A C 1
ATOM 17739 O O . MET H 8 1009 ? 154.498 236.139 214.114 1.00 181.29 1009 MET A O 1
ATOM 17744 N N . THR H 8 1010 ? 155.966 237.821 214.555 1.00 179.13 1010 THR A N 1
ATOM 17745 C CA . THR H 8 1010 ? 155.170 238.913 214.006 1.00 178.91 1010 THR A CA 1
ATOM 17746 C C . THR H 8 1010 ? 155.294 239.042 212.488 1.00 175.72 1010 THR A C 1
ATOM 17747 O O . THR H 8 1010 ? 154.266 239.224 211.837 1.00 177.47 1010 THR A O 1
ATOM 17751 N N . PRO H 8 1011 ? 156.495 238.968 211.848 1.00 169.35 1011 PRO A N 1
ATOM 17752 C CA . PRO H 8 1011 ? 156.556 238.509 210.460 1.00 166.50 1011 PRO A CA 1
ATOM 17753 C C . PRO H 8 1011 ? 156.504 236.984 210.555 1.00 166.11 1011 PRO A C 1
ATOM 17754 O O . PRO H 8 1011 ? 157.440 236.371 211.068 1.00 167.97 1011 PRO A O 1
ATOM 17758 N N . PRO H 8 1012 ? 155.407 236.306 210.128 1.00 166.10 1012 PRO A N 1
ATOM 17759 C CA . PRO H 8 1012 ? 155.299 234.855 210.300 1.00 165.79 1012 PRO A CA 1
ATOM 17760 C C . PRO H 8 1012 ? 156.425 234.145 209.543 1.00 165.46 1012 PRO A C 1
ATOM 17761 O O . PRO H 8 1012 ? 156.970 234.687 208.577 1.00 166.88 1012 PRO A O 1
ATOM 17765 N N . ILE H 8 1013 ? 156.769 232.928 209.975 1.00 161.73 1013 ILE A N 1
ATOM 17766 C CA . ILE H 8 1013 ? 157.888 232.207 209.378 1.00 158.95 1013 ILE A CA 1
ATOM 17767 C C . ILE H 8 1013 ? 157.689 231.996 207.872 1.00 160.87 1013 ILE A C 1
ATOM 17768 O O . ILE H 8 1013 ? 158.654 232.094 207.107 1.00 161.10 1013 ILE A O 1
ATOM 17773 N N . LYS H 8 1014 ? 156.430 231.808 207.446 1.00 162.67 1014 LYS A N 1
ATOM 17774 C CA . LYS H 8 1014 ? 156.045 231.726 206.040 1.00 165.95 1014 LYS A CA 1
ATOM 17775 C C . LYS H 8 1014 ? 156.448 232.965 205.230 1.00 164.27 1014 LYS A C 1
ATOM 17776 O O . LYS H 8 1014 ? 156.651 232.854 204.023 1.00 164.48 1014 LYS A O 1
ATOM 17782 N N . ASP H 8 1015 ? 156.542 234.141 205.872 1.00 164.28 1015 ASP A N 1
ATOM 17783 C CA . ASP H 8 1015 ? 156.988 235.380 205.237 1.00 161.90 1015 ASP A CA 1
ATOM 17784 C C . ASP H 8 1015 ? 158.495 235.596 205.412 1.00 153.94 1015 ASP A C 1
ATOM 17785 O O . ASP H 8 1015 ? 159.143 236.210 204.558 1.00 154.84 1015 ASP A O 1
ATOM 17790 N N . LEU H 8 1016 ? 159.045 235.113 206.534 1.00 143.94 1016 LEU A N 1
ATOM 17791 C CA . LEU H 8 1016 ? 160.445 235.299 206.886 1.00 135.95 1016 LEU A CA 1
ATOM 17792 C C . LEU H 8 1016 ? 161.357 234.471 205.984 1.00 134.62 1016 LEU A C 1
ATOM 17793 O O . LEU H 8 1016 ? 162.298 235.019 205.423 1.00 132.51 1016 LEU A O 1
ATOM 17798 N N . LEU H 8 1017 ? 161.086 233.170 205.839 1.00 134.68 1017 LEU A N 1
ATOM 17799 C CA . LEU H 8 1017 ? 162.019 232.308 205.128 1.00 132.98 1017 LEU A CA 1
ATOM 17800 C C . LEU H 8 1017 ? 162.168 232.689 203.651 1.00 131.87 1017 LEU A C 1
ATOM 17801 O O . LEU H 8 1017 ? 163.302 232.838 203.199 1.00 130.67 1017 LEU A O 1
ATOM 17806 N N . PRO H 8 1018 ? 161.091 232.855 202.840 1.00 129.58 1018 PRO A N 1
ATOM 17807 C CA . PRO H 8 1018 ? 161.232 233.242 201.433 1.00 128.52 1018 PRO A CA 1
ATOM 17808 C C . PRO H 8 1018 ? 162.108 234.473 201.227 1.00 126.66 1018 PRO A C 1
ATOM 17809 O O . PRO H 8 1018 ? 162.939 234.466 200.328 1.00 125.69 1018 PRO A O 1
ATOM 17813 N N . ARG H 8 1019 ? 161.979 235.461 202.118 1.00 126.63 1019 ARG A N 1
ATOM 17814 C CA . ARG H 8 1019 ? 162.789 236.672 202.150 1.00 127.42 1019 ARG A CA 1
ATOM 17815 C C . ARG H 8 1019 ? 164.283 236.371 202.334 1.00 124.03 1019 ARG A C 1
ATOM 17816 O O . ARG H 8 1019 ? 165.120 237.076 201.768 1.00 123.86 1019 ARG A O 1
ATOM 17824 N N . LEU H 8 1020 ? 164.616 235.321 203.104 1.00 120.07 1020 LEU A N 1
ATOM 17825 C CA . LEU H 8 1020 ? 165.993 234.908 203.366 1.00 116.32 1020 LEU A CA 1
ATOM 17826 C C . LEU H 8 1020 ? 166.589 234.068 202.234 1.00 116.46 1020 LEU A C 1
ATOM 17827 O O . LEU H 8 1020 ? 167.795 234.140 202.004 1.00 116.56 1020 LEU A O 1
ATOM 17832 N N . THR H 8 1021 ? 165.779 233.278 201.516 1.00 117.48 1021 THR A N 1
ATOM 17833 C CA . THR H 8 1021 ? 166.266 232.395 200.456 1.00 117.04 1021 THR A CA 1
ATOM 17834 C C . THR H 8 1021 ? 167.153 233.086 199.406 1.00 114.62 1021 THR A C 1
ATOM 17835 O O . THR H 8 1021 ? 168.148 232.488 199.004 1.00 115.51 1021 THR A O 1
ATOM 17839 N N . PRO H 8 1022 ? 166.861 234.306 198.872 1.00 113.93 1022 PRO A N 1
ATOM 17840 C CA . PRO H 8 1022 ? 167.810 235.004 197.996 1.00 116.29 1022 PRO A CA 1
ATOM 17841 C C . PRO H 8 1022 ? 169.048 235.557 198.702 1.00 116.71 1022 PRO A C 1
ATOM 17842 O O . PRO H 8 1022 ? 170.084 235.727 198.059 1.00 117.61 1022 PRO A O 1
ATOM 17846 N N . ILE H 8 1023 ? 168.944 235.787 200.019 1.00 116.47 1023 ILE A N 1
ATOM 17847 C CA . ILE H 8 1023 ? 170.010 236.367 200.828 1.00 117.47 1023 ILE A CA 1
ATOM 17848 C C . ILE H 8 1023 ? 171.142 235.357 201.056 1.00 120.14 1023 ILE A C 1
ATOM 17849 O O . ILE H 8 1023 ? 172.298 235.766 201.131 1.00 122.91 1023 ILE A O 1
ATOM 17854 N N . LEU H 8 1024 ? 170.831 234.049 201.110 1.00 120.56 1024 LEU A N 1
ATOM 17855 C CA . LEU H 8 1024 ? 171.814 232.966 201.201 1.00 123.08 1024 LEU A CA 1
ATOM 17856 C C . LEU H 8 1024 ? 172.916 233.055 200.134 1.00 127.14 1024 LEU A C 1
ATOM 17857 O O . LEU H 8 1024 ? 174.043 232.607 200.370 1.00 125.73 1024 LEU A O 1
ATOM 17862 N N . LYS H 8 1025 ? 172.591 233.650 198.979 1.00 135.07 1025 LYS A N 1
ATOM 17863 C CA . LYS H 8 1025 ? 173.486 233.796 197.840 1.00 141.69 1025 LYS A CA 1
ATOM 17864 C C . LYS H 8 1025 ? 174.287 235.105 197.838 1.00 142.41 1025 LYS A C 1
ATOM 17865 O O . LYS H 8 1025 ? 175.075 235.332 196.915 1.00 143.17 1025 LYS A O 1
ATOM 17871 N N . ASN H 8 1026 ? 174.124 235.955 198.859 1.00 144.41 1026 ASN A N 1
ATOM 17872 C CA . ASN H 8 1026 ? 174.898 237.185 198.970 1.00 149.42 1026 ASN A CA 1
ATOM 17873 C C . ASN H 8 1026 ? 176.388 236.859 199.110 1.00 152.70 1026 ASN A C 1
ATOM 17874 O O . ASN H 8 1026 ? 176.747 235.912 199.798 1.00 152.84 1026 ASN A O 1
ATOM 17879 N N . ARG H 8 1027 ? 177.249 237.663 198.468 1.00 161.26 1027 ARG A N 1
ATOM 17880 C CA . ARG H 8 1027 ? 178.687 237.428 198.414 1.00 168.81 1027 ARG A CA 1
ATOM 17881 C C . ARG H 8 1027 ? 179.393 237.715 199.742 1.00 168.08 1027 ARG A C 1
ATOM 17882 O O . ARG H 8 1027 ? 180.464 237.155 199.996 1.00 169.54 1027 ARG A O 1
ATOM 17890 N N . HIS H 8 1028 ? 178.805 238.582 200.576 1.00 164.96 1028 HIS A N 1
ATOM 17891 C CA . HIS H 8 1028 ? 179.466 239.107 201.766 1.00 161.20 1028 HIS A CA 1
ATOM 17892 C C . HIS H 8 1028 ? 179.381 238.144 202.948 1.00 155.63 1028 HIS A C 1
ATOM 17893 O O . HIS H 8 1028 ? 178.302 237.673 203.306 1.00 154.13 1028 HIS A O 1
ATOM 17900 N N . GLU H 8 1029 ? 180.529 237.950 203.606 1.00 151.11 1029 GLU A N 1
ATOM 17901 C CA . GLU H 8 1029 ? 180.718 236.956 204.656 1.00 146.75 1029 GLU A CA 1
ATOM 17902 C C . GLU H 8 1029 ? 179.728 237.135 205.812 1.00 137.02 1029 GLU A C 1
ATOM 17903 O O . GLU H 8 1029 ? 179.064 236.178 206.209 1.00 136.28 1029 GLU A O 1
ATOM 17909 N N . LYS H 8 1030 ? 179.602 238.363 206.328 1.00 128.36 1030 LYS A N 1
ATOM 17910 C CA . LYS H 8 1030 ? 178.746 238.682 207.466 1.00 120.82 1030 LYS A CA 1
ATOM 17911 C C . LYS H 8 1030 ? 177.274 238.372 207.173 1.00 113.14 1030 LYS A C 1
ATOM 17912 O O . LYS H 8 1030 ? 176.535 237.922 208.051 1.00 111.59 1030 LYS A O 1
ATOM 17918 N N . VAL H 8 1031 ? 176.846 238.631 205.933 1.00 106.81 1031 VAL A N 1
ATOM 17919 C CA . VAL H 8 1031 ? 175.486 238.346 205.517 1.00 101.24 1031 VAL A CA 1
ATOM 17920 C C . VAL H 8 1031 ? 175.298 236.833 205.503 1.00 100.24 1031 VAL A C 1
ATOM 17921 O O . VAL H 8 1031 ? 174.315 236.343 206.040 1.00 101.51 1031 VAL A O 1
ATOM 17925 N N . GLN H 8 1032 ? 176.206 236.113 204.835 1.00 97.98 1032 GLN A N 1
ATOM 17926 C CA . GLN H 8 1032 ? 176.104 234.665 204.689 1.00 97.19 1032 GLN A CA 1
ATOM 17927 C C . GLN H 8 1032 ? 176.063 233.991 206.058 1.00 96.96 1032 GLN A C 1
ATOM 17928 O O . GLN H 8 1032 ? 175.148 233.219 206.315 1.00 95.78 1032 GLN A O 1
ATOM 17934 N N . GLU H 8 1033 ? 177.006 234.335 206.946 1.00 99.43 1033 GLU A N 1
ATOM 17935 C CA . GLU H 8 1033 ? 177.053 233.815 208.310 1.00 102.09 1033 GLU A CA 1
ATOM 17936 C C . GLU H 8 1033 ? 175.707 233.945 209.027 1.00 99.60 1033 GLU A C 1
ATOM 17937 O O . GLU H 8 1033 ? 175.075 232.937 209.343 1.00 99.93 1033 GLU A O 1
ATOM 17943 N N . ASN H 8 1034 ? 175.197 235.177 209.124 1.00 95.85 1034 ASN A N 1
ATOM 17944 C CA . ASN H 8 1034 ? 173.995 235.466 209.884 1.00 92.12 1034 ASN A CA 1
ATOM 17945 C C . ASN H 8 1034 ? 172.743 234.918 209.200 1.00 90.76 1034 ASN A C 1
ATOM 17946 O O . ASN H 8 1034 ? 171.826 234.474 209.881 1.00 88.87 1034 ASN A O 1
ATOM 17951 N N . CYS H 8 1035 ? 172.718 234.923 207.865 1.00 88.64 1035 CYS A N 1
ATOM 17952 C CA . CYS H 8 1035 ? 171.601 234.384 207.121 1.00 87.25 1035 CYS A CA 1
ATOM 17953 C C . CYS H 8 1035 ? 171.513 232.861 207.246 1.00 85.74 1035 CYS A C 1
ATOM 17954 O O . CYS H 8 1035 ? 170.436 232.340 207.524 1.00 85.67 1035 CYS A O 1
ATOM 17957 N N . ILE H 8 1036 ? 172.631 232.151 207.046 1.00 82.72 1036 ILE A N 1
ATOM 17958 C CA . ILE H 8 1036 ? 172.665 230.698 207.180 1.00 79.81 1036 ILE A CA 1
ATOM 17959 C C . ILE H 8 1036 ? 172.307 230.318 208.619 1.00 80.56 1036 ILE A C 1
ATOM 17960 O O . ILE H 8 1036 ? 171.458 229.453 208.824 1.00 79.76 1036 ILE A O 1
ATOM 17965 N N . ASP H 8 1037 ? 172.896 231.007 209.603 1.00 82.42 1037 ASP A N 1
ATOM 17966 C CA . ASP H 8 1037 ? 172.659 230.738 211.014 1.00 83.90 1037 ASP A CA 1
ATOM 17967 C C . ASP H 8 1037 ? 171.197 230.980 211.406 1.00 81.56 1037 ASP A C 1
ATOM 17968 O O . ASP H 8 1037 ? 170.627 230.206 212.178 1.00 81.10 1037 ASP A O 1
ATOM 17973 N N . LEU H 8 1038 ? 170.568 232.020 210.835 1.00 77.94 1038 LEU A N 1
ATOM 17974 C CA . LEU H 8 1038 ? 169.155 232.321 211.044 1.00 73.73 1038 LEU A CA 1
ATOM 17975 C C . LEU H 8 1038 ? 168.243 231.263 210.406 1.00 71.17 1038 LEU A C 1
ATOM 17976 O O . LEU H 8 1038 ? 167.339 230.763 211.074 1.00 70.84 1038 LEU A O 1
ATOM 17981 N N . VAL H 8 1039 ? 168.477 230.910 209.134 1.00 70.69 1039 VAL A N 1
ATOM 17982 C CA . VAL H 8 1039 ? 167.791 229.790 208.491 1.00 70.66 1039 VAL A CA 1
ATOM 17983 C C . VAL H 8 1039 ? 167.968 228.522 209.332 1.00 72.24 1039 VAL A C 1
ATOM 17984 O O . VAL H 8 1039 ? 167.040 227.728 209.465 1.00 72.22 1039 VAL A O 1
ATOM 17988 N N . GLY H 8 1040 ? 169.131 228.383 209.983 1.00 75.27 1040 GLY A N 1
ATOM 17989 C CA . GLY H 8 1040 ? 169.396 227.376 210.999 1.00 78.47 1040 GLY A CA 1
ATOM 17990 C C . GLY H 8 1040 ? 168.348 227.347 212.109 1.00 80.60 1040 GLY A C 1
ATOM 17991 O O . GLY H 8 1040 ? 167.736 226.310 212.327 1.00 80.42 1040 GLY A O 1
ATOM 17992 N N . ARG H 8 1041 ? 168.126 228.482 212.781 1.00 84.80 1041 ARG A N 1
ATOM 17993 C CA . ARG H 8 1041 ? 167.202 228.541 213.904 1.00 88.21 1041 ARG A CA 1
ATOM 17994 C C . ARG H 8 1041 ? 165.763 228.310 213.448 1.00 86.63 1041 ARG A C 1
ATOM 17995 O O . ARG H 8 1041 ? 165.000 227.680 214.166 1.00 88.24 1041 ARG A O 1
ATOM 18003 N N . ILE H 8 1042 ? 165.407 228.756 212.245 1.00 84.18 1042 ILE A N 1
ATOM 18004 C CA . ILE H 8 1042 ? 164.086 228.491 211.701 1.00 83.73 1042 ILE A CA 1
ATOM 18005 C C . ILE H 8 1042 ? 163.906 226.989 211.457 1.00 87.40 1042 ILE A C 1
ATOM 18006 O O . ILE H 8 1042 ? 162.864 226.446 211.805 1.00 87.40 1042 ILE A O 1
ATOM 18011 N N . ALA H 8 1043 ? 164.940 226.308 210.942 1.00 92.64 1043 ALA A N 1
ATOM 18012 C CA . ALA H 8 1043 ? 164.924 224.865 210.720 1.00 96.94 1043 ALA A CA 1
ATOM 18013 C C . ALA H 8 1043 ? 164.855 224.081 212.035 1.00 102.72 1043 ALA A C 1
ATOM 18014 O O . ALA H 8 1043 ? 164.103 223.115 212.154 1.00 102.22 1043 ALA A O 1
ATOM 18016 N N . ASP H 8 1044 ? 165.670 224.493 213.011 1.00 110.44 1044 ASP A N 1
ATOM 18017 C CA . ASP H 8 1044 ? 165.752 223.899 214.336 1.00 118.08 1044 ASP A CA 1
ATOM 18018 C C . ASP H 8 1044 ? 164.409 223.990 215.069 1.00 121.16 1044 ASP A C 1
ATOM 18019 O O . ASP H 8 1044 ? 163.813 222.980 215.445 1.00 121.26 1044 ASP A O 1
ATOM 18024 N N . ARG H 8 1045 ? 163.946 225.228 215.248 1.00 125.04 1045 ARG A N 1
ATOM 18025 C CA . ARG H 8 1045 ? 162.933 225.633 216.212 1.00 128.27 1045 ARG A CA 1
ATOM 18026 C C . ARG H 8 1045 ? 161.538 225.682 215.578 1.00 127.74 1045 ARG A C 1
ATOM 18027 O O . ARG H 8 1045 ? 160.535 225.522 216.275 1.00 130.43 1045 ARG A O 1
ATOM 18035 N N . GLY H 8 1046 ? 161.472 225.922 214.258 1.00 125.98 1046 GLY A N 1
ATOM 18036 C CA . GLY H 8 1046 ? 160.216 226.107 213.536 1.00 126.60 1046 GLY A CA 1
ATOM 18037 C C . GLY H 8 1046 ? 160.168 225.345 212.208 1.00 128.14 1046 GLY A C 1
ATOM 18038 O O . GLY H 8 1046 ? 159.780 225.891 211.169 1.00 128.68 1046 GLY A O 1
ATOM 18039 N N . ALA H 8 1047 ? 160.565 224.068 212.257 1.00 130.20 1047 ALA A N 1
ATOM 18040 C CA . ALA H 8 1047 ? 160.603 223.183 211.099 1.00 133.08 1047 ALA A CA 1
ATOM 18041 C C . ALA H 8 1047 ? 159.250 223.070 210.394 1.00 138.35 1047 ALA A C 1
ATOM 18042 O O . ALA H 8 1047 ? 159.213 222.914 209.176 1.00 142.15 1047 ALA A O 1
ATOM 18044 N N . GLU H 8 1048 ? 158.157 223.150 211.170 1.00 144.62 1048 GLU A N 1
ATOM 18045 C CA . GLU H 8 1048 ? 156.813 222.746 210.767 1.00 149.14 1048 GLU A CA 1
ATOM 18046 C C . GLU H 8 1048 ? 156.128 223.776 209.861 1.00 146.52 1048 GLU A C 1
ATOM 18047 O O . GLU H 8 1048 ? 155.161 223.441 209.171 1.00 147.56 1048 GLU A O 1
ATOM 18053 N N . TYR H 8 1049 ? 156.610 225.029 209.889 1.00 143.95 1049 TYR A N 1
ATOM 18054 C CA . TYR H 8 1049 ? 155.953 226.154 209.235 1.00 145.13 1049 TYR A CA 1
ATOM 18055 C C . TYR H 8 1049 ? 156.180 226.216 207.721 1.00 143.77 1049 TYR A C 1
ATOM 18056 O O . TYR H 8 1049 ? 155.465 226.943 207.031 1.00 146.32 1049 TYR A O 1
ATOM 18065 N N . VAL H 8 1050 ? 157.174 225.479 207.196 1.00 138.75 1050 VAL A N 1
ATOM 18066 C CA . VAL H 8 1050 ? 157.460 225.457 205.766 1.00 136.37 1050 VAL A CA 1
ATOM 18067 C C . VAL H 8 1050 ? 157.488 224.022 205.228 1.00 137.83 1050 VAL A C 1
ATOM 18068 O O . VAL H 8 1050 ? 157.697 223.062 205.968 1.00 137.54 1050 VAL A O 1
ATOM 18072 N N . SER H 8 1051 ? 157.337 223.906 203.902 1.00 142.78 1051 SER A N 1
ATOM 18073 C CA . SER H 8 1051 ? 157.201 222.635 203.206 1.00 149.24 1051 SER A CA 1
ATOM 18074 C C . SER H 8 1051 ? 158.539 221.881 203.138 1.00 150.25 1051 SER A C 1
ATOM 18075 O O . SER H 8 1051 ? 159.586 222.550 203.034 1.00 151.34 1051 SER A O 1
ATOM 18078 N N . ALA H 8 1052 ? 158.321 220.533 202.914 1.00 123.99 1052 ALA A N 1
ATOM 18079 C CA . ALA H 8 1052 ? 159.474 219.618 202.664 1.00 123.69 1052 ALA A CA 1
ATOM 18080 C C . ALA H 8 1052 ? 160.293 220.110 201.471 1.00 123.54 1052 ALA A C 1
ATOM 18081 O O . ALA H 8 1052 ? 161.523 220.149 201.535 1.00 123.87 1052 ALA A O 1
ATOM 18083 N N . ARG H 8 1053 ? 159.601 220.508 200.391 1.00 123.16 1053 ARG A N 1
ATOM 18084 C CA . ARG H 8 1053 ? 160.246 220.966 199.163 1.00 122.86 1053 ARG A CA 1
ATOM 18085 C C . ARG H 8 1053 ? 160.974 222.294 199.380 1.00 121.75 1053 ARG A C 1
ATOM 18086 O O . ARG H 8 1053 ? 162.037 222.515 198.800 1.00 121.63 1053 ARG A O 1
ATOM 18094 N N . GLU H 8 1054 ? 160.411 223.178 200.217 1.00 120.64 1054 GLU A N 1
ATOM 18095 C CA . GLU H 8 1054 ? 161.052 224.435 200.582 1.00 119.33 1054 GLU A CA 1
ATOM 18096 C C . GLU H 8 1054 ? 162.392 224.154 201.268 1.00 117.23 1054 GLU A C 1
ATOM 18097 O O . GLU H 8 1054 ? 163.417 224.729 200.904 1.00 117.03 1054 GLU A O 1
ATOM 18103 N N . TRP H 8 1055 ? 162.388 223.215 202.222 1.00 114.73 1055 TRP A N 1
ATOM 18104 C CA . TRP H 8 1055 ? 163.604 222.780 202.894 1.00 112.70 1055 TRP A CA 1
ATOM 18105 C C . TRP H 8 1055 ? 164.585 222.098 201.937 1.00 111.46 1055 TRP A C 1
ATOM 18106 O O . TRP H 8 1055 ? 165.791 222.337 202.010 1.00 111.27 1055 TRP A O 1
ATOM 18117 N N . MET H 8 1056 ? 164.071 221.259 201.032 1.00 110.26 1056 MET A N 1
ATOM 18118 C CA . MET H 8 1056 ? 164.876 220.525 200.070 1.00 109.20 1056 MET A CA 1
ATOM 18119 C C . MET H 8 1056 ? 165.662 221.474 199.155 1.00 108.12 1056 MET A C 1
ATOM 18120 O O . MET H 8 1056 ? 166.861 221.281 198.954 1.00 108.16 1056 MET A O 1
ATOM 18125 N N . ARG H 8 1057 ? 164.993 222.503 198.615 1.00 107.24 1057 ARG A N 1
ATOM 18126 C CA . ARG H 8 1057 ? 165.617 223.530 197.787 1.00 106.44 1057 ARG A CA 1
ATOM 18127 C C . ARG H 8 1057 ? 166.694 224.283 198.570 1.00 104.74 1057 ARG A C 1
ATOM 18128 O O . ARG H 8 1057 ? 167.777 224.512 198.038 1.00 104.40 1057 ARG A O 1
ATOM 18136 N N . ILE H 8 1058 ? 166.420 224.614 199.838 1.00 103.11 1058 ILE A N 1
ATOM 18137 C CA . ILE H 8 1058 ? 167.382 225.266 200.722 1.00 101.68 1058 ILE A CA 1
ATOM 18138 C C . ILE H 8 1058 ? 168.623 224.390 200.936 1.00 100.73 1058 ILE A C 1
ATOM 18139 O O . ILE H 8 1058 ? 169.737 224.892 200.790 1.00 100.65 1058 ILE A O 1
ATOM 18144 N N . CYS H 8 1059 ? 168.455 223.088 201.232 1.00 99.64 1059 CYS A N 1
ATOM 18145 C CA . CYS H 8 1059 ? 169.576 222.159 201.350 1.00 98.80 1059 CYS A CA 1
ATOM 18146 C C . CYS H 8 1059 ? 170.464 222.147 200.107 1.00 98.21 1059 CYS A C 1
ATOM 18147 O O . CYS H 8 1059 ? 171.690 222.189 200.221 1.00 98.16 1059 CYS A O 1
ATOM 18150 N N . PHE H 8 1060 ? 169.840 222.099 198.929 1.00 97.87 1060 PHE A N 1
ATOM 18151 C CA . PHE H 8 1060 ? 170.553 222.003 197.668 1.00 97.79 1060 PHE A CA 1
ATOM 18152 C C . PHE H 8 1060 ? 171.351 223.273 197.353 1.00 97.38 1060 PHE A C 1
ATOM 18153 O O . PHE H 8 1060 ? 172.422 223.180 196.753 1.00 97.42 1060 PHE A O 1
ATOM 18161 N N . GLU H 8 1061 ? 170.868 224.448 197.787 1.00 97.35 1061 GLU A N 1
ATOM 18162 C CA . GLU H 8 1061 ? 171.600 225.709 197.679 1.00 97.17 1061 GLU A CA 1
ATOM 18163 C C . GLU H 8 1061 ? 172.741 225.792 198.704 1.00 95.83 1061 GLU A C 1
ATOM 18164 O O . GLU H 8 1061 ? 173.837 226.256 198.376 1.00 95.95 1061 GLU A O 1
ATOM 18170 N N . LEU H 8 1062 ? 172.486 225.358 199.950 1.00 94.24 1062 LEU A N 1
ATOM 18171 C CA . LEU H 8 1062 ? 173.484 225.306 201.017 1.00 93.35 1062 LEU A CA 1
ATOM 18172 C C . LEU H 8 1062 ? 174.643 224.364 200.690 1.00 92.83 1062 LEU A C 1
ATOM 18173 O O . LEU H 8 1062 ? 175.734 224.539 201.225 1.00 92.64 1062 LEU A O 1
ATOM 18178 N N . LEU H 8 1063 ? 174.407 223.369 199.829 1.00 93.01 1063 LEU A N 1
ATOM 18179 C CA . LEU H 8 1063 ? 175.296 222.238 199.605 1.00 92.90 1063 LEU A CA 1
ATOM 18180 C C . LEU H 8 1063 ? 176.759 222.634 199.363 1.00 92.96 1063 LEU A C 1
ATOM 18181 O O . LEU H 8 1063 ? 177.648 222.055 199.980 1.00 93.12 1063 LEU A O 1
ATOM 18186 N N . GLU H 8 1064 ? 177.022 223.622 198.500 1.00 93.64 1064 GLU A N 1
ATOM 18187 C CA . GLU H 8 1064 ? 178.387 224.046 198.176 1.00 94.26 1064 GLU A CA 1
ATOM 18188 C C . GLU H 8 1064 ? 179.068 224.821 199.316 1.00 93.68 1064 GLU A C 1
ATOM 18189 O O . GLU H 8 1064 ? 180.299 224.826 199.446 1.00 93.87 1064 GLU A O 1
ATOM 18195 N N . LEU H 8 1065 ? 178.273 225.473 200.174 1.00 92.64 1065 LEU A N 1
ATOM 18196 C CA . LEU H 8 1065 ? 178.791 226.263 201.288 1.00 91.69 1065 LEU A CA 1
ATOM 18197 C C . LEU H 8 1065 ? 179.464 225.401 202.368 1.00 91.07 1065 LEU A C 1
ATOM 18198 O O . LEU H 8 1065 ? 180.285 225.912 203.130 1.00 91.40 1065 LEU A O 1
ATOM 18203 N N . LEU H 8 1066 ? 179.211 224.080 202.364 1.00 90.68 1066 LEU A N 1
ATOM 18204 C CA . LEU H 8 1066 ? 179.909 223.099 203.197 1.00 90.58 1066 LEU A CA 1
ATOM 18205 C C . LEU H 8 1066 ? 181.425 223.076 202.956 1.00 91.10 1066 LEU A C 1
ATOM 18206 O O . LEU H 8 1066 ? 182.164 222.596 203.818 1.00 91.01 1066 LEU A O 1
ATOM 18211 N N . LYS H 8 1067 ? 181.898 223.597 201.809 1.00 92.30 1067 LYS A N 1
ATOM 18212 C CA . LYS H 8 1067 ? 183.317 223.671 201.476 1.00 93.68 1067 LYS A CA 1
ATOM 18213 C C . LYS H 8 1067 ? 183.799 225.106 201.220 1.00 94.50 1067 LYS A C 1
ATOM 18214 O O . LYS H 8 1067 ? 184.887 225.305 200.672 1.00 95.01 1067 LYS A O 1
ATOM 18220 N N . ALA H 8 1068 ? 183.030 226.116 201.650 1.00 95.04 1068 ALA A N 1
ATOM 18221 C CA . ALA H 8 1068 ? 183.424 227.518 201.520 1.00 95.67 1068 ALA A CA 1
ATOM 18222 C C . ALA H 8 1068 ? 184.756 227.811 202.221 1.00 96.20 1068 ALA A C 1
ATOM 18223 O O . ALA H 8 1068 ? 185.126 227.149 203.191 1.00 95.95 1068 ALA A O 1
ATOM 18225 N N . HIS H 8 1069 ? 185.472 228.833 201.737 1.00 97.49 1069 HIS A N 1
ATOM 18226 C CA . HIS H 8 1069 ? 186.781 229.236 202.239 1.00 97.94 1069 HIS A CA 1
ATOM 18227 C C . HIS H 8 1069 ? 186.743 229.585 203.735 1.00 96.80 1069 HIS A C 1
ATOM 18228 O O . HIS H 8 1069 ? 187.586 229.120 204.508 1.00 97.07 1069 HIS A O 1
ATOM 18235 N N . LYS H 8 1070 ? 185.734 230.373 204.152 1.00 95.56 1070 LYS A N 1
ATOM 18236 C CA . LYS H 8 1070 ? 185.648 230.903 205.510 1.00 94.81 1070 LYS A CA 1
ATOM 18237 C C . LYS H 8 1070 ? 185.183 229.853 206.524 1.00 93.01 1070 LYS A C 1
ATOM 18238 O O . LYS H 8 1070 ? 184.166 229.198 206.311 1.00 93.10 1070 LYS A O 1
ATOM 18244 N N . LYS H 8 1071 ? 185.875 229.747 207.669 1.00 91.47 1071 LYS A N 1
ATOM 18245 C CA . LYS H 8 1071 ? 185.507 228.771 208.692 1.00 89.96 1071 LYS A CA 1
ATOM 18246 C C . LYS H 8 1071 ? 184.094 228.998 209.244 1.00 88.57 1071 LYS A C 1
ATOM 18247 O O . LYS H 8 1071 ? 183.347 228.038 209.450 1.00 88.66 1071 LYS A O 1
ATOM 18253 N N . ALA H 8 1072 ? 183.722 230.264 209.466 1.00 87.32 1072 ALA A N 1
ATOM 18254 C CA . ALA H 8 1072 ? 182.424 230.637 210.021 1.00 85.89 1072 ALA A CA 1
ATOM 18255 C C . ALA H 8 1072 ? 181.260 230.193 209.126 1.00 84.49 1072 ALA A C 1
ATOM 18256 O O . ALA H 8 1072 ? 180.306 229.570 209.601 1.00 84.13 1072 ALA A O 1
ATOM 18258 N N . ILE H 8 1073 ? 181.373 230.459 207.816 1.00 83.37 1073 ILE A N 1
ATOM 18259 C CA . ILE H 8 1073 ? 180.385 230.063 206.815 1.00 82.64 1073 ILE A CA 1
ATOM 18260 C C . ILE H 8 1073 ? 180.223 228.540 206.773 1.00 81.73 1073 ILE A C 1
ATOM 18261 O O . ILE H 8 1073 ? 179.096 228.045 206.768 1.00 81.23 1073 ILE A O 1
ATOM 18266 N N . ARG H 8 1074 ? 181.329 227.781 206.783 1.00 80.44 1074 ARG A N 1
ATOM 18267 C CA . ARG H 8 1074 ? 181.250 226.325 206.823 1.00 79.32 1074 ARG A CA 1
ATOM 18268 C C . ARG H 8 1074 ? 180.558 225.829 208.090 1.00 78.91 1074 ARG A C 1
ATOM 18269 O O . ARG H 8 1074 ? 179.667 224.994 207.981 1.00 78.19 1074 ARG A O 1
ATOM 18277 N N . ARG H 8 1075 ? 180.945 226.327 209.275 1.00 78.93 1075 ARG A N 1
ATOM 18278 C CA . ARG H 8 1075 ? 180.362 225.877 210.535 1.00 78.93 1075 ARG A CA 1
ATOM 18279 C C . ARG H 8 1075 ? 178.862 226.178 210.593 1.00 77.73 1075 ARG A C 1
ATOM 18280 O O . ARG H 8 1075 ? 178.089 225.325 211.029 1.00 77.54 1075 ARG A O 1
ATOM 18288 N N . ALA H 8 1076 ? 178.457 227.375 210.156 1.00 76.45 1076 ALA A N 1
ATOM 18289 C CA . ALA H 8 1076 ? 177.049 227.719 210.006 1.00 75.24 1076 ALA A CA 1
ATOM 18290 C C . ALA H 8 1076 ? 176.338 226.747 209.059 1.00 74.34 1076 ALA A C 1
ATOM 18291 O O . ALA H 8 1076 ? 175.305 226.193 209.417 1.00 74.32 1076 ALA A O 1
ATOM 18293 N N . THR H 8 1077 ? 176.913 226.468 207.882 1.00 73.21 1077 THR A N 1
ATOM 18294 C CA . THR H 8 1077 ? 176.303 225.539 206.937 1.00 72.69 1077 THR A CA 1
ATOM 18295 C C . THR H 8 1077 ? 176.168 224.129 207.519 1.00 72.41 1077 THR A C 1
ATOM 18296 O O . THR H 8 1077 ? 175.101 223.537 207.421 1.00 72.55 1077 THR A O 1
ATOM 18300 N N . VAL H 8 1078 ? 177.207 223.606 208.178 1.00 72.26 1078 VAL A N 1
ATOM 18301 C CA . VAL H 8 1078 ? 177.198 222.274 208.781 1.00 72.35 1078 VAL A CA 1
ATOM 18302 C C . VAL H 8 1078 ? 176.110 222.156 209.856 1.00 73.06 1078 VAL A C 1
ATOM 18303 O O . VAL H 8 1078 ? 175.307 221.226 209.811 1.00 72.63 1078 VAL A O 1
ATOM 18307 N N . ASN H 8 1079 ? 176.057 223.100 210.805 1.00 74.64 1079 ASN A N 1
ATOM 18308 C CA . ASN H 8 1079 ? 175.061 223.115 211.873 1.00 75.45 1079 ASN A CA 1
ATOM 18309 C C . ASN H 8 1079 ? 173.637 223.091 211.301 1.00 75.40 1079 ASN A C 1
ATOM 18310 O O . ASN H 8 1079 ? 172.762 222.364 211.776 1.00 75.57 1079 ASN A O 1
ATOM 18315 N N . THR H 8 1080 ? 173.425 223.888 210.258 1.00 75.35 1080 THR A N 1
ATOM 18316 C CA . THR H 8 1080 ? 172.087 224.191 209.780 1.00 75.81 1080 THR A CA 1
ATOM 18317 C C . THR H 8 1080 ? 171.595 223.180 208.751 1.00 76.03 1080 THR A C 1
ATOM 18318 O O . THR H 8 1080 ? 170.424 222.829 208.786 1.00 76.01 1080 THR A O 1
ATOM 18322 N N . PHE H 8 1081 ? 172.473 222.638 207.903 1.00 76.29 1081 PHE A N 1
ATOM 18323 C CA . PHE H 8 1081 ? 172.160 221.436 207.140 1.00 76.64 1081 PHE A CA 1
ATOM 18324 C C . PHE H 8 1081 ? 171.740 220.297 208.077 1.00 77.10 1081 PHE A C 1
ATOM 18325 O O . PHE H 8 1081 ? 170.779 219.587 207.787 1.00 77.06 1081 PHE A O 1
ATOM 18333 N N . GLY H 8 1082 ? 172.402 220.167 209.236 1.00 78.24 1082 GLY A N 1
ATOM 18334 C CA . GLY H 8 1082 ? 172.016 219.216 210.277 1.00 80.21 1082 GLY A CA 1
ATOM 18335 C C . GLY H 8 1082 ? 170.602 219.433 210.830 1.00 81.71 1082 GLY A C 1
ATOM 18336 O O . GLY H 8 1082 ? 169.864 218.472 211.030 1.00 81.82 1082 GLY A O 1
ATOM 18337 N N . TYR H 8 1083 ? 170.196 220.691 211.043 1.00 83.25 1083 TYR A N 1
ATOM 18338 C CA . TYR H 8 1083 ? 168.815 220.997 211.393 1.00 84.70 1083 TYR A CA 1
ATOM 18339 C C . TYR H 8 1083 ? 167.837 220.651 210.263 1.00 85.00 1083 TYR A C 1
ATOM 18340 O O . TYR H 8 1083 ? 166.807 220.029 210.515 1.00 85.30 1083 TYR A O 1
ATOM 18349 N N . ILE H 8 1084 ? 168.144 221.046 209.020 1.00 86.04 1084 ILE A N 1
ATOM 18350 C CA . ILE H 8 1084 ? 167.230 220.871 207.897 1.00 87.44 1084 ILE A CA 1
ATOM 18351 C C . ILE H 8 1084 ? 167.069 219.386 207.534 1.00 88.97 1084 ILE A C 1
ATOM 18352 O O . ILE H 8 1084 ? 165.983 218.970 207.137 1.00 89.02 1084 ILE A O 1
ATOM 18357 N N . ALA H 8 1085 ? 168.108 218.564 207.733 1.00 90.97 1085 ALA A N 1
ATOM 18358 C CA . ALA H 8 1085 ? 168.033 217.110 207.599 1.00 92.78 1085 ALA A CA 1
ATOM 18359 C C . ALA H 8 1085 ? 167.043 216.484 208.592 1.00 94.26 1085 ALA A C 1
ATOM 18360 O O . ALA H 8 1085 ? 166.267 215.610 208.201 1.00 94.88 1085 ALA A O 1
ATOM 18362 N N . LYS H 8 1086 ? 167.036 216.940 209.857 1.00 95.99 1086 LYS A N 1
ATOM 18363 C CA . LYS H 8 1086 ? 165.993 216.591 210.822 1.00 97.86 1086 LYS A CA 1
ATOM 18364 C C . LYS H 8 1086 ? 164.616 217.089 210.356 1.00 98.55 1086 LYS A C 1
ATOM 18365 O O . LYS H 8 1086 ? 163.626 216.374 210.516 1.00 99.04 1086 LYS A O 1
ATOM 18371 N N . ALA H 8 1087 ? 164.548 218.320 209.828 1.00 99.31 1087 ALA A N 1
ATOM 18372 C CA . ALA H 8 1087 ? 163.301 218.932 209.379 1.00 100.10 1087 ALA A CA 1
ATOM 18373 C C . ALA H 8 1087 ? 162.624 218.126 208.262 1.00 100.35 1087 ALA A C 1
ATOM 18374 O O . ALA H 8 1087 ? 161.436 217.815 208.363 1.00 100.71 1087 ALA A O 1
ATOM 18376 N N . ILE H 8 1088 ? 163.381 217.778 207.211 1.00 100.90 1088 ILE A N 1
ATOM 18377 C CA . ILE H 8 1088 ? 162.907 216.991 206.074 1.00 101.38 1088 ILE A CA 1
ATOM 18378 C C . ILE H 8 1088 ? 162.627 215.544 206.492 1.00 102.03 1088 ILE A C 1
ATOM 18379 O O . ILE H 8 1088 ? 161.692 214.919 205.986 1.00 102.37 1088 ILE A O 1
ATOM 18384 N N . GLY H 8 1089 ? 163.451 215.007 207.400 1.00 102.59 1089 GLY A N 1
ATOM 18385 C CA . GLY H 8 1089 ? 163.545 213.573 207.618 1.00 103.13 1089 GLY A CA 1
ATOM 18386 C C . GLY H 8 1089 ? 164.560 212.956 206.658 1.00 103.32 1089 GLY A C 1
ATOM 18387 O O . GLY H 8 1089 ? 164.611 213.354 205.502 1.00 103.36 1089 GLY A O 1
ATOM 18388 N N . PRO H 8 1090 ? 165.395 211.989 207.104 1.00 103.19 1090 PRO A N 1
ATOM 18389 C CA . PRO H 8 1090 ? 166.598 211.596 206.367 1.00 102.79 1090 PRO A CA 1
ATOM 18390 C C . PRO H 8 1090 ? 166.414 210.976 204.983 1.00 102.35 1090 PRO A C 1
ATOM 18391 O O . PRO H 8 1090 ? 167.281 211.151 204.140 1.00 102.36 1090 PRO A O 1
ATOM 18395 N N . HIS H 8 1091 ? 165.273 210.320 204.726 1.00 102.15 1091 HIS A N 1
ATOM 18396 C CA . HIS H 8 1091 ? 165.084 209.476 203.546 1.00 101.72 1091 HIS A CA 1
ATOM 18397 C C . HIS H 8 1091 ? 165.259 210.217 202.210 1.00 100.39 1091 HIS A C 1
ATOM 18398 O O . HIS H 8 1091 ? 166.138 209.875 201.418 1.00 100.49 1091 HIS A O 1
ATOM 18405 N N . ASP H 8 1092 ? 164.435 211.239 201.945 1.00 98.68 1092 ASP A N 1
ATOM 18406 C CA . ASP H 8 1092 ? 164.429 211.874 200.631 1.00 97.04 1092 ASP A CA 1
ATOM 18407 C C . ASP H 8 1092 ? 165.566 212.890 200.468 1.00 94.50 1092 ASP A C 1
ATOM 18408 O O . ASP H 8 1092 ? 166.031 213.109 199.349 1.00 94.21 1092 ASP A O 1
ATOM 18413 N N . VAL H 8 1093 ? 166.038 213.505 201.562 1.00 91.71 1093 VAL A N 1
ATOM 18414 C CA . VAL H 8 1093 ? 167.243 214.326 201.483 1.00 89.40 1093 VAL A CA 1
ATOM 18415 C C . VAL H 8 1093 ? 168.443 213.455 201.095 1.00 87.49 1093 VAL A C 1
ATOM 18416 O O . VAL H 8 1093 ? 169.224 213.836 200.226 1.00 87.06 1093 VAL A O 1
ATOM 18420 N N . LEU H 8 1094 ? 168.541 212.247 201.661 1.00 85.42 1094 LEU A N 1
ATOM 18421 C CA . LEU H 8 1094 ? 169.588 211.312 201.288 1.00 83.81 1094 LEU A CA 1
ATOM 18422 C C . LEU H 8 1094 ? 169.441 210.819 199.846 1.00 82.42 1094 LEU A C 1
ATOM 18423 O O . LEU H 8 1094 ? 170.422 210.830 199.117 1.00 82.02 1094 LEU A O 1
ATOM 18428 N N . ALA H 8 1095 ? 168.245 210.413 199.408 1.00 81.01 1095 ALA A N 1
ATOM 18429 C CA . ALA H 8 1095 ? 168.021 209.987 198.026 1.00 79.68 1095 ALA A CA 1
ATOM 18430 C C . ALA H 8 1095 ? 168.455 211.059 197.014 1.00 78.44 1095 ALA A C 1
ATOM 18431 O O . ALA H 8 1095 ? 169.137 210.764 196.027 1.00 78.53 1095 ALA A O 1
ATOM 18433 N N . THR H 8 1096 ? 168.123 212.321 197.304 1.00 76.88 1096 THR A N 1
ATOM 18434 C CA . THR H 8 1096 ? 168.557 213.493 196.553 1.00 75.64 1096 THR A CA 1
ATOM 18435 C C . THR H 8 1096 ? 170.082 213.653 196.556 1.00 74.19 1096 THR A C 1
ATOM 18436 O O . THR H 8 1096 ? 170.673 213.902 195.506 1.00 74.05 1096 THR A O 1
ATOM 18440 N N . LEU H 8 1097 ? 170.734 213.512 197.717 1.00 73.03 1097 LEU A N 1
ATOM 18441 C CA . LEU H 8 1097 ? 172.188 213.592 197.823 1.00 72.39 1097 LEU A CA 1
ATOM 18442 C C . LEU H 8 1097 ? 172.895 212.470 197.057 1.00 72.14 1097 LEU A C 1
ATOM 18443 O O . LEU H 8 1097 ? 173.904 212.731 196.411 1.00 71.95 1097 LEU A O 1
ATOM 18448 N N . LEU H 8 1098 ? 172.367 211.240 197.086 1.00 72.34 1098 LEU A N 1
ATOM 18449 C CA . LEU H 8 1098 ? 172.955 210.112 196.369 1.00 72.69 1098 LEU A CA 1
ATOM 18450 C C . LEU H 8 1098 ? 172.804 210.261 194.853 1.00 73.30 1098 LEU A C 1
ATOM 18451 O O . LEU H 8 1098 ? 173.708 209.888 194.110 1.00 73.49 1098 LEU A O 1
ATOM 18456 N N . ASN H 8 1099 ? 171.707 210.860 194.383 1.00 73.90 1099 ASN A N 1
ATOM 18457 C CA . ASN H 8 1099 ? 171.566 211.183 192.970 1.00 74.34 1099 ASN A CA 1
ATOM 18458 C C . ASN H 8 1099 ? 172.514 212.313 192.558 1.00 74.22 1099 ASN A C 1
ATOM 18459 O O . ASN H 8 1099 ? 173.156 212.214 191.520 1.00 74.04 1099 ASN A O 1
ATOM 18464 N N . ASN H 8 1100 ? 172.670 213.358 193.378 1.00 74.17 1100 ASN A N 1
ATOM 18465 C CA . ASN H 8 1100 ? 173.670 214.392 193.135 1.00 74.49 1100 ASN A CA 1
ATOM 18466 C C . ASN H 8 1100 ? 175.080 213.785 193.060 1.00 74.89 1100 ASN A C 1
ATOM 18467 O O . ASN H 8 1100 ? 175.832 214.094 192.135 1.00 75.08 1100 ASN A O 1
ATOM 18472 N N . LEU H 8 1101 ? 175.436 212.889 193.992 1.00 75.22 1101 LEU A N 1
ATOM 18473 C CA . LEU H 8 1101 ? 176.734 212.214 194.045 1.00 75.61 1101 LEU A CA 1
ATOM 18474 C C . LEU H 8 1101 ? 177.102 211.486 192.736 1.00 76.64 1101 LEU A C 1
ATOM 18475 O O . LEU H 8 1101 ? 178.281 211.235 192.487 1.00 76.97 1101 LEU A O 1
ATOM 18480 N N . LYS H 8 1102 ? 176.122 211.185 191.870 1.00 77.99 1102 LYS A N 1
ATOM 18481 C CA . LYS H 8 1102 ? 176.323 210.495 190.597 1.00 79.18 1102 LYS A CA 1
ATOM 18482 C C . LYS H 8 1102 ? 176.549 211.420 189.392 1.00 80.06 1102 LYS A C 1
ATOM 18483 O O . LYS H 8 1102 ? 176.949 210.915 188.341 1.00 80.43 1102 LYS A O 1
ATOM 18489 N N . VAL H 8 1103 ? 176.273 212.741 189.488 1.00 80.71 1103 VAL A N 1
ATOM 18490 C CA . VAL H 8 1103 ? 176.041 213.568 188.296 1.00 81.68 1103 VAL A CA 1
ATOM 18491 C C . VAL H 8 1103 ? 176.749 214.933 188.289 1.00 82.75 1103 VAL A C 1
ATOM 18492 O O . VAL H 8 1103 ? 176.636 215.664 187.300 1.00 83.09 1103 VAL A O 1
ATOM 18496 N N . GLN H 8 1104 ? 177.489 215.268 189.357 1.00 84.26 1104 GLN A N 1
ATOM 18497 C CA . GLN H 8 1104 ? 178.136 216.571 189.489 1.00 85.47 1104 GLN A CA 1
ATOM 18498 C C . GLN H 8 1104 ? 179.654 216.536 189.262 1.00 86.65 1104 GLN A C 1
ATOM 18499 O O . GLN H 8 1104 ? 180.258 215.464 189.161 1.00 86.96 1104 GLN A O 1
ATOM 18505 N N . GLU H 8 1105 ? 180.298 217.713 189.211 1.00 88.19 1105 GLU A N 1
ATOM 18506 C CA . GLU H 8 1105 ? 181.752 217.825 189.124 1.00 89.80 1105 GLU A CA 1
ATOM 18507 C C . GLU H 8 1105 ? 182.389 217.469 190.474 1.00 90.07 1105 GLU A C 1
ATOM 18508 O O . GLU H 8 1105 ? 181.729 217.598 191.501 1.00 89.93 1105 GLU A O 1
ATOM 18514 N N . ARG H 8 1106 ? 183.673 217.067 190.480 1.00 90.54 1106 ARG A N 1
ATOM 18515 C CA . ARG H 8 1106 ? 184.439 216.731 191.677 1.00 91.13 1106 ARG A CA 1
ATOM 18516 C C . ARG H 8 1106 ? 184.207 217.713 192.836 1.00 90.27 1106 ARG A C 1
ATOM 18517 O O . ARG H 8 1106 ? 184.064 217.254 193.966 1.00 90.26 1106 ARG A O 1
ATOM 18525 N N . GLN H 8 1107 ? 184.129 219.034 192.581 1.00 89.19 1107 GLN A N 1
ATOM 18526 C CA . GLN H 8 1107 ? 183.894 220.032 193.631 1.00 88.01 1107 GLN A CA 1
ATOM 18527 C C . GLN H 8 1107 ? 182.577 219.776 194.380 1.00 85.92 1107 GLN A C 1
ATOM 18528 O O . GLN H 8 1107 ? 182.570 219.550 195.594 1.00 85.56 1107 GLN A O 1
ATOM 18534 N N . ASN H 8 1108 ? 181.455 219.731 193.658 1.00 83.64 1108 ASN A N 1
ATOM 18535 C CA . ASN H 8 1108 ? 180.162 219.500 194.286 1.00 81.49 1108 ASN A CA 1
ATOM 18536 C C . ASN H 8 1108 ? 179.983 218.044 194.736 1.00 79.22 1108 ASN A C 1
ATOM 18537 O O . ASN H 8 1108 ? 179.315 217.803 195.736 1.00 79.03 1108 ASN A O 1
ATOM 18542 N N . ARG H 8 1109 ? 180.617 217.070 194.076 1.00 76.80 1109 ARG A N 1
ATOM 18543 C CA . ARG H 8 1109 ? 180.573 215.699 194.569 1.00 74.39 1109 ARG A CA 1
ATOM 18544 C C . ARG H 8 1109 ? 181.237 215.553 195.938 1.00 72.14 1109 ARG A C 1
ATOM 18545 O O . ARG H 8 1109 ? 180.651 214.902 196.799 1.00 71.85 1109 ARG A O 1
ATOM 18553 N N . VAL H 8 1110 ? 182.392 216.190 196.186 1.00 70.10 1110 VAL A N 1
ATOM 18554 C CA . VAL H 8 1110 ? 182.976 216.161 197.525 1.00 68.74 1110 VAL A CA 1
ATOM 18555 C C . VAL H 8 1110 ? 182.064 216.836 198.555 1.00 67.42 1110 VAL A C 1
ATOM 18556 O O . VAL H 8 1110 ? 181.922 216.318 199.663 1.00 67.12 1110 VAL A O 1
ATOM 18560 N N . CYS H 8 1111 ? 181.380 217.923 198.189 1.00 65.89 1111 CYS A N 1
ATOM 18561 C CA . CYS H 8 1111 ? 180.354 218.520 199.042 1.00 64.32 1111 CYS A CA 1
ATOM 18562 C C . CYS H 8 1111 ? 179.232 217.548 199.422 1.00 62.49 1111 CYS A C 1
ATOM 18563 O O . CYS H 8 1111 ? 178.815 217.523 200.579 1.00 62.09 1111 CYS A O 1
ATOM 18566 N N . THR H 8 1112 ? 178.752 216.711 198.491 1.00 60.93 1112 THR A N 1
ATOM 18567 C CA . THR H 8 1112 ? 177.754 215.708 198.851 1.00 59.66 1112 THR A CA 1
ATOM 18568 C C . THR H 8 1112 ? 178.295 214.657 199.822 1.00 58.22 1112 THR A C 1
ATOM 18569 O O . THR H 8 1112 ? 177.535 214.206 200.666 1.00 58.52 1112 THR A O 1
ATOM 18573 N N . THR H 8 1113 ? 179.579 214.284 199.762 1.00 56.87 1113 THR A N 1
ATOM 18574 C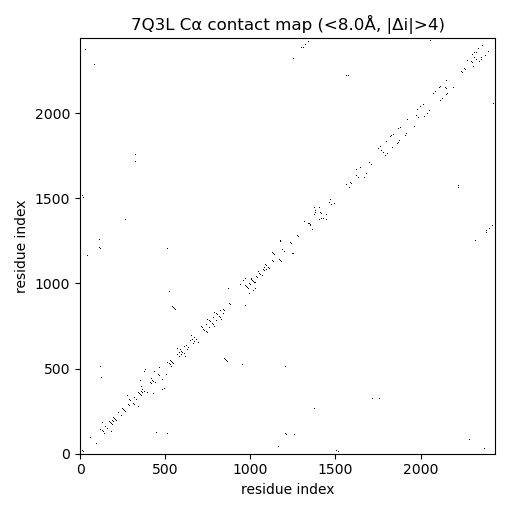 CA . THR H 8 1113 ? 180.130 213.348 200.742 1.00 55.72 1113 THR A CA 1
ATOM 18575 C C . THR H 8 1113 ? 180.091 213.931 202.160 1.00 54.64 1113 THR A C 1
ATOM 18576 O O . THR H 8 1113 ? 179.742 213.222 203.105 1.00 54.53 1113 THR A O 1
ATOM 18580 N N . VAL H 8 1114 ? 180.349 215.240 202.299 1.00 53.89 1114 VAL A N 1
ATOM 18581 C CA . VAL H 8 1114 ? 180.203 215.966 203.559 1.00 53.09 1114 VAL A CA 1
ATOM 18582 C C . VAL H 8 1114 ? 178.738 215.997 204.013 1.00 53.05 1114 VAL A C 1
ATOM 18583 O O . VAL H 8 1114 ? 178.440 215.699 205.169 1.00 53.02 1114 VAL A O 1
ATOM 18587 N N . ALA H 8 1115 ? 177.812 216.324 203.105 1.00 52.79 1115 ALA A N 1
ATOM 18588 C CA . ALA H 8 1115 ? 176.383 216.383 203.388 1.00 52.45 1115 ALA A CA 1
ATOM 18589 C C . ALA H 8 1115 ? 175.821 215.042 203.882 1.00 52.33 1115 ALA A C 1
ATOM 18590 O O . ALA H 8 1115 ? 175.105 215.004 204.884 1.00 52.15 1115 ALA A O 1
ATOM 18592 N N . ILE H 8 1116 ? 176.166 213.939 203.204 1.00 52.52 1116 ILE A N 1
ATOM 18593 C CA . ILE H 8 1116 ? 175.712 212.595 203.551 1.00 52.91 1116 ILE A CA 1
ATOM 18594 C C . ILE H 8 1116 ? 176.174 212.214 204.962 1.00 53.37 1116 ILE A C 1
ATOM 18595 O O . ILE H 8 1116 ? 175.412 211.633 205.732 1.00 53.53 1116 ILE A O 1
ATOM 18600 N N . ALA H 8 1117 ? 177.399 212.589 205.336 1.00 53.92 1117 ALA A N 1
ATOM 18601 C CA . ALA H 8 1117 ? 177.916 212.367 206.680 1.00 55.13 1117 ALA A CA 1
ATOM 18602 C C . ALA H 8 1117 ? 177.186 213.191 207.750 1.00 56.37 1117 ALA A C 1
ATOM 18603 O O . ALA H 8 1117 ? 176.942 212.666 208.831 1.00 56.47 1117 ALA A O 1
ATOM 18605 N N . ILE H 8 1118 ? 176.780 214.434 207.454 1.00 57.96 1118 ILE A N 1
ATOM 18606 C CA . ILE H 8 1118 ? 175.966 215.234 208.370 1.00 59.37 1118 ILE A CA 1
ATOM 18607 C C . ILE H 8 1118 ? 174.601 214.580 208.608 1.00 60.63 1118 ILE A C 1
ATOM 18608 O O . ILE H 8 1118 ? 174.112 214.558 209.734 1.00 61.14 1118 ILE A O 1
ATOM 18613 N N . VAL H 8 1119 ? 173.986 214.048 207.545 1.00 62.33 1119 VAL A N 1
ATOM 18614 C CA . VAL H 8 1119 ? 172.728 213.302 207.606 1.00 64.41 1119 VAL A CA 1
ATOM 18615 C C . VAL H 8 1119 ? 172.891 211.967 208.356 1.00 66.62 1119 VAL A C 1
ATOM 18616 O O . VAL H 8 1119 ? 171.895 211.338 208.733 1.00 67.55 1119 VAL A O 1
ATOM 18620 N N . ALA H 8 1120 ? 174.141 211.547 208.613 1.00 68.96 1120 ALA A N 1
ATOM 18621 C CA . ALA H 8 1120 ? 174.413 210.329 209.373 1.00 71.09 1120 ALA A CA 1
ATOM 18622 C C . ALA H 8 1120 ? 174.635 210.658 210.850 1.00 73.39 1120 ALA A C 1
ATOM 18623 O O . ALA H 8 1120 ? 173.985 210.060 211.704 1.00 73.75 1120 ALA A O 1
ATOM 18625 N N . GLU H 8 1121 ? 175.540 211.606 211.147 1.00 76.39 1121 GLU A N 1
ATOM 18626 C CA . GLU H 8 1121 ? 175.790 212.028 212.523 1.00 79.73 1121 GLU A CA 1
ATOM 18627 C C . GLU H 8 1121 ? 174.511 212.621 213.125 1.00 81.50 1121 GLU A C 1
ATOM 18628 O O . GLU H 8 1121 ? 174.129 212.253 214.237 1.00 82.10 1121 GLU A O 1
ATOM 18634 N N . THR H 8 1122 ? 173.841 213.524 212.385 1.00 83.34 1122 THR A N 1
ATOM 18635 C CA . THR H 8 1122 ? 172.524 214.009 212.793 1.00 85.24 1122 THR A CA 1
ATOM 18636 C C . THR H 8 1122 ? 171.504 212.976 212.326 1.00 87.03 1122 THR A C 1
ATOM 18637 O O . THR H 8 1122 ? 171.854 212.167 211.472 1.00 87.25 1122 THR A O 1
ATOM 18641 N N . CYS H 8 1123 ? 170.276 212.980 212.866 1.00 89.33 1123 CYS A N 1
ATOM 18642 C CA . CYS H 8 1123 ? 169.308 211.933 212.550 1.00 91.44 1123 CYS A CA 1
ATOM 18643 C C . CYS H 8 1123 ? 169.907 210.573 212.912 1.00 92.08 1123 CYS A C 1
ATOM 18644 O O . CYS H 8 1123 ? 170.375 210.415 214.037 1.00 92.85 1123 CYS A O 1
ATOM 18647 N N . SER H 8 1124 ? 169.935 209.622 211.962 1.00 92.53 1124 SER A N 1
ATOM 18648 C CA . SER H 8 1124 ? 170.431 208.282 212.256 1.00 93.14 1124 SER A CA 1
ATOM 18649 C C . SER H 8 1124 ? 171.486 207.822 211.247 1.00 92.89 1124 SER A C 1
ATOM 18650 O O . SER H 8 1124 ? 171.279 207.981 210.045 1.00 93.17 1124 SER A O 1
ATOM 18653 N N . PRO H 8 1125 ? 172.640 207.254 211.693 1.00 92.48 1125 PRO A N 1
ATOM 18654 C CA . PRO H 8 1125 ? 173.613 206.672 210.771 1.00 92.23 1125 PRO A CA 1
ATOM 18655 C C . PRO H 8 1125 ? 173.007 205.443 210.104 1.00 92.06 1125 PRO A C 1
ATOM 18656 O O . PRO H 8 1125 ? 173.288 205.198 208.940 1.00 91.86 1125 PRO A O 1
ATOM 18660 N N . PHE H 8 1126 ? 172.191 204.688 210.861 1.00 92.21 1126 PHE A N 1
ATOM 18661 C CA . PHE H 8 1126 ? 171.551 203.482 210.348 1.00 92.13 1126 PHE A CA 1
ATOM 18662 C C . PHE H 8 1126 ? 170.560 203.784 209.219 1.00 91.44 1126 PHE A C 1
ATOM 18663 O O . PHE H 8 1126 ? 170.177 202.859 208.499 1.00 91.22 1126 PHE A O 1
ATOM 18671 N N . THR H 8 1127 ? 170.132 205.051 209.076 1.00 90.25 1127 THR A N 1
ATOM 18672 C CA . THR H 8 1127 ? 169.294 205.427 207.940 1.00 89.08 1127 THR A CA 1
ATOM 18673 C C . THR H 8 1127 ? 170.134 205.698 206.689 1.00 88.10 1127 THR A C 1
ATOM 18674 O O . THR H 8 1127 ? 169.596 205.652 205.582 1.00 88.26 1127 THR A O 1
ATOM 18678 N N . VAL H 8 1128 ? 171.436 205.969 206.865 1.00 86.30 1128 VAL A N 1
ATOM 18679 C CA . VAL H 8 1128 ? 172.288 206.337 205.735 1.00 85.00 1128 VAL A CA 1
ATOM 18680 C C . VAL H 8 1128 ? 172.942 205.119 205.074 1.00 84.29 1128 VAL A C 1
ATOM 18681 O O . VAL H 8 1128 ? 172.968 205.008 203.847 1.00 84.12 1128 VAL A O 1
ATOM 18685 N N . LEU H 8 1129 ? 173.477 204.200 205.882 1.00 83.56 1129 LEU A N 1
ATOM 18686 C CA . LEU H 8 1129 ? 174.284 203.107 205.364 1.00 82.79 1129 LEU A CA 1
ATOM 18687 C C . LEU H 8 1129 ? 173.489 202.185 204.434 1.00 82.23 1129 LEU A C 1
ATOM 18688 O O . LEU H 8 1129 ? 174.003 201.847 203.378 1.00 81.95 1129 LEU A O 1
ATOM 18693 N N . PRO H 8 1130 ? 172.228 201.769 204.722 1.00 81.93 1130 PRO A N 1
ATOM 18694 C CA . PRO H 8 1130 ? 171.427 200.979 203.781 1.00 81.34 1130 PRO A CA 1
ATOM 18695 C C . PRO H 8 1130 ? 171.285 201.555 202.375 1.00 80.91 1130 PRO A C 1
ATOM 18696 O O . PRO H 8 1130 ? 171.303 200.801 201.409 1.00 81.05 1130 PRO A O 1
ATOM 18700 N N . ALA H 8 1131 ? 171.192 202.884 202.262 1.00 80.56 1131 ALA A N 1
ATOM 18701 C CA . ALA H 8 1131 ? 171.139 203.551 200.967 1.00 80.23 1131 ALA A CA 1
ATOM 18702 C C . ALA H 8 1131 ? 172.488 203.474 200.244 1.00 80.06 1131 ALA A C 1
ATOM 18703 O O . ALA H 8 1131 ? 172.535 203.059 199.088 1.00 80.00 1131 ALA A O 1
ATOM 18705 N N . LEU H 8 1132 ? 173.593 203.780 200.939 1.00 80.43 1132 LEU A N 1
ATOM 18706 C CA . LEU H 8 1132 ? 174.945 203.638 200.400 1.00 80.74 1132 LEU A CA 1
ATOM 18707 C C . LEU H 8 1132 ? 175.272 202.202 199.975 1.00 81.36 1132 LEU A C 1
ATOM 18708 O O . LEU H 8 1132 ? 175.900 202.004 198.934 1.00 81.43 1132 LEU A O 1
ATOM 18713 N N . MET H 8 1133 ? 174.853 201.198 200.759 1.00 82.99 1133 MET A N 1
ATOM 18714 C CA . MET H 8 1133 ? 175.040 199.794 200.398 1.00 84.45 1133 MET A CA 1
ATOM 18715 C C . MET H 8 1133 ? 174.395 199.495 199.038 1.00 84.92 1133 MET A C 1
ATOM 18716 O O . MET H 8 1133 ? 174.982 198.790 198.220 1.00 85.22 1133 MET A O 1
ATOM 18721 N N . ASN H 8 1134 ? 173.202 200.042 198.786 1.00 85.36 1134 ASN A N 1
ATOM 18722 C CA . ASN H 8 1134 ? 172.498 199.848 197.529 1.00 85.64 1134 ASN A CA 1
ATOM 18723 C C . ASN H 8 1134 ? 173.162 200.563 196.353 1.00 85.47 1134 ASN A C 1
ATOM 18724 O O . ASN H 8 1134 ? 173.255 199.977 195.277 1.00 85.77 1134 ASN A O 1
ATOM 18729 N N . GLU H 8 1135 ? 173.660 201.793 196.540 1.00 85.38 1135 GLU A N 1
ATOM 18730 C CA . GLU H 8 1135 ? 174.400 202.482 195.487 1.00 85.60 1135 GLU A CA 1
ATOM 18731 C C . GLU H 8 1135 ? 175.637 201.692 195.041 1.00 85.25 1135 GLU A C 1
ATOM 18732 O O . GLU H 8 1135 ? 175.980 201.702 193.858 1.00 85.31 1135 GLU A O 1
ATOM 18738 N N . TYR H 8 1136 ? 176.273 200.961 195.963 1.00 84.88 1136 TYR A N 1
ATOM 18739 C CA . TYR H 8 1136 ? 177.418 200.118 195.640 1.00 84.96 1136 TYR A CA 1
ATOM 18740 C C . TYR H 8 1136 ? 177.057 198.880 194.803 1.00 85.96 1136 TYR A C 1
ATOM 18741 O O . TYR H 8 1136 ? 177.929 198.302 194.151 1.00 85.96 1136 TYR A O 1
ATOM 18750 N N . ARG H 8 1137 ? 175.783 198.467 194.806 1.00 87.92 1137 ARG A N 1
ATOM 18751 C CA . ARG H 8 1137 ? 175.306 197.367 193.972 1.00 89.26 1137 ARG A CA 1
ATOM 18752 C C . ARG H 8 1137 ? 175.113 197.780 192.509 1.00 89.25 1137 ARG A C 1
ATOM 18753 O O . ARG H 8 1137 ? 174.959 196.907 191.652 1.00 89.68 1137 ARG A O 1
ATOM 18761 N N . VAL H 8 1138 ? 175.135 199.088 192.203 1.00 89.35 1138 VAL A N 1
ATOM 18762 C CA . VAL H 8 1138 ? 175.074 199.565 190.821 1.00 89.70 1138 VAL A CA 1
ATOM 18763 C C . VAL H 8 1138 ? 176.395 199.231 190.115 1.00 89.97 1138 VAL A C 1
ATOM 18764 O O . VAL H 8 1138 ? 177.451 199.612 190.603 1.00 90.10 1138 VAL A O 1
ATOM 18768 N N . PRO H 8 1139 ? 176.397 198.502 188.966 1.00 90.21 1139 PRO A N 1
ATOM 18769 C CA . PRO H 8 1139 ? 177.630 197.994 188.352 1.00 90.17 1139 PRO A CA 1
ATOM 18770 C C . PRO H 8 1139 ? 178.393 199.015 187.505 1.00 89.71 1139 PRO A C 1
ATOM 18771 O O . PRO H 8 1139 ? 178.743 198.752 186.357 1.00 89.93 1139 PRO A O 1
ATOM 18775 N N . GLU H 8 1140 ? 178.684 200.177 188.099 1.00 89.10 1140 GLU A N 1
ATOM 18776 C CA . GLU H 8 1140 ? 179.421 201.239 187.424 1.00 88.34 1140 GLU A CA 1
ATOM 18777 C C . GLU H 8 1140 ? 180.514 201.794 188.340 1.00 86.87 1140 GLU A C 1
ATOM 18778 O O . GLU H 8 1140 ? 180.273 202.114 189.506 1.00 86.42 1140 GLU A O 1
ATOM 18784 N N . LEU H 8 1141 ? 181.734 201.927 187.800 1.00 85.45 1141 LEU A N 1
ATOM 18785 C CA . LEU H 8 1141 ? 182.905 202.230 188.614 1.00 84.12 1141 LEU A CA 1
ATOM 18786 C C . LEU H 8 1141 ? 182.811 203.603 189.283 1.00 82.70 1141 LEU A C 1
ATOM 18787 O O . LEU H 8 1141 ? 183.289 203.764 190.402 1.00 82.47 1141 LEU A O 1
ATOM 18792 N N . ASN H 8 1142 ? 182.168 204.573 188.614 1.00 80.88 1142 ASN A N 1
ATOM 18793 C CA . ASN H 8 1142 ? 182.068 205.951 189.095 1.00 78.87 1142 ASN A CA 1
ATOM 18794 C C . ASN H 8 1142 ? 181.118 206.115 190.292 1.00 76.70 1142 ASN A C 1
ATOM 18795 O O . ASN H 8 1142 ? 181.534 206.647 191.321 1.00 76.42 1142 ASN A O 1
ATOM 18800 N N . VAL H 8 1143 ? 179.924 205.504 190.248 1.00 74.19 1143 VAL A N 1
ATOM 18801 C CA . VAL H 8 1143 ? 179.039 205.500 191.410 1.00 72.35 1143 VAL A CA 1
ATOM 18802 C C . VAL H 8 1143 ? 179.633 204.697 192.575 1.00 70.53 1143 VAL A C 1
ATOM 18803 O O . VAL H 8 1143 ? 179.616 205.173 193.709 1.00 70.51 1143 VAL A O 1
ATOM 18807 N N . GLN H 8 1144 ? 180.214 203.519 192.304 1.00 68.49 1144 GLN A N 1
ATOM 18808 C CA . GLN H 8 1144 ? 180.855 202.699 193.330 1.00 66.52 1144 GLN A CA 1
ATOM 18809 C C . GLN H 8 1144 ? 181.996 203.449 194.025 1.00 64.52 1144 GLN A C 1
ATOM 18810 O O . GLN H 8 1144 ? 182.064 203.493 195.253 1.00 64.03 1144 GLN A O 1
ATOM 18816 N N . ASN H 8 1145 ? 182.879 204.077 193.243 1.00 62.55 1145 ASN A N 1
ATOM 18817 C CA . ASN H 8 1145 ? 183.933 204.934 193.765 1.00 60.77 1145 ASN A CA 1
ATOM 18818 C C . ASN H 8 1145 ? 183.371 206.066 194.633 1.00 59.26 1145 ASN A C 1
ATOM 18819 O O . ASN H 8 1145 ? 184.004 206.453 195.607 1.00 59.21 1145 ASN A O 1
ATOM 18824 N N . GLY H 8 1146 ? 182.198 206.607 194.275 1.00 56.96 1146 GLY A N 1
ATOM 18825 C CA . GLY H 8 1146 ? 181.499 207.656 195.005 1.00 54.22 1146 GLY A CA 1
ATOM 18826 C C . GLY H 8 1146 ? 181.040 207.234 196.401 1.00 52.48 1146 GLY A C 1
ATOM 18827 O O . GLY H 8 1146 ? 181.271 207.960 197.369 1.00 52.21 1146 GLY A O 1
ATOM 18828 N N . VAL H 8 1147 ? 180.424 206.051 196.515 1.00 51.67 1147 VAL A N 1
ATOM 18829 C CA . VAL H 8 1147 ? 180.032 205.530 197.823 1.00 51.05 1147 VAL A CA 1
ATOM 18830 C C . VAL H 8 1147 ? 181.249 205.234 198.706 1.00 50.12 1147 VAL A C 1
ATOM 18831 O O . VAL H 8 1147 ? 181.179 205.475 199.906 1.00 49.82 1147 VAL A O 1
ATOM 18835 N N . LEU H 8 1148 ? 182.395 204.832 198.140 1.00 49.55 1148 LEU A N 1
ATOM 18836 C CA . LEU H 8 1148 ? 183.618 204.711 198.930 1.00 49.10 1148 LEU A CA 1
ATOM 18837 C C . LEU H 8 1148 ? 184.122 206.053 199.472 1.00 48.53 1148 LEU A C 1
ATOM 18838 O O . LEU H 8 1148 ? 184.565 206.106 200.614 1.00 47.93 1148 LEU A O 1
ATOM 18843 N N . LYS H 8 1149 ? 184.035 207.155 198.711 1.00 48.83 1149 LYS A N 1
ATOM 18844 C CA . LYS H 8 1149 ? 184.400 208.460 199.261 1.00 49.19 1149 LYS A CA 1
ATOM 18845 C C . LYS H 8 1149 ? 183.435 208.869 200.371 1.00 48.44 1149 LYS A C 1
ATOM 18846 O O . LYS H 8 1149 ? 183.876 209.307 201.434 1.00 48.61 1149 LYS A O 1
ATOM 18852 N N . SER H 8 1150 ? 182.132 208.668 200.141 1.00 47.38 1150 SER A N 1
ATOM 18853 C CA . SER H 8 1150 ? 181.063 208.903 201.099 1.00 47.05 1150 SER A CA 1
ATOM 18854 C C . SER H 8 1150 ? 181.309 208.145 202.412 1.00 46.73 1150 SER A C 1
ATOM 18855 O O . SER H 8 1150 ? 181.337 208.758 203.472 1.00 46.62 1150 SER A O 1
ATOM 18858 N N . LEU H 8 1151 ? 181.564 206.830 202.343 1.00 46.13 1151 LEU A N 1
ATOM 18859 C CA . LEU H 8 1151 ? 181.930 206.020 203.502 1.00 45.69 1151 LEU A CA 1
ATOM 18860 C C . LEU H 8 1151 ? 183.213 206.506 204.180 1.00 45.00 1151 LEU A C 1
ATOM 18861 O O . LEU H 8 1151 ? 183.252 206.563 205.405 1.00 45.01 1151 LEU A O 1
ATOM 18866 N N . SER H 8 1152 ? 184.248 206.874 203.413 1.00 44.74 1152 SER A N 1
ATOM 18867 C CA . SER H 8 1152 ? 185.513 207.315 203.991 1.00 44.61 1152 SER A CA 1
ATOM 18868 C C . SER H 8 1152 ? 185.334 208.578 204.838 1.00 44.67 1152 SER A C 1
ATOM 18869 O O . SER H 8 1152 ? 185.855 208.642 205.944 1.00 44.47 1152 SER A O 1
ATOM 18872 N N . PHE H 8 1153 ? 184.536 209.540 204.365 1.00 44.83 1153 PHE A N 1
ATOM 18873 C CA . PHE H 8 1153 ? 184.241 210.738 205.135 1.00 45.28 1153 PHE A CA 1
ATOM 18874 C C . PHE H 8 1153 ? 183.248 210.462 206.271 1.00 45.12 1153 PHE A C 1
ATOM 18875 O O . PHE H 8 1153 ? 183.418 210.984 207.368 1.00 45.11 1153 PHE A O 1
ATOM 18883 N N . LEU H 8 1154 ? 182.223 209.636 206.031 1.00 45.62 1154 LEU A N 1
ATOM 18884 C CA . LEU H 8 1154 ? 181.269 209.236 207.057 1.00 46.56 1154 LEU A CA 1
ATOM 18885 C C . LEU H 8 1154 ? 181.975 208.646 208.282 1.00 46.88 1154 LEU A C 1
ATOM 18886 O O . LEU H 8 1154 ? 181.679 209.070 209.393 1.00 46.96 1154 LEU A O 1
ATOM 18891 N N . PHE H 8 1155 ? 182.930 207.726 208.094 1.00 47.43 1155 PHE A N 1
ATOM 18892 C CA . PHE H 8 1155 ? 183.697 207.172 209.206 1.00 48.05 1155 PHE A CA 1
ATOM 18893 C C . PHE H 8 1155 ? 184.630 208.181 209.874 1.00 48.71 1155 PHE A C 1
ATOM 18894 O O . PHE H 8 1155 ? 184.730 208.159 211.094 1.00 48.99 1155 PHE A O 1
ATOM 18902 N N . GLU H 8 1156 ? 185.287 209.070 209.114 1.00 50.13 1156 GLU A N 1
ATOM 18903 C CA . GLU H 8 1156 ? 186.072 210.144 209.715 1.00 52.07 1156 GLU A CA 1
ATOM 18904 C C . GLU H 8 1156 ? 185.196 211.019 210.613 1.00 52.73 1156 GLU A C 1
ATOM 18905 O O . GLU H 8 1156 ? 185.553 211.335 211.751 1.00 52.91 1156 GLU A O 1
ATOM 18911 N N . TYR H 8 1157 ? 184.013 211.362 210.100 1.00 53.73 1157 TYR A N 1
ATOM 18912 C CA . TYR H 8 1157 ? 183.115 212.350 210.670 1.00 54.72 1157 TYR A CA 1
ATOM 18913 C C . TYR H 8 1157 ? 182.344 211.829 211.890 1.00 54.90 1157 TYR A C 1
ATOM 18914 O O . TYR H 8 1157 ? 182.325 212.511 212.911 1.00 55.03 1157 TYR A O 1
ATOM 18923 N N . ILE H 8 1158 ? 181.730 210.638 211.822 1.00 55.61 1158 ILE A N 1
ATOM 18924 C CA . ILE H 8 1158 ? 180.937 210.143 212.950 1.00 56.62 1158 ILE A CA 1
ATOM 18925 C C . ILE H 8 1158 ? 181.789 209.613 214.114 1.00 57.81 1158 ILE A C 1
ATOM 18926 O O . ILE H 8 1158 ? 181.261 209.399 215.205 1.00 57.66 1158 ILE A O 1
ATOM 18931 N N . GLY H 8 1159 ? 183.085 209.355 213.891 1.00 59.64 1159 GLY A N 1
ATOM 18932 C CA . GLY H 8 1159 ? 184.017 208.987 214.954 1.00 62.01 1159 GLY A CA 1
ATOM 18933 C C . GLY H 8 1159 ? 183.603 207.733 215.730 1.00 63.60 1159 GLY A C 1
ATOM 18934 O O . GLY H 8 1159 ? 183.314 206.701 215.126 1.00 63.36 1159 GLY A O 1
ATOM 18935 N N . GLU H 8 1160 ? 183.524 207.860 217.067 1.00 66.18 1160 GLU A N 1
ATOM 18936 C CA . GLU H 8 1160 ? 183.154 206.796 217.996 1.00 68.73 1160 GLU A CA 1
ATOM 18937 C C . GLU H 8 1160 ? 181.807 206.120 217.703 1.00 69.28 1160 GLU A C 1
ATOM 18938 O O . GLU H 8 1160 ? 181.585 204.999 218.168 1.00 69.60 1160 GLU A O 1
ATOM 18944 N N . MET H 8 1161 ? 180.900 206.776 216.966 1.00 70.20 1161 MET A N 1
ATOM 18945 C CA . MET H 8 1161 ? 179.647 206.153 216.550 1.00 70.91 1161 MET A CA 1
ATOM 18946 C C . MET H 8 1161 ? 179.887 204.976 215.596 1.00 70.80 1161 MET A C 1
ATOM 18947 O O . MET H 8 1161 ? 179.024 204.105 215.469 1.00 70.93 1161 MET A O 1
ATOM 18952 N N . GLY H 8 1162 ? 181.054 204.929 214.938 1.00 70.37 1162 GLY A N 1
ATOM 18953 C CA . GLY H 8 1162 ? 181.352 203.911 213.936 1.00 70.46 1162 GLY A CA 1
ATOM 18954 C C . GLY H 8 1162 ? 181.301 202.471 214.452 1.00 70.86 1162 GLY A C 1
ATOM 18955 O O . GLY H 8 1162 ? 181.113 201.566 213.647 1.00 70.85 1162 GLY A O 1
ATOM 18956 N N . LYS H 8 1163 ? 181.424 202.264 215.773 1.00 71.30 1163 LYS A N 1
ATOM 18957 C CA . LYS H 8 1163 ? 181.459 200.951 216.414 1.00 72.07 1163 LYS A CA 1
ATOM 18958 C C . LYS H 8 1163 ? 180.226 200.110 216.053 1.00 72.03 1163 LYS A C 1
ATOM 18959 O O . LYS H 8 1163 ? 180.369 198.925 215.783 1.00 72.16 1163 LYS A O 1
ATOM 18965 N N . ASP H 8 1164 ? 179.028 200.715 216.014 1.00 72.39 1164 ASP A N 1
ATOM 18966 C CA . ASP H 8 1164 ? 177.784 200.002 215.716 1.00 72.95 1164 ASP A CA 1
ATOM 18967 C C . ASP H 8 1164 ? 177.729 199.475 214.264 1.00 72.03 1164 ASP A C 1
ATOM 18968 O O . ASP H 8 1164 ? 176.847 198.684 213.925 1.00 72.46 1164 ASP A O 1
ATOM 18973 N N . TYR H 8 1165 ? 178.636 199.924 213.366 1.00 71.28 1165 TYR A N 1
ATOM 18974 C CA . TYR H 8 1165 ? 178.462 199.841 211.907 1.00 70.50 1165 TYR A CA 1
ATOM 18975 C C . TYR H 8 1165 ? 179.568 199.057 211.186 1.00 69.69 1165 TYR A C 1
ATOM 18976 O O . TYR H 8 1165 ? 179.402 198.733 210.007 1.00 69.16 1165 TYR A O 1
ATOM 18985 N N . ILE H 8 1166 ? 180.680 198.736 211.865 1.00 69.92 1166 ILE A N 1
ATOM 18986 C CA . ILE H 8 1166 ? 181.805 198.036 211.244 1.00 70.28 1166 ILE A CA 1
ATOM 18987 C C . ILE H 8 1166 ? 181.381 196.706 210.614 1.00 70.03 1166 ILE A C 1
ATOM 18988 O O . ILE H 8 1166 ? 181.747 196.423 209.471 1.00 69.77 1166 ILE A O 1
ATOM 18993 N N . TYR H 8 1167 ? 180.607 195.893 211.345 1.00 70.84 1167 TYR A N 1
ATOM 18994 C CA . TYR H 8 1167 ? 180.193 194.582 210.859 1.00 71.48 1167 TYR A CA 1
ATOM 18995 C C . TYR H 8 1167 ? 179.325 194.670 209.601 1.00 70.20 1167 TYR A C 1
ATOM 18996 O O . TYR H 8 1167 ? 179.459 193.838 208.705 1.00 70.34 1167 TYR A O 1
ATOM 19005 N N . ALA H 8 1168 ? 178.470 195.695 209.514 1.00 68.57 1168 ALA A N 1
ATOM 19006 C CA . ALA H 8 1168 ? 177.593 195.909 208.369 1.00 67.10 1168 ALA A CA 1
ATOM 19007 C C . ALA H 8 1168 ? 178.351 196.388 207.124 1.00 66.00 1168 ALA A C 1
ATOM 19008 O O . ALA H 8 1168 ? 178.036 195.963 206.016 1.00 66.34 1168 ALA A O 1
ATOM 19010 N N . VAL H 8 1169 ? 179.358 197.256 207.285 1.00 64.51 1169 VAL A N 1
ATOM 19011 C CA . VAL H 8 1169 ? 180.106 197.828 206.168 1.00 63.49 1169 VAL A CA 1
ATOM 19012 C C . VAL H 8 1169 ? 181.263 196.918 205.715 1.00 62.77 1169 VAL A C 1
ATOM 19013 O O . VAL H 8 1169 ? 181.700 197.001 204.564 1.00 61.96 1169 VAL A O 1
ATOM 19017 N N . THR H 8 1170 ? 181.734 196.014 206.583 1.00 62.68 1170 THR A N 1
ATOM 19018 C CA . THR H 8 1170 ? 182.791 195.040 206.303 1.00 62.37 1170 THR A CA 1
ATOM 19019 C C . THR H 8 1170 ? 182.683 194.362 204.927 1.00 62.41 1170 THR A C 1
ATOM 19020 O O . THR H 8 1170 ? 183.631 194.458 204.147 1.00 62.43 1170 THR A O 1
ATOM 19024 N N . PRO H 8 1171 ? 181.579 193.660 204.556 1.00 61.88 1171 PRO A N 1
ATOM 19025 C CA . PRO H 8 1171 ? 181.497 192.966 203.268 1.00 61.45 1171 PRO A CA 1
ATOM 19026 C C . PRO H 8 1171 ? 181.570 193.869 202.038 1.00 60.98 1171 PRO A C 1
ATOM 19027 O O . PRO H 8 1171 ? 182.051 193.433 201.002 1.00 61.31 1171 PRO A O 1
ATOM 19031 N N . LEU H 8 1172 ? 181.149 195.134 202.156 1.00 60.10 1172 LEU A N 1
ATOM 19032 C CA . LEU H 8 1172 ? 181.358 196.106 201.088 1.00 59.38 1172 LEU A CA 1
ATOM 19033 C C . LEU H 8 1172 ? 182.850 196.388 200.902 1.00 58.49 1172 LEU A C 1
ATOM 19034 O O . LEU H 8 1172 ? 183.332 196.462 199.775 1.00 58.25 1172 LEU A O 1
ATOM 19039 N N . LEU H 8 1173 ? 183.574 196.528 202.011 1.00 57.83 1173 LEU A N 1
ATOM 19040 C CA . LEU H 8 1173 ? 185.007 196.772 201.983 1.00 57.82 1173 LEU A CA 1
ATOM 19041 C C . LEU H 8 1173 ? 185.803 195.560 201.506 1.00 58.30 1173 LEU A C 1
ATOM 19042 O O . LEU H 8 1173 ? 186.821 195.760 200.863 1.00 57.67 1173 LEU A O 1
ATOM 19047 N N . GLU H 8 1174 ? 185.331 194.326 201.743 1.00 59.93 1174 GLU A N 1
ATOM 19048 C CA . GLU H 8 1174 ? 185.920 193.148 201.108 1.00 61.10 1174 GLU A CA 1
ATOM 19049 C C . GLU H 8 1174 ? 185.855 193.273 199.584 1.00 61.64 1174 GLU A C 1
ATOM 19050 O O . GLU H 8 1174 ? 186.898 193.299 198.938 1.00 61.81 1174 GLU A O 1
ATOM 19056 N N . ASP H 8 1175 ? 184.653 193.418 199.010 1.00 62.49 1175 ASP A N 1
ATOM 19057 C CA . ASP H 8 1175 ? 184.478 193.596 197.569 1.00 63.25 1175 ASP A CA 1
ATOM 19058 C C . ASP H 8 1175 ? 185.368 194.716 197.022 1.00 62.66 1175 ASP A C 1
ATOM 19059 O O . ASP H 8 1175 ? 186.083 194.525 196.041 1.00 62.81 1175 ASP A O 1
ATOM 19064 N N . ALA H 8 1176 ? 185.354 195.879 197.681 1.00 61.69 1176 ALA A N 1
ATOM 19065 C CA . ALA H 8 1176 ? 186.090 197.064 197.252 1.00 60.86 1176 ALA A CA 1
ATOM 19066 C C . ALA H 8 1176 ? 187.606 196.847 197.270 1.00 60.66 1176 ALA A C 1
ATOM 19067 O O . ALA H 8 1176 ? 188.335 197.411 196.462 1.00 60.53 1176 ALA A O 1
ATOM 19069 N N . LEU H 8 1177 ? 188.089 196.027 198.204 1.00 61.39 1177 LEU A N 1
ATOM 19070 C CA . LEU H 8 1177 ? 189.512 195.877 198.462 1.00 62.27 1177 LEU A CA 1
ATOM 19071 C C . LEU H 8 1177 ? 190.102 194.653 197.742 1.00 63.00 1177 LEU A C 1
ATOM 19072 O O . LEU H 8 1177 ? 191.311 194.579 197.538 1.00 62.93 1177 LEU A O 1
ATOM 19077 N N . MET H 8 1178 ? 189.233 193.716 197.324 1.00 64.92 1178 MET A N 1
ATOM 19078 C CA . MET H 8 1178 ? 189.488 192.662 196.345 1.00 66.49 1178 MET A CA 1
ATOM 19079 C C . MET H 8 1178 ? 189.419 193.175 194.899 1.00 67.26 1178 MET A C 1
ATOM 19080 O O . MET H 8 1178 ? 189.978 192.543 194.003 1.00 67.81 1178 MET A O 1
ATOM 19085 N N . ASP H 8 1179 ? 188.707 194.284 194.639 1.00 68.45 1179 ASP A N 1
ATOM 19086 C CA . ASP H 8 1179 ? 188.453 194.717 193.268 1.00 69.25 1179 ASP A CA 1
ATOM 19087 C C . ASP H 8 1179 ? 189.707 195.182 192.519 1.00 69.32 1179 ASP A C 1
ATOM 19088 O O . ASP H 8 1179 ? 190.671 195.688 193.094 1.00 69.03 1179 ASP A O 1
ATOM 19093 N N . ARG H 8 1180 ? 189.649 195.051 191.191 1.00 70.11 1180 ARG A N 1
ATOM 19094 C CA . ARG H 8 1180 ? 190.725 195.400 190.275 1.00 70.86 1180 ARG A CA 1
ATOM 19095 C C . ARG H 8 1180 ? 191.051 196.897 190.296 1.00 70.11 1180 ARG A C 1
ATOM 19096 O O . ARG H 8 1180 ? 192.225 197.242 190.207 1.00 69.69 1180 ARG A O 1
ATOM 19104 N N . ASP H 8 1181 ? 190.043 197.775 190.424 1.00 69.04 1181 ASP A N 1
ATOM 19105 C CA . ASP H 8 1181 ? 190.241 199.220 190.348 1.00 68.00 1181 ASP A CA 1
ATOM 19106 C C . ASP H 8 1181 ? 191.206 199.739 191.422 1.00 66.70 1181 ASP A C 1
ATOM 19107 O O . ASP H 8 1181 ? 191.091 199.441 192.611 1.00 66.29 1181 ASP A O 1
ATOM 19112 N N . LEU H 8 1182 ? 192.151 200.564 190.967 1.00 65.91 1182 LEU A N 1
ATOM 19113 C CA . LEU H 8 1182 ? 193.157 201.193 191.805 1.00 64.96 1182 LEU A CA 1
ATOM 19114 C C . LEU H 8 1182 ? 192.527 202.173 192.796 1.00 63.76 1182 LEU A C 1
ATOM 19115 O O . LEU H 8 1182 ? 192.977 202.279 193.936 1.00 63.67 1182 LEU A O 1
ATOM 19120 N N . VAL H 8 1183 ? 191.476 202.881 192.364 1.00 62.38 1183 VAL A N 1
ATOM 19121 C CA . VAL H 8 1183 ? 190.833 203.916 193.166 1.00 60.84 1183 VAL A CA 1
ATOM 19122 C C . VAL H 8 1183 ? 189.829 203.321 194.168 1.00 58.91 1183 VAL A C 1
ATOM 19123 O O . VAL H 8 1183 ? 189.724 203.817 195.296 1.00 58.92 1183 VAL A O 1
ATOM 19127 N N . HIS H 8 1184 ? 189.171 202.197 193.819 1.00 57.08 1184 HIS A N 1
ATOM 19128 C CA . HIS H 8 1184 ? 188.459 201.373 194.795 1.00 55.99 1184 HIS A CA 1
ATOM 19129 C C . HIS H 8 1184 ? 189.378 200.958 195.944 1.00 54.62 1184 HIS A C 1
ATOM 19130 O O . HIS H 8 1184 ? 189.057 201.226 197.095 1.00 54.35 1184 HIS A O 1
ATOM 19137 N N . ARG H 8 1185 ? 190.542 200.370 195.640 1.00 53.37 1185 ARG A N 1
ATOM 19138 C CA . ARG H 8 1185 ? 191.470 199.892 196.659 1.00 52.37 1185 ARG A CA 1
ATOM 19139 C C . ARG H 8 1185 ? 192.106 201.025 197.463 1.00 51.41 1185 ARG A C 1
ATOM 19140 O O . ARG H 8 1185 ? 192.258 200.899 198.676 1.00 50.85 1185 ARG A O 1
ATOM 19148 N N . GLN H 8 1186 ? 192.414 202.158 196.822 1.00 50.34 1186 GLN A N 1
ATOM 19149 C CA . GLN H 8 1186 ? 192.857 203.352 197.529 1.00 49.84 1186 GLN A CA 1
ATOM 19150 C C . GLN H 8 1186 ? 191.830 203.799 198.581 1.00 49.26 1186 GLN A C 1
ATOM 19151 O O . GLN H 8 1186 ? 192.173 204.009 199.744 1.00 49.58 1186 GLN A O 1
ATOM 19157 N N . THR H 8 1187 ? 190.565 203.954 198.187 1.00 47.99 1187 THR A N 1
ATOM 19158 C CA . THR H 8 1187 ? 189.597 204.582 199.076 1.00 47.13 1187 THR A CA 1
ATOM 19159 C C . THR H 8 1187 ? 188.921 203.603 200.031 1.00 45.68 1187 THR A C 1
ATOM 19160 O O . THR H 8 1187 ? 188.571 204.007 201.132 1.00 45.72 1187 THR A O 1
ATOM 19164 N N . ALA H 8 1188 ? 188.833 202.314 199.696 1.00 43.83 1188 ALA A N 1
ATOM 19165 C CA . ALA H 8 1188 ? 188.567 201.282 200.694 1.00 42.57 1188 ALA A CA 1
ATOM 19166 C C . ALA H 8 1188 ? 189.637 201.263 201.797 1.00 41.77 1188 ALA A C 1
ATOM 19167 O O . ALA H 8 1188 ? 189.296 201.104 202.969 1.00 41.45 1188 ALA A O 1
ATOM 19169 N N . SER H 8 1189 ? 190.917 201.503 201.455 1.00 40.94 1189 SER A N 1
ATOM 19170 C CA . SER H 8 1189 ? 191.986 201.651 202.444 1.00 40.46 1189 SER A CA 1
ATOM 19171 C C . SER H 8 1189 ? 191.778 202.885 203.323 1.00 39.95 1189 SER A C 1
ATOM 19172 O O . SER H 8 1189 ? 191.952 202.815 204.538 1.00 39.83 1189 SER A O 1
ATOM 19175 N N . ALA H 8 1190 ? 191.360 204.009 202.733 1.00 39.21 1190 ALA A N 1
ATOM 19176 C CA . ALA H 8 1190 ? 191.023 205.213 203.484 1.00 38.37 1190 ALA A CA 1
ATOM 19177 C C . ALA H 8 1190 ? 189.834 205.005 204.435 1.00 37.83 1190 ALA A C 1
ATOM 19178 O O . ALA H 8 1190 ? 189.881 205.489 205.566 1.00 37.81 1190 ALA A O 1
ATOM 19180 N N . VAL H 8 1191 ? 188.790 204.265 204.025 1.00 37.14 1191 VAL A N 1
ATOM 19181 C CA . VAL H 8 1191 ? 187.716 203.879 204.937 1.00 36.89 1191 VAL A CA 1
ATOM 19182 C C . VAL H 8 1191 ? 188.289 203.113 206.132 1.00 36.97 1191 VAL A C 1
ATOM 19183 O O . VAL H 8 1191 ? 187.939 203.413 207.268 1.00 37.07 1191 VAL A O 1
ATOM 19187 N N . VAL H 8 1192 ? 189.167 202.133 205.889 1.00 37.02 1192 VAL A N 1
ATOM 19188 C CA . VAL H 8 1192 ? 189.772 201.334 206.948 1.00 36.97 1192 VAL A CA 1
ATOM 19189 C C . VAL H 8 1192 ? 190.594 202.199 207.910 1.00 37.05 1192 VAL A C 1
ATOM 19190 O O . VAL H 8 1192 ? 190.510 201.986 209.114 1.00 37.06 1192 VAL A O 1
ATOM 19194 N N . GLN H 8 1193 ? 191.334 203.209 207.423 1.00 38.07 1193 GLN A N 1
ATOM 19195 C CA . GLN H 8 1193 ? 192.017 204.147 208.309 1.00 38.75 1193 GLN A CA 1
ATOM 19196 C C . GLN H 8 1193 ? 191.044 204.813 209.292 1.00 39.23 1193 GLN A C 1
ATOM 19197 O O . GLN H 8 1193 ? 191.261 204.763 210.504 1.00 39.05 1193 GLN A O 1
ATOM 19203 N N . HIS H 8 1194 ? 189.964 205.407 208.774 1.00 39.89 1194 HIS A N 1
ATOM 19204 C CA . HIS H 8 1194 ? 189.011 206.178 209.562 1.00 40.63 1194 HIS A CA 1
ATOM 19205 C C . HIS H 8 1194 ? 188.146 205.301 210.470 1.00 40.70 1194 HIS A C 1
ATOM 19206 O O . HIS H 8 1194 ? 187.914 205.675 211.616 1.00 40.91 1194 HIS A O 1
ATOM 19213 N N . MET H 8 1195 ? 187.707 204.123 210.001 1.00 41.97 1195 MET A N 1
ATOM 19214 C CA . MET H 8 1195 ? 187.045 203.133 210.850 1.00 43.22 1195 MET A CA 1
ATOM 19215 C C . MET H 8 1195 ? 187.924 202.794 212.057 1.00 43.06 1195 MET A C 1
ATOM 19216 O O . MET H 8 1195 ? 187.456 202.784 213.195 1.00 42.99 1195 MET A O 1
ATOM 19221 N N . SER H 8 1196 ? 189.197 202.490 211.785 1.00 43.21 1196 SER A N 1
ATOM 19222 C CA . SER H 8 1196 ? 190.165 202.036 212.768 1.00 43.37 1196 SER A CA 1
ATOM 19223 C C . SER H 8 1196 ? 190.405 203.098 213.845 1.00 43.46 1196 SER A C 1
ATOM 19224 O O . SER H 8 1196 ? 190.197 202.827 215.026 1.00 43.09 1196 SER A O 1
ATOM 19227 N N . LEU H 8 1197 ? 190.766 204.317 213.440 1.00 44.08 1197 LEU A N 1
ATOM 19228 C CA . LEU H 8 1197 ? 190.999 205.412 214.375 1.00 44.66 1197 LEU A CA 1
ATOM 19229 C C . LEU H 8 1197 ? 189.725 205.843 215.115 1.00 44.96 1197 LEU A C 1
ATOM 19230 O O . LEU H 8 1197 ? 189.804 206.250 216.271 1.00 45.14 1197 LEU A O 1
ATOM 19235 N N . GLY H 8 1198 ? 188.548 205.702 214.486 1.00 45.20 1198 GLY A N 1
ATOM 19236 C CA . GLY H 8 1198 ? 187.258 206.005 215.104 1.00 45.51 1198 GLY A CA 1
ATOM 19237 C C . GLY H 8 1198 ? 186.824 205.004 216.180 1.00 46.10 1198 GLY A C 1
ATOM 19238 O O . GLY H 8 1198 ? 186.171 205.393 217.139 1.00 46.48 1198 GLY A O 1
ATOM 19239 N N . VAL H 8 1199 ? 187.196 203.723 216.044 1.00 46.44 1199 VAL A N 1
ATOM 19240 C CA . VAL H 8 1199 ? 186.681 202.654 216.902 1.00 46.98 1199 VAL A CA 1
ATOM 19241 C C . VAL H 8 1199 ? 187.699 202.176 217.949 1.00 46.72 1199 VAL A C 1
ATOM 19242 O O . VAL H 8 1199 ? 187.404 201.307 218.769 1.00 46.39 1199 VAL A O 1
ATOM 19246 N N . TYR H 8 1200 ? 188.886 202.783 217.992 1.00 47.06 1200 TYR A N 1
ATOM 19247 C CA . TYR H 8 1200 ? 189.929 202.487 218.973 1.00 47.89 1200 TYR A CA 1
ATOM 19248 C C . TYR H 8 1200 ? 189.420 202.422 220.416 1.00 48.69 1200 TYR A C 1
ATOM 19249 O O . TYR H 8 1200 ? 188.951 203.412 220.975 1.00 48.82 1200 TYR A O 1
ATOM 19258 N N . GLY H 8 1201 ? 189.537 201.231 221.024 1.00 49.55 1201 GLY A N 1
ATOM 19259 C CA . GLY H 8 1201 ? 189.132 200.998 222.404 1.00 50.67 1201 GLY A CA 1
ATOM 19260 C C . GLY H 8 1201 ? 187.697 200.494 222.589 1.00 51.60 1201 GLY A C 1
ATOM 19261 O O . GLY H 8 1201 ? 187.326 200.134 223.703 1.00 51.83 1201 GLY A O 1
ATOM 19262 N N . PHE H 8 1202 ? 186.896 200.407 221.516 1.00 52.98 1202 PHE A N 1
ATOM 19263 C CA . PHE H 8 1202 ? 185.519 199.916 221.588 1.00 54.69 1202 PHE A CA 1
ATOM 19264 C C . PHE H 8 1202 ? 185.395 198.461 221.120 1.00 55.57 1202 PHE A C 1
ATOM 19265 O O . PHE H 8 1202 ? 184.333 198.043 220.653 1.00 56.13 1202 PHE A O 1
ATOM 19273 N N . GLY H 8 1203 ? 186.462 197.666 221.268 1.00 56.25 1203 GLY A N 1
ATOM 19274 C CA . GLY H 8 1203 ? 186.493 196.311 220.731 1.00 57.62 1203 GLY A CA 1
ATOM 19275 C C . GLY H 8 1203 ? 186.672 196.304 219.212 1.00 59.10 1203 GLY A C 1
ATOM 19276 O O . GLY H 8 1203 ? 187.510 197.033 218.685 1.00 59.72 1203 GLY A O 1
ATOM 19277 N N . CYS H 8 1204 ? 185.882 195.463 218.527 1.00 59.82 1204 CYS A N 1
ATOM 19278 C CA . CYS H 8 1204 ? 185.802 195.360 217.068 1.00 60.40 1204 CYS A CA 1
ATOM 19279 C C . CYS H 8 1204 ? 187.098 194.900 216.380 1.00 59.71 1204 CYS A C 1
ATOM 19280 O O . CYS H 8 1204 ? 187.162 194.900 215.143 1.00 59.76 1204 CYS A O 1
ATOM 19283 N N . GLU H 8 1205 ? 188.108 194.473 217.152 1.00 58.71 1205 GLU A N 1
ATOM 19284 C CA . GLU H 8 1205 ? 189.402 194.085 216.596 1.00 58.18 1205 GLU A CA 1
ATOM 19285 C C . GLU H 8 1205 ? 189.283 192.838 215.718 1.00 56.92 1205 GLU A C 1
ATOM 19286 O O . GLU H 8 1205 ? 190.140 192.622 214.869 1.00 56.95 1205 GLU A O 1
ATOM 19292 N N . ASP H 8 1206 ? 188.221 192.044 215.899 1.00 55.87 1206 ASP A N 1
ATOM 19293 C CA . ASP H 8 1206 ? 187.895 190.892 215.063 1.00 55.13 1206 ASP A CA 1
ATOM 19294 C C . ASP H 8 1206 ? 187.616 191.307 213.612 1.00 53.41 1206 ASP A C 1
ATOM 19295 O O . ASP H 8 1206 ? 188.182 190.743 212.667 1.00 53.28 1206 ASP A O 1
ATOM 19300 N N . SER H 8 1207 ? 186.764 192.326 213.441 1.00 51.23 1207 SER A N 1
ATOM 19301 C CA . SER H 8 1207 ? 186.429 192.898 212.143 1.00 49.66 1207 SER A CA 1
ATOM 19302 C C . SER H 8 1207 ? 187.611 193.648 211.526 1.00 48.21 1207 SER A C 1
ATOM 19303 O O . SER H 8 1207 ? 187.816 193.581 210.319 1.00 47.95 1207 SER A O 1
ATOM 19306 N N . LEU H 8 1208 ? 188.431 194.308 212.350 1.00 47.02 1208 LEU A N 1
ATOM 19307 C CA . LEU H 8 1208 ? 189.615 194.998 211.859 1.00 46.04 1208 LEU A CA 1
ATOM 19308 C C . LEU H 8 1208 ? 190.750 194.037 211.479 1.00 45.79 1208 LEU A C 1
ATOM 19309 O O . LEU H 8 1208 ? 191.431 194.299 210.492 1.00 45.77 1208 LEU A O 1
ATOM 19314 N N . ASN H 8 1209 ? 190.941 192.918 212.198 1.00 45.52 1209 ASN A N 1
ATOM 19315 C CA . ASN H 8 1209 ? 191.857 191.854 211.785 1.00 45.49 1209 ASN A CA 1
ATOM 19316 C C . ASN H 8 1209 ? 191.443 191.278 210.430 1.00 44.55 1209 ASN A C 1
ATOM 19317 O O . ASN H 8 1209 ? 192.272 191.077 209.545 1.00 44.33 1209 ASN A O 1
ATOM 19322 N N . HIS H 8 1210 ? 190.145 191.036 210.264 1.00 44.00 1210 HIS A N 1
ATOM 19323 C CA . HIS H 8 1210 ? 189.599 190.541 209.014 1.00 43.75 1210 HIS A CA 1
ATOM 19324 C C . HIS H 8 1210 ? 189.875 191.512 207.864 1.00 43.12 1210 HIS A C 1
ATOM 19325 O O . HIS H 8 1210 ? 190.399 191.106 206.837 1.00 42.71 1210 HIS A O 1
ATOM 19332 N N . LEU H 8 1211 ? 189.617 192.808 208.050 1.00 42.51 1211 LEU A N 1
ATOM 19333 C CA . LEU H 8 1211 ? 189.927 193.809 207.036 1.00 41.87 1211 LEU A CA 1
ATOM 19334 C C . LEU H 8 1211 ? 191.430 193.925 206.751 1.00 41.19 1211 LEU A C 1
ATOM 19335 O O . LEU H 8 1211 ? 191.806 194.121 205.599 1.00 41.11 1211 LEU A O 1
ATOM 19340 N N . LEU H 8 1212 ? 192.296 193.734 207.755 1.00 40.51 1212 LEU A N 1
ATOM 19341 C CA . LEU H 8 1212 ? 193.743 193.702 207.561 1.00 40.15 1212 LEU A CA 1
ATOM 19342 C C . LEU H 8 1212 ? 194.186 192.591 206.598 1.00 39.79 1212 LEU A C 1
ATOM 19343 O O . LEU H 8 1212 ? 195.130 192.809 205.852 1.00 39.94 1212 LEU A O 1
ATOM 19348 N N . ASN H 8 1213 ? 193.488 191.451 206.531 1.00 39.82 1213 ASN A N 1
ATOM 19349 C CA . ASN H 8 1213 ? 193.784 190.392 205.568 1.00 40.50 1213 ASN A CA 1
ATOM 19350 C C . ASN H 8 1213 ? 193.539 190.784 204.104 1.00 40.59 1213 ASN A C 1
ATOM 19351 O O . ASN H 8 1213 ? 194.079 190.136 203.206 1.00 40.79 1213 ASN A O 1
ATOM 19356 N N . TYR H 8 1214 ? 192.756 191.843 203.864 1.00 40.77 1214 TYR A N 1
ATOM 19357 C CA . TYR H 8 1214 ? 192.506 192.392 202.540 1.00 40.57 1214 TYR A CA 1
ATOM 19358 C C . TYR H 8 1214 ? 193.310 193.666 202.276 1.00 39.78 1214 TYR A C 1
ATOM 19359 O O . TYR H 8 1214 ? 193.726 193.885 201.140 1.00 40.38 1214 TYR A O 1
ATOM 19368 N N . VAL H 8 1215 ? 193.579 194.481 203.307 1.00 38.88 1215 VAL A N 1
ATOM 19369 C CA . VAL H 8 1215 ? 194.507 195.602 203.183 1.00 38.00 1215 VAL A CA 1
ATOM 19370 C C . VAL H 8 1215 ? 195.911 195.086 202.865 1.00 37.58 1215 VAL A C 1
ATOM 19371 O O . VAL H 8 1215 ? 196.530 195.542 201.910 1.00 37.57 1215 VAL A O 1
ATOM 19375 N N . TRP H 8 1216 ? 196.398 194.112 203.638 1.00 37.36 1216 TRP A N 1
ATOM 19376 C CA . TRP H 8 1216 ? 197.801 193.731 203.631 1.00 37.40 1216 TRP A CA 1
ATOM 19377 C C . TRP H 8 1216 ? 198.338 193.334 202.248 1.00 37.37 1216 TRP A C 1
ATOM 19378 O O . TRP H 8 1216 ? 199.426 193.750 201.889 1.00 36.78 1216 TRP A O 1
ATOM 19389 N N . PRO H 8 1217 ? 197.654 192.520 201.408 1.00 37.67 1217 PRO A N 1
ATOM 19390 C CA . PRO H 8 1217 ? 198.136 192.228 200.055 1.00 38.05 1217 PRO A CA 1
ATOM 19391 C C . PRO H 8 1217 ? 198.474 193.443 199.190 1.00 38.45 1217 PRO A C 1
ATOM 19392 O O . PRO H 8 1217 ? 199.348 193.342 198.350 1.00 38.78 1217 PRO A O 1
ATOM 19396 N N . ASN H 8 1218 ? 197.832 194.589 199.420 1.00 39.07 1218 ASN A N 1
ATOM 19397 C CA . ASN H 8 1218 ? 198.100 195.813 198.671 1.00 39.68 1218 ASN A CA 1
ATOM 19398 C C . ASN H 8 1218 ? 199.434 196.485 199.019 1.00 40.64 1218 ASN A C 1
ATOM 19399 O O . ASN H 8 1218 ? 199.772 197.509 198.434 1.00 40.70 1218 ASN A O 1
ATOM 19404 N N . VAL H 8 1219 ? 200.202 195.905 199.941 1.00 42.25 1219 VAL A N 1
ATOM 19405 C CA . VAL H 8 1219 ? 201.491 196.414 200.400 1.00 43.94 1219 VAL A CA 1
ATOM 19406 C C . VAL H 8 1219 ? 202.532 196.484 199.275 1.00 45.12 1219 VAL A C 1
ATOM 19407 O O . VAL H 8 1219 ? 203.428 197.323 199.329 1.00 44.95 1219 VAL A O 1
ATOM 19411 N N . PHE H 8 1220 ? 202.379 195.659 198.223 1.00 47.43 1220 PHE A N 1
ATOM 19412 C CA . PHE H 8 1220 ? 203.258 195.684 197.058 1.00 49.99 1220 PHE A CA 1
ATOM 19413 C C . PHE H 8 1220 ? 202.708 196.491 195.871 1.00 52.81 1220 PHE A C 1
ATOM 19414 O O . PHE H 8 1220 ? 203.241 196.413 194.757 1.00 53.33 1220 PHE A O 1
ATOM 19422 N N . GLU H 8 1221 ? 201.636 197.265 196.072 1.00 56.22 1221 GLU A N 1
ATOM 19423 C CA . GLU H 8 1221 ? 201.206 198.187 195.029 1.00 59.46 1221 GLU A CA 1
ATOM 19424 C C . GLU H 8 1221 ? 202.140 199.394 194.935 1.00 61.43 1221 GLU A C 1
ATOM 19425 O O . GLU H 8 1221 ? 202.701 199.869 195.922 1.00 61.92 1221 GLU A O 1
ATOM 19431 N N . THR H 8 1222 ? 202.295 199.876 193.699 1.00 63.12 1222 THR A N 1
ATOM 19432 C CA . THR H 8 1222 ? 203.376 200.782 193.332 1.00 64.63 1222 THR A CA 1
ATOM 19433 C C . THR H 8 1222 ? 202.890 202.191 192.988 1.00 65.57 1222 THR A C 1
ATOM 19434 O O . THR H 8 1222 ? 203.703 203.115 192.905 1.00 65.89 1222 THR A O 1
ATOM 19438 N N . SER H 8 1223 ? 201.572 202.368 192.802 1.00 66.09 1223 SER A N 1
ATOM 19439 C CA . SER H 8 1223 ? 200.989 203.667 192.478 1.00 67.06 1223 SER A CA 1
ATOM 19440 C C . SER H 8 1223 ? 200.999 204.574 193.710 1.00 67.20 1223 SER A C 1
ATOM 19441 O O . SER H 8 1223 ? 200.520 204.159 194.760 1.00 67.10 1223 SER A O 1
ATOM 19444 N N . PRO H 8 1224 ? 201.513 205.834 193.630 1.00 67.80 1224 PRO A N 1
ATOM 19445 C CA . PRO H 8 1224 ? 201.688 206.704 194.799 1.00 67.88 1224 PRO A CA 1
ATOM 19446 C C . PRO H 8 1224 ? 200.465 206.813 195.708 1.00 67.74 1224 PRO A C 1
ATOM 19447 O O . PRO H 8 1224 ? 200.585 206.690 196.923 1.00 68.15 1224 PRO A O 1
ATOM 19451 N N . HIS H 8 1225 ? 199.283 206.994 195.096 1.00 67.31 1225 HIS A N 1
ATOM 19452 C CA . HIS H 8 1225 ? 198.031 207.241 195.807 1.00 66.64 1225 HIS A CA 1
ATOM 19453 C C . HIS H 8 1225 ? 197.513 206.002 196.541 1.00 64.68 1225 HIS A C 1
ATOM 19454 O O . HIS H 8 1225 ? 197.036 206.123 197.669 1.00 64.76 1225 HIS A O 1
ATOM 19461 N N . VAL H 8 1226 ? 197.624 204.816 195.927 1.00 62.06 1226 VAL A N 1
ATOM 19462 C CA . VAL H 8 1226 ? 197.194 203.595 196.593 1.00 60.25 1226 VAL A CA 1
ATOM 19463 C C . VAL H 8 1226 ? 198.144 203.233 197.736 1.00 58.70 1226 VAL A C 1
ATOM 19464 O O . VAL H 8 1226 ? 197.672 202.915 198.822 1.00 58.36 1226 VAL A O 1
ATOM 19468 N N . ILE H 8 1227 ? 199.461 203.355 197.535 1.00 57.40 1227 ILE A N 1
ATOM 19469 C CA . ILE H 8 1227 ? 200.411 202.976 198.574 1.00 56.31 1227 ILE A CA 1
ATOM 19470 C C . ILE H 8 1227 ? 200.390 203.942 199.765 1.00 55.22 1227 ILE A C 1
ATOM 19471 O O . ILE H 8 1227 ? 200.482 203.484 200.898 1.00 55.12 1227 ILE A O 1
ATOM 19476 N N . GLN H 8 1228 ? 200.197 205.253 199.553 1.00 53.83 1228 GLN A N 1
ATOM 19477 C CA . GLN H 8 1228 ? 200.036 206.174 200.677 1.00 52.47 1228 GLN A CA 1
ATOM 19478 C C . GLN H 8 1228 ? 198.736 205.924 201.452 1.00 50.02 1228 GLN A C 1
ATOM 19479 O O . GLN H 8 1228 ? 198.727 206.048 202.676 1.00 49.76 1228 GLN A O 1
ATOM 19485 N N . ALA H 8 1229 ? 197.659 205.516 200.767 1.00 47.19 1229 ALA A N 1
ATOM 19486 C CA . ALA H 8 1229 ? 196.404 205.144 201.414 1.00 45.01 1229 ALA A CA 1
ATOM 19487 C C . ALA H 8 1229 ? 196.516 203.833 202.202 1.00 43.82 1229 ALA A C 1
ATOM 19488 O O . ALA H 8 1229 ? 195.924 203.708 203.275 1.00 43.15 1229 ALA A O 1
ATOM 19490 N N . VAL H 8 1230 ? 197.286 202.867 201.689 1.00 42.83 1230 VAL A N 1
ATOM 19491 C CA . VAL H 8 1230 ? 197.617 201.629 202.385 1.00 42.33 1230 VAL A CA 1
ATOM 19492 C C . VAL H 8 1230 ? 198.479 201.908 203.619 1.00 42.27 1230 VAL A C 1
ATOM 19493 O O . VAL H 8 1230 ? 198.159 201.409 204.691 1.00 42.15 1230 VAL A O 1
ATOM 19497 N N . MET H 8 1231 ? 199.533 202.729 203.514 1.00 43.04 1231 MET A N 1
ATOM 19498 C CA . MET H 8 1231 ? 200.304 203.122 204.691 1.00 43.40 1231 MET A CA 1
ATOM 19499 C C . MET H 8 1231 ? 199.406 203.792 205.734 1.00 42.73 1231 MET A C 1
ATOM 19500 O O . MET H 8 1231 ? 199.510 203.483 206.919 1.00 42.39 1231 MET A O 1
ATOM 19505 N N . GLY H 8 1232 ? 198.486 204.658 205.288 1.00 41.82 1232 GLY A N 1
ATOM 19506 C CA . GLY H 8 1232 ? 197.489 205.287 206.143 1.00 40.48 1232 GLY A CA 1
ATOM 19507 C C . GLY H 8 1232 ? 196.619 204.279 206.896 1.00 39.93 1232 GLY A C 1
ATOM 19508 O O . GLY H 8 1232 ? 196.437 204.419 208.103 1.00 39.80 1232 GLY A O 1
ATOM 19509 N N . ALA H 8 1233 ? 196.110 203.257 206.198 1.00 39.61 1233 ALA A N 1
ATOM 19510 C CA . ALA H 8 1233 ? 195.330 202.180 206.794 1.00 39.53 1233 ALA A CA 1
ATOM 19511 C C . ALA H 8 1233 ? 196.137 201.390 207.830 1.00 39.93 1233 ALA A C 1
ATOM 19512 O O . ALA H 8 1233 ? 195.630 201.136 208.919 1.00 39.81 1233 ALA A O 1
ATOM 19514 N N . LEU H 8 1234 ? 197.390 201.023 207.524 1.00 40.63 1234 LEU A N 1
ATOM 19515 C CA . LEU H 8 1234 ? 198.248 200.292 208.452 1.00 41.59 1234 LEU A CA 1
ATOM 19516 C C . LEU H 8 1234 ? 198.557 201.105 209.716 1.00 42.19 1234 LEU A C 1
ATOM 19517 O O . LEU H 8 1234 ? 198.492 200.570 210.817 1.00 42.48 1234 LEU A O 1
ATOM 19522 N N . GLU H 8 1235 ? 198.842 202.405 209.573 1.00 43.31 1235 GLU A N 1
ATOM 19523 C CA . GLU H 8 1235 ? 199.005 203.360 210.667 1.00 44.60 1235 GLU A CA 1
ATOM 19524 C C . GLU H 8 1235 ? 197.718 203.551 211.488 1.00 44.20 1235 GLU A C 1
ATOM 19525 O O . GLU H 8 1235 ? 197.771 203.885 212.673 1.00 44.94 1235 GLU A O 1
ATOM 19531 N N . GLY H 8 1236 ? 196.549 203.368 210.873 1.00 43.37 1236 GLY A N 1
ATOM 19532 C CA . GLY H 8 1236 ? 195.282 203.313 211.586 1.00 42.13 1236 GLY A CA 1
ATOM 19533 C C . GLY H 8 1236 ? 195.131 202.025 212.401 1.00 41.62 1236 GLY A C 1
ATOM 19534 O O . GLY H 8 1236 ? 194.788 202.079 213.580 1.00 41.06 1236 GLY A O 1
ATOM 19535 N N . LEU H 8 1237 ? 195.394 200.872 211.779 1.00 41.15 1237 LEU A N 1
ATOM 19536 C CA . LEU H 8 1237 ? 195.210 199.559 212.386 1.00 40.84 1237 LEU A CA 1
ATOM 19537 C C . LEU H 8 1237 ? 196.232 199.265 213.488 1.00 40.51 1237 LEU A C 1
ATOM 19538 O O . LEU H 8 1237 ? 195.901 198.560 214.438 1.00 40.38 1237 LEU A O 1
ATOM 19543 N N . ARG H 8 1238 ? 197.440 199.837 213.415 1.00 40.50 1238 ARG A N 1
ATOM 19544 C CA . ARG H 8 1238 ? 198.417 199.810 214.496 1.00 40.61 1238 ARG A CA 1
ATOM 19545 C C . ARG H 8 1238 ? 197.820 200.302 215.817 1.00 40.50 1238 ARG A C 1
ATOM 19546 O O . ARG H 8 1238 ? 198.178 199.804 216.875 1.00 40.60 1238 ARG A O 1
ATOM 19554 N N . VAL H 8 1239 ? 196.926 201.288 215.750 1.00 39.76 1239 VAL A N 1
ATOM 19555 C CA . VAL H 8 1239 ? 196.253 201.840 216.915 1.00 39.27 1239 VAL A CA 1
ATOM 19556 C C . VAL H 8 1239 ? 195.136 200.912 217.402 1.00 38.54 1239 VAL A C 1
ATOM 19557 O O . VAL H 8 1239 ? 195.099 200.569 218.579 1.00 38.57 1239 VAL A O 1
ATOM 19561 N N . ALA H 8 1240 ? 194.234 200.481 216.511 1.00 37.97 1240 ALA A N 1
ATOM 19562 C CA . ALA H 8 1240 ? 193.013 199.783 216.896 1.00 38.06 1240 ALA A CA 1
ATOM 19563 C C . ALA H 8 1240 ? 193.174 198.271 217.115 1.00 38.12 1240 ALA A C 1
ATOM 19564 O O . ALA H 8 1240 ? 192.403 197.695 217.886 1.00 38.30 1240 ALA A O 1
ATOM 19566 N N . ILE H 8 1241 ? 194.125 197.621 216.418 1.00 38.58 1241 ILE A N 1
ATOM 19567 C CA . ILE H 8 1241 ? 194.471 196.218 216.632 1.00 38.95 1241 ILE A CA 1
ATOM 19568 C C . ILE H 8 1241 ? 195.723 196.086 217.509 1.00 37.93 1241 ILE A C 1
ATOM 19569 O O . ILE H 8 1241 ? 195.906 195.078 218.192 1.00 38.19 1241 ILE A O 1
ATOM 19574 N N . GLY H 8 1242 ? 196.590 197.101 217.483 1.00 37.07 1242 GLY A N 1
ATOM 19575 C CA . GLY H 8 1242 ? 197.781 197.136 218.314 1.00 36.62 1242 GLY A CA 1
ATOM 19576 C C . GLY H 8 1242 ? 199.051 196.704 217.586 1.00 36.23 1242 GLY A C 1
ATOM 19577 O O . GLY H 8 1242 ? 199.004 195.980 216.594 1.00 35.98 1242 GLY A O 1
ATOM 19578 N N . PRO H 8 1243 ? 200.225 197.132 218.101 1.00 36.59 1243 PRO A N 1
ATOM 19579 C CA . PRO H 8 1243 ? 201.523 196.866 217.485 1.00 36.58 1243 PRO A CA 1
ATOM 19580 C C . PRO H 8 1243 ? 201.920 195.395 217.423 1.00 36.91 1243 PRO A C 1
ATOM 19581 O O . PRO H 8 1243 ? 202.674 195.030 216.536 1.00 37.00 1243 PRO A O 1
ATOM 19585 N N . CYS H 8 1244 ? 201.389 194.550 218.317 1.00 37.42 1244 CYS A N 1
ATOM 19586 C CA . CYS H 8 1244 ? 201.685 193.127 218.285 1.00 38.05 1244 CYS A CA 1
ATOM 19587 C C . CYS H 8 1244 ? 201.253 192.494 216.960 1.00 38.43 1244 CYS A C 1
ATOM 19588 O O . CYS H 8 1244 ? 202.038 191.799 216.310 1.00 38.33 1244 CYS A O 1
ATOM 19591 N N . ARG H 8 1245 ? 200.016 192.780 216.548 1.00 39.21 1245 ARG A N 1
ATOM 19592 C CA . ARG H 8 1245 ? 199.461 192.242 215.320 1.00 39.83 1245 ARG A CA 1
ATOM 19593 C C . ARG H 8 1245 ? 200.234 192.739 214.107 1.00 39.70 1245 ARG A C 1
ATOM 19594 O O . ARG H 8 1245 ? 200.627 191.943 213.270 1.00 39.85 1245 ARG A O 1
ATOM 19602 N N . MET H 8 1246 ? 200.517 194.039 214.063 1.00 39.45 1246 MET A N 1
ATOM 19603 C CA . MET H 8 1246 ? 201.273 194.633 212.972 1.00 39.32 1246 MET A CA 1
ATOM 19604 C C . MET H 8 1246 ? 202.680 194.030 212.848 1.00 38.85 1246 MET A C 1
ATOM 19605 O O . MET H 8 1246 ? 203.148 193.786 211.733 1.00 38.83 1246 MET A O 1
ATOM 19610 N N . LEU H 8 1247 ? 203.337 193.732 213.978 1.00 38.43 1247 LEU A N 1
ATOM 19611 C CA . LEU H 8 1247 ? 204.607 193.023 213.977 1.00 37.95 1247 LEU A CA 1
ATOM 19612 C C . LEU H 8 1247 ? 204.461 191.605 213.417 1.00 37.75 1247 LEU A C 1
ATOM 19613 O O . LEU H 8 1247 ? 205.259 191.215 212.577 1.00 37.78 1247 LEU A O 1
ATOM 19618 N N . GLN H 8 1248 ? 203.438 190.851 213.833 1.00 37.65 1248 GLN A N 1
ATOM 19619 C CA . GLN H 8 1248 ? 203.174 189.504 213.326 1.00 38.03 1248 GLN A CA 1
ATOM 19620 C C . GLN H 8 1248 ? 203.010 189.449 211.798 1.00 38.13 1248 GLN A C 1
ATOM 19621 O O . GLN H 8 1248 ? 203.393 188.457 211.188 1.00 38.09 1248 GLN A O 1
ATOM 19627 N N . TYR H 8 1249 ? 202.495 190.519 211.172 1.00 38.06 1249 TYR A N 1
ATOM 19628 C CA . TYR H 8 1249 ? 202.447 190.643 209.716 1.00 37.98 1249 TYR A CA 1
ATOM 19629 C C . TYR H 8 1249 ? 203.799 191.022 209.094 1.00 37.90 1249 TYR A C 1
ATOM 19630 O O . TYR H 8 1249 ? 204.041 190.658 207.950 1.00 37.89 1249 TYR A O 1
ATOM 19639 N N . CYS H 8 1250 ? 204.705 191.691 209.823 1.00 37.76 1250 CYS A N 1
ATOM 19640 C CA . CYS H 8 1250 ? 206.008 192.089 209.295 1.00 37.86 1250 CYS A CA 1
ATOM 19641 C C . CYS H 8 1250 ? 207.095 191.009 209.314 1.00 37.53 1250 CYS A C 1
ATOM 19642 O O . CYS H 8 1250 ? 207.962 191.022 208.444 1.00 37.74 1250 CYS A O 1
ATOM 19645 N N . LEU H 8 1251 ? 207.111 190.095 210.297 1.00 37.08 1251 LEU A N 1
ATOM 19646 C CA . LEU H 8 1251 ? 208.287 189.274 210.586 1.00 36.99 1251 LEU A CA 1
ATOM 19647 C C . LEU H 8 1251 ? 208.848 188.502 209.388 1.00 36.26 1251 LEU A C 1
ATOM 19648 O O . LEU H 8 1251 ? 210.062 188.494 209.200 1.00 36.24 1251 LEU A O 1
ATOM 19653 N N . GLN H 8 1252 ? 208.000 187.864 208.567 1.00 35.94 1252 GLN A N 1
ATOM 19654 C CA . GLN H 8 1252 ? 208.488 187.004 207.491 1.00 35.52 1252 GLN A CA 1
ATOM 19655 C C . GLN H 8 1252 ? 209.087 187.779 206.312 1.00 35.12 1252 GLN A C 1
ATOM 19656 O O . GLN H 8 1252 ? 209.720 187.183 205.437 1.00 35.41 1252 GLN A O 1
ATOM 19662 N N . GLY H 8 1253 ? 208.910 189.107 206.289 1.00 34.35 1253 GLY A N 1
ATOM 19663 C CA . GLY H 8 1253 ? 209.402 189.961 205.215 1.00 33.41 1253 GLY A CA 1
ATOM 19664 C C . GLY H 8 1253 ? 210.665 190.755 205.555 1.00 32.95 1253 GLY A C 1
ATOM 19665 O O . GLY H 8 1253 ? 211.354 191.183 204.638 1.00 33.16 1253 GLY A O 1
ATOM 19666 N N . LEU H 8 1254 ? 211.012 190.918 206.841 1.00 32.67 1254 LEU A N 1
ATOM 19667 C CA . LEU H 8 1254 ? 212.148 191.739 207.253 1.00 32.69 1254 LEU A CA 1
ATOM 19668 C C . LEU H 8 1254 ? 213.492 191.219 206.723 1.00 32.78 1254 LEU A C 1
ATOM 19669 O O . LEU H 8 1254 ? 214.430 192.004 206.506 1.00 32.56 1254 LEU A O 1
ATOM 19674 N N . PHE H 8 1255 ? 213.587 189.895 206.516 1.00 32.88 1255 PHE A N 1
ATOM 19675 C CA . PHE H 8 1255 ? 214.801 189.242 206.035 1.00 33.51 1255 PHE A CA 1
ATOM 19676 C C . PHE H 8 1255 ? 214.527 188.350 204.822 1.00 34.08 1255 PHE A C 1
ATOM 19677 O O . PHE H 8 1255 ? 215.308 187.440 204.531 1.00 34.34 1255 PHE A O 1
ATOM 19685 N N . HIS H 8 1256 ? 213.421 188.618 204.115 1.00 34.75 1256 HIS A N 1
ATOM 19686 C CA . HIS H 8 1256 ? 213.038 187.915 202.894 1.00 35.57 1256 HIS A CA 1
ATOM 19687 C C . HIS H 8 1256 ? 214.130 188.089 201.839 1.00 35.90 1256 HIS A C 1
ATOM 19688 O O . HIS H 8 1256 ? 214.812 189.110 201.821 1.00 35.29 1256 HIS A O 1
ATOM 19695 N N . PRO H 8 1257 ? 214.356 187.102 200.941 1.00 36.76 1257 PRO A N 1
ATOM 19696 C CA . PRO H 8 1257 ? 215.452 187.188 199.981 1.00 37.10 1257 PRO A CA 1
ATOM 19697 C C . PRO H 8 1257 ? 215.422 188.445 199.120 1.00 37.74 1257 PRO A C 1
ATOM 19698 O O . PRO H 8 1257 ? 216.449 189.099 198.985 1.00 38.01 1257 PRO A O 1
ATOM 19702 N N . ALA H 8 1258 ? 214.239 188.826 198.631 1.00 38.31 1258 ALA A N 1
ATOM 19703 C CA . ALA H 8 1258 ? 214.079 189.927 197.692 1.00 39.59 1258 ALA A CA 1
ATOM 19704 C C . ALA H 8 1258 ? 214.142 191.298 198.376 1.00 40.42 1258 ALA A C 1
ATOM 19705 O O . ALA H 8 1258 ? 213.366 191.589 199.290 1.00 40.73 1258 ALA A O 1
ATOM 19707 N N . ARG H 8 1259 ? 215.021 192.166 197.861 1.00 41.67 1259 ARG A N 1
ATOM 19708 C CA . ARG H 8 1259 ? 215.166 193.542 198.303 1.00 42.96 1259 ARG A CA 1
ATOM 19709 C C . ARG H 8 1259 ? 213.843 194.305 198.192 1.00 43.93 1259 ARG A C 1
ATOM 19710 O O . ARG H 8 1259 ? 213.527 195.076 199.087 1.00 44.60 1259 ARG A O 1
ATOM 19718 N N . LYS H 8 1260 ? 213.053 194.060 197.142 1.00 44.59 1260 LYS A N 1
ATOM 19719 C CA . LYS H 8 1260 ? 211.790 194.772 196.985 1.00 45.30 1260 LYS A CA 1
ATOM 19720 C C . LYS H 8 1260 ? 210.716 194.349 197.990 1.00 43.96 1260 LYS A C 1
ATOM 19721 O O . LYS H 8 1260 ? 209.817 195.132 198.285 1.00 44.20 1260 LYS A O 1
ATOM 19727 N N . VAL H 8 1261 ? 210.835 193.152 198.578 1.00 42.47 1261 VAL A N 1
ATOM 19728 C CA . VAL H 8 1261 ? 210.046 192.798 199.753 1.00 41.13 1261 VAL A CA 1
ATOM 19729 C C . VAL H 8 1261 ? 210.611 193.488 200.996 1.00 40.16 1261 VAL A C 1
ATOM 19730 O O . VAL H 8 1261 ? 209.855 194.112 201.735 1.00 40.03 1261 VAL A O 1
ATOM 19734 N N . ARG H 8 1262 ? 211.931 193.432 201.213 1.00 39.56 1262 ARG A N 1
ATOM 19735 C CA . ARG H 8 1262 ? 212.573 194.038 202.373 1.00 39.16 1262 ARG A CA 1
ATOM 19736 C C . ARG H 8 1262 ? 212.356 195.550 202.472 1.00 39.20 1262 ARG A C 1
ATOM 19737 O O . ARG H 8 1262 ? 212.006 196.012 203.549 1.00 38.85 1262 ARG A O 1
ATOM 19745 N N . ASP H 8 1263 ? 212.532 196.314 201.382 1.00 39.10 1263 ASP A N 1
ATOM 19746 C CA . ASP H 8 1263 ? 212.316 197.760 201.359 1.00 39.21 1263 ASP A CA 1
ATOM 19747 C C . ASP H 8 1263 ? 210.928 198.134 201.895 1.00 38.31 1263 ASP A C 1
ATOM 19748 O O . ASP H 8 1263 ? 210.781 199.021 202.743 1.00 38.43 1263 ASP A O 1
ATOM 19753 N N . VAL H 8 1264 ? 209.913 197.416 201.409 1.00 36.81 1264 VAL A N 1
ATOM 19754 C CA . VAL H 8 1264 ? 208.508 197.606 201.729 1.00 36.19 1264 VAL A CA 1
ATOM 19755 C C . VAL H 8 1264 ? 208.224 197.224 203.185 1.00 35.35 1264 VAL A C 1
ATOM 19756 O O . VAL H 8 1264 ? 207.582 197.983 203.909 1.00 35.21 1264 VAL A O 1
ATOM 19760 N N . TYR H 8 1265 ? 208.737 196.079 203.632 1.00 33.94 1265 TYR A N 1
ATOM 19761 C CA . TYR H 8 1265 ? 208.523 195.602 204.990 1.00 33.00 1265 TYR A CA 1
ATOM 19762 C C . TYR H 8 1265 ? 209.245 196.444 206.038 1.00 32.50 1265 TYR A C 1
ATOM 19763 O O . TYR H 8 1265 ? 208.663 196.705 207.082 1.00 32.29 1265 TYR A O 1
ATOM 19772 N N . TRP H 8 1266 ? 210.466 196.910 205.763 1.00 32.27 1266 TRP A N 1
ATOM 19773 C CA . TRP H 8 1266 ? 211.159 197.819 206.668 1.00 32.50 1266 TRP A CA 1
ATOM 19774 C C . TRP H 8 1266 ? 210.485 199.190 206.737 1.00 33.12 1266 TRP A C 1
ATOM 19775 O O . TRP H 8 1266 ? 210.412 199.754 207.819 1.00 32.99 1266 TRP A O 1
ATOM 19786 N N . LYS H 8 1267 ? 209.934 199.700 205.627 1.00 34.18 1267 LYS A N 1
ATOM 19787 C CA . LYS H 8 1267 ? 209.133 200.919 205.645 1.00 35.19 1267 LYS A CA 1
ATOM 19788 C C . LYS H 8 1267 ? 207.934 200.797 206.599 1.00 34.11 1267 LYS A C 1
ATOM 19789 O O . LYS H 8 1267 ? 207.689 201.703 207.398 1.00 34.36 1267 LYS A O 1
ATOM 19795 N N . ILE H 8 1268 ? 207.216 199.668 206.545 1.00 32.87 1268 ILE A N 1
ATOM 19796 C CA . ILE H 8 1268 ? 206.089 199.394 207.431 1.00 31.99 1268 ILE A CA 1
ATOM 19797 C C . ILE H 8 1268 ? 206.558 199.222 208.876 1.00 31.50 1268 ILE A C 1
ATOM 19798 O O . ILE H 8 1268 ? 206.024 199.877 209.768 1.00 31.40 1268 ILE A O 1
ATOM 19803 N N . TYR H 8 1269 ? 207.569 198.381 209.107 1.00 30.55 1269 TYR A N 1
ATOM 19804 C CA . TYR H 8 1269 ? 208.151 198.156 210.419 1.00 29.77 1269 TYR A CA 1
ATOM 19805 C C . TYR H 8 1269 ? 208.569 199.472 211.076 1.00 29.35 1269 TYR A C 1
ATOM 19806 O O . TYR H 8 1269 ? 208.265 199.686 212.241 1.00 29.24 1269 TYR A O 1
ATOM 19815 N N . ASN H 8 1270 ? 209.244 200.356 210.345 1.00 29.27 1270 ASN A N 1
ATOM 19816 C CA . ASN H 8 1270 ? 209.687 201.633 210.880 1.00 29.22 1270 ASN A CA 1
ATOM 19817 C C . ASN H 8 1270 ? 208.527 202.516 211.337 1.00 29.48 1270 ASN A C 1
ATOM 19818 O O . ASN H 8 1270 ? 208.678 203.233 212.316 1.00 29.41 1270 ASN A O 1
ATOM 19823 N N . SER H 8 1271 ? 207.373 202.464 210.662 1.00 29.49 1271 SER A N 1
ATOM 19824 C CA . SER H 8 1271 ? 206.188 203.183 211.112 1.00 29.91 1271 SER A CA 1
ATOM 19825 C C . SER H 8 1271 ? 205.643 202.595 212.419 1.00 30.13 1271 SER A C 1
ATOM 19826 O O . SER H 8 1271 ? 205.348 203.343 213.349 1.00 30.15 1271 SER A O 1
ATOM 19829 N N . ILE H 8 1272 ? 205.580 201.260 212.523 1.00 30.73 1272 ILE A N 1
ATOM 19830 C CA . ILE H 8 1272 ? 205.147 200.572 213.738 1.00 31.39 1272 ILE A CA 1
ATOM 19831 C C . ILE H 8 1272 ? 206.111 200.854 214.896 1.00 31.71 1272 ILE A C 1
ATOM 19832 O O . ILE H 8 1272 ? 205.681 201.111 216.020 1.00 32.24 1272 ILE A O 1
ATOM 19837 N N . TYR H 8 1273 ? 207.412 200.828 214.607 1.00 31.71 1273 TYR A N 1
ATOM 19838 C CA . TYR H 8 1273 ? 208.471 201.053 215.568 1.00 31.65 1273 TYR A CA 1
ATOM 19839 C C . TYR H 8 1273 ? 208.436 202.485 216.107 1.00 32.16 1273 TYR A C 1
ATOM 19840 O O . TYR H 8 1273 ? 208.371 202.686 217.315 1.00 32.15 1273 TYR A O 1
ATOM 19849 N N . ILE H 8 1274 ? 208.448 203.490 215.226 1.00 32.81 1274 ILE A N 1
ATOM 19850 C CA . ILE H 8 1274 ? 208.319 204.882 215.652 1.00 33.37 1274 ILE A CA 1
ATOM 19851 C C . ILE H 8 1274 ? 207.008 205.098 216.412 1.00 33.65 1274 ILE A C 1
ATOM 19852 O O . ILE H 8 1274 ? 206.998 205.768 217.436 1.00 33.72 1274 ILE A O 1
ATOM 19857 N N . GLY H 8 1275 ? 205.912 204.493 215.950 1.00 33.76 1275 GLY A N 1
ATOM 19858 C CA . GLY H 8 1275 ? 204.607 204.585 216.587 1.00 34.26 1275 GLY A CA 1
ATOM 19859 C C . GLY H 8 1275 ? 204.523 203.941 217.975 1.00 34.83 1275 GLY A C 1
ATOM 19860 O O . GLY H 8 1275 ? 203.824 204.470 218.829 1.00 35.13 1275 GLY A O 1
ATOM 19861 N N . SER H 8 1276 ? 205.236 202.826 218.217 1.00 35.11 1276 SER A N 1
ATOM 19862 C CA . SER H 8 1276 ? 204.951 201.940 219.345 1.00 35.16 1276 SER A CA 1
ATOM 19863 C C . SER H 8 1276 ? 206.197 201.275 219.951 1.00 35.05 1276 SER A C 1
ATOM 19864 O O . SER H 8 1276 ? 206.116 200.140 220.438 1.00 35.32 1276 SER A O 1
ATOM 19867 N N . GLN H 8 1277 ? 207.336 201.979 219.974 1.00 35.38 1277 GLN A N 1
ATOM 19868 C CA . GLN H 8 1277 ? 208.640 201.448 220.358 1.00 35.57 1277 GLN A CA 1
ATOM 19869 C C . GLN H 8 1277 ? 208.650 200.675 221.685 1.00 35.76 1277 GLN A C 1
ATOM 19870 O O . GLN H 8 1277 ? 209.300 199.635 221.776 1.00 35.75 1277 GLN A O 1
ATOM 19876 N N . ASP H 8 1278 ? 207.984 201.188 222.728 1.00 35.83 1278 ASP A N 1
ATOM 19877 C CA . ASP H 8 1278 ? 208.006 200.570 224.052 1.00 36.09 1278 ASP A CA 1
ATOM 19878 C C . ASP H 8 1278 ? 207.045 199.381 224.167 1.00 35.40 1278 ASP A C 1
ATOM 19879 O O . ASP H 8 1278 ? 207.256 198.451 224.950 1.00 35.88 1278 ASP A O 1
ATOM 19884 N N . ALA H 8 1279 ? 205.979 199.385 223.368 1.00 34.61 1279 ALA A N 1
ATOM 19885 C CA . ALA H 8 1279 ? 205.036 198.276 223.331 1.00 34.17 1279 ALA A CA 1
ATOM 19886 C C . ALA H 8 1279 ? 205.643 197.038 222.662 1.00 33.93 1279 ALA A C 1
ATOM 19887 O O . ALA H 8 1279 ? 205.362 195.923 223.074 1.00 33.87 1279 ALA A O 1
ATOM 19889 N N . LEU H 8 1280 ? 206.491 197.228 221.644 1.00 33.67 1280 LEU A N 1
ATOM 19890 C CA . LEU H 8 1280 ? 207.108 196.137 220.899 1.00 33.41 1280 LEU A CA 1
ATOM 19891 C C . LEU H 8 1280 ? 207.990 195.225 221.755 1.00 32.94 1280 LEU A C 1
ATOM 19892 O O . LEU H 8 1280 ? 208.126 194.056 221.414 1.00 32.93 1280 LEU A O 1
ATOM 19897 N N . ILE H 8 1281 ? 208.490 195.718 222.894 1.00 33.01 1281 ILE A N 1
ATOM 19898 C CA . ILE H 8 1281 ? 209.315 194.966 223.836 1.00 33.02 1281 ILE A CA 1
ATOM 19899 C C . ILE H 8 1281 ? 208.660 193.635 224.222 1.00 33.04 1281 ILE A C 1
ATOM 19900 O O . ILE H 8 1281 ? 209.332 192.602 224.278 1.00 33.44 1281 ILE A O 1
ATOM 19905 N N . ALA H 8 1282 ? 207.350 193.664 224.498 1.00 32.52 1282 ALA A N 1
ATOM 19906 C CA . ALA H 8 1282 ? 206.578 192.492 224.887 1.00 32.02 1282 ALA A CA 1
ATOM 19907 C C . ALA H 8 1282 ? 206.365 191.521 223.718 1.00 31.68 1282 ALA A C 1
ATOM 19908 O O . ALA H 8 1282 ? 206.179 190.327 223.941 1.00 31.72 1282 ALA A O 1
ATOM 19910 N N . HIS H 8 1283 ? 206.416 192.015 222.474 1.00 31.22 1283 HIS A N 1
ATOM 19911 C CA . HIS H 8 1283 ? 205.892 191.290 221.324 1.00 31.13 1283 HIS A CA 1
ATOM 19912 C C . HIS H 8 1283 ? 206.964 190.670 220.424 1.00 30.96 1283 HIS A C 1
ATOM 19913 O O . HIS H 8 1283 ? 206.642 189.815 219.600 1.00 31.08 1283 HIS A O 1
ATOM 19920 N N . TYR H 8 1284 ? 208.226 191.090 220.561 1.00 31.21 1284 TYR A N 1
ATOM 19921 C CA . TYR H 8 1284 ? 209.317 190.518 219.788 1.00 32.06 1284 TYR A CA 1
ATOM 19922 C C . TYR H 8 1284 ? 209.455 189.009 220.003 1.00 32.71 1284 TYR A C 1
ATOM 19923 O O . TYR H 8 1284 ? 209.448 188.534 221.140 1.00 32.82 1284 TYR A O 1
ATOM 19932 N N . PRO H 8 1285 ? 209.639 188.212 218.920 1.00 33.71 1285 PRO A N 1
ATOM 19933 C CA . PRO H 8 1285 ? 209.754 186.755 219.028 1.00 34.63 1285 PRO A CA 1
ATOM 19934 C C . PRO H 8 1285 ? 211.059 186.345 219.709 1.00 35.38 1285 PRO A C 1
ATOM 19935 O O . PRO H 8 1285 ? 212.040 187.087 219.677 1.00 34.83 1285 PRO A O 1
ATOM 19939 N N . ARG H 8 1286 ? 211.076 185.136 220.285 1.00 37.00 1286 ARG A N 1
ATOM 19940 C CA . ARG H 8 1286 ? 212.301 184.530 220.789 1.00 38.28 1286 ARG A CA 1
ATOM 19941 C C . ARG H 8 1286 ? 213.256 184.274 219.621 1.00 38.98 1286 ARG A C 1
ATOM 19942 O O . ARG H 8 1286 ? 212.886 183.603 218.658 1.00 39.05 1286 ARG A O 1
ATOM 19950 N N . ILE H 8 1287 ? 214.471 184.833 219.705 1.00 39.91 1287 ILE A N 1
ATOM 19951 C CA . ILE H 8 1287 ? 215.504 184.589 218.707 1.00 41.16 1287 ILE A CA 1
ATOM 19952 C C . ILE H 8 1287 ? 216.683 183.923 219.405 1.00 42.17 1287 ILE A C 1
ATOM 19953 O O . ILE H 8 1287 ? 217.218 184.452 220.377 1.00 41.71 1287 ILE A O 1
ATOM 19958 N N . TYR H 8 1288 ? 217.055 182.735 218.918 1.00 44.48 1288 TYR A N 1
ATOM 19959 C CA . TYR H 8 1288 ? 218.065 181.908 219.558 1.00 46.41 1288 TYR A CA 1
ATOM 19960 C C . TYR H 8 1288 ? 219.473 182.467 219.367 1.00 47.41 1288 TYR A C 1
ATOM 19961 O O . TYR H 8 1288 ? 219.757 183.151 218.383 1.00 47.75 1288 TYR A O 1
ATOM 19970 N N . ASN H 8 1289 ? 220.337 182.149 220.339 1.00 48.54 1289 ASN A N 1
ATOM 19971 C CA . ASN H 8 1289 ? 221.751 182.491 220.330 1.00 50.31 1289 ASN A CA 1
ATOM 19972 C C . ASN H 8 1289 ? 222.465 181.844 219.140 1.00 52.25 1289 ASN A C 1
ATOM 19973 O O . ASN H 8 1289 ? 222.095 180.753 218.705 1.00 51.96 1289 ASN A O 1
ATOM 19978 N N . ASP H 8 1290 ? 223.526 182.517 218.669 1.00 55.27 1290 ASP A N 1
ATOM 19979 C CA . ASP H 8 1290 ? 224.493 181.981 217.721 1.00 58.12 1290 ASP A CA 1
ATOM 19980 C C . ASP H 8 1290 ? 225.825 181.684 218.421 1.00 59.73 1290 ASP A C 1
ATOM 19981 O O . ASP H 8 1290 ? 225.937 181.834 219.638 1.00 60.07 1290 ASP A O 1
ATOM 19986 N N . ASP H 8 1291 ? 226.862 181.321 217.646 1.00 61.80 1291 ASP A N 1
ATOM 19987 C CA . ASP H 8 1291 ? 228.177 180.989 218.186 1.00 63.02 1291 ASP A CA 1
ATOM 19988 C C . ASP H 8 1291 ? 228.863 182.214 218.801 1.00 62.56 1291 ASP A C 1
ATOM 19989 O O . ASP H 8 1291 ? 229.374 182.160 219.923 1.00 62.98 1291 ASP A O 1
ATOM 19994 N N . LYS H 8 1292 ? 228.855 183.337 218.065 1.00 61.62 1292 LYS A N 1
ATOM 19995 C CA . L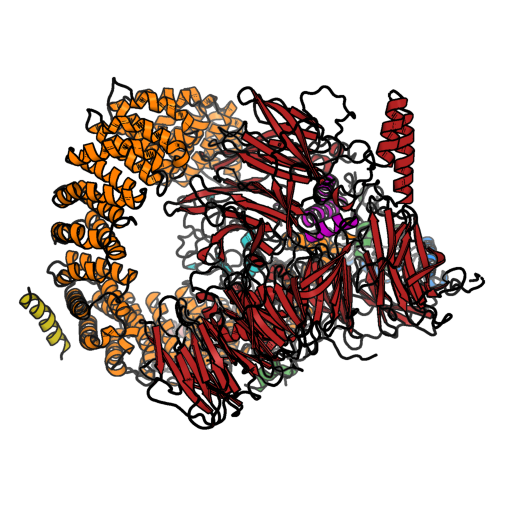YS H 8 1292 ? 229.510 184.566 218.494 1.00 60.62 1292 LYS A CA 1
ATOM 19996 C C . LYS H 8 1292 ? 228.615 185.427 219.399 1.00 57.92 1292 LYS A C 1
ATOM 19997 O O . LYS H 8 1292 ? 229.128 186.278 220.126 1.00 58.15 1292 LYS A O 1
ATOM 20003 N N . ASN H 8 1293 ? 227.281 185.255 219.344 1.00 54.18 1293 ASN A N 1
ATOM 20004 C CA . ASN H 8 1293 ? 226.351 186.290 219.791 1.00 51.11 1293 ASN A CA 1
ATOM 20005 C C . ASN H 8 1293 ? 225.162 185.785 220.624 1.00 48.84 1293 ASN A C 1
ATOM 20006 O O . ASN H 8 1293 ? 224.507 184.796 220.293 1.00 49.00 1293 ASN A O 1
ATOM 20011 N N . THR H 8 1294 ? 224.823 186.554 221.675 1.00 46.61 1294 THR A N 1
ATOM 20012 C CA . THR H 8 1294 ? 223.710 186.261 222.573 1.00 44.80 1294 THR A CA 1
ATOM 20013 C C . THR H 8 1294 ? 222.471 187.047 222.147 1.00 42.82 1294 THR A C 1
ATOM 20014 O O . THR H 8 1294 ? 222.511 188.271 222.078 1.00 42.78 1294 THR A O 1
ATOM 20018 N N . TYR H 8 1295 ? 221.351 186.341 221.931 1.00 40.92 1295 TYR A N 1
ATOM 20019 C CA . TYR H 8 1295 ? 220.129 186.935 221.409 1.00 39.57 1295 TYR A CA 1
ATOM 20020 C C . TYR H 8 1295 ? 218.872 186.608 222.229 1.00 39.03 1295 TYR A C 1
ATOM 20021 O O . TYR H 8 1295 ? 217.823 187.216 222.015 1.00 39.22 1295 TYR A O 1
ATOM 20030 N N . ILE H 8 1296 ? 218.967 185.689 223.198 1.00 38.56 1296 ILE A N 1
ATOM 20031 C CA . ILE H 8 1296 ? 217.905 185.502 224.184 1.00 38.67 1296 ILE A CA 1
ATOM 20032 C C . ILE H 8 1296 ? 217.856 186.702 225.138 1.00 38.25 1296 ILE A C 1
ATOM 20033 O O . ILE H 8 1296 ? 218.884 187.297 225.452 1.00 38.33 1296 ILE A O 1
ATOM 20038 N N . ARG H 8 1297 ? 216.645 187.047 225.605 1.00 38.13 1297 ARG A N 1
ATOM 20039 C CA . ARG H 8 1297 ? 216.453 188.018 226.676 1.00 38.30 1297 ARG A CA 1
ATOM 20040 C C . ARG H 8 1297 ? 216.149 187.285 227.981 1.00 38.13 1297 ARG A C 1
ATOM 20041 O O . ARG H 8 1297 ? 214.999 186.926 228.242 1.00 38.54 1297 ARG A O 1
ATOM 20049 N N . TYR H 8 1298 ? 217.189 187.069 228.793 1.00 38.56 1298 TYR A N 1
ATOM 20050 C CA . TYR H 8 1298 ? 217.117 186.224 229.973 1.00 39.15 1298 TYR A CA 1
ATOM 20051 C C . TYR H 8 1298 ? 216.253 186.775 231.106 1.00 39.53 1298 TYR A C 1
ATOM 20052 O O . TYR H 8 1298 ? 215.667 185.981 231.839 1.00 39.91 1298 TYR A O 1
ATOM 20061 N N . GLU H 8 1299 ? 216.176 188.100 231.271 1.00 40.46 1299 GLU A N 1
ATOM 20062 C CA . GLU H 8 1299 ? 215.402 188.694 232.357 1.00 41.45 1299 GLU A CA 1
ATOM 20063 C C . GLU H 8 1299 ? 213.911 188.356 232.224 1.00 41.28 1299 GLU A C 1
ATOM 20064 O O . GLU H 8 1299 ? 213.241 188.070 233.214 1.00 41.22 1299 GLU A O 1
ATOM 20070 N N . LEU H 8 1300 ? 213.401 188.323 230.990 1.00 41.51 1300 LEU A N 1
ATOM 20071 C CA . LEU H 8 1300 ? 212.011 187.964 230.745 1.00 42.26 1300 LEU A CA 1
ATOM 20072 C C . LEU H 8 1300 ? 211.757 186.460 230.890 1.00 42.87 1300 LEU A C 1
ATOM 20073 O O . LEU H 8 1300 ? 210.614 186.055 231.058 1.00 42.89 1300 LEU A O 1
ATOM 20078 N N . ASP H 8 1301 ? 212.816 185.643 230.898 1.00 44.18 1301 ASP A N 1
ATOM 20079 C CA . ASP H 8 1301 ? 212.735 184.217 231.189 1.00 45.20 1301 ASP A CA 1
ATOM 20080 C C . ASP H 8 1301 ? 212.648 183.920 232.696 1.00 45.45 1301 ASP A C 1
ATOM 20081 O O . ASP H 8 1301 ? 212.279 182.809 233.073 1.00 45.77 1301 ASP A O 1
ATOM 20086 N N . TYR H 8 1302 ? 212.945 184.899 233.569 1.00 45.57 1302 TYR A N 1
ATOM 20087 C CA . TYR H 8 1302 ? 212.908 184.709 235.020 1.00 46.36 1302 TYR A CA 1
ATOM 20088 C C . TYR H 8 1302 ? 211.503 184.377 235.549 1.00 48.13 1302 TYR A C 1
ATOM 20089 O O . TYR H 8 1302 ? 210.492 184.884 235.066 1.00 48.20 1302 TYR A O 1
ATOM 20098 N N . ILE H 8 1303 ? 211.455 183.601 236.648 1.00 51.06 1303 ILE A N 1
ATOM 20099 C CA . ILE H 8 1303 ? 210.222 183.212 237.334 1.00 53.52 1303 ILE A CA 1
ATOM 20100 C C . ILE H 8 1303 ? 210.179 183.804 238.751 1.00 55.05 1303 ILE A C 1
ATOM 20101 O O . ILE H 8 1303 ? 211.218 183.872 239.414 1.00 55.18 1303 ILE A O 1
ATOM 20106 N N . LEU H 8 1304 ? 208.972 184.209 239.202 1.00 56.94 1304 LEU A N 1
ATOM 20107 C CA . LEU H 8 1304 ? 208.671 184.530 240.595 1.00 58.79 1304 LEU A CA 1
ATOM 20108 C C . LEU H 8 1304 ? 207.545 183.632 241.126 1.00 60.55 1304 LEU A C 1
ATOM 20109 O O . LEU H 8 1304 ? 206.613 183.289 240.402 1.00 60.89 1304 LEU A O 1
ATOM 20115 N N . GLU I 9 157 ? 152.154 258.185 217.219 1.00 289.20 157 GLU p N 1
ATOM 20116 C CA . GLU I 9 157 ? 153.637 257.983 217.237 1.00 290.32 157 GLU p CA 1
ATOM 20117 C C . GLU I 9 157 ? 154.193 258.465 218.576 1.00 293.77 157 GLU p C 1
ATOM 20118 O O . GLU I 9 157 ? 154.267 259.670 218.816 1.00 296.33 157 GLU p O 1
ATOM 20124 N N . GLU I 9 158 ? 154.699 257.528 219.396 1.00 294.54 158 GLU p N 1
ATOM 20125 C CA . GLU I 9 158 ? 155.457 257.845 220.605 1.00 293.95 158 GLU p CA 1
ATOM 20126 C C . GLU I 9 158 ? 156.926 258.206 220.327 1.00 290.77 158 GLU p C 1
ATOM 20127 O O . GLU I 9 158 ? 157.553 258.889 221.143 1.00 290.60 158 GLU p O 1
ATOM 20133 N N . GLU I 9 159 ? 157.487 257.716 219.212 1.00 286.11 159 GLU p N 1
ATOM 20134 C CA . GLU I 9 159 ? 158.922 257.539 219.010 1.00 282.67 159 GLU p CA 1
ATOM 20135 C C . GLU I 9 159 ? 159.694 258.856 219.160 1.00 282.81 159 GLU p C 1
ATOM 20136 O O . GLU I 9 159 ? 160.629 258.966 219.968 1.00 284.40 159 GLU p O 1
ATOM 20142 N N . MET I 9 160 ? 159.287 259.863 218.380 1.00 279.81 160 MET p N 1
ATOM 20143 C CA . MET I 9 160 ? 159.902 261.177 218.432 1.00 276.10 160 MET p CA 1
ATOM 20144 C C . MET I 9 160 ? 159.421 261.964 219.653 1.00 272.48 160 MET p C 1
ATOM 20145 O O . MET I 9 160 ? 160.199 262.742 220.202 1.00 271.45 160 MET p O 1
ATOM 20150 N N . ARG I 9 161 ? 158.183 261.742 220.118 1.00 270.21 161 ARG p N 1
ATOM 20151 C CA . ARG I 9 161 ? 157.683 262.417 221.312 1.00 267.51 161 ARG p CA 1
ATOM 20152 C C . ARG I 9 161 ? 158.584 262.134 222.518 1.00 262.43 161 ARG p C 1
ATOM 20153 O O . ARG I 9 161 ? 159.069 263.068 223.164 1.00 262.53 161 ARG p O 1
ATOM 20161 N N . LYS I 9 162 ? 158.877 260.848 222.764 1.00 257.12 162 LYS p N 1
ATOM 20162 C CA . LYS I 9 162 ? 159.776 260.415 223.828 1.00 253.20 162 LYS p CA 1
ATOM 20163 C C . LYS I 9 162 ? 161.231 260.815 223.573 1.00 248.16 162 LYS p C 1
ATOM 20164 O O . LYS I 9 162 ? 161.939 261.123 224.529 1.00 247.22 162 LYS p O 1
ATOM 20170 N N . ARG I 9 163 ? 161.672 260.859 222.308 1.00 243.92 163 ARG p N 1
ATOM 20171 C CA . ARG I 9 163 ? 162.989 261.381 221.955 1.00 241.16 163 ARG p CA 1
ATOM 20172 C C . ARG I 9 163 ? 163.161 262.831 222.437 1.00 238.23 163 ARG p C 1
ATOM 20173 O O . ARG I 9 163 ? 164.139 263.148 223.119 1.00 238.80 163 ARG p O 1
ATOM 20181 N N . LYS I 9 164 ? 162.199 263.705 222.109 1.00 234.49 164 LYS p N 1
ATOM 20182 C CA . LYS I 9 164 ? 162.216 265.114 222.493 1.00 230.83 164 LYS p CA 1
ATOM 20183 C C . LYS I 9 164 ? 162.145 265.290 224.010 1.00 227.25 164 LYS p C 1
ATOM 20184 O O . LYS I 9 164 ? 162.872 266.114 224.565 1.00 226.06 164 LYS p O 1
ATOM 20190 N N . GLU I 9 165 ? 161.309 264.486 224.682 1.00 225.10 165 GLU p N 1
ATOM 20191 C CA . GLU I 9 165 ? 161.243 264.443 226.138 1.00 222.55 165 GLU p CA 1
ATOM 20192 C C . GLU I 9 165 ? 162.602 264.124 226.773 1.00 218.74 165 GLU p C 1
ATOM 20193 O O . GLU I 9 165 ? 162.977 264.810 227.710 1.00 217.88 165 GLU p O 1
ATOM 20199 N N . ARG I 9 166 ? 163.350 263.123 226.281 1.00 218.02 166 ARG p N 1
ATOM 20200 C CA . ARG I 9 166 ? 164.659 262.776 226.837 1.00 217.58 166 ARG p CA 1
ATOM 20201 C C . ARG I 9 166 ? 165.630 263.962 226.816 1.00 217.29 166 ARG p C 1
ATOM 20202 O O . ARG I 9 166 ? 166.236 264.286 227.843 1.00 217.79 166 ARG p O 1
ATOM 20210 N N . VAL I 9 167 ? 165.777 264.600 225.648 1.00 218.60 167 VAL p N 1
ATOM 20211 C CA . VAL I 9 167 ? 166.770 265.652 225.457 1.00 221.33 167 VAL p CA 1
ATOM 20212 C C . VAL I 9 167 ? 166.433 266.906 226.274 1.00 226.29 167 VAL p C 1
ATOM 20213 O O . VAL I 9 167 ? 167.309 267.465 226.937 1.00 226.28 167 VAL p O 1
ATOM 20217 N N . GLU I 9 168 ? 165.159 267.317 226.272 1.00 234.45 168 GLU p N 1
ATOM 20218 C CA . GLU I 9 168 ? 164.716 268.483 227.028 1.00 240.44 168 GLU p CA 1
ATOM 20219 C C . GLU I 9 168 ? 164.785 268.219 228.536 1.00 242.35 168 GLU p C 1
ATOM 20220 O O . GLU I 9 168 ? 165.236 269.082 229.282 1.00 242.24 168 GLU p O 1
ATOM 20226 N N . LYS I 9 169 ? 164.384 267.017 228.970 1.00 246.05 169 LYS p N 1
ATOM 20227 C CA . LYS I 9 169 ? 164.352 266.606 230.368 1.00 248.80 169 LYS p CA 1
ATOM 20228 C C . LYS I 9 169 ? 165.739 266.690 231.006 1.00 251.99 169 LYS p C 1
ATOM 20229 O O . LYS I 9 169 ? 165.842 267.139 232.146 1.00 252.53 169 LYS p O 1
ATOM 20235 N N . TRP I 9 170 ? 166.805 266.311 230.284 1.00 259.55 170 TRP p N 1
ATOM 20236 C CA . TRP I 9 170 ? 168.137 266.584 230.813 1.00 268.11 170 TRP p CA 1
ATOM 20237 C C . TRP I 9 170 ? 168.437 268.087 230.880 1.00 270.88 170 TRP p C 1
ATOM 20238 O O . TRP I 9 170 ? 168.881 268.573 231.920 1.00 272.23 170 TRP p O 1
ATOM 20249 N N . ARG I 9 171 ? 168.224 268.833 229.790 1.00 274.13 171 ARG p N 1
ATOM 20250 C CA . ARG I 9 171 ? 168.627 270.237 229.781 1.00 278.55 171 ARG p CA 1
ATOM 20251 C C . ARG I 9 171 ? 167.795 271.104 230.736 1.00 279.39 171 ARG p C 1
ATOM 20252 O O . ARG I 9 171 ? 168.231 272.195 231.098 1.00 277.61 171 ARG p O 1
ATOM 20260 N N . GLU I 9 172 ? 166.658 270.576 231.217 1.00 284.04 172 GLU p N 1
ATOM 20261 C CA . GLU I 9 172 ? 165.912 271.095 232.364 1.00 286.86 172 GLU p CA 1
ATOM 20262 C C . GLU I 9 172 ? 166.559 270.713 233.702 1.00 287.37 172 GLU p C 1
ATOM 20263 O O . GLU I 9 172 ? 166.556 271.529 234.627 1.00 287.77 172 GLU p O 1
ATOM 20269 N N . GLU I 9 173 ? 167.086 269.479 233.826 1.00 286.79 173 GLU p N 1
ATOM 20270 C CA . GLU I 9 173 ? 167.787 269.016 235.025 1.00 284.96 173 GLU p CA 1
ATOM 20271 C C . GLU I 9 173 ? 169.154 269.689 235.212 1.00 283.10 173 GLU p C 1
ATOM 20272 O O . GLU I 9 173 ? 169.635 269.809 236.346 1.00 283.25 173 GLU p O 1
ATOM 20278 N N . GLN I 9 174 ? 169.791 270.093 234.104 1.00 281.38 174 GLN p N 1
ATOM 20279 C CA . GLN I 9 174 ? 171.124 270.684 234.086 1.00 281.15 174 GLN p CA 1
ATOM 20280 C C . GLN I 9 174 ? 171.165 271.954 234.958 1.00 279.30 174 GLN p C 1
ATOM 20281 O O . GLN I 9 174 ? 172.146 272.117 235.736 1.00 275.66 174 GLN p O 1
#

Nearest PDB structures (foldseek):
  7q3l-assembly1_9  TM=1.011E+00  e=2.864E-18  Homo sapiens
  7q4p-assembly1_9  TM=9.377E-01  e=2.359E-14  Homo sapiens
  7q4o-assembly1_9  TM=9.513E-01  e=2.107E-13  Homo sapiens
  7onb-assembly1_N  TM=9.375E-01  e=2.556E-13  Homo sapiens
  6y50-assembly1_9  TM=8.277E-01  e=4.076E-12  Homo sapiens

Organism: Homo sapiens (NCBI:txid9606)

CATH classification: 2.130.10.10 (+1 more: 2.130.10.10)

B-factor: mean 115.39, std 79.05, range [23.22, 311.26]